Protein 3O4Z (pdb70)

Nearest PDB structures (foldseek):
  3o4z-assembly1_A  TM=1.002E+00  e=1.163E-65  Saccharomyces cerevisiae
  4c0q-assembly2_B  TM=1.831E-01  e=3.726E-02  Homo sapiens
  4fj3-assembly1_B  TM=3.040E-01  e=4.646E+00  Homo sapiens
  8anc-assembly1_A  TM=2.617E-01  e=7.111E+00  Homo sapiens
  8qvw-assembly1_B  TM=1.352E-01  e=2.541E+00  Homo sapiens

Foldseek 3Di:
DLLVVLQVHADLVRLLVSQVVQVVDDPPADDLSSLVSCLVRPLQCLVVHDPVSLVSVLVNCLQDVSNLLVLLVVLVVHVCVSSVSSLVSLCCSLVVRLASVVNCLVVQPPDPVSLVSVLCCLQVNSPCVSNVVPDPLLVSLVSVLSNVQNNLPDPDPQDAAVVLVSLLSSCVSPLLSNLCRNPQPFCLPDLSNVVVVLSRLVNYDLVSNLCCVLVRVVVLCLLQDDLVCLQLVLLSVLSDDCQSRDDVVSLLPRDDLSNSLSSLQSYDLVSLVVLLVVLLLDLLVDDDPVSNLSSLVSNVSSLPRPDDLVVLVVSLPPPSLVNSLVVLCVDPPVVSNVSSVASNVSRDVPGDDDDDPDYDDRPDDDHDNPPHDSVSSRDDVLQSDADLVVLLVLLVDVRDDDCLSSLVSLLVRCQPCCDPPCSLVSLLSNLVSLLADDCPVVDPCPLVSSLSNNLSSCQSPVLSVLVLLVCLPPPDHDLSSNLSSLVSLLVNLCVCVPPCPDVNNLVCLCVSAVSLLCCPVVPHEVRRQSSLQSNVSSLVSNVPNPCNVVSVVSNVVSVVVCVVVPYHHDPD/DLLVVQQVHADLVRLLVSQVVQVVDDPDADDLVSLVSCLVRPLQCLVVHDPVSLVSVLVSLLQDVSNLLVLLVVLVVHVCVSSVSSLVSLCCSLVVRLASVVNCLVVQPPDPVSLVSSLCCLQVNSSCVSNVVPDPLLVSLVSVLSNVQNNLPDPDPQDAAVLLVSLLSSCVSPLLSNLCRNPLPFCLQDPSNVVVVLSRLVNYDLVSVLCCVQVRVVVSCLLQDDLVCLQLVLLSVLSDDCQSRDDVVSLLPRDDLSNSLSSLQSYDLVSLVVLLVVLLLPLLVDDDPSSNLSSLVSNVSSLPRPDDLVVLVVSLVPPSLVNSLVVQCVDPPVVSNLSSQASNVSRDVPRDDDDDPDYDDRPDDDHDNNPHDSVSSNDDVLQPDADLVVLLVLLVDVRDDDCLSSLVSLLVRCQPCCDPPCSLVSLLSNLVSLLADDCPVVDPCRLVSSLSNNLSSCQSPVLSVLVLLVCLPPPDHDVSSNLSSLVSLLVNLCVCVPPCPDVNNLVCLCSSAVSLLCCPVVPHEVRRQSSLQSNVSSLVSNVPNPCNVVSVVSNVVSVVVCVVVVYHHDPD/DLLVVQQVHADLVRVLVSQVVQVVDDPDADDLVSLVSCLVRPLQCLVVDDPVSVVSVLVSCLQDVSNLLVLLVVLVVHVCVSSVSSLVSLCCSLVVRLASVVNCLVVQPPDPVSLVSSLCCLQVNSSCVSNVVPDPLLVSLVSVLSNVQNNLPDPDPQDAAVLLVSLLSSCVSPLLSNLCRNPQVFCLQDLSNVVVVLSRLVNYDLVSVLCCVQVRVVVLCLLQDDLVCLALVLLSVLSDDCQSRDDVVSLLPRDDLSNSLSSLQSYDLVSLVVLLVVLLLPLLVDDDPVSNLSSLVSNVSSLPRPDDLVVLVVSLVPPSLVNSLVVQCVDPPVVSNVSSVASNVSRDVPGDDDDDPDYDDRPDDDHDNSPHDSVSSNDDVLQSDADLVVLLVLLVDVRDDDCLSSLVSLLVRCQPCCDPPCSLVSLLSNLLSLLADDCPVVDPCPLVSSLSNNLSSCQSPVLSLLSLLVCLPPPDHDPSSNLSSLVSLLNNLCVCVPPCPDVNNLVCLCSSAVSLLCCPVVPHEVRRQSSLQSNVSSLVSNVPNPCNVVSVVSNVVSVVVCVVVPYHHDPD/DLLVVQLVHADLVRLLVSQVVQVVDDPDADDLVSLVSCLVRPLQCLVVDDPVSVVSVLVNLLQDVSNLLVLLVVLVVHVCVSSVSSLVSLCCSLVVRLANVVNCLVVQPPDPVSLVSSLCCLQVNSSCVSNVVPDPLLVSLVSVLSNVQNNLPDPDPQDAAVVLVSLLSSCVSPLLSNLCRNPQPFCLQDLSNVVVVLSRLVNYDLVSVLCCVQVRVVVSCLLQDDLVCLALVLLSVLSDDCQSRDDVVSLLPRDDLSNSLSSLQSYDLVSLVVLLVVLLLPLLVDDDPVSNLSSLVSNVSSLPRPDDLVVLVVSLVDPSLVNSLVVQCVDPPVVSNLSSVASNVSRDVPRDDDDDPDYDDRPDRDHDNSPHDSVSSHDDVLQSDADLVVLLVLLVDVRDDDCLSSLVSLLVRCQPCCDPPCSLVSLLSVLVSLLADDCPVVDPCRLVSSLSNNLSSCQSPVLSLLVLLVCLPPPDHDVSSNLSSLVSLLNNLCVCVPPCPDVNNLVCLCSSAVSLLCCPVVPHEVVRQSSLQSNVSSLVSNVPNPCNVVSVVSNVVSVVVCVVVVYHHDPD

Organism: Saccharomyces cerevisiae (strain ATCC 204508 / S288c) (NCBI:txid559292)

Structure (mmCIF, N/CA/C/O backbone):
data_3O4Z
#
_entry.id   3O4Z
#
_cell.length_a   91.400
_cell.length_b   123.300
_cell.length_c   162.300
_cell.angle_alpha   90.00
_cell.angle_beta   95.17
_cell.angle_gamma   90.00
#
_symmetry.space_group_name_H-M   'P 1 21 1'
#
loop_
_atom_site.group_PDB
_atom_site.id
_atom_site.type_symbol
_atom_site.label_atom_id
_atom_site.label_alt_id
_atom_site.label_comp_id
_atom_site.label_asym_id
_atom_site.label_entity_id
_atom_site.label_seq_id
_atom_site.pdbx_PDB_ins_code
_atom_site.Cartn_x
_atom_site.Cartn_y
_atom_site.Cartn_z
_atom_site.occupancy
_atom_site.B_iso_or_equiv
_atom_site.auth_seq_id
_atom_site.auth_comp_id
_atom_site.auth_asym_id
_atom_site.auth_atom_id
_atom_site.pdbx_PDB_model_num
ATOM 1 N N . MET A 1 1 ? 57.698 52.856 8.017 1.00 167.92 1 MET A N 1
ATOM 2 C CA . MET A 1 1 ? 59.035 52.612 7.410 1.00 170.56 1 MET A CA 1
ATOM 3 C C . MET A 1 1 ? 60.101 53.503 8.018 1.00 166.36 1 MET A C 1
ATOM 4 O O . MET A 1 1 ? 61.211 53.060 8.279 1.00 167.14 1 MET A O 1
ATOM 9 N N . VAL A 1 2 ? 59.766 54.767 8.232 1.00 162.64 2 VAL A N 1
ATOM 10 C CA . VAL A 1 2 ? 60.733 55.724 8.739 1.00 159.66 2 VAL A CA 1
ATOM 11 C C . VAL A 1 2 ? 61.424 55.173 9.980 1.00 158.03 2 VAL A C 1
ATOM 12 O O . VAL A 1 2 ? 62.622 55.374 10.177 1.00 158.39 2 VAL A O 1
ATOM 16 N N . LEU A 1 3 ? 60.657 54.466 10.805 1.00 156.91 3 LEU A N 1
ATOM 17 C CA . LEU A 1 3 ? 61.165 53.920 12.056 1.00 155.20 3 LEU A CA 1
ATOM 18 C C . LEU A 1 3 ? 62.309 52.939 11.822 1.00 159.65 3 LEU A C 1
ATOM 19 O O . LEU A 1 3 ? 63.116 52.687 12.717 1.00 159.20 3 LEU A O 1
ATOM 24 N N . GLU A 1 4 ? 62.379 52.385 10.618 1.00 164.58 4 GLU A N 1
ATOM 25 C CA . GLU A 1 4 ? 63.479 51.499 10.264 1.00 169.38 4 GLU A CA 1
ATOM 26 C C . GLU A 1 4 ? 64.728 52.307 9.899 1.00 170.08 4 GLU A C 1
ATOM 27 O O . GLU A 1 4 ? 65.850 51.901 10.200 1.00 172.28 4 GLU A O 1
ATOM 33 N N . THR A 1 5 ? 64.519 53.456 9.258 1.00 168.69 5 THR A N 1
ATOM 34 C CA . THR A 1 5 ? 65.612 54.268 8.715 1.00 170.42 5 THR A CA 1
ATOM 35 C C . THR A 1 5 ? 66.469 54.911 9.788 1.00 167.26 5 THR A C 1
ATOM 36 O O . THR A 1 5 ? 67.696 54.917 9.703 1.00 170.34 5 THR A O 1
ATOM 40 N N . LEU A 1 6 ? 65.810 55.466 10.794 1.00 161.69 6 LEU A N 1
ATOM 41 C CA . LEU A 1 6 ? 66.499 56.224 11.824 1.00 158.82 6 LEU A CA 1
ATOM 42 C C . LEU A 1 6 ? 67.471 55.366 12.623 1.00 160.50 6 LEU A C 1
ATOM 43 O O . LEU A 1 6 ? 68.442 55.874 13.185 1.00 160.83 6 LEU A O 1
ATOM 48 N N . LYS A 1 7 ? 67.214 54.063 12.649 1.00 162.12 7 LYS A N 1
ATOM 49 C CA . LYS A 1 7 ? 68.025 53.139 13.437 1.00 163.99 7 LYS A CA 1
ATOM 50 C C . LYS A 1 7 ? 69.469 53.104 12.962 1.00 169.24 7 LYS A C 1
ATOM 51 O O . LYS A 1 7 ? 70.364 52.700 13.701 1.00 171.16 7 LYS A O 1
ATOM 57 N N . GLN A 1 8 ? 69.693 53.544 11.731 1.00 172.03 8 GLN A N 1
ATOM 58 C CA . GLN A 1 8 ? 71.013 53.436 11.125 1.00 178.27 8 GLN A CA 1
ATOM 59 C C . GLN A 1 8 ? 71.799 54.747 11.130 1.00 178.12 8 GLN A C 1
ATOM 60 O O . GLN A 1 8 ? 73.025 54.734 11.172 1.00 182.97 8 GLN A O 1
ATOM 66 N N . GLY A 1 9 ? 71.099 55.874 11.088 1.00 173.26 9 GLY A N 1
ATOM 67 C CA . GLY A 1 9 ? 71.765 57.173 11.064 1.00 173.41 9 GLY A CA 1
ATOM 68 C C . GLY A 1 9 ? 70.843 58.293 10.623 1.00 169.55 9 GLY A C 1
ATOM 69 O O . GLY A 1 9 ? 69.653 58.071 10.389 1.00 166.49 9 GLY A O 1
ATOM 70 N N . LEU A 1 10 ? 71.386 59.501 10.501 1.00 170.30 10 LEU A N 1
ATOM 71 C CA . LEU A 1 10 ? 70.557 60.651 10.150 1.00 167.10 10 LEU A CA 1
ATOM 72 C C . LEU A 1 10 ? 71.234 62.011 10.307 1.00 167.67 10 LEU A C 1
ATOM 73 O O . LEU A 1 10 ? 71.657 62.386 11.402 1.00 166.38 10 LEU A O 1
ATOM 78 N N . ASP A 1 11 ? 71.304 62.755 9.210 1.00 169.85 11 ASP A N 1
ATOM 79 C CA . ASP A 1 11 ? 71.613 64.175 9.263 1.00 169.86 11 ASP A CA 1
ATOM 80 C C . ASP A 1 11 ? 70.533 64.872 10.109 1.00 163.41 11 ASP A C 1
ATOM 81 O O . ASP A 1 11 ? 69.352 64.542 10.007 1.00 159.83 11 ASP A O 1
ATOM 86 N N . SER A 1 12 ? 70.930 65.814 10.959 1.00 162.29 12 SER A N 1
ATOM 87 C CA . SER A 1 12 ? 69.973 66.458 11.861 1.00 156.46 12 SER A CA 1
ATOM 88 C C . SER A 1 12 ? 68.783 67.079 11.122 1.00 154.24 12 SER A C 1
ATOM 89 O O . SER A 1 12 ? 67.723 67.300 11.709 1.00 149.56 12 SER A O 1
ATOM 92 N N . SER A 1 13 ? 68.966 67.363 9.836 1.00 157.97 13 SER A N 1
ATOM 93 C CA . SER A 1 13 ? 67.891 67.902 9.003 1.00 157.05 13 SER A CA 1
ATOM 94 C C . SER A 1 13 ? 67.259 66.788 8.170 1.00 157.22 13 SER A C 1
ATOM 95 O O . SER A 1 13 ? 66.306 67.008 7.414 1.00 157.14 13 SER A O 1
ATOM 98 N N . GLN A 1 14 ? 67.815 65.591 8.311 1.00 158.10 14 GLN A N 1
ATOM 99 C CA . GLN A 1 14 ? 67.255 64.387 7.718 1.00 158.34 14 GLN A CA 1
ATOM 100 C C . GLN A 1 14 ? 66.346 63.742 8.752 1.00 153.24 14 GLN A C 1
ATOM 101 O O . GLN A 1 14 ? 65.338 63.122 8.409 1.00 152.66 14 GLN A O 1
ATOM 107 N N . ILE A 1 15 ? 66.711 63.907 10.023 1.00 149.91 15 ILE A N 1
ATOM 108 C CA . ILE A 1 15 ? 65.879 63.460 11.125 1.00 144.55 15 ILE A CA 1
ATOM 109 C C . ILE A 1 15 ? 64.597 64.266 11.092 1.00 141.07 15 ILE A C 1
ATOM 110 O O . ILE A 1 15 ? 63.510 63.739 11.336 1.00 138.83 15 ILE A O 1
ATOM 115 N N . HIS A 1 16 ? 64.734 65.553 10.784 1.00 141.19 16 HIS A N 1
ATOM 116 C CA . HIS A 1 16 ? 63.585 66.441 10.679 1.00 138.94 16 HIS A CA 1
ATOM 117 C C . HIS A 1 16 ? 62.682 66.016 9.536 1.00 140.37 16 HIS A C 1
ATOM 118 O O . HIS A 1 16 ? 61.459 66.071 9.642 1.00 138.52 16 HIS A O 1
ATOM 125 N N . GLU A 1 17 ? 63.301 65.602 8.437 1.00 144.36 17 GLU A N 1
ATOM 126 C CA . GLU A 1 17 ? 62.564 65.177 7.254 1.00 146.85 17 GLU A CA 1
ATOM 127 C C . GLU A 1 17 ? 61.779 63.902 7.547 1.00 145.53 17 GLU A C 1
ATOM 128 O O . GLU A 1 17 ? 60.612 63.780 7.169 1.00 146.02 17 GLU A O 1
ATOM 134 N N . ALA A 1 18 ? 62.419 62.960 8.235 1.00 144.32 18 ALA A N 1
ATOM 135 C CA . ALA A 1 18 ? 61.764 61.711 8.614 1.00 142.88 18 ALA A CA 1
ATOM 136 C C . ALA A 1 18 ? 60.548 61.975 9.488 1.00 138.54 18 ALA A C 1
ATOM 137 O O . ALA A 1 18 ? 59.495 61.366 9.300 1.00 139.01 18 ALA A O 1
ATOM 139 N N . LEU A 1 19 ? 60.701 62.886 10.445 1.00 134.79 19 LEU A N 1
ATOM 140 C CA . LEU A 1 19 ? 59.611 63.247 11.350 1.00 131.02 19 LEU A CA 1
ATOM 141 C C . LEU A 1 19 ? 58.423 63.842 10.597 1.00 132.53 19 LEU A C 1
ATOM 142 O O . LEU A 1 19 ? 57.276 63.450 10.812 1.00 131.96 19 LEU A O 1
ATOM 147 N N . ILE A 1 20 ? 58.704 64.800 9.721 1.00 135.03 20 ILE A N 1
ATOM 148 C CA . ILE A 1 20 ? 57.668 65.416 8.901 1.00 137.43 20 ILE A CA 1
ATOM 149 C C . ILE A 1 20 ? 56.913 64.351 8.112 1.00 140.64 20 ILE A C 1
ATOM 150 O O . ILE A 1 20 ? 55.692 64.410 7.965 1.00 141.64 20 ILE A O 1
ATOM 155 N N . GLN A 1 21 ? 57.654 63.372 7.611 1.00 142.91 21 GLN A N 1
ATOM 156 C CA . GLN A 1 21 ? 57.070 62.272 6.862 1.00 146.83 21 GLN A CA 1
ATOM 157 C C . GLN A 1 21 ? 56.222 61.372 7.757 1.00 145.29 21 GLN A C 1
ATOM 158 O O . GLN A 1 21 ? 55.218 60.813 7.321 1.00 147.83 21 GLN A O 1
ATOM 164 N N . LEU A 1 22 ? 56.628 61.239 9.015 1.00 141.94 22 LEU A N 1
ATOM 165 C CA . LEU A 1 22 ? 55.902 60.396 9.964 1.00 140.93 22 LEU A CA 1
ATOM 166 C C . LEU A 1 22 ? 54.517 60.948 10.242 1.00 140.94 22 LEU A C 1
ATOM 167 O O . LEU A 1 22 ? 53.552 60.194 10.366 1.00 142.42 22 LEU A O 1
ATOM 172 N N . ASP A 1 23 ? 54.429 62.270 10.329 1.00 140.11 23 ASP A N 1
ATOM 173 C CA . ASP A 1 23 ? 53.193 62.944 10.700 1.00 140.44 23 ASP A CA 1
ATOM 174 C C . ASP A 1 23 ? 52.131 62.974 9.584 1.00 145.83 23 ASP A C 1
ATOM 175 O O . ASP A 1 23 ? 50.931 63.002 9.857 1.00 147.36 23 ASP A O 1
ATOM 180 N N . SER A 1 24 ? 52.562 62.970 8.330 1.00 149.39 24 SER A N 1
ATOM 181 C CA . SER A 1 24 ? 51.607 62.935 7.235 1.00 155.06 24 SER A CA 1
ATOM 182 C C . SER A 1 24 ? 50.841 61.615 7.246 1.00 158.12 24 SER A C 1
ATOM 183 O O . SER A 1 24 ? 49.786 61.490 6.622 1.00 162.79 24 SER A O 1
ATOM 186 N N . TYR A 1 25 ? 51.387 60.626 7.947 1.00 156.24 25 TYR A N 1
ATOM 187 C CA . TYR A 1 25 ? 50.724 59.333 8.086 1.00 159.26 25 TYR A CA 1
ATOM 188 C C . TYR A 1 25 ? 49.580 59.431 9.086 1.00 158.43 25 TYR A C 1
ATOM 189 O O . TYR A 1 25 ? 49.491 60.399 9.845 1.00 154.84 25 TYR A O 1
ATOM 198 N N . PRO A 1 26 ? 48.692 58.425 9.087 1.00 162.29 26 PRO A N 1
ATOM 199 C CA . PRO A 1 26 ? 47.673 58.342 10.127 1.00 161.56 26 PRO A CA 1
ATOM 200 C C . PRO A 1 26 ? 48.361 58.277 11.483 1.00 155.16 26 PRO A C 1
ATOM 201 O O . PRO A 1 26 ? 49.379 57.597 11.626 1.00 153.19 26 PRO A O 1
ATOM 205 N N . ARG A 1 27 ? 47.817 58.986 12.465 1.00 152.28 27 ARG A N 1
ATOM 206 C CA . ARG A 1 27 ? 48.461 59.090 13.770 1.00 146.43 27 ARG A CA 1
ATOM 207 C C . ARG A 1 27 ? 48.881 57.760 14.388 1.00 145.45 27 ARG A C 1
ATOM 208 O O . ARG A 1 27 ? 50.069 57.535 14.635 1.00 142.50 27 ARG A O 1
ATOM 216 N N . GLU A 1 28 ? 47.911 56.884 14.641 1.00 148.41 28 GLU A N 1
ATOM 217 C CA . GLU A 1 28 ? 48.138 55.755 15.534 1.00 147.36 28 GLU A CA 1
ATOM 218 C C . GLU A 1 28 ? 48.745 56.320 16.823 1.00 141.08 28 GLU A C 1
ATOM 219 O O . GLU A 1 28 ? 48.376 57.409 17.287 1.00 139.40 28 GLU A O 1
ATOM 225 N N . PRO A 1 29 ? 49.608 55.545 17.465 1.00 138.11 29 PRO A N 1
ATOM 226 C CA . PRO A 1 29 ? 50.469 56.299 18.312 1.00 131.87 29 PRO A CA 1
ATOM 227 C C . PRO A 1 29 ? 51.630 55.393 18.592 1.00 130.13 29 PRO A C 1
ATOM 228 O O . PRO A 1 29 ? 51.588 54.229 18.217 1.00 133.59 29 PRO A O 1
ATOM 232 N N . VAL A 1 30 ? 52.649 55.908 19.261 1.00 125.38 30 VAL A N 1
ATOM 233 C CA . VAL A 1 30 ? 53.914 55.194 19.373 1.00 124.48 30 VAL A CA 1
ATOM 234 C C . VAL A 1 30 ? 53.866 53.936 20.252 1.00 124.91 30 VAL A C 1
ATOM 235 O O . VAL A 1 30 ? 53.550 54.005 21.430 1.00 122.77 30 VAL A O 1
ATOM 239 N N . ASP A 1 31 ? 54.162 52.783 19.660 1.00 128.30 31 ASP A N 1
ATOM 240 C CA . ASP A 1 31 ? 54.276 51.541 20.418 1.00 129.33 31 ASP A CA 1
ATOM 241 C C . ASP A 1 31 ? 55.551 51.624 21.245 1.00 125.89 31 ASP A C 1
ATOM 242 O O . ASP A 1 31 ? 56.355 52.536 21.055 1.00 123.18 31 ASP A O 1
ATOM 247 N N . LEU A 1 32 ? 55.738 50.675 22.157 1.00 126.38 32 LEU A N 1
ATOM 248 C CA . LEU A 1 32 ? 56.936 50.649 22.995 1.00 124.51 32 LEU A CA 1
ATOM 249 C C . LEU A 1 32 ? 58.215 50.552 22.172 1.00 126.03 32 LEU A C 1
ATOM 250 O O . LEU A 1 32 ? 59.225 51.171 22.500 1.00 123.64 32 LEU A O 1
ATOM 255 N N . ASP A 1 33 ? 58.166 49.760 21.107 1.00 130.46 33 ASP A N 1
ATOM 256 C CA . ASP A 1 33 ? 59.327 49.560 20.241 1.00 133.29 33 ASP A CA 1
ATOM 257 C C . ASP A 1 33 ? 59.737 50.822 19.493 1.00 131.12 33 ASP A C 1
ATOM 258 O O . ASP A 1 33 ? 60.917 51.166 19.431 1.00 130.96 33 ASP A O 1
ATOM 263 N N . ALA A 1 34 ? 58.752 51.506 18.924 1.00 129.88 34 ALA A N 1
ATOM 264 C CA . ALA A 1 34 ? 59.004 52.706 18.141 1.00 128.30 34 ALA A CA 1
ATOM 265 C C . ALA A 1 34 ? 59.550 53.834 19.010 1.00 123.83 34 ALA A C 1
ATOM 266 O O . ALA A 1 34 ? 60.444 54.578 18.603 1.00 123.36 34 ALA A O 1
ATOM 268 N N . SER A 1 35 ? 59.008 53.961 20.214 1.00 120.98 35 SER A N 1
ATOM 269 C CA . SER A 1 35 ? 59.478 54.993 21.128 1.00 117.62 35 SER A CA 1
ATOM 270 C C . SER A 1 35 ? 60.929 54.712 21.513 1.00 118.62 35 SER A C 1
ATOM 271 O O . SER A 1 35 ? 61.758 55.619 21.579 1.00 117.63 35 SER A O 1
ATOM 274 N N . MET A 1 36 ? 61.237 53.445 21.756 1.00 121.19 36 MET A N 1
ATOM 275 C CA . MET A 1 36 ? 62.602 53.063 22.087 1.00 123.14 36 MET A CA 1
ATOM 276 C C . MET A 1 36 ? 63.553 53.504 20.988 1.00 125.06 36 MET A C 1
ATOM 277 O O . MET A 1 36 ? 64.661 53.963 21.263 1.00 125.65 36 MET A O 1
ATOM 282 N N . VAL A 1 37 ? 63.104 53.375 19.743 1.00 126.41 37 VAL A N 1
ATOM 283 C CA . VAL A 1 37 ? 63.896 53.800 18.593 1.00 128.62 37 VAL A CA 1
ATOM 284 C C . VAL A 1 37 ? 64.010 55.330 18.574 1.00 125.10 37 VAL A C 1
ATOM 285 O O . VAL A 1 37 ? 65.079 55.876 18.305 1.00 126.75 37 VAL A O 1
ATOM 289 N N . LEU A 1 38 ? 62.911 56.011 18.888 1.00 120.71 38 LEU A N 1
ATOM 290 C CA . LEU A 1 38 ? 62.885 57.476 18.932 1.00 117.59 38 LEU A CA 1
ATOM 291 C C . LEU A 1 38 ? 63.814 58.062 19.985 1.00 116.32 38 LEU A C 1
ATOM 292 O O . LEU A 1 38 ? 64.589 58.977 19.711 1.00 117.00 38 LEU A O 1
ATOM 297 N N . ILE A 1 39 ? 63.715 57.544 21.202 1.00 114.89 39 ILE A N 1
ATOM 298 C CA . ILE A 1 39 ? 64.518 58.056 22.305 1.00 114.21 39 ILE A CA 1
ATOM 299 C C . ILE A 1 39 ? 66.004 57.949 22.008 1.00 118.01 39 ILE A C 1
ATOM 300 O O . ILE A 1 39 ? 66.757 58.908 22.180 1.00 118.26 39 ILE A O 1
ATOM 305 N N . LYS A 1 40 ? 66.414 56.770 21.556 1.00 121.60 40 LYS A N 1
ATOM 306 C CA . LYS A 1 40 ? 67.826 56.478 21.324 1.00 126.47 40 LYS A CA 1
ATOM 307 C C . LYS A 1 40 ? 68.433 57.270 20.166 1.00 128.79 40 LYS A C 1
ATOM 308 O O . LYS A 1 40 ? 69.592 57.679 20.230 1.00 131.69 40 LYS A O 1
ATOM 314 N N . PHE A 1 41 ? 67.654 57.492 19.113 1.00 128.01 41 PHE A N 1
ATOM 315 C CA . PHE A 1 41 ? 68.205 58.051 17.878 1.00 131.23 41 PHE A CA 1
ATOM 316 C C . PHE A 1 41 ? 67.835 59.508 17.590 1.00 129.02 41 PHE A C 1
ATOM 317 O O . PHE A 1 41 ? 68.611 60.223 16.957 1.00 131.88 41 PHE A O 1
ATOM 325 N N . VAL A 1 42 ? 66.663 59.948 18.046 1.00 124.63 42 VAL A N 1
ATOM 326 C CA . VAL A 1 42 ? 66.233 61.334 17.818 1.00 122.64 42 VAL A CA 1
ATOM 327 C C . VAL A 1 42 ? 66.525 62.276 18.994 1.00 120.90 42 VAL A C 1
ATOM 328 O O . VAL A 1 42 ? 67.480 63.057 18.963 1.00 123.34 42 VAL A O 1
ATOM 332 N N . ILE A 1 43 ? 65.700 62.200 20.032 1.00 117.08 43 ILE A N 1
ATOM 333 C CA . ILE A 1 43 ? 65.804 63.138 21.151 1.00 115.32 43 ILE A CA 1
ATOM 334 C C . ILE A 1 43 ? 67.183 63.823 21.282 1.00 118.84 43 ILE A C 1
ATOM 335 O O . ILE A 1 43 ? 67.257 65.032 21.521 1.00 118.93 43 ILE A O 1
ATOM 340 N N . PRO A 1 44 ? 68.275 63.051 21.139 1.00 122.14 44 PRO A N 1
ATOM 341 C CA . PRO A 1 44 ? 69.619 63.590 21.287 1.00 126.41 44 PRO A CA 1
ATOM 342 C C . PRO A 1 44 ? 69.855 64.909 20.558 1.00 128.66 44 PRO A C 1
ATOM 343 O O . PRO A 1 44 ? 70.715 65.688 20.966 1.00 131.59 44 PRO A O 1
ATOM 347 N N . VAL A 1 45 ? 69.111 65.153 19.486 1.00 128.21 45 VAL A N 1
ATOM 348 C CA . VAL A 1 45 ? 69.253 66.397 18.726 1.00 130.84 45 VAL A CA 1
ATOM 349 C C . VAL A 1 45 ? 68.099 67.372 18.995 1.00 127.76 45 VAL A C 1
ATOM 350 O O . VAL A 1 45 ? 68.177 68.558 18.653 1.00 129.47 45 VAL A O 1
ATOM 354 N N . TYR A 1 46 ? 67.040 66.867 19.625 1.00 123.86 46 TYR A N 1
ATOM 355 C CA . TYR A 1 46 ? 65.818 67.643 19.858 1.00 121.03 46 TYR A CA 1
ATOM 356 C C . TYR A 1 46 ? 65.985 69.157 19.775 1.00 122.54 46 TYR A C 1
ATOM 357 O O . TYR A 1 46 ? 65.265 69.817 19.028 1.00 122.58 46 TYR A O 1
ATOM 366 N N . PRO A 1 47 ? 66.926 69.714 20.550 1.00 124.36 47 PRO A N 1
ATOM 367 C CA . PRO A 1 47 ? 67.116 71.162 20.587 1.00 126.38 47 PRO A CA 1
ATOM 368 C C . PRO A 1 47 ? 67.530 71.716 19.230 1.00 129.91 47 PRO A C 1
ATOM 369 O O . PRO A 1 47 ? 67.197 72.852 18.900 1.00 131.00 47 PRO A O 1
ATOM 373 N N . SER A 1 48 ? 68.240 70.909 18.450 1.00 132.07 48 SER A N 1
ATOM 374 C CA . SER A 1 48 ? 68.716 71.339 17.139 1.00 136.13 48 SER A CA 1
ATOM 375 C C . SER A 1 48 ? 67.586 71.435 16.112 1.00 134.36 48 SER A C 1
ATOM 376 O O . SER A 1 48 ? 67.595 72.317 15.253 1.00 137.27 48 SER A O 1
ATOM 379 N N . LEU A 1 49 ? 66.615 70.528 16.202 1.00 130.10 49 LEU A N 1
ATOM 380 C CA . LEU A 1 49 ? 65.525 70.467 15.228 1.00 128.94 49 LEU A CA 1
ATOM 381 C C . LEU A 1 49 ? 64.693 71.745 15.168 1.00 128.90 49 LEU A C 1
ATOM 382 O O . LEU A 1 49 ? 64.485 72.404 16.184 1.00 127.53 49 LEU A O 1
ATOM 387 N N . PRO A 1 50 ? 64.206 72.095 13.968 1.00 130.89 50 PRO A N 1
ATOM 388 C CA . PRO A 1 50 ? 63.338 73.261 13.802 1.00 131.30 50 PRO A CA 1
ATOM 389 C C . PRO A 1 50 ? 62.058 73.118 14.613 1.00 127.36 50 PRO A C 1
ATOM 390 O O . PRO A 1 50 ? 61.628 72.000 14.915 1.00 124.45 50 PRO A O 1
ATOM 394 N N . GLU A 1 51 ? 61.458 74.249 14.963 1.00 127.80 51 GLU A N 1
ATOM 395 C CA . GLU A 1 51 ? 60.275 74.255 15.820 1.00 124.75 51 GLU A CA 1
ATOM 396 C C . GLU A 1 51 ? 59.142 73.389 15.278 1.00 123.00 51 GLU A C 1
ATOM 397 O O . GLU A 1 51 ? 58.338 72.864 16.044 1.00 120.31 51 GLU A O 1
ATOM 403 N N . ARG A 1 52 ? 59.079 73.235 13.961 1.00 125.03 52 ARG A N 1
ATOM 404 C CA . ARG A 1 52 ? 58.018 72.437 13.355 1.00 124.18 52 ARG A CA 1
ATOM 405 C C . ARG A 1 52 ? 58.220 70.960 13.698 1.00 121.20 52 ARG A C 1
ATOM 406 O O . ARG A 1 52 ? 57.260 70.187 13.811 1.00 119.76 52 ARG A O 1
ATOM 414 N N . SER A 1 53 ? 59.480 70.579 13.871 1.00 120.50 53 SER A N 1
ATOM 415 C CA . SER A 1 53 ? 59.819 69.189 14.095 1.00 118.89 53 SER A CA 1
ATOM 416 C C . SER A 1 53 ? 59.710 68.835 15.574 1.00 115.65 53 SER A C 1
ATOM 417 O O . SER A 1 53 ? 59.375 67.700 15.932 1.00 114.13 53 SER A O 1
ATOM 420 N N . LYS A 1 54 ? 59.998 69.808 16.434 1.00 114.85 54 LYS A N 1
ATOM 421 C CA . LYS A 1 54 ? 59.845 69.611 17.865 1.00 111.61 54 LYS A CA 1
ATOM 422 C C . LYS A 1 54 ? 58.378 69.417 18.210 1.00 109.64 54 LYS A C 1
ATOM 423 O O . LYS A 1 54 ? 58.042 68.616 19.078 1.00 107.81 54 LYS A O 1
ATOM 429 N N . VAL A 1 55 ? 57.512 70.160 17.525 1.00 110.63 55 VAL A N 1
ATOM 430 C CA . VAL A 1 55 ? 56.092 70.180 17.841 1.00 109.47 55 VAL A CA 1
ATOM 431 C C . VAL A 1 55 ? 55.446 68.826 17.566 1.00 108.68 55 VAL A C 1
ATOM 432 O O . VAL A 1 55 ? 54.628 68.345 18.348 1.00 107.23 55 VAL A O 1
ATOM 436 N N . ILE A 1 56 ? 55.826 68.203 16.459 1.00 110.25 56 ILE A N 1
ATOM 437 C CA . ILE A 1 56 ? 55.243 66.914 16.097 1.00 110.40 56 ILE A CA 1
ATOM 438 C C . ILE A 1 56 ? 55.906 65.811 16.909 1.00 107.76 56 ILE A C 1
ATOM 439 O O . ILE A 1 56 ? 55.348 64.726 17.089 1.00 107.78 56 ILE A O 1
ATOM 444 N N . LEU A 1 57 ? 57.094 66.110 17.418 1.00 105.97 57 LEU A N 1
ATOM 445 C CA . LEU A 1 57 ? 57.783 65.189 18.304 1.00 103.89 57 LEU A CA 1
ATOM 446 C C . LEU A 1 57 ? 57.074 65.179 19.665 1.00 100.89 57 LEU A C 1
ATOM 447 O O . LEU A 1 57 ? 56.781 64.118 20.215 1.00 100.06 57 LEU A O 1
ATOM 452 N N . ARG A 1 58 ? 56.792 66.365 20.202 1.00 99.30 58 ARG A N 1
ATOM 453 C CA . ARG A 1 58 ? 56.083 66.482 21.470 1.00 96.40 58 ARG A CA 1
ATOM 454 C C . ARG A 1 58 ? 54.690 65.885 21.385 1.00 97.18 58 ARG A C 1
ATOM 455 O O . ARG A 1 58 ? 54.231 65.247 22.328 1.00 95.74 58 ARG A O 1
ATOM 463 N N . ARG A 1 59 ? 54.010 66.100 20.262 1.00 100.15 59 ARG A N 1
ATOM 464 C CA . ARG A 1 59 ? 52.661 65.572 20.094 1.00 102.15 59 ARG A CA 1
ATOM 465 C C . ARG A 1 59 ? 52.674 64.056 20.165 1.00 102.27 59 ARG A C 1
ATOM 466 O O . ARG A 1 59 ? 51.730 63.441 20.674 1.00 102.56 59 ARG A O 1
ATOM 474 N N . LEU A 1 60 ? 53.753 63.458 19.663 1.00 102.47 60 LEU A N 1
ATOM 475 C CA . LEU A 1 60 ? 53.918 62.011 19.749 1.00 103.05 60 LEU A CA 1
ATOM 476 C C . LEU A 1 60 ? 53.957 61.559 21.209 1.00 101.36 60 LEU A C 1
ATOM 477 O O . LEU A 1 60 ? 53.335 60.563 21.583 1.00 102.49 60 LEU A O 1
ATOM 482 N N . ALA A 1 61 ? 54.675 62.306 22.041 1.00 99.42 61 ALA A N 1
ATOM 483 C CA . ALA A 1 61 ? 54.633 62.083 23.478 1.00 97.26 61 ALA A CA 1
ATOM 484 C C . ALA A 1 61 ? 53.228 62.367 24.001 1.00 97.55 61 ALA A C 1
ATOM 485 O O . ALA A 1 61 ? 52.710 61.599 24.802 1.00 97.82 61 ALA A O 1
ATOM 487 N N . SER A 1 62 ? 52.615 63.459 23.539 1.00 98.23 62 SER A N 1
ATOM 488 C CA . SER A 1 62 ? 51.242 63.819 23.926 1.00 99.38 62 SER A CA 1
ATOM 489 C C . SER A 1 62 ? 50.275 62.650 23.852 1.00 101.32 62 SER A C 1
ATOM 490 O O . SER A 1 62 ? 49.354 62.544 24.666 1.00 101.42 62 SER A O 1
ATOM 493 N N . LYS A 1 63 ? 50.470 61.788 22.855 1.00 103.15 63 LYS A N 1
ATOM 494 C CA . LYS A 1 63 ? 49.508 60.728 22.575 1.00 106.33 63 LYS A CA 1
ATOM 495 C C . LYS A 1 63 ? 49.963 59.322 22.956 1.00 106.86 63 LYS A C 1
ATOM 496 O O . LYS A 1 63 ? 49.193 58.366 22.840 1.00 109.92 63 LYS A O 1
ATOM 502 N N . SER A 1 64 ? 51.201 59.185 23.416 1.00 104.66 64 SER A N 1
ATOM 503 C CA . SER A 1 64 ? 51.717 57.852 23.698 1.00 105.49 64 SER A CA 1
ATOM 504 C C . SER A 1 64 ? 51.668 57.457 25.169 1.00 103.74 64 SER A C 1
ATOM 505 O O . SER A 1 64 ? 51.068 56.450 25.538 1.00 106.27 64 SER A O 1
ATOM 508 N N . PHE A 1 65 ? 52.305 58.255 26.007 1.00 99.86 65 PHE A N 1
ATOM 509 C CA . PHE A 1 65 ? 52.548 57.857 27.386 1.00 97.80 65 PHE A CA 1
ATOM 510 C C . PHE A 1 65 ? 53.581 56.749 27.439 1.00 97.71 65 PHE A C 1
ATOM 511 O O . PHE A 1 65 ? 54.667 56.930 27.990 1.00 96.62 65 PHE A O 1
ATOM 519 N N . THR A 1 66 ? 53.240 55.592 26.885 1.00 99.47 66 THR A N 1
ATOM 520 C CA . THR A 1 66 ? 54.213 54.515 26.803 1.00 99.77 66 THR A CA 1
ATOM 521 C C . THR A 1 66 ? 55.519 55.084 26.231 1.00 98.49 66 THR A C 1
ATOM 522 O O . THR A 1 66 ? 56.611 54.626 26.559 1.00 98.59 66 THR A O 1
ATOM 526 N N . PHE A 1 67 ? 55.395 56.126 25.417 1.00 97.65 67 PHE A N 1
ATOM 527 C CA . PHE A 1 67 ? 56.554 56.871 24.925 1.00 96.96 67 PHE A CA 1
ATOM 528 C C . PHE A 1 67 ? 57.176 57.688 26.063 1.00 94.20 67 PHE A C 1
ATOM 529 O O . PHE A 1 67 ? 58.329 57.478 26.429 1.00 94.23 67 PHE A O 1
ATOM 537 N N . LEU A 1 68 ? 56.396 58.607 26.627 1.00 92.50 68 LEU A N 1
ATOM 538 C CA . LEU A 1 68 ? 56.829 59.433 27.767 1.00 90.44 68 LEU A CA 1
ATOM 539 C C . LEU A 1 68 ? 57.491 58.597 28.854 1.00 91.21 68 LEU A C 1
ATOM 540 O O . LEU A 1 68 ? 58.647 58.827 29.231 1.00 91.53 68 LEU A O 1
ATOM 545 N N . CYS A 1 69 ? 56.727 57.650 29.382 1.00 92.02 69 CYS A N 1
ATOM 546 C CA . CYS A 1 69 ? 57.236 56.701 30.343 1.00 92.96 69 CYS A CA 1
ATOM 547 C C . CYS A 1 69 ? 58.672 56.270 30.014 1.00 94.46 69 CYS A C 1
ATOM 548 O O . CYS A 1 69 ? 59.546 56.243 30.891 1.00 94.46 69 CYS A O 1
ATOM 551 N N . GLN A 1 70 ? 58.910 55.932 28.750 1.00 96.19 70 GLN A N 1
ATOM 552 C CA . GLN A 1 70 ? 60.219 55.452 28.323 1.00 98.81 70 GLN A CA 1
ATOM 553 C C . GLN A 1 70 ? 61.287 56.544 28.374 1.00 98.59 70 GLN A C 1
ATOM 554 O O . GLN A 1 70 ? 62.427 56.299 28.789 1.00 100.40 70 GLN A O 1
ATOM 560 N N . ILE A 1 71 ? 60.922 57.741 27.926 1.00 96.99 71 ILE A N 1
ATOM 561 C CA . ILE A 1 71 ? 61.828 58.877 27.974 1.00 97.39 71 ILE A CA 1
ATOM 562 C C . ILE A 1 71 ? 62.245 59.126 29.421 1.00 97.64 71 ILE A C 1
ATOM 563 O O . ILE A 1 71 ? 63.376 59.531 29.699 1.00 99.36 71 ILE A O 1
ATOM 568 N N . VAL A 1 72 ? 61.325 58.863 30.344 1.00 96.52 72 VAL A N 1
ATOM 569 C CA . VAL A 1 72 ? 61.580 59.073 31.765 1.00 96.23 72 VAL A CA 1
ATOM 570 C C . VAL A 1 72 ? 62.497 58.010 32.343 1.00 98.78 72 VAL A C 1
ATOM 571 O O . VAL A 1 72 ? 63.534 58.339 32.918 1.00 100.53 72 VAL A O 1
ATOM 575 N N . THR A 1 73 ? 62.119 56.743 32.179 1.00 99.83 73 THR A N 1
ATOM 576 C CA . THR A 1 73 ? 62.912 55.637 32.723 1.00 103.21 73 THR A CA 1
ATOM 577 C C . THR A 1 73 ? 64.306 55.565 32.091 1.00 106.77 73 THR A C 1
ATOM 578 O O . THR A 1 73 ? 65.241 55.029 32.691 1.00 109.60 73 THR A O 1
ATOM 582 N N . PHE A 1 74 ? 64.443 56.130 30.894 1.00 107.19 74 PHE A N 1
ATOM 583 C CA . PHE A 1 74 ? 65.737 56.207 30.234 1.00 111.13 74 PHE A CA 1
ATOM 584 C C . PHE A 1 74 ? 66.572 57.337 30.825 1.00 112.41 74 PHE A C 1
ATOM 585 O O . PHE A 1 74 ? 67.801 57.286 30.813 1.00 116.46 74 PHE A O 1
ATOM 593 N N . SER A 1 75 ? 65.907 58.360 31.345 1.00 110.01 75 SER A N 1
ATOM 594 C CA . SER A 1 75 ? 66.616 59.501 31.911 1.00 111.77 75 SER A CA 1
ATOM 595 C C . SER A 1 75 ? 67.328 59.145 33.208 1.00 115.10 75 SER A C 1
ATOM 596 O O . SER A 1 75 ? 68.463 59.566 33.438 1.00 118.93 75 SER A O 1
ATOM 599 N N . ARG A 1 76 ? 66.663 58.363 34.052 1.00 114.45 76 ARG A N 1
ATOM 600 C CA . ARG A 1 76 ? 67.235 58.027 35.340 1.00 117.54 76 ARG A CA 1
ATOM 601 C C . ARG A 1 76 ? 68.264 56.920 35.206 1.00 122.65 76 ARG A C 1
ATOM 602 O O . ARG A 1 76 ? 69.175 56.829 36.029 1.00 126.81 76 ARG A O 1
ATOM 610 N N . THR A 1 77 ? 68.138 56.082 34.177 1.00 123.33 77 THR A N 1
ATOM 611 C CA . THR A 1 77 ? 69.197 55.108 33.905 1.00 128.91 77 THR A CA 1
ATOM 612 C C . THR A 1 77 ? 70.488 55.882 33.654 1.00 133.04 77 THR A C 1
ATOM 613 O O . THR A 1 77 ? 71.458 55.757 34.402 1.00 137.50 77 THR A O 1
ATOM 617 N N . ILE A 1 78 ? 70.479 56.699 32.607 1.00 132.19 78 ILE A N 1
ATOM 618 C CA . ILE A 1 78 ? 71.587 57.597 32.316 1.00 135.97 78 ILE A CA 1
ATOM 619 C C . ILE A 1 78 ? 71.952 58.429 33.539 1.00 136.96 78 ILE A C 1
ATOM 620 O O . ILE A 1 78 ? 73.131 58.618 33.844 1.00 142.48 78 ILE A O 1
ATOM 625 N N . GLY A 1 83 ? 79.314 62.814 32.258 1.00 173.93 83 GLY A N 1
ATOM 626 C CA . GLY A 1 83 ? 78.812 64.180 32.385 1.00 170.88 83 GLY A CA 1
ATOM 627 C C . GLY A 1 83 ? 77.297 64.267 32.334 1.00 163.21 83 GLY A C 1
ATOM 628 O O . GLY A 1 83 ? 76.622 63.302 31.981 1.00 160.61 83 GLY A O 1
ATOM 629 N N . LEU A 1 84 ? 76.759 65.433 32.678 1.00 160.17 84 LEU A N 1
ATOM 630 C CA . LEU A 1 84 ? 75.309 65.623 32.728 1.00 153.15 84 LEU A CA 1
ATOM 631 C C . LEU A 1 84 ? 74.698 66.124 31.416 1.00 151.67 84 LEU A C 1
ATOM 632 O O . LEU A 1 84 ? 73.487 66.320 31.329 1.00 146.43 84 LEU A O 1
ATOM 637 N N . GLN A 1 85 ? 75.527 66.325 30.398 1.00 156.76 85 GLN A N 1
ATOM 638 C CA . GLN A 1 85 ? 75.060 66.925 29.148 1.00 156.50 85 GLN A CA 1
ATOM 639 C C . GLN A 1 85 ? 73.864 66.216 28.509 1.00 151.96 85 GLN A C 1
ATOM 640 O O . GLN A 1 85 ? 72.876 66.858 28.135 1.00 148.79 85 GLN A O 1
ATOM 646 N N . GLU A 1 86 ? 73.959 64.896 28.371 1.00 152.19 86 GLU A N 1
ATOM 647 C CA . GLU A 1 86 ? 72.895 64.117 27.738 1.00 148.61 86 GLU A CA 1
ATOM 648 C C . GLU A 1 86 ? 71.570 64.189 28.502 1.00 141.40 86 GLU A C 1
ATOM 649 O O . GLU A 1 86 ? 70.503 64.308 27.896 1.00 138.76 86 GLU A O 1
ATOM 655 N N . ILE A 1 87 ? 71.632 64.111 29.826 1.00 138.40 87 ILE A N 1
ATOM 656 C CA . ILE A 1 87 ? 70.416 64.141 30.621 1.00 131.76 87 ILE A CA 1
ATOM 657 C C . ILE A 1 87 ? 69.757 65.511 30.554 1.00 128.62 87 ILE A C 1
ATOM 658 O O . ILE A 1 87 ? 68.537 65.612 30.614 1.00 124.57 87 ILE A O 1
ATOM 663 N N . ARG A 1 88 ? 70.563 66.561 30.418 1.00 131.10 88 ARG A N 1
ATOM 664 C CA . ARG A 1 88 ? 70.037 67.924 30.331 1.00 129.06 88 ARG A CA 1
ATOM 665 C C . ARG A 1 88 ? 69.281 68.140 29.030 1.00 127.66 88 ARG A C 1
ATOM 666 O O . ARG A 1 88 ? 68.370 68.966 28.943 1.00 125.26 88 ARG A O 1
ATOM 674 N N . ILE A 1 89 ? 69.663 67.389 28.012 1.00 129.28 89 ILE A N 1
ATOM 675 C CA . ILE A 1 89 ? 68.943 67.432 26.759 1.00 128.31 89 ILE A CA 1
ATOM 676 C C . ILE A 1 89 ? 67.587 66.761 26.972 1.00 121.98 89 ILE A C 1
ATOM 677 O O . ILE A 1 89 ? 66.546 67.339 26.678 1.00 119.55 89 ILE A O 1
ATOM 682 N N . TYR A 1 90 ? 67.604 65.552 27.519 1.00 119.55 90 TYR A N 1
ATOM 683 C CA . TYR A 1 90 ? 66.372 64.818 27.795 1.00 114.57 90 TYR A CA 1
ATOM 684 C C . TYR A 1 90 ? 65.441 65.576 28.741 1.00 109.82 90 TYR A C 1
ATOM 685 O O . TYR A 1 90 ? 64.218 65.558 28.576 1.00 107.49 90 TYR A O 1
ATOM 694 N N . GLN A 1 91 ? 66.020 66.228 29.743 1.00 108.71 91 GLN A N 1
ATOM 695 C CA . GLN A 1 91 ? 65.252 67.072 30.654 1.00 103.83 91 GLN A CA 1
ATOM 696 C C . GLN A 1 91 ? 64.498 68.123 29.857 1.00 103.19 91 GLN A C 1
ATOM 697 O O . GLN A 1 91 ? 63.309 68.348 30.091 1.00 100.08 91 GLN A O 1
ATOM 703 N N . GLU A 1 92 ? 65.205 68.771 28.927 1.00 106.63 92 GLU A N 1
ATOM 704 C CA . GLU A 1 92 ? 64.621 69.792 28.051 1.00 107.01 92 GLU A CA 1
ATOM 705 C C . GLU A 1 92 ? 63.312 69.314 27.464 1.00 104.11 92 GLU A C 1
ATOM 706 O O . GLU A 1 92 ? 62.252 69.900 27.693 1.00 101.76 92 GLU A O 1
ATOM 712 N N . ILE A 1 93 ? 63.406 68.237 26.698 1.00 104.84 93 ILE A N 1
ATOM 713 C CA . ILE A 1 93 ? 62.255 67.651 26.033 1.00 103.28 93 ILE A CA 1
ATOM 714 C C . ILE A 1 93 ? 61.133 67.343 27.028 1.00 97.97 93 ILE A C 1
ATOM 715 O O . ILE A 1 93 ? 59.968 67.658 26.787 1.00 96.66 93 ILE A O 1
ATOM 720 N N . LEU A 1 94 ? 61.488 66.733 28.149 1.00 95.36 94 LEU A N 1
ATOM 721 C CA . LEU A 1 94 ? 60.503 66.412 29.161 1.00 90.94 94 LEU A CA 1
ATOM 722 C C . LEU A 1 94 ? 59.763 67.662 29.623 1.00 88.85 94 LEU A C 1
ATOM 723 O O . LEU A 1 94 ? 58.535 67.688 29.640 1.00 87.30 94 LEU A O 1
ATOM 728 N N . GLU A 1 95 ? 60.488 68.711 29.987 1.00 89.32 95 GLU A N 1
ATOM 729 C CA . GLU A 1 95 ? 59.798 69.912 30.431 1.00 87.75 95 GLU A CA 1
ATOM 730 C C . GLU A 1 95 ? 58.928 70.541 29.326 1.00 89.05 95 GLU A C 1
ATOM 731 O O . GLU A 1 95 ? 57.786 70.944 29.583 1.00 87.32 95 GLU A O 1
ATOM 737 N N . ASP A 1 96 ? 59.463 70.633 28.107 1.00 92.13 96 ASP A N 1
ATOM 738 C CA . ASP A 1 96 ? 58.709 71.210 26.995 1.00 93.54 96 ASP A CA 1
ATOM 739 C C . ASP A 1 96 ? 57.447 70.408 26.735 1.00 91.59 96 ASP A C 1
ATOM 740 O O . ASP A 1 96 ? 56.426 70.953 26.319 1.00 92.13 96 ASP A O 1
ATOM 745 N N . ILE A 1 97 ? 57.517 69.104 26.963 1.00 90.06 97 ILE A N 1
ATOM 746 C CA . ILE A 1 97 ? 56.357 68.265 26.722 1.00 89.17 97 ILE A CA 1
ATOM 747 C C . ILE A 1 97 ? 55.190 68.747 27.570 1.00 86.15 97 ILE A C 1
ATOM 748 O O . ILE A 1 97 ? 54.198 69.232 27.021 1.00 87.02 97 ILE A O 1
ATOM 753 N N . ILE A 1 98 ? 55.318 68.646 28.894 1.00 83.25 98 ILE A N 1
ATOM 754 C CA . ILE A 1 98 ? 54.258 69.093 29.801 1.00 81.27 98 ILE A CA 1
ATOM 755 C C . ILE A 1 98 ? 54.043 70.590 29.761 1.00 82.56 98 ILE A C 1
ATOM 756 O O . ILE A 1 98 ? 52.987 71.074 30.152 1.00 81.57 98 ILE A O 1
ATOM 761 N N . SER A 1 99 ? 55.052 71.324 29.315 1.00 85.59 99 SER A N 1
ATOM 762 C CA . SER A 1 99 ? 54.932 72.761 29.206 1.00 87.89 99 SER A CA 1
ATOM 763 C C . SER A 1 99 ? 53.998 73.118 28.049 1.00 90.86 99 SER A C 1
ATOM 764 O O . SER A 1 99 ? 52.941 73.701 28.261 1.00 89.89 99 SER A O 1
ATOM 767 N N . PHE A 1 100 ? 54.391 72.737 26.835 1.00 95.07 100 PHE A N 1
ATOM 768 C CA . PHE A 1 100 ? 53.688 73.112 25.610 1.00 99.49 100 PHE A CA 1
ATOM 769 C C . PHE A 1 100 ? 52.491 72.221 25.260 1.00 99.40 100 PHE A C 1
ATOM 770 O O . PHE A 1 100 ? 51.557 72.664 24.585 1.00 102.25 100 PHE A O 1
ATOM 778 N N . GLU A 1 101 ? 52.516 70.969 25.701 1.00 96.81 101 GLU A N 1
ATOM 779 C CA . GLU A 1 101 ? 51.376 70.088 25.483 1.00 96.72 101 GLU A CA 1
ATOM 780 C C . GLU A 1 101 ? 50.622 69.804 26.794 1.00 92.03 101 GLU A C 1
ATOM 781 O O . GLU A 1 101 ? 50.874 68.795 27.466 1.00 89.79 101 GLU A O 1
ATOM 787 N N . PRO A 1 102 ? 49.685 70.699 27.159 1.00 90.66 102 PRO A N 1
ATOM 788 C CA . PRO A 1 102 ? 48.936 70.576 28.405 1.00 86.61 102 PRO A CA 1
ATOM 789 C C . PRO A 1 102 ? 47.899 69.466 28.336 1.00 86.72 102 PRO A C 1
ATOM 790 O O . PRO A 1 102 ? 47.219 69.185 29.325 1.00 83.78 102 PRO A O 1
ATOM 794 N N . GLY A 1 103 ? 47.793 68.834 27.170 1.00 90.50 103 GLY A N 1
ATOM 795 C CA . GLY A 1 103 ? 46.824 67.765 26.963 1.00 92.15 103 GLY A CA 1
ATOM 796 C C . GLY A 1 103 ? 47.224 66.420 27.551 1.00 90.75 103 GLY A C 1
ATOM 797 O O . GLY A 1 103 ? 46.369 65.635 27.956 1.00 91.14 103 GLY A O 1
ATOM 798 N N . CYS A 1 104 ? 48.522 66.144 27.598 1.00 89.67 104 CYS A N 1
ATOM 799 C CA . CYS A 1 104 ? 49.001 64.826 28.005 1.00 88.76 104 CYS A CA 1
ATOM 800 C C . CYS A 1 104 ? 48.088 64.102 28.980 1.00 87.15 104 CYS A C 1
ATOM 801 O O . CYS A 1 104 ? 47.589 63.022 28.671 1.00 88.54 104 CYS A O 1
ATOM 804 N N . LEU A 1 105 ? 47.888 64.684 30.165 1.00 84.48 105 LEU A N 1
ATOM 805 C CA . LEU A 1 105 ? 47.143 64.001 31.221 1.00 83.58 105 LEU A CA 1
ATOM 806 C C . LEU A 1 105 ? 45.773 63.551 30.731 1.00 86.60 105 LEU A C 1
ATOM 807 O O . LEU A 1 105 ? 45.397 62.379 30.832 1.00 88.30 105 LEU A O 1
ATOM 812 N N . THR A 1 106 ? 45.024 64.498 30.196 1.00 87.95 106 THR A N 1
ATOM 813 C CA . THR A 1 106 ? 43.703 64.193 29.688 1.00 91.33 106 THR A CA 1
ATOM 814 C C . THR A 1 106 ? 43.741 63.226 28.473 1.00 95.60 106 THR A C 1
ATOM 815 O O . THR A 1 106 ? 42.846 62.396 28.319 1.00 98.68 106 THR A O 1
ATOM 819 N N . PHE A 1 107 ? 44.773 63.307 27.628 1.00 96.32 107 PHE A N 1
ATOM 820 C CA . PHE A 1 107 ? 44.938 62.317 26.553 1.00 100.44 107 PHE A CA 1
ATOM 821 C C . PHE A 1 107 ? 45.139 60.902 27.112 1.00 100.27 107 PHE A C 1
ATOM 822 O O . PHE A 1 107 ? 44.463 59.960 26.692 1.00 103.95 107 PHE A O 1
ATOM 830 N N . TYR A 1 108 ? 46.077 60.758 28.052 1.00 96.32 108 TYR A N 1
ATOM 831 C CA . TYR A 1 108 ? 46.374 59.457 28.652 1.00 96.23 108 TYR A CA 1
ATOM 832 C C . TYR A 1 108 ? 45.170 58.907 29.392 1.00 96.54 108 TYR A C 1
ATOM 833 O O . TYR A 1 108 ? 44.969 57.693 29.448 1.00 99.20 108 TYR A O 1
ATOM 842 N N . LEU A 1 109 ? 44.372 59.803 29.962 1.00 94.21 109 LEU A N 1
ATOM 843 C CA . LEU A 1 109 ? 43.155 59.397 30.643 1.00 95.32 109 LEU A CA 1
ATOM 844 C C . LEU A 1 109 ? 42.324 58.485 29.728 1.00 101.76 109 LEU A C 1
ATOM 845 O O . LEU A 1 109 ? 41.933 57.386 30.121 1.00 104.21 109 LEU A O 1
ATOM 850 N N . LYS A 1 110 ? 42.072 58.934 28.504 1.00 105.31 110 LYS A N 1
ATOM 851 C CA . LYS A 1 110 ? 41.268 58.157 27.566 1.00 112.33 110 LYS A CA 1
ATOM 852 C C . LYS A 1 110 ? 41.997 56.919 27.060 1.00 115.99 110 LYS A C 1
ATOM 853 O O . LYS A 1 110 ? 41.440 55.826 27.052 1.00 120.05 110 LYS A O 1
ATOM 859 N N . ALA A 1 111 ? 43.250 57.093 26.656 1.00 115.30 111 ALA A N 1
ATOM 860 C CA . ALA A 1 111 ? 44.000 56.025 26.002 1.00 119.76 111 ALA A CA 1
ATOM 861 C C . ALA A 1 111 ? 44.475 54.893 26.927 1.00 120.21 111 ALA A C 1
ATOM 862 O O . ALA A 1 111 ? 44.233 53.718 26.645 1.00 125.10 111 ALA A O 1
ATOM 864 N N . SER A 1 112 ? 45.143 55.239 28.025 1.00 115.85 112 SER A N 1
ATOM 865 C CA . SER A 1 112 ? 45.833 54.227 28.826 1.00 116.85 112 SER A CA 1
ATOM 866 C C . SER A 1 112 ? 45.236 53.981 30.218 1.00 115.28 112 SER A C 1
ATOM 867 O O . SER A 1 112 ? 45.965 53.786 31.190 1.00 112.99 112 SER A O 1
ATOM 870 N N . THR A 1 113 ? 43.912 53.956 30.309 1.00 117.30 113 THR A N 1
ATOM 871 C CA . THR A 1 113 ? 43.245 53.681 31.579 1.00 116.55 113 THR A CA 1
ATOM 872 C C . THR A 1 113 ? 42.480 52.358 31.581 1.00 123.06 113 THR A C 1
ATOM 873 O O . THR A 1 113 ? 41.522 52.190 32.338 1.00 123.90 113 THR A O 1
ATOM 877 N N . THR A 1 114 ? 42.910 51.421 30.739 1.00 128.05 114 THR A N 1
ATOM 878 C CA . THR A 1 114 ? 42.206 50.158 30.554 1.00 135.00 114 THR A CA 1
ATOM 879 C C . THR A 1 114 ? 42.466 49.158 31.672 1.00 136.36 114 THR A C 1
ATOM 880 O O . THR A 1 114 ? 41.803 48.129 31.752 1.00 142.52 114 THR A O 1
ATOM 884 N N . SER A 1 115 ? 43.432 49.453 32.530 1.00 131.38 115 SER A N 1
ATOM 885 C CA . SER A 1 115 ? 43.791 48.534 33.595 1.00 133.08 115 SER A CA 1
ATOM 886 C C . SER A 1 115 ? 44.318 49.318 34.771 1.00 127.28 115 SER A C 1
ATOM 887 O O . SER A 1 115 ? 44.739 50.466 34.615 1.00 122.28 115 SER A O 1
ATOM 890 N N . LYS A 1 116 ? 44.306 48.705 35.950 1.00 128.49 116 LYS A N 1
ATOM 891 C CA . LYS A 1 116 ? 44.843 49.377 37.123 1.00 123.21 116 LYS A CA 1
ATOM 892 C C . LYS A 1 116 ? 46.350 49.553 36.984 1.00 120.56 116 LYS A C 1
ATOM 893 O O . LYS A 1 116 ? 46.914 50.517 37.504 1.00 115.45 116 LYS A O 1
ATOM 899 N N . ALA A 1 117 ? 46.991 48.621 36.278 1.00 124.24 117 ALA A N 1
ATOM 900 C CA . ALA A 1 117 ? 48.434 48.665 36.074 1.00 122.52 117 ALA A CA 1
ATOM 901 C C . ALA A 1 117 ? 48.853 49.927 35.327 1.00 117.27 117 ALA A C 1
ATOM 902 O O . ALA A 1 117 ? 49.797 50.607 35.731 1.00 113.78 117 ALA A O 1
ATOM 904 N N . ASP A 1 118 ? 48.132 50.239 34.253 1.00 117.37 118 ASP A N 1
ATOM 905 C CA . ASP A 1 118 ? 48.385 51.438 33.455 1.00 113.31 118 ASP A CA 1
ATOM 906 C C . ASP A 1 118 ? 48.075 52.717 34.222 1.00 107.05 118 ASP A C 1
ATOM 907 O O . ASP A 1 118 ? 48.826 53.684 34.161 1.00 103.22 118 ASP A O 1
ATOM 912 N N . ARG A 1 119 ? 46.954 52.722 34.933 1.00 106.55 119 ARG A N 1
ATOM 913 C CA . ARG A 1 119 ? 46.553 53.890 35.713 1.00 101.33 119 ARG A CA 1
ATOM 914 C C . ARG A 1 119 ? 47.605 54.224 36.755 1.00 98.12 119 ARG A C 1
ATOM 915 O O . ARG A 1 119 ? 47.984 55.386 36.930 1.00 94.31 119 ARG A O 1
ATOM 923 N N . ASP A 1 120 ? 48.055 53.193 37.464 1.00 100.06 120 ASP A N 1
ATOM 924 C CA . ASP A 1 120 ? 49.008 53.374 38.536 1.00 97.42 120 ASP A CA 1
ATOM 925 C C . ASP A 1 120 ? 50.358 53.823 37.996 1.00 95.21 120 ASP A C 1
ATOM 926 O O . ASP A 1 120 ? 51.010 54.689 38.582 1.00 91.80 120 ASP A O 1
ATOM 931 N N . SER A 1 121 ? 50.773 53.264 36.868 1.00 97.35 121 SER A N 1
ATOM 932 C CA . SER A 1 121 ? 52.013 53.730 36.264 1.00 96.28 121 SER A CA 1
ATOM 933 C C . SER A 1 121 ? 51.892 55.205 35.815 1.00 91.80 121 SER A C 1
ATOM 934 O O . SER A 1 121 ? 52.854 55.967 35.865 1.00 90.07 121 SER A O 1
ATOM 937 N N . ILE A 1 122 ? 50.707 55.622 35.398 1.00 90.48 122 ILE A N 1
ATOM 938 C CA . ILE A 1 122 ? 50.523 57.006 34.966 1.00 87.07 122 ILE A CA 1
ATOM 939 C C . ILE A 1 122 ? 50.492 57.949 36.152 1.00 83.69 122 ILE A C 1
ATOM 940 O O . ILE A 1 122 ? 50.941 59.091 36.054 1.00 80.96 122 ILE A O 1
ATOM 945 N N . LYS A 1 123 ? 49.958 57.459 37.268 1.00 84.44 123 LYS A N 1
ATOM 946 C CA . LYS A 1 123 ? 49.943 58.205 38.518 1.00 81.97 123 LYS A CA 1
ATOM 947 C C . LYS A 1 123 ? 51.372 58.380 39.016 1.00 82.00 123 LYS A C 1
ATOM 948 O O . LYS A 1 123 ? 51.787 59.479 39.377 1.00 79.64 123 LYS A O 1
ATOM 954 N N . ALA A 1 124 ? 52.122 57.281 39.034 1.00 85.34 124 ALA A N 1
ATOM 955 C CA . ALA A 1 124 ? 53.489 57.308 39.515 1.00 86.19 124 ALA A CA 1
ATOM 956 C C . ALA A 1 124 ? 54.364 58.251 38.694 1.00 85.46 124 ALA A C 1
ATOM 957 O O . ALA A 1 124 ? 55.323 58.828 39.212 1.00 85.06 124 ALA A O 1
ATOM 959 N N . LEU A 1 125 ? 54.044 58.400 37.413 1.00 85.96 125 LEU A N 1
ATOM 960 C CA . LEU A 1 125 ? 54.813 59.280 36.551 1.00 85.76 125 LEU A CA 1
ATOM 961 C C . LEU A 1 125 ? 54.524 60.720 36.894 1.00 82.98 125 LEU A C 1
ATOM 962 O O . LEU A 1 125 ? 55.441 61.494 37.174 1.00 83.05 125 LEU A O 1
ATOM 967 N N . PHE A 1 126 ? 53.244 61.081 36.868 1.00 81.36 126 PHE A N 1
ATOM 968 C CA . PHE A 1 126 ? 52.836 62.462 37.107 1.00 78.83 126 PHE A CA 1
ATOM 969 C C . PHE A 1 126 ? 52.848 62.891 38.568 1.00 76.29 126 PHE A C 1
ATOM 970 O O . PHE A 1 126 ? 53.449 63.902 38.901 1.00 76.08 126 PHE A O 1
ATOM 978 N N . PHE A 1 127 ? 52.195 62.124 39.434 1.00 75.01 127 PHE A N 1
ATOM 979 C CA . PHE A 1 127 ? 51.897 62.589 40.780 1.00 72.34 127 PHE A CA 1
ATOM 980 C C . PHE A 1 127 ? 52.773 62.056 41.912 1.00 73.22 127 PHE A C 1
ATOM 981 O O . PHE A 1 127 ? 53.139 62.820 42.811 1.00 72.98 127 PHE A O 1
ATOM 989 N N . GLY A 1 128 ? 53.088 60.760 41.910 1.00 74.96 128 GLY A N 1
ATOM 990 C CA . GLY A 1 128 ? 54.089 60.254 42.859 1.00 76.06 128 GLY A CA 1
ATOM 991 C C . GLY A 1 128 ? 55.302 61.005 42.391 1.00 75.44 128 GLY A C 1
ATOM 992 O O . GLY A 1 128 ? 56.203 61.350 43.157 1.00 75.62 128 GLY A O 1
ATOM 993 N N . SER A 1 129 ? 55.235 61.267 41.088 1.00 74.99 129 SER A N 1
ATOM 994 C CA . SER A 1 129 ? 56.163 62.055 40.273 1.00 74.80 129 SER A CA 1
ATOM 995 C C . SER A 1 129 ? 57.574 61.531 40.089 1.00 77.08 129 SER A C 1
ATOM 996 O O . SER A 1 129 ? 58.529 62.073 40.632 1.00 77.59 129 SER A O 1
ATOM 999 N N . LYS A 1 130 ? 57.686 60.491 39.279 1.00 79.07 130 LYS A N 1
ATOM 1000 C CA . LYS A 1 130 ? 58.968 60.092 38.739 1.00 82.35 130 LYS A CA 1
ATOM 1001 C C . LYS A 1 130 ? 59.402 61.116 37.695 1.00 81.43 130 LYS A C 1
ATOM 1002 O O . LYS A 1 130 ? 60.593 61.383 37.519 1.00 83.13 130 LYS A O 1
ATOM 1008 N N . LEU A 1 131 ? 58.425 61.707 37.019 1.00 78.90 131 LEU A N 1
ATOM 1009 C CA . LEU A 1 131 ? 58.716 62.782 36.085 1.00 78.72 131 LEU A CA 1
ATOM 1010 C C . LEU A 1 131 ? 59.437 63.918 36.802 1.00 78.79 131 LEU A C 1
ATOM 1011 O O . LEU A 1 131 ? 60.518 64.345 36.386 1.00 80.64 131 LEU A O 1
ATOM 1016 N N . PHE A 1 132 ? 58.840 64.396 37.892 1.00 77.10 132 PHE A N 1
ATOM 1017 C CA . PHE A 1 132 ? 59.390 65.548 38.593 1.00 77.25 132 PHE A CA 1
ATOM 1018 C C . PHE A 1 132 ? 60.789 65.268 39.123 1.00 80.91 132 PHE A C 1
ATOM 1019 O O . PHE A 1 132 ? 61.634 66.169 39.188 1.00 82.88 132 PHE A O 1
ATOM 1027 N N . ASN A 1 133 ? 61.031 64.019 39.506 1.00 82.30 133 ASN A N 1
ATOM 1028 C CA . ASN A 1 133 ? 62.324 63.639 40.041 1.00 85.49 133 ASN A CA 1
ATOM 1029 C C . ASN A 1 133 ? 63.432 63.777 39.027 1.00 88.62 133 ASN A C 1
ATOM 1030 O O . ASN A 1 133 ? 64.562 64.092 39.386 1.00 92.22 133 ASN A O 1
ATOM 1035 N N . VAL A 1 134 ? 63.123 63.547 37.758 1.00 88.31 134 VAL A N 1
ATOM 1036 C CA . VAL A 1 134 ? 64.150 63.701 36.735 1.00 91.42 134 VAL A CA 1
ATOM 1037 C C . VAL A 1 134 ? 64.249 65.163 36.317 1.00 90.94 134 VAL A C 1
ATOM 1038 O O . VAL A 1 134 ? 65.253 65.582 35.765 1.00 94.16 134 VAL A O 1
ATOM 1042 N N . LEU A 1 135 ? 63.212 65.938 36.615 1.00 87.86 135 LEU A N 1
ATOM 1043 C CA . LEU A 1 135 ? 63.212 67.370 36.325 1.00 88.35 135 LEU A CA 1
ATOM 1044 C C . LEU A 1 135 ? 63.636 68.193 37.535 1.00 89.26 135 LEU A C 1
ATOM 1045 O O . LEU A 1 135 ? 63.720 69.419 37.460 1.00 89.71 135 LEU A O 1
ATOM 1050 N N . ALA A 1 136 ? 63.892 67.514 38.649 1.00 90.08 136 ALA A N 1
ATOM 1051 C CA . ALA A 1 136 ? 64.168 68.187 39.918 1.00 91.03 136 ALA A CA 1
ATOM 1052 C C . ALA A 1 136 ? 65.381 69.121 39.861 1.00 95.37 136 ALA A C 1
ATOM 1053 O O . ALA A 1 136 ? 65.378 70.191 40.483 1.00 96.08 136 ALA A O 1
ATOM 1055 N N . ASN A 1 137 ? 66.415 68.724 39.127 1.00 98.58 137 ASN A N 1
ATOM 1056 C CA . ASN A 1 137 ? 67.571 69.586 38.978 1.00 103.36 137 ASN A CA 1
ATOM 1057 C C . ASN A 1 137 ? 67.369 70.740 38.010 1.00 103.41 137 ASN A C 1
ATOM 1058 O O . ASN A 1 137 ? 68.279 71.524 37.772 1.00 107.42 137 ASN A O 1
ATOM 1063 N N . ARG A 1 138 ? 66.169 70.853 37.460 1.00 99.61 138 ARG A N 1
ATOM 1064 C CA . ARG A 1 138 ? 65.912 71.826 36.409 1.00 100.31 138 ARG A CA 1
ATOM 1065 C C . ARG A 1 138 ? 64.821 72.797 36.819 1.00 97.47 138 ARG A C 1
ATOM 1066 O O . ARG A 1 138 ? 64.888 73.982 36.513 1.00 99.64 138 ARG A O 1
ATOM 1074 N N . ILE A 1 139 ? 63.816 72.279 37.513 1.00 93.15 139 ILE A N 1
ATOM 1075 C CA . ILE A 1 139 ? 62.661 73.063 37.912 1.00 90.49 139 ILE A CA 1
ATOM 1076 C C . ILE A 1 139 ? 62.278 72.634 39.320 1.00 88.14 139 ILE A C 1
ATOM 1077 O O . ILE A 1 139 ? 62.581 71.516 39.734 1.00 87.68 139 ILE A O 1
ATOM 1082 N N . ASP A 1 140 ? 61.615 73.513 40.060 1.00 87.12 140 ASP A N 1
ATOM 1083 C CA . ASP A 1 140 ? 61.259 73.199 41.431 1.00 85.68 140 ASP A CA 1
ATOM 1084 C C . ASP A 1 140 ? 59.802 72.789 41.536 1.00 80.65 140 ASP A C 1
ATOM 1085 O O . ASP A 1 140 ? 59.039 72.946 40.595 1.00 78.86 140 ASP A O 1
ATOM 1090 N N . MET A 1 141 ? 59.424 72.281 42.701 1.00 78.81 141 MET A N 1
ATOM 1091 C CA . MET A 1 141 ? 58.087 71.750 42.909 1.00 75.20 141 MET A CA 1
ATOM 1092 C C . MET A 1 141 ? 56.983 72.757 42.590 1.00 73.85 141 MET A C 1
ATOM 1093 O O . MET A 1 141 ? 55.944 72.397 42.021 1.00 71.82 141 MET A O 1
ATOM 1098 N N . ALA A 1 142 ? 57.191 74.016 42.959 1.00 75.07 142 ALA A N 1
ATOM 1099 C CA . ALA A 1 142 ? 56.178 75.023 42.695 1.00 73.72 142 ALA A CA 1
ATOM 1100 C C . ALA A 1 142 ? 55.943 75.148 41.200 1.00 73.77 142 ALA A C 1
ATOM 1101 O O . ALA A 1 142 ? 54.798 75.124 40.752 1.00 72.45 142 ALA A O 1
ATOM 1103 N N . LYS A 1 143 ? 57.020 75.273 40.425 1.00 75.90 143 LYS A N 1
ATOM 1104 C CA . LYS A 1 143 ? 56.888 75.344 38.962 1.00 76.31 143 LYS A CA 1
ATOM 1105 C C . LYS A 1 143 ? 56.233 74.088 38.397 1.00 73.33 143 LYS A C 1
ATOM 1106 O O . LYS A 1 143 ? 55.379 74.157 37.530 1.00 73.14 143 LYS A O 1
ATOM 1112 N N . TYR A 1 144 ? 56.630 72.935 38.905 1.00 72.03 144 TYR A N 1
ATOM 1113 C CA . TYR A 1 144 ? 56.059 71.684 38.443 1.00 70.29 144 TYR A CA 1
ATOM 1114 C C . TYR A 1 144 ? 54.549 71.665 38.682 1.00 67.91 144 TYR A C 1
ATOM 1115 O O . TYR A 1 144 ? 53.778 71.355 37.772 1.00 67.43 144 TYR A O 1
ATOM 1124 N N . LEU A 1 145 ? 54.133 71.993 39.903 1.00 66.73 145 LEU A N 1
ATOM 1125 C CA . LEU A 1 145 ? 52.702 72.089 40.215 1.00 65.06 145 LEU A CA 1
ATOM 1126 C C . LEU A 1 145 ? 52.008 73.080 39.275 1.00 65.96 145 LEU A C 1
ATOM 1127 O O . LEU A 1 145 ? 50.867 72.876 38.876 1.00 65.01 145 LEU A O 1
ATOM 1132 N N . GLY A 1 146 ? 52.705 74.155 38.920 1.00 68.08 146 GLY A N 1
ATOM 1133 C CA . GLY A 1 146 ? 52.179 75.101 37.957 1.00 69.84 146 GLY A CA 1
ATOM 1134 C C . GLY A 1 146 ? 51.768 74.377 36.687 1.00 70.38 146 GLY A C 1
ATOM 1135 O O . GLY A 1 146 ? 50.674 74.604 36.155 1.00 71.17 146 GLY A O 1
ATOM 1136 N N . TYR A 1 147 ? 52.646 73.504 36.198 1.00 70.42 147 TYR A N 1
ATOM 1137 C CA . TYR A 1 147 ? 52.353 72.727 35.004 1.00 71.41 147 TYR A CA 1
ATOM 1138 C C . TYR A 1 147 ? 51.211 71.747 35.269 1.00 70.12 147 TYR A C 1
ATOM 1139 O O . TYR A 1 147 ? 50.269 71.624 34.481 1.00 70.81 147 TYR A O 1
ATOM 1148 N N . LEU A 1 148 ? 51.317 71.035 36.384 1.00 68.99 148 LEU A N 1
ATOM 1149 C CA . LEU A 1 148 ? 50.286 70.091 36.807 1.00 67.78 148 LEU A CA 1
ATOM 1150 C C . LEU A 1 148 ? 48.918 70.766 36.823 1.00 67.59 148 LEU A C 1
ATOM 1151 O O . LEU A 1 148 ? 47.911 70.166 36.447 1.00 68.39 148 LEU A O 1
ATOM 1156 N N . ARG A 1 149 ? 48.878 72.022 37.248 1.00 66.97 149 ARG A N 1
ATOM 1157 C CA . ARG A 1 149 ? 47.609 72.726 37.292 1.00 67.07 149 ARG A CA 1
ATOM 1158 C C . ARG A 1 149 ? 47.028 72.862 35.890 1.00 69.27 149 ARG A C 1
ATOM 1159 O O . ARG A 1 149 ? 45.852 72.571 35.656 1.00 69.72 149 ARG A O 1
ATOM 1167 N N . LEU A 1 150 ? 47.872 73.303 34.963 1.00 70.98 150 LEU A N 1
ATOM 1168 C CA . LEU A 1 150 ? 47.484 73.435 33.563 1.00 73.46 150 LEU A CA 1
ATOM 1169 C C . LEU A 1 150 ? 47.103 72.083 32.966 1.00 74.11 150 LEU A C 1
ATOM 1170 O O . LEU A 1 150 ? 46.265 72.016 32.063 1.00 76.62 150 LEU A O 1
ATOM 1175 N N . GLN A 1 151 ? 47.708 71.009 33.472 1.00 72.40 151 GLN A N 1
ATOM 1176 C CA . GLN A 1 151 ? 47.349 69.679 33.014 1.00 73.32 151 GLN A CA 1
ATOM 1177 C C . GLN A 1 151 ? 45.907 69.378 33.411 1.00 73.59 151 GLN A C 1
ATOM 1178 O O . GLN A 1 151 ? 45.112 68.906 32.588 1.00 76.38 151 GLN A O 1
ATOM 1184 N N . TRP A 1 152 ? 45.561 69.678 34.663 1.00 71.11 152 TRP A N 1
ATOM 1185 C CA . TRP A 1 152 ? 44.185 69.512 35.129 1.00 71.07 152 TRP A CA 1
ATOM 1186 C C . TRP A 1 152 ? 43.199 70.436 34.426 1.00 73.89 152 TRP A C 1
ATOM 1187 O O . TRP A 1 152 ? 42.086 70.038 34.107 1.00 76.10 152 TRP A O 1
ATOM 1198 N N . LYS A 1 153 ? 43.602 71.680 34.209 1.00 74.70 153 LYS A N 1
ATOM 1199 C CA . LYS A 1 153 ? 42.720 72.642 33.601 1.00 77.94 153 LYS A CA 1
ATOM 1200 C C . LYS A 1 153 ? 42.295 72.155 32.216 1.00 82.21 153 LYS A C 1
ATOM 1201 O O . LYS A 1 153 ? 41.129 72.289 31.839 1.00 85.00 153 LYS A O 1
ATOM 1207 N N . PHE A 1 154 ? 43.233 71.583 31.462 1.00 83.18 154 PHE A N 1
ATOM 1208 C CA . PHE A 1 154 ? 42.928 71.083 30.121 1.00 87.31 154 PHE A CA 1
ATOM 1209 C C . PHE A 1 154 ? 41.879 69.978 30.181 1.00 89.41 154 PHE A C 1
ATOM 1210 O O . PHE A 1 154 ? 40.881 70.010 29.450 1.00 93.92 154 PHE A O 1
ATOM 1218 N N . LEU A 1 155 ? 42.109 68.995 31.045 1.00 87.37 155 LEU A N 1
ATOM 1219 C CA . LEU A 1 155 ? 41.147 67.917 31.225 1.00 89.18 155 LEU A CA 1
ATOM 1220 C C . LEU A 1 155 ? 39.828 68.490 31.736 1.00 90.05 155 LEU A C 1
ATOM 1221 O O . LEU A 1 155 ? 38.755 67.936 31.496 1.00 92.90 155 LEU A O 1
ATOM 1226 N N . LEU A 1 156 ? 39.917 69.617 32.431 1.00 88.12 156 LEU A N 1
ATOM 1227 C CA . LEU A 1 156 ? 38.752 70.195 33.072 1.00 89.32 156 LEU A CA 1
ATOM 1228 C C . LEU A 1 156 ? 37.904 70.910 32.036 1.00 94.23 156 LEU A C 1
ATOM 1229 O O . LEU A 1 156 ? 36.737 71.200 32.268 1.00 96.71 156 LEU A O 1
ATOM 1234 N N . GLU A 1 157 ? 38.500 71.184 30.884 1.00 96.33 157 GLU A N 1
ATOM 1235 C CA . GLU A 1 157 ? 37.811 71.895 29.837 1.00 101.32 157 GLU A CA 1
ATOM 1236 C C . GLU A 1 157 ? 37.543 70.983 28.668 1.00 105.99 157 GLU A C 1
ATOM 1237 O O . GLU A 1 157 ? 36.968 71.399 27.665 1.00 111.41 157 GLU A O 1
ATOM 1243 N N . SER A 1 158 ? 37.956 69.733 28.791 1.00 105.15 158 SER A N 1
ATOM 1244 C CA . SER A 1 158 ? 37.656 68.758 27.759 1.00 110.38 158 SER A CA 1
ATOM 1245 C C . SER A 1 158 ? 36.210 68.294 27.888 1.00 114.68 158 SER A C 1
ATOM 1246 O O . SER A 1 158 ? 35.493 68.718 28.792 1.00 113.97 158 SER A O 1
ATOM 1249 N N . ASN A 1 159 ? 35.788 67.417 26.989 1.00 120.21 159 ASN A N 1
ATOM 1250 C CA . ASN A 1 159 ? 34.437 66.891 27.037 1.00 125.52 159 ASN A CA 1
ATOM 1251 C C . ASN A 1 159 ? 34.355 65.559 27.756 1.00 124.71 159 ASN A C 1
ATOM 1252 O O . ASN A 1 159 ? 33.523 64.710 27.426 1.00 129.60 159 ASN A O 1
ATOM 1257 N N . GLU A 1 160 ? 35.229 65.387 28.738 1.00 119.23 160 GLU A N 1
ATOM 1258 C CA . GLU A 1 160 ? 35.202 64.218 29.587 1.00 118.78 160 GLU A CA 1
ATOM 1259 C C . GLU A 1 160 ? 34.230 64.463 30.737 1.00 118.38 160 GLU A C 1
ATOM 1260 O O . GLU A 1 160 ? 34.384 65.406 31.499 1.00 114.94 160 GLU A O 1
ATOM 1266 N N . THR A 1 161 ? 33.223 63.607 30.846 1.00 122.83 161 THR A N 1
ATOM 1267 C CA . THR A 1 161 ? 32.151 63.759 31.822 1.00 123.79 161 THR A CA 1
ATOM 1268 C C . THR A 1 161 ? 32.079 62.516 32.712 1.00 123.77 161 THR A C 1
ATOM 1269 O O . THR A 1 161 ? 32.577 61.455 32.335 1.00 125.29 161 THR A O 1
ATOM 1273 N N . ASP A 1 162 ? 31.464 62.637 33.888 1.00 122.46 162 ASP A N 1
ATOM 1274 C CA . ASP A 1 162 ? 31.282 61.470 34.756 1.00 123.02 162 ASP A CA 1
ATOM 1275 C C . ASP A 1 162 ? 32.619 60.829 35.105 1.00 118.32 162 ASP A C 1
ATOM 1276 O O . ASP A 1 162 ? 32.819 59.632 34.888 1.00 121.21 162 ASP A O 1
ATOM 1281 N N . PRO A 1 163 ? 33.537 61.628 35.653 1.00 111.39 163 PRO A N 1
ATOM 1282 C CA . PRO A 1 163 ? 34.892 61.172 35.891 1.00 106.94 163 PRO A CA 1
ATOM 1283 C C . PRO A 1 163 ? 34.894 59.843 36.624 1.00 107.60 163 PRO A C 1
ATOM 1284 O O . PRO A 1 163 ? 34.037 59.623 37.478 1.00 108.96 163 PRO A O 1
ATOM 1288 N N . PRO A 1 164 ? 35.845 58.961 36.263 1.00 106.96 164 PRO A N 1
ATOM 1289 C CA . PRO A 1 164 ? 36.134 57.626 36.763 1.00 108.19 164 PRO A CA 1
ATOM 1290 C C . PRO A 1 164 ? 35.971 57.466 38.258 1.00 106.21 164 PRO A C 1
ATOM 1291 O O . PRO A 1 164 ? 34.932 57.015 38.716 1.00 110.70 164 PRO A O 1
ATOM 1295 N N . GLY A 1 165 ? 36.990 57.818 39.018 1.00 100.26 165 GLY A N 1
ATOM 1296 C CA . GLY A 1 165 ? 36.961 57.552 40.436 1.00 98.91 165 GLY A CA 1
ATOM 1297 C C . GLY A 1 165 ? 38.387 57.370 40.874 1.00 95.67 165 GLY A C 1
ATOM 1298 O O . GLY A 1 165 ? 38.783 57.824 41.947 1.00 93.00 165 GLY A O 1
ATOM 1299 N N . PHE A 1 166 ? 39.170 56.706 40.030 1.00 96.26 166 PHE A N 1
ATOM 1300 C CA . PHE A 1 166 ? 40.603 56.681 40.227 1.00 92.89 166 PHE A CA 1
ATOM 1301 C C . PHE A 1 166 ? 41.110 58.082 39.955 1.00 88.47 166 PHE A C 1
ATOM 1302 O O . PHE A 1 166 ? 42.169 58.477 40.433 1.00 86.46 166 PHE A O 1
ATOM 1310 N N . LEU A 1 167 ? 40.331 58.855 39.211 1.00 88.06 167 LEU A N 1
ATOM 1311 C CA . LEU A 1 167 ? 40.659 60.259 39.003 1.00 83.98 167 LEU A CA 1
ATOM 1312 C C . LEU A 1 167 ? 40.734 60.951 40.367 1.00 80.85 167 LEU A C 1
ATOM 1313 O O . LEU A 1 167 ? 41.509 61.885 40.557 1.00 77.62 167 LEU A O 1
ATOM 1318 N N . GLY A 1 168 ? 39.931 60.474 41.316 1.00 82.19 168 GLY A N 1
ATOM 1319 C CA . GLY A 1 168 ? 39.989 60.970 42.681 1.00 80.18 168 GLY A CA 1
ATOM 1320 C C . GLY A 1 168 ? 41.361 60.725 43.280 1.00 78.57 168 GLY A C 1
ATOM 1321 O O . GLY A 1 168 ? 41.956 61.632 43.867 1.00 76.17 168 GLY A O 1
ATOM 1322 N N . GLU A 1 169 ? 41.863 59.497 43.138 1.00 80.37 169 GLU A N 1
ATOM 1323 C CA . GLU A 1 169 ? 43.214 59.167 43.588 1.00 79.38 169 GLU A CA 1
ATOM 1324 C C . GLU A 1 169 ? 44.207 60.149 43.007 1.00 75.53 169 GLU A C 1
ATOM 1325 O O . GLU A 1 169 ? 45.015 60.741 43.715 1.00 73.77 169 GLU A O 1
ATOM 1331 N N . TRP A 1 170 ? 44.155 60.300 41.696 1.00 74.79 170 TRP A N 1
ATOM 1332 C CA . TRP A 1 170 ? 45.102 61.145 41.015 1.00 72.28 170 TRP A CA 1
ATOM 1333 C C . TRP A 1 170 ? 45.133 62.528 41.629 1.00 69.19 170 TRP A C 1
ATOM 1334 O O . TRP A 1 170 ? 46.198 63.071 41.884 1.00 68.12 170 TRP A O 1
ATOM 1345 N N . LEU A 1 171 ? 43.965 63.098 41.882 1.00 68.72 171 LEU A N 1
ATOM 1346 C CA . LEU A 1 171 ? 43.917 64.414 42.507 1.00 66.34 171 LEU A CA 1
ATOM 1347 C C . LEU A 1 171 ? 44.540 64.394 43.918 1.00 65.12 171 LEU A C 1
ATOM 1348 O O . LEU A 1 171 ? 45.300 65.284 44.289 1.00 62.75 171 LEU A O 1
ATOM 1353 N N . VAL A 1 172 ? 44.223 63.368 44.697 1.00 67.07 172 VAL A N 1
ATOM 1354 C CA . VAL A 1 172 ? 44.811 63.251 46.024 1.00 67.39 172 VAL A CA 1
ATOM 1355 C C . VAL A 1 172 ? 46.328 63.236 45.909 1.00 67.46 172 VAL A C 1
ATOM 1356 O O . VAL A 1 172 ? 47.027 63.882 46.683 1.00 67.17 172 VAL A O 1
ATOM 1360 N N . SER A 1 173 ? 46.831 62.506 44.921 1.00 68.45 173 SER A N 1
ATOM 1361 C CA . SER A 1 173 ? 48.272 62.405 44.723 1.00 68.35 173 SER A CA 1
ATOM 1362 C C . SER A 1 173 ? 48.847 63.741 44.298 1.00 66.48 173 SER A C 1
ATOM 1363 O O . SER A 1 173 ? 49.963 64.090 44.660 1.00 67.40 173 SER A O 1
ATOM 1366 N N . SER A 1 174 ? 48.067 64.498 43.550 1.00 65.09 174 SER A N 1
ATOM 1367 C CA . SER A 1 174 ? 48.471 65.833 43.154 1.00 63.95 174 SER A CA 1
ATOM 1368 C C . SER A 1 174 ? 48.658 66.712 44.380 1.00 63.85 174 SER A C 1
ATOM 1369 O O . SER A 1 174 ? 49.647 67.419 44.489 1.00 64.64 174 SER A O 1
ATOM 1372 N N . PHE A 1 175 ? 47.702 66.678 45.302 1.00 63.66 175 PHE A N 1
ATOM 1373 C CA . PHE A 1 175 ? 47.777 67.521 46.482 1.00 62.69 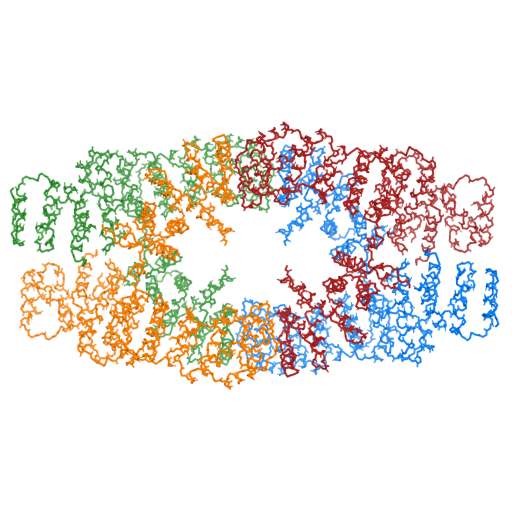175 PHE A CA 1
ATOM 1374 C C . PHE A 1 175 ? 48.952 67.082 47.347 1.00 62.95 175 PHE A C 1
ATOM 1375 O O . PHE A 1 175 ? 49.681 67.898 47.927 1.00 64.01 175 PHE A O 1
ATOM 1383 N N . LEU A 1 176 ? 49.144 65.777 47.418 1.00 62.22 176 LEU A N 1
ATOM 1384 C CA . LEU A 1 176 ? 50.152 65.236 48.296 1.00 62.05 176 LEU A CA 1
ATOM 1385 C C . LEU A 1 176 ? 51.547 65.695 47.913 1.00 61.81 176 LEU A C 1
ATOM 1386 O O . LEU A 1 176 ? 52.414 65.772 48.765 1.00 63.90 176 LEU A O 1
ATOM 1391 N N . LEU A 1 177 ? 51.757 66.037 46.648 1.00 60.19 177 LEU A N 1
ATOM 1392 C CA . LEU A 1 177 ? 53.047 66.576 46.212 1.00 60.79 177 LEU A CA 1
ATOM 1393 C C . LEU A 1 177 ? 53.537 67.703 47.114 1.00 62.24 177 LEU A C 1
ATOM 1394 O O . LEU A 1 177 ? 54.702 67.721 47.542 1.00 64.39 177 LEU A O 1
ATOM 1399 N N . ASN A 1 178 ? 52.658 68.670 47.355 1.00 61.46 178 ASN A N 1
ATOM 1400 C CA . ASN A 1 178 ? 52.873 69.711 48.346 1.00 62.88 178 ASN A CA 1
ATOM 1401 C C . ASN A 1 178 ? 51.515 70.298 48.623 1.00 62.20 178 ASN A C 1
ATOM 1402 O O . ASN A 1 178 ? 50.999 71.082 47.820 1.00 61.78 178 ASN A O 1
ATOM 1407 N N . PRO A 1 179 ? 50.908 69.899 49.744 1.00 62.62 179 PRO A N 1
ATOM 1408 C CA . PRO A 1 179 ? 49.565 70.320 50.102 1.00 62.02 179 PRO A CA 1
ATOM 1409 C C . PRO A 1 179 ? 49.356 71.833 49.973 1.00 61.86 179 PRO A C 1
ATOM 1410 O O . PRO A 1 179 ? 48.457 72.281 49.279 1.00 59.82 179 PRO A O 1
ATOM 1414 N N . VAL A 1 180 ? 50.200 72.605 50.641 1.00 64.63 180 VAL A N 1
ATOM 1415 C CA . VAL A 1 180 ? 50.083 74.058 50.648 1.00 65.87 180 VAL A CA 1
ATOM 1416 C C . VAL A 1 180 ? 50.190 74.654 49.248 1.00 65.89 180 VAL A C 1
ATOM 1417 O O . VAL A 1 180 ? 49.389 75.520 48.877 1.00 65.91 180 VAL A O 1
ATOM 1421 N N . LEU A 1 181 ? 51.183 74.210 48.480 1.00 65.94 181 LEU A N 1
ATOM 1422 C CA . LEU A 1 181 ? 51.355 74.750 47.144 1.00 65.78 181 LEU A CA 1
ATOM 1423 C C . LEU A 1 181 ? 50.245 74.226 46.256 1.00 63.84 181 LEU A C 1
ATOM 1424 O O . LEU A 1 181 ? 49.676 74.964 45.460 1.00 64.05 181 LEU A O 1
ATOM 1429 N N . ALA A 1 182 ? 49.929 72.947 46.411 1.00 62.94 182 ALA A N 1
ATOM 1430 C CA . ALA A 1 182 ? 48.912 72.315 45.586 1.00 62.28 182 ALA A CA 1
ATOM 1431 C C . ALA A 1 182 ? 47.580 73.012 45.819 1.00 63.16 182 ALA A C 1
ATOM 1432 O O . ALA A 1 182 ? 46.820 73.247 44.886 1.00 62.93 182 ALA A O 1
ATOM 1434 N N . ALA A 1 183 ? 47.306 73.348 47.077 1.00 64.77 183 ALA A N 1
ATOM 1435 C CA . ALA A 1 183 ? 46.056 74.005 47.421 1.00 65.78 183 ALA A CA 1
ATOM 1436 C C . ALA A 1 183 ? 45.969 75.369 46.759 1.00 67.90 183 ALA A C 1
ATOM 1437 O O . ALA A 1 183 ? 44.953 75.696 46.182 1.00 68.11 183 ALA A O 1
ATOM 1439 N N . ASP A 1 184 ? 47.033 76.160 46.824 1.00 70.78 184 ASP A N 1
ATOM 1440 C CA . ASP A 1 184 ? 47.038 77.462 46.164 1.00 74.23 184 ASP A CA 1
ATOM 1441 C C . ASP A 1 184 ? 46.668 77.313 44.716 1.00 74.18 184 ASP A C 1
ATOM 1442 O O . ASP A 1 184 ? 45.784 78.002 44.239 1.00 76.10 184 ASP A O 1
ATOM 1447 N N . MET A 1 185 ? 47.336 76.407 44.011 1.00 73.03 185 MET A N 1
ATOM 1448 C CA . MET A 1 185 ? 47.159 76.312 42.569 1.00 73.32 185 MET A CA 1
ATOM 1449 C C . MET A 1 185 ? 45.942 75.512 42.119 1.00 71.68 185 MET A C 1
ATOM 1450 O O . MET A 1 185 ? 45.196 75.961 41.258 1.00 72.96 185 MET A O 1
ATOM 1455 N N . LEU A 1 186 ? 45.737 74.330 42.690 1.00 69.32 186 LEU A N 1
ATOM 1456 C CA . LEU A 1 186 ? 44.614 73.488 42.274 1.00 67.97 186 LEU A CA 1
ATOM 1457 C C . LEU A 1 186 ? 43.269 73.975 42.834 1.00 68.73 186 LEU A C 1
ATOM 1458 O O . LEU A 1 186 ? 42.249 73.946 42.133 1.00 69.78 186 LEU A O 1
ATOM 1463 N N . LEU A 1 187 ? 43.272 74.429 44.088 1.00 68.17 187 LEU A N 1
ATOM 1464 C CA . LEU A 1 187 ? 42.054 74.946 44.709 1.00 69.05 187 LEU A CA 1
ATOM 1465 C C . LEU A 1 187 ? 41.865 76.416 44.407 1.00 71.07 187 LEU A C 1
ATOM 1466 O O . LEU A 1 187 ? 41.026 76.771 43.600 1.00 72.87 187 LEU A O 1
ATOM 1471 N N . GLY A 1 188 ? 42.653 77.264 45.057 1.00 71.63 188 GLY A N 1
ATOM 1472 C CA . GLY A 1 188 ? 42.552 78.706 44.890 1.00 73.97 188 GLY A CA 1
ATOM 1473 C C . GLY A 1 188 ? 42.535 79.173 43.449 1.00 75.73 188 GLY A C 1
ATOM 1474 O O . GLY A 1 188 ? 41.771 80.069 43.090 1.00 78.52 188 GLY A O 1
ATOM 1475 N N . GLU A 1 189 ? 43.364 78.560 42.610 1.00 74.99 189 GLU A N 1
ATOM 1476 C CA . GLU A 1 189 ? 43.556 79.023 41.226 1.00 76.81 189 GLU A CA 1
ATOM 1477 C C . GLU A 1 189 ? 43.021 78.062 40.172 1.00 75.53 189 GLU A C 1
ATOM 1478 O O . GLU A 1 189 ? 43.449 78.104 39.023 1.00 76.66 189 GLU A O 1
ATOM 1484 N N . LEU A 1 190 ? 42.103 77.185 40.563 1.00 73.35 190 LEU A N 1
ATOM 1485 C CA . LEU A 1 190 ? 41.430 76.338 39.592 1.00 72.96 190 LEU A CA 1
ATOM 1486 C C . LEU A 1 190 ? 40.018 75.946 40.035 1.00 72.96 190 LEU A C 1
ATOM 1487 O O . LEU A 1 190 ? 39.037 76.537 39.582 1.00 75.51 190 LEU A O 1
ATOM 1492 N N . PHE A 1 191 ? 39.919 74.955 40.918 1.00 70.17 191 PHE A N 1
ATOM 1493 C CA . PHE A 1 191 ? 38.623 74.420 41.310 1.00 70.44 191 PHE A CA 1
ATOM 1494 C C . PHE A 1 191 ? 37.740 75.411 42.036 1.00 72.14 191 PHE A C 1
ATOM 1495 O O . PHE A 1 191 ? 36.536 75.223 42.104 1.00 74.64 191 PHE A O 1
ATOM 1503 N N . LEU A 1 192 ? 38.331 76.462 42.588 1.00 71.72 192 LEU A N 1
ATOM 1504 C CA . LEU A 1 192 ? 37.556 77.474 43.294 1.00 73.50 192 LEU A CA 1
ATOM 1505 C C . LEU A 1 192 ? 37.447 78.767 42.487 1.00 76.12 192 LEU A C 1
ATOM 1506 O O . LEU A 1 192 ? 37.012 79.788 43.006 1.00 78.67 192 LEU A O 1
ATOM 1511 N N . LEU A 1 193 ? 37.834 78.716 41.219 1.00 76.25 193 LEU A N 1
ATOM 1512 C CA . LEU A 1 193 ? 37.750 79.886 40.363 1.00 80.34 193 LEU A CA 1
ATOM 1513 C C . LEU A 1 193 ? 36.320 80.239 39.967 1.00 84.08 193 LEU A C 1
ATOM 1514 O O . LEU A 1 193 ? 35.861 81.339 40.237 1.00 86.96 193 LEU A O 1
ATOM 1519 N N . LYS A 1 194 ? 35.624 79.303 39.326 1.00 84.54 194 LYS A N 1
ATOM 1520 C CA . LYS A 1 194 ? 34.303 79.556 38.744 1.00 88.41 194 LYS A CA 1
ATOM 1521 C C . LYS A 1 194 ? 33.379 78.389 39.055 1.00 88.12 194 LYS A C 1
ATOM 1522 O O . LYS A 1 194 ? 33.829 77.371 39.607 1.00 84.66 194 LYS A O 1
ATOM 1528 N N . GLU A 1 195 ? 32.106 78.514 38.673 1.00 92.17 195 GLU A N 1
ATOM 1529 C CA . GLU A 1 195 ? 31.148 77.422 38.859 1.00 92.98 195 GLU A CA 1
ATOM 1530 C C . GLU A 1 195 ? 31.519 76.203 38.004 1.00 91.31 195 GLU A C 1
ATOM 1531 O O . GLU A 1 195 ? 31.624 75.081 38.513 1.00 88.21 195 GLU A O 1
ATOM 1537 N N . SER A 1 196 ? 31.729 76.448 36.710 1.00 93.42 196 SER A N 1
ATOM 1538 C CA . SER A 1 196 ? 32.204 75.432 35.781 1.00 92.63 196 SER A CA 1
ATOM 1539 C C . SER A 1 196 ? 33.231 74.475 36.414 1.00 87.64 196 SER A C 1
ATOM 1540 O O . SER A 1 196 ? 33.035 73.263 36.424 1.00 86.81 196 SER A O 1
ATOM 1543 N N . TYR A 1 197 ? 34.324 75.025 36.939 1.00 84.85 197 TYR A N 1
ATOM 1544 C CA . TYR A 1 197 ? 35.404 74.213 37.495 1.00 80.73 197 TYR A CA 1
ATOM 1545 C C . TYR A 1 197 ? 35.022 73.565 38.824 1.00 79.50 197 TYR A C 1
ATOM 1546 O O . TYR A 1 197 ? 35.402 72.422 39.104 1.00 78.23 197 TYR A O 1
ATOM 1555 N N . PHE A 1 198 ? 34.303 74.301 39.665 1.00 80.26 198 PHE A N 1
ATOM 1556 C CA . PHE A 1 198 ? 33.914 73.755 40.953 1.00 79.08 198 PHE A CA 1
ATOM 1557 C C . PHE A 1 198 ? 32.935 72.609 40.765 1.00 81.52 198 PHE A C 1
ATOM 1558 O O . PHE A 1 198 ? 32.933 71.635 41.523 1.00 79.76 198 PHE A O 1
ATOM 1566 N N . PHE A 1 199 ? 32.095 72.738 39.745 1.00 86.17 199 PHE A N 1
ATOM 1567 C CA . PHE A 1 199 ? 31.156 71.681 39.411 1.00 89.86 199 PHE A CA 1
ATOM 1568 C C . PHE A 1 199 ? 31.924 70.412 39.053 1.00 88.52 199 PHE A C 1
ATOM 1569 O O . PHE A 1 199 ? 31.562 69.318 39.481 1.00 89.31 199 PHE A O 1
ATOM 1577 N N . SER A 1 200 ? 32.991 70.572 38.270 1.00 87.33 200 SER A N 1
ATOM 1578 C CA . SER A 1 200 ? 33.881 69.463 37.921 1.00 86.47 200 SER A CA 1
ATOM 1579 C C . SER A 1 200 ? 34.408 68.831 39.186 1.00 84.87 200 SER A C 1
ATOM 1580 O O . SER A 1 200 ? 34.424 67.609 39.328 1.00 85.90 200 SER A O 1
ATOM 1583 N N . PHE A 1 201 ? 34.856 69.684 40.100 1.00 83.32 201 PHE A N 1
ATOM 1584 C CA . PHE A 1 201 ? 35.431 69.241 41.356 1.00 81.36 201 PHE A CA 1
ATOM 1585 C C . PHE A 1 201 ? 34.443 68.350 42.121 1.00 83.23 201 PHE A C 1
ATOM 1586 O O . PHE A 1 201 ? 34.824 67.272 42.589 1.00 82.53 201 PHE A O 1
ATOM 1594 N N . GLN A 1 202 ? 33.185 68.785 42.233 1.00 85.92 202 GLN A N 1
ATOM 1595 C CA . GLN A 1 202 ? 32.185 67.995 42.945 1.00 89.11 202 GLN A CA 1
ATOM 1596 C C . GLN A 1 202 ? 32.075 66.619 42.325 1.00 91.34 202 GLN A C 1
ATOM 1597 O O . GLN A 1 202 ? 32.123 65.604 43.023 1.00 92.28 202 GLN A O 1
ATOM 1603 N N . LYS A 1 203 ? 31.897 66.594 41.008 1.00 93.08 203 LYS A N 1
ATOM 1604 C CA . LYS A 1 203 ? 31.747 65.344 40.281 1.00 95.80 203 LYS A CA 1
ATOM 1605 C C . LYS A 1 203 ? 32.909 64.413 40.580 1.00 92.59 203 LYS A C 1
ATOM 1606 O O . LYS A 1 203 ? 32.713 63.224 40.824 1.00 95.01 203 LYS A O 1
ATOM 1612 N N . ILE A 1 204 ? 34.118 64.970 40.574 1.00 87.63 204 ILE A N 1
ATOM 1613 C CA . ILE A 1 204 ? 35.336 64.195 40.778 1.00 84.29 204 ILE A CA 1
ATOM 1614 C C . ILE A 1 204 ? 35.402 63.558 42.142 1.00 84.10 204 ILE A C 1
ATOM 1615 O O . ILE A 1 204 ? 35.890 62.442 42.285 1.00 84.81 204 ILE A O 1
ATOM 1620 N N . ILE A 1 205 ? 34.920 64.262 43.156 1.00 84.07 205 ILE A N 1
ATOM 1621 C CA . ILE A 1 205 ? 34.970 63.695 44.498 1.00 84.92 205 ILE A CA 1
ATOM 1622 C C . ILE A 1 205 ? 33.708 62.913 44.835 1.00 89.80 205 ILE A C 1
ATOM 1623 O O . ILE A 1 205 ? 33.739 61.990 45.649 1.00 91.73 205 ILE A O 1
ATOM 1628 N N . SER A 1 206 ? 32.595 63.264 44.211 1.00 92.54 206 SER A N 1
ATOM 1629 C CA . SER A 1 206 ? 31.372 62.550 44.515 1.00 97.77 206 SER A CA 1
ATOM 1630 C C . SER A 1 206 ? 31.423 61.193 43.836 1.00 100.85 206 SER A C 1
ATOM 1631 O O . SER A 1 206 ? 30.833 60.226 44.311 1.00 105.05 206 SER A O 1
ATOM 1634 N N . ALA A 1 207 ? 32.143 61.122 42.724 1.00 99.52 207 ALA A N 1
ATOM 1635 C CA . ALA A 1 207 ? 32.282 59.866 42.003 1.00 102.93 207 ALA A CA 1
ATOM 1636 C C . ALA A 1 207 ? 33.583 59.208 42.417 1.00 100.36 207 ALA A C 1
ATOM 1637 O O . ALA A 1 207 ? 34.204 58.479 41.648 1.00 101.38 207 ALA A O 1
ATOM 1639 N N . SER A 1 208 ? 33.988 59.467 43.650 1.00 97.57 208 SER A N 1
ATOM 1640 C CA . SER A 1 208 ? 35.295 59.053 44.112 1.00 94.65 208 SER A CA 1
ATOM 1641 C C . SER A 1 208 ? 35.180 58.225 45.386 1.00 96.97 208 SER A C 1
ATOM 1642 O O . SER A 1 208 ? 34.237 58.391 46.149 1.00 99.42 208 SER A O 1
ATOM 1645 N N . SER A 1 209 ? 36.139 57.337 45.611 1.00 96.99 209 SER A N 1
ATOM 1646 C CA . SER A 1 209 ? 36.190 56.513 46.816 1.00 99.54 209 SER A CA 1
ATOM 1647 C C . SER A 1 209 ? 35.898 57.279 48.098 1.00 98.41 209 SER A C 1
ATOM 1648 O O . SER A 1 209 ? 36.256 58.447 48.233 1.00 94.49 209 SER A O 1
ATOM 1651 N N . LEU A 1 210 ? 35.299 56.608 49.069 1.00 100.24 210 LEU A N 1
ATOM 1652 C CA . LEU A 1 210 ? 34.972 57.302 50.312 1.00 97.38 210 LEU A CA 1
ATOM 1653 C C . LEU A 1 210 ? 36.232 57.751 51.047 1.00 94.89 210 LEU A C 1
ATOM 1654 O O . LEU A 1 210 ? 36.305 58.877 51.552 1.00 91.68 210 LEU A O 1
ATOM 1659 N N . ILE A 1 211 ? 37.215 56.855 51.118 1.00 96.60 211 ILE A N 1
ATOM 1660 C CA . ILE A 1 211 ? 38.471 57.145 51.805 1.00 94.74 211 ILE A CA 1
ATOM 1661 C C . ILE A 1 211 ? 39.130 58.357 51.181 1.00 92.29 211 ILE A C 1
ATOM 1662 O O . ILE A 1 211 ? 39.537 59.271 51.889 1.00 89.65 211 ILE A O 1
ATOM 1667 N N . ASP A 1 212 ? 39.227 58.354 49.853 1.00 93.23 212 ASP A N 1
ATOM 1668 C CA . ASP A 1 212 ? 39.742 59.491 49.114 1.00 91.83 212 ASP A CA 1
ATOM 1669 C C . ASP A 1 212 ? 38.864 60.724 49.274 1.00 89.38 212 ASP A C 1
ATOM 1670 O O . ASP A 1 212 ? 39.344 61.863 49.303 1.00 88.14 212 ASP A O 1
ATOM 1675 N N . GLN A 1 213 ? 37.565 60.504 49.374 1.00 89.08 213 GLN A N 1
ATOM 1676 C CA . GLN A 1 213 ? 36.646 61.609 49.570 1.00 86.13 213 GLN A CA 1
ATOM 1677 C C . GLN A 1 213 ? 37.064 62.382 50.803 1.00 82.90 213 GLN A C 1
ATOM 1678 O O . GLN A 1 213 ? 37.144 63.599 50.780 1.00 81.03 213 GLN A O 1
ATOM 1684 N N . LYS A 1 214 ? 37.342 61.662 51.882 1.00 82.71 214 LYS A N 1
ATOM 1685 C CA . LYS A 1 214 ? 37.753 62.290 53.123 1.00 80.39 214 LYS A CA 1
ATOM 1686 C C . LYS A 1 214 ? 39.048 63.088 52.979 1.00 79.20 214 LYS A C 1
ATOM 1687 O O . LYS A 1 214 ? 39.169 64.180 53.536 1.00 77.21 214 LYS A O 1
ATOM 1693 N N . ARG A 1 215 ? 40.010 62.547 52.235 1.00 80.74 215 ARG A N 1
ATOM 1694 C CA . ARG A 1 215 ? 41.296 63.207 52.071 1.00 80.42 215 ARG A CA 1
ATOM 1695 C C . ARG A 1 215 ? 41.103 64.509 51.328 1.00 78.92 215 ARG A C 1
ATOM 1696 O O . ARG A 1 215 ? 41.470 65.578 51.819 1.00 77.75 215 ARG A O 1
ATOM 1704 N N . LEU A 1 216 ? 40.498 64.419 50.153 1.00 79.40 216 LEU A N 1
ATOM 1705 C CA . LEU A 1 216 ? 40.205 65.602 49.357 1.00 77.97 216 LEU A CA 1
ATOM 1706 C C . LEU A 1 216 ? 39.493 66.678 50.174 1.00 75.68 216 LEU A C 1
ATOM 1707 O O . LEU A 1 216 ? 39.900 67.827 50.170 1.00 75.19 216 LEU A O 1
ATOM 1712 N N . ILE A 1 217 ? 38.437 66.314 50.883 1.00 74.87 217 ILE A N 1
ATOM 1713 C CA . ILE A 1 217 ? 37.648 67.326 51.562 1.00 73.46 217 ILE A CA 1
ATOM 1714 C C . ILE A 1 217 ? 38.185 67.736 52.938 1.00 72.03 217 ILE A C 1
ATOM 1715 O O . ILE A 1 217 ? 38.261 68.930 53.255 1.00 71.32 217 ILE A O 1
ATOM 1720 N N . ALA A 1 218 ? 38.568 66.753 53.747 1.00 71.61 218 ALA A N 1
ATOM 1721 C CA . ALA A 1 218 ? 38.988 67.023 55.113 1.00 69.53 218 ALA A CA 1
ATOM 1722 C C . ALA A 1 218 ? 40.452 67.434 55.206 1.00 69.52 218 ALA A C 1
ATOM 1723 O O . ALA A 1 218 ? 40.800 68.319 55.985 1.00 68.54 218 ALA A O 1
ATOM 1725 N N . LYS A 1 219 ? 41.312 66.801 54.415 1.00 70.52 219 LYS A N 1
ATOM 1726 C CA . LYS A 1 219 ? 42.744 67.048 54.536 1.00 70.62 219 LYS A CA 1
ATOM 1727 C C . LYS A 1 219 ? 43.292 68.054 53.506 1.00 70.48 219 LYS A C 1
ATOM 1728 O O . LYS A 1 219 ? 44.441 68.471 53.588 1.00 71.59 219 LYS A O 1
ATOM 1730 N N . PHE A 1 220 ? 42.477 68.463 52.545 1.00 69.57 220 PHE A N 1
ATOM 1731 C CA . PHE A 1 220 ? 42.949 69.419 51.534 1.00 69.63 220 PHE A CA 1
ATOM 1732 C C . PHE A 1 220 ? 42.027 70.619 51.334 1.00 68.86 220 PHE A C 1
ATOM 1733 O O . PHE A 1 220 ? 42.468 71.763 51.451 1.00 69.68 220 PHE A O 1
ATOM 1741 N N . LEU A 1 221 ? 40.752 70.373 51.033 1.00 67.53 221 LEU A N 1
ATOM 1742 C CA . LEU A 1 221 ? 39.815 71.459 50.913 1.00 65.87 221 LEU A CA 1
ATOM 1743 C C . LEU A 1 221 ? 39.735 72.246 52.225 1.00 65.49 221 LEU A C 1
ATOM 1744 O O . LEU A 1 221 ? 40.071 73.437 52.254 1.00 66.52 221 LEU A O 1
ATOM 1749 N N . LEU A 1 222 ? 39.304 71.592 53.302 1.00 64.27 222 LEU A N 1
ATOM 1750 C CA . LEU A 1 222 ? 39.049 72.286 54.560 1.00 63.55 222 LEU A CA 1
ATOM 1751 C C . LEU A 1 222 ? 40.157 73.232 55.015 1.00 63.92 222 LEU A C 1
ATOM 1752 O O . LEU A 1 222 ? 39.900 74.424 55.278 1.00 64.51 222 LEU A O 1
ATOM 1757 N N . PRO A 1 223 ? 41.391 72.708 55.135 1.00 63.44 223 PRO A N 1
ATOM 1758 C CA . PRO A 1 223 ? 42.496 73.518 55.582 1.00 62.92 223 PRO A CA 1
ATOM 1759 C C . PRO A 1 223 ? 42.666 74.731 54.681 1.00 63.69 223 PRO A C 1
ATOM 1760 O O . PRO A 1 223 ? 42.985 75.812 55.186 1.00 64.76 223 PRO A O 1
ATOM 1764 N N . TYR A 1 224 ? 42.451 74.573 53.371 1.00 63.31 224 TYR A N 1
ATOM 1765 C CA . TYR A 1 224 ? 42.531 75.722 52.478 1.00 63.38 224 TYR A CA 1
ATOM 1766 C C . TYR A 1 224 ? 41.421 76.723 52.795 1.00 62.79 224 TYR A C 1
ATOM 1767 O O . TYR A 1 224 ? 41.665 77.925 52.926 1.00 63.30 224 TYR A O 1
ATOM 1776 N N . ILE A 1 225 ? 40.199 76.222 52.920 1.00 62.06 225 ILE A N 1
ATOM 1777 C CA . ILE A 1 225 ? 39.078 77.075 53.278 1.00 61.98 225 ILE A CA 1
ATOM 1778 C C . ILE A 1 225 ? 39.405 77.863 54.545 1.00 61.89 225 ILE A C 1
ATOM 1779 O O . ILE A 1 225 ? 39.014 79.036 54.713 1.00 61.48 225 ILE A O 1
ATOM 1784 N N . GLN A 1 226 ? 40.132 77.213 55.443 1.00 61.53 226 GLN A N 1
ATOM 1785 C CA . GLN A 1 226 ? 40.431 77.844 56.695 1.00 61.94 226 GLN A CA 1
ATOM 1786 C C . GLN A 1 226 ? 41.434 78.986 56.512 1.00 62.81 226 GLN A C 1
ATOM 1787 O O . GLN A 1 226 ? 41.479 79.941 57.278 1.00 62.71 226 GLN A O 1
ATOM 1793 N N . VAL A 1 227 ? 42.238 78.883 55.472 1.00 64.17 227 VAL A N 1
ATOM 1794 C CA . VAL A 1 227 ? 43.247 79.887 55.191 1.00 65.89 227 VAL A CA 1
ATOM 1795 C C . VAL A 1 227 ? 42.590 81.143 54.654 1.00 67.34 227 VAL A C 1
ATOM 1796 O O . VAL A 1 227 ? 43.066 82.242 54.892 1.00 68.95 227 VAL A O 1
ATOM 1800 N N . ILE A 1 228 ? 41.488 80.976 53.933 1.00 67.49 228 ILE A N 1
ATOM 1801 C CA . ILE A 1 228 ? 40.852 82.107 53.264 1.00 69.05 228 ILE A CA 1
ATOM 1802 C C . ILE A 1 228 ? 39.616 82.608 53.998 1.00 68.98 228 ILE A C 1
ATOM 1803 O O . ILE A 1 228 ? 39.347 83.801 54.012 1.00 70.31 228 ILE A O 1
ATOM 1808 N N . VAL A 1 229 ? 38.875 81.698 54.615 1.00 67.94 229 VAL A N 1
ATOM 1809 C CA . VAL A 1 229 ? 37.643 82.073 55.311 1.00 68.20 229 VAL A CA 1
ATOM 1810 C C . VAL A 1 229 ? 37.722 83.404 56.042 1.00 70.29 229 VAL A C 1
ATOM 1811 O O . VAL A 1 229 ? 38.558 83.568 56.923 1.00 69.60 229 VAL A O 1
ATOM 1815 N N . THR A 1 230 ? 36.841 84.339 55.660 1.00 73.23 230 THR A N 1
ATOM 1816 C CA . THR A 1 230 ? 36.574 85.579 56.410 1.00 75.77 230 THR A CA 1
ATOM 1817 C C . THR A 1 230 ? 35.123 85.613 56.834 1.00 77.16 230 THR A C 1
ATOM 1818 O O . THR A 1 230 ? 34.330 84.783 56.407 1.00 76.97 230 THR A O 1
ATOM 1822 N N . LEU A 1 231 ? 34.751 86.596 57.639 1.00 80.01 231 LEU A N 1
ATOM 1823 C CA . LEU A 1 231 ? 33.331 86.777 57.947 1.00 82.25 231 LEU A CA 1
ATOM 1824 C C . LEU A 1 231 ? 32.484 87.040 56.703 1.00 84.51 231 LEU A C 1
ATOM 1825 O O . LEU A 1 231 ? 31.369 86.531 56.592 1.00 85.03 231 LEU A O 1
ATOM 1830 N N . GLU A 1 232 ? 33.003 87.817 55.760 1.00 86.12 232 GLU A N 1
ATOM 1831 C CA . GLU A 1 232 ? 32.294 87.994 54.498 1.00 87.77 232 GLU A CA 1
ATOM 1832 C C . GLU A 1 232 ? 32.330 86.753 53.629 1.00 85.96 232 GLU A C 1
ATOM 1833 O O . GLU A 1 232 ? 31.426 86.541 52.829 1.00 87.85 232 GLU A O 1
ATOM 1839 N N . ASN A 1 233 ? 33.381 85.953 53.759 1.00 82.97 233 ASN A N 1
ATOM 1840 C CA . ASN A 1 233 ? 33.458 84.691 53.057 1.00 80.60 233 ASN A CA 1
ATOM 1841 C C . ASN A 1 233 ? 32.441 83.708 53.551 1.00 78.91 233 ASN A C 1
ATOM 1842 O O . ASN A 1 233 ? 31.927 82.898 52.781 1.00 79.02 233 ASN A O 1
ATOM 1847 N N . LEU A 1 234 ? 32.192 83.763 54.856 1.00 77.31 234 LEU A N 1
ATOM 1848 C CA . LEU A 1 234 ? 31.588 82.656 55.570 1.00 75.32 234 LEU A CA 1
ATOM 1849 C C . LEU A 1 234 ? 30.411 82.109 54.784 1.00 76.66 234 LEU A C 1
ATOM 1850 O O . LEU A 1 234 ? 30.322 80.901 54.530 1.00 75.16 234 LEU A O 1
ATOM 1855 N N . ASN A 1 235 ? 29.513 83.011 54.387 1.00 79.65 235 ASN A N 1
ATOM 1856 C CA . ASN A 1 235 ? 28.294 82.614 53.709 1.00 81.68 235 ASN A CA 1
ATOM 1857 C C . ASN A 1 235 ? 28.555 81.802 52.451 1.00 81.82 235 ASN A C 1
ATOM 1858 O O . ASN A 1 235 ? 27.915 80.775 52.217 1.00 82.16 235 ASN A O 1
ATOM 1863 N N . ASP A 1 236 ? 29.479 82.281 51.628 1.00 81.92 236 ASP A N 1
ATOM 1864 C CA . ASP A 1 236 ? 29.840 81.575 50.416 1.00 81.92 236 ASP A CA 1
ATOM 1865 C C . ASP A 1 236 ? 30.572 80.271 50.699 1.00 79.42 236 ASP A C 1
ATOM 1866 O O . ASP A 1 236 ? 30.523 79.348 49.882 1.00 79.73 236 ASP A O 1
ATOM 1871 N N . VAL A 1 237 ? 31.248 80.174 51.843 1.00 77.04 237 VAL A N 1
ATOM 1872 C CA . VAL A 1 237 ? 31.958 78.937 52.126 1.00 74.77 237 VAL A CA 1
ATOM 1873 C C . VAL A 1 237 ? 30.989 77.871 52.608 1.00 75.52 237 VAL A C 1
ATOM 1874 O O . VAL A 1 237 ? 31.150 76.698 52.283 1.00 75.68 237 VAL A O 1
ATOM 1878 N N . ARG A 1 238 ? 29.961 78.261 53.350 1.00 76.75 238 ARG A N 1
ATOM 1879 C CA . ARG A 1 238 ? 28.985 77.256 53.758 1.00 77.70 238 ARG A CA 1
ATOM 1880 C C . ARG A 1 238 ? 28.216 76.801 52.541 1.00 79.39 238 ARG A C 1
ATOM 1881 O O . ARG A 1 238 ? 27.807 75.646 52.461 1.00 80.24 238 ARG A O 1
ATOM 1889 N N . LYS A 1 239 ? 28.029 77.702 51.582 1.00 80.44 239 LYS A N 1
ATOM 1890 C CA . LYS A 1 239 ? 27.388 77.317 50.337 1.00 82.12 239 LYS A CA 1
ATOM 1891 C C . LYS A 1 239 ? 28.219 76.211 49.697 1.00 81.56 239 LYS A C 1
ATOM 1892 O O . LYS A 1 239 ? 27.670 75.293 49.092 1.00 83.18 239 LYS A O 1
ATOM 1898 N N . ILE A 1 240 ? 29.542 76.290 49.850 1.00 79.71 240 ILE A N 1
ATOM 1899 C CA . ILE A 1 240 ? 30.442 75.294 49.263 1.00 78.79 240 ILE A CA 1
ATOM 1900 C C . ILE A 1 240 ? 30.476 73.993 50.034 1.00 77.97 240 ILE A C 1
ATOM 1901 O O . ILE A 1 240 ? 30.699 72.942 49.452 1.00 78.66 240 ILE A O 1
ATOM 1906 N N . LEU A 1 241 ? 30.284 74.054 51.342 1.00 76.89 241 LEU A N 1
ATOM 1907 C CA . LEU A 1 241 ? 30.393 72.844 52.129 1.00 76.49 241 LEU A CA 1
ATOM 1908 C C . LEU A 1 241 ? 29.085 72.078 52.094 1.00 78.87 241 LEU A C 1
ATOM 1909 O O . LEU A 1 241 ? 29.078 70.847 52.119 1.00 79.39 241 LEU A O 1
ATOM 1914 N N . ARG A 1 242 ? 27.977 72.807 52.008 1.00 80.90 242 ARG A N 1
ATOM 1915 C CA . ARG A 1 242 ? 26.673 72.166 51.955 1.00 83.47 242 ARG A CA 1
ATOM 1916 C C . ARG A 1 242 ? 26.613 71.327 50.696 1.00 84.82 242 ARG A C 1
ATOM 1917 O O . ARG A 1 242 ? 25.831 70.391 50.598 1.00 86.77 242 ARG A O 1
ATOM 1925 N N . ARG A 1 243 ? 27.472 71.652 49.741 1.00 84.39 243 ARG A N 1
ATOM 1926 C CA . ARG A 1 243 ? 27.480 70.957 48.458 1.00 86.45 243 ARG A CA 1
ATOM 1927 C C . ARG A 1 243 ? 28.093 69.552 48.559 1.00 86.28 243 ARG A C 1
ATOM 1928 O O . ARG A 1 243 ? 28.120 68.814 47.580 1.00 87.83 243 ARG A O 1
ATOM 1936 N N . PHE A 1 244 ? 28.578 69.184 49.745 1.00 84.74 244 PHE A N 1
ATOM 1937 C CA . PHE A 1 244 ? 29.180 67.858 49.962 1.00 84.57 244 PHE A CA 1
ATOM 1938 C C . PHE A 1 244 ? 28.482 67.103 51.065 1.00 86.11 244 PHE A C 1
ATOM 1939 O O . PHE A 1 244 ? 27.864 67.695 51.945 1.00 85.61 244 PHE A O 1
ATOM 1947 N N . ASP A 1 245 ? 28.623 65.786 51.037 1.00 88.68 245 ASP A N 1
ATOM 1948 C CA . ASP A 1 245 ? 28.089 64.958 52.095 1.00 90.58 245 ASP A CA 1
ATOM 1949 C C . ASP A 1 245 ? 29.019 64.991 53.301 1.00 88.16 245 ASP A C 1
ATOM 1950 O O . ASP A 1 245 ? 29.862 64.110 53.480 1.00 88.04 245 ASP A O 1
ATOM 1955 N N . LEU A 1 246 ? 28.857 66.014 54.134 1.00 86.74 246 LEU A N 1
ATOM 1956 C CA . LEU A 1 246 ? 29.736 66.211 55.286 1.00 84.52 246 LEU A CA 1
ATOM 1957 C C . LEU A 1 246 ? 29.520 65.151 56.348 1.00 85.42 246 LEU A C 1
ATOM 1958 O O . LEU A 1 246 ? 30.386 64.922 57.185 1.00 84.35 246 LEU A O 1
ATOM 1963 N N . ASP A 1 247 ? 28.359 64.508 56.312 1.00 87.85 247 ASP A N 1
ATOM 1964 C CA . ASP A 1 247 ? 27.993 63.577 57.360 1.00 88.56 247 ASP A CA 1
ATOM 1965 C C . ASP A 1 247 ? 28.865 62.342 57.312 1.00 88.73 247 ASP A C 1
ATOM 1966 O O . ASP A 1 247 ? 29.181 61.772 58.349 1.00 87.95 247 ASP A O 1
ATOM 1971 N N . LYS A 1 248 ? 29.267 61.946 56.109 1.00 90.07 248 LYS A N 1
ATOM 1972 C CA . LYS A 1 248 ? 30.150 60.794 55.932 1.00 91.61 248 LYS A CA 1
ATOM 1973 C C . LYS A 1 248 ? 31.636 61.153 56.095 1.00 89.73 248 LYS A C 1
ATOM 1974 O O . LYS A 1 248 ? 32.458 60.308 56.462 1.00 90.35 248 LYS A O 1
ATOM 1980 N N . ILE A 1 249 ? 31.972 62.413 55.832 1.00 87.45 249 ILE A N 1
ATOM 1981 C CA . ILE A 1 249 ? 33.356 62.825 55.658 1.00 85.66 249 ILE A CA 1
ATOM 1982 C C . ILE A 1 249 ? 34.041 63.411 56.896 1.00 83.65 249 ILE A C 1
ATOM 1983 O O . ILE A 1 249 ? 35.257 63.313 57.029 1.00 83.67 249 ILE A O 1
ATOM 1988 N N . ILE A 1 250 ? 33.273 64.005 57.803 1.00 82.53 250 ILE A N 1
ATOM 1989 C CA . ILE A 1 250 ? 33.850 64.797 58.892 1.00 80.77 250 ILE A CA 1
ATOM 1990 C C . ILE A 1 250 ? 33.812 64.119 60.257 1.00 81.13 250 ILE A C 1
ATOM 1991 O O . ILE A 1 250 ? 32.742 63.874 60.800 1.00 81.78 250 ILE A O 1
ATOM 1996 N N . SER A 1 251 ? 34.979 63.814 60.813 1.00 81.46 251 SER A N 1
ATOM 1997 C CA . SER A 1 251 ? 35.048 63.203 62.138 1.00 82.64 251 SER A CA 1
ATOM 1998 C C . SER A 1 251 ? 35.316 64.250 63.205 1.00 81.22 251 SER A C 1
ATOM 1999 O O . SER A 1 251 ? 35.757 65.353 62.898 1.00 80.01 251 SER A O 1
ATOM 2002 N N . LEU A 1 252 ? 35.070 63.903 64.464 1.00 81.62 252 LEU A N 1
ATOM 2003 C CA . LEU A 1 252 ? 35.378 64.834 65.543 1.00 80.83 252 LEU A CA 1
ATOM 2004 C C . LEU A 1 252 ? 36.779 65.428 65.392 1.00 81.04 252 LEU A C 1
ATOM 2005 O O . LEU A 1 252 ? 36.957 66.649 65.417 1.00 80.43 252 LEU A O 1
ATOM 2010 N N . SER A 1 253 ? 37.777 64.562 65.259 1.00 82.36 253 SER A N 1
ATOM 2011 C CA . SER A 1 253 ? 39.160 65.016 65.241 1.00 82.79 253 SER A CA 1
ATOM 2012 C C . SER A 1 253 ? 39.348 66.132 64.230 1.00 81.79 253 SER A C 1
ATOM 2013 O O . SER A 1 253 ? 40.113 67.068 64.470 1.00 80.78 253 SER A O 1
ATOM 2016 N N . VAL A 1 254 ? 38.648 66.021 63.099 1.00 82.03 254 VAL A N 1
ATOM 2017 C CA . VAL A 1 254 ? 38.678 67.056 62.064 1.00 81.50 254 VAL A CA 1
ATOM 2018 C C . VAL A 1 254 ? 38.024 68.320 62.581 1.00 80.58 254 VAL A C 1
ATOM 2019 O O . VAL A 1 254 ? 38.544 69.411 62.397 1.00 80.58 254 VAL A O 1
ATOM 2023 N N . LEU A 1 255 ? 36.875 68.154 63.228 1.00 80.48 255 LEU A N 1
ATOM 2024 C CA . LEU A 1 255 ? 36.135 69.255 63.836 1.00 79.64 255 LEU A CA 1
ATOM 2025 C C . LEU A 1 255 ? 36.934 69.917 64.964 1.00 79.54 255 LEU A C 1
ATOM 2026 O O . LEU A 1 255 ? 36.834 71.123 65.182 1.00 79.70 255 LEU A O 1
ATOM 2031 N N . PHE A 1 256 ? 37.728 69.123 65.678 1.00 79.90 256 PHE A N 1
ATOM 2032 C CA . PHE A 1 256 ? 38.596 69.653 66.715 1.00 80.17 256 PHE A CA 1
ATOM 2033 C C . PHE A 1 256 ? 39.700 70.527 66.142 1.00 80.90 256 PHE A C 1
ATOM 2034 O O . PHE A 1 256 ? 39.987 71.591 66.682 1.00 81.17 256 PHE A O 1
ATOM 2042 N N . GLU A 1 257 ? 40.309 70.073 65.048 1.00 81.42 257 GLU A N 1
ATOM 2043 C CA . GLU A 1 257 ? 41.410 70.791 64.409 1.00 82.09 257 GLU A CA 1
ATOM 2044 C C . GLU A 1 257 ? 41.048 72.212 63.961 1.00 80.15 257 GLU A C 1
ATOM 2045 O O . GLU A 1 257 ? 41.856 73.127 64.076 1.00 81.00 257 GLU A O 1
ATOM 2051 N N . ILE A 1 258 ? 39.841 72.405 63.445 1.00 77.56 258 ILE A N 1
ATOM 2052 C CA . ILE A 1 258 ? 39.484 73.678 62.838 1.00 75.75 258 ILE A CA 1
ATOM 2053 C C . ILE A 1 258 ? 39.615 74.828 63.802 1.00 75.60 258 ILE A C 1
ATOM 2054 O O . ILE A 1 258 ? 38.921 74.873 64.814 1.00 75.85 258 ILE A O 1
ATOM 2059 N N . GLN A 1 259 ? 40.489 75.770 63.481 1.00 75.77 259 GLN A N 1
ATOM 2060 C CA . GLN A 1 259 ? 40.746 76.878 64.377 1.00 76.51 259 GLN A CA 1
ATOM 2061 C C . GLN A 1 259 ? 39.688 77.970 64.343 1.00 75.83 259 GLN A C 1
ATOM 2062 O O . GLN A 1 259 ? 39.415 78.577 65.362 1.00 77.23 259 GLN A O 1
ATOM 2068 N N . SER A 1 260 ? 39.099 78.244 63.189 1.00 74.71 260 SER A N 1
ATOM 2069 C CA . SER A 1 260 ? 38.138 79.355 63.101 1.00 74.17 260 SER A CA 1
ATOM 2070 C C . SER A 1 260 ? 36.807 79.011 63.753 1.00 72.60 260 SER A C 1
ATOM 2071 O O . SER A 1 260 ? 36.150 78.054 63.344 1.00 71.77 260 SER A O 1
ATOM 2074 N N . LEU A 1 261 ? 36.391 79.772 64.760 1.00 72.02 261 LEU A N 1
ATOM 2075 C CA . LEU A 1 261 ? 35.165 79.381 65.445 1.00 71.07 261 LEU A CA 1
ATOM 2076 C C . LEU A 1 261 ? 33.994 79.465 64.464 1.00 71.88 261 LEU A C 1
ATOM 2077 O O . LEU A 1 261 ? 33.296 78.476 64.216 1.00 71.29 261 LEU A O 1
ATOM 2082 N N . PRO A 1 262 ? 33.786 80.649 63.880 1.00 73.17 262 PRO A N 1
ATOM 2083 C CA . PRO A 1 262 ? 32.715 80.779 62.927 1.00 73.53 262 PRO A CA 1
ATOM 2084 C C . PRO A 1 262 ? 32.717 79.643 61.892 1.00 72.60 262 PRO A C 1
ATOM 2085 O O . PRO A 1 262 ? 31.653 79.149 61.549 1.00 73.85 262 PRO A O 1
ATOM 2089 N N . LEU A 1 263 ? 33.873 79.219 61.395 1.00 71.23 263 LEU A N 1
ATOM 2090 C CA . LEU A 1 263 ? 33.882 78.096 60.457 1.00 70.05 263 LEU A CA 1
ATOM 2091 C C . LEU A 1 263 ? 33.431 76.831 61.179 1.00 68.79 263 LEU A C 1
ATOM 2092 O O . LEU A 1 263 ? 32.579 76.090 60.690 1.00 68.71 263 LEU A O 1
ATOM 2097 N N . LYS A 1 264 ? 34.006 76.579 62.348 1.00 68.08 264 LYS A N 1
ATOM 2098 C CA . LYS A 1 264 ? 33.621 75.402 63.130 1.00 67.04 264 LYS A CA 1
ATOM 2099 C C . LYS A 1 264 ? 32.100 75.355 63.297 1.00 66.49 264 LYS A C 1
ATOM 2100 O O . LYS A 1 264 ? 31.480 74.329 63.016 1.00 66.20 264 LYS A O 1
ATOM 2106 N N . GLU A 1 265 ? 31.506 76.471 63.728 1.00 66.33 265 GLU A N 1
ATOM 2107 C CA . GLU A 1 265 ? 30.040 76.578 63.834 1.00 66.96 265 GLU A CA 1
ATOM 2108 C C . GLU A 1 265 ? 29.296 76.231 62.537 1.00 67.64 265 GLU A C 1
ATOM 2109 O O . GLU A 1 265 ? 28.408 75.382 62.533 1.00 68.15 265 GLU A O 1
ATOM 2115 N N . VAL A 1 266 ? 29.656 76.890 61.440 1.00 67.70 266 VAL A N 1
ATOM 2116 C CA . VAL A 1 266 ? 29.090 76.572 60.132 1.00 67.89 266 VAL A CA 1
ATOM 2117 C C . VAL A 1 266 ? 29.054 75.063 59.850 1.00 68.04 266 VAL A C 1
ATOM 2118 O O . VAL A 1 266 ? 28.072 74.562 59.294 1.00 69.91 266 VAL A O 1
ATOM 2122 N N . ILE A 1 267 ? 30.103 74.334 60.228 1.00 66.44 267 ILE A N 1
ATOM 2123 C CA . ILE A 1 267 ? 30.112 72.899 59.963 1.00 66.74 267 ILE A CA 1
ATOM 2124 C C . ILE A 1 267 ? 29.229 72.130 60.950 1.00 67.42 267 ILE A C 1
ATOM 2125 O O . ILE A 1 267 ? 28.560 71.164 60.571 1.00 68.52 267 ILE A O 1
ATOM 2130 N N . VAL A 1 268 ? 29.233 72.546 62.213 1.00 66.73 268 VAL A N 1
ATOM 2131 C CA . VAL A 1 268 ? 28.354 71.930 63.191 1.00 67.39 268 VAL A CA 1
ATOM 2132 C C . VAL A 1 268 ? 26.904 72.011 62.692 1.00 69.98 268 VAL A C 1
ATOM 2133 O O . VAL A 1 268 ? 26.077 71.113 62.924 1.00 71.39 268 VAL A O 1
ATOM 2137 N N . ARG A 1 269 ? 26.591 73.083 61.986 1.00 70.53 269 ARG A N 1
ATOM 2138 C CA . ARG A 1 269 ? 25.215 73.309 61.635 1.00 72.61 269 ARG A CA 1
ATOM 2139 C C . ARG A 1 269 ? 24.842 72.689 60.318 1.00 73.74 269 ARG A C 1
ATOM 2140 O O . ARG A 1 269 ? 23.695 72.779 59.900 1.00 76.73 269 ARG A O 1
ATOM 2148 N N . LEU A 1 270 ? 25.800 72.051 59.661 1.00 72.37 270 LEU A N 1
ATOM 2149 C CA . LEU A 1 270 ? 25.496 71.314 58.436 1.00 73.75 270 LEU A CA 1
ATOM 2150 C C . LEU A 1 270 ? 25.332 69.830 58.726 1.00 74.53 270 LEU A C 1
ATOM 2151 O O . LEU A 1 270 ? 25.092 69.042 57.821 1.00 76.35 270 LEU A O 1
ATOM 2156 N N . MET A 1 271 ? 25.450 69.448 59.990 1.00 73.66 271 MET A N 1
ATOM 2157 C CA . MET A 1 271 ? 25.381 68.045 60.365 1.00 74.78 271 MET A CA 1
ATOM 2158 C C . MET A 1 271 ? 23.948 67.567 60.618 1.00 77.27 271 MET A C 1
ATOM 2159 O O . MET A 1 271 ? 23.189 68.213 61.327 1.00 78.32 271 MET A O 1
ATOM 2164 N N . SER A 1 272 ? 23.558 66.440 60.050 1.00 78.94 272 SER A N 1
ATOM 2165 C CA . SER A 1 272 ? 22.266 65.874 60.375 1.00 81.91 272 SER A CA 1
ATOM 2166 C C . SER A 1 272 ? 22.138 65.670 61.878 1.00 81.78 272 SER A C 1
ATOM 2167 O O . SER A 1 272 ? 23.133 65.663 62.588 1.00 79.10 272 SER A O 1
ATOM 2170 N N . ASN A 1 273 ? 20.910 65.498 62.368 1.00 85.31 273 ASN A N 1
ATOM 2171 C CA . ASN A 1 273 ? 20.696 65.243 63.797 1.00 85.27 273 ASN A CA 1
ATOM 2172 C C . ASN A 1 273 ? 21.281 63.909 64.175 1.00 84.49 273 ASN A C 1
ATOM 2173 O O . ASN A 1 273 ? 21.644 63.698 65.329 1.00 83.42 273 ASN A O 1
ATOM 2178 N N . HIS A 1 274 ? 21.360 62.999 63.211 1.00 85.33 274 HIS A N 1
ATOM 2179 C CA . HIS A 1 274 ? 22.012 61.737 63.484 1.00 84.97 274 HIS A CA 1
ATOM 2180 C C . HIS A 1 274 ? 23.510 61.921 63.745 1.00 81.03 274 HIS A C 1
ATOM 2181 O O . HIS A 1 274 ? 24.047 61.430 64.734 1.00 79.96 274 HIS A O 1
ATOM 2188 N N . SER A 1 275 ? 24.190 62.624 62.859 1.00 78.86 275 SER A N 1
ATOM 2189 C CA . SER A 1 275 ? 25.555 62.985 63.143 1.00 75.77 275 SER A CA 1
ATOM 2190 C C . SER A 1 275 ? 25.621 63.712 64.481 1.00 73.90 275 SER A C 1
ATOM 2191 O O . SER A 1 275 ? 26.449 63.397 65.322 1.00 72.32 275 SER A O 1
ATOM 2194 N N . SER A 1 276 ? 24.744 64.690 64.676 1.00 74.29 276 SER A N 1
ATOM 2195 C CA . SER A 1 276 ? 24.781 65.504 65.881 1.00 72.80 276 SER A CA 1
ATOM 2196 C C . SER A 1 276 ? 24.670 64.669 67.139 1.00 72.81 276 SER A C 1
ATOM 2197 O O . SER A 1 276 ? 25.326 64.937 68.140 1.00 71.64 276 SER A O 1
ATOM 2200 N N . THR A 1 277 ? 23.827 63.656 67.097 1.00 74.87 277 THR A N 1
ATOM 2201 C CA . THR A 1 277 ? 23.602 62.872 68.282 1.00 75.62 277 THR A CA 1
ATOM 2202 C C . THR A 1 277 ? 24.858 62.051 68.600 1.00 74.99 277 THR A C 1
ATOM 2203 O O . THR A 1 277 ? 25.269 61.965 69.769 1.00 73.82 277 THR A O 1
ATOM 2207 N N . LYS A 1 278 ? 25.478 61.491 67.558 1.00 75.79 278 LYS A N 1
ATOM 2208 C CA . LYS A 1 278 ? 26.746 60.759 67.699 1.00 75.64 278 LYS A CA 1
ATOM 2209 C C . LYS A 1 278 ? 27.876 61.617 68.266 1.00 72.70 278 LYS A C 1
ATOM 2210 O O . LYS A 1 278 ? 28.504 61.249 69.257 1.00 72.28 278 LYS A O 1
ATOM 2216 N N . PHE A 1 279 ? 28.146 62.753 67.635 1.00 70.94 279 PHE A N 1
ATOM 2217 C CA . PHE A 1 279 ? 29.153 63.668 68.152 1.00 68.68 279 PHE A CA 1
ATOM 2218 C C . PHE A 1 279 ? 28.857 64.099 69.591 1.00 67.57 279 PHE A C 1
ATOM 2219 O O . PHE A 1 279 ? 29.730 64.047 70.458 1.00 67.16 279 PHE A O 1
ATOM 2227 N N . VAL A 1 280 ? 27.637 64.542 69.861 1.00 67.19 280 VAL A N 1
ATOM 2228 C CA . VAL A 1 280 ? 27.320 64.947 71.223 1.00 66.09 280 VAL A CA 1
ATOM 2229 C C . VAL A 1 280 ? 27.677 63.836 72.212 1.00 66.13 280 VAL A C 1
ATOM 2230 O O . VAL A 1 280 ? 28.128 64.097 73.319 1.00 65.14 280 VAL A O 1
ATOM 2234 N N . SER A 1 281 ? 27.479 62.591 71.806 1.00 67.34 281 SER A N 1
ATOM 2235 C CA . SER A 1 281 ? 27.832 61.484 72.658 1.00 67.51 281 SER A CA 1
ATOM 2236 C C . SER A 1 281 ? 29.342 61.425 72.836 1.00 66.99 281 SER A C 1
ATOM 2237 O O . SER A 1 281 ? 29.856 61.457 73.958 1.00 66.40 281 SER A O 1
ATOM 2240 N N . ALA A 1 282 ? 30.055 61.333 71.720 1.00 67.64 282 ALA A N 1
ATOM 2241 C CA . ALA A 1 282 ? 31.511 61.364 71.747 1.00 66.98 282 ALA A CA 1
ATOM 2242 C C . ALA A 1 282 ? 31.961 62.486 72.676 1.00 65.94 282 ALA A C 1
ATOM 2243 O O . ALA A 1 282 ? 32.724 62.265 73.613 1.00 66.97 282 ALA A O 1
ATOM 2245 N N . LEU A 1 283 ? 31.470 63.691 72.421 1.00 64.45 283 LEU A N 1
ATOM 2246 C CA . LEU A 1 283 ? 31.893 64.836 73.184 1.00 63.25 283 LEU A CA 1
ATOM 2247 C C . LEU A 1 283 ? 31.606 64.660 74.663 1.00 63.40 283 LEU A C 1
ATOM 2248 O O . LEU A 1 283 ? 32.452 64.936 75.501 1.00 63.12 283 LEU A O 1
ATOM 2253 N N . VAL A 1 284 ? 30.414 64.190 74.991 1.00 64.74 284 VAL A N 1
ATOM 2254 C CA . VAL A 1 284 ? 30.054 64.015 76.397 1.00 65.25 284 VAL A CA 1
ATOM 2255 C C . VAL A 1 284 ? 31.017 63.053 77.072 1.00 66.82 284 VAL A C 1
ATOM 2256 O O . VAL A 1 284 ? 31.533 63.357 78.151 1.00 67.28 284 VAL A O 1
ATOM 2260 N N . SER A 1 285 ? 31.276 61.908 76.442 1.00 67.92 285 SER A N 1
ATOM 2261 C CA . SER A 1 285 ? 32.245 60.967 76.988 1.00 69.31 285 SER A CA 1
ATOM 2262 C C . SER A 1 285 ? 33.583 61.637 77.222 1.00 68.85 285 SER A C 1
ATOM 2263 O O . SER A 1 285 ? 34.230 61.415 78.249 1.00 70.54 285 SER A O 1
ATOM 2266 N N . LYS A 1 286 ? 33.996 62.460 76.265 1.00 67.60 286 LYS A N 1
ATOM 2267 C CA . LYS A 1 286 ? 35.286 63.134 76.338 1.00 66.95 286 LYS A CA 1
ATOM 2268 C C . LYS A 1 286 ? 35.269 64.143 77.468 1.00 66.00 286 LYS A C 1
ATOM 2269 O O . LYS A 1 286 ? 36.251 64.333 78.179 1.00 66.05 286 LYS A O 1
ATOM 2275 N N . PHE A 1 287 ? 34.123 64.787 77.630 1.00 65.54 287 PHE A N 1
ATOM 2276 C CA . PHE A 1 287 ? 33.940 65.769 78.685 1.00 64.82 287 PHE A CA 1
ATOM 2277 C C . PHE A 1 287 ? 34.059 65.087 80.025 1.00 66.16 287 PHE A C 1
ATOM 2278 O O . PHE A 1 287 ? 34.570 65.668 80.969 1.00 66.30 287 PHE A O 1
ATOM 2286 N N . ALA A 1 288 ? 33.584 63.849 80.102 1.00 67.45 288 ALA A N 1
ATOM 2287 C CA . ALA A 1 288 ? 33.587 63.128 81.355 1.00 69.21 288 ALA A CA 1
ATOM 2288 C C . ALA A 1 288 ? 34.996 62.652 81.680 1.00 71.31 288 ALA A C 1
ATOM 2289 O O . ALA A 1 288 ? 35.392 62.568 82.849 1.00 72.01 288 ALA A O 1
ATOM 2291 N N . ASP A 1 289 ? 35.763 62.343 80.643 1.00 72.73 289 ASP A N 1
ATOM 2292 C CA . ASP A 1 289 ? 37.097 61.807 80.863 1.00 75.20 289 ASP A CA 1
ATOM 2293 C C . ASP A 1 289 ? 38.117 62.910 80.694 1.00 74.96 289 ASP A C 1
ATOM 2294 O O . ASP A 1 289 ? 38.969 62.854 79.814 1.00 75.78 289 ASP A O 1
ATOM 2299 N N . PHE A 1 290 ? 38.045 63.908 81.561 1.00 74.35 290 PHE A N 1
ATOM 2300 C CA . PHE A 1 290 ? 38.722 65.164 81.292 1.00 74.29 290 PHE A CA 1
ATOM 2301 C C . PHE A 1 290 ? 40.098 65.282 81.924 1.00 76.85 290 PHE A C 1
ATOM 2302 O O . PHE A 1 290 ? 40.242 65.334 83.136 1.00 77.12 290 PHE A O 1
ATOM 2310 N N . THR A 1 291 ? 41.109 65.304 81.056 1.00 79.14 291 THR A N 1
ATOM 2311 C CA . THR A 1 291 ? 42.513 65.249 81.456 1.00 82.33 291 THR A CA 1
ATOM 2312 C C . THR A 1 291 ? 43.268 66.438 80.933 1.00 82.52 291 THR A C 1
ATOM 2313 O O . THR A 1 291 ? 44.051 67.053 81.637 1.00 84.40 291 THR A O 1
ATOM 2317 N N . ASP A 1 292 ? 43.051 66.726 79.664 1.00 81.57 292 ASP A N 1
ATOM 2318 C CA . ASP A 1 292 ? 43.763 67.785 78.983 1.00 82.15 292 ASP A CA 1
ATOM 2319 C C . ASP A 1 292 ? 42.939 69.061 78.967 1.00 80.07 292 ASP A C 1
ATOM 2320 O O . ASP A 1 292 ? 41.863 69.095 78.388 1.00 78.48 292 ASP A O 1
ATOM 2325 N N . GLU A 1 293 ? 43.454 70.110 79.592 1.00 80.86 293 GLU A N 1
ATOM 2326 C CA . GLU A 1 293 ? 42.768 71.395 79.660 1.00 79.95 293 GLU A CA 1
ATOM 2327 C C . GLU A 1 293 ? 42.497 71.985 78.274 1.00 79.26 293 GLU A C 1
ATOM 2328 O O . GLU A 1 293 ? 41.385 72.436 77.964 1.00 77.51 293 GLU A O 1
ATOM 2334 N N . GLU A 1 294 ? 43.517 71.993 77.431 1.00 80.60 294 GLU A N 1
ATOM 2335 C CA . GLU A 1 294 ? 43.341 72.561 76.109 1.00 79.89 294 GLU A CA 1
ATOM 2336 C C . GLU A 1 294 ? 42.312 71.776 75.311 1.00 76.83 294 GLU A C 1
ATOM 2337 O O . GLU A 1 294 ? 41.508 72.364 74.600 1.00 75.83 294 GLU A O 1
ATOM 2343 N N . VAL A 1 295 ? 42.334 70.449 75.437 1.00 75.66 295 VAL A N 1
ATOM 2344 C CA . VAL A 1 295 ? 41.387 69.591 74.715 1.00 73.00 295 VAL A CA 1
ATOM 2345 C C . VAL A 1 295 ? 39.991 69.669 75.313 1.00 70.87 295 VAL A C 1
ATOM 2346 O O . VAL A 1 295 ? 39.004 69.547 74.604 1.00 69.66 295 VAL A O 1
ATOM 2350 N N . ASP A 1 296 ? 39.902 69.884 76.618 1.00 70.29 296 ASP A N 1
ATOM 2351 C CA . ASP A 1 296 ? 38.598 69.976 77.234 1.00 68.49 296 ASP A CA 1
ATOM 2352 C C . ASP A 1 296 ? 37.907 71.242 76.787 1.00 68.21 296 ASP A C 1
ATOM 2353 O O . ASP A 1 296 ? 36.687 71.283 76.634 1.00 67.52 296 ASP A O 1
ATOM 2358 N N . THR A 1 297 ? 38.700 72.289 76.594 1.00 68.96 297 THR A N 1
ATOM 2359 C CA . THR A 1 297 ? 38.161 73.567 76.168 1.00 68.09 297 THR A CA 1
ATOM 2360 C C . THR A 1 297 ? 37.538 73.422 74.794 1.00 67.91 297 THR A C 1
ATOM 2361 O O . THR A 1 297 ? 36.387 73.827 74.581 1.00 67.59 297 THR A O 1
ATOM 2365 N N . LYS A 1 298 ? 38.285 72.833 73.863 1.00 68.61 298 LYS A N 1
ATOM 2366 C CA . LYS A 1 298 ? 37.764 72.622 72.519 1.00 68.87 298 LYS A CA 1
ATOM 2367 C C . LYS A 1 298 ? 36.499 71.770 72.558 1.00 68.72 298 LYS A C 1
ATOM 2368 O O . LYS A 1 298 ? 35.547 72.026 71.799 1.00 68.82 298 LYS A O 1
ATOM 2374 N N . THR A 1 299 ? 36.481 70.798 73.479 1.00 68.59 299 THR A N 1
ATOM 2375 C CA . THR A 1 299 ? 35.351 69.885 73.653 1.00 68.41 299 THR A CA 1
ATOM 2376 C C . THR A 1 299 ? 34.101 70.595 74.174 1.00 69.25 299 THR A C 1
ATOM 2377 O O . THR A 1 299 ? 33.005 70.416 73.648 1.00 69.38 299 THR A O 1
ATOM 2381 N N . CYS A 1 300 ? 34.272 71.402 75.209 1.00 70.31 300 CYS A N 1
ATOM 2382 C CA . CYS A 1 300 ? 33.164 72.122 75.773 1.00 71.69 300 CYS A CA 1
ATOM 2383 C C . CYS A 1 300 ? 32.527 73.058 74.780 1.00 72.17 300 CYS A C 1
ATOM 2384 O O . CYS A 1 300 ? 31.308 73.268 74.819 1.00 72.86 300 CYS A O 1
ATOM 2387 N N . GLU A 1 301 ? 33.320 73.675 73.913 1.00 71.86 301 GLU A N 1
ATOM 2388 C CA . GLU A 1 301 ? 32.671 74.613 73.023 1.00 72.19 301 GLU A CA 1
ATOM 2389 C C . GLU A 1 301 ? 31.933 73.873 71.921 1.00 70.72 301 GLU A C 1
ATOM 2390 O O . GLU A 1 301 ? 30.843 74.280 71.526 1.00 71.36 301 GLU A O 1
ATOM 2396 N N . LEU A 1 302 ? 32.493 72.756 71.466 1.00 68.92 302 LEU A N 1
ATOM 2397 C CA . LEU A 1 302 ? 31.761 71.898 70.547 1.00 67.76 302 LEU A CA 1
ATOM 2398 C C . LEU A 1 302 ? 30.437 71.435 71.157 1.00 67.20 302 LEU A C 1
ATOM 2399 O O . LEU A 1 302 ? 29.417 71.405 70.482 1.00 68.24 302 LEU A O 1
ATOM 2404 N N . LEU A 1 303 ? 30.437 71.080 72.434 1.00 65.66 303 LEU A N 1
ATOM 2405 C CA . LEU A 1 303 ? 29.177 70.791 73.094 1.00 64.96 303 LEU A CA 1
ATOM 2406 C C . LEU A 1 303 ? 28.256 71.982 72.933 1.00 65.58 303 LEU A C 1
ATOM 2407 O O . LEU A 1 303 ? 27.235 71.910 72.265 1.00 66.24 303 LEU A O 1
ATOM 2412 N N . VAL A 1 304 ? 28.628 73.093 73.550 1.00 65.71 304 VAL A N 1
ATOM 2413 C CA . VAL A 1 304 ? 27.833 74.302 73.448 1.00 66.23 304 VAL A CA 1
ATOM 2414 C C . VAL A 1 304 ? 27.298 74.488 72.032 1.00 66.62 304 VAL A C 1
ATOM 2415 O O . VAL A 1 304 ? 26.095 74.726 71.860 1.00 68.63 304 VAL A O 1
ATOM 2419 N N . LEU A 1 305 ? 28.168 74.381 71.023 1.00 64.75 305 LEU A N 1
ATOM 2420 C CA . LEU A 1 305 ? 27.723 74.545 69.634 1.00 64.72 305 LEU A CA 1
ATOM 2421 C C . LEU A 1 305 ? 26.547 73.616 69.286 1.00 65.59 305 LEU A C 1
ATOM 2422 O O . LEU A 1 305 ? 25.459 74.092 68.922 1.00 66.80 305 LEU A O 1
ATOM 2427 N N . PHE A 1 306 ? 26.753 72.301 69.401 1.00 64.47 306 PHE A N 1
ATOM 2428 C CA . PHE A 1 306 ? 25.681 71.334 69.154 1.00 65.22 306 PHE A CA 1
ATOM 2429 C C . PHE A 1 306 ? 24.458 71.524 70.053 1.00 66.59 306 PHE A C 1
ATOM 2430 O O . PHE A 1 306 ? 23.332 71.535 69.578 1.00 68.45 306 PHE A O 1
ATOM 2438 N N . ALA A 1 307 ? 24.677 71.639 71.360 1.00 65.84 307 ALA A N 1
ATOM 2439 C CA . ALA A 1 307 ? 23.568 71.772 72.299 1.00 66.11 307 ALA A CA 1
ATOM 2440 C C . ALA A 1 307 ? 22.724 72.961 71.903 1.00 66.47 307 ALA A C 1
ATOM 2441 O O . ALA A 1 307 ? 21.497 72.915 71.985 1.00 68.79 307 ALA A O 1
ATOM 2443 N N . VAL A 1 308 ? 23.383 74.018 71.447 1.00 64.45 308 VAL A N 1
ATOM 2444 C CA . VAL A 1 308 ? 22.674 75.243 71.098 1.00 65.83 308 VAL A CA 1
ATOM 2445 C C . VAL A 1 308 ? 22.013 75.191 69.714 1.00 67.36 308 VAL A C 1
ATOM 2446 O O . VAL A 1 308 ? 20.854 75.543 69.573 1.00 69.44 308 VAL A O 1
ATOM 2450 N N . HIS A 1 309 ? 22.749 74.728 68.705 1.00 66.30 309 HIS A N 1
ATOM 2451 C CA . HIS A 1 309 ? 22.276 74.792 67.332 1.00 67.58 309 HIS A CA 1
ATOM 2452 C C . HIS A 1 309 ? 21.549 73.555 66.832 1.00 68.84 309 HIS A C 1
ATOM 2453 O O . HIS A 1 309 ? 20.683 73.659 65.985 1.00 71.98 309 HIS A O 1
ATOM 2460 N N . ASN A 1 310 ? 21.883 72.384 67.343 1.00 67.66 310 ASN A N 1
ATOM 2461 C CA . ASN A 1 310 ? 21.344 71.169 66.763 1.00 69.26 310 ASN A CA 1
ATOM 2462 C C . ASN A 1 310 ? 20.406 70.347 67.629 1.00 71.70 310 ASN A C 1
ATOM 2463 O O . ASN A 1 310 ? 19.751 69.457 67.110 1.00 74.28 310 ASN A O 1
ATOM 2468 N N . LEU A 1 311 ? 20.324 70.620 68.931 1.00 71.84 311 LEU A N 1
ATOM 2469 C CA . LEU A 1 311 ? 19.480 69.806 69.818 1.00 73.86 311 LEU A CA 1
ATOM 2470 C C . LEU A 1 311 ? 18.200 70.530 70.280 1.00 77.20 311 LEU A C 1
ATOM 2471 O O . LEU A 1 311 ? 18.210 71.752 70.420 1.00 76.89 311 LEU A O 1
ATOM 2476 N N . ASN A 1 312 ? 17.113 69.776 70.513 1.00 80.81 312 ASN A N 1
ATOM 2477 C CA . ASN A 1 312 ? 15.883 70.318 71.112 1.00 84.60 312 ASN A CA 1
ATOM 2478 C C . ASN A 1 312 ? 16.055 70.591 72.582 1.00 83.70 312 ASN A C 1
ATOM 2479 O O . ASN A 1 312 ? 17.053 70.246 73.185 1.00 80.55 312 ASN A O 1
ATOM 2484 N N . HIS A 1 313 ? 15.038 71.173 73.187 1.00 86.96 313 HIS A N 1
ATOM 2485 C CA . HIS A 1 313 ? 15.073 71.331 74.618 1.00 86.30 313 HIS A CA 1
ATOM 2486 C C . HIS A 1 313 ? 15.217 69.983 75.311 1.00 84.86 313 HIS A C 1
ATOM 2487 O O . HIS A 1 313 ? 15.907 69.887 76.314 1.00 83.03 313 HIS A O 1
ATOM 2494 N N . SER A 1 314 ? 14.561 68.944 74.799 1.00 86.06 314 SER A N 1
ATOM 2495 C CA . SER A 1 314 ? 14.521 67.691 75.533 1.00 85.48 314 SER A CA 1
ATOM 2496 C C . SER A 1 314 ? 15.821 66.914 75.389 1.00 82.60 314 SER A C 1
ATOM 2497 O O . SER A 1 314 ? 16.326 66.370 76.374 1.00 81.49 314 SER A O 1
ATOM 2500 N N . GLN A 1 315 ? 16.373 66.852 74.179 1.00 81.33 315 GLN A N 1
ATOM 2501 C CA . GLN A 1 315 ? 17.636 66.144 73.995 1.00 78.50 315 GLN A CA 1
ATOM 2502 C C . GLN A 1 315 ? 18.706 66.778 74.888 1.00 76.12 315 GLN A C 1
ATOM 2503 O O . GLN A 1 315 ? 19.569 66.092 75.451 1.00 75.20 315 GLN A O 1
ATOM 2509 N N . ARG A 1 316 ? 18.648 68.099 74.998 1.00 75.47 316 ARG A N 1
ATOM 2510 C CA . ARG A 1 316 ? 19.560 68.841 75.844 1.00 72.91 316 ARG A CA 1
ATOM 2511 C C . ARG A 1 316 ? 19.366 68.388 77.282 1.00 74.48 316 ARG A C 1
ATOM 2512 O O . ARG A 1 316 ? 20.321 68.214 78.032 1.00 72.64 316 ARG A O 1
ATOM 2520 N N . GLU A 1 317 ? 18.116 68.190 77.675 1.00 78.61 317 GLU A N 1
ATOM 2521 C CA . GLU A 1 317 ? 17.851 67.817 79.052 1.00 80.56 317 GLU A CA 1
ATOM 2522 C C . GLU A 1 317 ? 18.323 66.396 79.317 1.00 80.57 317 GLU A C 1
ATOM 2523 O O . GLU A 1 317 ? 18.690 66.057 80.447 1.00 79.64 317 GLU A O 1
ATOM 2529 N N . GLU A 1 318 ? 18.316 65.570 78.270 1.00 81.73 318 GLU A N 1
ATOM 2530 C CA . GLU A 1 318 ? 18.776 64.194 78.391 1.00 82.00 318 GLU A CA 1
ATOM 2531 C C . GLU A 1 318 ? 20.233 64.158 78.793 1.00 79.02 318 GLU A C 1
ATOM 2532 O O . GLU A 1 318 ? 20.610 63.453 79.732 1.00 79.54 318 GLU A O 1
ATOM 2538 N N . ILE A 1 319 ? 21.052 64.921 78.082 1.00 76.45 319 ILE A N 1
ATOM 2539 C CA . ILE A 1 319 ? 22.462 65.009 78.405 1.00 73.28 319 ILE A CA 1
ATOM 2540 C C . ILE A 1 319 ? 22.612 65.443 79.850 1.00 72.45 319 ILE A C 1
ATOM 2541 O O . ILE A 1 319 ? 23.406 64.886 80.579 1.00 71.14 319 ILE A O 1
ATOM 2546 N N . ALA A 1 320 ? 21.827 66.432 80.262 1.00 73.60 320 ALA A N 1
ATOM 2547 C CA . ALA A 1 320 ? 21.908 66.944 81.622 1.00 74.03 320 ALA A CA 1
ATOM 2548 C C . ALA A 1 320 ? 21.714 65.836 82.656 1.00 75.71 320 ALA A C 1
ATOM 2549 O O . ALA A 1 320 ? 22.135 65.959 83.802 1.00 75.64 320 ALA A O 1
ATOM 2551 N N . HIS A 1 321 ? 21.082 64.748 82.246 1.00 77.92 321 HIS A N 1
ATOM 2552 C CA . HIS A 1 321 ? 20.839 63.635 83.145 1.00 79.36 321 HIS A CA 1
ATOM 2553 C C . HIS A 1 321 ? 21.733 62.445 82.856 1.00 79.01 321 HIS A C 1
ATOM 2554 O O . HIS A 1 321 ? 21.631 61.410 83.511 1.00 80.37 321 HIS A O 1
ATOM 2561 N N . ASP A 1 322 ? 22.603 62.586 81.867 1.00 77.48 322 ASP A N 1
ATOM 2562 C CA . ASP A 1 322 ? 23.542 61.535 81.557 1.00 77.40 322 ASP A CA 1
ATOM 2563 C C . ASP A 1 322 ? 24.476 61.367 82.743 1.00 77.35 322 ASP A C 1
ATOM 2564 O O . ASP A 1 322 ? 25.021 62.340 83.268 1.00 76.07 322 ASP A O 1
ATOM 2569 N N . GLU A 1 323 ? 24.651 60.131 83.184 1.00 79.36 323 GLU A N 1
ATOM 2570 C CA . GLU A 1 323 ? 25.599 59.856 84.252 1.00 79.12 323 GLU A CA 1
ATOM 2571 C C . GLU A 1 323 ? 26.970 60.341 83.841 1.00 75.94 323 GLU A C 1
ATOM 2572 O O . GLU A 1 323 ? 27.704 60.897 84.654 1.00 74.92 323 GLU A O 1
ATOM 2578 N N . ARG A 1 324 ? 27.302 60.121 82.572 1.00 74.41 324 ARG A N 1
ATOM 2579 C CA . ARG A 1 324 ? 28.545 60.601 82.000 1.00 72.00 324 ARG A CA 1
ATOM 2580 C C . ARG A 1 324 ? 28.684 62.095 82.213 1.00 70.09 324 ARG A C 1
ATOM 2581 O O . ARG A 1 324 ? 29.680 62.559 82.772 1.00 69.44 324 ARG A O 1
ATOM 2589 N N . PHE A 1 325 ? 27.690 62.856 81.770 1.00 69.16 325 PHE A N 1
ATOM 2590 C CA . PHE A 1 325 ? 27.754 64.292 81.954 1.00 67.61 325 PHE A CA 1
ATOM 2591 C C . PHE A 1 325 ? 27.843 64.667 83.424 1.00 68.35 325 PHE A C 1
ATOM 2592 O O . PHE A 1 325 ? 28.689 65.479 83.815 1.00 67.76 325 PHE A O 1
ATOM 2600 N N . LEU A 1 326 ? 26.982 64.066 84.238 1.00 69.91 326 LEU A N 1
ATOM 2601 C CA . LEU A 1 326 ? 26.960 64.372 85.673 1.00 71.00 326 LEU A CA 1
ATOM 2602 C C . LEU A 1 326 ? 28.320 64.123 86.334 1.00 71.13 326 LEU A C 1
ATOM 2603 O O . LEU A 1 326 ? 28.800 64.922 87.148 1.00 70.54 326 LEU A O 1
ATOM 2608 N N . ASN A 1 327 ? 28.938 63.004 85.978 1.00 72.08 327 ASN A N 1
ATOM 2609 C CA . ASN A 1 327 ? 30.233 62.680 86.523 1.00 72.95 327 ASN A CA 1
ATOM 2610 C C . ASN A 1 327 ? 31.309 63.626 85.987 1.00 71.61 327 ASN A C 1
ATOM 2611 O O . ASN A 1 327 ? 32.143 64.129 86.734 1.00 72.15 327 ASN A O 1
ATOM 2616 N N . GLY A 1 328 ? 31.286 63.878 84.687 1.00 70.20 328 GLY A N 1
ATOM 2617 C CA . GLY A 1 328 ? 32.157 64.900 84.109 1.00 68.41 328 GLY A CA 1
ATOM 2618 C C . GLY A 1 328 ? 32.039 66.262 84.793 1.00 67.46 328 GLY A C 1
ATOM 2619 O O . GLY A 1 328 ? 33.016 67.001 84.879 1.00 67.09 328 GLY A O 1
ATOM 2620 N N . VAL A 1 329 ? 30.852 66.619 85.279 1.00 66.85 329 VAL A N 1
ATOM 2621 C CA . VAL A 1 329 ? 30.721 67.885 85.988 1.00 66.11 329 VAL A CA 1
ATOM 2622 C C . VAL A 1 329 ? 31.509 67.814 87.282 1.00 67.09 329 VAL A C 1
ATOM 2623 O O . VAL A 1 329 ? 32.187 68.762 87.661 1.00 67.85 329 VAL A O 1
ATOM 2627 N N . THR A 1 330 ? 31.413 66.685 87.966 1.00 67.63 330 THR A N 1
ATOM 2628 C CA . THR A 1 330 ? 32.062 66.554 89.255 1.00 68.86 330 THR A CA 1
ATOM 2629 C C . THR A 1 330 ? 33.563 66.669 89.093 1.00 69.74 330 THR A C 1
ATOM 2630 O O . THR A 1 330 ? 34.239 67.297 89.911 1.00 71.01 330 THR A O 1
ATOM 2634 N N . LYS A 1 331 ? 34.086 66.072 88.030 1.00 69.23 331 LYS A N 1
ATOM 2635 C CA . LYS A 1 331 ? 35.511 66.119 87.797 1.00 69.33 331 LYS A CA 1
ATOM 2636 C C . LYS A 1 331 ? 35.950 67.532 87.424 1.00 68.56 331 LYS A C 1
ATOM 2637 O O . LYS A 1 331 ? 37.065 67.938 87.732 1.00 70.60 331 LYS A O 1
ATOM 2643 N N . HIS A 1 332 ? 35.092 68.291 86.757 1.00 65.95 332 HIS A N 1
ATOM 2644 C CA . HIS A 1 332 ? 35.456 69.661 86.426 1.00 64.36 332 HIS A CA 1
ATOM 2645 C C . HIS A 1 332 ? 35.507 70.498 87.691 1.00 65.80 332 HIS A C 1
ATOM 2646 O O . HIS A 1 332 ? 36.333 71.405 87.803 1.00 67.55 332 HIS A O 1
ATOM 2653 N N . LEU A 1 333 ? 34.636 70.189 88.649 1.00 65.38 333 LEU A N 1
ATOM 2654 C CA . LEU A 1 333 ? 34.636 70.915 89.902 1.00 66.03 333 LEU A CA 1
ATOM 2655 C C . LEU A 1 333 ? 35.913 70.563 90.673 1.00 67.83 333 LEU A C 1
ATOM 2656 O O . LEU A 1 333 ? 36.472 71.386 91.396 1.00 68.98 333 LEU A O 1
ATOM 2661 N N . GLY A 1 334 ? 36.392 69.340 90.480 1.00 68.17 334 GLY A N 1
ATOM 2662 C CA . GLY A 1 334 ? 37.598 68.872 91.145 1.00 69.46 334 GLY A CA 1
ATOM 2663 C C . GLY A 1 334 ? 38.835 69.489 90.539 1.00 70.58 334 GLY A C 1
ATOM 2664 O O . GLY A 1 334 ? 39.953 69.282 91.015 1.00 72.67 334 GLY A O 1
ATOM 2665 N N . SER A 1 335 ? 38.643 70.257 89.481 1.00 69.72 335 SER A N 1
ATOM 2666 C CA . SER A 1 335 ? 39.766 70.945 88.878 1.00 71.27 335 SER A CA 1
ATOM 2667 C C . SER A 1 335 ? 40.241 72.089 89.757 1.00 74.17 335 SER A C 1
ATOM 2668 O O . SER A 1 335 ? 39.481 72.640 90.557 1.00 74.58 335 SER A O 1
ATOM 2671 N N . ASN A 1 336 ? 41.506 72.445 89.600 1.00 76.73 336 ASN A N 1
ATOM 2672 C CA . ASN A 1 336 ? 42.035 73.615 90.257 1.00 79.66 336 ASN A CA 1
ATOM 2673 C C . ASN A 1 336 ? 42.129 74.747 89.268 1.00 80.56 336 ASN A C 1
ATOM 2674 O O . ASN A 1 336 ? 42.458 75.872 89.634 1.00 82.75 336 ASN A O 1
ATOM 2679 N N . GLU A 1 337 ? 41.867 74.429 88.005 1.00 79.61 337 GLU A N 1
ATOM 2680 C CA . GLU A 1 337 ? 41.714 75.434 86.978 1.00 80.39 337 GLU A CA 1
ATOM 2681 C C . GLU A 1 337 ? 40.329 76.033 87.150 1.00 79.29 337 GLU A C 1
ATOM 2682 O O . GLU A 1 337 ? 39.329 75.407 86.820 1.00 77.33 337 GLU A O 1
ATOM 2688 N N . ARG A 1 338 ? 40.264 77.242 87.685 1.00 81.23 338 ARG A N 1
ATOM 2689 C CA . ARG A 1 338 ? 38.986 77.884 87.885 1.00 81.08 338 ARG A CA 1
ATOM 2690 C C . ARG A 1 338 ? 38.184 77.848 86.588 1.00 78.39 338 ARG A C 1
ATOM 2691 O O . ARG A 1 338 ? 36.985 77.591 86.582 1.00 76.71 338 ARG A O 1
ATOM 2699 N N . GLU A 1 339 ? 38.860 78.105 85.482 1.00 78.19 339 GLU A N 1
ATOM 2700 C CA . GLU A 1 339 ? 38.209 78.113 84.197 1.00 76.70 339 GLU A CA 1
ATOM 2701 C C . GLU A 1 339 ? 37.401 76.831 83.984 1.00 73.66 339 GLU A C 1
ATOM 2702 O O . GLU A 1 339 ? 36.225 76.880 83.652 1.00 72.67 339 GLU A O 1
ATOM 2708 N N . ALA A 1 340 ? 38.049 75.686 84.174 1.00 72.51 340 ALA A N 1
ATOM 2709 C CA . ALA A 1 340 ? 37.428 74.369 84.002 1.00 69.75 340 ALA A CA 1
ATOM 2710 C C . ALA A 1 340 ? 36.166 74.199 84.831 1.00 68.53 340 ALA A C 1
ATOM 2711 O O . ALA A 1 340 ? 35.167 73.651 84.364 1.00 66.86 340 ALA A O 1
ATOM 2713 N N . ARG A 1 341 ? 36.222 74.645 86.078 1.00 69.32 341 ARG A N 1
ATOM 2714 C CA . ARG A 1 341 ? 35.042 74.638 86.912 1.00 68.59 341 ARG A CA 1
ATOM 2715 C C . ARG A 1 341 ? 33.918 75.395 86.206 1.00 68.57 341 ARG A C 1
ATOM 2716 O O . ARG A 1 341 ? 32.834 74.852 85.953 1.00 67.67 341 ARG A O 1
ATOM 2724 N N . GLU A 1 342 ? 34.184 76.651 85.870 1.00 69.70 342 GLU A N 1
ATOM 2725 C CA . GLU A 1 342 ? 33.191 77.490 85.207 1.00 70.03 342 GLU A CA 1
ATOM 2726 C C . GLU A 1 342 ? 32.616 76.869 83.937 1.00 68.85 342 GLU A C 1
ATOM 2727 O O . GLU A 1 342 ? 31.402 76.843 83.750 1.00 68.40 342 GLU A O 1
ATOM 2733 N N . ARG A 1 343 ? 33.492 76.395 83.055 1.00 68.40 343 ARG A N 1
ATOM 2734 C CA . ARG A 1 343 ? 33.054 75.693 81.866 1.00 67.11 343 ARG A CA 1
ATOM 2735 C C . ARG A 1 343 ? 31.943 74.691 82.189 1.00 66.57 343 ARG A C 1
ATOM 2736 O O . ARG A 1 343 ? 30.904 74.677 81.541 1.00 66.62 343 ARG A O 1
ATOM 2744 N N . ALA A 1 344 ? 32.158 73.837 83.180 1.00 66.44 344 ALA A N 1
ATOM 2745 C CA . ALA A 1 344 ? 31.154 72.825 83.488 1.00 65.85 344 ALA A CA 1
ATOM 2746 C C . ALA A 1 344 ? 29.874 73.493 83.949 1.00 65.97 344 ALA A C 1
ATOM 2747 O O . ALA A 1 344 ? 28.841 73.358 83.310 1.00 65.93 344 ALA A O 1
ATOM 2749 N N . MET A 1 345 ? 29.950 74.234 85.044 1.00 66.56 345 MET A N 1
ATOM 2750 C CA . MET A 1 345 ? 28.781 74.949 85.540 1.00 67.90 345 MET A CA 1
ATOM 2751 C C . MET A 1 345 ? 27.997 75.687 84.442 1.00 67.94 345 MET A C 1
ATOM 2752 O O . MET A 1 345 ? 26.773 75.759 84.483 1.00 68.44 345 MET A O 1
ATOM 2757 N N . PHE A 1 346 ? 28.704 76.236 83.465 1.00 67.83 346 PHE A N 1
ATOM 2758 C CA . PHE A 1 346 ? 28.041 76.937 82.364 1.00 68.34 346 PHE A CA 1
ATOM 2759 C C . PHE A 1 346 ? 27.243 75.976 81.493 1.00 67.81 346 PHE A C 1
ATOM 2760 O O . PHE A 1 346 ? 26.047 76.139 81.300 1.00 69.20 346 PHE A O 1
ATOM 2768 N N . ILE A 1 347 ? 27.922 74.983 80.944 1.00 66.35 347 ILE A N 1
ATOM 2769 C CA . ILE A 1 347 ? 27.255 73.962 80.168 1.00 65.84 347 ILE A CA 1
ATOM 2770 C C . ILE A 1 347 ? 26.101 73.306 80.912 1.00 66.58 347 ILE A C 1
ATOM 2771 O O . ILE A 1 347 ? 25.182 72.829 80.278 1.00 67.80 347 ILE A O 1
ATOM 2776 N N . ALA A 1 348 ? 26.154 73.253 82.242 1.00 66.35 348 ALA A N 1
ATOM 2777 C CA . ALA A 1 348 ? 25.126 72.552 82.998 1.00 66.88 348 ALA A CA 1
ATOM 2778 C C . ALA A 1 348 ? 23.876 73.426 83.081 1.00 69.12 348 ALA A C 1
ATOM 2779 O O . ALA A 1 348 ? 22.732 72.948 82.970 1.00 69.87 348 ALA A O 1
ATOM 2781 N N . LYS A 1 349 ? 24.107 74.719 83.273 1.00 70.19 349 LYS A N 1
ATOM 2782 C CA . LYS A 1 349 ? 23.039 75.699 83.250 1.00 72.43 349 LYS A CA 1
ATOM 2783 C C . LYS A 1 349 ? 22.447 75.727 81.850 1.00 73.43 349 LYS A C 1
ATOM 2784 O O . LYS A 1 349 ? 21.248 75.860 81.676 1.00 75.25 349 LYS A O 1
ATOM 2790 N N . LEU A 1 350 ? 23.303 75.594 80.846 1.00 72.89 350 LEU A N 1
ATOM 2791 C CA . LEU A 1 350 ? 22.860 75.653 79.459 1.00 73.80 350 LEU A CA 1
ATOM 2792 C C . LEU A 1 350 ? 21.974 74.483 79.066 1.00 75.36 350 LEU A C 1
ATOM 2793 O O . LEU A 1 350 ? 21.128 74.630 78.207 1.00 77.36 350 LEU A O 1
ATOM 2798 N N . LEU A 1 351 ? 22.167 73.325 79.681 1.00 75.47 351 LEU A N 1
ATOM 2799 C CA . LEU A 1 351 ? 21.492 72.135 79.215 1.00 77.31 351 LEU A CA 1
ATOM 2800 C C . LEU A 1 351 ? 20.123 71.943 79.840 1.00 81.98 351 LEU A C 1
ATOM 2801 O O . LEU A 1 351 ? 19.226 71.381 79.209 1.00 84.46 351 LEU A O 1
ATOM 2806 N N . SER A 1 352 ? 19.956 72.396 81.076 1.00 84.20 352 SER A N 1
ATOM 2807 C CA . SER A 1 352 ? 18.750 72.080 81.828 1.00 88.01 352 SER A CA 1
ATOM 2808 C C . SER A 1 352 ? 18.482 73.200 82.809 1.00 91.68 352 SER A C 1
ATOM 2809 O O . SER A 1 352 ? 19.349 74.041 83.033 1.00 91.60 352 SER A O 1
ATOM 2812 N N . GLY A 1 353 ? 17.283 73.217 83.390 1.00 96.07 353 GLY A N 1
ATOM 2813 C CA . GLY A 1 353 ? 16.960 74.147 84.481 1.00 98.85 353 GLY A CA 1
ATOM 2814 C C . GLY A 1 353 ? 17.271 73.602 85.876 1.00 99.37 353 GLY A C 1
ATOM 2815 O O . GLY A 1 353 ? 17.308 74.365 86.848 1.00 100.67 353 GLY A O 1
ATOM 2816 N N . GLY A 1 354 ? 17.489 72.287 85.977 1.00 98.77 354 GLY A N 1
ATOM 2817 C CA . GLY A 1 354 ? 17.759 71.629 87.259 1.00 98.88 354 GLY A CA 1
ATOM 2818 C C . GLY A 1 354 ? 19.161 71.060 87.289 1.00 96.90 354 GLY A C 1
ATOM 2819 O O . GLY A 1 354 ? 19.391 69.914 86.884 1.00 96.56 354 GLY A O 1
ATOM 2820 N N . HIS A 1 355 ? 20.099 71.856 87.799 1.00 95.87 355 HIS A N 1
ATOM 2821 C CA . HIS A 1 355 ? 21.522 71.619 87.564 1.00 93.69 355 HIS A CA 1
ATOM 2822 C C . HIS A 1 355 ? 22.395 71.750 88.813 1.00 92.18 355 HIS A C 1
ATOM 2823 O O . HIS A 1 355 ? 23.370 71.001 88.987 1.00 91.98 355 HIS A O 1
ATOM 2830 N N . LEU A 1 356 ? 22.056 72.721 89.659 1.00 91.04 356 LEU A N 1
ATOM 2831 C CA . LEU A 1 356 ? 22.900 73.148 90.780 1.00 88.15 356 LEU A CA 1
ATOM 2832 C C . LEU A 1 356 ? 23.069 74.641 90.589 1.00 86.97 356 LEU A C 1
ATOM 2833 O O . LEU A 1 356 ? 23.846 75.063 89.742 1.00 85.49 356 LEU A O 1
ATOM 2838 N N . LYS A 1 357 ? 22.314 75.430 91.345 1.00 87.32 357 LYS A N 1
ATOM 2839 C CA . LYS A 1 357 ? 22.310 76.871 91.158 1.00 87.60 357 LYS A CA 1
ATOM 2840 C C . LYS A 1 357 ? 23.746 77.374 91.243 1.00 85.56 357 LYS A C 1
ATOM 2841 O O . LYS A 1 357 ? 24.542 76.852 92.022 1.00 85.00 357 LYS A O 1
ATOM 2847 N N . TYR A 1 358 ? 24.092 78.378 90.447 1.00 84.01 358 TYR A N 1
ATOM 2848 C CA . TYR A 1 358 ? 25.470 78.789 90.404 1.00 81.35 358 TYR A CA 1
ATOM 2849 C C . TYR A 1 358 ? 25.661 80.072 89.645 1.00 82.22 358 TYR A C 1
ATOM 2850 O O . TYR A 1 358 ? 25.773 80.056 88.423 1.00 81.72 358 TYR A O 1
ATOM 2859 N N . GLU A 1 359 ? 25.733 81.179 90.368 1.00 83.95 359 GLU A N 1
ATOM 2860 C CA . GLU A 1 359 ? 25.829 82.468 89.728 1.00 85.87 359 GLU A CA 1
ATOM 2861 C C . GLU A 1 359 ? 27.222 82.807 89.247 1.00 84.28 359 GLU A C 1
ATOM 2862 O O . GLU A 1 359 ? 28.152 82.898 90.032 1.00 84.40 359 GLU A O 1
ATOM 2868 N N . SER A 1 360 ? 27.351 83.009 87.946 1.00 83.15 360 SER A N 1
ATOM 2869 C CA . SER A 1 360 ? 28.537 83.630 87.404 1.00 83.80 360 SER A CA 1
ATOM 2870 C C . SER A 1 360 ? 28.261 84.168 86.006 1.00 84.11 360 SER A C 1
ATOM 2871 O O . SER A 1 360 ? 27.395 83.665 85.312 1.00 82.82 360 SER A O 1
ATOM 2874 N N . ASP A 1 361 ? 28.979 85.207 85.603 1.00 86.34 361 ASP A N 1
ATOM 2875 C CA . ASP A 1 361 ? 28.760 85.792 84.295 1.00 87.35 361 ASP A CA 1
ATOM 2876 C C . ASP A 1 361 ? 29.518 85.027 83.250 1.00 84.64 361 ASP A C 1
ATOM 2877 O O . ASP A 1 361 ? 29.432 85.334 82.076 1.00 84.87 361 ASP A O 1
ATOM 2882 N N . PHE A 1 362 ? 30.261 84.021 83.680 1.00 82.80 362 PHE A N 1
ATOM 2883 C CA . PHE A 1 362 ? 31.075 83.257 82.757 1.00 81.06 362 PHE A CA 1
ATOM 2884 C C . PHE A 1 362 ? 30.201 82.712 81.644 1.00 80.48 362 PHE A C 1
ATOM 2885 O O . PHE A 1 362 ? 29.100 82.239 81.894 1.00 80.21 362 PHE A O 1
ATOM 2893 N N . LYS A 1 363 ? 30.681 82.778 80.413 1.00 81.14 363 LYS A N 1
ATOM 2894 C CA . LYS A 1 363 ? 30.034 82.019 79.354 1.00 81.40 363 LYS A CA 1
ATOM 2895 C C . LYS A 1 363 ? 31.034 81.430 78.352 1.00 80.23 363 LYS A C 1
ATOM 2896 O O . LYS A 1 363 ? 32.232 81.694 78.415 1.00 81.05 363 LYS A O 1
ATOM 2902 N N . ILE A 1 364 ? 30.539 80.595 77.456 1.00 78.80 364 ILE A N 1
ATOM 2903 C CA . ILE A 1 364 ? 31.328 80.165 76.341 1.00 78.10 364 ILE A CA 1
ATOM 2904 C C . ILE A 1 364 ? 30.757 80.867 75.124 1.00 80.71 364 ILE A C 1
ATOM 2905 O O . ILE A 1 364 ? 29.561 80.814 74.884 1.00 81.69 364 ILE A O 1
ATOM 2910 N N . ASN A 1 365 ? 31.596 81.545 74.360 1.00 82.72 365 ASN A N 1
ATOM 2911 C CA . ASN A 1 365 ? 31.072 82.408 73.325 1.00 85.61 365 ASN A CA 1
ATOM 2912 C C . ASN A 1 365 ? 30.931 81.718 71.997 1.00 85.78 365 ASN A C 1
ATOM 2913 O O . ASN A 1 365 ? 31.807 81.810 71.146 1.00 86.86 365 ASN A O 1
ATOM 2918 N N . ILE A 1 366 ? 29.823 81.026 71.806 1.00 85.58 366 ILE A N 1
ATOM 2919 C CA . ILE A 1 366 ? 29.485 80.547 70.487 1.00 84.93 366 ILE A CA 1
ATOM 2920 C C . ILE A 1 366 ? 29.316 81.767 69.552 1.00 86.09 366 ILE A C 1
ATOM 2921 O O . ILE A 1 366 ? 28.698 82.754 69.929 1.00 87.47 366 ILE A O 1
ATOM 2926 N N . PRO A 1 367 ? 29.855 81.681 68.341 1.00 85.79 367 PRO A N 1
ATOM 2927 C CA . PRO A 1 367 ? 29.645 82.736 67.344 1.00 87.62 367 PRO A CA 1
ATOM 2928 C C . PRO A 1 367 ? 28.189 83.200 67.294 1.00 90.00 367 PRO A C 1
ATOM 2929 O O . PRO A 1 367 ? 27.792 84.086 68.050 1.00 92.99 367 PRO A O 1
ATOM 2933 N N . ASN A 1 368 ? 27.408 82.595 66.405 1.00 89.39 368 ASN A N 1
ATOM 2934 C CA . ASN A 1 368 ? 26.040 83.034 66.155 1.00 92.02 368 ASN A CA 1
ATOM 2935 C C . ASN A 1 368 ? 25.927 83.880 64.891 1.00 94.31 368 ASN A C 1
ATOM 2936 O O . ASN A 1 368 ? 25.844 85.107 64.960 1.00 97.50 368 ASN A O 1
ATOM 2941 N N . VAL A 1 369 ? 25.923 83.220 63.737 1.00 93.43 369 VAL A N 1
ATOM 2942 C CA . VAL A 1 369 ? 25.974 83.911 62.475 1.00 94.66 369 VAL A CA 1
ATOM 2943 C C . VAL A 1 369 ? 24.678 83.661 61.730 1.00 97.29 369 VAL A C 1
ATOM 2944 O O . VAL A 1 369 ? 24.177 82.542 61.751 1.00 97.02 369 VAL A O 1
ATOM 2948 N N . LYS A 1 370 ? 24.117 84.692 61.095 1.00 100.14 370 LYS A N 1
ATOM 2949 C CA . LYS A 1 370 ? 22.780 84.574 60.530 1.00 102.89 370 LYS A CA 1
ATOM 2950 C C . LYS A 1 370 ? 22.699 84.385 59.015 1.00 103.17 370 LYS A C 1
ATOM 2951 O O . LYS A 1 370 ? 23.588 84.789 58.282 1.00 102.22 370 LYS A O 1
ATOM 2957 N N . SER A 1 375 ? 21.997 85.052 49.757 1.00 142.92 375 SER A N 1
ATOM 2958 C CA . SER A 1 375 ? 22.196 83.619 49.941 1.00 140.38 375 SER A CA 1
ATOM 2959 C C . SER A 1 375 ? 21.099 82.787 49.279 1.00 142.77 375 SER A C 1
ATOM 2960 O O . SER A 1 375 ? 19.925 82.810 49.672 1.00 145.16 375 SER A O 1
ATOM 2963 N N . ASP A 1 376 ? 21.524 82.038 48.270 1.00 142.23 376 ASP A N 1
ATOM 2964 C CA . ASP A 1 376 ? 20.636 81.333 47.379 1.00 144.63 376 ASP A CA 1
ATOM 2965 C C . ASP A 1 376 ? 21.307 80.053 46.918 1.00 142.05 376 ASP A C 1
ATOM 2966 O O . ASP A 1 376 ? 22.221 80.074 46.094 1.00 140.75 376 ASP A O 1
ATOM 2971 N N . ASP A 1 377 ? 20.879 78.946 47.513 1.00 141.16 377 ASP A N 1
ATOM 2972 C CA . ASP A 1 377 ? 21.116 77.631 46.947 1.00 140.01 377 ASP A CA 1
ATOM 2973 C C . ASP A 1 377 ? 21.976 77.701 45.693 1.00 138.15 377 ASP A C 1
ATOM 2974 O O . ASP A 1 377 ? 21.456 77.835 44.583 1.00 141.17 377 ASP A O 1
ATOM 2979 N N . LYS A 1 378 ? 23.285 77.601 45.845 1.00 132.93 378 LYS A N 1
ATOM 2980 C CA . LYS A 1 378 ? 24.091 77.260 44.682 1.00 130.68 378 LYS A CA 1
ATOM 2981 C C . LYS A 1 378 ? 24.493 78.441 43.801 1.00 128.83 378 LYS A C 1
ATOM 2982 O O . LYS A 1 378 ? 25.144 78.247 42.774 1.00 129.40 378 LYS A O 1
ATOM 2988 N N . ILE A 1 379 ? 24.098 79.654 44.165 1.00 126.10 379 ILE A N 1
ATOM 2989 C CA . ILE A 1 379 ? 24.732 80.810 43.546 1.00 122.80 379 ILE A CA 1
ATOM 2990 C C . ILE A 1 379 ? 25.871 81.230 44.477 1.00 116.72 379 ILE A C 1
ATOM 2991 O O . ILE A 1 379 ? 25.643 81.819 45.535 1.00 116.45 379 ILE A O 1
ATOM 2996 N N . ILE A 1 380 ? 27.093 80.861 44.096 1.00 111.00 380 ILE A N 1
ATOM 2997 C CA . ILE A 1 380 ? 28.273 81.073 44.924 1.00 104.41 380 ILE A CA 1
ATOM 2998 C C . ILE A 1 380 ? 29.157 82.165 44.373 1.00 102.51 380 ILE A C 1
ATOM 2999 O O . ILE A 1 380 ? 29.425 82.215 43.176 1.00 103.43 380 ILE A O 1
ATOM 3004 N N . ASP A 1 381 ? 29.641 83.024 45.257 1.00 99.22 381 ASP A N 1
ATOM 3005 C CA . ASP A 1 381 ? 30.450 84.155 44.835 1.00 97.42 381 ASP A CA 1
ATOM 3006 C C . ASP A 1 381 ? 31.920 83.808 44.978 1.00 94.20 381 ASP A C 1
ATOM 3007 O O . ASP A 1 381 ? 32.568 84.182 45.953 1.00 93.27 381 ASP A O 1
ATOM 3012 N N . PHE A 1 382 ? 32.449 83.077 44.009 1.00 92.32 382 PHE A N 1
ATOM 3013 C CA . PHE A 1 382 ? 33.825 82.647 44.094 1.00 88.94 382 PHE A CA 1
ATOM 3014 C C . PHE A 1 382 ? 34.767 83.832 44.287 1.00 89.34 382 PHE A C 1
ATOM 3015 O O . PHE A 1 382 ? 35.757 83.720 45.013 1.00 88.82 382 PHE A O 1
ATOM 3023 N N . GLN A 1 383 ? 34.449 84.968 43.674 1.00 90.69 383 GLN A N 1
ATOM 3024 C CA . GLN A 1 383 ? 35.254 86.174 43.852 1.00 91.15 383 GLN A CA 1
ATOM 3025 C C . GLN A 1 383 ? 35.557 86.470 45.310 1.00 88.92 383 GLN A C 1
ATOM 3026 O O . GLN A 1 383 ? 36.605 87.006 45.630 1.00 88.69 383 GLN A O 1
ATOM 3032 N N . SER A 1 384 ? 34.640 86.133 46.200 1.00 87.51 384 SER A N 1
ATOM 3033 C CA . SER A 1 384 ? 34.825 86.472 47.599 1.00 86.69 384 SER A CA 1
ATOM 3034 C C . SER A 1 384 ? 35.826 85.530 48.260 1.00 84.31 384 SER A C 1
ATOM 3035 O O . SER A 1 384 ? 36.487 85.887 49.234 1.00 84.24 384 SER A O 1
ATOM 3038 N N . LEU A 1 385 ? 35.930 84.317 47.735 1.00 82.62 385 LEU A N 1
ATOM 3039 C CA . LEU A 1 385 ? 36.919 83.383 48.222 1.00 80.38 385 LEU A CA 1
ATOM 3040 C C . LEU A 1 385 ? 38.296 83.827 47.765 1.00 81.57 385 LEU A C 1
ATOM 3041 O O . LEU A 1 385 ? 39.307 83.445 48.359 1.00 80.87 385 LEU A O 1
ATOM 3046 N N . LYS A 1 386 ? 38.341 84.613 46.687 1.00 83.53 386 LYS A N 1
ATOM 3047 C CA . LYS A 1 386 ? 39.625 84.982 46.105 1.00 84.05 386 LYS A CA 1
ATOM 3048 C C . LYS A 1 386 ? 40.519 85.521 47.180 1.00 84.11 386 LYS A C 1
ATOM 3049 O O . LYS A 1 386 ? 40.091 86.153 48.139 1.00 84.42 386 LYS A O 1
ATOM 3055 N N . ARG A 1 387 ? 41.782 85.244 47.019 1.00 120.79 428 ARG A N 1
ATOM 3056 C CA . ARG A 1 387 ? 42.721 85.641 48.014 1.00 116.98 428 ARG A CA 1
ATOM 3057 C C . ARG A 1 387 ? 43.437 86.902 47.614 1.00 114.90 428 ARG A C 1
ATOM 3058 O O . ARG A 1 387 ? 43.971 87.019 46.515 1.00 114.14 428 ARG A O 1
ATOM 3066 N N . GLU A 1 388 ? 43.424 87.854 48.527 1.00 114.62 429 GLU A N 1
ATOM 3067 C CA . GLU A 1 388 ? 44.187 89.069 48.377 1.00 113.69 429 GLU A CA 1
ATOM 3068 C C . GLU A 1 388 ? 45.586 88.747 47.827 1.00 109.97 429 GLU A C 1
ATOM 3069 O O . GLU A 1 388 ? 46.342 88.038 48.476 1.00 107.58 429 GLU A O 1
ATOM 3075 N N . ILE A 1 389 ? 45.936 89.257 46.645 1.00 110.10 430 ILE A N 1
ATOM 3076 C CA . ILE A 1 389 ? 47.190 88.853 45.962 1.00 107.63 430 ILE A CA 1
ATOM 3077 C C . ILE A 1 389 ? 48.426 88.729 46.857 1.00 103.92 430 ILE A C 1
ATOM 3078 O O . ILE A 1 389 ? 49.115 87.705 46.848 1.00 102.80 430 ILE A O 1
ATOM 3083 N N . VAL A 1 390 ? 48.716 89.784 47.613 1.00 102.38 431 VAL A N 1
ATOM 3084 C CA . VAL A 1 390 ? 49.866 89.804 48.518 1.00 98.25 431 VAL A CA 1
ATOM 3085 C C . VAL A 1 390 ? 49.836 88.685 49.560 1.00 96.42 431 VAL A C 1
ATOM 3086 O O . VAL A 1 390 ? 50.883 88.199 49.988 1.00 94.62 431 VAL A O 1
ATOM 3090 N N . LYS A 1 391 ? 48.638 88.278 49.966 1.00 97.36 432 LYS A N 1
ATOM 3091 C CA . LYS A 1 391 ? 48.493 87.296 51.018 1.00 95.83 432 LYS A CA 1
ATOM 3092 C C . LYS A 1 391 ? 48.931 85.917 50.574 1.00 95.01 432 LYS A C 1
ATOM 3093 O O . LYS A 1 391 ? 49.097 85.026 51.399 1.00 94.70 432 LYS A O 1
ATOM 3099 N N . ARG A 1 392 ? 49.126 85.726 49.277 1.00 95.03 433 ARG A N 1
ATOM 3100 C CA . ARG A 1 392 ? 49.541 84.402 48.821 1.00 94.97 433 ARG A CA 1
ATOM 3101 C C . ARG A 1 392 ? 50.991 84.314 48.372 1.00 92.37 433 ARG A C 1
ATOM 3102 O O . ARG A 1 392 ? 51.415 83.280 47.867 1.00 93.14 433 ARG A O 1
ATOM 3110 N N . ILE A 1 393 ? 51.747 85.391 48.564 1.00 89.54 434 ILE A N 1
ATOM 3111 C CA . ILE A 1 393 ? 53.198 85.316 48.466 1.00 86.83 434 ILE A CA 1
ATOM 3112 C C . ILE A 1 393 ? 53.683 84.303 49.488 1.00 85.31 434 ILE A C 1
ATOM 3113 O O . ILE A 1 393 ? 53.388 84.423 50.673 1.00 83.99 434 ILE A O 1
ATOM 3118 N N . VAL A 1 394 ? 54.427 83.304 49.037 1.00 85.88 435 VAL A N 1
ATOM 3119 C CA . VAL A 1 394 ? 54.912 82.285 49.950 1.00 86.00 435 VAL A CA 1
ATOM 3120 C C . VAL A 1 394 ? 56.422 82.321 50.153 1.00 84.85 435 VAL A C 1
ATOM 3121 O O . VAL A 1 394 ? 56.918 81.952 51.218 1.00 84.16 435 VAL A O 1
ATOM 3125 N N . PHE A 1 395 ? 57.145 82.743 49.120 1.00 85.22 436 PHE A N 1
ATOM 3126 C CA . PHE A 1 395 ? 58.604 82.732 49.130 1.00 85.05 436 PHE A CA 1
ATOM 3127 C C . PHE A 1 395 ? 59.204 84.121 49.308 1.00 83.27 436 PHE A C 1
ATOM 3128 O O . PHE A 1 395 ? 58.750 85.074 48.668 1.00 83.27 436 PHE A O 1
ATOM 3136 N N . LEU A 1 396 ? 60.237 84.235 50.147 1.00 81.93 437 LEU A N 1
ATOM 3137 C CA . LEU A 1 396 ? 60.899 85.519 50.342 1.00 80.35 437 LEU A CA 1
ATOM 3138 C C . LEU A 1 396 ? 61.343 86.045 48.989 1.00 82.67 437 LEU A C 1
ATOM 3139 O O . LEU A 1 396 ? 61.284 87.238 48.714 1.00 81.77 437 LEU A O 1
ATOM 3144 N N . LYS A 1 397 ? 61.801 85.131 48.145 1.00 86.47 438 LYS A N 1
ATOM 3145 C CA . LYS A 1 397 ? 62.159 85.459 46.774 1.00 89.92 438 LYS A CA 1
ATOM 3146 C C . LYS A 1 397 ? 61.161 86.455 46.189 1.00 91.20 438 LYS A C 1
ATOM 3147 O O . LYS A 1 397 ? 61.558 87.469 45.613 1.00 92.49 438 LYS A O 1
ATOM 3153 N N . ASP A 1 398 ? 59.868 86.177 46.364 1.00 91.93 439 ASP A N 1
ATOM 3154 C CA . ASP A 1 398 ? 58.796 87.009 45.790 1.00 93.46 439 ASP A CA 1
ATOM 3155 C C . ASP A 1 398 ? 58.481 88.277 46.582 1.00 91.72 439 ASP A C 1
ATOM 3156 O O . ASP A 1 398 ? 58.099 89.281 46.010 1.00 93.04 439 ASP A O 1
ATOM 3161 N N . LEU A 1 399 ? 58.621 88.236 47.896 1.00 89.73 440 LEU A N 1
ATOM 3162 C CA . LEU A 1 399 ? 58.507 89.457 48.668 1.00 88.81 440 LEU A CA 1
ATOM 3163 C C . LEU A 1 399 ? 59.443 90.488 48.086 1.00 90.74 440 LEU A C 1
ATOM 3164 O O . LEU A 1 399 ? 59.060 91.621 47.829 1.00 92.19 440 LEU A O 1
ATOM 3169 N N . MET A 1 400 ? 60.691 90.097 47.892 1.00 91.93 441 MET A N 1
ATOM 3170 C CA . MET A 1 400 ? 61.700 91.056 47.493 1.00 93.97 441 MET A CA 1
ATOM 3171 C C . MET A 1 400 ? 61.357 91.643 46.142 1.00 97.21 441 MET A C 1
ATOM 3172 O O . MET A 1 400 ? 61.645 92.807 45.871 1.00 98.29 441 MET A O 1
ATOM 3177 N N . LYS A 1 401 ? 60.735 90.837 45.293 1.00 99.20 442 LYS A N 1
ATOM 3178 C CA . LYS A 1 401 ? 60.397 91.325 43.974 1.00 103.48 442 LYS A CA 1
ATOM 3179 C C . LYS A 1 401 ? 59.345 92.425 44.101 1.00 104.27 442 LYS A C 1
ATOM 3180 O O . LYS A 1 401 ? 59.328 93.371 43.317 1.00 107.39 442 LYS A O 1
ATOM 3186 N N . GLU A 1 402 ? 58.488 92.313 45.111 1.00 102.35 443 GLU A N 1
ATOM 3187 C CA . GLU A 1 402 ? 57.470 93.330 45.357 1.00 103.59 443 GLU A CA 1
ATOM 3188 C C . GLU A 1 402 ? 58.100 94.625 45.828 1.00 104.07 443 GLU A C 1
ATOM 3189 O O . GLU A 1 402 ? 57.789 95.695 45.315 1.00 106.88 443 GLU A O 1
ATOM 3195 N N . TYR A 1 403 ? 58.991 94.530 46.806 1.00 102.13 444 TYR A N 1
ATOM 3196 C CA . TYR A 1 403 ? 59.663 95.714 47.317 1.00 102.83 444 TYR A CA 1
ATOM 3197 C C . TYR A 1 403 ? 60.393 96.464 46.214 1.00 107.82 444 TYR A C 1
ATOM 3198 O O . TYR A 1 403 ? 60.653 97.654 46.342 1.00 109.73 444 TYR A O 1
ATOM 3207 N N . GLU A 1 404 ? 60.715 95.777 45.125 1.00 110.93 445 GLU A N 1
ATOM 3208 C CA . GLU A 1 404 ? 61.426 96.421 44.030 1.00 116.32 445 GLU A CA 1
ATOM 3209 C C . GLU A 1 404 ? 60.477 97.071 43.046 1.00 120.63 445 GLU A C 1
ATOM 3210 O O . GLU A 1 404 ? 60.887 97.516 41.982 1.00 124.88 445 GLU A O 1
ATOM 3216 N N . LYS A 1 405 ? 59.203 97.128 43.415 1.00 120.49 446 LYS A N 1
ATOM 3217 C CA . LYS A 1 405 ? 58.204 97.830 42.616 1.00 125.02 446 LYS A CA 1
ATOM 3218 C C . LYS A 1 405 ? 57.709 99.049 43.384 1.00 126.10 446 LYS A C 1
ATOM 3219 O O . LYS A 1 405 ? 58.358 100.096 43.401 1.00 128.73 446 LYS A O 1
ATOM 3225 N N . SER A 1 409 ? 56.811 101.743 38.932 1.00 156.46 450 SER A N 1
ATOM 3226 C CA . SER A 1 409 ? 55.366 101.930 38.997 1.00 157.62 450 SER A CA 1
ATOM 3227 C C . SER A 1 409 ? 54.717 100.968 39.999 1.00 152.03 450 SER A C 1
ATOM 3228 O O . SER A 1 409 ? 53.918 100.105 39.620 1.00 151.36 450 SER A O 1
ATOM 3230 N N . ARG A 1 410 ? 55.076 101.124 41.275 1.00 148.29 451 ARG A N 1
ATOM 3231 C CA . ARG A 1 410 ? 54.447 100.384 42.373 1.00 143.34 451 ARG A CA 1
ATOM 3232 C C . ARG A 1 410 ? 52.942 100.644 42.419 1.00 145.45 451 ARG A C 1
ATOM 3233 O O . ARG A 1 410 ? 52.496 101.785 42.289 1.00 150.01 451 ARG A O 1
ATOM 3235 N N . LYS A 1 411 ? 52.162 99.585 42.615 1.00 142.62 452 LYS A N 1
ATOM 3236 C CA . LYS A 1 411 ? 50.692 99.683 42.628 1.00 144.41 452 LYS A CA 1
ATOM 3237 C C . LYS A 1 411 ? 50.123 100.283 43.933 1.00 142.96 452 LYS A C 1
ATOM 3238 O O . LYS A 1 411 ? 50.320 101.471 44.205 1.00 145.47 452 LYS A O 1
ATOM 3244 N N . ALA A 1 412 ? 49.434 99.466 44.737 1.00 138.77 453 ALA A N 1
ATOM 3245 C CA . ALA A 1 412 ? 48.730 99.969 45.928 1.00 137.34 453 ALA A CA 1
ATOM 3246 C C . ALA A 1 412 ? 49.434 99.712 47.287 1.00 130.86 453 ALA A C 1
ATOM 3247 O O . ALA A 1 412 ? 50.644 99.476 47.329 1.00 127.31 453 ALA A O 1
ATOM 3249 N N . PRO A 1 413 ? 48.658 99.730 48.391 1.00 129.10 454 PRO A N 1
ATOM 3250 C CA . PRO A 1 413 ? 49.089 99.915 49.783 1.00 124.95 454 PRO A CA 1
ATOM 3251 C C . PRO A 1 413 ? 50.316 99.091 50.199 1.00 118.32 454 PRO A C 1
ATOM 3252 O O . PRO A 1 413 ? 50.565 98.021 49.644 1.00 116.34 454 PRO A O 1
ATOM 3256 N N . LEU A 1 414 ? 51.061 99.594 51.184 1.00 114.68 455 LEU A N 1
ATOM 3257 C CA . LEU A 1 414 ? 52.274 98.935 51.656 1.00 107.89 455 LEU A CA 1
ATOM 3258 C C . LEU A 1 414 ? 52.078 98.172 52.959 1.00 104.21 455 LEU A C 1
ATOM 3259 O O . LEU A 1 414 ? 52.850 97.266 53.268 1.00 101.01 455 LEU A O 1
ATOM 3264 N N . ILE A 1 415 ? 51.073 98.536 53.744 1.00 104.85 456 ILE A N 1
ATOM 3265 C CA . ILE A 1 415 ? 50.920 97.875 55.032 1.00 101.69 456 ILE A CA 1
ATOM 3266 C C . ILE A 1 415 ? 50.665 96.381 54.860 1.00 99.48 456 ILE A C 1
ATOM 3267 O O . ILE A 1 415 ? 51.243 95.568 55.582 1.00 96.73 456 ILE A O 1
ATOM 3272 N N . PRO A 1 416 ? 49.831 96.006 53.873 1.00 101.00 457 PRO A N 1
ATOM 3273 C CA . PRO A 1 416 ? 49.660 94.589 53.545 1.00 99.05 457 PRO A CA 1
ATOM 3274 C C . PRO A 1 416 ? 51.005 93.889 53.334 1.00 94.77 457 PRO A C 1
ATOM 3275 O O . PRO A 1 416 ? 51.221 92.815 53.888 1.00 93.20 457 PRO A O 1
ATOM 3279 N N . LEU A 1 417 ? 51.893 94.499 52.550 1.00 93.40 458 LEU A N 1
ATOM 3280 C CA . LEU A 1 417 ? 53.211 93.928 52.279 1.00 90.20 458 LEU A CA 1
ATOM 3281 C C . LEU A 1 417 ? 54.045 93.795 53.562 1.00 87.60 458 LEU A C 1
ATOM 3282 O O . LEU A 1 417 ? 54.715 92.779 53.788 1.00 85.59 458 LEU A O 1
ATOM 3287 N N . LEU A 1 418 ? 54.023 94.823 54.400 1.00 87.52 459 LEU A N 1
ATOM 3288 C CA . LEU A 1 418 ? 54.794 94.764 55.621 1.00 84.99 459 LEU A CA 1
ATOM 3289 C C . LEU A 1 418 ? 54.226 93.684 56.522 1.00 84.18 459 LEU A C 1
ATOM 3290 O O . LEU A 1 418 ? 54.979 92.899 57.108 1.00 82.56 459 LEU A O 1
ATOM 3295 N N . LYS A 1 419 ? 52.897 93.648 56.627 1.00 85.77 460 LYS A N 1
ATOM 3296 C CA . LYS A 1 419 ? 52.209 92.605 57.382 1.00 85.43 460 LYS A CA 1
ATOM 3297 C C . LYS A 1 419 ? 52.633 91.233 56.881 1.00 83.59 460 LYS A C 1
ATOM 3298 O O . LYS A 1 419 ? 52.971 90.356 57.663 1.00 82.38 460 LYS A O 1
ATOM 3304 N N . GLN A 1 420 ? 52.629 91.058 55.567 1.00 83.72 461 GLN A N 1
ATOM 3305 C CA . GLN A 1 420 ? 53.024 89.787 54.980 1.00 83.22 461 GLN A CA 1
ATOM 3306 C C . GLN A 1 420 ? 54.498 89.464 55.251 1.00 81.17 461 GLN A C 1
ATOM 3307 O O . GLN A 1 420 ? 54.864 88.299 55.415 1.00 80.96 461 GLN A O 1
ATOM 3313 N N . THR A 1 421 ? 55.347 90.488 55.293 1.00 79.91 462 THR A N 1
ATOM 3314 C CA . THR A 1 421 ? 56.760 90.262 55.537 1.00 77.84 462 THR A CA 1
ATOM 3315 C C . THR A 1 421 ? 56.956 89.741 56.946 1.00 76.92 462 THR A C 1
ATOM 3316 O O . THR A 1 421 ? 57.786 88.861 57.188 1.00 76.50 462 THR A O 1
ATOM 3320 N N . VAL A 1 422 ? 56.194 90.274 57.887 1.00 77.14 463 VAL A N 1
ATOM 3321 C CA . VAL A 1 422 ? 56.312 89.772 59.238 1.00 76.93 463 VAL A CA 1
ATOM 3322 C C . VAL A 1 422 ? 55.888 88.314 59.245 1.00 78.83 463 VAL A C 1
ATOM 3323 O O . VAL A 1 422 ? 56.612 87.442 59.720 1.00 78.83 463 VAL A O 1
ATOM 3327 N N . LYS A 1 423 ? 54.727 88.042 58.668 1.00 81.33 464 LYS A N 1
ATOM 3328 C CA . LYS A 1 423 ? 54.176 86.698 58.694 1.00 83.50 464 LYS A CA 1
ATOM 3329 C C . LYS A 1 423 ? 55.199 85.693 58.208 1.00 83.34 464 LYS A C 1
ATOM 3330 O O . LYS A 1 423 ? 55.549 84.758 58.920 1.00 83.95 464 LYS A O 1
ATOM 3336 N N . LEU A 1 424 ? 55.677 85.898 56.989 1.00 83.36 465 LEU A N 1
ATOM 3337 C CA . LEU A 1 424 ? 56.622 84.982 56.364 1.00 84.13 465 LEU A CA 1
ATOM 3338 C C . LEU A 1 424 ? 57.941 84.882 57.099 1.00 83.22 465 LEU A C 1
ATOM 3339 O O . LEU A 1 424 ? 58.400 83.791 57.414 1.00 84.60 465 LEU A O 1
ATOM 3344 N N . ILE A 1 425 ? 58.586 86.007 57.353 1.00 81.91 466 ILE A N 1
ATOM 3345 C CA . ILE A 1 425 ? 59.886 85.917 57.996 1.00 81.36 466 ILE A CA 1
ATOM 3346 C C . ILE A 1 425 ? 59.823 85.226 59.348 1.00 82.37 466 ILE A C 1
ATOM 3347 O O . ILE A 1 425 ? 60.713 84.465 59.675 1.00 82.93 466 ILE A O 1
ATOM 3352 N N . ARG A 1 426 ? 58.763 85.452 60.115 1.00 83.41 467 ARG A N 1
ATOM 3353 C CA . ARG A 1 426 ? 58.699 84.867 61.439 1.00 85.05 467 ARG A CA 1
ATOM 3354 C C . ARG A 1 426 ? 58.341 83.406 61.381 1.00 89.54 467 ARG A C 1
ATOM 3355 O O . ARG A 1 426 ? 58.815 82.620 62.182 1.00 91.04 467 ARG A O 1
ATOM 3363 N N . GLN A 1 427 ? 57.493 83.041 60.435 1.00 93.04 468 GLN A N 1
ATOM 3364 C CA . GLN A 1 427 ? 57.070 81.658 60.300 1.00 98.21 468 GLN A CA 1
ATOM 3365 C C . GLN A 1 427 ? 58.091 80.920 59.451 1.00 99.78 468 GLN A C 1
ATOM 3366 O O . GLN A 1 427 ? 58.011 80.950 58.220 1.00 100.11 468 GLN A O 1
ATOM 3372 N N . LYS A 1 428 ? 59.044 80.250 60.092 1.00 101.50 469 LYS A N 1
ATOM 3373 C CA . LYS A 1 428 ? 60.095 79.595 59.340 1.00 103.15 469 LYS A CA 1
ATOM 3374 C C . LYS A 1 428 ? 61.200 80.628 59.173 1.00 100.56 469 LYS A C 1
ATOM 3375 O O . LYS A 1 428 ? 62.050 80.841 60.064 1.00 99.14 469 LYS A O 1
ATOM 3381 N N . ALA A 1 429 ? 61.123 81.287 58.016 1.00 99.89 470 ALA A N 1
ATOM 3382 C CA . ALA A 1 429 ? 62.108 82.247 57.514 1.00 98.30 470 ALA A CA 1
ATOM 3383 C C . ALA A 1 429 ? 62.282 82.043 56.003 1.00 99.82 470 ALA A C 1
ATOM 3384 O O . ALA A 1 429 ? 61.588 81.224 55.379 1.00 101.92 470 ALA A O 1
ATOM 3386 N N . PHE A 1 431 ? 64.015 78.543 56.174 1.00 123.74 472 PHE A N 1
ATOM 3387 C CA . PHE A 1 431 ? 65.158 79.075 56.918 1.00 122.79 472 PHE A CA 1
ATOM 3388 C C . PHE A 1 431 ? 66.486 78.399 56.522 1.00 125.72 472 PHE A C 1
ATOM 3389 O O . PHE A 1 431 ? 66.503 77.409 55.778 1.00 129.64 472 PHE A O 1
ATOM 3397 N N . GLN A 1 432 ? 67.587 78.956 57.032 1.00 124.05 473 GLN A N 1
ATOM 3398 C CA . GLN A 1 432 ? 68.969 78.554 56.692 1.00 126.27 473 GLN A CA 1
ATOM 3399 C C . GLN A 1 432 ? 69.253 78.170 55.221 1.00 128.58 473 GLN A C 1
ATOM 3400 O O . GLN A 1 432 ? 70.356 77.719 54.904 1.00 132.49 473 GLN A O 1
ATOM 3406 N N . LEU A 1 433 ? 68.284 78.344 54.325 1.00 126.20 474 LEU A N 1
ATOM 3407 C CA . LEU A 1 433 ? 68.497 78.018 52.902 1.00 127.30 474 LEU A CA 1
ATOM 3408 C C . LEU A 1 433 ? 69.367 79.082 52.203 1.00 124.76 474 LEU A C 1
ATOM 3409 O O . LEU A 1 433 ? 70.556 79.221 52.497 1.00 125.47 474 LEU A O 1
ATOM 3414 N N . GLU A 1 434 ? 68.770 79.810 51.265 1.00 121.55 475 GLU A N 1
ATOM 3415 C CA . GLU A 1 434 ? 69.392 80.997 50.700 1.00 118.91 475 GLU A CA 1
ATOM 3416 C C . GLU A 1 434 ? 68.633 82.177 51.280 1.00 112.27 475 GLU A C 1
ATOM 3417 O O . GLU A 1 434 ? 68.438 83.198 50.625 1.00 111.36 475 GLU A O 1
ATOM 3423 N N . VAL A 1 435 ? 68.192 82.018 52.519 1.00 107.49 476 VAL A N 1
ATOM 3424 C CA . VAL A 1 435 ? 67.315 82.987 53.158 1.00 101.14 476 VAL A CA 1
ATOM 3425 C C . VAL A 1 435 ? 68.011 84.292 53.532 1.00 97.69 476 VAL A C 1
ATOM 3426 O O . VAL A 1 435 ? 67.427 85.363 53.438 1.00 95.27 476 VAL A O 1
ATOM 3430 N N . GLY A 1 436 ? 69.261 84.196 53.962 1.00 97.59 477 GLY A N 1
ATOM 3431 C CA . GLY A 1 436 ? 70.016 85.368 54.378 1.00 94.60 477 GLY A CA 1
ATOM 3432 C C . GLY A 1 436 ? 70.049 86.443 53.315 1.00 93.72 477 GLY A C 1
ATOM 3433 O O . GLY A 1 436 ? 69.953 87.631 53.622 1.00 92.16 477 GLY A O 1
ATOM 3434 N N . TYR A 1 437 ? 70.178 86.025 52.060 1.00 95.13 478 TYR A N 1
ATOM 3435 C CA . TYR A 1 437 ? 70.312 86.955 50.947 1.00 95.18 478 TYR A CA 1
ATOM 3436 C C . TYR A 1 437 ? 69.077 87.798 50.743 1.00 92.80 478 TYR A C 1
ATOM 3437 O O . TYR A 1 437 ? 69.160 89.018 50.671 1.00 92.55 478 TYR A O 1
ATOM 3446 N N . TYR A 1 438 ? 67.929 87.143 50.646 1.00 91.96 479 TYR A N 1
ATOM 3447 C CA . TYR A 1 438 ? 66.658 87.838 50.437 1.00 90.25 479 TYR A CA 1
ATOM 3448 C C . TYR A 1 438 ? 66.273 88.699 51.631 1.00 87.26 479 TYR A C 1
ATOM 3449 O O . TYR A 1 438 ? 65.841 89.833 51.466 1.00 86.56 479 TYR A O 1
ATOM 3458 N N . ALA A 1 439 ? 66.429 88.159 52.835 1.00 86.19 480 ALA A N 1
ATOM 3459 C CA . ALA A 1 439 ? 66.072 88.902 54.035 1.00 84.16 480 ALA A CA 1
ATOM 3460 C C . ALA A 1 439 ? 66.813 90.225 54.015 1.00 84.66 480 ALA A C 1
ATOM 3461 O O . ALA A 1 439 ? 66.259 91.283 54.332 1.00 83.72 480 ALA A O 1
ATOM 3463 N N . GLN A 1 440 ? 68.079 90.154 53.631 1.00 86.74 481 GLN A N 1
ATOM 3464 C CA . GLN A 1 440 ? 68.926 91.325 53.623 1.00 87.57 481 GLN A CA 1
ATOM 3465 C C . GLN A 1 440 ? 68.414 92.420 52.689 1.00 88.54 481 GLN A C 1
ATOM 3466 O O . GLN A 1 440 ? 68.325 93.586 53.073 1.00 88.08 481 GLN A O 1
ATOM 3472 N N . GLY A 1 441 ? 68.096 92.045 51.456 1.00 90.28 482 GLY A N 1
ATOM 3473 C CA . GLY A 1 441 ? 67.485 92.975 50.522 1.00 91.61 482 GLY A CA 1
ATOM 3474 C C . GLY A 1 441 ? 66.199 93.514 51.108 1.00 89.34 482 GLY A C 1
ATOM 3475 O O . GLY A 1 441 ? 66.021 94.722 51.239 1.00 90.18 482 GLY A O 1
ATOM 3476 N N . ILE A 1 442 ? 65.300 92.617 51.487 1.00 87.17 483 ILE A N 1
ATOM 3477 C CA . ILE A 1 442 ? 64.034 93.043 52.059 1.00 85.02 483 ILE A CA 1
ATOM 3478 C C . ILE A 1 442 ? 64.235 94.075 53.160 1.00 83.90 483 ILE A C 1
ATOM 3479 O O . ILE A 1 442 ? 63.546 95.093 53.174 1.00 84.43 483 ILE A O 1
ATOM 3484 N N . LEU A 1 443 ? 65.173 93.823 54.078 1.00 82.66 484 LEU A N 1
ATOM 3485 C CA . LEU A 1 443 ? 65.395 94.754 55.191 1.00 81.51 484 LEU A CA 1
ATOM 3486 C C . LEU A 1 443 ? 65.835 96.099 54.651 1.00 83.92 484 LEU A C 1
ATOM 3487 O O . LEU A 1 443 ? 65.269 97.142 54.987 1.00 84.40 484 LEU A O 1
ATOM 3492 N N . SER A 1 444 ? 66.866 96.061 53.819 1.00 85.99 485 SER A N 1
ATOM 3493 C CA . SER A 1 444 ? 67.343 97.249 53.149 1.00 88.82 485 SER A CA 1
ATOM 3494 C C . SER A 1 444 ? 66.175 98.030 52.556 1.00 90.35 485 SER A C 1
ATOM 3495 O O . SER A 1 444 ? 66.007 99.218 52.826 1.00 91.86 485 SER A O 1
ATOM 3498 N N . SER A 1 445 ? 65.362 97.359 51.752 1.00 90.46 486 SER A N 1
ATOM 3499 C CA . SER A 1 445 ? 64.208 97.995 51.141 1.00 92.31 486 SER A CA 1
ATOM 3500 C C . SER A 1 445 ? 63.299 98.626 52.174 1.00 91.29 486 SER A C 1
ATOM 3501 O O . SER A 1 445 ? 62.895 99.780 52.040 1.00 94.13 486 SER A O 1
ATOM 3504 N N . ILE A 1 446 ? 62.964 97.859 53.201 1.00 88.22 487 ILE A N 1
ATOM 3505 C CA . ILE A 1 446 ? 62.006 98.316 54.198 1.00 87.35 487 ILE A CA 1
ATOM 3506 C C . ILE A 1 446 ? 62.481 99.569 54.931 1.00 88.55 487 ILE A C 1
ATOM 3507 O O . ILE A 1 446 ? 61.688 100.476 55.211 1.00 90.51 487 ILE A O 1
ATOM 3512 N N . VAL A 1 447 ? 63.778 99.639 55.212 1.00 87.98 488 VAL A N 1
ATOM 3513 C CA . VAL A 1 447 ? 64.327 100.822 55.865 1.00 89.19 488 VAL A CA 1
ATOM 3514 C C . VAL A 1 447 ? 64.068 102.083 55.057 1.00 93.21 488 VAL A C 1
ATOM 3515 O O . VAL A 1 447 ? 63.741 103.117 55.620 1.00 94.75 488 VAL A O 1
ATOM 3519 N N . CYS A 1 448 ? 64.203 101.983 53.740 1.00 95.57 489 CYS A N 1
ATOM 3520 C CA . CYS A 1 448 ? 64.100 103.139 52.855 1.00 100.82 489 CYS A CA 1
ATOM 3521 C C . CYS A 1 448 ? 62.694 103.541 52.485 1.00 102.54 489 CYS A C 1
ATOM 3522 O O . CYS A 1 448 ? 62.480 104.605 51.909 1.00 106.80 489 CYS A O 1
ATOM 3525 N N . LEU A 1 449 ? 61.735 102.683 52.796 1.00 99.80 490 LEU A N 1
ATOM 3526 C CA . LEU A 1 449 ? 60.352 102.978 52.473 1.00 101.75 490 LEU A CA 1
ATOM 3527 C C . LEU A 1 449 ? 59.916 104.342 52.995 1.00 105.32 490 LEU A C 1
ATOM 3528 O O . LEU A 1 449 ? 60.237 104.721 54.123 1.00 104.20 490 LEU A O 1
ATOM 3533 N N . ASN A 1 450 ? 59.173 105.071 52.174 1.00 110.06 491 ASN A N 1
ATOM 3534 C CA . ASN A 1 450 ? 58.439 106.228 52.653 1.00 114.16 491 ASN A CA 1
ATOM 3535 C C . ASN A 1 450 ? 56.958 105.917 52.603 1.00 115.73 491 ASN A C 1
ATOM 3536 O O . ASN A 1 450 ? 56.511 105.113 51.780 1.00 115.23 491 ASN A O 1
ATOM 3541 N N . ASN A 1 451 ? 56.187 106.537 53.485 1.00 118.25 492 ASN A N 1
ATOM 3542 C CA . ASN A 1 451 ? 54.754 106.332 53.447 1.00 120.92 492 ASN A CA 1
ATOM 3543 C C . ASN A 1 451 ? 54.135 107.070 52.249 1.00 127.89 492 ASN A C 1
ATOM 3544 O O . ASN A 1 451 ? 53.748 108.239 52.355 1.00 133.16 492 ASN A O 1
ATOM 3549 N N . GLU A 1 452 ? 54.050 106.376 51.112 1.00 128.54 493 GLU A N 1
ATOM 3550 C CA . GLU A 1 452 ? 53.677 106.991 49.833 1.00 135.20 493 GLU A CA 1
ATOM 3551 C C . GLU A 1 452 ? 52.201 107.310 49.696 1.00 139.75 493 GLU A C 1
ATOM 3552 O O . GLU A 1 452 ? 51.825 108.186 48.924 1.00 145.85 493 GLU A O 1
ATOM 3558 N N . PHE A 1 453 ? 51.374 106.576 50.425 1.00 137.50 494 PHE A N 1
ATOM 3559 C CA . PHE A 1 453 ? 49.939 106.747 50.364 1.00 141.86 494 PHE A CA 1
ATOM 3560 C C . PHE A 1 453 ? 49.493 106.980 51.792 1.00 141.68 494 PHE A C 1
ATOM 3561 O O . PHE A 1 453 ? 48.371 106.659 52.178 1.00 142.86 494 PHE A O 1
ATOM 3569 N N . ASP A 1 454 ? 50.402 107.577 52.560 1.00 140.90 495 ASP A N 1
ATOM 3570 C CA . ASP A 1 454 ? 50.287 107.632 54.010 1.00 139.64 495 ASP A CA 1
ATOM 3571 C C . ASP A 1 454 ? 49.058 106.877 54.483 1.00 139.34 495 ASP A C 1
ATOM 3572 O O . ASP A 1 454 ? 47.941 107.387 54.450 1.00 144.36 495 ASP A O 1
ATOM 3577 N N . GLU A 1 455 ? 49.290 105.633 54.886 1.00 133.60 496 GLU A N 1
ATOM 3578 C CA . GLU A 1 455 ? 48.276 104.815 55.512 1.00 132.84 496 GLU A CA 1
ATOM 3579 C C . GLU A 1 455 ? 48.478 104.916 57.013 1.00 131.02 496 GLU A C 1
ATOM 3580 O O . GLU A 1 455 ? 49.603 105.081 57.479 1.00 127.79 496 GLU A O 1
ATOM 3586 N N . PRO A 1 456 ? 47.388 104.843 57.778 1.00 133.56 497 PRO A N 1
ATOM 3587 C CA . PRO A 1 456 ? 47.536 104.902 59.221 1.00 132.38 497 PRO A CA 1
ATOM 3588 C C . PRO A 1 456 ? 48.401 103.730 59.640 1.00 125.74 497 PRO A C 1
ATOM 3589 O O . PRO A 1 456 ? 48.453 102.734 58.920 1.00 123.51 497 PRO A O 1
ATOM 3593 N N . LEU A 1 457 ? 49.086 103.850 60.774 1.00 122.97 498 LEU A N 1
ATOM 3594 C CA . LEU A 1 457 ? 49.799 102.723 61.379 1.00 116.75 498 LEU A CA 1
ATOM 3595 C C . LEU A 1 457 ? 50.993 102.224 60.580 1.00 111.84 498 LEU A C 1
ATOM 3596 O O . LEU A 1 457 ? 51.617 101.237 60.963 1.00 108.02 498 LEU A O 1
ATOM 3601 N N . PHE A 1 458 ? 51.306 102.879 59.468 1.00 112.56 499 PHE A N 1
ATOM 3602 C CA . PHE A 1 458 ? 52.583 102.644 58.807 1.00 108.96 499 PHE A CA 1
ATOM 3603 C C . PHE A 1 458 ? 53.614 102.822 59.920 1.00 106.78 499 PHE A C 1
ATOM 3604 O O . PHE A 1 458 ? 53.243 103.127 61.052 1.00 109.15 499 PHE A O 1
ATOM 3612 N N . GLU A 1 459 ? 54.898 102.659 59.652 1.00 102.92 500 GLU A N 1
ATOM 3613 C CA . GLU A 1 459 ? 55.859 102.932 60.721 1.00 100.28 500 GLU A CA 1
ATOM 3614 C C . GLU A 1 459 ? 55.803 101.881 61.806 1.00 97.56 500 GLU A C 1
ATOM 3615 O O . GLU A 1 459 ? 56.833 101.307 62.165 1.00 95.04 500 GLU A O 1
ATOM 3621 N N . GLN A 1 460 ? 54.621 101.642 62.363 1.00 98.74 501 GLN A N 1
ATOM 3622 C CA . GLN A 1 460 ? 54.490 100.517 63.270 1.00 96.73 501 GLN A CA 1
ATOM 3623 C C . GLN A 1 460 ? 54.799 99.240 62.522 1.00 93.07 501 GLN A C 1
ATOM 3624 O O . GLN A 1 460 ? 55.609 98.414 62.956 1.00 90.53 501 GLN A O 1
ATOM 3630 N N . TRP A 1 461 ? 54.158 99.089 61.378 1.00 93.07 502 TRP A N 1
ATOM 3631 C CA . TRP A 1 461 ? 54.403 97.920 60.585 1.00 89.83 502 TRP A CA 1
ATOM 3632 C C . TRP A 1 461 ? 55.811 97.930 60.042 1.00 86.88 502 TRP A C 1
ATOM 3633 O O . TRP A 1 461 ? 56.457 96.888 60.005 1.00 84.64 502 TRP A O 1
ATOM 3644 N N . ARG A 1 462 ? 56.313 99.099 59.656 1.00 87.49 503 ARG A N 1
ATOM 3645 C CA . ARG A 1 462 ? 57.711 99.157 59.270 1.00 85.60 503 ARG A CA 1
ATOM 3646 C C . ARG A 1 462 ? 58.600 98.647 60.413 1.00 83.11 503 ARG A C 1
ATOM 3647 O O . ARG A 1 462 ? 59.526 97.849 60.207 1.00 80.60 503 ARG A O 1
ATOM 3655 N N . ILE A 1 463 ? 58.321 99.111 61.622 1.00 84.00 504 ILE A N 1
ATOM 3656 C CA . ILE A 1 463 ? 59.135 98.699 62.743 1.00 82.27 504 ILE A CA 1
ATOM 3657 C C . ILE A 1 463 ? 58.962 97.204 62.971 1.00 81.17 504 ILE A C 1
ATOM 3658 O O . ILE A 1 463 ? 59.940 96.508 63.252 1.00 79.96 504 ILE A O 1
ATOM 3663 N N . ASN A 1 464 ? 57.734 96.705 62.817 1.00 82.34 505 ASN A N 1
ATOM 3664 C CA . ASN A 1 464 ? 57.473 95.272 62.960 1.00 81.87 505 ASN A CA 1
ATOM 3665 C C . ASN A 1 464 ? 58.257 94.440 61.973 1.00 79.86 505 ASN A C 1
ATOM 3666 O O . ASN A 1 464 ? 58.864 93.432 62.345 1.00 79.03 505 ASN A O 1
ATOM 3671 N N . ALA A 1 465 ? 58.211 94.845 60.710 1.00 79.44 506 ALA A N 1
ATOM 3672 C CA . ALA A 1 465 ? 58.918 94.131 59.676 1.00 77.82 506 ALA A CA 1
ATOM 3673 C C . ALA A 1 465 ? 60.405 94.110 60.026 1.00 75.89 506 ALA A C 1
ATOM 3674 O O . ALA A 1 465 ? 61.045 93.053 59.999 1.00 75.00 506 ALA A O 1
ATOM 3676 N N . LEU A 1 466 ? 60.957 95.272 60.362 1.00 75.31 507 LEU A N 1
ATOM 3677 C CA . LEU A 1 466 ? 62.373 95.351 60.683 1.00 73.58 507 LEU A CA 1
ATOM 3678 C C . LEU A 1 466 ? 62.716 94.500 61.896 1.00 72.26 507 LEU A C 1
ATOM 3679 O O . LEU A 1 466 ? 63.680 93.723 61.870 1.00 71.59 507 LEU A O 1
ATOM 3684 N N . THR A 1 467 ? 61.931 94.644 62.957 1.00 72.51 508 THR A N 1
ATOM 3685 C CA . THR A 1 467 ? 62.215 93.931 64.186 1.00 72.55 508 THR A CA 1
ATOM 3686 C C . THR A 1 467 ? 62.226 92.434 63.921 1.00 73.47 508 THR A C 1
ATOM 3687 O O . THR A 1 467 ? 63.106 91.701 64.403 1.00 73.83 508 THR A O 1
ATOM 3691 N N . SER A 1 468 ? 61.253 91.974 63.143 1.00 74.17 509 SER A N 1
ATOM 3692 C CA . SER A 1 468 ? 61.111 90.553 62.942 1.00 74.18 509 SER A CA 1
ATOM 3693 C C . SER A 1 468 ? 62.246 90.015 62.089 1.00 73.75 509 SER A C 1
ATOM 3694 O O . SER A 1 468 ? 62.732 88.918 62.333 1.00 74.76 509 SER A O 1
ATOM 3697 N N . ILE A 1 469 ? 62.698 90.775 61.104 1.00 73.07 510 ILE A N 1
ATOM 3698 C CA . ILE A 1 469 ? 63.883 90.332 60.384 1.00 73.30 510 ILE A CA 1
ATOM 3699 C C . ILE A 1 469 ? 65.074 90.260 61.326 1.00 72.74 510 ILE A C 1
ATOM 3700 O O . ILE A 1 469 ? 65.874 89.317 61.261 1.00 73.64 510 ILE A O 1
ATOM 3705 N N . LEU A 1 470 ? 65.193 91.254 62.202 1.00 71.51 511 LEU A N 1
ATOM 3706 C CA . LEU A 1 470 ? 66.323 91.293 63.140 1.00 70.79 511 LEU A CA 1
ATOM 3707 C C . LEU A 1 470 ? 66.271 90.162 64.177 1.00 70.81 511 LEU A C 1
ATOM 3708 O O . LEU A 1 470 ? 67.313 89.656 64.615 1.00 71.79 511 LEU A O 1
ATOM 3713 N N . VAL A 1 471 ? 65.064 89.751 64.552 1.00 69.89 512 VAL A N 1
ATOM 3714 C CA . VAL A 1 471 ? 64.908 88.712 65.554 1.00 69.99 512 VAL A CA 1
ATOM 3715 C C . VAL A 1 471 ? 65.174 87.335 64.956 1.00 72.10 512 VAL A C 1
ATOM 3716 O O . VAL A 1 471 ? 65.852 86.496 65.550 1.00 73.58 512 VAL A O 1
ATOM 3720 N N . VAL A 1 472 ? 64.648 87.109 63.764 1.00 72.95 513 VAL A N 1
ATOM 3721 C CA . VAL A 1 472 ? 64.804 85.825 63.110 1.00 75.07 513 VAL A CA 1
ATOM 3722 C C . VAL A 1 472 ? 66.217 85.647 62.588 1.00 76.88 513 VAL A C 1
ATOM 3723 O O . VAL A 1 472 ? 66.738 84.541 62.551 1.00 79.39 513 VAL A O 1
ATOM 3727 N N . LEU A 1 473 ? 66.845 86.742 62.186 1.00 77.09 514 LEU A N 1
ATOM 3728 C CA . LEU A 1 473 ? 68.186 86.674 61.594 1.00 79.50 514 LEU A CA 1
ATOM 3729 C C . LEU A 1 473 ? 69.130 87.693 62.221 1.00 79.19 514 LEU A C 1
ATOM 3730 O O . LEU A 1 473 ? 69.609 88.588 61.536 1.00 79.03 514 LEU A O 1
ATOM 3735 N N . PRO A 1 474 ? 69.404 87.554 63.525 1.00 79.55 515 PRO A N 1
ATOM 3736 C CA . PRO A 1 474 ? 70.090 88.598 64.279 1.00 78.94 515 PRO A CA 1
ATOM 3737 C C . PRO A 1 474 ? 71.280 89.194 63.563 1.00 80.27 515 PRO A C 1
ATOM 3738 O O . PRO A 1 474 ? 71.551 90.380 63.681 1.00 78.68 515 PRO A O 1
ATOM 3742 N N . GLU A 1 475 ? 72.025 88.398 62.841 1.00 83.78 516 GLU A N 1
ATOM 3743 C CA . GLU A 1 475 ? 73.240 88.987 62.346 1.00 86.18 516 GLU A CA 1
ATOM 3744 C C . GLU A 1 475 ? 72.995 89.809 61.102 1.00 86.57 516 GLU A C 1
ATOM 3745 O O . GLU A 1 475 ? 73.913 90.401 60.547 1.00 88.66 516 GLU A O 1
ATOM 3751 N N . LYS A 1 476 ? 71.742 89.866 60.683 1.00 85.46 517 LYS A N 1
ATOM 3752 C CA . LYS A 1 476 ? 71.363 90.818 59.669 1.00 85.71 517 LYS A CA 1
ATOM 3753 C C . LYS A 1 476 ? 71.425 92.231 60.270 1.00 85.19 517 LYS A C 1
ATOM 3754 O O . LYS A 1 476 ? 71.105 93.207 59.602 1.00 85.93 517 LYS A O 1
ATOM 3760 N N . VAL A 1 477 ? 71.855 92.335 61.528 1.00 84.71 518 VAL A N 1
ATOM 3761 C CA . VAL A 1 477 ? 71.991 93.637 62.188 1.00 84.44 518 VAL A CA 1
ATOM 3762 C C . VAL A 1 477 ? 73.195 94.363 61.655 1.00 86.61 518 VAL A C 1
ATOM 3763 O O . VAL A 1 477 ? 73.287 95.590 61.732 1.00 86.73 518 VAL A O 1
ATOM 3767 N N . ASN A 1 478 ? 74.137 93.597 61.129 1.00 88.90 519 ASN A N 1
ATOM 3768 C CA . ASN A 1 478 ? 75.368 94.190 60.639 1.00 91.97 519 ASN A CA 1
ATOM 3769 C C . ASN A 1 478 ? 75.080 95.179 59.522 1.00 93.05 519 ASN A C 1
ATOM 3770 O O . ASN A 1 478 ? 75.530 96.330 59.552 1.00 94.19 519 ASN A O 1
ATOM 3775 N N . GLY A 1 479 ? 74.304 94.723 58.546 1.00 92.69 520 GLY A N 1
ATOM 3776 C CA . GLY A 1 479 ? 73.942 95.557 57.421 1.00 93.62 520 GLY A CA 1
ATOM 3777 C C . GLY A 1 479 ? 72.944 96.623 57.816 1.00 91.57 520 GLY A C 1
ATOM 3778 O O . GLY A 1 479 ? 72.923 97.705 57.238 1.00 93.49 520 GLY A O 1
ATOM 3779 N N . ALA A 1 480 ? 72.106 96.326 58.803 1.00 88.30 521 ALA A N 1
ATOM 3780 C CA . ALA A 1 480 ? 71.082 97.283 59.209 1.00 86.94 521 ALA A CA 1
ATOM 3781 C C . ALA A 1 480 ? 71.740 98.487 59.856 1.00 87.80 521 ALA A C 1
ATOM 3782 O O . ALA A 1 480 ? 71.475 99.632 59.489 1.00 88.76 521 ALA A O 1
ATOM 3784 N N . ILE A 1 481 ? 72.622 98.215 60.811 1.00 87.72 522 ILE A N 1
ATOM 3785 C CA . ILE A 1 481 ? 73.379 99.280 61.467 1.00 88.98 522 ILE A CA 1
ATOM 3786 C C . ILE A 1 481 ? 74.277 100.045 60.493 1.00 93.18 522 ILE A C 1
ATOM 3787 O O . ILE A 1 481 ? 74.611 101.199 60.738 1.00 95.16 522 ILE A O 1
ATOM 3792 N N . ASN A 1 482 ? 74.665 99.420 59.387 1.00 95.39 523 ASN A N 1
ATOM 3793 C CA . ASN A 1 482 ? 75.456 100.126 58.382 1.00 100.22 523 ASN A CA 1
ATOM 3794 C C . ASN A 1 482 ? 74.612 101.040 57.544 1.00 101.79 523 ASN A C 1
ATOM 3795 O O . ASN A 1 482 ? 75.092 102.036 57.027 1.00 105.39 523 ASN A O 1
ATOM 3800 N N . ILE A 1 483 ? 73.347 100.677 57.397 1.00 99.77 524 ILE A N 1
ATOM 3801 C CA . ILE A 1 483 ? 72.416 101.497 56.653 1.00 101.42 524 ILE A CA 1
ATOM 3802 C C . ILE A 1 483 ? 72.064 102.718 57.498 1.00 101.84 524 ILE A C 1
ATOM 3803 O O . ILE A 1 483 ? 71.854 103.801 56.970 1.00 104.60 524 ILE A O 1
ATOM 3808 N N . LEU A 1 484 ? 72.037 102.539 58.818 1.00 99.46 525 LEU A N 1
ATOM 3809 C CA . LEU A 1 484 ? 71.721 103.641 59.708 1.00 100.19 525 LEU A CA 1
ATOM 3810 C C . LEU A 1 484 ? 72.791 104.710 59.585 1.00 104.17 525 LEU A C 1
ATOM 3811 O O . LEU A 1 484 ? 72.483 105.904 59.554 1.00 107.17 525 LEU A O 1
ATOM 3816 N N . PHE A 1 485 ? 74.047 104.287 59.482 1.00 104.98 526 PHE A N 1
ATOM 3817 C CA . PHE A 1 485 ? 75.112 105.212 59.096 1.00 109.57 526 PHE A CA 1
ATOM 3818 C C . PHE A 1 485 ? 75.143 105.406 57.572 1.00 113.68 526 PHE A C 1
ATOM 3819 O O . PHE 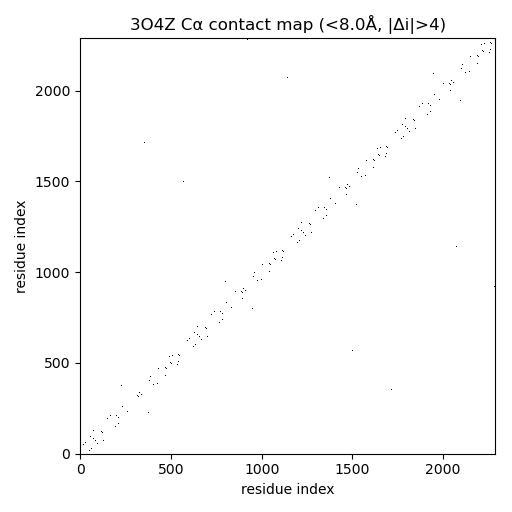A 1 485 ? 74.175 105.877 56.982 1.00 115.16 526 PHE A O 1
ATOM 3827 N N . ASN A 1 486 ? 76.247 105.031 56.941 1.00 116.11 527 ASN A N 1
ATOM 3828 C CA . ASN A 1 486 ? 76.409 105.130 55.482 1.00 120.63 527 ASN A CA 1
ATOM 3829 C C . ASN A 1 486 ? 75.272 105.698 54.609 1.00 121.86 527 ASN A C 1
ATOM 3830 O O . ASN A 1 486 ? 75.372 106.818 54.118 1.00 126.70 527 ASN A O 1
ATOM 3835 N N . SER A 1 487 ? 74.219 104.923 54.372 1.00 118.16 528 SER A N 1
ATOM 3836 C CA . SER A 1 487 ? 73.178 105.391 53.455 1.00 120.05 528 SER A CA 1
ATOM 3837 C C . SER A 1 487 ? 72.375 106.563 54.021 1.00 120.82 528 SER A C 1
ATOM 3838 O O . SER A 1 487 ? 72.276 106.734 55.233 1.00 118.11 528 SER A O 1
ATOM 3841 N N . GLU A 1 488 ? 71.803 107.363 53.126 1.00 125.16 529 GLU A N 1
ATOM 3842 C CA . GLU A 1 488 ? 71.161 108.621 53.504 1.00 127.64 529 GLU A CA 1
ATOM 3843 C C . GLU A 1 488 ? 69.655 108.504 53.637 1.00 125.05 529 GLU A C 1
ATOM 3844 O O . GLU A 1 488 ? 68.927 108.552 52.647 1.00 127.17 529 GLU A O 1
ATOM 3850 N N . LEU A 1 489 ? 69.190 108.365 54.872 1.00 120.82 530 LEU A N 1
ATOM 3851 C CA . LEU A 1 489 ? 67.766 108.249 55.123 1.00 118.81 530 LEU A CA 1
ATOM 3852 C C . LEU A 1 489 ? 67.231 109.443 55.886 1.00 120.80 530 LEU A C 1
ATOM 3853 O O . LEU A 1 489 ? 67.989 110.233 56.424 1.00 122.70 530 LEU A O 1
ATOM 3858 N N . SER A 1 490 ? 65.908 109.567 55.928 1.00 120.85 531 SER A N 1
ATOM 3859 C CA . SER A 1 490 ? 65.263 110.640 56.674 1.00 123.43 531 SER A CA 1
ATOM 3860 C C . SER A 1 490 ? 65.314 110.376 58.176 1.00 119.22 531 SER A C 1
ATOM 3861 O O . SER A 1 490 ? 65.299 109.226 58.614 1.00 114.61 531 SER A O 1
ATOM 3864 N N . LEU A 1 491 ? 65.376 111.449 58.958 1.00 121.29 532 LEU A N 1
ATOM 3865 C CA . LEU A 1 491 ? 65.210 111.354 60.403 1.00 117.42 532 LEU A CA 1
ATOM 3866 C C . LEU A 1 491 ? 64.275 110.208 60.777 1.00 112.11 532 LEU A C 1
ATOM 3867 O O . LEU A 1 491 ? 64.657 109.297 61.512 1.00 107.45 532 LEU A O 1
ATOM 3872 N N . GLN A 1 492 ? 63.049 110.261 60.268 1.00 113.44 533 GLN A N 1
ATOM 3873 C CA . GLN A 1 492 ? 62.044 109.253 60.583 1.00 109.34 533 GLN A CA 1
ATOM 3874 C C . GLN A 1 492 ? 62.542 107.853 60.239 1.00 103.10 533 GLN A C 1
ATOM 3875 O O . GLN A 1 492 ? 62.614 106.980 61.104 1.00 99.04 533 GLN A O 1
ATOM 3881 N N . GLN A 1 493 ? 62.884 107.646 58.972 1.00 102.73 534 GLN A N 1
ATOM 3882 C CA . GLN A 1 493 ? 63.604 106.461 58.563 1.00 98.05 534 GLN A CA 1
ATOM 3883 C C . GLN A 1 493 ? 64.597 105.994 59.644 1.00 94.80 534 GLN A C 1
ATOM 3884 O O . GLN A 1 493 ? 64.548 104.844 60.093 1.00 90.53 534 GLN A O 1
ATOM 3890 N N . ARG A 1 494 ? 65.494 106.891 60.055 1.00 97.09 535 ARG A N 1
ATOM 3891 C CA . ARG A 1 494 ? 66.472 106.585 61.097 1.00 94.77 535 ARG A CA 1
ATOM 3892 C C . ARG A 1 494 ? 65.812 106.271 62.428 1.00 92.89 535 ARG A C 1
ATOM 3893 O O . ARG A 1 494 ? 66.166 105.290 63.087 1.00 90.20 535 ARG A O 1
ATOM 3901 N N . MET A 1 495 ? 64.869 107.116 62.833 1.00 95.38 536 MET A N 1
ATOM 3902 C CA . MET A 1 495 ? 64.213 106.960 64.127 1.00 94.31 536 MET A CA 1
ATOM 3903 C C . MET A 1 495 ? 63.607 105.566 64.281 1.00 91.29 536 MET A C 1
ATOM 3904 O O . MET A 1 495 ? 63.858 104.880 65.283 1.00 88.71 536 MET A O 1
ATOM 3909 N N . SER A 1 496 ? 62.830 105.123 63.289 1.00 91.60 537 SER A N 1
ATOM 3910 C CA . SER A 1 496 ? 62.181 103.813 63.407 1.00 88.30 537 SER A CA 1
ATOM 3911 C C . SER A 1 496 ? 63.145 102.647 63.260 1.00 84.33 537 SER A C 1
ATOM 3912 O O . SER A 1 496 ? 62.928 101.604 63.860 1.00 82.30 537 SER A O 1
ATOM 3915 N N . LEU A 1 497 ? 64.210 102.824 62.486 1.00 84.17 538 LEU A N 1
ATOM 3916 C CA . LEU A 1 497 ? 65.250 101.798 62.404 1.00 81.39 538 LEU A CA 1
ATOM 3917 C C . LEU A 1 497 ? 65.852 101.640 63.792 1.00 80.03 538 LEU A C 1
ATOM 3918 O O . LEU A 1 497 ? 65.986 100.520 64.313 1.00 77.76 538 LEU A O 1
ATOM 3923 N N . LEU A 1 498 ? 66.203 102.779 64.387 1.00 81.22 539 LEU A N 1
ATOM 3924 C CA . LEU A 1 498 ? 66.758 102.792 65.726 1.00 79.72 539 LEU A CA 1
ATOM 3925 C C . LEU A 1 498 ? 65.780 102.075 66.658 1.00 78.12 539 LEU A C 1
ATOM 3926 O O . LEU A 1 498 ? 66.190 101.277 67.509 1.00 76.53 539 LEU A O 1
ATOM 3931 N N . SER A 1 499 ? 64.486 102.339 66.471 1.00 78.59 540 SER A N 1
ATOM 3932 C CA . SER A 1 499 ? 63.438 101.663 67.241 1.00 76.84 540 SER A CA 1
ATOM 3933 C C . SER A 1 499 ? 63.434 100.145 67.070 1.00 73.95 540 SER A C 1
ATOM 3934 O O . SER A 1 499 ? 63.263 99.409 68.046 1.00 72.99 540 SER A O 1
ATOM 3937 N N . ALA A 1 500 ? 63.609 99.682 65.833 1.00 72.91 541 ALA A N 1
ATOM 3938 C CA . ALA A 1 500 ? 63.610 98.249 65.553 1.00 71.02 541 ALA A CA 1
ATOM 3939 C C . ALA A 1 500 ? 64.783 97.571 66.265 1.00 69.50 541 ALA A C 1
ATOM 3940 O O . ALA A 1 500 ? 64.632 96.494 66.866 1.00 68.19 541 ALA A O 1
ATOM 3942 N N . LEU A 1 501 ? 65.949 98.214 66.194 1.00 69.56 542 LEU A N 1
ATOM 3943 C CA . LEU A 1 501 ? 67.139 97.716 66.860 1.00 68.18 542 LEU A CA 1
ATOM 3944 C C . LEU A 1 501 ? 66.839 97.457 68.330 1.00 67.84 542 LEU A C 1
ATOM 3945 O O . LEU A 1 501 ? 67.081 96.369 68.843 1.00 67.69 542 LEU A O 1
ATOM 3950 N N . GLY A 1 502 ? 66.295 98.450 69.015 1.00 68.25 543 GLY A N 1
ATOM 3951 C CA . GLY A 1 502 ? 66.004 98.275 70.426 1.00 67.93 543 GLY A CA 1
ATOM 3952 C C . GLY A 1 502 ? 64.966 97.198 70.675 1.00 67.75 543 GLY A C 1
ATOM 3953 O O . GLY A 1 502 ? 65.092 96.385 71.585 1.00 67.31 543 GLY A O 1
ATOM 3954 N N . LEU A 1 503 ? 63.917 97.202 69.865 1.00 68.54 544 LEU A N 1
ATOM 3955 C CA . LEU A 1 503 ? 62.820 96.258 70.039 1.00 68.58 544 LEU A CA 1
ATOM 3956 C C . LEU A 1 503 ? 63.315 94.847 69.861 1.00 68.32 544 LEU A C 1
ATOM 3957 O O . LEU A 1 503 ? 63.005 93.974 70.659 1.00 69.25 544 LEU A O 1
ATOM 3962 N N . SER A 1 504 ? 64.079 94.620 68.800 1.00 67.93 545 SER A N 1
ATOM 3963 C CA . SER A 1 504 ? 64.591 93.289 68.540 1.00 68.27 545 SER A CA 1
ATOM 3964 C C . SER A 1 504 ? 65.567 92.851 69.639 1.00 68.06 545 SER A C 1
ATOM 3965 O O . SER A 1 504 ? 65.549 91.693 70.059 1.00 68.80 545 SER A O 1
ATOM 3968 N N . ALA A 1 505 ? 66.414 93.766 70.107 1.00 67.00 546 ALA A N 1
ATOM 3969 C CA . ALA A 1 505 ? 67.319 93.432 71.194 1.00 66.85 546 ALA A CA 1
ATOM 3970 C C . ALA A 1 505 ? 66.533 92.892 72.375 1.00 67.89 546 ALA A C 1
ATOM 3971 O O . ALA A 1 505 ? 66.924 91.913 73.012 1.00 69.15 546 ALA A O 1
ATOM 3973 N N . ARG A 1 506 ? 65.418 93.533 72.683 1.00 68.13 547 ARG A N 1
ATOM 3974 C CA . ARG A 1 506 ? 64.671 93.121 73.852 1.00 69.64 547 ARG A CA 1
ATOM 3975 C C . ARG A 1 506 ? 64.038 91.761 73.636 1.00 70.46 547 ARG A C 1
ATOM 3976 O O . ARG A 1 506 ? 64.014 90.938 74.559 1.00 72.15 547 ARG A O 1
ATOM 3984 N N . GLU A 1 507 ? 63.550 91.513 72.420 1.00 69.60 548 GLU A N 1
ATOM 3985 C CA . GLU A 1 507 ? 62.921 90.238 72.114 1.00 70.89 548 GLU A CA 1
ATOM 3986 C C . GLU A 1 507 ? 63.945 89.116 72.206 1.00 71.67 548 GLU A C 1
ATOM 3987 O O . GLU A 1 507 ? 63.710 88.083 72.848 1.00 74.00 548 GLU A O 1
ATOM 3993 N N . LEU A 1 508 ? 65.081 89.328 71.553 1.00 69.79 549 LEU A N 1
ATOM 3994 C CA . LEU A 1 508 ? 66.154 88.383 71.617 1.00 70.07 549 LEU A CA 1
ATOM 3995 C C . LEU A 1 508 ? 66.564 88.124 73.055 1.00 72.36 549 LEU A C 1
ATOM 3996 O O . LEU A 1 508 ? 66.808 86.984 73.407 1.00 74.70 549 LEU A O 1
ATOM 4001 N N . ARG A 1 509 ? 66.631 89.147 73.905 1.00 72.93 550 ARG A N 1
ATOM 4002 C CA . ARG A 1 509 ? 66.993 88.881 75.320 1.00 76.29 550 ARG A CA 1
ATOM 4003 C C . ARG A 1 509 ? 65.869 88.106 76.031 1.00 80.18 550 ARG A C 1
ATOM 4004 O O . ARG A 1 509 ? 66.048 87.507 77.094 1.00 81.33 550 ARG A O 1
ATOM 4012 N N . GLY A 1 510 ? 64.701 88.133 75.408 1.00 82.84 551 GLY A N 1
ATOM 4013 C CA . GLY A 1 510 ? 63.535 87.429 75.907 1.00 88.38 551 GLY A CA 1
ATOM 4014 C C . GLY A 1 510 ? 63.382 87.481 77.413 1.00 92.71 551 GLY A C 1
ATOM 4015 O O . GLY A 1 510 ? 63.417 86.453 78.085 1.00 95.78 551 GLY A O 1
ATOM 4016 N N . LEU A 1 511 ? 63.186 88.681 77.940 1.00 93.82 552 LEU A N 1
ATOM 4017 C CA . LEU A 1 511 ? 62.955 88.854 79.360 1.00 98.06 552 LEU A CA 1
ATOM 4018 C C . LEU A 1 511 ? 61.577 89.483 79.484 1.00 101.42 552 LEU A C 1
ATOM 4019 O O . LEU A 1 511 ? 60.960 89.502 80.554 1.00 104.71 552 LEU A O 1
ATOM 4024 N N . ASP A 1 512 ? 61.101 89.959 78.338 1.00 101.68 553 ASP A N 1
ATOM 4025 C CA . ASP A 1 512 ? 59.898 90.766 78.221 1.00 104.67 553 ASP A CA 1
ATOM 4026 C C . ASP A 1 512 ? 59.369 90.618 76.793 1.00 103.87 553 ASP A C 1
ATOM 4027 O O . ASP A 1 512 ? 60.141 90.694 75.825 1.00 101.15 553 ASP A O 1
ATOM 4032 N N . THR A 1 570 ? 61.510 82.493 77.155 1.00 122.28 611 THR A N 1
ATOM 4033 C CA . THR A 1 570 ? 62.808 82.820 77.753 1.00 120.39 611 THR A CA 1
ATOM 4034 C C . THR A 1 570 ? 63.966 82.389 76.830 1.00 117.99 611 THR A C 1
ATOM 4035 O O . THR A 1 570 ? 63.744 81.880 75.722 1.00 118.62 611 THR A O 1
ATOM 4039 N N . GLN A 1 571 ? 65.200 82.589 77.273 1.00 115.27 612 GLN A N 1
ATOM 4040 C CA . GLN A 1 571 ? 66.334 82.220 76.453 1.00 112.63 612 GLN A CA 1
ATOM 4041 C C . GLN A 1 571 ? 67.024 83.448 75.954 1.00 106.11 612 GLN A C 1
ATOM 4042 O O . GLN A 1 571 ? 66.587 84.066 74.995 1.00 103.62 612 GLN A O 1
ATOM 4048 N N . ASN A 1 572 ? 68.105 83.806 76.620 1.00 103.47 613 ASN A N 1
ATOM 4049 C CA . ASN A 1 572 ? 68.869 84.943 76.210 1.00 97.55 613 ASN A CA 1
ATOM 4050 C C . ASN A 1 572 ? 69.433 84.672 74.829 1.00 94.99 613 ASN A C 1
ATOM 4051 O O . ASN A 1 572 ? 70.611 84.399 74.659 1.00 95.90 613 ASN A O 1
ATOM 4056 N N . ARG A 1 573 ? 68.563 84.719 73.838 1.00 91.98 614 ARG A N 1
ATOM 4057 C CA . ARG A 1 573 ? 68.964 84.538 72.458 1.00 89.38 614 ARG A CA 1
ATOM 4058 C C . ARG A 1 573 ? 69.793 85.731 72.000 1.00 85.62 614 ARG A C 1
ATOM 4059 O O . ARG A 1 573 ? 70.216 85.792 70.845 1.00 85.00 614 ARG A O 1
ATOM 4067 N N . PHE A 1 574 ? 70.019 86.683 72.903 1.00 83.03 615 PHE A N 1
ATOM 4068 C CA . PHE A 1 574 ? 70.674 87.936 72.531 1.00 79.48 615 PHE A CA 1
ATOM 4069 C C . PHE A 1 574 ? 72.150 87.971 72.871 1.00 79.90 615 PHE A C 1
ATOM 4070 O O . PHE A 1 574 ? 72.926 88.629 72.186 1.00 78.68 615 PHE A O 1
ATOM 4078 N N . ARG A 1 575 ? 72.536 87.275 73.937 1.00 82.05 616 ARG A N 1
ATOM 4079 C CA . ARG A 1 575 ? 73.926 87.290 74.381 1.00 82.86 616 ARG A CA 1
ATOM 4080 C C . ARG A 1 575 ? 74.866 87.010 73.228 1.00 83.18 616 ARG A C 1
ATOM 4081 O O . ARG A 1 575 ? 75.888 87.667 73.078 1.00 82.90 616 ARG A O 1
ATOM 4089 N N . LYS A 1 576 ? 74.499 86.036 72.411 1.00 84.28 617 LYS A N 1
ATOM 4090 C CA . LYS A 1 576 ? 75.317 85.628 71.287 1.00 85.76 617 LYS A CA 1
ATOM 4091 C C . LYS A 1 576 ? 75.544 86.745 70.279 1.00 82.99 617 LYS A C 1
ATOM 4092 O O . LYS A 1 576 ? 76.443 86.658 69.461 1.00 84.19 617 LYS A O 1
ATOM 4098 N N . TYR A 1 577 ? 74.723 87.785 70.316 1.00 80.17 618 TYR A N 1
ATOM 4099 C CA . TYR A 1 577 ? 74.843 88.856 69.323 1.00 79.06 618 TYR A CA 1
ATOM 4100 C C . TYR A 1 577 ? 75.042 90.233 69.954 1.00 78.19 618 TYR A C 1
ATOM 4101 O O . TYR A 1 577 ? 75.181 91.235 69.243 1.00 78.15 618 TYR A O 1
ATOM 4110 N N . ALA A 1 578 ? 75.048 90.287 71.284 1.00 77.99 619 ALA A N 1
ATOM 4111 C CA . ALA A 1 578 ? 75.118 91.558 72.001 1.00 76.08 619 ALA A CA 1
ATOM 4112 C C . ALA A 1 578 ? 76.084 92.549 71.347 1.00 75.84 619 ALA A C 1
ATOM 4113 O O . ALA A 1 578 ? 75.702 93.663 71.003 1.00 74.42 619 ALA A O 1
ATOM 4115 N N . GLY A 1 579 ? 77.330 92.133 71.162 1.00 77.63 620 GLY A N 1
ATOM 4116 C CA . GLY A 1 579 ? 78.348 93.036 70.652 1.00 78.43 620 GLY A CA 1
ATOM 4117 C C . GLY A 1 579 ? 78.107 93.513 69.232 1.00 77.67 620 GLY A C 1
ATOM 4118 O O . GLY A 1 579 ? 78.635 94.550 68.819 1.00 78.06 620 GLY A O 1
ATOM 4119 N N . LEU A 1 580 ? 77.325 92.753 68.476 1.00 76.70 621 LEU A N 1
ATOM 4120 C CA . LEU A 1 580 ? 77.004 93.152 67.120 1.00 76.69 621 LEU A CA 1
ATOM 4121 C C . LEU A 1 580 ? 76.053 94.331 67.154 1.00 75.37 621 LEU A C 1
ATOM 4122 O O . LEU A 1 580 ? 76.093 95.203 66.286 1.00 76.35 621 LEU A O 1
ATOM 4127 N N . PHE A 1 581 ? 75.187 94.362 68.152 1.00 74.01 622 PHE A N 1
ATOM 4128 C CA . PHE A 1 581 ? 74.306 95.512 68.307 1.00 73.71 622 PHE A CA 1
ATOM 4129 C C . PHE A 1 581 ? 75.051 96.649 68.989 1.00 75.10 622 PHE A C 1
ATOM 4130 O O . PHE A 1 581 ? 74.911 97.812 68.622 1.00 75.91 622 PHE A O 1
ATOM 4138 N N . PHE A 1 582 ? 75.846 96.311 69.997 1.00 75.90 623 PHE A N 1
ATOM 4139 C CA . PHE A 1 582 ? 76.289 97.332 70.927 1.00 75.95 623 PHE A CA 1
ATOM 4140 C C . PHE A 1 582 ? 77.458 98.183 70.468 1.00 78.08 623 PHE A C 1
ATOM 4141 O O . PHE A 1 582 ? 77.493 99.364 70.761 1.00 78.41 623 PHE A O 1
ATOM 4149 N N . TYR A 1 583 ? 78.417 97.599 69.763 1.00 80.01 624 TYR A N 1
ATOM 4150 C CA . TYR A 1 583 ? 79.662 98.318 69.503 1.00 82.76 624 TYR A CA 1
ATOM 4151 C C . TYR A 1 583 ? 79.543 99.319 68.370 1.00 84.57 624 TYR A C 1
ATOM 4152 O O . TYR A 1 583 ? 80.005 100.455 68.485 1.00 86.56 624 TYR A O 1
ATOM 4161 N N . PRO A 1 584 ? 78.910 98.910 67.267 1.00 84.34 625 PRO A N 1
ATOM 4162 C CA . PRO A 1 584 ? 78.783 99.847 66.162 1.00 86.10 625 PRO A CA 1
ATOM 4163 C C . PRO A 1 584 ? 78.018 101.087 66.615 1.00 85.47 625 PRO A C 1
ATOM 4164 O O . PRO A 1 584 ? 78.326 102.198 66.182 1.00 87.68 625 PRO A O 1
ATOM 4168 N N . LEU A 1 585 ? 77.038 100.895 67.498 1.00 82.64 626 LEU A N 1
ATOM 4169 C CA . LEU A 1 585 ? 76.244 102.011 67.992 1.00 82.01 626 LEU A CA 1
ATOM 4170 C C . LEU A 1 585 ? 77.028 102.863 68.975 1.00 83.54 626 LEU A C 1
ATOM 4171 O O . LEU A 1 585 ? 76.932 104.086 68.952 1.00 85.25 626 LEU A O 1
ATOM 4176 N N . ALA A 1 586 ? 77.811 102.210 69.830 1.00 83.48 627 ALA A N 1
ATOM 4177 C CA . ALA A 1 586 ? 78.600 102.911 70.849 1.00 84.98 627 ALA A CA 1
ATOM 4178 C C . ALA A 1 586 ? 79.654 103.770 70.203 1.00 88.81 627 ALA A C 1
ATOM 4179 O O . ALA A 1 586 ? 79.870 104.908 70.604 1.00 90.77 627 ALA A O 1
ATOM 4181 N N . HIS A 1 587 ? 80.313 103.225 69.194 1.00 90.85 628 HIS A N 1
ATOM 4182 C CA . HIS A 1 587 ? 81.316 103.994 68.490 1.00 96.01 628 HIS A CA 1
ATOM 4183 C C . HIS A 1 587 ? 80.625 105.084 67.691 1.00 97.69 628 HIS A C 1
ATOM 4184 O O . HIS A 1 587 ? 81.000 106.246 67.760 1.00 100.65 628 HIS A O 1
ATOM 4191 N N . GLY A 1 588 ? 79.578 104.707 66.972 1.00 96.44 629 GLY A N 1
ATOM 4192 C CA . GLY A 1 588 ? 78.741 105.689 66.299 1.00 97.92 629 GLY A CA 1
ATOM 4193 C C . GLY A 1 588 ? 78.589 106.926 67.163 1.00 99.20 629 GLY A C 1
ATOM 4194 O O . GLY A 1 588 ? 78.821 108.041 66.707 1.00 102.79 629 GLY A O 1
ATOM 4195 N N . TRP A 1 589 ? 78.202 106.725 68.419 1.00 96.84 630 TRP A N 1
ATOM 4196 C CA . TRP A 1 589 ? 78.046 107.830 69.354 1.00 98.62 630 TRP A CA 1
ATOM 4197 C C . TRP A 1 589 ? 79.368 108.547 69.593 1.00 102.74 630 TRP A C 1
ATOM 4198 O O . TRP A 1 589 ? 79.508 109.715 69.259 1.00 106.76 630 TRP A O 1
ATOM 4209 N N . LEU A 1 590 ? 80.333 107.842 70.171 1.00 102.53 631 LEU A N 1
ATOM 4210 C CA . LEU A 1 590 ? 81.570 108.468 70.601 1.00 106.40 631 LEU A CA 1
ATOM 4211 C C . LEU A 1 590 ? 82.282 109.195 69.472 1.00 112.22 631 LEU A C 1
ATOM 4212 O O . LEU A 1 590 ? 82.685 110.347 69.624 1.00 116.26 631 LEU A O 1
ATOM 4217 N N . ASN A 1 591 ? 82.447 108.537 68.335 1.00 113.74 632 ASN A N 1
ATOM 4218 C CA . ASN A 1 591 ? 83.281 109.131 67.296 1.00 120.16 632 ASN A CA 1
ATOM 4219 C C . ASN A 1 591 ? 82.541 110.089 66.352 1.00 123.73 632 ASN A C 1
ATOM 4220 O O . ASN A 1 591 ? 83.165 110.886 65.658 1.00 129.40 632 ASN A O 1
ATOM 4225 N N . GLY A 1 592 ? 81.217 110.031 66.340 1.00 121.49 633 GLY A N 1
ATOM 4226 C CA . GLY A 1 592 ? 80.443 110.941 65.508 1.00 125.44 633 GLY A CA 1
ATOM 4227 C C . GLY A 1 592 ? 79.484 111.783 66.321 1.00 126.15 633 GLY A C 1
ATOM 4228 O O . GLY A 1 592 ? 79.567 112.999 66.337 1.00 130.61 633 GLY A O 1
ATOM 4229 N N . ILE A 1 593 ? 78.582 111.109 67.021 1.00 122.83 634 ILE A N 1
ATOM 4230 C CA . ILE A 1 593 ? 77.468 111.739 67.746 1.00 123.39 634 ILE A CA 1
ATOM 4231 C C . ILE A 1 593 ? 76.367 112.176 66.782 1.00 125.54 634 ILE A C 1
ATOM 4232 O O . ILE A 1 593 ? 75.226 111.746 66.923 1.00 122.96 634 ILE A O 1
ATOM 4237 N N . GLN A 1 600 ? 68.285 116.733 69.348 1.00 122.27 641 GLN A N 1
ATOM 4238 C CA . GLN A 1 600 ? 67.887 116.304 70.678 1.00 119.98 641 GLN A CA 1
ATOM 4239 C C . GLN A 1 600 ? 66.994 115.110 70.517 1.00 115.40 641 GLN A C 1
ATOM 4240 O O . GLN A 1 600 ? 67.251 114.041 71.059 1.00 110.63 641 GLN A O 1
ATOM 4246 N N . LEU A 1 601 ? 65.914 115.308 69.775 1.00 117.64 642 LEU A N 1
ATOM 4247 C CA . LEU A 1 601 ? 64.931 114.268 69.609 1.00 114.14 642 LEU A CA 1
ATOM 4248 C C . LEU A 1 601 ? 65.680 113.002 69.210 1.00 108.01 642 LEU A C 1
ATOM 4249 O O . LEU A 1 601 ? 65.498 111.934 69.811 1.00 103.52 642 LEU A O 1
ATOM 4254 N N . PHE A 1 602 ? 66.552 113.147 68.215 1.00 108.15 643 PHE A N 1
ATOM 4255 C CA . PHE A 1 602 ? 67.305 112.023 67.666 1.00 103.11 643 PHE A CA 1
ATOM 4256 C C . PHE A 1 602 ? 68.384 111.507 68.609 1.00 99.60 643 PHE A C 1
ATOM 4257 O O . PHE A 1 602 ? 68.333 110.368 69.043 1.00 95.34 643 PHE A O 1
ATOM 4265 N N . LYS A 1 603 ? 69.367 112.333 68.930 1.00 102.11 644 LYS A N 1
ATOM 4266 C CA . LYS A 1 603 ? 70.394 111.886 69.858 1.00 99.55 644 LYS A CA 1
ATOM 4267 C C . LYS A 1 603 ? 69.791 111.209 71.095 1.00 96.42 644 LYS A C 1
ATOM 4268 O O . LYS A 1 603 ? 70.312 110.196 71.573 1.00 93.12 644 LYS A O 1
ATOM 4274 N N . SER A 1 604 ? 68.703 111.769 71.612 1.00 98.05 645 SER A N 1
ATOM 4275 C CA . SER A 1 604 ? 68.081 111.245 72.825 1.00 95.77 645 SER A CA 1
ATOM 4276 C C . SER A 1 604 ? 67.535 109.839 72.595 1.00 91.46 645 SER A C 1
ATOM 4277 O O . SER A 1 604 ? 67.594 108.983 73.478 1.00 88.39 645 SER A O 1
ATOM 4280 N N . HIS A 1 605 ? 67.003 109.613 71.399 1.00 91.51 646 HIS A N 1
ATOM 4281 C CA . HIS A 1 605 ? 66.478 108.317 71.008 1.00 87.63 646 HIS A CA 1
ATOM 4282 C C . HIS A 1 605 ? 67.640 107.358 70.865 1.00 83.62 646 HIS A C 1
ATOM 4283 O O . HIS A 1 605 ? 67.705 106.329 71.533 1.00 81.21 646 HIS A O 1
ATOM 4290 N N . TYR A 1 606 ? 68.563 107.710 69.985 1.00 83.77 647 TYR A N 1
ATOM 4291 C CA . TYR A 1 606 ? 69.800 106.977 69.847 1.00 81.35 647 TYR A CA 1
ATOM 4292 C C . TYR A 1 606 ? 70.312 106.563 71.229 1.00 79.33 647 TYR A C 1
ATOM 4293 O O . TYR A 1 606 ? 70.512 105.372 71.503 1.00 76.13 647 TYR A O 1
ATOM 4302 N N . LEU A 1 607 ? 70.508 107.539 72.111 1.00 81.06 648 LEU A N 1
ATOM 4303 C CA . LEU A 1 607 ? 71.059 107.209 73.419 1.00 79.94 648 LEU A CA 1
ATOM 4304 C C . LEU A 1 607 ? 70.186 106.176 74.116 1.00 77.52 648 LEU A C 1
ATOM 4305 O O . LEU A 1 607 ? 70.684 105.185 74.642 1.00 75.27 648 LEU A O 1
ATOM 4310 N N . THR A 1 608 ? 68.881 106.411 74.118 1.00 78.57 649 THR A N 1
ATOM 4311 C CA . THR A 1 608 ? 67.968 105.512 74.804 1.00 77.25 649 THR A CA 1
ATOM 4312 C C . THR A 1 608 ? 67.993 104.117 74.222 1.00 74.75 649 THR A C 1
ATOM 4313 O O . THR A 1 608 ? 67.935 103.132 74.961 1.00 73.25 649 THR A O 1
ATOM 4317 N N . THR A 1 609 ? 68.082 104.011 72.901 1.00 74.57 650 THR A N 1
ATOM 4318 C CA . THR A 1 609 ? 68.049 102.680 72.336 1.00 72.68 650 THR A CA 1
ATOM 4319 C C . THR A 1 609 ? 69.394 102.004 72.609 1.00 71.39 650 THR A C 1
ATOM 4320 O O . THR A 1 609 ? 69.464 100.795 72.834 1.00 70.03 650 THR A O 1
ATOM 4324 N N . LEU A 1 610 ? 70.458 102.796 72.629 1.00 72.49 651 LEU A N 1
ATOM 4325 C CA . LEU A 1 610 ? 71.761 102.274 73.022 1.00 71.40 651 LEU A CA 1
ATOM 4326 C C . LEU A 1 610 ? 71.701 101.782 74.459 1.00 70.67 651 LEU A C 1
ATOM 4327 O O . LEU A 1 610 ? 72.294 100.766 74.783 1.00 70.27 651 LEU A O 1
ATOM 4332 N N . ARG A 1 611 ? 70.976 102.490 75.323 1.00 71.42 652 ARG A N 1
ATOM 4333 C CA . ARG A 1 611 ? 70.849 102.071 76.720 1.00 71.40 652 ARG A CA 1
ATOM 4334 C C . ARG A 1 611 ? 70.145 100.720 76.783 1.00 70.81 652 ARG A C 1
ATOM 4335 O O . ARG A 1 611 ? 70.602 99.802 77.463 1.00 70.51 652 ARG A O 1
ATOM 4343 N N . ILE A 1 612 ? 69.043 100.599 76.048 1.00 70.99 653 ILE A N 1
ATOM 4344 C CA . ILE A 1 612 ? 68.313 99.344 75.955 1.00 70.29 653 ILE A CA 1
ATOM 4345 C C . ILE A 1 612 ? 69.241 98.222 75.529 1.00 69.71 653 ILE A C 1
ATOM 4346 O O . ILE A 1 612 ? 69.360 97.207 76.207 1.00 70.00 653 ILE A O 1
ATOM 4351 N N . ILE A 1 613 ? 69.923 98.405 74.410 1.00 69.99 654 ILE A N 1
ATOM 4352 C CA . ILE A 1 613 ? 70.862 97.385 73.944 1.00 70.35 654 ILE A CA 1
ATOM 4353 C C . ILE A 1 613 ? 71.913 97.033 74.995 1.00 71.62 654 ILE A C 1
ATOM 4354 O O . ILE A 1 613 ? 72.255 95.865 75.184 1.00 71.98 654 ILE A O 1
ATOM 4359 N N . TYR A 1 614 ? 72.403 98.044 75.702 1.00 72.89 655 TYR A N 1
ATOM 4360 C CA . TYR A 1 614 ? 73.393 97.824 76.751 1.00 73.90 655 TYR A CA 1
ATOM 4361 C C . TYR A 1 614 ? 72.833 96.937 77.865 1.00 74.43 655 TYR A C 1
ATOM 4362 O O . TYR A 1 614 ? 73.482 95.985 78.288 1.00 75.15 655 TYR A O 1
ATOM 4371 N N . SER A 1 615 ? 71.618 97.217 78.319 1.00 74.85 656 SER A N 1
ATOM 4372 C CA . SER A 1 615 ? 71.028 96.386 79.363 1.00 76.35 656 SER A CA 1
ATOM 4373 C C . SER A 1 615 ? 70.753 94.995 78.825 1.00 76.49 656 SER A C 1
ATOM 4374 O O . SER A 1 615 ? 70.920 93.998 79.524 1.00 77.76 656 SER A O 1
ATOM 4377 N N . CYS A 1 616 ? 70.316 94.933 77.578 1.00 75.68 657 CYS A N 1
ATOM 4378 C CA . CYS A 1 616 ? 69.945 93.659 77.006 1.00 76.70 657 CYS A CA 1
ATOM 4379 C C . CYS A 1 616 ? 71.148 92.771 76.933 1.00 77.52 657 CYS A C 1
ATOM 4380 O O . CYS A 1 616 ? 71.030 91.551 76.932 1.00 78.94 657 CYS A O 1
ATOM 4383 N N . ALA A 1 617 ? 72.316 93.391 76.872 1.00 77.32 658 ALA A N 1
ATOM 4384 C CA . ALA A 1 617 ? 73.530 92.631 76.821 1.00 78.76 658 ALA A CA 1
ATOM 4385 C C . ALA A 1 617 ? 74.034 92.326 78.222 1.00 81.04 658 ALA A C 1
ATOM 4386 O O . ALA A 1 617 ? 75.230 92.231 78.414 1.00 82.27 658 ALA A O 1
ATOM 4388 N N . ASN A 1 618 ? 73.161 92.164 79.212 1.00 82.64 659 ASN A N 1
ATOM 4389 C CA . ASN A 1 618 ? 73.690 92.193 80.573 1.00 85.02 659 ASN A CA 1
ATOM 4390 C C . ASN A 1 618 ? 74.498 91.020 81.075 1.00 88.29 659 ASN A C 1
ATOM 4391 O O . ASN A 1 618 ? 75.222 91.139 82.082 1.00 90.95 659 ASN A O 1
ATOM 4396 N N . PRO A 1 619 ? 74.311 89.853 80.477 1.00 88.37 660 PRO A N 1
ATOM 4397 C CA . PRO A 1 619 ? 75.416 88.966 80.822 1.00 90.08 660 PRO A CA 1
ATOM 4398 C C . PRO A 1 619 ? 76.623 89.028 79.852 1.00 89.24 660 PRO A C 1
ATOM 4399 O O . PRO A 1 619 ? 77.758 89.229 80.303 1.00 90.98 660 PRO A O 1
ATOM 4403 N N . VAL A 1 620 ? 76.407 88.911 78.549 1.00 86.95 661 VAL A N 1
ATOM 4404 C CA . VAL A 1 620 ? 77.544 88.775 77.614 1.00 87.87 661 VAL A CA 1
ATOM 4405 C C . VAL A 1 620 ? 78.837 88.125 78.162 1.00 91.40 661 VAL A C 1
ATOM 4406 O O . VAL A 1 620 ? 78.961 86.883 78.159 1.00 95.50 661 VAL A O 1
ATOM 4410 N N . HIS A 1 621 ? 79.812 88.946 78.575 1.00 89.75 662 HIS A N 1
ATOM 4411 C CA . HIS A 1 621 ? 81.127 88.417 78.967 1.00 92.64 662 HIS A CA 1
ATOM 4412 C C . HIS A 1 621 ? 82.237 89.424 78.739 1.00 92.30 662 HIS A C 1
ATOM 4413 O O . HIS A 1 621 ? 83.269 89.397 79.417 1.00 94.91 662 HIS A O 1
ATOM 4420 N N . ASP A 1 622 ? 82.044 90.274 77.740 1.00 89.42 663 ASP A N 1
ATOM 4421 C CA . ASP A 1 622 ? 82.853 91.469 77.589 1.00 88.56 663 ASP A CA 1
ATOM 4422 C C . ASP A 1 622 ? 81.970 92.638 77.971 1.00 84.86 663 ASP A C 1
ATOM 4423 O O . ASP A 1 622 ? 82.123 93.742 77.469 1.00 83.45 663 ASP A O 1
ATOM 4428 N N . PHE A 1 623 ? 81.026 92.369 78.866 1.00 83.91 664 PHE A N 1
ATOM 4429 C CA . PHE A 1 623 ? 80.138 93.393 79.394 1.00 81.08 664 PHE A CA 1
ATOM 4430 C C . PHE A 1 623 ? 80.940 94.487 80.104 1.00 82.07 664 PHE A C 1
ATOM 4431 O O . PHE A 1 623 ? 80.572 95.655 80.078 1.00 80.05 664 PHE A O 1
ATOM 4439 N N . GLU A 1 624 ? 82.046 94.095 80.731 1.00 85.89 665 GLU A N 1
ATOM 4440 C CA . GLU A 1 624 ? 82.946 95.037 81.370 1.00 88.02 665 GLU A CA 1
ATOM 4441 C C . GLU A 1 624 ? 83.384 96.081 80.352 1.00 86.78 665 GLU A C 1
ATOM 4442 O O . GLU A 1 624 ? 83.244 97.276 80.586 1.00 85.64 665 GLU A O 1
ATOM 4448 N N . SER A 1 625 ? 83.902 95.619 79.216 1.00 87.48 666 SER A N 1
ATOM 4449 C CA . SER A 1 625 ? 84.323 96.508 78.144 1.00 87.58 666 SER A CA 1
ATOM 4450 C C . SER A 1 625 ? 83.168 97.392 77.741 1.00 85.36 666 SER A C 1
ATOM 4451 O O . SER A 1 625 ? 83.319 98.605 77.601 1.00 86.36 666 SER A O 1
ATOM 4454 N N . MET A 1 626 ? 82.002 96.787 77.553 1.00 83.09 667 MET A N 1
ATOM 4455 C CA . MET A 1 626 ? 80.816 97.547 77.198 1.00 80.19 667 MET A CA 1
ATOM 4456 C C . MET A 1 626 ? 80.553 98.641 78.229 1.00 79.50 667 MET A C 1
ATOM 4457 O O . MET A 1 626 ? 80.247 99.774 77.883 1.00 78.95 667 MET A O 1
ATOM 4462 N N . THR A 1 627 ? 80.685 98.299 79.503 1.00 79.89 668 THR A N 1
ATOM 4463 C CA . THR A 1 627 ? 80.429 99.262 80.551 1.00 79.81 668 THR A CA 1
ATOM 4464 C C . THR A 1 627 ? 81.404 100.431 80.472 1.00 81.46 668 THR A C 1
ATOM 4465 O O . THR A 1 627 ? 81.007 101.583 80.655 1.00 81.43 668 THR A O 1
ATOM 4469 N N . GLU A 1 628 ? 82.678 100.140 80.213 1.00 83.25 669 GLU A N 1
ATOM 4470 C CA . GLU A 1 628 ? 83.673 101.206 80.071 1.00 85.16 669 GLU A CA 1
ATOM 4471 C C . GLU A 1 628 ? 83.208 102.153 78.972 1.00 84.84 669 GLU A C 1
ATOM 4472 O O . GLU A 1 628 ? 82.953 103.326 79.228 1.00 85.48 669 GLU A O 1
ATOM 4474 N N . LEU A 1 629 ? 83.063 101.642 77.753 1.00 84.27 670 LEU A N 1
ATOM 4475 C CA . LEU A 1 629 ? 82.583 102.475 76.668 1.00 84.22 670 LEU A CA 1
ATOM 4476 C C . LEU A 1 629 ? 81.368 103.254 77.116 1.00 83.17 670 LEU A C 1
ATOM 4477 O O . LEU A 1 629 ? 81.177 104.410 76.749 1.00 84.66 670 LEU A O 1
ATOM 4482 N N . MET A 1 630 ? 80.541 102.617 77.924 1.00 81.45 671 MET A N 1
ATOM 4483 C CA . MET A 1 630 ? 79.231 103.159 78.180 1.00 80.68 671 MET A CA 1
ATOM 4484 C C . MET A 1 630 ? 79.261 104.427 79.022 1.00 82.33 671 MET A C 1
ATOM 4485 O O . MET A 1 630 ? 78.533 105.377 78.728 1.00 83.36 671 MET A O 1
ATOM 4490 N N . ASN A 1 631 ? 80.083 104.479 80.064 1.00 83.41 672 ASN A N 1
ATOM 4491 C CA . ASN A 1 631 ? 80.090 105.723 80.842 1.00 85.25 672 ASN A CA 1
ATOM 4492 C C . ASN A 1 631 ? 80.862 106.851 80.208 1.00 87.36 672 ASN A C 1
ATOM 4493 O O . ASN A 1 631 ? 80.757 107.992 80.653 1.00 89.43 672 ASN A O 1
ATOM 4498 N N . HIS A 1 632 ? 81.622 106.555 79.163 1.00 87.59 673 HIS A N 1
ATOM 4499 C CA . HIS A 1 632 ? 82.107 107.643 78.339 1.00 90.78 673 HIS A CA 1
ATOM 4500 C C . HIS A 1 632 ? 80.908 108.201 77.618 1.00 90.59 673 HIS A C 1
ATOM 4501 O O . HIS A 1 632 ? 80.640 109.398 77.661 1.00 93.19 673 HIS A O 1
ATOM 4508 N N . ILE A 1 633 ? 80.155 107.318 76.984 1.00 87.94 674 ILE A N 1
ATOM 4509 C CA . ILE A 1 633 ? 78.934 107.735 76.326 1.00 87.41 674 ILE A CA 1
ATOM 4510 C C . ILE A 1 633 ? 77.981 108.454 77.270 1.00 87.65 674 ILE A C 1
ATOM 4511 O O . ILE A 1 633 ? 77.466 109.510 76.927 1.00 90.18 674 ILE A O 1
ATOM 4516 N N . ILE A 1 634 ? 77.747 107.907 78.457 1.00 85.89 675 ILE A N 1
ATOM 4517 C CA . ILE A 1 634 ? 76.818 108.564 79.369 1.00 87.18 675 ILE A CA 1
ATOM 4518 C C . ILE A 1 634 ? 77.312 109.950 79.763 1.00 91.25 675 ILE A C 1
ATOM 4519 O O . ILE A 1 634 ? 76.617 110.953 79.598 1.00 93.31 675 ILE A O 1
ATOM 4524 N N . SER A 1 635 ? 78.527 109.987 80.286 1.00 92.88 676 SER A N 1
ATOM 4525 C CA . SER A 1 635 ? 79.183 111.228 80.624 1.00 97.24 676 SER A CA 1
ATOM 4526 C C . SER A 1 635 ? 79.166 112.192 79.432 1.00 100.13 676 SER A C 1
ATOM 4527 O O . SER A 1 635 ? 78.911 113.389 79.592 1.00 103.79 676 SER A O 1
ATOM 4530 N N . SER A 1 636 ? 79.427 111.671 78.239 1.00 99.20 677 SER A N 1
ATOM 4531 C CA . SER A 1 636 ? 79.368 112.498 77.037 1.00 102.47 677 SER A CA 1
ATOM 4532 C C . SER A 1 636 ? 77.976 113.084 76.871 1.00 103.34 677 SER A C 1
ATOM 4533 O O . SER A 1 636 ? 77.823 114.248 76.522 1.00 107.30 677 SER A O 1
ATOM 4536 N N . ALA A 1 637 ? 76.960 112.269 77.127 1.00 100.30 678 ALA A N 1
ATOM 4537 C CA . ALA A 1 637 ? 75.584 112.701 76.943 1.00 101.54 678 ALA A CA 1
ATOM 4538 C C . ALA A 1 637 ? 75.282 113.842 77.889 1.00 105.86 678 ALA A C 1
ATOM 4539 O O . ALA A 1 637 ? 74.681 114.830 77.501 1.00 109.40 678 ALA A O 1
ATOM 4541 N N . ILE A 1 638 ? 75.706 113.700 79.140 1.00 106.21 679 ILE A N 1
ATOM 4542 C CA . ILE A 1 638 ? 75.447 114.711 80.159 1.00 110.45 679 ILE A CA 1
ATOM 4543 C C . ILE A 1 638 ? 75.893 116.099 79.706 1.00 116.59 679 ILE A C 1
ATOM 4544 O O . ILE A 1 638 ? 75.064 116.981 79.517 1.00 119.99 679 ILE A O 1
ATOM 4549 N N . GLU A 1 639 ? 77.194 116.292 79.530 1.00 118.95 680 GLU A N 1
ATOM 4550 C CA . GLU A 1 639 ? 77.687 117.537 78.956 1.00 126.01 680 GLU A CA 1
ATOM 4551 C C . GLU A 1 639 ? 76.785 117.943 77.814 1.00 127.84 680 GLU A C 1
ATOM 4552 O O . GLU A 1 639 ? 75.926 118.796 77.968 1.00 131.74 680 GLU A O 1
ATOM 4558 N N . GLU A 1 640 ? 77.001 117.332 76.657 1.00 125.79 681 GLU A N 1
ATOM 4559 C CA . GLU A 1 640 ? 76.113 117.500 75.509 1.00 126.80 681 GLU A CA 1
ATOM 4560 C C . GLU A 1 640 ? 74.689 117.947 75.868 1.00 127.33 681 GLU A C 1
ATOM 4561 O O . GLU A 1 640 ? 74.066 118.683 75.113 1.00 130.89 681 GLU A O 1
ATOM 4567 N N . GLY A 1 641 ? 74.172 117.490 77.006 1.00 124.17 682 GLY A N 1
ATOM 4568 C CA . GLY A 1 641 ? 72.838 117.890 77.459 1.00 125.51 682 GLY A CA 1
ATOM 4569 C C . GLY A 1 641 ? 71.691 117.060 76.911 1.00 122.21 682 GLY A C 1
ATOM 4570 O O . GLY A 1 641 ? 70.531 117.462 76.981 1.00 124.42 682 GLY A O 1
ATOM 4571 N N . ILE A 1 642 ? 72.020 115.893 76.363 1.00 117.23 683 ILE A N 1
ATOM 4572 C CA . ILE A 1 642 ? 71.026 114.955 75.868 1.00 113.27 683 ILE A CA 1
ATOM 4573 C C . ILE A 1 642 ? 70.430 114.162 77.016 1.00 110.42 683 ILE A C 1
ATOM 4574 O O . ILE A 1 642 ? 71.027 114.050 78.086 1.00 109.42 683 ILE A O 1
ATOM 4579 N N . SER A 1 643 ? 69.248 113.609 76.786 1.00 109.61 684 SER A N 1
ATOM 4580 C CA . SER A 1 643 ? 68.494 112.958 77.848 1.00 108.51 684 SER A CA 1
ATOM 4581 C C . SER A 1 643 ? 68.128 111.518 77.508 1.00 104.70 684 SER A C 1
ATOM 4582 O O . SER A 1 643 ? 67.951 111.173 76.337 1.00 103.87 684 SER A O 1
ATOM 4585 N N . LEU A 1 644 ? 68.037 110.684 78.543 1.00 103.24 685 LEU A N 1
ATOM 4586 C CA . LEU A 1 644 ? 67.577 109.303 78.414 1.00 100.24 685 LEU A CA 1
ATOM 4587 C C . LEU A 1 644 ? 66.069 109.286 78.421 1.00 103.04 685 LEU A C 1
ATOM 4588 O O . LEU A 1 644 ? 65.449 110.077 79.130 1.00 106.67 685 LEU A O 1
ATOM 4593 N N . ASN A 1 645 ? 65.474 108.372 77.666 1.00 102.08 686 ASN A N 1
ATOM 4594 C CA . ASN A 1 645 ? 64.038 108.412 77.502 1.00 105.97 686 ASN A CA 1
ATOM 4595 C C . ASN A 1 645 ? 63.277 107.325 78.219 1.00 106.77 686 ASN A C 1
ATOM 4596 O O . ASN A 1 645 ? 62.207 106.921 77.770 1.00 108.17 686 ASN A O 1
ATOM 4601 N N . LYS A 1 646 ? 63.803 106.853 79.340 1.00 107.03 687 LYS A N 1
ATOM 4602 C CA . LYS A 1 646 ? 63.032 105.933 80.165 1.00 108.21 687 LYS A CA 1
ATOM 4603 C C . LYS A 1 646 ? 62.333 104.906 79.294 1.00 107.13 687 LYS A C 1
ATOM 4604 O O . LYS A 1 646 ? 61.253 104.446 79.636 1.00 108.98 687 LYS A O 1
ATOM 4610 N N . GLY A 1 647 ? 62.939 104.570 78.158 1.00 105.06 688 GLY A N 1
ATOM 4611 C CA . GLY A 1 647 ? 62.389 103.549 77.270 1.00 104.67 688 GLY A CA 1
ATOM 4612 C C . GLY A 1 647 ? 62.535 102.157 77.869 1.00 104.21 688 GLY A C 1
ATOM 4613 O O . GLY A 1 647 ? 62.819 102.001 79.070 1.00 105.80 688 GLY A O 1
ATOM 4614 N N . MET B 1 1 ? 31.389 67.420 162.820 1.00 181.47 1 MET B N 1
ATOM 4615 C CA . MET B 1 1 ? 31.305 68.714 163.554 1.00 184.38 1 MET B CA 1
ATOM 4616 C C . MET B 1 1 ? 32.421 69.662 163.156 1.00 179.78 1 MET B C 1
ATOM 4617 O O . MET B 1 1 ? 32.200 70.855 162.988 1.00 180.66 1 MET B O 1
ATOM 4622 N N . VAL B 1 2 ? 33.628 69.129 163.020 1.00 175.56 2 VAL B N 1
ATOM 4623 C CA . VAL B 1 2 ? 34.784 69.955 162.717 1.00 172.06 2 VAL B CA 1
ATOM 4624 C C . VAL B 1 2 ? 34.491 70.853 161.523 1.00 169.94 2 VAL B C 1
ATOM 4625 O O . VAL B 1 2 ? 34.899 72.014 161.488 1.00 170.17 2 VAL B O 1
ATOM 4629 N N . LEU B 1 3 ? 33.766 70.306 160.553 1.00 168.52 3 LEU B N 1
ATOM 4630 C CA . LEU B 1 3 ? 33.455 71.024 159.327 1.00 166.54 3 LEU B CA 1
ATOM 4631 C C . LEU B 1 3 ? 32.655 72.291 159.599 1.00 170.84 3 LEU B C 1
ATOM 4632 O O . LEU B 1 3 ? 32.635 73.211 158.781 1.00 170.17 3 LEU B O 1
ATOM 4637 N N . GLU B 1 4 ? 31.995 72.340 160.749 1.00 175.84 4 GLU B N 1
ATOM 4638 C CA . GLU B 1 4 ? 31.273 73.537 161.143 1.00 180.56 4 GLU B CA 1
ATOM 4639 C C . GLU B 1 4 ? 32.233 74.578 161.719 1.00 180.85 4 GLU B C 1
ATOM 4640 O O . GLU B 1 4 ? 32.059 75.777 161.505 1.00 182.76 4 GLU B O 1
ATOM 4646 N N . THR B 1 5 ? 33.252 74.107 162.437 1.00 179.45 5 THR B N 1
ATOM 4647 C CA . THR B 1 5 ? 34.167 74.981 163.177 1.00 181.13 5 THR B CA 1
ATOM 4648 C C . THR B 1 5 ? 35.059 75.814 162.278 1.00 177.38 5 THR B C 1
ATOM 4649 O O . THR B 1 5 ? 35.258 77.007 162.509 1.00 180.43 5 THR B O 1
ATOM 4653 N N . LEU B 1 6 ? 35.604 75.171 161.255 1.00 171.31 6 LEU B N 1
ATOM 4654 C CA . LEU B 1 6 ? 36.573 75.814 160.380 1.00 167.98 6 LEU B CA 1
ATOM 4655 C C . LEU B 1 6 ? 35.983 76.994 159.617 1.00 169.22 6 LEU B C 1
ATOM 4656 O O . LEU B 1 6 ? 36.704 77.906 159.215 1.00 169.27 6 LEU B O 1
ATOM 4661 N N . LYS B 1 7 ? 34.668 76.976 159.435 1.00 170.77 7 LYS B N 1
ATOM 4662 C CA . LYS B 1 7 ? 33.986 78.015 158.670 1.00 172.29 7 LYS B CA 1
ATOM 4663 C C . LYS B 1 7 ? 34.136 79.390 159.311 1.00 177.56 7 LYS B C 1
ATOM 4664 O O . LYS B 1 7 ? 33.970 80.411 158.644 1.00 179.14 7 LYS B O 1
ATOM 4670 N N . GLN B 1 8 ? 34.462 79.411 160.601 1.00 180.62 8 GLN B N 1
ATOM 4671 C CA . GLN B 1 8 ? 34.513 80.663 161.351 1.00 186.54 8 GLN B CA 1
ATOM 4672 C C . GLN B 1 8 ? 35.928 81.203 161.562 1.00 186.38 8 GLN B C 1
ATOM 4673 O O . GLN B 1 8 ? 36.121 82.413 161.662 1.00 190.78 8 GLN B O 1
ATOM 4679 N N . GLY B 1 9 ? 36.912 80.313 161.626 1.00 181.93 9 GLY B N 1
ATOM 4680 C CA . GLY B 1 9 ? 38.297 80.728 161.836 1.00 182.25 9 GLY B CA 1
ATOM 4681 C C . GLY B 1 9 ? 39.193 79.583 162.268 1.00 178.87 9 GLY B C 1
ATOM 4682 O O . GLY B 1 9 ? 38.752 78.436 162.344 1.00 175.91 9 GLY B O 1
ATOM 4683 N N . LEU B 1 10 ? 40.455 79.887 162.560 1.00 179.94 10 LEU B N 1
ATOM 4684 C CA . LEU B 1 10 ? 41.401 78.836 162.920 1.00 177.14 10 LEU B CA 1
ATOM 4685 C C . LEU B 1 10 ? 42.859 79.276 162.969 1.00 178.29 10 LEU B C 1
ATOM 4686 O O . LEU B 1 10 ? 43.415 79.736 161.972 1.00 176.86 10 LEU B O 1
ATOM 4691 N N . ASP B 1 11 ? 43.478 79.107 164.132 1.00 181.31 11 ASP B N 1
ATOM 4692 C CA . ASP B 1 11 ? 44.927 79.165 164.246 1.00 182.17 11 ASP B CA 1
ATOM 4693 C C . ASP B 1 11 ? 45.527 78.069 163.344 1.00 175.65 11 ASP B C 1
ATOM 4694 O O . ASP B 1 11 ? 44.997 76.960 163.274 1.00 171.85 11 ASP B O 1
ATOM 4699 N N . SER B 1 12 ? 46.610 78.374 162.637 1.00 174.80 12 SER B N 1
ATOM 4700 C CA . SER B 1 12 ? 47.181 77.409 161.692 1.00 168.97 12 SER B CA 1
ATOM 4701 C C . SER B 1 12 ? 47.512 76.059 162.338 1.00 166.98 12 SER B C 1
ATOM 4702 O O . SER B 1 12 ? 47.622 75.043 161.650 1.00 162.10 12 SER B O 1
ATOM 4705 N N . SER B 1 13 ? 47.677 76.056 163.659 1.00 171.21 13 SER B N 1
ATOM 4706 C CA . SER B 1 13 ? 47.935 74.825 164.409 1.00 170.42 13 SER B CA 1
ATOM 4707 C C . SER B 1 13 ? 46.648 74.320 165.054 1.00 170.24 13 SER B C 1
ATOM 4708 O O . SER B 1 13 ? 46.623 73.271 165.706 1.00 170.12 13 SER B O 1
ATOM 4711 N N . GLN B 1 14 ? 45.582 75.093 164.872 1.00 170.98 14 GLN B N 1
ATOM 4712 C CA . GLN B 1 14 ? 44.240 74.703 165.283 1.00 171.01 14 GLN B CA 1
ATOM 4713 C C . GLN B 1 14 ? 43.567 74.031 164.094 1.00 165.01 14 GLN B C 1
ATOM 4714 O O . GLN B 1 14 ? 42.748 73.126 164.255 1.00 163.79 14 GLN B O 1
ATOM 4720 N N . ILE B 1 15 ? 43.929 74.487 162.898 1.00 161.73 15 ILE B N 1
ATOM 4721 C CA . ILE B 1 15 ? 43.487 73.854 161.666 1.00 156.23 15 ILE B CA 1
ATOM 4722 C C . ILE B 1 15 ? 44.068 72.451 161.605 1.00 152.85 15 ILE B C 1
ATOM 4723 O O . ILE B 1 15 ? 43.407 71.503 161.175 1.00 149.87 15 ILE B O 1
ATOM 4728 N N . HIS B 1 16 ? 45.318 72.328 162.037 1.00 153.79 16 HIS B N 1
ATOM 4729 C CA . HIS B 1 16 ? 45.977 71.035 162.101 1.00 151.89 16 HIS B CA 1
ATOM 4730 C C . HIS B 1 16 ? 45.285 70.117 163.101 1.00 153.45 16 HIS B C 1
ATOM 4731 O O . HIS B 1 16 ? 45.145 68.917 162.862 1.00 151.53 16 HIS B O 1
ATOM 4738 N N . GLU B 1 17 ? 44.870 70.687 164.230 1.00 157.45 17 GLU B N 1
ATOM 4739 C CA . GLU B 1 17 ? 44.192 69.924 165.268 1.00 159.58 17 GLU B CA 1
ATOM 4740 C C . GLU B 1 17 ? 42.841 69.410 164.763 1.00 157.63 17 GLU B C 1
ATOM 4741 O O . GLU B 1 17 ? 42.490 68.248 164.973 1.00 157.65 17 GLU B O 1
ATOM 4747 N N . ALA B 1 18 ? 42.095 70.275 164.082 1.00 156.43 18 ALA B N 1
ATOM 4748 C CA . ALA B 1 18 ? 40.805 69.892 163.517 1.00 154.90 18 ALA B CA 1
ATOM 4749 C C . ALA B 1 18 ? 40.959 68.736 162.536 1.00 150.42 18 ALA B C 1
ATOM 4750 O O . ALA B 1 18 ? 40.169 67.792 162.546 1.00 150.58 18 ALA B O 1
ATOM 4752 N N . LEU B 1 19 ? 41.981 68.818 161.690 1.00 147.04 19 LEU B N 1
ATOM 4753 C CA . LEU B 1 19 ? 42.255 67.776 160.704 1.00 143.34 19 LEU B CA 1
ATOM 4754 C C . LEU B 1 19 ? 42.560 66.431 161.361 1.00 144.51 19 LEU B C 1
ATOM 4755 O O . LEU B 1 19 ? 42.005 65.400 160.983 1.00 143.45 19 LEU B O 1
ATOM 4760 N N . ILE B 1 20 ? 43.450 66.449 162.345 1.00 147.24 20 ILE B N 1
ATOM 4761 C CA . ILE B 1 20 ? 43.791 65.246 163.089 1.00 149.53 20 ILE B CA 1
ATOM 4762 C C . ILE B 1 20 ? 42.535 64.618 163.685 1.00 152.55 20 ILE B C 1
ATOM 4763 O O . ILE B 1 20 ? 42.378 63.395 163.699 1.00 153.03 20 ILE B O 1
ATOM 4768 N N . GLN B 1 21 ? 41.642 65.470 164.176 1.00 155.24 21 GLN B N 1
ATOM 4769 C CA . GLN B 1 21 ? 40.382 65.023 164.753 1.00 159.10 21 GLN B CA 1
ATOM 4770 C C . GLN B 1 21 ? 39.458 64.444 163.681 1.00 157.24 21 GLN B C 1
ATOM 4771 O O . GLN B 1 21 ? 38.691 63.517 163.938 1.00 159.92 21 GLN B O 1
ATOM 4777 N N . LEU B 1 22 ? 39.539 64.991 162.474 1.00 153.42 22 LEU B N 1
ATOM 4778 C CA . LEU B 1 22 ? 38.700 64.521 161.375 1.00 151.95 22 LEU B CA 1
ATOM 4779 C C . LEU B 1 22 ? 39.040 63.091 160.995 1.00 151.26 22 LEU B C 1
ATOM 4780 O O . LEU B 1 22 ? 38.154 62.289 160.699 1.00 152.98 22 LEU B O 1
ATOM 4785 N N . ASP B 1 23 ? 40.331 62.779 161.020 1.00 149.50 23 ASP B N 1
ATOM 4786 C CA . ASP B 1 23 ? 40.824 61.484 160.569 1.00 148.61 23 ASP B CA 1
ATOM 4787 C C . ASP B 1 23 ? 40.547 60.330 161.549 1.00 153.39 23 ASP B C 1
ATOM 4788 O O . ASP B 1 23 ? 40.393 59.178 161.138 1.00 154.03 23 ASP B O 1
ATOM 4793 N N . SER B 1 24 ? 40.480 60.632 162.838 1.00 157.24 24 SER B N 1
ATOM 4794 C CA . SER B 1 24 ? 40.166 59.597 163.809 1.00 162.82 24 SER B CA 1
ATOM 4795 C C . SER B 1 24 ? 38.745 59.084 163.589 1.00 165.83 24 SER B C 1
ATOM 4796 O O . SER B 1 24 ? 38.377 58.011 164.078 1.00 170.15 24 SER B O 1
ATOM 4799 N N . TYR B 1 25 ? 37.947 59.861 162.860 1.00 164.11 25 TYR B N 1
ATOM 4800 C CA . TYR B 1 25 ? 36.584 59.458 162.525 1.00 167.08 25 TYR B CA 1
ATOM 4801 C C . TYR B 1 25 ? 36.603 58.418 161.413 1.00 165.66 25 TYR B C 1
ATOM 4802 O O . TYR B 1 25 ? 37.624 58.236 160.740 1.00 161.46 25 TYR B O 1
ATOM 4811 N N . PRO B 1 26 ? 35.471 57.725 161.219 1.00 169.72 26 PRO B N 1
ATOM 4812 C CA . PRO B 1 26 ? 35.336 56.841 160.070 1.00 168.94 26 PRO B CA 1
ATOM 4813 C C . PRO B 1 26 ? 35.534 57.654 158.805 1.00 162.99 26 PRO B C 1
ATOM 4814 O O . PRO B 1 26 ? 35.046 58.780 158.716 1.00 161.55 26 PRO B O 1
ATOM 4818 N N . ARG B 1 27 ? 36.249 57.094 157.839 1.00 160.05 27 ARG B N 1
ATOM 4819 C CA . ARG B 1 27 ? 36.604 57.840 156.632 1.00 154.82 27 ARG B CA 1
ATOM 4820 C C . ARG B 1 27 ? 35.438 58.550 155.943 1.00 154.64 27 ARG B C 1
ATOM 4821 O O . ARG B 1 27 ? 35.442 59.776 155.816 1.00 152.13 27 ARG B O 1
ATOM 4829 N N . GLU B 1 28 ? 34.446 57.780 155.498 1.00 157.76 28 GLU B N 1
ATOM 4830 C CA . GLU B 1 28 ? 33.480 58.287 154.535 1.00 157.22 28 GLU B CA 1
ATOM 4831 C C . GLU B 1 28 ? 34.280 58.878 153.364 1.00 150.63 28 GLU B C 1
ATOM 4832 O O . GLU B 1 28 ? 35.354 58.390 153.010 1.00 148.02 28 GLU B O 1
ATOM 4838 N N . PRO B 1 29 ? 33.713 59.840 152.667 1.00 148.44 29 PRO B N 1
ATOM 4839 C CA . PRO B 1 29 ? 34.702 60.614 151.988 1.00 142.24 29 PRO B CA 1
ATOM 4840 C C . PRO B 1 29 ? 34.048 61.942 151.755 1.00 141.00 29 PRO B C 1
ATOM 4841 O O . PRO B 1 29 ? 32.861 62.079 152.019 1.00 145.17 29 PRO B O 1
ATOM 4845 N N . VAL B 1 30 ? 34.796 62.911 151.256 1.00 135.92 30 VAL B N 1
ATOM 4846 C CA . VAL B 1 30 ? 34.318 64.285 151.241 1.00 135.18 30 VAL B CA 1
ATOM 4847 C C . VAL B 1 30 ? 33.167 64.547 150.259 1.00 136.58 30 VAL B C 1
ATOM 4848 O O . VAL B 1 30 ? 33.308 64.349 149.060 1.00 134.83 30 VAL B O 1
ATOM 4852 N N . ASP B 1 31 ? 32.022 64.979 150.781 1.00 140.28 31 ASP B N 1
ATOM 4853 C CA . ASP B 1 31 ? 30.904 65.389 149.935 1.00 142.36 31 ASP B CA 1
ATOM 4854 C C . ASP B 1 31 ? 31.283 66.706 149.271 1.00 139.34 31 ASP B C 1
ATOM 4855 O O . ASP B 1 31 ? 32.296 67.308 149.628 1.00 136.39 31 ASP B O 1
ATOM 4860 N N . LEU B 1 32 ? 30.477 67.150 148.310 1.00 140.52 32 LEU B N 1
ATOM 4861 C CA . LEU B 1 32 ? 30.743 68.408 147.614 1.00 138.55 32 LEU B CA 1
ATOM 4862 C C . LEU B 1 32 ? 30.776 69.595 148.570 1.00 139.48 32 LEU B C 1
ATOM 4863 O O . LEU B 1 32 ? 31.588 70.506 148.419 1.00 137.05 32 LEU B O 1
ATOM 4868 N N . ASP B 1 33 ? 29.881 69.579 149.551 1.00 143.64 33 ASP B N 1
ATOM 4869 C CA . ASP B 1 33 ? 29.786 70.671 150.517 1.00 145.63 33 ASP B CA 1
ATOM 4870 C C . ASP B 1 33 ? 31.013 70.774 151.416 1.00 142.85 33 ASP B C 1
ATOM 4871 O O . ASP B 1 33 ? 31.542 71.863 151.644 1.00 142.27 33 ASP B O 1
ATOM 4876 N N . ALA B 1 34 ? 31.454 69.631 151.927 1.00 141.68 34 ALA B N 1
ATOM 4877 C CA . ALA B 1 34 ? 32.587 69.590 152.839 1.00 139.79 34 ALA B CA 1
ATOM 4878 C C . ALA B 1 34 ? 33.876 70.014 152.145 1.00 135.29 34 ALA B C 1
ATOM 4879 O O . ALA B 1 34 ? 34.703 70.723 152.723 1.00 134.78 34 ALA B O 1
ATOM 4881 N N . SER B 1 35 ? 34.048 69.577 150.904 1.00 132.72 35 SER B N 1
ATOM 4882 C CA . SER B 1 35 ? 35.234 69.948 150.141 1.00 129.17 35 SER B CA 1
ATOM 4883 C C . SER B 1 35 ? 35.247 71.454 149.907 1.00 129.93 35 SER B C 1
ATOM 4884 O O . SER B 1 35 ? 36.287 72.104 150.013 1.00 128.57 35 SER B O 1
ATOM 4887 N N . MET B 1 36 ? 34.081 72.008 149.596 1.00 132.76 36 MET B N 1
ATOM 4888 C CA . MET B 1 36 ? 33.966 73.445 149.392 1.00 134.62 36 MET B CA 1
ATOM 4889 C C . MET B 1 36 ? 34.438 74.195 150.628 1.00 136.21 36 MET B C 1
ATOM 4890 O O . MET B 1 36 ? 35.105 75.228 150.523 1.00 136.36 36 MET B O 1
ATOM 4895 N N . VAL B 1 37 ? 34.095 73.658 151.798 1.00 137.76 37 VAL B N 1
ATOM 4896 C CA . VAL B 1 37 ? 34.522 74.239 153.066 1.00 139.63 37 VAL B CA 1
ATOM 4897 C C . VAL B 1 37 ? 36.040 74.078 153.228 1.00 136.40 37 VAL B C 1
ATOM 4898 O O . VAL B 1 37 ? 36.728 75.002 153.658 1.00 137.64 37 VAL B O 1
ATOM 4902 N N . LEU B 1 38 ? 36.556 72.909 152.855 1.00 132.75 38 LEU B N 1
ATOM 4903 C CA . LEU B 1 38 ? 37.990 72.626 152.934 1.00 130.11 38 LEU B CA 1
ATOM 4904 C C . LEU B 1 38 ? 38.831 73.541 152.051 1.00 129.40 38 LEU B C 1
ATOM 4905 O O . LEU B 1 38 ? 39.821 74.119 152.497 1.00 130.29 38 LEU B O 1
ATOM 4910 N N . ILE B 1 39 ? 38.449 73.646 150.786 1.00 128.47 39 ILE B N 1
ATOM 4911 C CA . ILE B 1 39 ? 39.202 74.452 149.837 1.00 128.11 39 ILE B CA 1
ATOM 4912 C C . ILE B 1 39 ? 39.299 75.899 150.292 1.00 131.96 39 ILE B C 1
ATOM 4913 O O . ILE B 1 39 ? 40.376 76.493 150.291 1.00 132.76 39 ILE B O 1
ATOM 4918 N N . LYS B 1 40 ? 38.163 76.461 150.685 1.00 135.16 40 LYS B N 1
ATOM 4919 C CA . LYS B 1 40 ? 38.094 77.872 151.054 1.00 139.61 40 LYS B CA 1
ATOM 4920 C C . LYS B 1 40 ? 38.852 78.210 152.338 1.00 141.77 40 LYS B C 1
ATOM 4921 O O . LYS B 1 40 ? 39.451 79.278 152.444 1.00 144.85 40 LYS B O 1
ATOM 4927 N N . PHE B 1 41 ? 38.830 77.304 153.310 1.00 140.81 41 PHE B N 1
ATOM 4928 C CA . PHE B 1 41 ? 39.336 77.628 154.644 1.00 143.57 41 PHE B CA 1
ATOM 4929 C C . PHE B 1 41 ? 40.671 76.979 155.018 1.00 141.30 41 PHE B C 1
ATOM 4930 O O . PHE B 1 41 ? 41.437 77.547 155.794 1.00 144.04 41 PHE B O 1
ATOM 4938 N N . VAL B 1 42 ? 40.950 75.797 154.474 1.00 136.92 42 VAL B N 1
ATOM 4939 C CA . VAL B 1 42 ? 42.213 75.106 154.766 1.00 135.20 42 VAL B CA 1
ATOM 4940 C C . VAL B 1 42 ? 43.310 75.345 153.720 1.00 133.80 42 VAL B C 1
ATOM 4941 O O . VAL B 1 42 ? 44.232 76.132 153.938 1.00 136.64 42 VAL B O 1
ATOM 4945 N N . ILE B 1 43 ? 43.209 74.662 152.587 1.00 129.99 43 ILE B N 1
ATOM 4946 C CA . ILE B 1 43 ? 44.267 74.706 151.579 1.00 128.74 43 ILE B CA 1
ATOM 4947 C C . ILE B 1 43 ? 45.180 75.937 151.660 1.00 132.15 43 ILE B C 1
ATOM 4948 O O . ILE B 1 43 ? 46.397 75.812 151.533 1.00 132.63 43 ILE B O 1
ATOM 4953 N N . PRO B 1 44 ? 44.595 77.130 151.852 1.00 135.23 44 PRO B N 1
ATOM 4954 C CA . PRO B 1 44 ? 45.366 78.372 151.927 1.00 139.61 44 PRO B CA 1
ATOM 4955 C C . PRO B 1 44 ? 46.621 78.298 152.799 1.00 141.73 44 PRO B C 1
ATOM 4956 O O . PRO B 1 44 ? 47.571 79.042 152.563 1.00 144.96 44 PRO B O 1
ATOM 4960 N N . VAL B 1 45 ? 46.621 77.422 153.799 1.00 140.59 45 VAL B N 1
ATOM 4961 C CA . VAL B 1 45 ? 47.778 77.262 154.676 1.00 143.08 45 VAL B CA 1
ATOM 4962 C C . VAL B 1 45 ? 48.568 75.989 154.358 1.00 140.13 45 VAL B C 1
ATOM 4963 O O . VAL B 1 45 ? 49.706 75.827 154.808 1.00 142.48 45 VAL B O 1
ATOM 4967 N N . TYR B 1 46 ? 47.967 75.102 153.568 1.00 135.74 46 TYR B N 1
ATOM 4968 C CA . TYR B 1 46 ? 48.550 73.787 153.261 1.00 132.94 46 TYR B CA 1
ATOM 4969 C C . TYR B 1 46 ? 50.059 73.668 153.487 1.00 135.17 46 TYR B C 1
ATOM 4970 O O . TYR B 1 46 ? 50.511 72.766 154.193 1.00 135.27 46 TYR B O 1
ATOM 4979 N N . PRO B 1 47 ? 50.842 74.570 152.878 1.00 137.60 47 PRO B N 1
ATOM 4980 C CA . PRO B 1 47 ? 52.294 74.507 152.997 1.00 140.58 47 PRO B CA 1
ATOM 4981 C C . PRO B 1 47 ? 52.760 74.683 154.444 1.00 144.44 47 PRO B C 1
ATOM 4982 O O . PRO B 1 47 ? 53.782 74.120 154.837 1.00 146.30 47 PRO B O 1
ATOM 4986 N N . SER B 1 48 ? 52.008 75.451 155.228 1.00 146.02 48 SER B N 1
ATOM 4987 C CA . SER B 1 48 ? 52.363 75.703 156.621 1.00 149.97 48 SER B CA 1
ATOM 4988 C C . SER B 1 48 ? 52.159 74.476 157.515 1.00 147.67 48 SER B C 1
ATOM 4989 O O . SER B 1 48 ? 52.936 74.242 158.443 1.00 150.95 48 SER B O 1
ATOM 4992 N N . LEU B 1 49 ? 51.119 73.694 157.232 1.00 142.51 49 LEU B N 1
ATOM 4993 C CA . LEU B 1 49 ? 50.773 72.534 158.054 1.00 140.79 49 LEU B CA 1
ATOM 4994 C C . LEU B 1 49 ? 51.881 71.489 158.129 1.00 140.81 49 LEU B C 1
ATOM 4995 O O . LEU B 1 49 ? 52.596 71.268 157.157 1.00 139.70 49 LEU B O 1
ATOM 5000 N N . PRO B 1 50 ? 52.019 70.835 159.294 1.00 142.60 50 PRO B N 1
ATOM 5001 C CA . PRO B 1 50 ? 52.997 69.763 159.460 1.00 143.06 50 PRO B CA 1
ATOM 5002 C C . PRO B 1 50 ? 52.732 68.616 158.489 1.00 138.47 50 PRO B C 1
ATOM 5003 O O . PRO B 1 50 ? 51.600 68.426 158.040 1.00 134.98 50 PRO B O 1
ATOM 5007 N N . GLU B 1 51 ? 53.777 67.864 158.168 1.00 139.03 51 GLU B N 1
ATOM 5008 C CA . GLU B 1 51 ? 53.675 66.784 157.195 1.00 135.53 51 GLU B CA 1
ATOM 5009 C C . GLU B 1 51 ? 52.585 65.774 157.525 1.00 133.08 51 GLU B C 1
ATOM 5010 O O . GLU B 1 51 ? 52.020 65.160 156.628 1.00 130.23 51 GLU B O 1
ATOM 5016 N N . ARG B 1 52 ? 52.291 65.594 158.806 1.00 135.03 52 ARG B N 1
ATOM 5017 C CA . ARG B 1 52 ? 51.262 64.642 159.206 1.00 133.63 52 ARG B CA 1
ATOM 5018 C C . ARG B 1 52 ? 49.883 65.134 158.761 1.00 130.77 52 ARG B C 1
ATOM 5019 O O . ARG B 1 52 ? 48.983 64.341 158.473 1.00 128.98 52 ARG B O 1
ATOM 5027 N N . SER B 1 53 ? 49.732 66.453 158.700 1.00 130.77 53 SER B N 1
ATOM 5028 C CA . SER B 1 53 ? 48.449 67.060 158.393 1.00 128.76 53 SER B CA 1
ATOM 5029 C C . SER B 1 53 ? 48.245 67.166 156.886 1.00 125.19 53 SER B C 1
ATOM 5030 O O . SER B 1 53 ? 47.119 67.080 156.392 1.00 123.44 53 SER B O 1
ATOM 5033 N N . LYS B 1 54 ? 49.338 67.356 156.157 1.00 124.54 54 LYS B N 1
ATOM 5034 C CA . LYS B 1 54 ? 49.271 67.389 154.709 1.00 121.50 54 LYS B CA 1
ATOM 5035 C C . LYS B 1 54 ? 48.871 66.019 154.177 1.00 119.34 54 LYS B C 1
ATOM 5036 O O . LYS B 1 54 ? 48.116 65.910 153.214 1.00 117.06 54 LYS B O 1
ATOM 5042 N N . VAL B 1 55 ? 49.387 64.976 154.815 1.00 120.62 55 VAL B N 1
ATOM 5043 C CA . VAL B 1 55 ? 49.201 63.612 154.337 1.00 119.56 55 VAL B CA 1
ATOM 5044 C C . VAL B 1 55 ? 47.741 63.183 154.416 1.00 118.56 55 VAL B C 1
ATOM 5045 O O . VAL B 1 55 ? 47.218 62.551 153.502 1.00 116.60 55 VAL B O 1
ATOM 5049 N N . ILE B 1 56 ? 47.080 63.536 155.510 1.00 120.56 56 ILE B N 1
ATOM 5050 C CA . ILE B 1 56 ? 45.673 63.175 155.684 1.00 120.83 56 ILE B CA 1
ATOM 5051 C C . ILE B 1 56 ? 44.787 64.112 154.861 1.00 118.88 56 ILE B C 1
ATOM 5052 O O . ILE B 1 56 ? 43.641 63.779 154.533 1.00 118.96 56 ILE B O 1
ATOM 5057 N N . LEU B 1 57 ? 45.339 65.271 154.512 1.00 117.57 57 LEU B N 1
ATOM 5058 C CA . LEU B 1 57 ? 44.651 66.204 153.637 1.00 115.77 57 LEU B CA 1
ATOM 5059 C C . LEU B 1 57 ? 44.665 65.642 152.215 1.00 113.39 57 LEU B C 1
ATOM 5060 O O . LEU B 1 57 ? 43.638 65.597 151.536 1.00 112.65 57 LEU B O 1
ATOM 5065 N N . ARG B 1 58 ? 45.836 65.198 151.770 1.00 112.58 58 ARG B N 1
ATOM 5066 C CA . ARG B 1 58 ? 45.967 64.614 150.433 1.00 110.59 58 ARG B CA 1
ATOM 5067 C C . ARG B 1 58 ? 45.135 63.349 150.292 1.00 110.73 58 ARG B C 1
ATOM 5068 O O . ARG B 1 58 ? 44.531 63.112 149.249 1.00 109.60 58 ARG B O 1
ATOM 5076 N N . ARG B 1 59 ? 45.114 62.531 151.339 1.00 112.64 59 ARG B N 1
ATOM 5077 C CA . ARG B 1 59 ? 44.354 61.292 151.296 1.00 113.92 59 ARG B CA 1
ATOM 5078 C C . ARG B 1 59 ? 42.878 61.589 151.097 1.00 113.63 59 ARG B C 1
ATOM 5079 O O . ARG B 1 59 ? 42.169 60.831 150.435 1.00 113.99 59 ARG B O 1
ATOM 5087 N N . LEU B 1 60 ? 42.420 62.700 151.666 1.00 113.39 60 LEU B N 1
ATOM 5088 C CA . LEU B 1 60 ? 41.041 63.117 151.482 1.00 113.74 60 LEU B CA 1
ATOM 5089 C C . LEU B 1 60 ? 40.768 63.370 150.001 1.00 112.07 60 LEU B C 1
ATOM 5090 O O . LEU B 1 60 ? 39.734 62.964 149.469 1.00 113.24 60 LEU B O 1
ATOM 5095 N N . ALA B 1 61 ? 41.709 64.025 149.331 1.00 109.96 61 ALA B N 1
ATOM 5096 C CA . ALA B 1 61 ? 41.628 64.175 147.889 1.00 108.33 61 ALA B CA 1
ATOM 5097 C C . ALA B 1 61 ? 41.718 62.804 147.228 1.00 108.59 61 ALA B C 1
ATOM 5098 O O . ALA B 1 61 ? 40.960 62.505 146.314 1.00 108.94 61 ALA B O 1
ATOM 5100 N N . SER B 1 62 ? 42.637 61.968 147.707 1.00 109.18 62 SER B N 1
ATOM 5101 C CA . SER B 1 62 ? 42.810 60.606 147.186 1.00 110.49 62 SER B CA 1
ATOM 5102 C C . SER B 1 62 ? 41.493 59.861 147.043 1.00 112.55 62 SER B C 1
ATOM 5103 O O . SER B 1 62 ? 41.320 59.064 146.122 1.00 113.29 62 SER B O 1
ATOM 5106 N N . LYS B 1 63 ? 40.574 60.104 147.974 1.00 114.00 63 LYS B N 1
ATOM 5107 C CA . LYS B 1 63 ? 39.352 59.314 148.047 1.00 116.87 63 LYS B CA 1
ATOM 5108 C C . LYS B 1 63 ? 38.091 60.046 147.596 1.00 117.94 63 LYS B C 1
ATOM 5109 O O . LYS B 1 63 ? 37.014 59.450 147.532 1.00 121.40 63 LYS B O 1
ATOM 5115 N N . SER B 1 64 ? 38.214 61.325 147.270 1.00 115.66 64 SER B N 1
ATOM 5116 C CA . SER B 1 64 ? 37.022 62.094 146.943 1.00 117.03 64 SER B CA 1
ATOM 5117 C C . SER B 1 64 ? 36.778 62.256 145.448 1.00 116.24 64 SER B C 1
ATOM 5118 O O . SER B 1 64 ? 35.721 61.888 144.935 1.00 118.93 64 SER B O 1
ATOM 5121 N N . PHE B 1 65 ? 37.760 62.812 144.754 1.00 112.92 65 PHE B N 1
ATOM 5122 C CA . PHE B 1 65 ? 37.564 63.272 143.385 1.00 111.91 65 PHE B CA 1
ATOM 5123 C C . PHE B 1 65 ? 36.653 64.486 143.361 1.00 112.53 65 PHE B C 1
ATOM 5124 O O . PHE B 1 65 ? 37.067 65.572 142.963 1.00 111.61 65 PHE B O 1
ATOM 5132 N N . THR B 1 66 ? 35.408 64.305 143.777 1.00 114.90 66 THR B N 1
ATOM 5133 C CA . THR B 1 66 ? 34.506 65.440 143.868 1.00 115.94 66 THR B CA 1
ATOM 5134 C C . THR B 1 66 ? 35.227 66.560 144.632 1.00 113.89 66 THR B C 1
ATOM 5135 O O . THR B 1 66 ? 35.001 67.744 144.389 1.00 114.07 66 THR B O 1
ATOM 5139 N N . PHE B 1 67 ? 36.137 66.167 145.517 1.00 112.35 67 PHE B N 1
ATOM 5140 C CA . PHE B 1 67 ? 36.997 67.116 146.212 1.00 111.31 67 PHE B CA 1
ATOM 5141 C C . PHE B 1 67 ? 38.015 67.699 145.232 1.00 109.72 67 PHE B C 1
ATOM 5142 O O . PHE B 1 67 ? 38.035 68.903 144.984 1.00 110.18 67 PHE B O 1
ATOM 5150 N N . LEU B 1 68 ? 38.851 66.833 144.668 1.00 108.71 68 LEU B N 1
ATOM 5151 C CA . LEU B 1 68 ? 39.855 67.230 143.669 1.00 107.71 68 LEU B CA 1
ATOM 5152 C C . LEU B 1 68 ? 39.265 68.137 142.594 1.00 108.97 68 LEU B C 1
ATOM 5153 O O . LEU B 1 68 ? 39.719 69.265 142.381 1.00 109.34 68 LEU B O 1
ATOM 5158 N N . CYS B 1 69 ? 38.270 67.612 141.893 1.00 110.30 69 CYS B N 1
ATOM 5159 C CA . CYS B 1 69 ? 37.526 68.379 140.917 1.00 111.91 69 CYS B CA 1
ATOM 5160 C C . CYS B 1 69 ? 37.302 69.826 141.368 1.00 112.58 69 CYS B C 1
ATOM 5161 O O . CYS B 1 69 ? 37.514 70.771 140.601 1.00 113.04 69 CYS B O 1
ATOM 5164 N N . GLN B 1 70 ? 36.867 69.993 142.613 1.00 112.98 70 GLN B N 1
ATOM 5165 C CA . GLN B 1 70 ? 36.575 71.318 143.144 1.00 114.41 70 GLN B CA 1
ATOM 5166 C C . GLN B 1 70 ? 37.833 72.170 143.301 1.00 113.17 70 GLN B C 1
ATOM 5167 O O . GLN B 1 70 ? 37.831 73.363 142.997 1.00 114.33 70 GLN B O 1
ATOM 5173 N N . ILE B 1 71 ? 38.898 71.553 143.802 1.00 111.33 71 ILE B N 1
ATOM 5174 C CA . ILE B 1 71 ? 40.166 72.245 143.974 1.00 111.56 71 ILE B CA 1
ATOM 5175 C C . ILE B 1 71 ? 40.630 72.753 142.615 1.00 112.40 71 ILE B C 1
ATOM 5176 O O . ILE B 1 71 ? 41.247 73.810 142.504 1.00 114.17 71 ILE B O 1
ATOM 5181 N N . VAL B 1 72 ? 40.312 71.995 141.574 1.00 111.93 72 VAL B N 1
ATOM 5182 C CA . VAL B 1 72 ? 40.725 72.348 140.222 1.00 112.83 72 VAL B CA 1
ATOM 5183 C C . VAL B 1 72 ? 39.898 73.497 139.664 1.00 115.90 72 VAL B C 1
ATOM 5184 O O . VAL B 1 72 ? 40.447 74.516 139.248 1.00 117.89 72 VAL B O 1
ATOM 5188 N N . THR B 1 73 ? 38.576 73.337 139.665 1.00 117.09 73 THR B N 1
ATOM 5189 C CA . THR B 1 73 ? 37.690 74.362 139.118 1.00 120.41 73 THR B CA 1
ATOM 5190 C C . THR B 1 73 ? 37.784 75.670 139.907 1.00 122.95 73 THR B C 1
ATOM 5191 O O . THR B 1 73 ? 37.468 76.739 139.393 1.00 125.84 73 THR B O 1
ATOM 5195 N N . PHE B 1 74 ? 38.235 75.582 141.154 1.00 122.72 74 PHE B N 1
ATOM 5196 C CA . PHE B 1 74 ? 38.443 76.773 141.970 1.00 125.83 74 PHE B CA 1
ATOM 5197 C C . PHE B 1 74 ? 39.746 77.458 141.573 1.00 127.21 74 PHE B C 1
ATOM 5198 O O . PHE B 1 74 ? 39.893 78.674 141.723 1.00 130.79 74 PHE B O 1
ATOM 5206 N N . SER B 1 75 ? 40.694 76.676 141.065 1.00 125.15 75 SER B N 1
ATOM 5207 C CA . SER B 1 75 ? 41.997 77.215 140.706 1.00 126.76 75 SER B CA 1
ATOM 5208 C C . SER B 1 75 ? 41.910 78.101 139.484 1.00 130.24 75 SER B C 1
ATOM 5209 O O . SER B 1 75 ? 42.533 79.161 139.435 1.00 133.86 75 SER B O 1
ATOM 5212 N N . ARG B 1 76 ? 41.132 77.668 138.498 1.00 130.05 76 ARG B N 1
ATOM 5213 C CA . ARG B 1 76 ? 41.022 78.423 137.258 1.00 133.59 76 ARG B CA 1
ATOM 5214 C C . ARG B 1 76 ? 40.089 79.625 137.411 1.00 137.72 76 ARG B C 1
ATOM 5215 O O . ARG B 1 76 ? 40.243 80.618 136.700 1.00 141.83 76 ARG B O 1
ATOM 5223 N N . THR B 1 77 ? 39.136 79.550 138.340 1.00 137.27 77 THR B N 1
ATOM 5224 C CA . THR B 1 77 ? 38.331 80.726 138.644 1.00 141.43 77 THR B CA 1
ATOM 5225 C C . THR B 1 77 ? 39.284 81.820 139.110 1.00 144.77 77 THR B C 1
ATOM 5226 O O . THR B 1 77 ? 39.416 82.861 138.469 1.00 149.03 77 THR B O 1
ATOM 5230 N N . ILE B 1 78 ? 39.965 81.561 140.219 1.00 143.41 78 ILE B N 1
ATOM 5231 C CA . ILE B 1 78 ? 40.995 82.462 140.717 1.00 146.94 78 ILE B CA 1
ATOM 5232 C C . ILE B 1 78 ? 42.005 82.797 139.627 1.00 148.76 78 ILE B C 1
ATOM 5233 O O . ILE B 1 78 ? 42.412 83.949 139.480 1.00 153.85 78 ILE B O 1
ATOM 5238 N N . GLY B 1 83 ? 47.578 89.078 141.959 1.00 182.11 83 GLY B N 1
ATOM 5239 C CA . GLY B 1 83 ? 48.846 88.355 141.891 1.00 179.23 83 GLY B CA 1
ATOM 5240 C C . GLY B 1 83 ? 48.668 86.851 141.783 1.00 172.09 83 GLY B C 1
ATOM 5241 O O . GLY B 1 83 ? 47.569 86.334 141.980 1.00 169.83 83 GLY B O 1
ATOM 5242 N N . LEU B 1 84 ? 49.754 86.145 141.477 1.00 169.08 84 LEU B N 1
ATOM 5243 C CA . LEU B 1 84 ? 49.699 84.696 141.288 1.00 162.43 84 LEU B CA 1
ATOM 5244 C C . LEU B 1 84 ? 49.955 83.885 142.563 1.00 161.23 84 LEU B C 1
ATOM 5245 O O . LEU B 1 84 ? 49.928 82.656 142.536 1.00 156.46 84 LEU B O 1
ATOM 5250 N N . GLN B 1 85 ? 50.193 84.567 143.678 1.00 166.00 85 GLN B N 1
ATOM 5251 C CA . GLN B 1 85 ? 50.568 83.889 144.919 1.00 165.87 85 GLN B CA 1
ATOM 5252 C C . GLN B 1 85 ? 49.602 82.791 145.360 1.00 161.73 85 GLN B C 1
ATOM 5253 O O . GLN B 1 85 ? 50.024 81.674 145.673 1.00 158.82 85 GLN B O 1
ATOM 5259 N N . GLU B 1 86 ? 48.311 83.109 145.397 1.00 161.96 86 GLU B N 1
ATOM 5260 C CA . GLU B 1 86 ? 47.303 82.149 145.848 1.00 158.84 86 GLU B CA 1
ATOM 5261 C C . GLU B 1 86 ? 47.224 80.909 144.959 1.00 152.00 86 GLU B C 1
ATOM 5262 O O . GLU B 1 86 ? 47.092 79.789 145.454 1.00 149.52 86 GLU B O 1
ATOM 5268 N N . ILE B 1 87 ? 47.297 81.105 143.647 1.00 149.24 87 ILE B N 1
ATOM 5269 C CA . ILE B 1 87 ? 47.203 79.980 142.723 1.00 143.21 87 ILE B CA 1
ATOM 5270 C C . ILE B 1 87 ? 48.427 79.074 142.826 1.00 140.18 87 ILE B C 1
ATOM 5271 O O . ILE B 1 87 ? 48.324 77.861 142.637 1.00 136.35 87 ILE B O 1
ATOM 5276 N N . ARG B 1 88 ? 49.579 79.662 143.139 1.00 142.22 88 ARG B N 1
ATOM 5277 C CA . ARG B 1 88 ? 50.814 78.893 143.287 1.00 140.03 88 ARG B CA 1
ATOM 5278 C C . ARG B 1 88 ? 50.765 77.999 144.515 1.00 138.98 88 ARG B C 1
ATOM 5279 O O . ARG B 1 88 ? 51.413 76.953 144.571 1.00 136.63 88 ARG B O 1
ATOM 5287 N N . ILE B 1 89 ? 49.990 78.414 145.503 1.00 140.90 89 ILE B N 1
ATOM 5288 C CA . ILE B 1 89 ? 49.779 77.588 146.675 1.00 140.43 89 ILE B CA 1
ATOM 5289 C C . ILE B 1 89 ? 48.917 76.397 146.263 1.00 134.87 89 ILE B C 1
ATOM 5290 O O . ILE B 1 89 ? 49.280 75.245 146.493 1.00 132.40 89 ILE B O 1
ATOM 5295 N N . TYR B 1 90 ? 47.791 76.683 145.616 1.00 133.05 90 TYR B N 1
ATOM 5296 C CA . TYR B 1 90 ? 46.884 75.637 145.142 1.00 128.73 90 TYR B CA 1
ATOM 5297 C C . TYR B 1 90 ? 47.565 74.673 144.170 1.00 124.01 90 TYR B C 1
ATOM 5298 O O . TYR B 1 90 ? 47.325 73.463 144.198 1.00 121.51 90 TYR B O 1
ATOM 5307 N N . GLN B 1 91 ? 48.405 75.220 143.300 1.00 123.09 91 GLN B N 1
ATOM 5308 C CA . GLN B 1 91 ? 49.192 74.397 142.389 1.00 119.03 91 GLN B CA 1
ATOM 5309 C C . GLN B 1 91 ? 50.006 73.389 143.187 1.00 118.16 91 GLN B C 1
ATOM 5310 O O . GLN B 1 91 ? 50.042 72.205 142.849 1.00 114.67 91 GLN B O 1
ATOM 5316 N N . GLU B 1 92 ? 50.664 73.881 144.240 1.00 121.52 92 GLU B N 1
ATOM 5317 C CA . GLU B 1 92 ? 51.482 73.053 145.129 1.00 121.81 92 GLU B CA 1
ATOM 5318 C C . GLU B 1 92 ? 50.735 71.797 145.529 1.00 119.02 92 GLU B C 1
ATOM 5319 O O . GLU B 1 92 ? 51.161 70.676 145.251 1.00 116.50 92 GLU B O 1
ATOM 5325 N N . ILE B 1 93 ? 49.610 72.011 146.195 1.00 119.77 93 ILE B N 1
ATOM 5326 C CA . ILE B 1 93 ? 48.777 70.931 146.691 1.00 118.25 93 ILE B CA 1
ATOM 5327 C C . ILE B 1 93 ? 48.389 69.977 145.563 1.00 112.95 93 ILE B C 1
ATOM 5328 O O . ILE B 1 93 ? 48.474 68.758 145.698 1.00 111.08 93 ILE B O 1
ATOM 5333 N N . LEU B 1 94 ? 47.970 70.542 144.441 1.00 110.86 94 LEU B N 1
ATOM 5334 C CA . LEU B 1 94 ? 47.591 69.728 143.298 1.00 106.91 94 LEU B CA 1
ATOM 5335 C C . LEU B 1 94 ? 48.731 68.808 142.857 1.00 104.80 94 LEU B C 1
ATOM 5336 O O . LEU B 1 94 ? 48.547 67.604 142.722 1.00 103.11 94 LEU B O 1
ATOM 5341 N N . GLU B 1 95 ? 49.917 69.359 142.647 1.00 105.46 95 GLU B N 1
ATOM 5342 C CA . GLU B 1 95 ? 51.027 68.510 142.249 1.00 104.04 95 GLU B CA 1
ATOM 5343 C C . GLU B 1 95 ? 51.381 67.453 143.306 1.00 105.41 95 GLU B C 1
ATOM 5344 O O . GLU B 1 95 ? 51.600 66.288 142.964 1.00 103.62 95 GLU B O 1
ATOM 5350 N N . ASP B 1 96 ? 51.444 67.854 144.580 1.00 108.85 96 ASP B N 1
ATOM 5351 C CA . ASP B 1 96 ? 51.753 66.912 145.662 1.00 110.37 96 ASP B CA 1
ATOM 5352 C C . ASP B 1 96 ? 50.728 65.793 145.717 1.00 108.22 96 ASP B C 1
ATOM 5353 O O . ASP B 1 96 ? 51.048 64.655 146.061 1.00 108.63 96 ASP B O 1
ATOM 5358 N N . ILE B 1 97 ? 49.487 66.118 145.384 1.00 106.35 97 ILE B N 1
ATOM 5359 C CA . ILE B 1 97 ? 48.442 65.111 145.419 1.00 105.14 97 ILE B CA 1
ATOM 5360 C C . ILE B 1 97 ? 48.807 63.952 144.499 1.00 101.98 97 ILE B C 1
ATOM 5361 O O . ILE B 1 97 ? 49.053 62.841 144.974 1.00 102.72 97 ILE B O 1
ATOM 5366 N N . ILE B 1 98 ? 48.873 64.215 143.194 1.00 98.92 98 ILE B N 1
ATOM 5367 C CA . ILE B 1 98 ? 49.218 63.176 142.218 1.00 96.58 98 ILE B CA 1
ATOM 5368 C C . ILE B 1 98 ? 50.656 62.708 142.355 1.00 97.69 98 ILE B C 1
ATOM 5369 O O . ILE B 1 98 ? 51.012 61.634 141.882 1.00 96.78 98 ILE B O 1
ATOM 5374 N N . SER B 1 99 ? 51.493 63.527 142.971 1.00 100.31 99 SER B N 1
ATOM 5375 C CA . SER B 1 99 ? 52.865 63.135 143.194 1.00 102.17 99 SER B CA 1
ATOM 5376 C C . SER B 1 99 ? 52.930 62.052 144.272 1.00 105.11 99 SER B C 1
ATOM 5377 O O . SER B 1 99 ? 53.340 60.928 144.002 1.00 104.73 99 SER B O 1
ATOM 5380 N N . PHE B 1 100 ? 52.495 62.394 145.482 1.00 108.65 100 PHE B N 1
ATOM 5381 C CA . PHE B 1 100 ? 52.633 61.520 146.646 1.00 112.62 100 PHE B CA 1
ATOM 5382 C C . PHE B 1 100 ? 51.528 60.476 146.783 1.00 112.76 100 PHE B C 1
ATOM 5383 O O . PHE B 1 100 ? 51.740 59.425 147.393 1.00 115.57 100 PHE B O 1
ATOM 5391 N N . GLU B 1 101 ? 50.349 60.763 146.238 1.00 110.55 101 GLU B N 1
ATOM 5392 C CA . GLU B 1 101 ? 49.257 59.788 146.262 1.00 110.37 101 GLU B CA 1
ATOM 5393 C C . GLU B 1 101 ? 48.984 59.222 144.859 1.00 105.82 101 GLU B C 1
ATOM 5394 O O . GLU B 1 101 ? 48.112 59.706 144.138 1.00 103.38 101 GLU B O 1
ATOM 5400 N N . PRO B 1 102 ? 49.743 58.182 144.473 1.00 104.76 102 PRO B N 1
ATOM 5401 C CA . PRO B 1 102 ? 49.619 57.585 143.153 1.00 101.16 102 PRO B CA 1
ATOM 5402 C C . PRO B 1 102 ? 48.349 56.761 143.020 1.00 101.44 102 PRO B C 1
ATOM 5403 O O . PRO B 1 102 ? 48.066 56.226 141.943 1.00 99.36 102 PRO B O 1
ATOM 5407 N N . GLY B 1 103 ? 47.589 56.666 144.106 1.00 104.30 103 GLY B N 1
ATOM 5408 C CA . GLY B 1 103 ? 46.365 55.883 144.110 1.00 105.49 103 GLY B CA 1
ATOM 5409 C C . GLY B 1 103 ? 45.179 56.570 143.457 1.00 104.10 103 GLY B C 1
ATOM 5410 O O . GLY B 1 103 ? 44.306 55.910 142.899 1.00 104.45 103 GLY B O 1
ATOM 5411 N N . CYS B 1 104 ? 45.136 57.896 143.525 1.00 103.16 104 CYS B N 1
ATOM 5412 C CA . CYS B 1 104 ? 43.960 58.643 143.073 1.00 102.81 104 CYS B CA 1
ATOM 5413 C C . CYS B 1 104 ? 43.182 57.964 141.952 1.00 102.21 104 CYS B C 1
ATOM 5414 O O . CYS B 1 104 ? 42.006 57.634 142.120 1.00 104.39 104 CY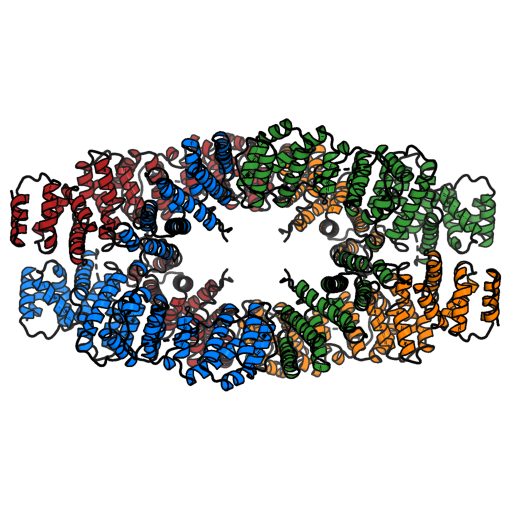S B O 1
ATOM 5417 N N . LEU B 1 105 ? 43.831 57.781 140.801 1.00 99.76 105 LEU B N 1
ATOM 5418 C CA . LEU B 1 105 ? 43.140 57.267 139.619 1.00 99.24 105 LEU B CA 1
ATOM 5419 C C . LEU B 1 105 ? 42.421 55.962 139.925 1.00 102.75 105 LEU B C 1
ATOM 5420 O O . LEU B 1 105 ? 41.222 55.819 139.691 1.00 104.77 105 LEU B O 1
ATOM 5425 N N . THR B 1 106 ? 43.166 55.004 140.457 1.00 104.14 106 THR B N 1
ATOM 5426 C CA . THR B 1 106 ? 42.595 53.716 140.788 1.00 107.30 106 THR B CA 1
ATOM 5427 C C . THR B 1 106 ? 41.538 53.820 141.914 1.00 111.49 106 THR B C 1
ATOM 5428 O O . THR B 1 106 ? 40.569 53.061 141.921 1.00 115.09 106 THR B O 1
ATOM 5432 N N . PHE B 1 107 ? 41.695 54.763 142.846 1.00 111.71 107 PHE B N 1
ATOM 5433 C CA . PHE B 1 107 ? 40.653 54.981 143.862 1.00 115.50 107 PHE B CA 1
ATOM 5434 C C . PHE B 1 107 ? 39.361 55.476 143.210 1.00 115.45 107 PHE B C 1
ATOM 5435 O O . PHE B 1 107 ? 38.284 54.934 143.457 1.00 118.83 107 PHE B O 1
ATOM 5443 N N . TYR B 1 108 ? 39.478 56.510 142.377 1.00 111.93 108 TYR B N 1
ATOM 5444 C CA . TYR B 1 108 ? 38.314 57.091 141.705 1.00 112.46 108 TYR B CA 1
ATOM 5445 C C . TYR B 1 108 ? 37.639 56.078 140.791 1.00 113.64 108 TYR B C 1
ATOM 5446 O O . TYR B 1 108 ? 36.420 56.100 140.609 1.00 116.73 108 TYR B O 1
ATOM 5455 N N . LEU B 1 109 ? 38.437 55.190 140.211 1.00 111.70 109 LEU B N 1
ATOM 5456 C CA . LEU B 1 109 ? 37.900 54.134 139.373 1.00 113.20 109 LEU B CA 1
ATOM 5457 C C . LEU B 1 109 ? 36.776 53.393 140.114 1.00 119.19 109 LEU B C 1
ATOM 5458 O O . LEU B 1 109 ? 35.678 53.238 139.588 1.00 121.79 109 LEU B O 1
ATOM 5463 N N . LYS B 1 110 ? 37.047 52.961 141.342 1.00 122.09 110 LYS B N 1
ATOM 5464 C CA . LYS B 1 110 ? 36.056 52.227 142.117 1.00 128.85 110 LYS B CA 1
ATOM 5465 C C . LYS B 1 110 ? 34.916 53.120 142.590 1.00 132.28 110 LYS B C 1
ATOM 5466 O O . LYS B 1 110 ? 33.747 52.764 142.453 1.00 136.70 110 LYS B O 1
ATOM 5472 N N . ALA B 1 111 ? 35.258 54.285 143.131 1.00 130.87 111 ALA B N 1
ATOM 5473 C CA . ALA B 1 111 ? 34.271 55.147 143.780 1.00 134.88 111 ALA B CA 1
ATOM 5474 C C . ALA B 1 111 ? 33.335 55.900 142.826 1.00 135.15 111 ALA B C 1
ATOM 5475 O O . ALA B 1 111 ? 32.114 55.848 142.982 1.00 139.93 111 ALA B O 1
ATOM 5477 N N . SER B 1 112 ? 33.897 56.594 141.840 1.00 130.62 112 SER B N 1
ATOM 5478 C CA . SER B 1 112 ? 33.101 57.520 141.033 1.00 131.42 112 SER B CA 1
ATOM 5479 C C . SER B 1 112 ? 32.908 57.105 139.571 1.00 130.14 112 SER B C 1
ATOM 5480 O O . SER B 1 112 ? 32.956 57.939 138.671 1.00 127.79 112 SER B O 1
ATOM 5483 N N . THR B 1 113 ? 32.659 55.823 139.338 1.00 132.48 113 THR B N 1
ATOM 5484 C CA . THR B 1 113 ? 32.410 55.330 137.988 1.00 132.19 113 THR B CA 1
ATOM 5485 C C . THR B 1 113 ? 30.984 54.827 137.790 1.00 138.75 113 THR B C 1
ATOM 5486 O O . THR B 1 113 ? 30.731 53.995 136.920 1.00 140.07 113 THR B O 1
ATOM 5490 N N . THR B 1 114 ? 30.056 55.336 138.594 1.00 143.46 114 THR B N 1
ATOM 5491 C CA . THR B 1 114 ? 28.680 54.851 138.590 1.00 150.63 114 THR B CA 1
ATOM 5492 C C . THR B 1 114 ? 27.851 55.387 137.429 1.00 152.47 114 THR B C 1
ATOM 5493 O O . THR B 1 114 ? 26.734 54.934 137.200 1.00 158.57 114 THR B O 1
ATOM 5497 N N . SER B 1 115 ? 28.394 56.354 136.701 1.00 147.84 115 SER B N 1
ATOM 5498 C CA . SER B 1 115 ? 27.661 56.971 135.609 1.00 149.84 115 SER B CA 1
ATOM 5499 C C . SER B 1 115 ? 28.640 57.457 134.565 1.00 144.28 115 SER B C 1
ATOM 5500 O O . SER B 1 115 ? 29.819 57.654 134.865 1.00 139.27 115 SER B O 1
ATOM 5503 N N . LYS B 1 116 ? 28.162 57.655 133.340 1.00 145.82 116 LYS B N 1
ATOM 5504 C CA . LYS B 1 116 ? 29.030 58.171 132.293 1.00 140.88 116 LYS B CA 1
ATOM 5505 C C . LYS B 1 116 ? 29.444 59.603 132.600 1.00 138.25 116 LYS B C 1
ATOM 5506 O O . LYS B 1 116 ? 30.532 60.034 132.219 1.00 133.23 116 LYS B O 1
ATOM 5512 N N . ALA B 1 117 ? 28.572 60.332 133.298 1.00 142.11 117 ALA B N 1
ATOM 5513 C CA . ALA B 1 117 ? 28.839 61.720 133.663 1.00 140.47 117 ALA B CA 1
ATOM 5514 C C . ALA B 1 117 ? 30.077 61.834 134.552 1.00 135.32 117 ALA B C 1
ATOM 5515 O O . ALA B 1 117 ? 30.950 62.668 134.306 1.00 131.60 117 ALA B O 1
ATOM 5517 N N . ASP B 1 118 ? 30.151 60.977 135.568 1.00 135.62 118 ASP B N 1
ATOM 5518 C CA . ASP B 1 118 ? 31.286 60.945 136.486 1.00 131.34 118 ASP B CA 1
ATOM 5519 C C . ASP B 1 118 ? 32.554 60.477 135.793 1.00 125.31 118 ASP B C 1
ATOM 5520 O O . ASP B 1 118 ? 33.627 61.028 136.012 1.00 121.53 118 ASP B O 1
ATOM 5525 N N . ARG B 1 119 ? 32.433 59.444 134.969 1.00 124.93 119 ARG B N 1
ATOM 5526 C CA . ARG B 1 119 ? 33.588 58.914 134.257 1.00 120.23 119 ARG B CA 1
ATOM 5527 C C . ARG B 1 119 ? 34.209 59.981 133.369 1.00 116.86 119 ARG B C 1
ATOM 5528 O O . ARG B 1 119 ? 35.425 60.173 133.348 1.00 112.72 119 ARG B O 1
ATOM 5536 N N . ASP B 1 120 ? 33.356 60.662 132.620 1.00 119.16 120 ASP B N 1
ATOM 5537 C CA . ASP B 1 120 ? 33.808 61.655 131.675 1.00 116.81 120 ASP B CA 1
ATOM 5538 C C . ASP B 1 120 ? 34.423 62.849 132.389 1.00 114.40 120 ASP B C 1
ATOM 5539 O O . ASP B 1 120 ? 35.428 63.390 131.932 1.00 111.36 120 ASP B O 1
ATOM 5544 N N . SER B 1 121 ? 33.837 63.254 133.512 1.00 115.97 121 SER B N 1
ATOM 5545 C CA . SER B 1 121 ? 34.433 64.338 134.286 1.00 113.87 121 SER B CA 1
ATOM 5546 C C . SER B 1 121 ? 35.802 63.923 134.840 1.00 108.92 121 SER B C 1
ATOM 5547 O O . SER B 1 121 ? 36.703 64.749 134.950 1.00 106.68 121 SER B O 1
ATOM 5550 N N . ILE B 1 122 ? 35.969 62.644 135.164 1.00 107.63 122 ILE B N 1
ATOM 5551 C CA . ILE B 1 122 ? 37.250 62.160 135.681 1.00 103.94 122 ILE B CA 1
ATOM 5552 C C . ILE B 1 122 ? 38.291 62.075 134.575 1.00 100.16 122 ILE B C 1
ATOM 5553 O O . ILE B 1 122 ? 39.476 62.311 134.799 1.00 97.51 122 ILE B O 1
ATOM 5558 N N . LYS B 1 123 ? 37.831 61.748 133.374 1.00 100.56 123 LYS B N 1
ATOM 5559 C CA . LYS B 1 123 ? 38.685 61.716 132.201 1.00 97.46 123 LYS B CA 1
ATOM 5560 C C . LYS B 1 123 ? 39.158 63.123 131.885 1.00 96.77 123 LYS B C 1
ATOM 5561 O O . LYS B 1 123 ? 40.348 63.360 131.678 1.00 94.34 123 LYS B O 1
ATOM 5567 N N . ALA B 1 124 ? 38.214 64.055 131.843 1.00 99.63 124 ALA B N 1
ATOM 5568 C CA . ALA B 1 124 ? 38.522 65.438 131.514 1.00 100.07 124 ALA B CA 1
ATOM 5569 C C . ALA B 1 124 ? 39.495 66.051 132.510 1.00 99.25 124 ALA B C 1
ATOM 5570 O O . ALA B 1 124 ? 40.269 66.937 132.152 1.00 98.65 124 ALA B O 1
ATOM 5572 N N . LEU B 1 125 ? 39.454 65.590 133.759 1.00 99.84 125 LEU B N 1
ATOM 5573 C CA . LEU B 1 125 ? 40.365 66.102 134.770 1.00 99.43 125 LEU B CA 1
ATOM 5574 C C . LEU B 1 125 ? 41.773 65.592 134.504 1.00 96.92 125 LEU B C 1
ATOM 5575 O O . LEU B 1 125 ? 42.722 66.378 134.379 1.00 96.26 125 LEU B O 1
ATOM 5580 N N . PHE B 1 126 ? 41.903 64.271 134.408 1.00 95.98 126 PHE B N 1
ATOM 5581 C CA . PHE B 1 126 ? 43.212 63.638 134.262 1.00 93.56 126 PHE B CA 1
ATOM 5582 C C . PHE B 1 126 ? 43.789 63.711 132.861 1.00 91.97 126 PHE B C 1
ATOM 5583 O O . PHE B 1 126 ? 44.925 64.152 132.679 1.00 90.93 126 PHE B O 1
ATOM 5591 N N . PHE B 1 127 ? 43.006 63.289 131.873 1.00 92.40 127 PHE B N 1
ATOM 5592 C CA . PHE B 1 127 ? 43.550 63.034 130.535 1.00 90.83 127 PHE B CA 1
ATOM 5593 C C . PHE B 1 127 ? 43.291 64.091 129.462 1.00 91.69 127 PHE B C 1
ATOM 5594 O O . PHE B 1 127 ? 44.198 64.412 128.691 1.00 90.97 127 PHE B O 1
ATOM 5602 N N . GLY B 1 128 ? 42.071 64.613 129.374 1.00 93.87 128 GLY B N 1
ATOM 5603 C CA . GLY B 1 128 ? 41.855 65.787 128.519 1.00 95.59 128 GLY B CA 1
ATOM 5604 C C . GLY B 1 128 ? 42.748 66.806 129.184 1.00 95.05 128 GLY B C 1
ATOM 5605 O O . GLY B 1 128 ? 43.311 67.707 128.560 1.00 95.33 128 GLY B O 1
ATOM 5606 N N . SER B 1 129 ? 42.865 66.577 130.489 1.00 94.44 129 SER B N 1
ATOM 5607 C CA . SER B 1 129 ? 43.709 67.277 131.457 1.00 93.52 129 SER B CA 1
ATOM 5608 C C . SER B 1 129 ? 43.421 68.732 131.729 1.00 95.25 129 SER B C 1
ATOM 5609 O O . SER B 1 129 ? 44.164 69.617 131.316 1.00 94.84 129 SER B O 1
ATOM 5612 N N . LYS B 1 130 ? 42.342 68.958 132.471 1.00 97.12 130 LYS B N 1
ATOM 5613 C CA . LYS B 1 130 ? 42.110 70.242 133.103 1.00 99.13 130 LYS B CA 1
ATOM 5614 C C . LYS B 1 130 ? 43.084 70.382 134.265 1.00 97.45 130 LYS B C 1
ATOM 5615 O O . LYS B 1 130 ? 43.527 71.487 134.584 1.00 98.77 130 LYS B O 1
ATOM 5621 N N . LEU B 1 131 ? 43.433 69.252 134.876 1.00 94.58 131 LEU B N 1
ATOM 5622 C CA . LEU B 1 131 ? 44.432 69.253 135.930 1.00 93.85 131 LEU B CA 1
ATOM 5623 C C . LEU B 1 131 ? 45.735 69.823 135.400 1.00 93.15 131 LEU B C 1
ATOM 5624 O O . LEU B 1 131 ? 46.290 70.778 135.953 1.00 94.75 131 LEU B O 1
ATOM 5629 N N . PHE B 1 132 ? 46.217 69.244 134.309 1.00 91.31 132 PHE B N 1
ATOM 5630 C CA . PHE B 1 132 ? 47.504 69.654 133.759 1.00 91.12 132 PHE B CA 1
ATOM 5631 C C . PHE B 1 132 ? 47.520 71.127 133.369 1.00 93.46 132 PHE B C 1
ATOM 5632 O O . PHE B 1 132 ? 48.549 71.796 133.470 1.00 94.56 132 PHE B O 1
ATOM 5640 N N . ASN B 1 133 ? 46.375 71.624 132.919 1.00 94.68 133 ASN B N 1
ATOM 5641 C CA . ASN B 1 133 ? 46.275 73.007 132.489 1.00 97.55 133 ASN B CA 1
ATOM 5642 C C . ASN B 1 133 ? 46.500 73.978 133.619 1.00 100.39 133 ASN B C 1
ATOM 5643 O O . ASN B 1 133 ? 47.027 75.067 133.404 1.00 103.06 133 ASN B O 1
ATOM 5648 N N . VAL B 1 134 ? 46.103 73.598 134.827 1.00 100.54 134 VAL B N 1
ATOM 5649 C CA . VAL B 1 134 ? 46.317 74.481 135.957 1.00 103.49 134 VAL B CA 1
ATOM 5650 C C . VAL B 1 134 ? 47.722 74.277 136.503 1.00 103.48 134 VAL B C 1
ATOM 5651 O O . VAL B 1 134 ? 48.252 75.138 137.198 1.00 106.73 134 VAL B O 1
ATOM 5655 N N . LEU B 1 135 ? 48.337 73.149 136.157 1.00 100.68 135 LEU B N 1
ATOM 5656 C CA . LEU B 1 135 ? 49.712 72.867 136.571 1.00 100.85 135 LEU B CA 1
ATOM 5657 C C . LEU B 1 135 ? 50.710 73.244 135.491 1.00 101.36 135 LEU B C 1
ATOM 5658 O O . LEU B 1 135 ? 51.915 73.096 135.681 1.00 102.15 135 LEU B O 1
ATOM 5663 N N . ALA B 1 136 ? 50.204 73.719 134.359 1.00 101.78 136 ALA B N 1
ATOM 5664 C CA . ALA B 1 136 ? 51.044 73.979 133.187 1.00 102.71 136 ALA B CA 1
ATOM 5665 C C . ALA B 1 136 ? 52.156 74.992 133.451 1.00 106.43 136 ALA B C 1
ATOM 5666 O O . ALA B 1 136 ? 53.261 74.865 132.921 1.00 107.09 136 ALA B O 1
ATOM 5668 N N . ASN B 1 137 ? 51.870 76.002 134.261 1.00 109.28 137 ASN B N 1
ATOM 5669 C CA . ASN B 1 137 ? 52.895 76.970 134.607 1.00 113.14 137 ASN B CA 1
ATOM 5670 C C . ASN B 1 137 ? 53.888 76.476 135.646 1.00 112.89 137 ASN B C 1
ATOM 5671 O O . ASN B 1 137 ? 54.776 77.211 136.061 1.00 116.88 137 ASN B O 1
ATOM 5676 N N . ARG B 1 138 ? 53.746 75.227 136.060 1.00 108.88 138 ARG B N 1
ATOM 5677 C CA . ARG B 1 138 ? 54.546 74.708 137.152 1.00 109.28 138 ARG B CA 1
ATOM 5678 C C . ARG B 1 138 ? 55.356 73.508 136.710 1.00 106.43 138 ARG B C 1
ATOM 5679 O O . ARG B 1 138 ? 56.503 73.339 137.112 1.00 108.32 138 ARG B O 1
ATOM 5687 N N . ILE B 1 139 ? 54.744 72.680 135.878 1.00 102.41 139 ILE B N 1
ATOM 5688 C CA . ILE B 1 139 ? 55.357 71.448 135.420 1.00 100.43 139 ILE B CA 1
ATOM 5689 C C . ILE B 1 139 ? 55.021 71.278 133.944 1.00 99.01 139 ILE B C 1
ATOM 5690 O O . ILE B 1 139 ? 54.016 71.808 133.466 1.00 98.86 139 ILE B O 1
ATOM 5695 N N . ASP B 1 140 ? 55.850 70.545 133.213 1.00 98.55 140 ASP B N 1
ATOM 5696 C CA . ASP B 1 140 ? 55.610 70.367 131.789 1.00 97.64 140 ASP B CA 1
ATOM 5697 C C . ASP B 1 140 ? 54.983 69.014 131.493 1.00 93.72 140 ASP B C 1
ATOM 5698 O O . ASP B 1 140 ? 54.922 68.138 132.350 1.00 92.36 140 ASP B O 1
ATOM 5703 N N . MET B 1 141 ? 54.539 68.844 130.256 1.00 92.54 141 MET B N 1
ATOM 5704 C CA . MET B 1 141 ? 53.802 67.653 129.866 1.00 89.54 141 MET B CA 1
ATOM 5705 C C . MET B 1 141 ? 54.561 66.368 130.151 1.00 88.27 141 MET B C 1
ATOM 5706 O O . MET B 1 141 ? 53.971 65.374 130.576 1.00 86.47 141 MET B O 1
ATOM 5711 N N . ALA B 1 142 ? 55.867 66.377 129.912 1.00 89.69 142 ALA B N 1
ATOM 5712 C CA . ALA B 1 142 ? 56.662 65.179 130.149 1.00 88.79 142 ALA B CA 1
ATOM 5713 C C . ALA B 1 142 ? 56.598 64.778 131.620 1.00 88.58 142 ALA B C 1
ATOM 5714 O O . ALA B 1 142 ? 56.329 63.609 131.937 1.00 86.92 142 ALA B O 1
ATOM 5716 N N . LYS B 1 143 ? 56.825 65.744 132.515 1.00 90.44 143 LYS B N 1
ATOM 5717 C CA . LYS B 1 143 ? 56.726 65.475 133.959 1.00 90.92 143 LYS B CA 1
ATOM 5718 C C . LYS B 1 143 ? 55.326 64.992 134.349 1.00 88.42 143 LYS B C 1
ATOM 5719 O O . LYS B 1 143 ? 55.176 64.045 135.128 1.00 87.49 143 LYS B O 1
ATOM 5725 N N . TYR B 1 144 ? 54.307 65.639 133.786 1.00 87.39 144 TYR B N 1
ATOM 5726 C CA . TYR B 1 144 ? 52.934 65.265 134.071 1.00 85.67 144 TYR B CA 1
ATOM 5727 C C . TYR B 1 144 ? 52.684 63.819 133.668 1.00 83.58 144 TYR B C 1
ATOM 5728 O O . TYR B 1 144 ? 52.133 63.039 134.443 1.00 83.39 144 TYR B O 1
ATOM 5737 N N . LEU B 1 145 ? 53.091 63.463 132.454 1.00 82.67 145 LEU B N 1
ATOM 5738 C CA . LEU B 1 145 ? 52.962 62.083 131.996 1.00 81.25 145 LEU B CA 1
ATOM 5739 C C . LEU B 1 145 ? 53.710 61.136 132.936 1.00 82.26 145 LEU B C 1
ATOM 5740 O O . LEU B 1 145 ? 53.265 60.006 133.189 1.00 81.60 145 LEU B O 1
ATOM 5745 N N . GLY B 1 146 ? 54.842 61.606 133.460 1.00 83.86 146 GLY B N 1
ATOM 5746 C CA . GLY B 1 146 ? 55.593 60.836 134.438 1.00 84.98 146 GLY B CA 1
ATOM 5747 C C . GLY B 1 146 ? 54.683 60.419 135.572 1.00 85.07 146 GLY B C 1
ATOM 5748 O O . GLY B 1 146 ? 54.676 59.252 135.983 1.00 85.55 146 GLY B O 1
ATOM 5749 N N . TYR B 1 147 ? 53.910 61.382 136.074 1.00 84.92 147 TYR B N 1
ATOM 5750 C CA . TYR B 1 147 ? 52.981 61.139 137.167 1.00 85.08 147 TYR B CA 1
ATOM 5751 C C . TYR B 1 147 ? 51.866 60.212 136.690 1.00 84.48 147 TYR B C 1
ATOM 5752 O O . TYR B 1 147 ? 51.512 59.227 137.359 1.00 85.84 147 TYR B O 1
ATOM 5761 N N . LEU B 1 148 ? 51.312 60.540 135.530 1.00 83.24 148 LEU B N 1
ATOM 5762 C CA . LEU B 1 148 ? 50.236 59.753 134.942 1.00 83.09 148 LEU B CA 1
ATOM 5763 C C . LEU B 1 148 ? 50.652 58.299 134.830 1.00 83.41 148 LEU B C 1
ATOM 5764 O O . LEU B 1 148 ? 49.850 57.395 135.034 1.00 84.39 148 LEU B O 1
ATOM 5769 N N . ARG B 1 149 ? 51.919 58.067 134.512 1.00 83.42 149 ARG B N 1
ATOM 5770 C CA . ARG B 1 149 ? 52.399 56.697 134.388 1.00 83.76 149 ARG B CA 1
ATOM 5771 C C . ARG B 1 149 ? 52.290 55.971 135.717 1.00 84.92 149 ARG B C 1
ATOM 5772 O O . ARG B 1 149 ? 51.807 54.841 135.779 1.00 84.97 149 ARG B O 1
ATOM 5780 N N . LEU B 1 150 ? 52.740 56.646 136.773 1.00 86.10 150 LEU B N 1
ATOM 5781 C CA . LEU B 1 150 ? 52.687 56.115 138.128 1.00 87.88 150 LEU B CA 1
ATOM 5782 C C . LEU B 1 150 ? 51.240 55.920 138.548 1.00 88.59 150 LEU B C 1
ATOM 5783 O O . LEU B 1 150 ? 50.928 55.013 139.331 1.00 91.16 150 LEU B O 1
ATOM 5788 N N . GLN B 1 151 ? 50.351 56.757 138.017 1.00 86.98 151 GLN B N 1
ATOM 5789 C CA . GLN B 1 151 ? 48.935 56.603 138.322 1.00 88.27 151 GLN B CA 1
ATOM 5790 C C . GLN B 1 151 ? 48.424 55.280 137.761 1.00 88.50 151 GLN B C 1
ATOM 5791 O O . GLN B 1 151 ? 47.753 54.508 138.451 1.00 91.11 151 GLN B O 1
ATOM 5797 N N . TRP B 1 152 ? 48.774 55.005 136.516 1.00 86.76 152 TRP B N 1
ATOM 5798 C CA . TRP B 1 152 ? 48.442 53.723 135.896 1.00 87.83 152 TRP B CA 1
ATOM 5799 C C . TRP B 1 152 ? 49.116 52.517 136.557 1.00 90.76 152 TRP B C 1
ATOM 5800 O O . TRP B 1 152 ? 48.509 51.456 136.708 1.00 92.93 152 TRP B O 1
ATOM 5811 N N . LYS B 1 153 ? 50.382 52.670 136.922 1.00 91.30 153 LYS B N 1
ATOM 5812 C CA . LYS B 1 153 ? 51.112 51.582 137.526 1.00 93.88 153 LYS B CA 1
ATOM 5813 C C . LYS B 1 153 ? 50.421 51.141 138.805 1.00 98.09 153 LYS B C 1
ATOM 5814 O O . LYS B 1 153 ? 50.326 49.945 139.076 1.00 101.37 153 LYS B O 1
ATOM 5820 N N . PHE B 1 154 ? 49.935 52.098 139.594 1.00 98.96 154 PHE B N 1
ATOM 5821 C CA . PHE B 1 154 ? 49.266 51.763 140.852 1.00 102.97 154 PHE B CA 1
ATOM 5822 C C . PHE B 1 154 ? 48.017 50.934 140.590 1.00 104.77 154 PHE B C 1
ATOM 5823 O O . PHE B 1 154 ? 47.816 49.881 141.203 1.00 108.50 154 PHE B O 1
ATOM 5831 N N . LEU B 1 155 ? 47.174 51.418 139.683 1.00 103.09 155 LEU B N 1
ATOM 5832 C CA . LEU B 1 155 ? 45.973 50.685 139.309 1.00 105.19 155 LEU B CA 1
ATOM 5833 C C . LEU B 1 155 ? 46.356 49.339 138.707 1.00 106.27 155 LEU B C 1
ATOM 5834 O O . LEU B 1 155 ? 45.603 48.370 138.787 1.00 109.35 155 LEU B O 1
ATOM 5839 N N . LEU B 1 156 ? 47.541 49.284 138.112 1.00 104.30 156 LEU B N 1
ATOM 5840 C CA . LEU B 1 156 ? 47.982 48.090 137.405 1.00 104.98 156 LEU B CA 1
ATOM 5841 C C . LEU B 1 156 ? 48.436 47.033 138.408 1.00 109.09 156 LEU B C 1
ATOM 5842 O O . LEU B 1 156 ? 48.531 45.854 138.091 1.00 110.84 156 LEU B O 1
ATOM 5847 N N . GLU B 1 157 ? 48.704 47.469 139.628 1.00 111.19 157 GLU B N 1
ATOM 5848 C CA . GLU B 1 157 ? 49.165 46.563 140.657 1.00 116.46 157 GLU B CA 1
ATOM 5849 C C . GLU B 1 157 ? 48.103 46.350 141.718 1.00 120.67 157 GLU B C 1
ATOM 5850 O O . GLU B 1 157 ? 48.313 45.619 142.680 1.00 124.80 157 GLU B O 1
ATOM 5856 N N . SER B 1 158 ? 46.962 46.998 141.541 1.00 120.22 158 SER B N 1
ATOM 5857 C CA . SER B 1 158 ? 45.852 46.797 142.444 1.00 125.13 158 SER B CA 1
ATOM 5858 C C . SER B 1 158 ? 45.170 45.476 142.116 1.00 129.22 158 SER B C 1
ATOM 5859 O O . SER B 1 158 ? 45.572 44.777 141.185 1.00 128.27 158 SER B O 1
ATOM 5862 N N . ASN B 1 159 ? 44.138 45.139 142.881 1.00 134.43 159 ASN B N 1
ATOM 5863 C CA . ASN B 1 159 ? 43.396 43.910 142.647 1.00 139.33 159 ASN B CA 1
ATOM 5864 C C . ASN B 1 159 ? 42.149 44.137 141.812 1.00 139.07 159 ASN B C 1
ATOM 5865 O O . ASN B 1 159 ? 41.144 43.444 141.967 1.00 143.94 159 ASN B O 1
ATOM 5870 N N . GLU B 1 160 ? 42.230 45.120 140.926 1.00 134.28 160 GLU B N 1
ATOM 5871 C CA . GLU B 1 160 ? 41.174 45.383 139.968 1.00 134.26 160 GLU B CA 1
ATOM 5872 C C . GLU B 1 160 ? 41.365 44.495 138.742 1.00 134.00 160 GLU B C 1
ATOM 5873 O O . GLU B 1 160 ? 42.391 44.554 138.080 1.00 130.32 160 GLU B O 1
ATOM 5879 N N . THR B 1 161 ? 40.366 43.668 138.456 1.00 138.62 161 THR B N 1
ATOM 5880 C CA . THR B 1 161 ? 40.433 42.677 137.388 1.00 139.54 161 THR B CA 1
ATOM 5881 C C . THR B 1 161 ? 39.291 42.907 136.399 1.00 139.51 161 THR B C 1
ATOM 5882 O O . THR B 1 161 ? 38.299 43.553 136.734 1.00 140.97 161 THR B O 1
ATOM 5886 N N . ASP B 1 162 ? 39.420 42.391 135.183 1.00 138.31 162 ASP B N 1
ATOM 5887 C CA . ASP B 1 162 ? 38.334 42.502 134.208 1.00 139.39 162 ASP B CA 1
ATOM 5888 C C . ASP B 1 162 ? 37.969 43.956 133.955 1.00 134.95 162 ASP B C 1
ATOM 5889 O O . ASP B 1 162 ? 36.813 44.349 134.086 1.00 137.40 162 ASP B O 1
ATOM 5894 N N . PRO B 1 163 ? 38.964 44.760 133.576 1.00 128.74 163 PRO B N 1
ATOM 5895 C CA . PRO B 1 163 ? 38.768 46.192 133.434 1.00 124.62 163 PRO B CA 1
ATOM 5896 C C . PRO B 1 163 ? 37.538 46.501 132.594 1.00 125.76 163 PRO B C 1
ATOM 5897 O O . PRO B 1 163 ? 37.255 45.779 131.641 1.00 127.58 163 PRO B O 1
ATOM 5901 N N . PRO B 1 164 ? 36.803 47.557 132.979 1.00 125.05 164 PRO B N 1
ATOM 5902 C CA . PRO B 1 164 ? 35.596 48.122 132.411 1.00 126.62 164 PRO B CA 1
ATOM 5903 C C . PRO B 1 164 ? 35.558 48.110 130.900 1.00 125.39 164 PRO B C 1
ATOM 5904 O O . PRO B 1 164 ? 34.980 47.205 130.303 1.00 129.87 164 PRO B O 1
ATOM 5908 N N . GLY B 1 165 ? 36.153 49.118 130.282 1.00 119.87 165 GLY B N 1
ATOM 5909 C CA . GLY B 1 165 ? 36.031 49.276 128.849 1.00 118.63 165 GLY B CA 1
ATOM 5910 C C . GLY B 1 165 ? 36.137 50.744 128.555 1.00 114.97 165 GLY B C 1
ATOM 5911 O O . GLY B 1 165 ? 36.757 51.141 127.577 1.00 112.58 165 GLY B O 1
ATOM 5912 N N . PHE B 1 166 ? 35.530 51.556 129.411 1.00 115.19 166 PHE B N 1
ATOM 5913 C CA . PHE B 1 166 ? 35.778 52.985 129.373 1.00 111.89 166 PHE B CA 1
ATOM 5914 C C . PHE B 1 166 ? 37.219 53.200 129.807 1.00 107.04 166 PHE B C 1
ATOM 5915 O O . PHE B 1 166 ? 37.830 54.223 129.491 1.00 104.37 166 PHE B O 1
ATOM 5923 N N . LEU B 1 167 ? 37.773 52.215 130.512 1.00 106.51 167 LEU B N 1
ATOM 5924 C CA . LEU B 1 167 ? 39.181 52.262 130.886 1.00 102.48 167 LEU B CA 1
ATOM 5925 C C . LEU B 1 167 ? 40.021 52.345 129.611 1.00 99.71 167 LEU B C 1
ATOM 5926 O O . LEU B 1 167 ? 41.092 52.947 129.588 1.00 96.32 167 LEU B O 1
ATOM 5931 N N . GLY B 1 168 ? 39.513 51.745 128.542 1.00 101.67 168 GLY B N 1
ATOM 5932 C CA . GLY B 1 168 ? 40.146 51.844 127.237 1.00 99.50 168 GLY B CA 1
ATOM 5933 C C . GLY B 1 168 ? 40.194 53.285 126.768 1.00 97.58 168 GLY B C 1
ATOM 5934 O O . GLY B 1 168 ? 41.231 53.757 126.324 1.00 95.18 168 GLY B O 1
ATOM 5935 N N . GLU B 1 169 ? 39.068 53.987 126.856 1.00 99.55 169 GLU B N 1
ATOM 5936 C CA . GLU B 1 169 ? 39.018 55.407 126.517 1.00 98.53 169 GLU B CA 1
ATOM 5937 C C . GLU B 1 169 ? 40.068 56.163 127.294 1.00 94.84 169 GLU B C 1
ATOM 5938 O O . GLU B 1 169 ? 40.832 56.946 126.737 1.00 93.16 169 GLU B O 1
ATOM 5944 N N . TRP B 1 170 ? 40.080 55.948 128.601 1.00 94.12 170 TRP B N 1
ATOM 5945 C CA . TRP B 1 170 ? 41.004 56.663 129.456 1.00 91.30 170 TRP B CA 1
ATOM 5946 C C . TRP B 1 170 ? 42.434 56.508 128.956 1.00 88.09 170 TRP B C 1
ATOM 5947 O O . TRP B 1 170 ? 43.173 57.483 128.862 1.00 86.23 170 TRP B O 1
ATOM 5958 N N . LEU B 1 171 ? 42.815 55.285 128.621 1.00 87.98 171 LEU B N 1
ATOM 5959 C CA . LEU B 1 171 ? 44.154 55.054 128.121 1.00 86.12 171 LEU B CA 1
ATOM 5960 C C . LEU B 1 171 ? 44.382 55.797 126.800 1.00 85.78 171 LEU B C 1
ATOM 5961 O O . LEU B 1 171 ? 45.429 56.430 126.607 1.00 84.32 171 LEU B O 1
ATOM 5966 N N . VAL B 1 172 ? 43.412 55.730 125.894 1.00 87.53 172 VAL B N 1
ATOM 5967 C CA . VAL B 1 172 ? 43.544 56.446 124.633 1.00 87.70 172 VAL B CA 1
ATOM 5968 C C . VAL B 1 172 ? 43.764 57.928 124.901 1.00 87.17 172 VAL B C 1
ATOM 5969 O O . VAL B 1 172 ? 44.606 58.559 124.271 1.00 86.41 172 VAL B O 1
ATOM 5973 N N . SER B 1 173 ? 43.016 58.479 125.851 1.00 88.11 173 SER B N 1
ATOM 5974 C CA . SER B 1 173 ? 43.153 59.887 126.191 1.00 87.96 173 SER B CA 1
ATOM 5975 C C . SER B 1 173 ? 44.519 60.171 126.800 1.00 85.65 173 SER B C 1
ATOM 5976 O O . SER B 1 173 ? 45.082 61.250 126.603 1.00 85.48 173 SER B O 1
ATOM 5979 N N . SER B 1 174 ? 45.052 59.193 127.527 1.00 84.30 174 SER B N 1
ATOM 5980 C CA . SER B 1 174 ? 46.383 59.304 128.093 1.00 82.55 174 SER B CA 1
ATOM 5981 C C . SER B 1 174 ? 47.407 59.450 126.982 1.00 81.98 174 SER B C 1
ATOM 5982 O O . SER B 1 174 ? 48.270 60.324 127.043 1.00 82.11 174 SER B O 1
ATOM 5985 N N . PHE B 1 175 ? 47.312 58.595 125.969 1.00 82.20 175 PHE B N 1
ATOM 5986 C CA . PHE B 1 175 ? 48.263 58.630 124.854 1.00 81.81 175 PHE B CA 1
ATOM 5987 C C . PHE B 1 175 ? 48.132 59.936 124.091 1.00 82.39 175 PHE B C 1
ATOM 5988 O O . PHE B 1 175 ? 49.127 60.544 123.678 1.00 82.31 175 PHE B O 1
ATOM 5996 N N . LEU B 1 176 ? 46.891 60.373 123.923 1.00 83.10 176 LEU B N 1
ATOM 5997 C CA . LEU B 1 176 ? 46.622 61.545 123.118 1.00 83.95 176 LEU B CA 1
ATOM 5998 C C . LEU B 1 176 ? 47.272 62.800 123.685 1.00 83.95 176 LEU B C 1
ATOM 5999 O O . LEU B 1 176 ? 47.566 63.734 122.939 1.00 85.19 176 LEU B O 1
ATOM 6004 N N . LEU B 1 177 ? 47.516 62.818 124.997 1.00 82.90 177 LEU B N 1
ATOM 6005 C CA . LEU B 1 177 ? 48.208 63.946 125.626 1.00 82.95 177 LEU B CA 1
ATOM 6006 C C . LEU B 1 177 ? 49.477 64.308 124.872 1.00 84.08 177 LEU B C 1
ATOM 6007 O O . LEU B 1 177 ? 49.715 65.475 124.559 1.00 86.28 177 LEU B O 1
ATOM 6012 N N . ASN B 1 178 ? 50.311 63.302 124.627 1.00 83.52 178 ASN B N 1
ATOM 6013 C CA . ASN B 1 178 ? 51.476 63.409 123.749 1.00 84.56 178 ASN B CA 1
ATOM 6014 C C . ASN B 1 178 ? 51.866 61.994 123.363 1.00 83.90 178 ASN B C 1
ATOM 6015 O O . ASN B 1 178 ? 52.453 61.256 124.162 1.00 83.33 178 ASN B O 1
ATOM 6020 N N . PRO B 1 179 ? 51.493 61.585 122.152 1.00 84.45 179 PRO B N 1
ATOM 6021 C CA . PRO B 1 179 ? 51.692 60.218 121.707 1.00 83.78 179 PRO B CA 1
ATOM 6022 C C . PRO B 1 179 ? 53.110 59.736 121.940 1.00 83.18 179 PRO B C 1
ATOM 6023 O O . PRO B 1 179 ? 53.317 58.700 122.566 1.00 81.98 179 PRO B O 1
ATOM 6027 N N . VAL B 1 180 ? 54.076 60.497 121.447 1.00 84.79 180 VAL B N 1
ATOM 6028 C CA . VAL B 1 180 ? 55.487 60.119 121.552 1.00 85.56 180 VAL B CA 1
ATOM 6029 C C . VAL B 1 180 ? 55.956 59.985 122.997 1.00 84.58 180 VAL B C 1
ATOM 6030 O O . VAL B 1 180 ? 56.628 59.013 123.351 1.00 84.36 180 VAL B O 1
ATOM 6034 N N . LEU B 1 181 ? 55.614 60.963 123.825 1.00 84.31 181 LEU B N 1
ATOM 6035 C CA . LEU B 1 181 ? 56.031 60.906 125.211 1.00 84.52 181 LEU B CA 1
ATOM 6036 C C . LEU B 1 181 ? 55.231 59.835 125.921 1.00 83.40 181 LEU B C 1
ATOM 6037 O O . LEU B 1 181 ? 55.770 59.075 126.710 1.00 84.02 181 LEU B O 1
ATOM 6042 N N . ALA B 1 182 ? 53.942 59.766 125.621 1.00 83.06 182 ALA B N 1
ATOM 6043 C CA . ALA B 1 182 ? 53.071 58.808 126.264 1.00 82.77 182 ALA B CA 1
ATOM 6044 C C . ALA B 1 182 ? 53.548 57.405 125.946 1.00 83.68 182 ALA B C 1
ATOM 6045 O O . ALA B 1 182 ? 53.571 56.531 126.817 1.00 84.08 182 ALA B O 1
ATOM 6047 N N . ALA B 1 183 ? 53.939 57.193 124.698 1.00 85.07 183 ALA B N 1
ATOM 6048 C CA . ALA B 1 183 ? 54.422 55.888 124.281 1.00 86.83 183 ALA B CA 1
ATOM 6049 C C . ALA B 1 183 ? 55.682 55.487 125.045 1.00 88.67 183 ALA B C 1
ATOM 6050 O O . ALA B 1 183 ? 55.766 54.366 125.541 1.00 89.45 183 ALA B O 1
ATOM 6052 N N . ASP B 1 184 ? 56.656 56.391 125.154 1.00 90.30 184 ASP B N 1
ATOM 6053 C CA . ASP B 1 184 ? 57.856 56.107 125.947 1.00 92.43 184 ASP B CA 1
ATOM 6054 C C . ASP B 1 184 ? 57.495 55.631 127.339 1.00 91.60 184 ASP B C 1
ATOM 6055 O O . ASP B 1 184 ? 57.968 54.587 127.782 1.00 93.18 184 ASP B O 1
ATOM 6060 N N . MET B 1 185 ? 56.650 56.388 128.029 1.00 89.47 185 MET B N 1
ATOM 6061 C CA . MET B 1 185 ? 56.382 56.100 129.418 1.00 89.04 185 MET B CA 1
ATOM 6062 C C . MET B 1 185 ? 55.345 55.019 129.651 1.00 87.99 185 MET B C 1
ATOM 6063 O O . MET B 1 185 ? 55.565 54.133 130.477 1.00 89.40 185 MET B O 1
ATOM 6068 N N . LEU B 1 186 ? 54.225 55.068 128.936 1.00 85.84 186 LEU B N 1
ATOM 6069 C CA . LEU B 1 186 ? 53.160 54.088 129.179 1.00 84.94 186 LEU B CA 1
ATOM 6070 C C . LEU B 1 186 ? 53.457 52.737 128.536 1.00 85.39 186 LEU B C 1
ATOM 6071 O O . LEU B 1 186 ? 53.184 51.684 129.125 1.00 85.90 186 LEU B O 1
ATOM 6076 N N . LEU B 1 187 ? 54.032 52.776 127.339 1.00 85.26 187 LEU B N 1
ATOM 6077 C CA . LEU B 1 187 ? 54.391 51.552 126.638 1.00 86.86 187 LEU B CA 1
ATOM 6078 C C . LEU B 1 187 ? 55.773 51.069 127.038 1.00 88.98 187 LEU B C 1
ATOM 6079 O O . LEU B 1 187 ? 55.901 50.094 127.772 1.00 90.95 187 LEU B O 1
ATOM 6084 N N . GLY B 1 188 ? 56.803 51.754 126.555 1.00 89.38 188 GLY B N 1
ATOM 6085 C CA . GLY B 1 188 ? 58.180 51.353 126.816 1.00 91.77 188 GLY B CA 1
ATOM 6086 C C . GLY B 1 188 ? 58.495 51.138 128.284 1.00 93.34 188 GLY B C 1
ATOM 6087 O O . GLY B 1 188 ? 59.220 50.204 128.631 1.00 95.52 188 GLY B O 1
ATOM 6088 N N . GLU B 1 189 ? 57.945 51.997 129.147 1.00 92.64 189 GLU B N 1
ATOM 6089 C CA . GLU B 1 189 ? 58.273 51.984 130.578 1.00 94.55 189 GLU B CA 1
ATOM 6090 C C . GLU B 1 189 ? 57.139 51.518 131.501 1.00 93.99 189 GLU B C 1
ATOM 6091 O O . GLU B 1 189 ? 57.144 51.814 132.707 1.00 95.08 189 GLU B O 1
ATOM 6097 N N . LEU B 1 190 ? 56.170 50.792 130.944 1.00 92.39 190 LEU B N 1
ATOM 6098 C CA . LEU B 1 190 ? 55.118 50.200 131.761 1.00 91.68 190 LEU B CA 1
ATOM 6099 C C . LEU B 1 190 ? 54.542 48.941 131.126 1.00 91.49 190 LEU B C 1
ATOM 6100 O O . LEU B 1 190 ? 54.908 47.835 131.514 1.00 94.11 190 LEU B O 1
ATOM 6105 N N . PHE B 1 191 ? 53.659 49.104 130.147 1.00 88.89 191 PHE B N 1
ATOM 6106 C CA . PHE B 1 191 ? 52.950 47.965 129.564 1.00 89.68 191 PHE B CA 1
ATOM 6107 C C . PHE B 1 191 ? 53.842 46.970 128.843 1.00 91.01 191 PHE B C 1
ATOM 6108 O O . PHE B 1 191 ? 53.457 45.822 128.630 1.00 93.24 191 PHE B O 1
ATOM 6116 N N . LEU B 1 192 ? 55.031 47.405 128.458 1.00 89.99 192 LEU B N 1
ATOM 6117 C CA . LEU B 1 192 ? 55.958 46.528 127.764 1.00 91.15 192 LEU B CA 1
ATOM 6118 C C . LEU B 1 192 ? 57.126 46.127 128.660 1.00 92.69 192 LEU B C 1
ATOM 6119 O O . LEU B 1 192 ? 58.119 45.595 128.177 1.00 94.77 192 LEU B O 1
ATOM 6124 N N . LEU B 1 193 ? 57.006 46.383 129.959 1.00 91.93 193 LEU B N 1
ATOM 6125 C CA . LEU B 1 193 ? 58.060 46.028 130.898 1.00 94.45 193 LEU B CA 1
ATOM 6126 C C . LEU B 1 193 ? 58.119 44.525 131.167 1.00 98.11 193 LEU B C 1
ATOM 6127 O O . LEU B 1 193 ? 59.142 43.888 130.942 1.00 100.61 193 LEU B O 1
ATOM 6132 N N . LYS B 1 194 ? 57.018 43.963 131.650 1.00 98.87 194 LYS B N 1
ATOM 6133 C CA . LYS B 1 194 ? 56.976 42.572 132.101 1.00 102.84 194 LYS B CA 1
ATOM 6134 C C . LYS B 1 194 ? 55.705 41.895 131.591 1.00 103.32 194 LYS B C 1
ATOM 6135 O O . LYS B 1 194 ? 54.843 42.545 131.002 1.00 100.21 194 LYS B O 1
ATOM 6141 N N . GLU B 1 195 ? 55.571 40.599 131.849 1.00 107.82 195 GLU B N 1
ATOM 6142 C CA . GLU B 1 195 ? 54.357 39.879 131.472 1.00 109.58 195 GLU B CA 1
ATOM 6143 C C . GLU B 1 195 ? 53.142 40.374 132.267 1.00 108.86 195 GLU B C 1
ATOM 6144 O O . GLU B 1 195 ? 52.109 40.721 131.692 1.00 106.99 195 GLU B O 1
ATOM 6150 N N . SER B 1 196 ? 53.288 40.412 133.589 1.00 110.77 196 SER B N 1
ATOM 6151 C CA . SER B 1 196 ? 52.279 40.982 134.469 1.00 110.27 196 SER B CA 1
ATOM 6152 C C . SER B 1 196 ? 51.587 42.223 133.865 1.00 106.24 196 SER B C 1
ATOM 6153 O O . SER B 1 196 ? 50.359 42.254 133.736 1.00 106.29 196 SER B O 1
ATOM 6156 N N . TYR B 1 197 ? 52.371 43.238 133.496 1.00 102.98 197 TYR B N 1
ATOM 6157 C CA . TYR B 1 197 ? 51.810 44.492 133.001 1.00 99.24 197 TYR B CA 1
ATOM 6158 C C . TYR B 1 197 ? 51.228 44.366 131.600 1.00 97.94 197 TYR B C 1
ATOM 6159 O O . TYR B 1 197 ? 50.202 44.970 131.283 1.00 96.31 197 TYR B O 1
ATOM 6168 N N . PHE B 1 198 ? 51.904 43.609 130.746 1.00 99.13 198 PHE B N 1
ATOM 6169 C CA . PHE B 1 198 ? 51.438 43.449 129.371 1.00 98.44 198 PHE B CA 1
ATOM 6170 C C . PHE B 1 198 ? 50.143 42.657 129.356 1.00 101.01 198 PHE B C 1
ATOM 6171 O O . PHE B 1 198 ? 49.275 42.874 128.522 1.00 100.03 198 PHE B O 1
ATOM 6179 N N . PHE B 1 199 ? 50.022 41.726 130.293 1.00 104.98 199 PHE B N 1
ATOM 6180 C CA . PHE B 1 199 ? 48.797 40.963 130.436 1.00 108.55 199 PHE B CA 1
ATOM 6181 C C . PHE B 1 199 ? 47.643 41.909 130.767 1.00 107.20 199 PHE B C 1
ATOM 6182 O O . PHE B 1 199 ? 46.550 41.781 130.213 1.00 108.12 199 PHE B O 1
ATOM 6190 N N . SER B 1 200 ? 47.902 42.858 131.670 1.00 105.29 200 SER B N 1
ATOM 6191 C CA . SER B 1 200 ? 46.936 43.901 132.016 1.00 103.76 200 SER B CA 1
ATOM 6192 C C . SER B 1 200 ? 46.538 44.649 130.772 1.00 101.37 200 SER B C 1
ATOM 6193 O O . SER B 1 200 ? 45.357 44.900 130.536 1.00 102.33 200 SER B O 1
ATOM 6196 N N . PHE B 1 201 ? 47.542 45.013 129.982 1.00 98.84 201 PHE B N 1
ATOM 6197 C CA . PHE B 1 201 ? 47.331 45.766 128.757 1.00 96.76 201 PHE B CA 1
ATOM 6198 C C . PHE B 1 201 ? 46.375 45.035 127.807 1.00 99.81 201 PHE B C 1
ATOM 6199 O O . PHE B 1 201 ? 45.426 45.632 127.308 1.00 99.63 201 PHE B O 1
ATOM 6207 N N . GLN B 1 202 ? 46.607 43.744 127.573 1.00 103.42 202 GLN B N 1
ATOM 6208 C CA . GLN B 1 202 ? 45.714 42.961 126.714 1.00 107.55 202 GLN B CA 1
ATOM 6209 C C . GLN B 1 202 ? 44.280 43.031 127.208 1.00 110.23 202 GLN B C 1
ATOM 6210 O O . GLN B 1 202 ? 43.374 43.332 126.435 1.00 111.40 202 GLN B O 1
ATOM 6216 N N . LYS B 1 203 ? 44.079 42.720 128.490 1.00 111.92 203 LYS B N 1
ATOM 6217 C CA . LYS B 1 203 ? 42.753 42.749 129.094 1.00 114.71 203 LYS B CA 1
ATOM 6218 C C . LYS B 1 203 ? 42.080 44.095 128.847 1.00 112.30 203 LYS B C 1
ATOM 6219 O O . LYS B 1 203 ? 40.908 44.153 128.480 1.00 114.44 203 LYS B O 1
ATOM 6225 N N . ILE B 1 204 ? 42.838 45.175 129.035 1.00 108.11 204 ILE B N 1
ATOM 6226 C CA . ILE B 1 204 ? 42.305 46.526 128.908 1.00 106.20 204 ILE B CA 1
ATOM 6227 C C . ILE B 1 204 ? 41.830 46.836 127.505 1.00 107.10 204 ILE B C 1
ATOM 6228 O O . ILE B 1 204 ? 40.832 47.532 127.322 1.00 108.37 204 ILE B O 1
ATOM 6233 N N . ILE B 1 205 ? 42.545 46.337 126.505 1.00 107.07 205 ILE B N 1
ATOM 6234 C CA . ILE B 1 205 ? 42.130 46.608 125.138 1.00 108.19 205 ILE B CA 1
ATOM 6235 C C . ILE B 1 205 ? 41.187 45.545 124.596 1.00 112.86 205 ILE B C 1
ATOM 6236 O O . ILE B 1 205 ? 40.374 45.828 123.726 1.00 114.87 205 ILE B O 1
ATOM 6241 N N . SER B 1 206 ? 41.286 44.324 125.106 1.00 115.18 206 SER B N 1
ATOM 6242 C CA . SER B 1 206 ? 40.398 43.274 124.627 1.00 120.24 206 SER B CA 1
ATOM 6243 C C . SER B 1 206 ? 39.006 43.500 125.199 1.00 123.29 206 SER B C 1
ATOM 6244 O O . SER B 1 206 ? 38.005 43.128 124.584 1.00 127.89 206 SER B O 1
ATOM 6247 N N . ALA B 1 207 ? 38.945 44.120 126.375 1.00 121.07 207 ALA B N 1
ATOM 6248 C CA . ALA B 1 207 ? 37.663 44.424 126.997 1.00 123.75 207 ALA B CA 1
ATOM 6249 C C . ALA B 1 207 ? 37.286 45.857 126.668 1.00 120.75 207 ALA B C 1
ATOM 6250 O O . ALA B 1 207 ? 36.598 46.530 127.426 1.00 121.42 207 ALA B O 1
ATOM 6252 N N . SER B 1 208 ? 37.740 46.316 125.515 1.00 117.97 208 SER B N 1
ATOM 6253 C CA . SER B 1 208 ? 37.606 47.711 125.164 1.00 115.03 208 SER B CA 1
ATOM 6254 C C . SER B 1 208 ? 36.896 47.861 123.825 1.00 117.89 208 SER B C 1
ATOM 6255 O O . SER B 1 208 ? 36.972 46.976 122.980 1.00 120.35 208 SER B O 1
ATOM 6258 N N . SER B 1 209 ? 36.205 48.982 123.642 1.00 118.09 209 SER B N 1
ATOM 6259 C CA . SER B 1 209 ? 35.533 49.297 122.386 1.00 121.14 209 SER B CA 1
ATOM 6260 C C . SER B 1 209 ? 36.383 48.965 121.170 1.00 120.54 209 SER B C 1
ATOM 6261 O O . SER B 1 209 ? 37.600 49.147 121.164 1.00 116.48 209 SER B O 1
ATOM 6264 N N . LEU B 1 210 ? 35.742 48.477 120.132 1.00 119.43 210 LEU B N 1
ATOM 6265 C CA . LEU B 1 210 ? 36.503 48.141 118.944 1.00 115.47 210 LEU B CA 1
ATOM 6266 C C . LEU B 1 210 ? 37.232 49.364 118.381 1.00 112.92 210 LEU B C 1
ATOM 6267 O O . LEU B 1 210 ? 38.401 49.280 117.988 1.00 109.09 210 LEU B O 1
ATOM 6272 N N . ILE B 1 211 ? 36.528 50.494 118.334 1.00 115.23 211 ILE B N 1
ATOM 6273 C CA . ILE B 1 211 ? 37.092 51.731 117.802 1.00 113.40 211 ILE B CA 1
ATOM 6274 C C . ILE B 1 211 ? 38.330 52.118 118.595 1.00 111.54 211 ILE B C 1
ATOM 6275 O O . ILE B 1 211 ? 39.370 52.413 118.017 1.00 108.53 211 ILE B O 1
ATOM 6280 N N . ASP B 1 212 ? 38.211 52.108 119.921 1.00 113.52 212 ASP B N 1
ATOM 6281 C CA . ASP B 1 212 ? 39.347 52.359 120.799 1.00 112.08 212 ASP B CA 1
ATOM 6282 C C . ASP B 1 212 ? 40.432 51.300 120.652 1.00 108.63 212 ASP B C 1
ATOM 6283 O O . ASP B 1 212 ? 41.621 51.583 120.760 1.00 106.54 212 ASP B O 1
ATOM 6288 N N . GLN B 1 213 ? 40.014 50.069 120.410 1.00 108.60 213 GLN B N 1
ATOM 6289 C CA . GLN B 1 213 ? 40.958 48.984 120.218 1.00 105.50 213 GLN B CA 1
ATOM 6290 C C . GLN B 1 213 ? 41.908 49.363 119.095 1.00 101.70 213 GLN B C 1
ATOM 6291 O O . GLN B 1 213 ? 43.118 49.205 119.206 1.00 99.52 213 GLN B O 1
ATOM 6297 N N . LYS B 1 214 ? 41.351 49.876 118.009 1.00 101.46 214 LYS B N 1
ATOM 6298 C CA . LYS B 1 214 ? 42.157 50.260 116.854 1.00 98.21 214 LYS B CA 1
ATOM 6299 C C . LYS B 1 214 ? 43.133 51.378 117.185 1.00 97.44 214 LYS B C 1
ATOM 6300 O O . LYS B 1 214 ? 44.273 51.360 116.729 1.00 94.89 214 LYS B O 1
ATOM 6306 N N . ARG B 1 215 ? 42.687 52.350 117.979 1.00 99.96 215 ARG B N 1
ATOM 6307 C CA . ARG B 1 215 ? 43.539 53.481 118.333 1.00 99.85 215 ARG B CA 1
ATOM 6308 C C . ARG B 1 215 ? 44.720 52.993 119.163 1.00 97.78 215 ARG B C 1
ATOM 6309 O O . ARG B 1 215 ? 45.881 53.195 118.805 1.00 95.66 215 ARG B O 1
ATOM 6317 N N . LEU B 1 216 ? 44.413 52.321 120.263 1.00 98.19 216 LEU B N 1
ATOM 6318 C CA . LEU B 1 216 ? 45.439 51.769 121.118 1.00 96.25 216 LEU B CA 1
ATOM 6319 C C . LEU B 1 216 ? 46.457 50.964 120.312 1.00 92.74 216 LEU B C 1
ATOM 6320 O O . LEU B 1 216 ? 47.656 51.177 120.442 1.00 92.21 216 LEU B O 1
ATOM 6325 N N . ILE B 1 217 ? 45.996 50.048 119.470 1.00 90.86 217 ILE B N 1
ATOM 6326 C CA . ILE B 1 217 ? 46.928 49.138 118.810 1.00 88.04 217 ILE B CA 1
ATOM 6327 C C . ILE B 1 217 ? 47.569 49.704 117.540 1.00 86.09 217 ILE B C 1
ATOM 6328 O O . ILE B 1 217 ? 48.775 49.588 117.330 1.00 84.21 217 ILE B O 1
ATOM 6333 N N . ALA B 1 218 ? 46.756 50.324 116.697 1.00 86.47 218 ALA B N 1
ATOM 6334 C CA . ALA B 1 218 ? 47.218 50.805 115.407 1.00 84.24 218 ALA B CA 1
ATOM 6335 C C . ALA B 1 218 ? 47.847 52.185 115.484 1.00 84.85 218 ALA B C 1
ATOM 6336 O O . ALA B 1 218 ? 48.836 52.444 114.809 1.00 83.95 218 ALA B O 1
ATOM 6338 N N . LYS B 1 219 ? 47.280 53.080 116.289 1.00 86.78 219 LYS B N 1
ATOM 6339 C CA . LYS B 1 219 ? 47.786 54.447 116.332 1.00 87.84 219 LYS B CA 1
ATOM 6340 C C . LYS B 1 219 ? 48.757 54.729 117.498 1.00 89.24 219 LYS B C 1
ATOM 6341 O O . LYS B 1 219 ? 49.350 55.808 117.564 1.00 90.67 219 LYS B O 1
ATOM 6343 N N . PHE B 1 220 ? 48.934 53.771 118.409 1.00 89.20 220 PHE B N 1
ATOM 6344 C CA . PHE B 1 220 ? 49.852 53.975 119.541 1.00 90.44 220 PHE B CA 1
ATOM 6345 C C . PHE B 1 220 ? 50.864 52.857 119.729 1.00 89.04 220 PHE B C 1
ATOM 6346 O O . PHE B 1 220 ? 52.066 53.106 119.715 1.00 89.27 220 PHE B O 1
ATOM 6354 N N . LEU B 1 221 ? 50.387 51.628 119.900 1.00 88.20 221 LEU B N 1
ATOM 6355 C CA . LEU B 1 221 ? 51.293 50.492 120.010 1.00 86.79 221 LEU B CA 1
ATOM 6356 C C . LEU B 1 221 ? 52.193 50.379 118.782 1.00 85.31 221 LEU B C 1
ATOM 6357 O O . LEU B 1 221 ? 53.409 50.479 118.886 1.00 85.44 221 LEU B O 1
ATOM 6362 N N . LEU B 1 222 ? 51.587 50.175 117.619 1.00 84.39 222 LEU B N 1
ATOM 6363 C CA . LEU B 1 222 ? 52.334 49.917 116.391 1.00 82.38 222 LEU B CA 1
ATOM 6364 C C . LEU B 1 222 ? 53.471 50.877 116.140 1.00 82.33 222 LEU B C 1
ATOM 6365 O O . LEU B 1 222 ? 54.610 50.453 115.950 1.00 82.58 222 LEU B O 1
ATOM 6370 N N . PRO B 1 223 ? 53.168 52.178 116.109 1.00 82.63 223 PRO B N 1
ATOM 6371 C CA . PRO B 1 223 ? 54.197 53.165 115.837 1.00 82.98 223 PRO B CA 1
ATOM 6372 C C . PRO B 1 223 ? 55.339 53.051 116.844 1.00 84.01 223 PRO B C 1
ATOM 6373 O O . PRO B 1 223 ? 56.498 53.235 116.472 1.00 84.40 223 PRO B O 1
ATOM 6377 N N . TYR B 1 224 ? 55.023 52.755 118.104 1.00 84.62 224 TYR B N 1
ATOM 6378 C CA . TYR B 1 224 ? 56.081 52.570 119.093 1.00 85.75 224 TYR B CA 1
ATOM 6379 C C . TYR B 1 224 ? 56.910 51.333 118.753 1.00 84.69 224 TYR B C 1
ATOM 6380 O O . TYR B 1 224 ? 58.143 51.386 118.734 1.00 85.10 224 TYR B O 1
ATOM 6389 N N . ILE B 1 225 ? 56.227 50.221 118.483 1.00 83.59 225 ILE B N 1
ATOM 6390 C CA . ILE B 1 225 ? 56.903 48.994 118.074 1.00 82.80 225 ILE B CA 1
ATOM 6391 C C . ILE B 1 225 ? 57.847 49.286 116.918 1.00 82.79 225 ILE B C 1
ATOM 6392 O O . ILE B 1 225 ? 58.937 48.730 116.816 1.00 83.44 225 ILE B O 1
ATOM 6397 N N . GLN B 1 226 ? 57.429 50.184 116.044 1.00 82.58 226 GLN B N 1
ATOM 6398 C CA . GLN B 1 226 ? 58.223 50.474 114.878 1.00 82.48 226 GLN B CA 1
ATOM 6399 C C . GLN B 1 226 ? 59.476 51.259 115.249 1.00 83.74 226 GLN B C 1
ATOM 6400 O O . GLN B 1 226 ? 60.479 51.214 114.550 1.00 84.02 226 GLN B O 1
ATOM 6406 N N . VAL B 1 227 ? 59.410 51.974 116.363 1.00 84.89 227 VAL B N 1
ATOM 6407 C CA . VAL B 1 227 ? 60.530 52.767 116.822 1.00 86.86 227 VAL B CA 1
ATOM 6408 C C . VAL B 1 227 ? 61.603 51.855 117.394 1.00 88.04 227 VAL B C 1
ATOM 6409 O O . VAL B 1 227 ? 62.789 52.134 117.276 1.00 90.23 227 VAL B O 1
ATOM 6413 N N . ILE B 1 228 ? 61.186 50.749 117.996 1.00 87.00 228 ILE B N 1
ATOM 6414 C CA . ILE B 1 228 ? 62.127 49.879 118.683 1.00 88.17 228 ILE B CA 1
ATOM 6415 C C . ILE B 1 228 ? 62.492 48.647 117.867 1.00 87.89 228 ILE B C 1
ATOM 6416 O O . ILE B 1 228 ? 63.621 48.178 117.926 1.00 90.25 228 ILE B O 1
ATOM 6421 N N . VAL B 1 229 ? 61.543 48.128 117.102 1.00 85.65 229 VAL B N 1
ATOM 6422 C CA . VAL B 1 229 ? 61.775 46.905 116.329 1.00 85.41 229 VAL B CA 1
ATOM 6423 C C . VAL B 1 229 ? 63.169 46.806 115.707 1.00 87.56 229 VAL B C 1
ATOM 6424 O O . VAL B 1 229 ? 63.564 47.663 114.933 1.00 87.02 229 VAL B O 1
ATOM 6428 N N . THR B 1 230 ? 63.895 45.745 116.062 1.00 90.41 230 THR B N 1
ATOM 6429 C CA . THR B 1 230 ? 65.138 45.350 115.405 1.00 93.15 230 THR B CA 1
ATOM 6430 C C . THR B 1 230 ? 64.968 43.949 114.857 1.00 93.66 230 THR B C 1
ATOM 6431 O O . THR B 1 230 ? 63.961 43.299 115.125 1.00 93.00 230 THR B O 1
ATOM 6435 N N . LEU B 1 231 ? 65.961 43.460 114.122 1.00 95.62 231 LEU B N 1
ATOM 6436 C CA . LEU B 1 231 ? 65.920 42.074 113.675 1.00 96.37 231 LEU B CA 1
ATOM 6437 C C . LEU B 1 231 ? 65.908 41.102 114.847 1.00 99.01 231 LEU B C 1
ATOM 6438 O O . LEU B 1 231 ? 65.214 40.088 114.797 1.00 98.99 231 LEU B O 1
ATOM 6443 N N . GLU B 1 232 ? 66.653 41.403 115.908 1.00 101.58 232 GLU B N 1
ATOM 6444 C CA . GLU B 1 232 ? 66.607 40.558 117.094 1.00 104.14 232 GLU B CA 1
ATOM 6445 C C . GLU B 1 232 ? 65.313 40.732 117.864 1.00 102.05 232 GLU B C 1
ATOM 6446 O O . GLU B 1 232 ? 64.871 39.822 118.546 1.00 103.21 232 GLU B O 1
ATOM 6452 N N . ASN B 1 233 ? 64.719 41.914 117.774 1.00 99.89 233 ASN B N 1
ATOM 6453 C CA . ASN B 1 233 ? 63.411 42.156 118.361 1.00 98.04 233 ASN B CA 1
ATOM 6454 C C . ASN B 1 233 ? 62.329 41.365 117.696 1.00 96.25 233 ASN B C 1
ATOM 6455 O O . ASN B 1 233 ? 61.380 40.927 118.334 1.00 95.88 233 ASN B O 1
ATOM 6460 N N . LEU B 1 234 ? 62.471 41.229 116.387 1.00 95.47 234 LEU B N 1
ATOM 6461 C CA . LEU B 1 234 ? 61.363 40.874 115.530 1.00 93.64 234 LEU B CA 1
ATOM 6462 C C . LEU B 1 234 ? 60.560 39.750 116.145 1.00 94.90 234 LEU B C 1
ATOM 6463 O O . LEU B 1 234 ? 59.337 39.848 116.289 1.00 93.42 234 LEU B O 1
ATOM 6468 N N . ASN B 1 235 ? 61.256 38.682 116.514 1.00 98.21 235 ASN B N 1
ATOM 6469 C CA . ASN B 1 235 ? 60.590 37.499 117.034 1.00 100.52 235 ASN B CA 1
ATOM 6470 C C . ASN B 1 235 ? 59.713 37.790 118.245 1.00 100.42 235 ASN B C 1
ATOM 6471 O O . ASN B 1 235 ? 58.578 37.334 118.326 1.00 100.01 235 ASN B O 1
ATOM 6476 N N . ASP B 1 236 ? 60.254 38.534 119.199 1.00 101.35 236 ASP B N 1
ATOM 6477 C CA . ASP B 1 236 ? 59.499 38.900 120.383 1.00 101.57 236 ASP B CA 1
ATOM 6478 C C . ASP B 1 236 ? 58.375 39.876 120.070 1.00 98.70 236 ASP B C 1
ATOM 6479 O O . ASP B 1 236 ? 57.382 39.911 120.789 1.00 98.74 236 ASP B O 1
ATOM 6484 N N . VAL B 1 237 ? 58.514 40.671 119.009 1.00 96.55 237 VAL B N 1
ATOM 6485 C CA . VAL B 1 237 ? 57.437 41.598 118.678 1.00 94.27 237 VAL B CA 1
ATOM 6486 C C . VAL B 1 237 ? 56.272 40.867 118.009 1.00 93.85 237 VAL B C 1
ATOM 6487 O O . VAL B 1 237 ? 55.110 41.198 118.245 1.00 93.22 237 VAL B O 1
ATOM 6491 N N . ARG B 1 238 ? 56.563 39.859 117.197 1.00 94.63 238 ARG B N 1
ATOM 6492 C CA . ARG B 1 238 ? 55.460 39.106 116.617 1.00 94.91 238 ARG B CA 1
ATOM 6493 C C . ARG B 1 238 ? 54.770 38.333 117.704 1.00 96.43 238 ARG B C 1
ATOM 6494 O O . ARG B 1 238 ? 53.568 38.134 117.644 1.00 96.59 238 ARG B O 1
ATOM 6502 N N . LYS B 1 239 ? 55.526 37.909 118.711 1.00 98.17 239 LYS B N 1
ATOM 6503 C CA . LYS B 1 239 ? 54.915 37.241 119.853 1.00 99.92 239 LYS B CA 1
ATOM 6504 C C . LYS B 1 239 ? 53.908 38.197 120.477 1.00 98.87 239 LYS B C 1
ATOM 6505 O O . LYS B 1 239 ? 52.857 37.771 120.945 1.00 100.11 239 LYS B O 1
ATOM 6511 N N . ILE B 1 240 ? 54.223 39.492 120.461 1.00 97.07 240 ILE B N 1
ATOM 6512 C CA . ILE B 1 240 ? 53.334 40.492 121.052 1.00 96.72 240 ILE B CA 1
ATOM 6513 C C . ILE B 1 240 ? 52.132 40.811 120.181 1.00 96.20 240 ILE B C 1
ATOM 6514 O O . ILE B 1 240 ? 51.072 41.155 120.692 1.00 96.92 240 ILE B O 1
ATOM 6519 N N . LEU B 1 241 ? 52.293 40.727 118.869 1.00 95.33 241 LEU B N 1
ATOM 6520 C CA . LEU B 1 241 ? 51.201 41.108 117.993 1.00 94.95 241 LEU B CA 1
ATOM 6521 C C . LEU B 1 241 ? 50.223 39.956 117.827 1.00 97.45 241 LEU B C 1
ATOM 6522 O O . LEU B 1 241 ? 49.014 40.166 117.701 1.00 97.93 241 LEU B O 1
ATOM 6527 N N . ARG B 1 242 ? 50.746 38.737 117.847 1.00 99.71 242 ARG B N 1
ATOM 6528 C CA . ARG B 1 242 ? 49.897 37.561 117.733 1.00 102.71 242 ARG B CA 1
ATOM 6529 C C . ARG B 1 242 ? 48.949 37.540 118.917 1.00 104.84 242 ARG B C 1
ATOM 6530 O O . ARG B 1 242 ? 47.899 36.912 118.865 1.00 107.20 242 ARG B O 1
ATOM 6538 N N . ARG B 1 243 ? 49.317 38.245 119.985 1.00 104.53 243 ARG B N 1
ATOM 6539 C CA . ARG B 1 243 ? 48.508 38.267 121.202 1.00 106.29 243 ARG B CA 1
ATOM 6540 C C . ARG B 1 243 ? 47.244 39.131 121.046 1.00 105.68 243 ARG B C 1
ATOM 6541 O O . ARG B 1 243 ? 46.426 39.205 121.956 1.00 107.44 243 ARG B O 1
ATOM 6549 N N . PHE B 1 244 ? 47.085 39.777 119.890 1.00 103.48 244 PHE B N 1
ATOM 6550 C CA . PHE B 1 244 ? 45.901 40.601 119.624 1.00 103.16 244 PHE B CA 1
ATOM 6551 C C . PHE B 1 244 ? 45.151 40.133 118.397 1.00 103.52 244 PHE B C 1
ATOM 6552 O O . PHE B 1 244 ? 45.719 39.492 117.514 1.00 102.60 244 PHE B O 1
ATOM 6560 N N . ASP B 1 245 ? 43.876 40.492 118.328 1.00 105.13 245 ASP B N 1
ATOM 6561 C CA . ASP B 1 245 ? 43.081 40.203 117.154 1.00 105.81 245 ASP B CA 1
ATOM 6562 C C . ASP B 1 245 ? 43.390 41.213 116.053 1.00 102.49 245 ASP B C 1
ATOM 6563 O O . ASP B 1 245 ? 42.696 42.216 115.897 1.00 102.64 245 ASP B O 1
ATOM 6568 N N . LEU B 1 246 ? 44.441 40.943 115.290 1.00 100.10 246 LEU B N 1
ATOM 6569 C CA . LEU B 1 246 ? 44.893 41.869 114.264 1.00 97.37 246 LEU B CA 1
ATOM 6570 C C . LEU B 1 246 ? 43.929 41.928 113.096 1.00 98.23 246 LEU B C 1
ATOM 6571 O O . LEU B 1 246 ? 43.915 42.896 112.331 1.00 96.78 246 LEU B O 1
ATOM 6576 N N . ASP B 1 247 ? 43.121 40.886 112.958 1.00 101.20 247 ASP B N 1
ATOM 6577 C CA . ASP B 1 247 ? 42.234 40.784 111.815 1.00 102.43 247 ASP B CA 1
ATOM 6578 C C . ASP B 1 247 ? 41.152 41.855 111.843 1.00 104.01 247 ASP B C 1
ATOM 6579 O O . ASP B 1 247 ? 40.742 42.349 110.791 1.00 103.50 247 ASP B O 1
ATOM 6584 N N . LYS B 1 248 ? 40.709 42.222 113.047 1.00 106.22 248 LYS B N 1
ATOM 6585 C CA . LYS B 1 248 ? 39.711 43.276 113.218 1.00 108.11 248 LYS B CA 1
ATOM 6586 C C . LYS B 1 248 ? 40.330 44.678 113.237 1.00 106.27 248 LYS B C 1
ATOM 6587 O O . LYS B 1 248 ? 39.672 45.660 112.882 1.00 107.38 248 LYS B O 1
ATOM 6593 N N . ILE B 1 249 ? 41.596 44.766 113.634 1.00 104.02 249 ILE B N 1
ATOM 6594 C CA . ILE B 1 249 ? 42.218 46.044 113.972 1.00 102.91 249 ILE B CA 1
ATOM 6595 C C . ILE B 1 249 ? 43.043 46.725 112.853 1.00 100.81 249 ILE B C 1
ATOM 6596 O O . ILE B 1 249 ? 43.190 47.957 112.827 1.00 100.74 249 ILE B O 1
ATOM 6601 N N . ILE B 1 250 ? 43.570 45.936 111.927 1.00 99.40 250 ILE B N 1
ATOM 6602 C CA . ILE B 1 250 ? 44.541 46.454 110.971 1.00 97.37 250 ILE B CA 1
ATOM 6603 C C . ILE B 1 250 ? 43.992 46.655 109.558 1.00 97.08 250 ILE B C 1
ATOM 6604 O O . ILE B 1 250 ? 43.644 45.695 108.890 1.00 97.19 250 ILE B O 1
ATOM 6609 N N . SER B 1 251 ? 43.929 47.903 109.102 1.00 97.14 251 SER B N 1
ATOM 6610 C CA . SER B 1 251 ? 43.487 48.188 107.740 1.00 97.22 251 SER B CA 1
ATOM 6611 C C . SER B 1 251 ? 44.666 48.349 106.796 1.00 95.17 251 SER B C 1
ATOM 6612 O O . SER B 1 251 ? 45.787 48.557 107.234 1.00 94.57 251 SER B O 1
ATOM 6615 N N . LEU B 1 252 ? 44.419 48.269 105.498 1.00 94.86 252 LEU B N 1
ATOM 6616 C CA . LEU B 1 252 ? 45.490 48.507 104.542 1.00 93.29 252 LEU B CA 1
ATOM 6617 C C . LEU B 1 252 ? 46.286 49.768 104.881 1.00 93.06 252 LEU B C 1
ATOM 6618 O O . LEU B 1 252 ? 47.512 49.734 105.000 1.00 91.78 252 LEU B O 1
ATOM 6623 N N . SER B 1 253 ? 45.585 50.887 105.015 1.00 94.82 253 SER B N 1
ATOM 6624 C CA . SER B 1 253 ? 46.253 52.166 105.220 1.00 95.46 253 SER B CA 1
ATOM 6625 C C . SER B 1 253 ? 47.282 52.058 106.335 1.00 94.82 253 SER B C 1
ATOM 6626 O O . SER B 1 253 ? 48.358 52.652 106.249 1.00 94.65 253 SER B O 1
ATOM 6629 N N . VAL B 1 254 ? 46.943 51.305 107.380 1.00 94.76 254 VAL B N 1
ATOM 6630 C CA . VAL B 1 254 ? 47.864 51.066 108.485 1.00 94.19 254 VAL B CA 1
ATOM 6631 C C . VAL B 1 254 ? 49.061 50.261 108.001 1.00 92.27 254 VAL B C 1
ATOM 6632 O O . VAL B 1 254 ? 50.205 50.573 108.315 1.00 91.83 254 VAL B O 1
ATOM 6636 N N . LEU B 1 255 ? 48.774 49.224 107.227 1.00 91.59 255 LEU B N 1
ATOM 6637 C CA . LEU B 1 255 ? 49.788 48.352 106.665 1.00 90.57 255 LEU B CA 1
ATOM 6638 C C . LEU B 1 255 ? 50.688 49.120 105.689 1.00 90.54 255 LEU B C 1
ATOM 6639 O O . LEU B 1 255 ? 51.882 48.833 105.557 1.00 90.13 255 LEU B O 1
ATOM 6644 N N . PHE B 1 256 ? 50.105 50.099 105.002 1.00 91.41 256 PHE B N 1
ATOM 6645 C CA . PHE B 1 256 ? 50.862 50.948 104.092 1.00 91.60 256 PHE B CA 1
ATOM 6646 C C . PHE B 1 256 ? 51.849 51.818 104.853 1.00 93.03 256 PHE B C 1
ATOM 6647 O O . PHE B 1 256 ? 52.998 51.968 104.443 1.00 92.98 256 PHE B O 1
ATOM 6655 N N . GLU B 1 257 ? 51.393 52.382 105.967 1.00 94.80 257 GLU B N 1
ATOM 6656 C CA . GLU B 1 257 ? 52.204 53.303 106.752 1.00 96.80 257 GLU B CA 1
ATOM 6657 C C . GLU B 1 257 ? 53.493 52.677 107.281 1.00 95.72 257 GLU B C 1
ATOM 6658 O O . GLU B 1 257 ? 54.535 53.329 107.319 1.00 97.15 257 GLU B O 1
ATOM 6664 N N . ILE B 1 258 ? 53.428 51.421 107.702 1.00 93.58 258 ILE B N 1
ATOM 6665 C CA . ILE B 1 258 ? 54.576 50.788 108.355 1.00 92.31 258 ILE B CA 1
ATOM 6666 C C . ILE B 1 258 ? 55.827 50.804 107.484 1.00 91.79 258 ILE B C 1
ATOM 6667 O O . ILE B 1 258 ? 55.853 50.219 106.401 1.00 91.15 258 ILE B O 1
ATOM 6672 N N . GLN B 1 259 ? 56.868 51.468 107.967 1.00 92.20 259 GLN B N 1
ATOM 6673 C CA . GLN B 1 259 ? 58.085 51.608 107.202 1.00 92.08 259 GLN B CA 1
ATOM 6674 C C . GLN B 1 259 ? 58.994 50.384 107.236 1.00 90.72 259 GLN B C 1
ATOM 6675 O O . GLN B 1 259 ? 59.668 50.107 106.263 1.00 90.95 259 GLN B O 1
ATOM 6681 N N . SER B 1 260 ? 59.045 49.660 108.344 1.00 89.76 260 SER B N 1
ATOM 6682 C CA . SER B 1 260 ? 59.951 48.513 108.432 1.00 89.54 260 SER B CA 1
ATOM 6683 C C . SER B 1 260 ? 59.446 47.326 107.616 1.00 87.60 260 SER B C 1
ATOM 6684 O O . SER B 1 260 ? 58.351 46.822 107.860 1.00 86.76 260 SER B O 1
ATOM 6687 N N . LEU B 1 261 ? 60.224 46.866 106.645 1.00 87.00 261 LEU B N 1
ATOM 6688 C CA . LEU B 1 261 ? 59.715 45.790 105.815 1.00 85.31 261 LEU B CA 1
ATOM 6689 C C . LEU B 1 261 ? 59.514 44.552 106.680 1.00 85.61 261 LEU B C 1
ATOM 6690 O O . LEU B 1 261 ? 58.417 44.013 106.756 1.00 84.83 261 LEU B O 1
ATOM 6695 N N . PRO B 1 262 ? 60.573 44.110 107.359 1.00 87.27 262 PRO B N 1
ATOM 6696 C CA . PRO B 1 262 ? 60.437 42.935 108.189 1.00 88.47 262 PRO B CA 1
ATOM 6697 C C . PRO B 1 262 ? 59.222 43.032 109.118 1.00 87.49 262 PRO B C 1
ATOM 6698 O O . PRO B 1 262 ? 58.523 42.032 109.307 1.00 88.08 262 PRO B O 1
ATOM 6702 N N . LEU B 1 263 ? 58.954 44.204 109.692 1.00 86.23 263 LEU B N 1
ATOM 6703 C CA . LEU B 1 263 ? 57.757 44.336 110.523 1.00 85.27 263 LEU B CA 1
ATOM 6704 C C . LEU B 1 263 ? 56.516 44.170 109.655 1.00 83.52 263 LEU B C 1
ATOM 6705 O O . LEU B 1 263 ? 55.613 43.406 109.981 1.00 84.25 263 LEU B O 1
ATOM 6710 N N . LYS B 1 264 ? 56.466 44.887 108.542 1.00 81.93 264 LYS B N 1
ATOM 6711 C CA . LYS B 1 264 ? 55.333 44.768 107.630 1.00 80.26 264 LYS B CA 1
ATOM 6712 C C . LYS B 1 264 ? 55.050 43.293 107.305 1.00 80.29 264 LYS B C 1
ATOM 6713 O O . LYS B 1 264 ? 53.913 42.838 107.431 1.00 80.64 264 LYS B O 1
ATOM 6719 N N . GLU B 1 265 ? 56.084 42.551 106.902 1.00 80.30 265 GLU B N 1
ATOM 6720 C CA . GLU B 1 265 ? 55.958 41.104 106.665 1.00 80.81 265 GLU B CA 1
ATOM 6721 C C . GLU B 1 265 ? 55.364 40.343 107.863 1.00 81.34 265 GLU B C 1
ATOM 6722 O O . GLU B 1 265 ? 54.393 39.607 107.716 1.00 81.75 265 GLU B O 1
ATOM 6728 N N . VAL B 1 266 ? 55.950 40.517 109.042 1.00 81.30 266 VAL B N 1
ATOM 6729 C CA . VAL B 1 266 ? 55.438 39.873 110.242 1.00 82.06 266 VAL B CA 1
ATOM 6730 C C . VAL B 1 266 ? 53.936 40.058 110.395 1.00 81.73 266 VAL B C 1
ATOM 6731 O O . VAL B 1 266 ? 53.229 39.128 110.806 1.00 83.71 266 VAL B O 1
ATOM 6735 N N . ILE B 1 267 ? 53.434 41.245 110.069 1.00 79.89 267 ILE B N 1
ATOM 6736 C CA . ILE B 1 267 ? 51.992 41.484 110.206 1.00 80.26 267 ILE B CA 1
ATOM 6737 C C . ILE B 1 267 ? 51.190 40.818 109.089 1.00 80.32 267 ILE B C 1
ATOM 6738 O O . ILE B 1 267 ? 50.119 40.258 109.339 1.00 81.36 267 ILE B O 1
ATOM 6743 N N . VAL B 1 268 ? 51.710 40.879 107.866 1.00 79.18 268 VAL B N 1
ATOM 6744 C CA . VAL B 1 268 ? 51.072 40.193 106.753 1.00 79.49 268 VAL B CA 1
ATOM 6745 C C . VAL B 1 268 ? 50.874 38.724 107.102 1.00 82.27 268 VAL B C 1
ATOM 6746 O O . VAL B 1 268 ? 49.892 38.099 106.713 1.00 83.89 268 VAL B O 1
ATOM 6750 N N . ARG B 1 269 ? 51.805 38.167 107.849 1.00 83.59 269 ARG B N 1
ATOM 6751 C CA . ARG B 1 269 ? 51.749 36.742 108.087 1.00 87.16 269 ARG B CA 1
ATOM 6752 C C . ARG B 1 269 ? 50.949 36.360 109.328 1.00 89.15 269 ARG B C 1
ATOM 6753 O O . ARG B 1 269 ? 50.811 35.179 109.639 1.00 91.71 269 ARG B O 1
ATOM 6761 N N . LEU B 1 270 ? 50.410 37.358 110.022 1.00 87.85 270 LEU B N 1
ATOM 6762 C CA . LEU B 1 270 ? 49.526 37.079 111.138 1.00 89.83 270 LEU B CA 1
ATOM 6763 C C . LEU B 1 270 ? 48.073 37.191 110.716 1.00 90.54 270 LEU B C 1
ATOM 6764 O O . LEU B 1 270 ? 47.178 37.025 111.539 1.00 92.36 270 LEU B O 1
ATOM 6769 N N . MET B 1 271 ? 47.837 37.471 109.437 1.00 89.58 271 MET B N 1
ATOM 6770 C CA . MET B 1 271 ? 46.483 37.697 108.940 1.00 90.64 271 MET B CA 1
ATOM 6771 C C . MET B 1 271 ? 45.794 36.398 108.505 1.00 94.23 271 MET B C 1
ATOM 6772 O O . MET B 1 271 ? 46.372 35.608 107.777 1.00 94.70 271 MET B O 1
ATOM 6777 N N . SER B 1 272 ? 44.563 36.159 108.953 1.00 97.54 272 SER B N 1
ATOM 6778 C CA . SER B 1 272 ? 43.792 35.017 108.452 1.00 101.76 272 SER B CA 1
ATOM 6779 C C . SER B 1 272 ? 43.720 35.083 106.935 1.00 101.21 272 SER B C 1
ATOM 6780 O O . SER B 1 272 ? 43.948 36.136 106.347 1.00 97.73 272 SER B O 1
ATOM 6783 N N . ASN B 1 273 ? 43.389 33.964 106.297 1.00 105.27 273 ASN B N 1
ATOM 6784 C CA . ASN B 1 273 ? 43.218 33.948 104.840 1.00 105.51 273 ASN B CA 1
ATOM 6785 C C . ASN B 1 273 ? 42.025 34.779 104.428 1.00 104.98 273 ASN B C 1
ATOM 6786 O O . ASN B 1 273 ? 41.981 35.285 103.311 1.00 103.29 273 ASN B O 1
ATOM 6791 N N . HIS B 1 274 ? 41.047 34.910 105.320 1.00 106.60 274 HIS B N 1
ATOM 6792 C CA . HIS B 1 274 ? 39.943 35.792 105.032 1.00 106.44 274 HIS B CA 1
ATOM 6793 C C . HIS B 1 274 ? 40.401 37.245 104.958 1.00 101.68 274 HIS B C 1
ATOM 6794 O O . HIS B 1 274 ? 40.096 37.950 103.997 1.00 100.52 274 HIS B O 1
ATOM 6801 N N . SER B 1 275 ? 41.130 37.701 105.966 1.00 99.10 275 SER B N 1
ATOM 6802 C CA . SER B 1 275 ? 41.733 39.015 105.867 1.00 95.04 275 SER B CA 1
ATOM 6803 C C . SER B 1 275 ? 42.577 39.090 104.605 1.00 91.54 275 SER B C 1
ATOM 6804 O O . SER B 1 275 ? 42.475 40.050 103.845 1.00 89.68 275 SER B O 1
ATOM 6807 N N . SER B 1 276 ? 43.405 38.073 104.382 1.00 90.76 276 SER B N 1
ATOM 6808 C CA . SER B 1 276 ? 44.336 38.087 103.251 1.00 87.87 276 SER B CA 1
ATOM 6809 C C . SER B 1 276 ? 43.632 38.259 101.922 1.00 87.45 276 SER B C 1
ATOM 6810 O O . SER B 1 276 ? 44.099 38.986 101.043 1.00 84.80 276 SER B O 1
ATOM 6813 N N . THR B 1 277 ? 42.506 37.581 101.771 1.00 90.13 277 THR B N 1
ATOM 6814 C CA . THR B 1 277 ? 41.787 37.638 100.519 1.00 90.41 277 THR B CA 1
ATOM 6815 C C . THR B 1 277 ? 41.191 39.042 100.307 1.00 88.95 277 THR B C 1
ATOM 6816 O O . THR B 1 277 ? 41.251 39.581 99.205 1.00 87.20 277 THR B O 1
ATOM 6820 N N . LYS B 1 278 ? 40.659 39.644 101.371 1.00 89.72 278 LYS B N 1
ATOM 6821 C CA . LYS B 1 278 ? 40.164 41.019 101.314 1.00 88.98 278 LYS B CA 1
ATOM 6822 C C . LYS B 1 278 ? 41.255 42.017 100.933 1.00 85.55 278 LYS B C 1
ATOM 6823 O O . LYS B 1 278 ? 41.087 42.782 99.983 1.00 84.69 278 LYS B O 1
ATOM 6829 N N . PHE B 1 279 ? 42.360 42.022 101.675 1.00 83.88 279 PHE B N 1
ATOM 6830 C CA . PHE B 1 279 ? 43.463 42.914 101.363 1.00 81.23 279 PHE B CA 1
ATOM 6831 C C . PHE B 1 279 ? 43.965 42.704 99.934 1.00 79.83 279 PHE B C 1
ATOM 6832 O O . PHE B 1 279 ? 44.131 43.657 99.167 1.00 78.42 279 PHE B O 1
ATOM 6840 N N . VAL B 1 280 ? 44.228 41.459 99.563 1.00 80.20 280 VAL B N 1
ATOM 6841 C CA . VAL B 1 280 ? 44.708 41.219 98.212 1.00 78.81 280 VAL B CA 1
ATOM 6842 C C . VAL B 1 280 ? 43.768 41.855 97.196 1.00 78.86 280 VAL B C 1
ATOM 6843 O O . VAL B 1 280 ? 44.200 42.347 96.172 1.00 78.18 280 VAL B O 1
ATOM 6847 N N . SER B 1 281 ? 42.477 41.847 97.480 1.00 80.35 281 SER B N 1
ATOM 6848 C CA . SER B 1 281 ? 41.535 42.456 96.576 1.00 80.60 281 SER B CA 1
ATOM 6849 C C . SER B 1 281 ? 41.735 43.957 96.573 1.00 78.72 281 SER B C 1
ATOM 6850 O O . SER B 1 281 ? 41.940 44.559 95.521 1.00 78.32 281 SER B O 1
ATOM 6853 N N . ALA B 1 282 ? 41.671 44.565 97.753 1.00 78.09 282 ALA B N 1
ATOM 6854 C CA . ALA B 1 282 ? 41.937 45.996 97.886 1.00 76.01 282 ALA B CA 1
ATOM 6855 C C . ALA B 1 282 ? 43.187 46.345 97.100 1.00 73.49 282 ALA B C 1
ATOM 6856 O O . ALA B 1 282 ? 43.173 47.224 96.243 1.00 72.98 282 ALA B O 1
ATOM 6858 N N . LEU B 1 283 ? 44.270 45.633 97.390 1.00 72.13 283 LEU B N 1
ATOM 6859 C CA . LEU B 1 283 ? 45.542 45.919 96.769 1.00 69.89 283 LEU B CA 1
ATOM 6860 C C . LEU B 1 283 ? 45.466 45.809 95.257 1.00 70.03 283 LEU B C 1
ATOM 6861 O O . LEU B 1 283 ? 45.949 46.681 94.539 1.00 68.93 283 LEU B O 1
ATOM 6866 N N . VAL B 1 284 ? 44.850 44.745 94.763 1.00 71.96 284 VAL B N 1
ATOM 6867 C CA . VAL B 1 284 ? 44.727 44.572 93.317 1.00 72.52 284 VAL B CA 1
ATOM 6868 C C . VAL B 1 284 ? 44.003 45.755 92.685 1.00 73.02 284 VAL B C 1
ATOM 6869 O O . VAL B 1 284 ? 44.474 46.310 91.708 1.00 71.85 284 VAL B O 1
ATOM 6873 N N . SER B 1 285 ? 42.866 46.144 93.248 1.00 75.18 285 SER B N 1
ATOM 6874 C CA . SER B 1 285 ? 42.145 47.301 92.739 1.00 76.81 285 SER B CA 1
ATOM 6875 C C . SER B 1 285 ? 43.042 48.520 92.703 1.00 75.95 285 SER B C 1
ATOM 6876 O O . SER B 1 285 ? 43.004 49.308 91.750 1.00 76.48 285 SER B O 1
ATOM 6879 N N . LYS B 1 286 ? 43.834 48.684 93.757 1.00 75.20 286 LYS B N 1
ATOM 6880 C CA . LYS B 1 286 ? 44.702 49.850 93.890 1.00 74.11 286 LYS B CA 1
ATOM 6881 C C . LYS B 1 286 ? 45.804 49.758 92.860 1.00 72.30 286 LYS B C 1
ATOM 6882 O O . LYS B 1 286 ? 46.233 50.759 92.279 1.00 71.97 286 LYS B O 1
ATOM 6888 N N . PHE B 1 287 ? 46.257 48.533 92.633 1.00 71.44 287 PHE B N 1
ATOM 6889 C CA . PHE B 1 287 ? 47.283 48.287 91.632 1.00 70.69 287 PHE B CA 1
ATOM 6890 C C . PHE B 1 287 ? 46.767 48.679 90.251 1.00 71.55 287 PHE B C 1
ATOM 6891 O O . PHE B 1 287 ? 47.500 49.208 89.432 1.00 71.03 287 PHE B O 1
ATOM 6899 N N . ALA B 1 288 ? 45.493 48.419 90.006 1.00 73.40 288 ALA B N 1
ATOM 6900 C CA . ALA B 1 288 ? 44.918 48.668 88.708 1.00 74.63 288 ALA B CA 1
ATOM 6901 C C . ALA B 1 288 ? 44.695 50.155 88.541 1.00 76.56 288 ALA B C 1
ATOM 6902 O O . ALA B 1 288 ? 44.774 50.675 87.433 1.00 76.80 288 ALA B O 1
ATOM 6904 N N . ASP B 1 289 ? 44.420 50.853 89.637 1.00 78.83 289 ASP B N 1
ATOM 6905 C CA . ASP B 1 289 ? 44.132 52.274 89.532 1.00 81.84 289 ASP B CA 1
ATOM 6906 C C . ASP B 1 289 ? 45.360 53.083 89.899 1.00 81.84 289 ASP B C 1
ATOM 6907 O O . ASP B 1 289 ? 45.355 53.851 90.859 1.00 83.35 289 ASP B O 1
ATOM 6912 N N . PHE B 1 290 ? 46.411 52.928 89.112 1.00 80.98 290 PHE B N 1
ATOM 6913 C CA . PHE B 1 290 ? 47.732 53.342 89.548 1.00 80.75 290 PHE B CA 1
ATOM 6914 C C . PHE B 1 290 ? 48.136 54.721 89.076 1.00 81.89 290 PHE B C 1
ATOM 6915 O O . PHE B 1 290 ? 48.351 54.952 87.899 1.00 81.98 290 PHE B O 1
ATOM 6923 N N . THR B 1 291 ? 48.221 55.637 90.038 1.00 83.53 291 THR B N 1
ATOM 6924 C CA . THR B 1 291 ? 48.446 57.061 89.791 1.00 85.55 291 THR B CA 1
ATOM 6925 C C . THR B 1 291 ? 49.694 57.550 90.486 1.00 86.01 291 THR B C 1
ATOM 6926 O O . THR B 1 291 ? 50.497 58.278 89.916 1.00 87.34 291 THR B O 1
ATOM 6930 N N . ASP B 1 292 ? 49.822 57.170 91.749 1.00 85.60 292 ASP B N 1
ATOM 6931 C CA . ASP B 1 292 ? 50.914 57.612 92.584 1.00 86.29 292 ASP B CA 1
ATOM 6932 C C . ASP B 1 292 ? 52.030 56.575 92.598 1.00 83.80 292 ASP B C 1
ATOM 6933 O O . ASP B 1 292 ? 51.829 55.456 93.054 1.00 82.50 292 ASP B O 1
ATOM 6938 N N . GLU B 1 293 ? 53.204 56.956 92.109 1.00 83.50 293 GLU B N 1
ATOM 6939 C CA . GLU B 1 293 ? 54.356 56.067 92.071 1.00 81.98 293 GLU B CA 1
ATOM 6940 C C . GLU B 1 293 ? 54.771 55.570 93.454 1.00 81.65 293 GLU B C 1
ATOM 6941 O O . GLU B 1 293 ? 55.022 54.371 93.653 1.00 80.39 293 GLU B O 1
ATOM 6947 N N . GLU B 1 294 ? 54.854 56.485 94.412 1.00 82.90 294 GLU B N 1
ATOM 6948 C CA . GLU B 1 294 ? 55.254 56.090 95.744 1.00 82.85 294 GLU B CA 1
ATOM 6949 C C . GLU B 1 294 ? 54.243 55.138 96.361 1.00 79.51 294 GLU B C 1
ATOM 6950 O O . GLU B 1 294 ? 54.621 54.174 97.016 1.00 78.38 294 GLU B O 1
ATOM 6956 N N . VAL B 1 295 ? 52.962 55.401 96.137 1.00 78.20 295 VAL B N 1
ATOM 6957 C CA . VAL B 1 295 ? 51.905 54.548 96.681 1.00 76.64 295 VAL B CA 1
ATOM 6958 C C . VAL B 1 295 ? 51.808 53.212 95.938 1.00 74.68 295 VAL B C 1
ATOM 6959 O O . VAL B 1 295 ? 51.459 52.192 96.521 1.00 73.72 295 VAL B O 1
ATOM 6963 N N . ASP B 1 296 ? 52.117 53.213 94.651 1.00 74.12 296 ASP B N 1
ATOM 6964 C CA . ASP B 1 296 ? 52.055 51.983 93.906 1.00 73.23 296 ASP B CA 1
ATOM 6965 C C . ASP B 1 296 ? 53.154 51.046 94.364 1.00 74.04 296 ASP B C 1
ATOM 6966 O O . ASP B 1 296 ? 52.995 49.819 94.402 1.00 73.57 296 ASP B O 1
ATOM 6971 N N . THR B 1 297 ? 54.295 51.629 94.696 1.00 75.69 297 THR B N 1
ATOM 6972 C CA . THR B 1 297 ? 55.410 50.843 95.175 1.00 76.05 297 THR B CA 1
ATOM 6973 C C . THR B 1 297 ? 55.025 50.119 96.461 1.00 76.64 297 THR B C 1
ATOM 6974 O O . THR B 1 297 ? 55.209 48.894 96.575 1.00 77.33 297 THR B O 1
ATOM 6978 N N . LYS B 1 298 ? 54.484 50.866 97.423 1.00 76.79 298 LYS B N 1
ATOM 6979 C CA . LYS B 1 298 ? 54.072 50.260 98.677 1.00 77.15 298 LYS B CA 1
ATOM 6980 C C . LYS B 1 298 ? 53.042 49.163 98.423 1.00 76.68 298 LYS B C 1
ATOM 6981 O O . LYS B 1 298 ? 53.054 48.119 99.092 1.00 77.02 298 LYS B O 1
ATOM 6987 N N . THR B 1 299 ? 52.194 49.388 97.421 1.00 76.25 299 THR B N 1
ATOM 6988 C CA . THR B 1 299 ? 51.110 48.468 97.076 1.00 76.08 299 THR B CA 1
ATOM 6989 C C . THR B 1 299 ? 51.639 47.179 96.474 1.00 76.66 299 THR B C 1
ATOM 6990 O O . THR B 1 299 ? 51.204 46.084 96.838 1.00 77.52 299 THR B O 1
ATOM 6994 N N . CYS B 1 300 ? 52.576 47.314 95.547 1.00 76.95 300 CYS B N 1
ATOM 6995 C CA . CYS B 1 300 ? 53.147 46.151 94.900 1.00 77.71 300 CYS B CA 1
ATOM 6996 C C . CYS B 1 300 ? 53.853 45.274 95.878 1.00 78.75 300 CYS B C 1
ATOM 6997 O O . CYS B 1 300 ? 53.814 44.058 95.730 1.00 80.12 300 CYS B O 1
ATOM 7000 N N . GLU B 1 301 ? 54.531 45.852 96.864 1.00 78.91 301 GLU B N 1
ATOM 7001 C CA . GLU B 1 301 ? 55.250 44.961 97.760 1.00 80.54 301 GLU B CA 1
ATOM 7002 C C . GLU B 1 301 ? 54.293 44.246 98.719 1.00 80.20 301 GLU B C 1
ATOM 7003 O O . GLU B 1 301 ? 54.477 43.060 99.011 1.00 81.35 301 GLU B O 1
ATOM 7009 N N . LEU B 1 302 ? 53.248 44.945 99.160 1.00 78.71 302 LEU B N 1
ATOM 7010 C CA . LEU B 1 302 ? 52.191 44.294 99.921 1.00 78.57 302 LEU B CA 1
ATOM 7011 C C . LEU B 1 302 ? 51.580 43.140 99.133 1.00 79.28 302 LEU B C 1
ATOM 7012 O O . LEU B 1 302 ? 51.330 42.063 99.689 1.00 80.88 302 LEU B O 1
ATOM 7017 N N . LEU B 1 303 ? 51.347 43.341 97.840 1.00 78.40 303 LEU B N 1
ATOM 7018 C CA . LEU B 1 303 ? 50.926 42.221 97.007 1.00 79.20 303 LEU B CA 1
ATOM 7019 C C . LEU B 1 303 ? 51.930 41.091 97.147 1.00 80.23 303 LEU B C 1
ATOM 7020 O O . LEU B 1 303 ? 51.617 40.026 97.677 1.00 82.28 303 LEU B O 1
ATOM 7025 N N . VAL B 1 304 ? 53.147 41.334 96.681 1.00 79.13 304 VAL B N 1
ATOM 7026 C CA . VAL B 1 304 ? 54.193 40.334 96.783 1.00 79.88 304 VAL B CA 1
ATOM 7027 C C . VAL B 1 304 ? 54.172 39.631 98.139 1.00 80.44 304 VAL B C 1
ATOM 7028 O O . VAL B 1 304 ? 54.215 38.398 98.196 1.00 82.78 304 VAL B O 1
ATOM 7032 N N . LEU B 1 305 ? 54.102 40.401 99.226 1.00 77.96 305 LEU B N 1
ATOM 7033 C CA . LEU B 1 305 ? 54.062 39.796 100.557 1.00 77.98 305 LEU B CA 1
ATOM 7034 C C . LEU B 1 305 ? 52.921 38.781 100.686 1.00 78.70 305 LEU B C 1
ATOM 7035 O O . LEU B 1 305 ? 53.166 37.602 100.952 1.00 80.70 305 LEU B O 1
ATOM 7040 N N . PHE B 1 306 ? 51.682 39.225 100.480 1.00 77.03 306 PHE B N 1
ATOM 7041 C CA . PHE B 1 306 ? 50.527 38.310 100.532 1.00 78.10 306 PHE B CA 1
ATOM 7042 C C . PHE B 1 306 ? 50.610 37.154 99.531 1.00 79.36 306 PHE B C 1
ATOM 7043 O O . PHE B 1 306 ? 50.422 35.993 99.876 1.00 81.60 306 PHE B O 1
ATOM 7051 N N . ALA B 1 307 ? 50.862 37.484 98.276 1.00 78.19 307 ALA B N 1
ATOM 7052 C CA . ALA B 1 307 ? 50.898 36.474 97.238 1.00 79.91 307 ALA B CA 1
ATOM 7053 C C . ALA B 1 307 ? 51.885 35.389 97.625 1.00 82.32 307 ALA B C 1
ATOM 7054 O O . ALA B 1 307 ? 51.656 34.213 97.378 1.00 85.24 307 ALA B O 1
ATOM 7056 N N . VAL B 1 308 ? 52.983 35.789 98.251 1.00 81.60 308 VAL B N 1
ATOM 7057 C CA . VAL B 1 308 ? 54.042 34.845 98.591 1.00 84.04 308 VAL B CA 1
ATOM 7058 C C . VAL B 1 308 ? 53.758 34.076 99.890 1.00 86.49 308 VAL B C 1
ATOM 7059 O O . VAL B 1 308 ? 53.886 32.846 99.932 1.00 90.04 308 VAL B O 1
ATOM 7063 N N . HIS B 1 309 ? 53.344 34.790 100.936 1.00 84.45 309 HIS B N 1
ATOM 7064 C CA . HIS B 1 309 ? 53.194 34.182 102.244 1.00 85.83 309 HIS B CA 1
ATOM 7065 C C . HIS B 1 309 ? 51.813 33.626 102.553 1.00 87.46 309 HIS B C 1
ATOM 7066 O O . HIS B 1 309 ? 51.699 32.657 103.298 1.00 91.08 309 HIS B O 1
ATOM 7073 N N . ASN B 1 310 ? 50.764 34.213 101.989 1.00 85.57 310 ASN B N 1
ATOM 7074 C CA . ASN B 1 310 ? 49.416 33.854 102.412 1.00 86.95 310 ASN B CA 1
ATOM 7075 C C . ASN B 1 310 ? 48.529 33.161 101.391 1.00 89.44 310 ASN B C 1
ATOM 7076 O O . ASN B 1 310 ? 47.502 32.619 101.757 1.00 92.33 310 ASN B O 1
ATOM 7081 N N . LEU B 1 311 ? 48.909 33.153 100.122 1.00 89.60 311 LEU B N 1
ATOM 7082 C CA . LEU B 1 311 ? 48.053 32.550 99.088 1.00 92.35 311 LEU B CA 1
ATOM 7083 C C . LEU B 1 311 ? 48.592 31.217 98.532 1.00 97.18 311 LEU B C 1
ATOM 7084 O O . LEU B 1 311 ? 49.802 31.013 98.478 1.00 97.06 311 LEU B O 1
ATOM 7089 N N . ASN B 1 312 ? 47.692 30.318 98.117 1.00 102.43 312 ASN B N 1
ATOM 7090 C CA . ASN B 1 312 ? 48.088 29.071 97.444 1.00 108.25 312 ASN B CA 1
ATOM 7091 C C . ASN B 1 312 ? 48.515 29.317 96.033 1.00 107.90 312 ASN B C 1
ATOM 7092 O O . ASN B 1 312 ? 48.398 30.418 95.521 1.00 104.59 312 ASN B O 1
ATOM 7097 N N . HIS B 1 313 ? 48.968 28.267 95.370 1.00 112.58 313 HIS B N 1
ATOM 7098 C CA . HIS B 1 313 ? 49.274 28.405 93.966 1.00 113.03 313 HIS B CA 1
ATOM 7099 C C . HIS B 1 313 ? 48.044 28.875 93.183 1.00 111.80 313 HIS B C 1
ATOM 7100 O O . HIS B 1 313 ? 48.158 29.685 92.264 1.00 109.01 313 HIS B O 1
ATOM 7107 N N . SER B 1 314 ? 46.868 28.365 93.535 1.00 114.34 314 SER B N 1
ATOM 7108 C CA . SER B 1 314 ? 45.696 28.615 92.707 1.00 113.98 314 SER B CA 1
ATOM 7109 C C . SER B 1 314 ? 45.127 30.003 92.944 1.00 108.95 314 SER B C 1
ATOM 7110 O O . SER B 1 314 ? 44.766 30.687 91.988 1.00 107.15 314 SER B O 1
ATOM 7113 N N . GLN B 1 315 ? 45.051 30.434 94.202 1.00 106.80 315 GLN B N 1
ATOM 7114 C CA . GLN B 1 315 ? 44.556 31.785 94.471 1.00 102.62 315 GLN B CA 1
ATOM 7115 C C . GLN B 1 315 ? 45.425 32.811 93.757 1.00 97.96 315 GLN B C 1
ATOM 7116 O O . GLN B 1 315 ? 44.935 33.817 93.246 1.00 95.61 315 GLN B O 1
ATOM 7122 N N . ARG B 1 316 ? 46.726 32.544 93.748 1.00 97.10 316 ARG B N 1
ATOM 7123 C CA . ARG B 1 316 ? 47.684 33.383 93.068 1.00 93.63 316 ARG B CA 1
ATOM 7124 C C . ARG B 1 316 ? 47.347 33.414 91.585 1.00 94.39 316 ARG B C 1
ATOM 7125 O O . ARG B 1 316 ? 47.396 34.461 90.946 1.00 91.21 316 ARG B O 1
ATOM 7133 N N . GLU B 1 317 ? 46.990 32.261 91.033 1.00 99.10 317 GLU B N 1
ATOM 7134 C CA . GLU B 1 317 ? 46.701 32.199 89.608 1.00 100.71 317 GLU B CA 1
ATOM 7135 C C . GLU B 1 317 ? 45.395 32.917 89.281 1.00 100.14 317 GLU B C 1
ATOM 7136 O O . GLU B 1 317 ? 45.226 33.437 88.180 1.00 98.95 317 GLU B O 1
ATOM 7142 N N . GLU B 1 318 ? 44.476 32.944 90.243 1.00 101.22 318 GLU B N 1
ATOM 7143 C CA . GLU B 1 318 ? 43.222 33.658 90.068 1.00 100.81 318 GLU B CA 1
ATOM 7144 C C . GLU B 1 318 ? 43.482 35.133 89.832 1.00 96.62 318 GLU B C 1
ATOM 7145 O O . GLU B 1 318 ? 42.952 35.717 88.879 1.00 96.42 318 GLU B O 1
ATOM 7151 N N . ILE B 1 319 ? 44.306 35.733 90.693 1.00 93.62 319 ILE B N 1
ATOM 7152 C CA . ILE B 1 319 ? 44.646 37.135 90.553 1.00 89.57 319 ILE B CA 1
ATOM 7153 C C . ILE B 1 319 ? 45.225 37.354 89.172 1.00 88.62 319 ILE B C 1
ATOM 7154 O O . ILE B 1 319 ? 44.882 38.313 88.499 1.00 86.83 319 ILE B O 1
ATOM 7159 N N . ALA B 1 320 ? 46.097 36.446 88.748 1.00 90.55 320 ALA B N 1
ATOM 7160 C CA . ALA B 1 320 ? 46.759 36.574 87.451 1.00 90.65 320 ALA B CA 1
ATOM 7161 C C . ALA B 1 320 ? 45.739 36.689 86.321 1.00 92.37 320 ALA B C 1
ATOM 7162 O O . ALA B 1 320 ? 46.047 37.196 85.241 1.00 91.20 320 ALA B O 1
ATOM 7164 N N . HIS B 1 321 ? 44.520 36.225 86.580 1.00 95.40 321 HIS B N 1
ATOM 7165 C CA . HIS B 1 321 ? 43.474 36.257 85.575 1.00 97.39 321 HIS B CA 1
ATOM 7166 C C . HIS B 1 321 ? 42.421 37.304 85.871 1.00 96.54 321 HIS B C 1
ATOM 7167 O O . HIS B 1 321 ? 41.456 37.450 85.122 1.00 98.18 321 HIS B O 1
ATOM 7174 N N . ASP B 1 322 ? 42.601 38.027 86.966 1.00 94.37 322 ASP B N 1
ATOM 7175 C CA . ASP B 1 322 ? 41.701 39.105 87.294 1.00 93.69 322 ASP B CA 1
ATOM 7176 C C . ASP B 1 322 ? 41.801 40.156 86.204 1.00 91.90 322 ASP B C 1
ATOM 7177 O O . ASP B 1 322 ? 42.896 40.559 85.823 1.00 89.38 322 ASP B O 1
ATOM 7182 N N . GLU B 1 323 ? 40.659 40.588 85.691 1.00 93.56 323 GLU B N 1
ATOM 7183 C CA . GLU B 1 323 ? 40.647 41.674 84.724 1.00 92.34 323 GLU B CA 1
ATOM 7184 C C . GLU B 1 323 ? 41.302 42.911 85.321 1.00 88.26 323 GLU B C 1
ATOM 7185 O O . GLU B 1 323 ? 42.027 43.635 84.638 1.00 86.47 323 GLU B O 1
ATOM 7191 N N . ARG B 1 324 ? 41.025 43.148 86.598 1.00 86.80 324 ARG B N 1
ATOM 7192 C CA . ARG B 1 324 ? 41.654 44.230 87.335 1.00 83.37 324 ARG B CA 1
ATOM 7193 C C . ARG B 1 324 ? 43.169 44.127 87.244 1.00 80.53 324 ARG B C 1
ATOM 7194 O O . ARG B 1 324 ? 43.841 45.070 86.833 1.00 78.68 324 ARG B O 1
ATOM 7202 N N . PHE B 1 325 ? 43.710 42.981 87.631 1.00 80.31 325 PHE B N 1
ATOM 7203 C CA . PHE B 1 325 ? 45.143 42.818 87.578 1.00 78.71 325 PHE B CA 1
ATOM 7204 C C . PHE B 1 325 ? 45.661 42.992 86.155 1.00 78.92 325 PHE B C 1
ATOM 7205 O O . PHE B 1 325 ? 46.627 43.722 85.920 1.00 77.54 325 PHE B O 1
ATOM 7213 N N . LEU B 1 326 ? 45.015 42.326 85.202 1.00 81.08 326 LEU B N 1
ATOM 7214 C CA . LEU B 1 326 ? 45.452 42.376 83.802 1.00 81.18 326 LEU B CA 1
ATOM 7215 C C . LEU B 1 326 ? 45.481 43.813 83.291 1.00 80.03 326 LEU B C 1
ATOM 7216 O O . LEU B 1 326 ? 46.408 44.223 82.594 1.00 79.23 326 LEU B O 1
ATOM 7221 N N . ASN B 1 327 ? 44.458 44.581 83.639 1.00 80.44 327 ASN B N 1
ATOM 7222 C CA . ASN B 1 327 ? 44.399 45.960 83.216 1.00 79.49 327 ASN B CA 1
ATOM 7223 C C . ASN B 1 327 ? 45.451 46.796 83.943 1.00 76.90 327 ASN B C 1
ATOM 7224 O O . ASN B 1 327 ? 46.148 47.607 83.346 1.00 76.66 327 ASN B O 1
ATOM 7229 N N . GLY B 1 328 ? 45.574 46.592 85.240 1.00 75.54 328 GLY B N 1
ATOM 7230 C CA . GLY B 1 328 ? 46.656 47.227 85.977 1.00 73.39 328 GLY B CA 1
ATOM 7231 C C . GLY B 1 328 ? 48.043 46.935 85.411 1.00 72.06 328 GLY B C 1
ATOM 7232 O O . GLY B 1 328 ? 48.939 47.764 85.517 1.00 71.40 328 GLY B O 1
ATOM 7233 N N . VAL B 1 329 ? 48.247 45.759 84.819 1.00 71.97 329 VAL B N 1
ATOM 7234 C CA . VAL B 1 329 ? 49.535 45.482 84.186 1.00 70.92 329 VAL B CA 1
ATOM 7235 C C . VAL B 1 329 ? 49.718 46.403 82.990 1.00 70.77 329 VAL B C 1
ATOM 7236 O O . VAL B 1 329 ? 50.792 46.970 82.780 1.00 71.06 329 VAL B O 1
ATOM 7240 N N . THR B 1 330 ? 48.662 46.554 82.204 1.00 70.63 330 THR B N 1
ATOM 7241 C CA . THR B 1 330 ? 48.741 47.353 81.007 1.00 70.49 330 THR B CA 1
ATOM 7242 C C . THR B 1 330 ? 49.076 48.789 81.343 1.00 69.90 330 THR B C 1
ATOM 7243 O O . THR B 1 330 ? 49.873 49.427 80.656 1.00 70.60 330 THR B O 1
ATOM 7247 N N . LYS B 1 331 ? 48.474 49.296 82.405 1.00 68.98 331 LYS B N 1
ATOM 7248 C CA . LYS B 1 331 ? 48.749 50.651 82.813 1.00 69.16 331 LYS B CA 1
ATOM 7249 C C . LYS B 1 331 ? 50.173 50.818 83.335 1.00 68.03 331 LYS B C 1
ATOM 7250 O O . LYS B 1 331 ? 50.781 51.876 83.167 1.00 69.21 331 LYS B O 1
ATOM 7256 N N . HIS B 1 332 ? 50.722 49.791 83.966 1.00 66.21 332 HIS B N 1
ATOM 7257 C CA . HIS B 1 332 ? 52.099 49.877 84.414 1.00 64.75 332 HIS B CA 1
ATOM 7258 C C . HIS B 1 332 ? 53.041 49.906 83.223 1.00 64.46 332 HIS B C 1
ATOM 7259 O O . HIS B 1 332 ? 54.064 50.586 83.245 1.00 65.09 332 HIS B O 1
ATOM 7266 N N . LEU B 1 333 ? 52.695 49.179 82.171 1.00 63.71 333 LEU B N 1
ATOM 7267 C CA . LEU B 1 333 ? 53.525 49.180 80.989 1.00 63.97 333 LEU B CA 1
ATOM 7268 C C . LEU B 1 333 ? 53.458 50.555 80.338 1.00 64.86 333 LEU B C 1
ATOM 7269 O O . LEU B 1 333 ? 54.420 51.003 79.714 1.00 65.83 333 LEU B O 1
ATOM 7274 N N . GLY B 1 334 ? 52.322 51.231 80.514 1.00 64.85 334 GLY B N 1
ATOM 7275 C CA . GLY B 1 334 ? 52.099 52.555 79.949 1.00 65.92 334 GLY B CA 1
ATOM 7276 C C . GLY B 1 334 ? 52.855 53.607 80.711 1.00 67.49 334 GLY B C 1
ATOM 7277 O O . GLY B 1 334 ? 52.889 54.778 80.335 1.00 68.37 334 GLY B O 1
ATOM 7278 N N . SER B 1 335 ? 53.485 53.182 81.793 1.00 68.56 335 SER B N 1
ATOM 7279 C CA . SER B 1 335 ? 54.301 54.101 82.565 1.00 71.03 335 SER B CA 1
ATOM 7280 C C . SER B 1 335 ? 55.577 54.458 81.836 1.00 73.57 335 SER B C 1
ATOM 7281 O O . SER B 1 335 ? 56.071 53.698 80.999 1.00 73.89 335 SER B O 1
ATOM 7284 N N . ASN B 1 336 ? 56.111 55.624 82.156 1.00 76.35 336 ASN B N 1
ATOM 7285 C CA . ASN B 1 336 ? 57.415 55.996 81.658 1.00 79.43 336 ASN B CA 1
ATOM 7286 C C . ASN B 1 336 ? 58.450 55.777 82.732 1.00 80.98 336 ASN B C 1
ATOM 7287 O O . ASN B 1 336 ? 59.639 55.906 82.484 1.00 83.31 336 ASN B O 1
ATOM 7292 N N . GLU B 1 337 ? 57.979 55.469 83.936 1.00 80.43 337 GLU B N 1
ATOM 7293 C CA . GLU B 1 337 ? 58.840 55.044 85.011 1.00 81.79 337 GLU B CA 1
ATOM 7294 C C . GLU B 1 337 ? 59.217 53.593 84.739 1.00 80.89 337 GLU B C 1
ATOM 7295 O O . GLU B 1 337 ? 58.405 52.681 84.916 1.00 78.76 337 GLU B O 1
ATOM 7301 N N . ARG B 1 338 ? 60.445 53.375 84.293 1.00 82.80 338 ARG B N 1
ATOM 7302 C CA . ARG B 1 338 ? 60.890 52.035 83.992 1.00 82.63 338 ARG B CA 1
ATOM 7303 C C . ARG B 1 338 ? 60.623 51.129 85.182 1.00 80.77 338 ARG B C 1
ATOM 7304 O O . ARG B 1 338 ? 60.205 49.982 85.036 1.00 79.91 338 ARG B O 1
ATOM 7312 N N . GLU B 1 339 ? 60.873 51.649 86.375 1.00 80.22 339 GLU B N 1
ATOM 7313 C CA . GLU B 1 339 ? 60.642 50.879 87.585 1.00 78.08 339 GLU B CA 1
ATOM 7314 C C . GLU B 1 339 ? 59.224 50.281 87.600 1.00 74.44 339 GLU B C 1
ATOM 7315 O O . GLU B 1 339 ? 59.051 49.081 87.799 1.00 72.86 339 GLU B O 1
ATOM 7321 N N . ALA B 1 340 ? 58.223 51.138 87.380 1.00 72.80 340 ALA B N 1
ATOM 7322 C CA . ALA B 1 340 ? 56.814 50.754 87.398 1.00 70.25 340 ALA B CA 1
ATOM 7323 C C . ALA B 1 340 ? 56.492 49.637 86.408 1.00 69.53 340 ALA B C 1
ATOM 7324 O O . ALA B 1 340 ? 55.727 48.715 86.710 1.00 68.43 340 ALA B O 1
ATOM 7326 N N . ARG B 1 341 ? 57.057 49.732 85.215 1.00 70.10 341 ARG B N 1
ATOM 7327 C CA . ARG B 1 341 ? 56.939 48.645 84.269 1.00 70.21 341 ARG B CA 1
ATOM 7328 C C . ARG B 1 341 ? 57.431 47.345 84.894 1.00 70.62 341 ARG B C 1
ATOM 7329 O O . ARG B 1 341 ? 56.696 46.371 84.969 1.00 69.50 341 ARG B O 1
ATOM 7337 N N . GLU B 1 342 ? 58.679 47.350 85.351 1.00 72.74 342 GLU B N 1
ATOM 7338 C CA . GLU B 1 342 ? 59.288 46.179 85.965 1.00 74.53 342 GLU B CA 1
ATOM 7339 C C . GLU B 1 342 ? 58.459 45.605 87.105 1.00 73.44 342 GLU B C 1
ATOM 7340 O O . GLU B 1 342 ? 58.228 44.400 87.146 1.00 74.11 342 GLU B O 1
ATOM 7346 N N . ARG B 1 343 ? 58.036 46.464 88.033 1.00 71.99 343 ARG B N 1
ATOM 7347 C CA . ARG B 1 343 ? 57.186 46.042 89.119 1.00 70.99 343 ARG B CA 1
ATOM 7348 C C . ARG B 1 343 ? 56.063 45.146 88.612 1.00 71.25 343 ARG B C 1
ATOM 7349 O O . ARG B 1 343 ? 55.836 44.053 89.140 1.00 72.63 343 ARG B O 1
ATOM 7357 N N . ALA B 1 344 ? 55.351 45.591 87.586 1.00 70.69 344 ALA B N 1
ATOM 7358 C CA . ALA B 1 344 ? 54.232 44.798 87.078 1.00 70.61 344 ALA B CA 1
ATOM 7359 C C . ALA B 1 344 ? 54.733 43.464 86.545 1.00 72.30 344 ALA B C 1
ATOM 7360 O O . ALA B 1 344 ? 54.390 42.406 87.056 1.00 73.48 344 ALA B O 1
ATOM 7362 N N . MET B 1 345 ? 55.565 43.513 85.522 1.00 73.05 345 MET B N 1
ATOM 7363 C CA . MET B 1 345 ? 56.092 42.294 84.946 1.00 75.29 345 MET B CA 1
ATOM 7364 C C . MET B 1 345 ? 56.585 41.313 86.009 1.00 77.15 345 MET B C 1
ATOM 7365 O O . MET B 1 345 ? 56.491 40.097 85.832 1.00 79.36 345 MET B O 1
ATOM 7370 N N . PHE B 1 346 ? 57.122 41.828 87.110 1.00 76.86 346 PHE B N 1
ATOM 7371 C CA . PHE B 1 346 ? 57.628 40.950 88.162 1.00 78.44 346 PHE B CA 1
ATOM 7372 C C . PHE B 1 346 ? 56.475 40.249 88.849 1.00 78.36 346 PHE B C 1
ATOM 7373 O O . PHE B 1 346 ? 56.422 39.020 88.913 1.00 80.45 346 PHE B O 1
ATOM 7381 N N . ILE B 1 347 ? 55.555 41.041 89.376 1.00 76.45 347 ILE B N 1
ATOM 7382 C CA . ILE B 1 347 ? 54.374 40.486 90.012 1.00 77.10 347 ILE B CA 1
ATOM 7383 C C . ILE B 1 347 ? 53.590 39.538 89.117 1.00 78.90 347 ILE B C 1
ATOM 7384 O O . ILE B 1 347 ? 52.900 38.655 89.615 1.00 80.50 347 ILE B O 1
ATOM 7389 N N . ALA B 1 348 ? 53.678 39.724 87.805 1.00 79.32 348 ALA B N 1
ATOM 7390 C CA . ALA B 1 348 ? 52.908 38.900 86.878 1.00 81.22 348 ALA B CA 1
ATOM 7391 C C . ALA B 1 348 ? 53.581 37.550 86.709 1.00 84.53 348 ALA B C 1
ATOM 7392 O O . ALA B 1 348 ? 52.919 36.508 86.640 1.00 87.24 348 ALA B O 1
ATOM 7394 N N . LYS B 1 349 ? 54.906 37.576 86.646 1.00 85.07 349 LYS B N 1
ATOM 7395 C CA . LYS B 1 349 ? 55.682 36.353 86.624 1.00 88.33 349 LYS B CA 1
ATOM 7396 C C . LYS B 1 349 ? 55.484 35.625 87.952 1.00 89.48 349 LYS B C 1
ATOM 7397 O O . LYS B 1 349 ? 55.389 34.405 87.989 1.00 92.42 349 LYS B O 1
ATOM 7403 N N . LEU B 1 350 ? 55.400 36.388 89.037 1.00 87.35 350 LEU B N 1
ATOM 7404 C CA . LEU B 1 350 ? 55.252 35.807 90.361 1.00 88.66 350 LEU B CA 1
ATOM 7405 C C . LEU B 1 350 ? 53.924 35.100 90.562 1.00 90.87 350 LEU B C 1
ATOM 7406 O O . LEU B 1 350 ? 53.840 34.162 91.341 1.00 93.53 350 LEU B O 1
ATOM 7411 N N . LEU B 1 351 ? 52.884 35.544 89.874 1.00 90.67 351 LEU B N 1
ATOM 7412 C CA . LEU B 1 351 ? 51.561 35.041 90.172 1.00 93.16 351 LEU B CA 1
ATOM 7413 C C . LEU B 1 351 ? 51.205 33.803 89.388 1.00 98.72 351 LEU B C 1
ATOM 7414 O O . LEU B 1 351 ? 50.454 32.957 89.866 1.00 102.06 351 LEU B O 1
ATOM 7419 N N . SER B 1 352 ? 51.736 33.686 88.183 1.00 101.18 352 SER B N 1
ATOM 7420 C CA . SER B 1 352 ? 51.303 32.628 87.288 1.00 106.66 352 SER B CA 1
ATOM 7421 C C . SER B 1 352 ? 52.452 32.259 86.374 1.00 110.11 352 SER B C 1
ATOM 7422 O O . SER B 1 352 ? 53.440 32.992 86.314 1.00 109.12 352 SER B O 1
ATOM 7425 N N . GLY B 1 353 ? 52.328 31.135 85.665 1.00 115.27 353 GLY B N 1
ATOM 7426 C CA . GLY B 1 353 ? 53.287 30.759 84.611 1.00 118.76 353 GLY B CA 1
ATOM 7427 C C . GLY B 1 353 ? 52.939 31.283 83.214 1.00 118.84 353 GLY B C 1
ATOM 7428 O O . GLY B 1 353 ? 53.798 31.320 82.329 1.00 119.12 353 GLY B O 1
ATOM 7429 N N . GLY B 1 354 ? 51.681 31.687 83.018 1.00 118.96 354 GLY B N 1
ATOM 7430 C CA . GLY B 1 354 ? 51.203 32.235 81.737 1.00 119.53 354 GLY B CA 1
ATOM 7431 C C . GLY B 1 354 ? 50.872 33.721 81.840 1.00 116.49 354 GLY B C 1
ATOM 7432 O O . GLY B 1 354 ? 49.745 34.101 82.192 1.00 115.28 354 GLY B O 1
ATOM 7433 N N . HIS B 1 355 ? 51.856 34.560 81.505 1.00 115.64 355 HIS B N 1
ATOM 7434 C CA . HIS B 1 355 ? 51.847 35.983 81.883 1.00 112.70 355 HIS B CA 1
ATOM 7435 C C . HIS B 1 355 ? 52.227 36.937 80.752 1.00 110.93 355 HIS B C 1
ATOM 7436 O O . HIS B 1 355 ? 51.649 38.033 80.625 1.00 108.94 355 HIS B O 1
ATOM 7443 N N . LEU B 1 356 ? 53.209 36.514 79.955 1.00 111.77 356 LEU B N 1
ATOM 7444 C CA . LEU B 1 356 ? 53.866 37.361 78.954 1.00 109.67 356 LEU B CA 1
ATOM 7445 C C . LEU B 1 356 ? 55.341 37.252 79.286 1.00 109.95 356 LEU B C 1
ATOM 7446 O O . LEU B 1 356 ? 55.805 37.888 80.241 1.00 108.80 356 LEU B O 1
ATOM 7451 N N . LYS B 1 357 ? 56.063 36.414 78.540 1.00 111.37 357 LYS B N 1
ATOM 7452 C CA . LYS B 1 357 ? 57.472 36.157 78.832 1.00 111.58 357 LYS B CA 1
ATOM 7453 C C . LYS B 1 357 ? 58.218 37.486 78.943 1.00 108.19 357 LYS B C 1
ATOM 7454 O O . LYS B 1 357 ? 57.913 38.452 78.212 1.00 106.93 357 LYS B O 1
ATOM 7460 N N . TYR B 1 358 ? 59.175 37.563 79.860 1.00 106.05 358 TYR B N 1
ATOM 7461 C CA . TYR B 1 358 ? 59.794 38.849 80.084 1.00 102.19 358 TYR B CA 1
ATOM 7462 C C . TYR B 1 358 ? 61.013 38.747 80.949 1.00 102.86 358 TYR B C 1
ATOM 7463 O O . TYR B 1 358 ? 60.899 38.734 82.169 1.00 101.44 358 TYR B O 1
ATOM 7472 N N . GLU B 1 359 ? 62.182 38.711 80.315 1.00 104.82 359 GLU B N 1
ATOM 7473 C CA . GLU B 1 359 ? 63.424 38.528 81.045 1.00 106.62 359 GLU B CA 1
ATOM 7474 C C . GLU B 1 359 ? 63.958 39.780 81.699 1.00 104.27 359 GLU B C 1
ATOM 7475 O O . GLU B 1 359 ? 64.289 40.751 81.031 1.00 103.50 359 GLU B O 1
ATOM 7481 N N . SER B 1 360 ? 64.051 39.744 83.019 1.00 103.35 360 SER B N 1
ATOM 7482 C CA . SER B 1 360 ? 64.791 40.764 83.729 1.00 102.81 360 SER B CA 1
ATOM 7483 C C . SER B 1 360 ? 65.146 40.257 85.112 1.00 103.78 360 SER B C 1
ATOM 7484 O O . SER B 1 360 ? 64.455 39.402 85.653 1.00 103.71 360 SER B O 1
ATOM 7487 N N . ASP B 1 361 ? 66.240 40.754 85.672 1.00 105.37 361 ASP B N 1
ATOM 7488 C CA . ASP B 1 361 ? 66.649 40.319 86.995 1.00 106.60 361 ASP B CA 1
ATOM 7489 C C . ASP B 1 361 ? 65.935 41.095 88.069 1.00 102.87 361 ASP B C 1
ATOM 7490 O O . ASP B 1 361 ? 66.115 40.830 89.250 1.00 103.65 361 ASP B O 1
ATOM 7495 N N . PHE B 1 362 ? 65.114 42.055 87.657 1.00 99.31 362 PHE B N 1
ATOM 7496 C CA . PHE B 1 362 ? 64.392 42.882 88.603 1.00 95.87 362 PHE B CA 1
ATOM 7497 C C . PHE B 1 362 ? 63.599 42.006 89.556 1.00 95.33 362 PHE B C 1
ATOM 7498 O O . PHE B 1 362 ? 62.958 41.044 89.139 1.00 95.62 362 PHE B O 1
ATOM 7506 N N . LYS B 1 363 ? 63.636 42.326 90.840 1.00 95.20 363 LYS B N 1
ATOM 7507 C CA . LYS B 1 363 ? 62.677 41.715 91.747 1.00 94.96 363 LYS B CA 1
ATOM 7508 C C . LYS B 1 363 ? 62.160 42.701 92.798 1.00 93.38 363 LYS B C 1
ATOM 7509 O O . LYS B 1 363 ? 62.606 43.846 92.869 1.00 93.41 363 LYS B O 1
ATOM 7515 N N . ILE B 1 364 ? 61.177 42.267 93.574 1.00 92.47 364 ILE B N 1
ATOM 7516 C CA . ILE B 1 364 ? 60.778 43.004 94.744 1.00 91.60 364 ILE B CA 1
ATOM 7517 C C . ILE B 1 364 ? 61.264 42.208 95.946 1.00 94.56 364 ILE B C 1
ATOM 7518 O O . ILE B 1 364 ? 60.990 41.016 96.055 1.00 95.91 364 ILE B O 1
ATOM 7523 N N . ASN B 1 365 ? 62.003 42.848 96.841 1.00 96.24 365 ASN B N 1
ATOM 7524 C CA . ASN B 1 365 ? 62.664 42.092 97.879 1.00 99.67 365 ASN B CA 1
ATOM 7525 C C . ASN B 1 365 ? 61.839 41.934 99.124 1.00 99.37 365 ASN B C 1
ATOM 7526 O O . ASN B 1 365 ? 62.002 42.681 100.072 1.00 99.84 365 ASN B O 1
ATOM 7531 N N . ILE B 1 366 ? 60.948 40.960 99.126 1.00 99.46 366 ILE B N 1
ATOM 7532 C CA . ILE B 1 366 ? 60.306 40.579 100.358 1.00 99.59 366 ILE B CA 1
ATOM 7533 C C . ILE B 1 366 ? 61.390 40.114 101.364 1.00 101.63 366 ILE B C 1
ATOM 7534 O O . ILE B 1 366 ? 62.295 39.374 100.998 1.00 104.25 366 ILE B O 1
ATOM 7539 N N . PRO B 1 367 ? 61.274 40.555 102.612 1.00 100.82 367 PRO B N 1
ATOM 7540 C CA . PRO B 1 367 ? 62.135 40.053 103.687 1.00 103.28 367 PRO B CA 1
ATOM 7541 C C . PRO B 1 367 ? 62.385 38.553 103.563 1.00 106.50 367 PRO B C 1
ATOM 7542 O O . PRO B 1 367 ? 63.222 38.131 102.766 1.00 109.91 367 PRO B O 1
ATOM 7546 N N . ASN B 1 368 ? 61.654 37.772 104.355 1.00 106.09 368 ASN B N 1
ATOM 7547 C CA . ASN B 1 368 ? 61.866 36.332 104.449 1.00 109.28 368 ASN B CA 1
ATOM 7548 C C . ASN B 1 368 ? 62.509 35.918 105.772 1.00 111.86 368 ASN B C 1
ATOM 7549 O O . ASN B 1 368 ? 63.692 35.582 105.812 1.00 115.26 368 ASN B O 1
ATOM 7554 N N . VAL B 1 369 ? 61.730 35.943 106.851 1.00 110.62 369 VAL B N 1
ATOM 7555 C CA . VAL B 1 369 ? 62.287 35.758 108.169 1.00 112.07 369 VAL B CA 1
ATOM 7556 C C . VAL B 1 369 ? 61.760 34.453 108.746 1.00 114.69 369 VAL B C 1
ATOM 7557 O O . VAL B 1 369 ? 60.590 34.146 108.584 1.00 113.75 369 VAL B O 1
ATOM 7561 N N . LYS B 1 370 ? 62.608 33.715 109.445 1.00 118.44 370 LYS B N 1
ATOM 7562 C CA . LYS B 1 370 ? 62.160 32.695 110.376 1.00 121.16 370 LYS B CA 1
ATOM 7563 C C . LYS B 1 370 ? 61.948 33.245 111.775 1.00 119.73 370 LYS B C 1
ATOM 7564 O O . LYS B 1 370 ? 61.540 32.520 112.677 1.00 121.42 370 LYS B O 1
ATOM 7570 N N . SER B 1 375 ? 61.843 30.466 120.694 1.00 160.97 375 SER B N 1
ATOM 7571 C CA . SER B 1 375 ? 60.510 30.923 120.311 1.00 157.40 375 SER B CA 1
ATOM 7572 C C . SER B 1 375 ? 59.419 29.931 120.714 1.00 159.56 375 SER B C 1
ATOM 7573 O O . SER B 1 375 ? 59.333 28.801 120.206 1.00 162.83 375 SER B O 1
ATOM 7576 N N . ASP B 1 376 ? 58.579 30.394 121.630 1.00 157.75 376 ASP B N 1
ATOM 7577 C CA . ASP B 1 376 ? 57.603 29.564 122.291 1.00 159.60 376 ASP B CA 1
ATOM 7578 C C . ASP B 1 376 ? 56.380 30.399 122.616 1.00 155.94 376 ASP B C 1
ATOM 7579 O O . ASP B 1 376 ? 56.396 31.220 123.534 1.00 154.44 376 ASP B O 1
ATOM 7584 N N . ASP B 1 377 ? 55.341 30.218 121.809 1.00 154.41 377 ASP B N 1
ATOM 7585 C CA . ASP B 1 377 ? 54.002 30.630 122.183 1.00 152.35 377 ASP B CA 1
ATOM 7586 C C . ASP B 1 377 ? 53.987 31.365 123.516 1.00 150.28 377 ASP B C 1
ATOM 7587 O O . ASP B 1 377 ? 53.857 30.735 124.571 1.00 153.71 377 ASP B O 1
ATOM 7592 N N . LYS B 1 378 ? 54.105 32.685 123.493 1.00 144.37 378 LYS B N 1
ATOM 7593 C CA . LYS B 1 378 ? 53.703 33.441 124.673 1.00 141.87 378 LYS B CA 1
ATOM 7594 C C . LYS B 1 378 ? 54.761 33.566 125.769 1.00 141.01 378 LYS B C 1
ATOM 7595 O O . LYS B 1 378 ? 54.497 34.154 126.816 1.00 140.93 378 LYS B O 1
ATOM 7601 N N . ILE B 1 379 ? 55.944 32.999 125.561 1.00 140.11 379 ILE B N 1
ATOM 7602 C CA . ILE B 1 379 ? 57.062 33.367 126.420 1.00 138.20 379 ILE B CA 1
ATOM 7603 C C . ILE B 1 379 ? 57.804 34.485 125.689 1.00 132.85 379 ILE B C 1
ATOM 7604 O O . ILE B 1 379 ? 58.516 34.244 124.707 1.00 132.78 379 ILE B O 1
ATOM 7609 N N . ILE B 1 380 ? 57.579 35.716 126.146 1.00 127.75 380 ILE B N 1
ATOM 7610 C CA . ILE B 1 380 ? 58.108 36.906 125.489 1.00 121.82 380 ILE B CA 1
ATOM 7611 C C . ILE B 1 380 ? 59.209 37.544 126.296 1.00 120.71 380 ILE B C 1
ATOM 7612 O O . ILE B 1 380 ? 59.094 37.693 127.508 1.00 122.12 380 ILE B O 1
ATOM 7617 N N . ASP B 1 381 ? 60.268 37.947 125.613 1.00 117.98 381 ASP B N 1
ATOM 7618 C CA . ASP B 1 381 ? 61.418 38.512 126.286 1.00 117.55 381 ASP B CA 1
ATOM 7619 C C . ASP B 1 381 ? 61.335 40.020 126.263 1.00 114.28 381 ASP B C 1
ATOM 7620 O O . ASP B 1 381 ? 61.981 40.666 125.448 1.00 113.43 381 ASP B O 1
ATOM 7625 N N . PHE B 1 382 ? 60.529 40.586 127.149 1.00 112.73 382 PHE B N 1
ATOM 7626 C CA . PHE B 1 382 ? 60.345 42.020 127.150 1.00 110.30 382 PHE B CA 1
ATOM 7627 C C . PHE B 1 382 ? 61.677 42.762 127.257 1.00 111.67 382 PHE B C 1
ATOM 7628 O O . PHE B 1 382 ? 61.841 43.819 126.646 1.00 110.45 382 PHE B O 1
ATOM 7636 N N . GLN B 1 383 ? 62.631 42.203 128.003 1.00 114.42 383 GLN B N 1
ATOM 7637 C CA . GLN B 1 383 ? 63.963 42.800 128.110 1.00 116.27 383 GLN B CA 1
ATOM 7638 C C . GLN B 1 383 ? 64.558 43.163 126.761 1.00 114.83 383 GLN B C 1
ATOM 7639 O O . GLN B 1 383 ? 65.295 44.132 126.645 1.00 116.03 383 GLN B O 1
ATOM 7645 N N . SER B 1 384 ? 64.247 42.389 125.732 1.00 112.77 384 SER B N 1
ATOM 7646 C CA . SER B 1 384 ? 64.838 42.635 124.421 1.00 111.08 384 SER B CA 1
ATOM 7647 C C . SER B 1 384 ? 64.189 43.831 123.736 1.00 107.73 384 SER B C 1
ATOM 7648 O O . SER B 1 384 ? 64.812 44.493 122.913 1.00 108.06 384 SER B O 1
ATOM 7651 N N . LEU B 1 385 ? 62.933 44.101 124.066 1.00 104.86 385 LEU B N 1
ATOM 7652 C CA . LEU B 1 385 ? 62.264 45.285 123.556 1.00 101.43 385 LEU B CA 1
ATOM 7653 C C . LEU B 1 385 ? 62.817 46.531 124.228 1.00 102.51 385 LEU B C 1
ATOM 7654 O O . LEU B 1 385 ? 62.691 47.633 123.691 1.00 100.94 385 LEU B O 1
ATOM 7659 N N . LYS B 1 386 ? 63.410 46.362 125.416 1.00 105.08 386 LYS B N 1
ATOM 7660 C CA . LYS B 1 386 ? 63.877 47.517 126.190 1.00 106.55 386 LYS B CA 1
ATOM 7661 C C . LYS B 1 386 ? 64.718 48.408 125.309 1.00 107.09 386 LYS B C 1
ATOM 7662 O O . LYS B 1 386 ? 65.433 47.932 124.439 1.00 107.13 386 LYS B O 1
ATOM 7668 N N . ARG B 1 387 ? 64.600 49.712 125.515 1.00 127.08 428 ARG B N 1
ATOM 7669 C CA . ARG B 1 387 ? 65.260 50.685 124.666 1.00 123.38 428 ARG B CA 1
ATOM 7670 C C . ARG B 1 387 ? 66.592 51.134 125.227 1.00 121.42 428 ARG B C 1
ATOM 7671 O O . ARG B 1 387 ? 66.694 51.544 126.384 1.00 121.46 428 ARG B O 1
ATOM 7679 N N . GLU B 1 388 ? 67.609 51.044 124.387 1.00 120.06 429 GLU B N 1
ATOM 7680 C CA . GLU B 1 388 ? 68.923 51.551 124.712 1.00 118.66 429 GLU B CA 1
ATOM 7681 C C . GLU B 1 388 ? 68.807 52.932 125.372 1.00 115.58 429 GLU B C 1
ATOM 7682 O O . GLU B 1 388 ? 68.302 53.856 124.749 1.00 113.28 429 GLU B O 1
ATOM 7688 N N . ILE B 1 389 ? 69.261 53.080 126.620 1.00 116.13 430 ILE B N 1
ATOM 7689 C CA . ILE B 1 389 ? 69.013 54.320 127.398 1.00 114.25 430 ILE B CA 1
ATOM 7690 C C . ILE B 1 389 ? 69.190 55.632 126.619 1.00 110.12 430 ILE B C 1
ATOM 7691 O O . ILE B 1 389 ? 68.303 56.497 126.607 1.00 109.03 430 ILE B O 1
ATOM 7696 N N . VAL B 1 390 ? 70.345 55.780 125.984 1.00 108.00 431 VAL B N 1
ATOM 7697 C CA . VAL B 1 390 ? 70.654 56.978 125.206 1.00 104.46 431 VAL B CA 1
ATOM 7698 C C . VAL B 1 390 ? 69.663 57.253 124.071 1.00 102.53 431 VAL B C 1
ATOM 7699 O O . VAL B 1 390 ? 69.421 58.410 123.703 1.00 100.22 431 VAL B O 1
ATOM 7703 N N . LYS B 1 391 ? 69.098 56.188 123.514 1.00 103.45 432 LYS B N 1
ATOM 7704 C CA . LYS B 1 391 ? 68.200 56.321 122.389 1.00 101.97 432 LYS B CA 1
ATOM 7705 C C . LYS B 1 391 ? 66.877 56.960 122.775 1.00 102.18 432 LYS B C 1
ATOM 7706 O O . LYS B 1 391 ? 66.111 57.364 121.907 1.00 101.92 432 LYS B O 1
ATOM 7712 N N . ARG B 1 392 ? 66.592 57.061 124.066 1.00 102.95 433 ARG B N 1
ATOM 7713 C CA . ARG B 1 392 ? 65.331 57.676 124.443 1.00 103.61 433 ARG B CA 1
ATOM 7714 C C . ARG B 1 392 ? 65.465 59.076 125.023 1.00 102.11 433 ARG B C 1
ATOM 7715 O O . ARG B 1 392 ? 64.479 59.650 125.485 1.00 104.06 433 ARG B O 1
ATOM 7723 N N . ILE B 1 393 ? 66.675 59.628 124.993 1.00 99.07 434 ILE B N 1
ATOM 7724 C CA . ILE B 1 393 ? 66.842 61.054 125.236 1.00 96.95 434 ILE B CA 1
ATOM 7725 C C . ILE B 1 393 ? 66.019 61.806 124.186 1.00 95.83 434 ILE B C 1
ATOM 7726 O O . ILE B 1 393 ? 66.187 61.595 122.986 1.00 93.90 434 ILE B O 1
ATOM 7731 N N . VAL B 1 394 ? 65.126 62.683 124.628 1.00 97.22 435 VAL B N 1
ATOM 7732 C CA . VAL B 1 394 ? 64.303 63.432 123.690 1.00 96.46 435 VAL B CA 1
ATOM 7733 C C . VAL B 1 394 ? 64.629 64.921 123.652 1.00 95.55 435 VAL B C 1
ATOM 7734 O O . VAL B 1 394 ? 64.456 65.560 122.629 1.00 94.40 435 VAL B O 1
ATOM 7738 N N . PHE B 1 395 ? 65.078 65.467 124.777 1.00 96.72 436 PHE B N 1
ATOM 7739 C CA . PHE B 1 395 ? 65.316 66.902 124.915 1.00 96.70 436 PHE B CA 1
ATOM 7740 C C . PHE B 1 395 ? 66.797 67.237 124.903 1.00 94.18 436 PHE B C 1
ATOM 7741 O O . PHE B 1 395 ? 67.589 66.559 125.553 1.00 94.49 436 PHE B O 1
ATOM 7749 N N . LEU B 1 396 ? 67.171 68.301 124.199 1.00 92.38 437 LEU B N 1
ATOM 7750 C CA . LEU B 1 396 ? 68.564 68.736 124.189 1.00 90.16 437 LEU B CA 1
ATOM 7751 C C . LEU B 1 396 ? 69.027 68.965 125.617 1.00 92.86 437 LEU B C 1
ATOM 7752 O O . LEU B 1 396 ? 70.170 68.665 125.972 1.00 92.22 437 LEU B O 1
ATOM 7757 N N . LYS B 1 397 ? 68.127 69.508 126.430 1.00 96.44 438 LYS B N 1
ATOM 7758 C CA . LYS B 1 397 ? 68.380 69.670 127.851 1.00 100.03 438 LYS B CA 1
ATOM 7759 C C . LYS B 1 397 ? 69.127 68.451 128.418 1.00 100.25 438 LYS B C 1
ATOM 7760 O O . LYS B 1 397 ? 70.127 68.596 129.121 1.00 100.99 438 LYS B O 1
ATOM 7766 N N . ASP B 1 398 ? 68.646 67.254 128.089 1.00 100.13 439 ASP B N 1
ATOM 7767 C CA . ASP B 1 398 ? 69.212 66.014 128.619 1.00 101.33 439 ASP B CA 1
ATOM 7768 C C . ASP B 1 398 ? 70.475 65.533 127.906 1.00 99.34 439 ASP B C 1
ATOM 7769 O O . ASP B 1 398 ? 71.326 64.904 128.519 1.00 100.34 439 ASP B O 1
ATOM 7774 N N . LEU B 1 399 ? 70.592 65.803 126.613 1.00 97.44 440 LEU B N 1
ATOM 7775 C CA . LEU B 1 399 ? 71.837 65.526 125.924 1.00 96.56 440 LEU B CA 1
ATOM 7776 C C . LEU B 1 399 ? 72.968 66.201 126.668 1.00 99.06 440 LEU B C 1
ATOM 7777 O O . LEU B 1 399 ? 73.992 65.592 126.973 1.00 100.23 440 LEU B O 1
ATOM 7782 N N . MET B 1 400 ? 72.787 67.482 126.953 1.00 100.84 441 MET B N 1
ATOM 7783 C CA . MET B 1 400 ? 73.862 68.254 127.536 1.00 102.97 441 MET B CA 1
ATOM 7784 C C . MET B 1 400 ? 74.242 67.692 128.891 1.00 106.86 441 MET B C 1
ATOM 7785 O O . MET B 1 400 ? 75.407 67.741 129.281 1.00 108.19 441 MET B O 1
ATOM 7790 N N . LYS B 1 401 ? 73.263 67.156 129.608 1.00 109.43 442 LYS B N 1
ATOM 7791 C CA . LYS B 1 401 ? 73.551 66.626 130.924 1.00 113.97 442 LYS B CA 1
ATOM 7792 C C . LYS B 1 401 ? 74.446 65.404 130.776 1.00 114.19 442 LYS B C 1
ATOM 7793 O O . LYS B 1 401 ? 75.287 65.137 131.635 1.00 117.48 442 LYS B O 1
ATOM 7799 N N . GLU B 1 402 ? 74.285 64.678 129.673 1.00 111.54 443 GLU B N 1
ATOM 7800 C CA . GLU B 1 402 ? 75.128 63.512 129.408 1.00 112.16 443 GLU B CA 1
ATOM 7801 C C . GLU B 1 402 ? 76.556 63.923 129.106 1.00 111.79 443 GLU B C 1
ATOM 7802 O O . GLU B 1 402 ? 77.499 63.368 129.664 1.00 114.40 443 GLU B O 1
ATOM 7808 N N . TYR B 1 403 ? 76.714 64.900 128.223 1.00 109.17 444 TYR B N 1
ATOM 7809 C CA . TYR B 1 403 ? 78.039 65.390 127.883 1.00 109.10 444 TYR B CA 1
ATOM 7810 C C . TYR B 1 403 ? 78.805 65.872 129.110 1.00 114.30 444 TYR B C 1
ATOM 7811 O O . TYR B 1 403 ? 80.033 65.907 129.109 1.00 115.69 444 TYR B O 1
ATOM 7820 N N . GLU B 1 404 ? 78.083 66.230 130.163 1.00 118.10 445 GLU B N 1
ATOM 7821 C CA . GLU B 1 404 ? 78.730 66.698 131.379 1.00 123.71 445 GLU B CA 1
ATOM 7822 C C . GLU B 1 404 ? 79.095 65.560 132.319 1.00 127.95 445 GLU B C 1
ATOM 7823 O O . GLU B 1 404 ? 79.490 65.783 133.461 1.00 132.47 445 GLU B O 1
ATOM 7829 N N . LYS B 1 405 ? 78.970 64.335 131.824 1.00 127.21 446 LYS B N 1
ATOM 7830 C CA . LYS B 1 405 ? 79.403 63.162 132.563 1.00 131.56 446 LYS B CA 1
ATOM 7831 C C . LYS B 1 405 ? 80.581 62.514 131.846 1.00 131.53 446 LYS B C 1
ATOM 7832 O O . LYS B 1 405 ? 81.721 62.958 131.970 1.00 133.71 446 LYS B O 1
ATOM 7838 N N . SER B 1 409 ? 82.638 60.760 136.385 1.00 161.78 450 SER B N 1
ATOM 7839 C CA . SER B 1 409 ? 82.568 59.316 136.187 1.00 162.61 450 SER B CA 1
ATOM 7840 C C . SER B 1 409 ? 81.611 58.940 135.046 1.00 156.93 450 SER B C 1
ATOM 7841 O O . SER B 1 409 ? 80.592 58.282 135.268 1.00 156.68 450 SER B O 1
ATOM 7843 N N . ARG B 1 410 ? 81.949 59.374 133.830 1.00 152.67 451 ARG B N 1
ATOM 7844 C CA . ARG B 1 410 ? 81.216 58.996 132.617 1.00 147.61 451 ARG B CA 1
ATOM 7845 C C . ARG B 1 410 ? 81.216 57.481 132.440 1.00 149.59 451 ARG B C 1
ATOM 7846 O O . ARG B 1 410 ? 82.243 56.826 132.628 1.00 153.59 451 ARG B O 1
ATOM 7848 N N . LYS B 1 411 ? 80.063 56.930 132.070 1.00 147.28 452 LYS B N 1
ATOM 7849 C CA . LYS B 1 411 ? 79.900 55.476 131.921 1.00 149.07 452 LYS B CA 1
ATOM 7850 C C . LYS B 1 411 ? 80.511 54.925 130.617 1.00 146.71 452 LYS B C 1
ATOM 7851 O O . LYS B 1 411 ? 81.732 54.941 130.454 1.00 148.70 452 LYS B O 1
ATOM 7857 N N . ALA B 1 412 ? 79.672 54.452 129.693 1.00 142.62 453 ALA B N 1
ATOM 7858 C CA . ALA B 1 412 ? 80.161 53.775 128.479 1.00 140.52 453 ALA B CA 1
ATOM 7859 C C . ALA B 1 412 ? 80.163 54.627 127.186 1.00 133.96 453 ALA B C 1
ATOM 7860 O O . ALA B 1 412 ? 80.157 55.860 127.249 1.00 131.31 453 ALA B O 1
ATOM 7862 N N . PRO B 1 413 ? 80.142 53.958 126.014 1.00 131.49 454 PRO B N 1
ATOM 7863 C CA . PRO B 1 413 ? 80.530 54.470 124.685 1.00 126.76 454 PRO B CA 1
ATOM 7864 C C . PRO B 1 413 ? 79.984 55.853 124.334 1.00 120.54 454 PRO B C 1
ATOM 7865 O O . PRO B 1 413 ? 78.932 56.246 124.833 1.00 119.21 454 PRO B O 1
ATOM 7869 N N . LEU B 1 414 ? 80.704 56.571 123.472 1.00 116.74 455 LEU B N 1
ATOM 7870 C CA . LEU B 1 414 ? 80.329 57.928 123.077 1.00 111.03 455 LEU B CA 1
ATOM 7871 C C . LEU B 1 414 ? 79.671 58.000 121.701 1.00 107.09 455 LEU B C 1
ATOM 7872 O O . LEU B 1 414 ? 78.947 58.958 121.399 1.00 104.12 455 LEU B O 1
ATOM 7877 N N . ILE B 1 415 ? 79.928 57.014 120.850 1.00 107.05 456 ILE B N 1
ATOM 7878 C CA . ILE B 1 415 ? 79.379 57.098 119.501 1.00 103.25 456 ILE B CA 1
ATOM 7879 C C . ILE B 1 415 ? 77.849 57.114 119.526 1.00 101.04 456 ILE B C 1
ATOM 7880 O O . ILE B 1 415 ? 77.227 57.891 118.796 1.00 98.17 456 ILE B O 1
ATOM 7885 N N . PRO B 1 416 ? 77.239 56.280 120.395 1.00 102.30 457 PRO B N 1
ATOM 7886 C CA . PRO B 1 416 ? 75.793 56.345 120.588 1.00 100.53 457 PRO B CA 1
ATOM 7887 C C . PRO B 1 416 ? 75.328 57.778 120.876 1.00 96.42 457 PRO B C 1
ATOM 7888 O O . PRO B 1 416 ? 74.378 58.251 120.258 1.00 94.54 457 PRO B O 1
ATOM 7892 N N . LEU B 1 417 ? 76.005 58.462 121.795 1.00 95.06 458 LEU B N 1
ATOM 7893 C CA . LEU B 1 417 ? 75.641 59.824 122.158 1.00 92.09 458 LEU B CA 1
ATOM 7894 C C . LEU B 1 417 ? 75.784 60.756 120.960 1.00 88.97 458 LEU B C 1
ATOM 7895 O O . LEU B 1 417 ? 74.925 61.605 120.717 1.00 87.66 458 LEU B O 1
ATOM 7900 N N . LEU B 1 418 ? 76.868 60.618 120.210 1.00 88.18 459 LEU B N 1
ATOM 7901 C CA . LEU B 1 418 ? 77.068 61.496 119.066 1.00 85.44 459 LEU B CA 1
ATOM 7902 C C . LEU B 1 418 ? 75.999 61.230 118.029 1.00 84.67 459 LEU B C 1
ATOM 7903 O O . LEU B 1 418 ? 75.416 62.160 117.470 1.00 82.59 459 LEU B O 1
ATOM 7908 N N . LYS B 1 419 ? 75.739 59.947 117.788 1.00 86.97 460 LYS B N 1
ATOM 7909 C CA . LYS B 1 419 ? 74.668 59.534 116.885 1.00 87.01 460 LYS B CA 1
ATOM 7910 C C . LYS B 1 419 ? 73.353 60.165 117.318 1.00 86.26 460 LYS B C 1
ATOM 7911 O O . LYS B 1 419 ? 72.640 60.750 116.513 1.00 84.59 460 LYS B O 1
ATOM 7917 N N . GLN B 1 420 ? 73.043 60.060 118.606 1.00 87.80 461 GLN B N 1
ATOM 7918 C CA . GLN B 1 420 ? 71.812 60.635 119.132 1.00 88.09 461 GLN B CA 1
ATOM 7919 C C . GLN B 1 420 ? 71.785 62.163 118.980 1.00 86.40 461 GLN B C 1
ATOM 7920 O O . GLN B 1 420 ? 70.731 62.755 118.747 1.00 86.36 461 GLN B O 1
ATOM 7926 N N . THR B 1 421 ? 72.944 62.803 119.112 1.00 85.30 462 THR B N 1
ATOM 7927 C CA . THR B 1 421 ? 73.004 64.247 118.995 1.00 83.75 462 THR B CA 1
ATOM 7928 C C . THR B 1 421 ? 72.656 64.669 117.579 1.00 82.56 462 THR B C 1
ATOM 7929 O O . THR B 1 421 ? 71.970 65.673 117.367 1.00 82.78 462 THR B O 1
ATOM 7933 N N . VAL B 1 422 ? 73.127 63.908 116.602 1.00 81.71 463 VAL B N 1
ATOM 7934 C CA . VAL B 1 422 ? 72.798 64.234 115.235 1.00 80.29 463 VAL B CA 1
ATOM 7935 C C . VAL B 1 422 ? 71.300 64.082 115.065 1.00 82.30 463 VAL B C 1
ATOM 7936 O O . VAL B 1 422 ? 70.625 64.992 114.592 1.00 81.91 463 VAL B O 1
ATOM 7940 N N . LYS B 1 423 ? 70.772 62.940 115.498 1.00 85.12 464 LYS B N 1
ATOM 7941 C CA . LYS B 1 423 ? 69.356 62.644 115.314 1.00 87.40 464 LYS B CA 1
ATOM 7942 C C . LYS B 1 423 ? 68.487 63.777 115.826 1.00 88.10 464 LYS B C 1
ATOM 7943 O O . LYS B 1 423 ? 67.683 64.331 115.076 1.00 88.57 464 LYS B O 1
ATOM 7949 N N . LEU B 1 424 ? 68.657 64.111 117.105 1.00 88.71 465 LEU B N 1
ATOM 7950 C CA . LEU B 1 424 ? 67.873 65.157 117.747 1.00 90.30 465 LEU B CA 1
ATOM 7951 C C . LEU B 1 424 ? 68.083 66.535 117.135 1.00 89.80 465 LEU B C 1
ATOM 7952 O O . LEU B 1 424 ? 67.127 67.213 116.769 1.00 91.53 465 LEU B O 1
ATOM 7957 N N . ILE B 1 425 ? 69.324 66.976 117.033 1.00 88.22 466 ILE B N 1
ATOM 7958 C CA . ILE B 1 425 ? 69.528 68.317 116.528 1.00 88.22 466 ILE B CA 1
ATOM 7959 C C . ILE B 1 425 ? 68.953 68.505 115.134 1.00 89.39 466 ILE B C 1
ATOM 7960 O O . ILE B 1 425 ? 68.379 69.550 114.839 1.00 90.31 466 ILE B O 1
ATOM 7965 N N . ARG B 1 426 ? 69.075 67.494 114.283 1.00 90.21 467 ARG B N 1
ATOM 7966 C CA . ARG B 1 426 ? 68.619 67.658 112.912 1.00 91.84 467 ARG B CA 1
ATOM 7967 C C . ARG B 1 426 ? 67.108 67.579 112.826 1.00 96.28 467 ARG B C 1
ATOM 7968 O O . ARG B 1 426 ? 66.490 68.261 112.027 1.00 97.69 467 ARG B O 1
ATOM 7976 N N . GLN B 1 427 ? 66.513 66.737 113.651 1.00 99.55 468 GLN B N 1
ATOM 7977 C CA . GLN B 1 427 ? 65.080 66.558 113.617 1.00 104.65 468 GLN B CA 1
ATOM 7978 C C . GLN B 1 427 ? 64.462 67.618 114.499 1.00 107.08 468 GLN B C 1
ATOM 7979 O O . GLN B 1 427 ? 64.375 67.433 115.711 1.00 108.22 468 GLN B O 1
ATOM 7985 N N . LYS B 1 428 ? 64.026 68.727 113.911 1.00 108.99 469 LYS B N 1
ATOM 7986 C CA . LYS B 1 428 ? 63.496 69.812 114.715 1.00 111.71 469 LYS B CA 1
ATOM 7987 C C . LYS B 1 428 ? 64.685 70.697 115.084 1.00 109.94 469 LYS B C 1
ATOM 7988 O O . LYS B 1 428 ? 65.136 71.564 114.308 1.00 108.64 469 LYS B O 1
ATOM 7994 N N . ALA B 1 429 ? 65.197 70.411 116.279 1.00 110.22 470 ALA B N 1
ATOM 7995 C CA . ALA B 1 429 ? 66.273 71.144 116.950 1.00 109.01 470 ALA B CA 1
ATOM 7996 C C . ALA B 1 429 ? 65.954 71.223 118.451 1.00 111.59 470 ALA B C 1
ATOM 7997 O O . ALA B 1 429 ? 64.963 70.635 118.939 1.00 114.19 470 ALA B O 1
ATOM 7999 N N . PHE B 1 431 ? 62.836 73.578 118.167 1.00 132.50 472 PHE B N 1
ATOM 8000 C CA . PHE B 1 431 ? 63.634 74.662 117.592 1.00 131.11 472 PHE B CA 1
ATOM 8001 C C . PHE B 1 431 ? 63.169 76.051 118.069 1.00 134.24 472 PHE B C 1
ATOM 8002 O O . PHE B 1 431 ? 62.139 76.187 118.736 1.00 138.38 472 PHE B O 1
ATOM 8010 N N . GLN B 1 432 ? 63.955 77.069 117.719 1.00 132.46 473 GLN B N 1
ATOM 8011 C CA . GLN B 1 432 ? 63.773 78.460 118.170 1.00 135.17 473 GLN B CA 1
ATOM 8012 C C . GLN B 1 432 ? 63.297 78.684 119.624 1.00 138.19 473 GLN B C 1
ATOM 8013 O O . GLN B 1 432 ? 63.025 79.820 120.016 1.00 142.59 473 GLN B O 1
ATOM 8019 N N . LEU B 1 433 ? 63.197 77.626 120.426 1.00 135.96 474 LEU B N 1
ATOM 8020 C CA . LEU B 1 433 ? 62.783 77.774 121.837 1.00 137.78 474 LEU B CA 1
ATOM 8021 C C . LEU B 1 433 ? 63.907 78.374 122.711 1.00 135.75 474 LEU B C 1
ATOM 8022 O O . LEU B 1 433 ? 64.274 79.540 122.558 1.00 136.62 474 LEU B O 1
ATOM 8027 N N . GLU B 1 434 ? 64.428 77.574 123.637 1.00 132.86 475 GLU B N 1
ATOM 8028 C CA . GLU B 1 434 ? 65.658 77.905 124.349 1.00 130.35 475 GLU B CA 1
ATOM 8029 C C . GLU B 1 434 ? 66.750 77.002 123.782 1.00 123.07 475 GLU B C 1
ATOM 8030 O O . GLU B 1 434 ? 67.656 76.563 124.488 1.00 122.01 475 GLU B O 1
ATOM 8036 N N . VAL B 1 435 ? 66.644 76.723 122.494 1.00 117.96 476 VAL B N 1
ATOM 8037 C CA . VAL B 1 435 ? 67.486 75.736 121.853 1.00 111.60 476 VAL B CA 1
ATOM 8038 C C . VAL B 1 435 ? 68.918 76.211 121.646 1.00 108.01 476 VAL B C 1
ATOM 8039 O O . VAL B 1 435 ? 69.859 75.432 121.749 1.00 105.69 476 VAL B O 1
ATOM 8043 N N . GLY B 1 436 ? 69.082 77.491 121.346 1.00 107.69 477 GLY B N 1
ATOM 8044 C CA . GLY B 1 436 ? 70.410 78.046 121.110 1.00 104.10 477 GLY B CA 1
ATOM 8045 C C . GLY B 1 436 ? 71.374 77.786 122.247 1.00 103.24 477 GLY B C 1
ATOM 8046 O O . GLY B 1 436 ? 72.545 77.495 122.019 1.00 100.67 477 GLY B O 1
ATOM 8047 N N . TYR B 1 437 ? 70.873 77.890 123.475 1.00 105.79 478 TYR B N 1
ATOM 8048 C CA . TYR B 1 437 ? 71.691 77.742 124.673 1.00 106.05 478 TYR B CA 1
ATOM 8049 C C . TYR B 1 437 ? 72.269 76.350 124.815 1.00 102.88 478 TYR B C 1
ATOM 8050 O O . TYR B 1 437 ? 73.464 76.186 125.002 1.00 102.18 478 TYR B O 1
ATOM 8059 N N . TYR B 1 438 ? 71.413 75.345 124.735 1.00 101.67 479 TYR B N 1
ATOM 8060 C CA . TYR B 1 438 ? 71.851 73.961 124.863 1.00 99.31 479 TYR B CA 1
ATOM 8061 C C . TYR B 1 438 ? 72.745 73.524 123.704 1.00 95.20 479 TYR B C 1
ATOM 8062 O O . TYR B 1 438 ? 73.770 72.890 123.908 1.00 94.11 479 TYR B O 1
ATOM 8071 N N . ALA B 1 439 ? 72.354 73.858 122.484 1.00 93.84 480 ALA B N 1
ATOM 8072 C CA . ALA B 1 439 ? 73.153 73.486 121.317 1.00 91.07 480 ALA B CA 1
ATOM 8073 C C . ALA B 1 439 ? 74.576 73.978 121.512 1.00 91.36 480 ALA B C 1
ATOM 8074 O O . ALA B 1 439 ? 75.546 73.285 121.207 1.00 89.80 480 ALA B O 1
ATOM 8076 N N . GLN B 1 440 ? 74.690 75.191 122.030 1.00 93.87 481 GLN B N 1
ATOM 8077 C CA . GLN B 1 440 ? 75.984 75.803 122.218 1.00 94.32 481 GLN B CA 1
ATOM 8078 C C . GLN B 1 440 ? 76.868 75.011 123.177 1.00 95.26 481 GLN B C 1
ATOM 8079 O O . GLN B 1 440 ? 78.021 74.727 122.864 1.00 94.34 481 GLN B O 1
ATOM 8085 N N . GLY B 1 441 ? 76.334 74.670 124.347 1.00 97.63 482 GLY B N 1
ATOM 8086 C CA . GLY B 1 441 ? 77.052 73.824 125.291 1.00 98.75 482 GLY B CA 1
ATOM 8087 C C . GLY B 1 441 ? 77.409 72.509 124.624 1.00 95.87 482 GLY B C 1
ATOM 8088 O O . GLY B 1 441 ? 78.569 72.110 124.582 1.00 95.76 482 GLY B O 1
ATOM 8089 N N . ILE B 1 442 ? 76.409 71.833 124.080 1.00 93.93 483 ILE B N 1
ATOM 8090 C CA . ILE B 1 442 ? 76.660 70.569 123.414 1.00 91.49 483 ILE B CA 1
ATOM 8091 C C . ILE B 1 442 ? 77.807 70.675 122.416 1.00 89.27 483 ILE B C 1
ATOM 8092 O O . ILE B 1 442 ? 78.679 69.821 122.390 1.00 89.52 483 ILE B O 1
ATOM 8097 N N . LEU B 1 443 ? 77.813 71.712 121.588 1.00 87.83 484 LEU B N 1
ATOM 8098 C CA . LEU B 1 443 ? 78.873 71.842 120.584 1.00 86.11 484 LEU B CA 1
ATOM 8099 C C . LEU B 1 443 ? 80.220 71.989 121.278 1.00 87.97 484 LEU B C 1
ATOM 8100 O O . LEU B 1 443 ? 81.173 71.267 120.985 1.00 88.06 484 LEU B O 1
ATOM 8105 N N . SER B 1 444 ? 80.292 72.950 122.187 1.00 89.77 485 SER B N 1
ATOM 8106 C CA . SER B 1 444 ? 81.474 73.137 122.995 1.00 91.85 485 SER B CA 1
ATOM 8107 C C . SER B 1 444 ? 81.965 71.788 123.519 1.00 92.67 485 SER B C 1
ATOM 8108 O O . SER B 1 444 ? 83.112 71.417 123.311 1.00 92.98 485 SER B O 1
ATOM 8111 N N . SER B 1 445 ? 81.089 71.049 124.190 1.00 93.34 486 SER B N 1
ATOM 8112 C CA . SER B 1 445 ? 81.445 69.747 124.723 1.00 95.01 486 SER B CA 1
ATOM 8113 C C . SER B 1 445 ? 82.009 68.821 123.659 1.00 93.08 486 SER B C 1
ATOM 8114 O O . SER B 1 445 ? 83.040 68.184 123.844 1.00 95.17 486 SER B O 1
ATOM 8117 N N . ILE B 1 446 ? 81.310 68.732 122.545 1.00 90.07 487 ILE B N 1
ATOM 8118 C CA . ILE B 1 446 ? 81.678 67.790 121.511 1.00 89.08 487 ILE B CA 1
ATOM 8119 C C . ILE B 1 446 ? 83.060 68.087 120.936 1.00 89.55 487 ILE B C 1
ATOM 8120 O O . ILE B 1 446 ? 83.833 67.173 120.652 1.00 90.58 487 ILE B O 1
ATOM 8125 N N . VAL B 1 447 ? 83.382 69.365 120.786 1.00 89.33 488 VAL B N 1
ATOM 8126 C CA . VAL B 1 447 ? 84.699 69.741 120.282 1.00 90.03 488 VAL B CA 1
ATOM 8127 C C . VAL B 1 447 ? 85.812 69.181 121.156 1.00 94.27 488 VAL B C 1
ATOM 8128 O O . VAL B 1 447 ? 86.815 68.698 120.646 1.00 95.19 488 VAL B O 1
ATOM 8132 N N . CYS B 1 448 ? 85.620 69.238 122.470 1.00 97.44 489 CYS B N 1
ATOM 8133 C CA . CYS B 1 448 ? 86.646 68.846 123.429 1.00 102.24 489 CYS B CA 1
ATOM 8134 C C . CYS B 1 448 ? 86.749 67.358 123.687 1.00 104.35 489 CYS B C 1
ATOM 8135 O O . CYS B 1 448 ? 87.690 66.901 124.331 1.00 108.51 489 CYS B O 1
ATOM 8138 N N . LEU B 1 449 ? 85.776 66.597 123.204 1.00 102.18 490 LEU B N 1
ATOM 8139 C CA . LEU B 1 449 ? 85.785 65.157 123.417 1.00 104.05 490 LEU B CA 1
ATOM 8140 C C . LEU B 1 449 ? 87.078 64.521 122.959 1.00 106.24 490 LEU B C 1
ATOM 8141 O O . LEU B 1 449 ? 87.605 64.860 121.908 1.00 104.52 490 LEU B O 1
ATOM 8146 N N . ASN B 1 450 ? 87.583 63.589 123.750 1.00 110.78 491 ASN B N 1
ATOM 8147 C CA . ASN B 1 450 ? 88.643 62.714 123.292 1.00 113.90 491 ASN B CA 1
ATOM 8148 C C . ASN B 1 450 ? 88.080 61.319 123.168 1.00 115.19 491 ASN B C 1
ATOM 8149 O O . ASN B 1 450 ? 87.148 60.957 123.886 1.00 115.88 491 ASN B O 1
ATOM 8154 N N . ASN B 1 451 ? 88.628 60.527 122.261 1.00 116.23 492 ASN B N 1
ATOM 8155 C CA . ASN B 1 451 ? 88.177 59.155 122.150 1.00 118.19 492 ASN B CA 1
ATOM 8156 C C . ASN B 1 451 ? 88.680 58.311 123.332 1.00 124.50 492 ASN B C 1
ATOM 8157 O O . ASN B 1 451 ? 89.759 57.727 123.274 1.00 128.55 492 ASN B O 1
ATOM 8162 N N . GLU B 1 452 ? 87.881 58.261 124.398 1.00 125.88 493 GLU B N 1
ATOM 8163 C CA . GLU B 1 452 ? 88.284 57.669 125.676 1.00 132.55 493 GLU B CA 1
ATOM 8164 C C . GLU B 1 452 ? 88.325 56.155 125.687 1.00 136.65 493 GLU B C 1
ATOM 8165 O O . GLU B 1 452 ? 89.046 55.560 126.487 1.00 142.46 493 GLU B O 1
ATOM 8171 N N . PHE B 1 453 ? 87.527 55.543 124.822 1.00 134.29 494 PHE B N 1
ATOM 8172 C CA . PHE B 1 453 ? 87.435 54.099 124.746 1.00 138.35 494 PHE B CA 1
ATOM 8173 C C . PHE B 1 453 ? 87.724 53.742 123.303 1.00 137.32 494 PHE B C 1
ATOM 8174 O O . PHE B 1 453 ? 87.260 52.730 122.783 1.00 138.25 494 PHE B O 1
ATOM 8182 N N . ASP B 1 454 ? 88.536 54.592 122.681 1.00 136.11 495 ASP B N 1
ATOM 8183 C CA . ASP B 1 454 ? 88.717 54.587 121.238 1.00 134.34 495 ASP B CA 1
ATOM 8184 C C . ASP B 1 454 ? 87.810 53.567 120.584 1.00 133.86 495 ASP B C 1
ATOM 8185 O O . ASP B 1 454 ? 88.117 52.377 120.539 1.00 138.60 495 ASP B O 1
ATOM 8190 N N . GLU B 1 455 ? 86.669 54.053 120.116 1.00 128.52 496 GLU B N 1
ATOM 8191 C CA . GLU B 1 455 ? 85.755 53.262 119.326 1.00 127.73 496 GLU B CA 1
ATOM 8192 C C . GLU B 1 455 ? 86.038 53.573 117.865 1.00 125.44 496 GLU B C 1
ATOM 8193 O O . GLU B 1 455 ? 86.444 54.687 117.527 1.00 122.47 496 GLU B O 1
ATOM 8199 N N . PRO B 1 456 ? 85.853 52.580 116.990 1.00 127.30 497 PRO B N 1
ATOM 8200 C CA . PRO B 1 456 ? 86.075 52.845 115.575 1.00 125.47 497 PRO B CA 1
ATOM 8201 C C . PRO B 1 456 ? 85.122 53.951 115.148 1.00 119.30 497 PRO B C 1
ATOM 8202 O O . PRO B 1 456 ? 84.080 54.133 115.787 1.00 117.92 497 PRO B O 1
ATOM 8206 N N . LEU B 1 457 ? 85.474 54.691 114.100 1.00 115.85 498 LEU B N 1
ATOM 8207 C CA . LEU B 1 457 ? 84.558 55.651 113.484 1.00 110.10 498 LEU B CA 1
ATOM 8208 C C . LEU B 1 457 ? 84.204 56.853 114.353 1.00 106.07 498 LEU B C 1
ATOM 8209 O O . LEU B 1 457 ? 83.399 57.690 113.948 1.00 102.57 498 LEU B O 1
ATOM 8214 N N . PHE B 1 458 ? 84.781 56.938 115.548 1.00 107.12 499 PHE B N 1
ATOM 8215 C CA . PHE B 1 458 ? 84.711 58.174 116.317 1.00 103.96 499 PHE B CA 1
ATOM 8216 C C . PHE B 1 458 ? 85.172 59.237 115.333 1.00 101.36 499 PHE B C 1
ATOM 8217 O O . PHE B 1 458 ? 85.510 58.914 114.197 1.00 102.26 499 PHE B O 1
ATOM 8225 N N . GLU B 1 459 ? 85.209 60.499 115.717 1.00 98.85 500 GLU B N 1
ATOM 8226 C CA . GLU B 1 459 ? 85.751 61.488 114.775 1.00 96.66 500 GLU B CA 1
ATOM 8227 C C . GLU B 1 459 ? 84.810 61.734 113.608 1.00 93.92 500 GLU B C 1
ATOM 8228 O O . GLU B 1 459 ? 84.451 62.878 113.319 1.00 91.20 500 GLU B O 1
ATOM 8234 N N . GLN B 1 460 ? 84.427 60.674 112.906 1.00 95.13 501 GLN B N 1
ATOM 8235 C CA . GLN B 1 460 ? 83.390 60.837 111.901 1.00 92.93 501 GLN B CA 1
ATOM 8236 C C . GLN B 1 460 ? 82.124 61.305 112.578 1.00 90.09 501 GLN B C 1
ATOM 8237 O O . GLN B 1 460 ? 81.508 62.293 112.172 1.00 87.19 501 GLN B O 1
ATOM 8243 N N . TRP B 1 461 ? 81.753 60.599 113.636 1.00 90.80 502 TRP B N 1
ATOM 8244 C CA . TRP B 1 461 ? 80.575 60.984 114.359 1.00 88.46 502 TRP B CA 1
ATOM 8245 C C . TRP B 1 461 ? 80.778 62.314 115.047 1.00 86.35 502 TRP B C 1
ATOM 8246 O O . TRP B 1 461 ? 79.873 63.138 115.072 1.00 84.30 502 TRP B O 1
ATOM 8257 N N . ARG B 1 462 ? 81.971 62.555 115.572 1.00 87.37 503 ARG B N 1
ATOM 8258 C CA . ARG B 1 462 ? 82.229 63.872 116.110 1.00 86.35 503 ARG B CA 1
ATOM 8259 C C . ARG B 1 462 ? 81.996 64.922 115.028 1.00 84.13 503 ARG B C 1
ATOM 8260 O O . ARG B 1 462 ? 81.354 65.953 115.272 1.00 82.71 503 ARG B O 1
ATOM 8268 N N . ILE B 1 463 ? 82.528 64.673 113.837 1.00 84.24 504 ILE B N 1
ATOM 8269 C CA . ILE B 1 463 ? 82.382 65.645 112.776 1.00 82.27 504 ILE B CA 1
ATOM 8270 C C . ILE B 1 463 ? 80.897 65.775 112.410 1.00 81.90 504 ILE B C 1
ATOM 8271 O O . ILE B 1 463 ? 80.402 66.887 112.190 1.00 80.52 504 ILE B O 1
ATOM 8276 N N . ASN B 1 464 ? 80.181 64.649 112.382 1.00 83.46 505 ASN B N 1
ATOM 8277 C CA . ASN B 1 464 ? 78.741 64.672 112.106 1.00 83.39 505 ASN B CA 1
ATOM 8278 C C . ASN B 1 464 ? 77.974 65.509 113.103 1.00 82.59 505 ASN B C 1
ATOM 8279 O O . ASN B 1 464 ? 77.145 66.328 112.719 1.00 82.31 505 ASN B O 1
ATOM 8284 N N . ALA B 1 465 ? 78.234 65.279 114.383 1.00 82.88 506 ALA B N 1
ATOM 8285 C CA . ALA B 1 465 ? 77.565 66.022 115.421 1.00 82.07 506 ALA B CA 1
ATOM 8286 C C . ALA B 1 465 ? 77.844 67.497 115.207 1.00 80.26 506 ALA B C 1
ATOM 8287 O O . ALA B 1 465 ? 76.929 68.316 115.204 1.00 79.97 506 ALA B O 1
ATOM 8289 N N . LEU B 1 466 ? 79.110 67.844 115.017 1.00 79.46 507 LEU B N 1
ATOM 8290 C CA . LEU B 1 466 ? 79.463 69.254 114.870 1.00 78.29 507 LEU B CA 1
ATOM 8291 C C . LEU B 1 466 ? 78.800 69.860 113.637 1.00 76.59 507 LEU B C 1
ATOM 8292 O O . LEU B 1 466 ? 78.212 70.947 113.691 1.00 76.22 507 LEU B O 1
ATOM 8297 N N . THR B 1 467 ? 78.905 69.155 112.521 1.00 75.78 508 THR B N 1
ATOM 8298 C CA . THR B 1 467 ? 78.389 69.679 111.272 1.00 74.68 508 THR B CA 1
ATOM 8299 C C . THR B 1 467 ? 76.900 69.931 111.410 1.00 74.98 508 THR B C 1
ATOM 8300 O O . THR B 1 467 ? 76.388 70.951 110.945 1.00 75.16 508 THR B O 1
ATOM 8304 N N . SER B 1 468 ? 76.205 69.005 112.056 1.00 75.32 509 SER B N 1
ATOM 8305 C CA . SER B 1 468 ? 74.762 69.108 112.124 1.00 75.72 509 SER B CA 1
ATOM 8306 C C . SER B 1 468 ? 74.336 70.241 113.045 1.00 75.45 509 SER B C 1
ATOM 8307 O O . SER B 1 468 ? 73.350 70.922 112.774 1.00 76.32 509 SER B O 1
ATOM 8310 N N . ILE B 1 469 ? 75.078 70.470 114.121 1.00 74.64 510 ILE B N 1
ATOM 8311 C CA . ILE B 1 469 ? 74.779 71.641 114.929 1.00 74.66 510 ILE B CA 1
ATOM 8312 C C . ILE B 1 469 ? 75.007 72.906 114.114 1.00 74.08 510 ILE B C 1
ATOM 8313 O O . ILE B 1 469 ? 74.229 73.853 114.193 1.00 75.04 510 ILE B O 1
ATOM 8318 N N . LEU B 1 470 ? 76.080 72.915 113.329 1.00 72.95 511 LEU B N 1
ATOM 8319 C CA . LEU B 1 470 ? 76.419 74.092 112.522 1.00 72.64 511 LEU B CA 1
ATOM 8320 C C . LEU B 1 470 ? 75.422 74.340 111.392 1.00 72.85 511 LEU B C 1
ATOM 8321 O O . LEU B 1 470 ? 75.170 75.487 111.020 1.00 74.23 511 LEU B O 1
ATOM 8326 N N . VAL B 1 471 ? 74.847 73.270 110.858 1.00 72.12 512 VAL B N 1
ATOM 8327 C CA . VAL B 1 471 ? 73.885 73.393 109.770 1.00 72.39 512 VAL B CA 1
ATOM 8328 C C . VAL B 1 471 ? 72.512 73.844 110.283 1.00 74.70 512 VAL B C 1
ATOM 8329 O O . VAL B 1 471 ? 71.864 74.714 109.691 1.00 76.03 512 VAL B O 1
ATOM 8333 N N . VAL B 1 472 ? 72.080 73.258 111.393 1.00 75.46 513 VAL B N 1
ATOM 8334 C CA . VAL B 1 472 ? 70.793 73.595 111.959 1.00 78.03 513 VAL B CA 1
ATOM 8335 C C . VAL B 1 472 ? 70.814 74.980 112.604 1.00 80.07 513 VAL B C 1
ATOM 8336 O O . VAL B 1 472 ? 69.805 75.700 112.590 1.00 82.94 513 VAL B O 1
ATOM 8340 N N . LEU B 1 473 ? 71.960 75.358 113.161 1.00 79.10 514 LEU B N 1
ATOM 8341 C CA . LEU B 1 473 ? 72.067 76.625 113.868 1.00 81.61 514 LEU B CA 1
ATOM 8342 C C . LEU B 1 473 ? 73.293 77.406 113.428 1.00 81.35 514 LEU B C 1
ATOM 8343 O O . LEU B 1 473 ? 74.183 77.656 114.229 1.00 81.67 514 LEU B O 1
ATOM 8348 N N . PRO B 1 474 ? 73.341 77.807 112.155 1.00 81.64 515 PRO B N 1
ATOM 8349 C CA . PRO B 1 474 ? 74.543 78.384 111.575 1.00 80.91 515 PRO B CA 1
ATOM 8350 C C . PRO B 1 474 ? 75.254 79.398 112.447 1.00 82.84 515 PRO B C 1
ATOM 8351 O O . PRO B 1 474 ? 76.470 79.441 112.465 1.00 81.71 515 PRO B O 1
ATOM 8355 N N . GLU B 1 475 ? 74.543 80.253 113.144 1.00 86.95 516 GLU B N 1
ATOM 8356 C CA . GLU B 1 475 ? 75.293 81.288 113.826 1.00 90.08 516 GLU B CA 1
ATOM 8357 C C . GLU B 1 475 ? 75.952 80.794 115.104 1.00 90.51 516 GLU B C 1
ATOM 8358 O O . GLU B 1 475 ? 76.647 81.536 115.802 1.00 92.64 516 GLU B O 1
ATOM 8364 N N . LYS B 1 476 ? 75.756 79.516 115.388 1.00 89.09 517 LYS B N 1
ATOM 8365 C CA . LYS B 1 476 ? 76.519 78.886 116.431 1.00 89.09 517 LYS B CA 1
ATOM 8366 C C . LYS B 1 476 ? 77.960 78.742 115.952 1.00 88.19 517 LYS B C 1
ATOM 8367 O O . LYS B 1 476 ? 78.792 78.198 116.662 1.00 89.56 517 LYS B O 1
ATOM 8373 N N . VAL B 1 477 ? 78.261 79.251 114.759 1.00 87.22 518 VAL B N 1
ATOM 8374 C CA . VAL B 1 477 ? 79.629 79.212 114.227 1.00 86.30 518 VAL B CA 1
ATOM 8375 C C . VAL B 1 477 ? 80.506 80.221 114.928 1.00 88.85 518 VAL B C 1
ATOM 8376 O O . VAL B 1 477 ? 81.733 80.105 114.940 1.00 88.92 518 VAL B O 1
ATOM 8380 N N . ASN B 1 478 ? 79.873 81.232 115.498 1.00 91.67 519 ASN B N 1
ATOM 8381 C CA . ASN B 1 478 ? 80.622 82.285 116.137 1.00 94.92 519 ASN B CA 1
ATOM 8382 C C . ASN B 1 478 ? 81.433 81.719 117.284 1.00 96.27 519 ASN B C 1
ATOM 8383 O O . ASN B 1 478 ? 82.640 81.947 117.382 1.00 96.97 519 ASN B O 1
ATOM 8388 N N . GLY B 1 479 ? 80.760 80.956 118.135 1.00 96.92 520 GLY B N 1
ATOM 8389 C CA . GLY B 1 479 ? 81.401 80.365 119.289 1.00 98.62 520 GLY B CA 1
ATOM 8390 C C . GLY B 1 479 ? 82.304 79.225 118.884 1.00 96.24 520 GLY B C 1
ATOM 8391 O O . GLY B 1 479 ? 83.312 78.969 119.538 1.00 98.45 520 GLY B O 1
ATOM 8392 N N . ALA B 1 480 ? 81.950 78.533 117.808 1.00 92.55 521 ALA B N 1
ATOM 8393 C CA . ALA B 1 480 ? 82.746 77.397 117.370 1.00 90.77 521 ALA B CA 1
ATOM 8394 C C . ALA B 1 480 ? 84.097 77.885 116.878 1.00 91.54 521 ALA B C 1
ATOM 8395 O O . ALA B 1 480 ? 85.141 77.386 117.303 1.00 93.40 521 ALA B O 1
ATOM 8397 N N . ILE B 1 481 ? 84.081 78.874 115.994 1.00 90.88 522 ILE B N 1
ATOM 8398 C CA . ILE B 1 481 ? 85.327 79.463 115.516 1.00 91.88 522 ILE B CA 1
ATOM 8399 C C . ILE B 1 481 ? 86.148 80.129 116.638 1.00 96.26 522 ILE B C 1
ATOM 8400 O O . ILE B 1 481 ? 87.361 80.285 116.512 1.00 97.57 522 ILE B O 1
ATOM 8405 N N . ASN B 1 482 ? 85.499 80.527 117.729 1.00 98.77 523 ASN B N 1
ATOM 8406 C CA . ASN B 1 482 ? 86.234 81.084 118.853 1.00 103.36 523 ASN B CA 1
ATOM 8407 C C . ASN B 1 482 ? 86.899 80.010 119.666 1.00 104.57 523 ASN B C 1
ATOM 8408 O O . ASN B 1 482 ? 87.914 80.251 120.308 1.00 108.46 523 ASN B O 1
ATOM 8413 N N . ILE B 1 483 ? 86.308 78.827 119.650 1.00 101.91 524 ILE B N 1
ATOM 8414 C CA . ILE B 1 483 ? 86.869 77.708 120.363 1.00 103.19 524 ILE B CA 1
ATOM 8415 C C . ILE B 1 483 ? 88.085 77.219 119.588 1.00 102.97 524 ILE B C 1
ATOM 8416 O O . ILE B 1 483 ? 89.077 76.777 120.179 1.00 106.22 524 ILE B O 1
ATOM 8421 N N . LEU B 1 484 ? 88.028 77.340 118.264 1.00 99.57 525 LEU B N 1
ATOM 8422 C CA . LEU B 1 484 ? 89.141 76.901 117.435 1.00 98.93 525 LEU B CA 1
ATOM 8423 C C . LEU B 1 484 ? 90.371 77.734 117.760 1.00 102.94 525 LEU B C 1
ATOM 8424 O O . LEU B 1 484 ? 91.477 77.204 117.855 1.00 105.36 525 LEU B O 1
ATOM 8429 N N . PHE B 1 485 ? 90.175 79.034 117.963 1.00 104.44 526 PHE B N 1
ATOM 8430 C CA . PHE B 1 485 ? 91.236 79.867 118.515 1.00 108.88 526 PHE B CA 1
ATOM 8431 C C . PHE B 1 485 ? 91.274 79.729 120.042 1.00 113.78 526 PHE B C 1
ATOM 8432 O O . PHE B 1 485 ? 91.496 78.638 120.569 1.00 114.89 526 PHE B O 1
ATOM 8440 N N . ASN B 1 486 ? 91.044 80.829 120.746 1.00 117.31 527 ASN B N 1
ATOM 8441 C CA . ASN B 1 486 ? 91.029 80.847 122.217 1.00 122.50 527 ASN B CA 1
ATOM 8442 C C . ASN B 1 486 ? 91.301 79.560 123.012 1.00 123.99 527 ASN B C 1
ATOM 8443 O O . ASN B 1 486 ? 92.379 79.412 123.599 1.00 128.46 527 ASN B O 1
ATOM 8448 N N . SER B 1 487 ? 90.336 78.645 123.071 1.00 120.83 528 SER B N 1
ATOM 8449 C CA . SER B 1 487 ? 90.523 77.462 123.918 1.00 122.82 528 SER B CA 1
ATOM 8450 C C . SER B 1 487 ? 91.588 76.514 123.367 1.00 122.75 528 SER B C 1
ATOM 8451 O O . SER B 1 487 ? 91.862 76.501 122.165 1.00 119.67 528 SER B O 1
ATOM 8454 N N . GLU B 1 488 ? 92.186 75.726 124.259 1.00 126.45 529 GLU B N 1
ATOM 8455 C CA . GLU B 1 488 ? 93.345 74.905 123.916 1.00 127.73 529 GLU B CA 1
ATOM 8456 C C . GLU B 1 488 ? 92.982 73.462 123.623 1.00 124.57 529 GLU B C 1
ATOM 8457 O O . GLU B 1 488 ? 92.806 72.657 124.539 1.00 126.96 529 GLU B O 1
ATOM 8463 N N . LEU B 1 489 ? 92.886 73.136 122.339 1.00 119.39 530 LEU B N 1
ATOM 8464 C CA . LEU B 1 489 ? 92.531 71.787 121.936 1.00 116.51 530 LEU B CA 1
ATOM 8465 C C . LEU B 1 489 ? 93.675 71.110 121.219 1.00 117.52 530 LEU B C 1
ATOM 8466 O O . LEU B 1 489 ? 94.635 71.757 120.820 1.00 118.98 530 LEU B O 1
ATOM 8471 N N . SER B 1 490 ? 93.540 69.813 120.989 1.00 116.73 531 SER B N 1
ATOM 8472 C CA . SER B 1 490 ? 94.582 69.020 120.367 1.00 118.56 531 SER B CA 1
ATOM 8473 C C . SER B 1 490 ? 94.366 68.809 118.889 1.00 114.21 531 SER B C 1
ATOM 8474 O O . SER B 1 490 ? 93.342 68.315 118.470 1.00 111.18 531 SER B O 1
ATOM 8477 N N . LEU B 1 491 ? 95.353 69.132 118.083 1.00 114.57 532 LEU B N 1
ATOM 8478 C CA . LEU B 1 491 ? 95.139 69.079 116.644 1.00 110.21 532 LEU B CA 1
ATOM 8479 C C . LEU B 1 491 ? 93.887 68.248 116.341 1.00 106.40 532 LEU B C 1
ATOM 8480 O O . LEU B 1 491 ? 92.875 68.793 115.903 1.00 102.25 532 LEU B O 1
ATOM 8485 N N . GLN B 1 492 ? 93.935 66.957 116.590 1.00 108.40 533 GLN B N 1
ATOM 8486 C CA . GLN B 1 492 ? 92.787 66.144 116.264 1.00 105.68 533 GLN B CA 1
ATOM 8487 C C . GLN B 1 492 ? 91.520 66.950 116.401 1.00 100.97 533 GLN B C 1
ATOM 8488 O O . GLN B 1 492 ? 90.662 66.911 115.546 1.00 97.59 533 GLN B O 1
ATOM 8494 N N . GLN B 1 493 ? 91.408 67.687 117.490 1.00 101.27 534 GLN B N 1
ATOM 8495 C CA . GLN B 1 493 ? 90.183 68.409 117.809 1.00 97.70 534 GLN B CA 1
ATOM 8496 C C . GLN B 1 493 ? 90.159 69.498 116.742 1.00 94.79 534 GLN B C 1
ATOM 8497 O O . GLN B 1 493 ? 89.238 69.563 115.927 1.00 91.42 534 GLN B O 1
ATOM 8503 N N . ARG B 1 494 ? 91.181 70.347 116.750 1.00 96.54 535 ARG B N 1
ATOM 8504 C CA . ARG B 1 494 ? 91.321 71.386 115.736 1.00 94.39 535 ARG B CA 1
ATOM 8505 C C . ARG B 1 494 ? 90.948 70.862 114.354 1.00 90.84 535 ARG B C 1
ATOM 8506 O O . ARG B 1 494 ? 90.051 71.393 113.699 1.00 88.14 535 ARG B O 1
ATOM 8514 N N . MET B 1 495 ? 91.642 69.817 113.915 1.00 91.66 536 MET B N 1
ATOM 8515 C CA . MET B 1 495 ? 91.496 69.319 112.559 1.00 89.26 536 MET B CA 1
ATOM 8516 C C . MET B 1 495 ? 90.041 68.992 112.234 1.00 85.78 536 MET B C 1
ATOM 8517 O O . MET B 1 495 ? 89.526 69.428 111.208 1.00 83.04 536 MET B O 1
ATOM 8522 N N . SER B 1 496 ? 89.366 68.239 113.105 1.00 86.04 537 SER B N 1
ATOM 8523 C CA . SER B 1 496 ? 87.983 67.842 112.808 1.00 83.19 537 SER B CA 1
ATOM 8524 C C . SER B 1 496 ? 86.980 68.987 112.965 1.00 80.14 537 SER B C 1
ATOM 8525 O O . SER B 1 496 ? 85.955 69.017 112.267 1.00 77.75 537 SER B O 1
ATOM 8528 N N . LEU B 1 497 ? 87.277 69.934 113.856 1.00 80.39 538 LEU B N 1
ATOM 8529 C CA . LEU B 1 497 ? 86.454 71.139 113.964 1.00 78.09 538 LEU B CA 1
ATOM 8530 C C . LEU B 1 497 ? 86.537 71.874 112.640 1.00 76.63 538 LEU B C 1
ATOM 8531 O O . LEU B 1 497 ? 85.518 72.263 112.057 1.00 74.64 538 LEU B O 1
ATOM 8536 N N . LEU B 1 498 ? 87.766 72.046 112.166 1.00 77.98 539 LEU B N 1
ATOM 8537 C CA . LEU B 1 498 ? 88.011 72.702 110.893 1.00 77.18 539 LEU B CA 1
ATOM 8538 C C . LEU B 1 498 ? 87.223 71.957 109.819 1.00 76.29 539 LEU B C 1
ATOM 8539 O O . LEU B 1 498 ? 86.577 72.577 108.965 1.00 75.58 539 LEU B O 1
ATOM 8544 N N . SER B 1 499 ? 87.244 70.627 109.888 1.00 76.97 540 SER B N 1
ATOM 8545 C CA . SER B 1 499 ? 86.466 69.794 108.970 1.00 76.01 540 SER B CA 1
ATOM 8546 C C . SER B 1 499 ? 84.957 70.054 109.031 1.00 74.86 540 SER B C 1
ATOM 8547 O O . SER B 1 499 ? 84.284 70.119 107.993 1.00 74.01 540 SER B O 1
ATOM 8550 N N . ALA B 1 500 ? 84.421 70.180 110.242 1.00 75.19 541 ALA B N 1
ATOM 8551 C CA . ALA B 1 500 ? 82.994 70.431 110.389 1.00 74.43 541 ALA B CA 1
ATOM 8552 C C . ALA B 1 500 ? 82.629 71.769 109.742 1.00 73.31 541 ALA B C 1
ATOM 8553 O O . ALA B 1 500 ? 81.618 71.868 109.033 1.00 72.76 541 ALA B O 1
ATOM 8555 N N . LEU B 1 501 ? 83.460 72.784 109.982 1.00 73.18 542 LEU B N 1
ATOM 8556 C CA . LEU B 1 501 ? 83.232 74.103 109.418 1.00 72.45 542 LEU B CA 1
ATOM 8557 C C . LEU B 1 501 ? 83.068 73.997 107.915 1.00 71.96 542 LEU B C 1
ATOM 8558 O O . LEU B 1 501 ? 82.094 74.503 107.341 1.00 72.16 542 LEU B O 1
ATOM 8563 N N . GLY B 1 502 ? 84.012 73.328 107.265 1.00 71.72 543 GLY B N 1
ATOM 8564 C CA . GLY B 1 502 ? 83.931 73.178 105.813 1.00 71.10 543 GLY B CA 1
ATOM 8565 C C . GLY B 1 502 ? 82.715 72.380 105.361 1.00 70.76 543 GLY B C 1
ATOM 8566 O O . GLY B 1 502 ? 82.032 72.743 104.406 1.00 70.64 543 GLY B O 1
ATOM 8567 N N . LEU B 1 503 ? 82.444 71.281 106.057 1.00 70.65 544 LEU B N 1
ATOM 8568 C CA . LEU B 1 503 ? 81.337 70.420 105.703 1.00 70.32 544 LEU B CA 1
ATOM 8569 C C . LEU B 1 503 ? 80.023 71.154 105.832 1.00 70.46 544 LEU B C 1
ATOM 8570 O O . LEU B 1 503 ? 79.179 71.077 104.940 1.00 71.67 544 LEU B O 1
ATOM 8575 N N . SER B 1 504 ? 79.837 71.857 106.946 1.00 69.59 545 SER B N 1
ATOM 8576 C CA . SER B 1 504 ? 78.597 72.580 107.151 1.00 69.72 545 SER B CA 1
ATOM 8577 C C . SER B 1 504 ? 78.447 73.704 106.126 1.00 70.06 545 SER B C 1
ATOM 8578 O O . SER B 1 504 ? 77.357 73.938 105.611 1.00 71.29 545 SER B O 1
ATOM 8581 N N . ALA B 1 505 ? 79.536 74.403 105.822 1.00 69.26 546 ALA B N 1
ATOM 8582 C CA . ALA B 1 505 ? 79.474 75.448 104.809 1.00 68.84 546 ALA B CA 1
ATOM 8583 C C . ALA B 1 505 ? 78.908 74.885 103.521 1.00 69.03 546 ALA B C 1
ATOM 8584 O O . ALA B 1 505 ? 78.082 75.516 102.864 1.00 69.94 546 ALA B O 1
ATOM 8586 N N . ARG B 1 506 ? 79.353 73.689 103.153 1.00 68.64 547 ARG B N 1
ATOM 8587 C CA . ARG B 1 506 ? 78.943 73.133 101.881 1.00 69.87 547 ARG B CA 1
ATOM 8588 C C . ARG B 1 506 ? 77.488 72.742 101.914 1.00 71.54 547 ARG B C 1
ATOM 8589 O O . ARG B 1 506 ? 76.769 72.954 100.932 1.00 73.82 547 ARG B O 1
ATOM 8597 N N . GLU B 1 507 ? 77.041 72.194 103.045 1.00 71.09 548 GLU B N 1
ATOM 8598 C CA . GLU B 1 507 ? 75.643 71.799 103.186 1.00 72.00 548 GLU B CA 1
ATOM 8599 C C . GLU B 1 507 ? 74.736 73.015 103.110 1.00 72.63 548 GLU B C 1
ATOM 8600 O O . GLU B 1 507 ? 73.762 73.028 102.355 1.00 74.55 548 GLU B O 1
ATOM 8606 N N . LEU B 1 508 ? 75.072 74.032 103.895 1.00 71.36 549 LEU B N 1
ATOM 8607 C CA . LEU B 1 508 ? 74.353 75.282 103.863 1.00 72.55 549 LEU B CA 1
ATOM 8608 C C . LEU B 1 508 ? 74.305 75.858 102.459 1.00 74.11 549 LEU B C 1
ATOM 8609 O O . LEU B 1 508 ? 73.273 76.356 102.052 1.00 76.50 549 LEU B O 1
ATOM 8614 N N . ARG B 1 509 ? 75.391 75.788 101.698 1.00 74.15 550 ARG B N 1
ATOM 8615 C CA . ARG B 1 509 ? 75.334 76.324 100.326 1.00 77.14 550 ARG B CA 1
ATOM 8616 C C . ARG B 1 509 ? 74.466 75.425 99.452 1.00 80.89 550 ARG B C 1
ATOM 8617 O O . ARG B 1 509 ? 74.013 75.801 98.376 1.00 82.04 550 ARG B O 1
ATOM 8625 N N . GLY B 1 510 ? 74.240 74.220 99.952 1.00 83.89 551 GLY B N 1
ATOM 8626 C CA . GLY B 1 510 ? 73.381 73.249 99.289 1.00 89.75 551 GLY B CA 1
ATOM 8627 C C . GLY B 1 510 ? 73.538 73.227 97.785 1.00 93.98 551 GLY B C 1
ATOM 8628 O O . GLY B 1 510 ? 72.592 73.514 97.046 1.00 97.11 551 GLY B O 1
ATOM 8629 N N . LEU B 1 511 ? 74.733 72.866 97.331 1.00 94.91 552 LEU B N 1
ATOM 8630 C CA . LEU B 1 511 ? 74.994 72.723 95.912 1.00 99.09 552 LEU B CA 1
ATOM 8631 C C . LEU B 1 511 ? 75.376 71.262 95.697 1.00 102.39 552 LEU B C 1
ATOM 8632 O O . LEU B 1 511 ? 75.396 70.744 94.578 1.00 105.44 552 LEU B O 1
ATOM 8637 N N . ASP B 1 512 ? 75.640 70.605 96.819 1.00 102.96 553 ASP B N 1
ATOM 8638 C CA . ASP B 1 512 ? 76.203 69.270 96.870 1.00 105.56 553 ASP B CA 1
ATOM 8639 C C . ASP B 1 512 ? 75.837 68.657 98.231 1.00 105.03 553 ASP B C 1
ATOM 8640 O O . ASP B 1 512 ? 75.974 69.305 99.287 1.00 102.58 553 ASP B O 1
ATOM 8645 N N . THR B 1 570 ? 68.259 72.292 97.450 1.00 118.56 611 THR B N 1
ATOM 8646 C CA . THR B 1 570 ? 68.873 73.551 97.018 1.00 117.28 611 THR B CA 1
ATOM 8647 C C . THR B 1 570 ? 68.564 74.687 98.013 1.00 115.73 611 THR B C 1
ATOM 8648 O O . THR B 1 570 ? 67.907 74.471 99.040 1.00 116.33 611 THR B O 1
ATOM 8652 N N . GLN B 1 571 ? 69.032 75.893 97.719 1.00 113.73 612 GLN B N 1
ATOM 8653 C CA . GLN B 1 571 ? 68.798 77.000 98.621 1.00 112.16 612 GLN B CA 1
ATOM 8654 C C . GLN B 1 571 ? 70.081 77.411 99.282 1.00 105.96 612 GLN B C 1
ATOM 8655 O O . GLN B 1 571 ? 70.524 76.788 100.248 1.00 103.28 612 GLN B O 1
ATOM 8661 N N . ASN B 1 572 ? 70.682 78.464 98.753 1.00 103.36 613 ASN B N 1
ATOM 8662 C CA . ASN B 1 572 ? 71.889 78.969 99.326 1.00 97.23 613 ASN B CA 1
ATOM 8663 C C . ASN B 1 572 ? 71.567 79.451 100.727 1.00 95.26 613 ASN B C 1
ATOM 8664 O O . ASN B 1 572 ? 71.450 80.642 100.985 1.00 96.46 613 ASN B O 1
ATOM 8669 N N . ARG B 1 573 ? 71.380 78.501 101.625 1.00 92.29 614 ARG B N 1
ATOM 8670 C CA . ARG B 1 573 ? 71.150 78.806 103.014 1.00 90.94 614 ARG B CA 1
ATOM 8671 C C . ARG B 1 573 ? 72.426 79.363 103.642 1.00 87.85 614 ARG B C 1
ATOM 8672 O O . ARG B 1 573 ? 72.451 79.680 104.834 1.00 88.03 614 ARG B O 1
ATOM 8680 N N . PHE B 1 574 ? 73.488 79.478 102.845 1.00 85.11 615 PHE B N 1
ATOM 8681 C CA . PHE B 1 574 ? 74.794 79.861 103.378 1.00 81.65 615 PHE B CA 1
ATOM 8682 C C . PHE B 1 574 ? 75.106 81.332 103.203 1.00 83.13 615 PHE B C 1
ATOM 8683 O O . PHE B 1 574 ? 75.803 81.926 104.037 1.00 83.00 615 PHE B O 1
ATOM 8691 N N . ARG B 1 575 ? 74.608 81.925 102.120 1.00 84.98 616 ARG B N 1
ATOM 8692 C CA . ARG B 1 575 ? 74.914 83.322 101.835 1.00 86.65 616 ARG B CA 1
ATOM 8693 C C . ARG B 1 575 ? 74.692 84.201 103.055 1.00 88.15 616 ARG B C 1
ATOM 8694 O O . ARG B 1 575 ? 75.500 85.070 103.364 1.00 88.30 616 ARG B O 1
ATOM 8702 N N . LYS B 1 576 ? 73.587 83.960 103.747 1.00 89.93 617 LYS B N 1
ATOM 8703 C CA . LYS B 1 576 ? 73.228 84.735 104.916 1.00 91.99 617 LYS B CA 1
ATOM 8704 C C . LYS B 1 576 ? 74.277 84.655 106.020 1.00 89.59 617 LYS B C 1
ATOM 8705 O O . LYS B 1 576 ? 74.282 85.486 106.921 1.00 92.03 617 LYS B O 1
ATOM 8711 N N . TYR B 1 577 ? 75.156 83.660 105.974 1.00 85.49 618 TYR B N 1
ATOM 8712 C CA . TYR B 1 577 ? 76.123 83.501 107.054 1.00 83.94 618 TYR B CA 1
ATOM 8713 C C . TYR B 1 577 ? 77.562 83.498 106.567 1.00 82.04 618 TYR B C 1
ATOM 8714 O O . TYR B 1 577 ? 78.491 83.385 107.371 1.00 81.26 618 TYR B O 1
ATOM 8723 N N . ALA B 1 578 ? 77.743 83.615 105.255 1.00 81.74 619 ALA B N 1
ATOM 8724 C CA . ALA B 1 578 ? 79.073 83.526 104.648 1.00 80.28 619 ALA B CA 1
ATOM 8725 C C . ALA B 1 578 ? 80.161 84.227 105.461 1.00 80.81 619 ALA B C 1
ATOM 8726 O O . ALA B 1 578 ? 81.159 83.614 105.843 1.00 79.88 619 ALA B O 1
ATOM 8728 N N . GLY B 1 579 ? 79.965 85.510 105.727 1.00 82.90 620 GLY B N 1
ATOM 8729 C CA . GLY B 1 579 ? 80.969 86.286 106.423 1.00 83.83 620 GLY B CA 1
ATOM 8730 C C . GLY B 1 579 ? 81.247 85.830 107.843 1.00 83.76 620 GLY B C 1
ATOM 8731 O O . GLY B 1 579 ? 82.320 86.107 108.389 1.00 84.80 620 GLY B O 1
ATOM 8732 N N . LEU B 1 580 ? 80.290 85.144 108.461 1.00 83.04 621 LEU B N 1
ATOM 8733 C CA . LEU B 1 580 ? 80.504 84.640 109.811 1.00 82.88 621 LEU B CA 1
ATOM 8734 C C . LEU B 1 580 ? 81.505 83.505 109.771 1.00 80.71 621 LEU B C 1
ATOM 8735 O O . LEU B 1 580 ? 82.281 83.323 110.703 1.00 81.33 621 LEU B O 1
ATOM 8740 N N . PHE B 1 581 ? 81.484 82.734 108.691 1.00 78.95 622 PHE B N 1
ATOM 8741 C CA . PHE B 1 581 ? 82.459 81.666 108.528 1.00 77.75 622 PHE B CA 1
ATOM 8742 C C . PHE B 1 581 ? 83.765 82.234 108.004 1.00 78.57 622 PHE B C 1
ATOM 8743 O O . PHE B 1 581 ? 84.857 81.844 108.430 1.00 79.08 622 PHE B O 1
ATOM 8751 N N . PHE B 1 582 ? 83.658 83.162 107.069 1.00 79.18 623 PHE B N 1
ATOM 8752 C CA . PHE B 1 582 ? 84.822 83.499 106.281 1.00 79.18 623 PHE B CA 1
ATOM 8753 C C . PHE B 1 582 ? 85.819 84.449 106.915 1.00 81.78 623 PHE B C 1
ATOM 8754 O O . PHE B 1 582 ? 87.017 84.293 106.705 1.00 82.37 623 PHE B O 1
ATOM 8762 N N . TYR B 1 583 ? 85.349 85.441 107.662 1.00 83.99 624 TYR B N 1
ATOM 8763 C CA . TYR B 1 583 ? 86.253 86.496 108.112 1.00 86.66 624 TYR B CA 1
ATOM 8764 C C . TYR B 1 583 ? 87.108 86.103 109.305 1.00 88.31 624 TYR B C 1
ATOM 8765 O O . TYR B 1 583 ? 88.315 86.350 109.315 1.00 89.80 624 TYR B O 1
ATOM 8774 N N . PRO B 1 584 ? 86.493 85.465 110.308 1.00 88.42 625 PRO B N 1
ATOM 8775 C CA . PRO B 1 584 ? 87.281 85.065 111.462 1.00 90.11 625 PRO B CA 1
ATOM 8776 C C . PRO B 1 584 ? 88.408 84.130 111.027 1.00 88.94 625 PRO B C 1
ATOM 8777 O O . PRO B 1 584 ? 89.515 84.188 111.574 1.00 91.11 625 PRO B O 1
ATOM 8781 N N . LEU B 1 585 ? 88.128 83.285 110.039 1.00 85.86 626 LEU B N 1
ATOM 8782 C CA . LEU B 1 585 ? 89.125 82.344 109.557 1.00 84.98 626 LEU B CA 1
ATOM 8783 C C . LEU B 1 585 ? 90.199 83.042 108.729 1.00 85.98 626 LEU B C 1
ATOM 8784 O O . LEU B 1 585 ? 91.384 82.720 108.838 1.00 87.34 626 LEU B O 1
ATOM 8789 N N . ALA B 1 586 ? 89.776 84.004 107.914 1.00 85.64 627 ALA B N 1
ATOM 8790 C CA . ALA B 1 586 ? 90.688 84.720 107.033 1.00 86.76 627 ALA B CA 1
ATOM 8791 C C . ALA B 1 586 ? 91.664 85.539 107.847 1.00 90.30 627 ALA B C 1
ATOM 8792 O O . ALA B 1 586 ? 92.860 85.579 107.553 1.00 91.52 627 ALA B O 1
ATOM 8794 N N . HIS B 1 587 ? 91.152 86.194 108.876 1.00 92.51 628 HIS B N 1
ATOM 8795 C CA . HIS B 1 587 ? 92.009 86.981 109.729 1.00 96.90 628 HIS B CA 1
ATOM 8796 C C . HIS B 1 587 ? 92.876 86.033 110.533 1.00 98.50 628 HIS B C 1
ATOM 8797 O O . HIS B 1 587 ? 94.096 86.202 110.604 1.00 101.19 628 HIS B O 1
ATOM 8804 N N . GLY B 1 588 ? 92.249 85.005 111.097 1.00 97.41 629 GLY B N 1
ATOM 8805 C CA . GLY B 1 588 ? 92.992 83.941 111.762 1.00 98.84 629 GLY B CA 1
ATOM 8806 C C . GLY B 1 588 ? 94.270 83.649 110.996 1.00 99.91 629 GLY B C 1
ATOM 8807 O O . GLY B 1 588 ? 95.366 83.638 111.569 1.00 103.84 629 GLY B O 1
ATOM 8808 N N . TRP B 1 589 ? 94.131 83.427 109.691 1.00 96.89 630 TRP B N 1
ATOM 8809 C CA . TRP B 1 589 ? 95.281 83.154 108.838 1.00 97.43 630 TRP B CA 1
ATOM 8810 C C . TRP B 1 589 ? 96.237 84.334 108.787 1.00 101.19 630 TRP B C 1
ATOM 8811 O O . TRP B 1 589 ? 97.377 84.228 109.217 1.00 104.66 630 TRP B O 1
ATOM 8822 N N . LEU B 1 590 ? 95.770 85.453 108.253 1.00 101.57 631 LEU B N 1
ATOM 8823 C CA . LEU B 1 590 ? 96.646 86.594 108.008 1.00 105.55 631 LEU B CA 1
ATOM 8824 C C . LEU B 1 590 ? 97.369 87.057 109.263 1.00 111.39 631 LEU B C 1
ATOM 8825 O O . LEU B 1 590 ? 98.579 87.252 109.251 1.00 114.51 631 LEU B O 1
ATOM 8830 N N . ASN B 1 591 ? 96.643 87.237 110.356 1.00 113.84 632 ASN B N 1
ATOM 8831 C CA . ASN B 1 591 ? 97.275 87.856 111.511 1.00 120.59 632 ASN B CA 1
ATOM 8832 C C . ASN B 1 591 ? 97.998 86.881 112.444 1.00 124.22 632 ASN B C 1
ATOM 8833 O O . ASN B 1 591 ? 98.835 87.291 113.257 1.00 129.69 632 ASN B O 1
ATOM 8838 N N . GLY B 1 592 ? 97.699 85.592 112.315 1.00 122.16 633 GLY B N 1
ATOM 8839 C CA . GLY B 1 592 ? 98.366 84.587 113.134 1.00 126.00 633 GLY B CA 1
ATOM 8840 C C . GLY B 1 592 ? 99.107 83.565 112.297 1.00 126.15 633 GLY B C 1
ATOM 8841 O O . GLY B 1 592 ? 100.323 83.431 112.383 1.00 130.47 633 GLY B O 1
ATOM 8842 N N . ILE B 1 593 ? 98.358 82.862 111.459 1.00 122.42 634 ILE B N 1
ATOM 8843 C CA . ILE B 1 593 ? 98.853 81.721 110.679 1.00 122.06 634 ILE B CA 1
ATOM 8844 C C . ILE B 1 593 ? 98.995 80.487 111.560 1.00 123.90 634 ILE B C 1
ATOM 8845 O O . ILE B 1 593 ? 98.385 79.461 111.272 1.00 121.49 634 ILE B O 1
ATOM 8850 N N . GLN B 1 600 ? 102.292 71.931 108.558 1.00 110.27 641 GLN B N 1
ATOM 8851 C CA . GLN B 1 600 ? 101.927 71.751 107.163 1.00 107.81 641 GLN B CA 1
ATOM 8852 C C . GLN B 1 600 ? 100.585 71.082 107.132 1.00 103.40 641 GLN B C 1
ATOM 8853 O O . GLN B 1 600 ? 99.640 71.589 106.539 1.00 99.25 641 GLN B O 1
ATOM 8859 N N . LEU B 1 601 ? 100.512 69.925 107.773 1.00 104.87 642 LEU B N 1
ATOM 8860 C CA . LEU B 1 601 ? 99.304 69.145 107.753 1.00 101.57 642 LEU B CA 1
ATOM 8861 C C . LEU B 1 601 ? 98.156 70.074 108.139 1.00 96.52 642 LEU B C 1
ATOM 8862 O O . LEU B 1 601 ? 97.123 70.135 107.459 1.00 92.92 642 LEU B O 1
ATOM 8867 N N . PHE B 1 602 ? 98.358 70.817 109.224 1.00 96.64 643 PHE B N 1
ATOM 8868 C CA . PHE B 1 602 ? 97.339 71.708 109.752 1.00 92.30 643 PHE B CA 1
ATOM 8869 C C . PHE B 1 602 ? 97.125 72.939 108.890 1.00 89.43 643 PHE B C 1
ATOM 8870 O O . PHE B 1 602 ? 96.038 73.151 108.383 1.00 86.15 643 PHE B O 1
ATOM 8878 N N . LYS B 1 603 ? 98.148 73.759 108.716 1.00 91.65 644 LYS B N 1
ATOM 8879 C CA . LYS B 1 603 ? 97.977 74.935 107.871 1.00 89.62 644 LYS B CA 1
ATOM 8880 C C . LYS B 1 603 ? 97.319 74.593 106.528 1.00 86.39 644 LYS B C 1
ATOM 8881 O O . LYS B 1 603 ? 96.471 75.337 106.022 1.00 83.29 644 LYS B O 1
ATOM 8887 N N . SER B 1 604 ? 97.716 73.466 105.947 1.00 87.60 645 SER B N 1
ATOM 8888 C CA . SER B 1 604 ? 97.200 73.060 104.643 1.00 85.22 645 SER B CA 1
ATOM 8889 C C . SER B 1 604 ? 95.703 72.774 104.713 1.00 81.25 645 SER B C 1
ATOM 8890 O O . SER B 1 604 ? 94.955 73.082 103.785 1.00 78.73 645 SER B O 1
ATOM 8893 N N . HIS B 1 605 ? 95.278 72.182 105.823 1.00 81.18 646 HIS B N 1
ATOM 8894 C CA . HIS B 1 605 ? 93.876 71.878 106.061 1.00 77.69 646 HIS B CA 1
ATOM 8895 C C . HIS B 1 605 ? 93.129 73.170 106.247 1.00 74.67 646 HIS B C 1
ATOM 8896 O O . HIS B 1 605 ? 92.183 73.464 105.522 1.00 72.74 646 HIS B O 1
ATOM 8903 N N . TYR B 1 606 ? 93.564 73.942 107.231 1.00 75.12 647 TYR B N 1
ATOM 8904 C CA . TYR B 1 606 ? 93.035 75.271 107.450 1.00 73.40 647 TYR B CA 1
ATOM 8905 C C . TYR B 1 606 ? 92.856 75.973 106.105 1.00 72.60 647 TYR B C 1
ATOM 8906 O O . TYR B 1 606 ? 91.744 76.401 105.763 1.00 71.03 647 TYR B O 1
ATOM 8915 N N . LEU B 1 607 ? 93.928 76.074 105.323 1.00 74.17 648 LEU B N 1
ATOM 8916 C CA . LEU B 1 607 ? 93.819 76.779 104.044 1.00 73.21 648 LEU B CA 1
ATOM 8917 C C . LEU B 1 607 ? 92.723 76.167 103.172 1.00 71.15 648 LEU B C 1
ATOM 8918 O O . LEU B 1 607 ? 91.877 76.875 102.630 1.00 69.18 648 LEU B O 1
ATOM 8923 N N . THR B 1 608 ? 92.735 74.848 103.044 1.00 71.90 649 THR B N 1
ATOM 8924 C CA . THR B 1 608 ? 91.754 74.184 102.218 1.00 71.17 649 THR B CA 1
ATOM 8925 C C . THR B 1 608 ? 90.339 74.414 102.700 1.00 69.73 649 THR B C 1
ATOM 8926 O O . THR B 1 608 ? 89.430 74.589 101.892 1.00 68.48 649 THR B O 1
ATOM 8930 N N . THR B 1 609 ? 90.129 74.411 104.011 1.00 70.30 650 THR B N 1
ATOM 8931 C CA . THR B 1 609 ? 88.768 74.579 104.468 1.00 69.36 650 THR B CA 1
ATOM 8932 C C . THR B 1 609 ? 88.381 76.043 104.274 1.00 68.61 650 THR B C 1
ATOM 8933 O O . THR B 1 609 ? 87.238 76.364 103.967 1.00 67.60 650 THR B O 1
ATOM 8937 N N . LEU B 1 610 ? 89.350 76.929 104.415 1.00 69.81 651 LEU B N 1
ATOM 8938 C CA . LEU B 1 610 ? 89.092 78.325 104.131 1.00 70.59 651 LEU B CA 1
ATOM 8939 C C . LEU B 1 610 ? 88.710 78.486 102.661 1.00 71.06 651 LEU B C 1
ATOM 8940 O O . LEU B 1 610 ? 87.833 79.288 102.318 1.00 70.81 651 LEU B O 1
ATOM 8945 N N . ARG B 1 611 ? 89.366 77.725 101.789 1.00 72.15 652 ARG B N 1
ATOM 8946 C CA . ARG B 1 611 ? 89.076 77.809 100.357 1.00 72.37 652 ARG B CA 1
ATOM 8947 C C . ARG B 1 611 ? 87.630 77.362 100.117 1.00 71.54 652 ARG B C 1
ATOM 8948 O O . ARG B 1 611 ? 86.873 78.031 99.413 1.00 71.64 652 ARG B O 1
ATOM 8956 N N . ILE B 1 612 ? 87.252 76.232 100.712 1.00 71.01 653 ILE B N 1
ATOM 8957 C CA . ILE B 1 612 ? 85.875 75.739 100.634 1.00 69.74 653 ILE B CA 1
ATOM 8958 C C . ILE B 1 612 ? 84.885 76.822 101.071 1.00 69.12 653 ILE B C 1
ATOM 8959 O O . ILE B 1 612 ? 83.992 77.187 100.324 1.00 69.24 653 ILE B O 1
ATOM 8964 N N . ILE B 1 613 ? 85.062 77.357 102.272 1.00 68.84 654 ILE B N 1
ATOM 8965 C CA . ILE B 1 613 ? 84.199 78.428 102.748 1.00 68.54 654 ILE B CA 1
ATOM 8966 C C . ILE B 1 613 ? 84.161 79.606 101.779 1.00 69.02 654 ILE B C 1
ATOM 8967 O O . ILE B 1 613 ? 83.105 80.177 101.530 1.00 69.87 654 ILE B O 1
ATOM 8972 N N . TYR B 1 614 ? 85.307 79.960 101.218 1.00 69.20 655 TYR B N 1
ATOM 8973 C CA . TYR B 1 614 ? 85.363 81.065 100.255 1.00 70.09 655 TYR B CA 1
ATOM 8974 C C . TYR B 1 614 ? 84.505 80.797 99.014 1.00 71.00 655 TYR B C 1
ATOM 8975 O O . TYR B 1 614 ? 83.748 81.662 98.581 1.00 71.47 655 TYR B O 1
ATOM 8984 N N . SER B 1 615 ? 84.602 79.593 98.457 1.00 71.76 656 SER B N 1
ATOM 8985 C CA . SER B 1 615 ? 83.789 79.253 97.294 1.00 73.74 656 SER B CA 1
ATOM 8986 C C . SER B 1 615 ? 82.324 79.190 97.694 1.00 75.14 656 SER B C 1
ATOM 8987 O O . SER B 1 615 ? 81.451 79.611 96.946 1.00 76.98 656 SER B O 1
ATOM 8990 N N . CYS B 1 616 ? 82.057 78.657 98.881 1.00 74.73 657 CYS B N 1
ATOM 8991 C CA . CYS B 1 616 ? 80.690 78.487 99.320 1.00 75.29 657 CYS B CA 1
ATOM 8992 C C . CYS B 1 616 ? 80.035 79.825 99.455 1.00 76.78 657 CYS B C 1
ATOM 8993 O O . CYS B 1 616 ? 78.827 79.944 99.339 1.00 78.81 657 CYS B O 1
ATOM 8996 N N . ALA B 1 617 ? 80.838 80.842 99.693 1.00 77.00 658 ALA B N 1
ATOM 8997 C CA . ALA B 1 617 ? 80.296 82.170 99.807 1.00 79.71 658 ALA B CA 1
ATOM 8998 C C . ALA B 1 617 ? 80.202 82.851 98.441 1.00 82.43 658 ALA B C 1
ATOM 8999 O O . ALA B 1 617 ? 80.307 84.071 98.373 1.00 83.80 658 ALA B O 1
ATOM 9001 N N . ASN B 1 618 ? 80.005 82.105 97.353 1.00 83.65 659 ASN B N 1
ATOM 9002 C CA . ASN B 1 618 ? 80.268 82.733 96.057 1.00 85.76 659 ASN B CA 1
ATOM 9003 C C . ASN B 1 618 ? 79.311 83.785 95.549 1.00 89.16 659 ASN B C 1
ATOM 9004 O O . ASN B 1 618 ? 79.664 84.544 94.633 1.00 91.52 659 ASN B O 1
ATOM 9009 N N . PRO B 1 619 ? 78.071 83.767 96.023 1.00 89.57 660 PRO B N 1
ATOM 9010 C CA . PRO B 1 619 ? 77.424 85.038 95.732 1.00 91.85 660 PRO B CA 1
ATOM 9011 C C . PRO B 1 619 ? 77.591 86.128 96.825 1.00 91.45 660 PRO B C 1
ATOM 9012 O O . PRO B 1 619 ? 78.013 87.244 96.513 1.00 92.99 660 PRO B O 1
ATOM 9016 N N . VAL B 1 620 ? 77.315 85.825 98.084 1.00 89.54 661 VAL B N 1
ATOM 9017 C CA . VAL B 1 620 ? 77.307 86.881 99.112 1.00 90.89 661 VAL B CA 1
ATOM 9018 C C . VAL B 1 620 ? 76.952 88.293 98.638 1.00 95.14 661 VAL B C 1
ATOM 9019 O O . VAL B 1 620 ? 75.765 88.634 98.542 1.00 99.78 661 VAL B O 1
ATOM 9023 N N . HIS B 1 621 ? 77.960 89.139 98.403 1.00 94.32 662 HIS B N 1
ATOM 9024 C CA . HIS B 1 621 ? 77.705 90.567 98.107 1.00 98.03 662 HIS B CA 1
ATOM 9025 C C . HIS B 1 621 ? 78.863 91.451 98.525 1.00 98.41 662 HIS B C 1
ATOM 9026 O O . HIS B 1 621 ? 79.084 92.516 97.946 1.00 101.45 662 HIS B O 1
ATOM 9033 N N . ASP B 1 622 ? 79.565 91.025 99.569 1.00 96.10 663 ASP B N 1
ATOM 9034 C CA . ASP B 1 622 ? 80.871 91.579 99.895 1.00 95.73 663 ASP B CA 1
ATOM 9035 C C . ASP B 1 622 ? 81.900 90.539 99.503 1.00 91.34 663 ASP B C 1
ATOM 9036 O O . ASP B 1 622 ? 82.964 90.443 100.101 1.00 89.73 663 ASP B O 1
ATOM 9041 N N . PHE B 1 623 ? 81.557 89.749 98.492 1.00 90.05 664 PHE B N 1
ATOM 9042 C CA . PHE B 1 623 ? 82.452 88.729 97.963 1.00 86.93 664 PHE B CA 1
ATOM 9043 C C . PHE B 1 623 ? 83.734 89.374 97.423 1.00 88.39 664 PHE B C 1
ATOM 9044 O O . PHE B 1 623 ? 84.819 88.800 97.506 1.00 87.11 664 PHE B O 1
ATOM 9052 N N . GLU B 1 624 ? 83.603 90.578 96.875 1.00 92.03 665 GLU B N 1
ATOM 9053 C CA . GLU B 1 624 ? 84.754 91.336 96.414 1.00 93.43 665 GLU B CA 1
ATOM 9054 C C . GLU B 1 624 ? 85.759 91.488 97.554 1.00 92.26 665 GLU B C 1
ATOM 9055 O O . GLU B 1 624 ? 86.929 91.137 97.408 1.00 90.79 665 GLU B O 1
ATOM 9061 N N . SER B 1 625 ? 85.293 92.004 98.690 1.00 92.99 666 SER B N 1
ATOM 9062 C CA . SER B 1 625 ? 86.137 92.143 99.864 1.00 92.61 666 SER B CA 1
ATOM 9063 C C . SER B 1 625 ? 86.761 90.796 100.211 1.00 89.06 666 SER B C 1
ATOM 9064 O O . SER B 1 625 ? 87.962 90.696 100.468 1.00 88.73 666 SER B O 1
ATOM 9067 N N . MET B 1 626 ? 85.938 89.755 100.221 1.00 86.55 667 MET B N 1
ATOM 9068 C CA . MET B 1 626 ? 86.429 88.427 100.535 1.00 83.52 667 MET B CA 1
ATOM 9069 C C . MET B 1 626 ? 87.549 88.046 99.579 1.00 82.81 667 MET B C 1
ATOM 9070 O O . MET B 1 626 ? 88.569 87.490 99.990 1.00 82.48 667 MET B O 1
ATOM 9075 N N . THR B 1 627 ? 87.366 88.359 98.302 1.00 83.05 668 THR B N 1
ATOM 9076 C CA . THR B 1 627 ? 88.372 88.023 97.307 1.00 81.79 668 THR B CA 1
ATOM 9077 C C . THR B 1 627 ? 89.677 88.751 97.573 1.00 82.82 668 THR B C 1
ATOM 9078 O O . THR B 1 627 ? 90.748 88.160 97.451 1.00 81.57 668 THR B O 1
ATOM 9082 N N . GLU B 1 628 ? 89.591 90.033 97.937 1.00 85.39 669 GLU B N 1
ATOM 9083 C CA . GLU B 1 628 ? 90.797 90.800 98.265 1.00 87.40 669 GLU B CA 1
ATOM 9084 C C . GLU B 1 628 ? 91.545 90.078 99.385 1.00 86.51 669 GLU B C 1
ATOM 9085 O O . GLU B 1 628 ? 92.677 89.644 99.199 1.00 86.50 669 GLU B O 1
ATOM 9087 N N . LEU B 1 629 ? 90.900 89.914 100.538 1.00 85.94 670 LEU B N 1
ATOM 9088 C CA . LEU B 1 629 ? 91.530 89.201 101.634 1.00 85.33 670 LEU B CA 1
ATOM 9089 C C . LEU B 1 629 ? 92.122 87.907 101.124 1.00 83.75 670 LEU B C 1
ATOM 9090 O O . LEU B 1 629 ? 93.186 87.472 101.553 1.00 84.59 670 LEU B O 1
ATOM 9095 N N . MET B 1 630 ? 91.421 87.287 100.195 1.00 82.28 671 MET B N 1
ATOM 9096 C CA . MET B 1 630 ? 91.745 85.926 99.841 1.00 81.03 671 MET B CA 1
ATOM 9097 C C . MET B 1 630 ? 93.087 85.804 99.115 1.00 82.25 671 MET B C 1
ATOM 9098 O O . MET B 1 630 ? 93.878 84.912 99.429 1.00 82.45 671 MET B O 1
ATOM 9103 N N . ASN B 1 631 ? 93.374 86.679 98.158 1.00 83.43 672 ASN B N 1
ATOM 9104 C CA . ASN B 1 631 ? 94.666 86.525 97.485 1.00 84.87 672 ASN B CA 1
ATOM 9105 C C . ASN B 1 631 ? 95.856 87.024 98.275 1.00 86.94 672 ASN B C 1
ATOM 9106 O O . ASN B 1 631 ? 96.992 86.739 97.913 1.00 88.24 672 ASN B O 1
ATOM 9111 N N . HIS B 1 632 ? 95.609 87.750 99.357 1.00 87.60 673 HIS B N 1
ATOM 9112 C CA . HIS B 1 632 ? 96.671 87.934 100.321 1.00 90.04 673 HIS B CA 1
ATOM 9113 C C . HIS B 1 632 ? 96.934 86.590 100.960 1.00 89.07 673 HIS B C 1
ATOM 9114 O O . HIS B 1 632 ? 98.058 86.117 100.991 1.00 90.59 673 HIS B O 1
ATOM 9121 N N . ILE B 1 633 ? 95.874 85.957 101.438 1.00 86.95 674 ILE B N 1
ATOM 9122 C CA . ILE B 1 633 ? 96.003 84.635 102.006 1.00 85.89 674 ILE B CA 1
ATOM 9123 C C . ILE B 1 633 ? 96.647 83.661 101.029 1.00 85.62 674 ILE B C 1
ATOM 9124 O O . ILE B 1 633 ? 97.561 82.927 101.400 1.00 87.21 674 ILE B O 1
ATOM 9129 N N . ILE B 1 634 ? 96.196 83.650 99.782 1.00 84.31 675 ILE B N 1
ATOM 9130 C CA . ILE B 1 634 ? 96.743 82.676 98.838 1.00 85.22 675 ILE B CA 1
ATOM 9131 C C . ILE B 1 634 ? 98.216 82.933 98.588 1.00 88.79 675 ILE B C 1
ATOM 9132 O O . ILE B 1 634 ? 99.058 82.052 98.753 1.00 90.80 675 ILE B O 1
ATOM 9137 N N . SER B 1 635 ? 98.518 84.156 98.183 1.00 90.30 676 SER B N 1
ATOM 9138 C CA . SER B 1 635 ? 99.890 84.600 98.034 1.00 93.94 676 SER B CA 1
ATOM 9139 C C . SER B 1 635 ? 100.721 84.312 99.294 1.00 96.38 676 SER B C 1
ATOM 9140 O O . SER B 1 635 ? 101.855 83.855 99.198 1.00 99.26 676 SER B O 1
ATOM 9143 N N . SER B 1 636 ? 100.159 84.576 100.472 1.00 95.97 677 SER B N 1
ATOM 9144 C CA . SER B 1 636 ? 100.843 84.258 101.725 1.00 98.41 677 SER B CA 1
ATOM 9145 C C . SER B 1 636 ? 101.147 82.769 101.797 1.00 98.63 677 SER B C 1
ATOM 9146 O O . SER B 1 636 ? 102.227 82.371 102.226 1.00 101.47 677 SER B O 1
ATOM 9149 N N . ALA B 1 637 ? 100.185 81.948 101.374 1.00 95.72 678 ALA B N 1
ATOM 9150 C CA . ALA B 1 637 ? 100.339 80.496 101.436 1.00 95.94 678 ALA B CA 1
ATOM 9151 C C . ALA B 1 637 ? 101.488 80.061 100.558 1.00 98.67 678 ALA B C 1
ATOM 9152 O O . ALA B 1 637 ? 102.304 79.252 100.969 1.00 101.59 678 ALA B O 1
ATOM 9154 N N . ILE B 1 638 ? 101.541 80.609 99.349 1.00 98.34 679 ILE B N 1
ATOM 9155 C CA . ILE B 1 638 ? 102.588 80.268 98.394 1.00 101.73 679 ILE B CA 1
ATOM 9156 C C . ILE B 1 638 ? 103.986 80.404 98.992 1.00 107.29 679 ILE B C 1
ATOM 9157 O O . ILE B 1 638 ? 104.680 79.402 99.164 1.00 109.84 679 ILE B O 1
ATOM 9162 N N . GLU B 1 639 ? 104.396 81.631 99.310 1.00 109.90 680 GLU B N 1
ATOM 9163 C CA . GLU B 1 639 ? 105.646 81.837 100.036 1.00 116.08 680 GLU B CA 1
ATOM 9164 C C . GLU B 1 639 ? 105.774 80.778 101.114 1.00 117.65 680 GLU B C 1
ATOM 9165 O O . GLU B 1 639 ? 106.474 79.793 100.948 1.00 120.78 680 GLU B O 1
ATOM 9171 N N . GLU B 1 640 ? 105.096 81.000 102.231 1.00 116.26 681 GLU B N 1
ATOM 9172 C CA . GLU B 1 640 ? 104.994 80.004 103.289 1.00 117.55 681 GLU B CA 1
ATOM 9173 C C . GLU B 1 640 ? 105.217 78.558 102.819 1.00 118.10 681 GLU B C 1
ATOM 9174 O O . GLU B 1 640 ? 105.758 77.739 103.560 1.00 121.47 681 GLU B O 1
ATOM 9180 N N . GLY B 1 641 ? 104.786 78.237 101.601 1.00 115.23 682 GLY B N 1
ATOM 9181 C CA . GLY B 1 641 ? 104.983 76.894 101.046 1.00 116.00 682 GLY B CA 1
ATOM 9182 C C . GLY B 1 641 ? 103.917 75.883 101.417 1.00 112.79 682 GLY B C 1
ATOM 9183 O O . GLY B 1 641 ? 104.107 74.680 101.266 1.00 114.23 682 GLY B O 1
ATOM 9184 N N . ILE B 1 642 ? 102.787 76.378 101.906 1.00 108.78 683 ILE B N 1
ATOM 9185 C CA . ILE B 1 642 ? 101.647 75.533 102.219 1.00 106.02 683 ILE B CA 1
ATOM 9186 C C . ILE B 1 642 ? 100.863 75.184 100.957 1.00 103.58 683 ILE B C 1
ATOM 9187 O O . ILE B 1 642 ? 100.958 75.880 99.942 1.00 103.06 683 ILE B O 1
ATOM 9192 N N . SER B 1 643 ? 100.084 74.109 101.025 1.00 102.25 684 SER B N 1
ATOM 9193 C CA . SER B 1 643 ? 99.426 73.583 99.841 1.00 100.86 684 SER B CA 1
ATOM 9194 C C . SER B 1 643 ? 97.929 73.458 100.028 1.00 97.79 684 SER B C 1
ATOM 9195 O O . SER B 1 643 ? 97.456 73.241 101.148 1.00 97.45 684 SER B O 1
ATOM 9198 N N . LEU B 1 644 ? 97.191 73.607 98.926 1.00 96.32 685 LEU B N 1
ATOM 9199 C CA . LEU B 1 644 ? 95.744 73.399 98.904 1.00 93.66 685 LEU B CA 1
ATOM 9200 C C . LEU B 1 644 ? 95.461 71.934 98.734 1.00 95.81 685 LEU B C 1
ATOM 9201 O O . LEU B 1 644 ? 96.193 71.245 98.041 1.00 98.63 685 LEU B O 1
ATOM 9206 N N . ASN B 1 645 ? 94.386 71.453 99.337 1.00 95.26 686 ASN B N 1
ATOM 9207 C CA . ASN B 1 645 ? 94.172 70.024 99.370 1.00 98.58 686 ASN B CA 1
ATOM 9208 C C . ASN B 1 645 ? 93.044 69.545 98.503 1.00 99.75 686 ASN B C 1
ATOM 9209 O O . ASN B 1 645 ? 92.415 68.532 98.812 1.00 101.30 686 ASN B O 1
ATOM 9214 N N . LYS B 1 646 ? 92.779 70.245 97.412 1.00 100.32 687 LYS B N 1
ATOM 9215 C CA . LYS B 1 646 ? 91.812 69.724 96.447 1.00 102.08 687 LYS B CA 1
ATOM 9216 C C . LYS B 1 646 ? 90.595 69.149 97.153 1.00 101.52 687 LYS B C 1
ATOM 9217 O O . LYS B 1 646 ? 89.992 68.208 96.662 1.00 103.04 687 LYS B O 1
ATOM 9223 N N . GLY B 1 647 ? 90.252 69.702 98.316 1.00 100.26 688 GLY B N 1
ATOM 9224 C CA . GLY B 1 647 ? 89.072 69.263 99.057 1.00 99.83 688 GLY B CA 1
ATOM 9225 C C . GLY B 1 647 ? 87.801 69.725 98.362 1.00 99.67 688 GLY B C 1
ATOM 9226 O O . GLY B 1 647 ? 87.826 70.154 97.193 1.00 101.00 688 GLY B O 1
ATOM 9227 N N . MET C 1 1 ? 82.524 76.589 167.201 1.00 246.92 1 MET C N 1
ATOM 9228 C CA . MET C 1 1 ? 82.461 75.239 167.824 1.00 251.76 1 MET C CA 1
ATOM 9229 C C . MET C 1 1 ? 81.377 74.374 167.205 1.00 249.29 1 MET C C 1
ATOM 9230 O O . MET C 1 1 ? 81.582 73.188 166.972 1.00 250.96 1 MET C O 1
ATOM 9235 N N . VAL C 1 2 ? 80.218 74.969 166.952 1.00 245.73 2 VAL C N 1
ATOM 9236 C CA . VAL C 1 2 ? 79.087 74.222 166.424 1.00 243.73 2 VAL C CA 1
ATOM 9237 C C . VAL C 1 2 ? 79.503 73.408 165.208 1.00 240.77 2 VAL C C 1
ATOM 9238 O O . VAL C 1 2 ? 79.058 72.278 165.022 1.00 241.99 2 VAL C O 1
ATOM 9242 N N . LEU C 1 3 ? 80.373 73.993 164.392 1.00 237.38 3 LEU C N 1
ATOM 9243 C CA . LEU C 1 3 ? 80.831 73.358 163.162 1.00 234.54 3 LEU C CA 1
ATOM 9244 C C . LEU C 1 3 ? 81.543 72.037 163.431 1.00 239.42 3 LEU C C 1
ATOM 9245 O O . LEU C 1 3 ? 81.648 71.184 162.547 1.00 238.15 3 LEU C O 1
ATOM 9250 N N . GLU C 1 4 ? 82.033 71.871 164.654 1.00 245.33 4 GLU C N 1
ATOM 9251 C CA . GLU C 1 4 ? 82.660 70.619 165.049 1.00 250.90 4 GLU C CA 1
ATOM 9252 C C . GLU C 1 4 ? 81.599 69.577 165.405 1.00 253.62 4 GLU C C 1
ATOM 9253 O O . GLU C 1 4 ? 81.761 68.390 165.118 1.00 255.98 4 GLU C O 1
ATOM 9259 N N . THR C 1 5 ? 80.510 70.035 166.022 1.00 253.60 5 THR C N 1
ATOM 9260 C CA . THR C 1 5 ? 79.474 69.146 166.557 1.00 257.23 5 THR C CA 1
ATOM 9261 C C . THR C 1 5 ? 78.683 68.428 165.477 1.00 253.78 5 THR C C 1
ATOM 9262 O O . THR C 1 5 ? 78.419 67.230 165.576 1.00 257.63 5 THR C O 1
ATOM 9266 N N . LEU C 1 6 ? 78.295 69.172 164.451 1.00 246.82 6 LEU C N 1
ATOM 9267 C CA . LEU C 1 6 ? 77.432 68.639 163.407 1.00 243.24 6 LEU C CA 1
ATOM 9268 C C . LEU C 1 6 ? 78.085 67.496 162.634 1.00 243.90 6 LEU C C 1
ATOM 9269 O O . LEU C 1 6 ? 77.397 66.649 162.064 1.00 243.84 6 LEU C O 1
ATOM 9274 N N . LYS C 1 7 ? 79.413 67.472 162.631 1.00 244.86 7 LYS C N 1
ATOM 9275 C CA . LYS C 1 7 ? 80.159 66.472 161.877 1.00 245.49 7 LYS C CA 1
ATOM 9276 C C . LYS C 1 7 ? 79.879 65.061 162.375 1.00 251.72 7 LYS C C 1
ATOM 9277 O O . LYS C 1 7 ? 80.096 64.087 161.654 1.00 252.68 7 LYS C O 1
ATOM 9283 N N . GLN C 1 8 ? 79.382 64.954 163.602 1.00 256.20 8 GLN C N 1
ATOM 9284 C CA . GLN C 1 8 ? 79.189 63.649 164.225 1.00 263.17 8 GLN C CA 1
ATOM 9285 C C . GLN C 1 8 ? 77.741 63.156 164.200 1.00 263.68 8 GLN C C 1
ATOM 9286 O O . GLN C 1 8 ? 77.494 61.952 164.174 1.00 268.19 8 GLN C O 1
ATOM 9292 N N . GLY C 1 9 ? 76.787 64.081 164.206 1.00 259.43 9 GLY C N 1
ATOM 9293 C CA . GLY C 1 9 ? 75.374 63.711 164.205 1.00 260.00 9 GLY C CA 1
ATOM 9294 C C . GLY C 1 9 ? 74.465 64.859 164.602 1.00 257.04 9 GLY C C 1
ATOM 9295 O O . GLY C 1 9 ? 74.929 65.980 164.820 1.00 254.15 9 GLY C O 1
ATOM 9296 N N . LEU C 1 10 ? 73.167 64.587 164.702 1.00 258.15 10 LEU C N 1
ATOM 9297 C CA . LEU C 1 10 ? 72.216 65.647 165.016 1.00 255.65 10 LEU C CA 1
ATOM 9298 C C . LEU C 1 10 ? 70.749 65.268 164.837 1.00 256.23 10 LEU C C 1
ATOM 9299 O O . LEU C 1 10 ? 70.319 64.903 163.742 1.00 252.91 10 LEU C O 1
ATOM 9304 N N . ASP C 1 11 ? 69.984 65.382 165.917 1.00 260.66 11 ASP C N 1
ATOM 9305 C CA . ASP C 1 11 ? 68.531 65.378 165.837 1.00 260.78 11 ASP C CA 1
ATOM 9306 C C . ASP C 1 11 ? 68.095 66.566 164.967 1.00 252.98 11 ASP C C 1
ATOM 9307 O O . ASP C 1 11 ? 68.662 67.651 165.071 1.00 249.68 11 ASP C O 1
ATOM 9312 N N . SER C 1 12 ? 67.109 66.365 164.098 1.00 250.29 12 SER C N 1
ATOM 9313 C CA . SER C 1 12 ? 66.704 67.421 163.163 1.00 242.89 12 SER C CA 1
ATOM 9314 C C . SER C 1 12 ? 66.333 68.728 163.869 1.00 242.06 12 SER C C 1
ATOM 9315 O O . SER C 1 12 ? 66.349 69.799 163.257 1.00 236.27 12 SER C O 1
ATOM 9318 N N . SER C 1 13 ? 65.995 68.633 165.152 1.00 248.23 13 SER C N 1
ATOM 9319 C CA . SER C 1 13 ? 65.677 69.812 165.959 1.00 248.72 13 SER C CA 1
ATOM 9320 C C . SER C 1 13 ? 66.882 70.209 166.810 1.00 250.63 13 SER C C 1
ATOM 9321 O O . SER C 1 13 ? 66.855 71.203 167.546 1.00 251.46 13 SER C O 1
ATOM 9324 N N . GLN C 1 14 ? 67.935 69.406 166.705 1.00 251.75 14 GLN C N 1
ATOM 9325 C CA . GLN C 1 14 ? 69.219 69.704 167.321 1.00 253.08 14 GLN C CA 1
ATOM 9326 C C . GLN C 1 14 ? 70.065 70.441 166.292 1.00 245.99 14 GLN C C 1
ATOM 9327 O O . GLN C 1 14 ? 70.879 71.300 166.633 1.00 245.11 14 GLN C O 1
ATOM 9333 N N . ILE C 1 15 ? 69.857 70.093 165.025 1.00 241.27 15 ILE C N 1
ATOM 9334 C CA . ILE C 1 15 ? 70.484 70.798 163.918 1.00 234.40 15 ILE C CA 1
ATOM 9335 C C . ILE C 1 15 ? 69.965 72.227 163.903 1.00 230.79 15 ILE C C 1
ATOM 9336 O O . ILE C 1 15 ? 70.711 73.174 163.644 1.00 227.41 15 ILE C O 1
ATOM 9341 N N . HIS C 1 16 ? 68.672 72.372 164.177 1.00 231.91 16 HIS C N 1
ATOM 9342 C CA . HIS C 1 16 ? 68.050 73.684 164.257 1.00 229.49 16 HIS C CA 1
ATOM 9343 C C . HIS C 1 16 ? 68.633 74.490 165.410 1.00 232.50 16 HIS C C 1
ATOM 9344 O O . HIS C 1 16 ? 68.846 75.698 165.293 1.00 229.66 16 HIS C O 1
ATOM 9351 N N . GLU C 1 17 ? 68.875 73.814 166.530 1.00 238.62 17 GLU C N 1
ATOM 9352 C CA . GLU C 1 17 ? 69.428 74.464 167.710 1.00 242.33 17 GLU C CA 1
ATOM 93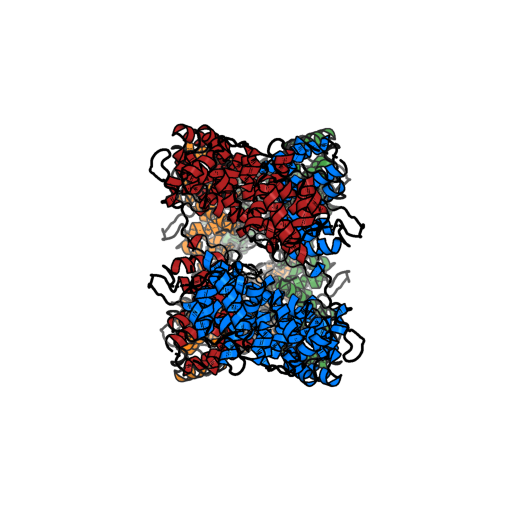53 C C . GLU C 1 17 ? 70.848 74.954 167.435 1.00 239.72 17 GLU C C 1
ATOM 9354 O O . GLU C 1 17 ? 71.206 76.075 167.793 1.00 239.39 17 GLU C O 1
ATOM 9360 N N . ALA C 1 18 ? 71.648 74.115 166.785 1.00 238.23 18 ALA C N 1
ATOM 9361 C CA . ALA C 1 18 ? 73.016 74.484 166.432 1.00 235.88 18 ALA C CA 1
ATOM 9362 C C . ALA C 1 18 ? 73.035 75.719 165.537 1.00 229.61 18 ALA C C 1
ATOM 9363 O O . ALA C 1 18 ? 73.850 76.624 165.725 1.00 229.05 18 ALA C O 1
ATOM 9365 N N . LEU C 1 19 ? 72.131 75.749 164.563 1.00 225.29 19 LEU C N 1
ATOM 9366 C CA . LEU C 1 19 ? 72.032 76.870 163.635 1.00 219.57 19 LEU C CA 1
ATOM 9367 C C . LEU C 1 19 ? 71.687 78.171 164.357 1.00 220.55 19 LEU C C 1
ATOM 9368 O O . LEU C 1 19 ? 72.321 79.205 164.140 1.00 218.33 19 LEU C O 1
ATOM 9373 N N . ILE C 1 20 ? 70.671 78.115 165.210 1.00 224.23 20 ILE C N 1
ATOM 9374 C CA . ILE C 1 20 ? 70.272 79.272 165.995 1.00 226.29 20 ILE C CA 1
ATOM 9375 C C . ILE C 1 20 ? 71.459 79.799 166.797 1.00 229.24 20 ILE C C 1
ATOM 9376 O O . ILE C 1 20 ? 71.654 81.008 166.922 1.00 228.65 20 ILE C O 1
ATOM 9381 N N . GLN C 1 21 ? 72.250 78.876 167.334 1.00 232.83 21 GLN C N 1
ATOM 9382 C CA . GLN C 1 21 ? 73.435 79.227 168.111 1.00 236.19 21 GLN C CA 1
ATOM 9383 C C . GLN C 1 21 ? 74.520 79.843 167.230 1.00 231.89 21 GLN C C 1
ATOM 9384 O O . GLN C 1 21 ? 75.281 80.705 167.674 1.00 233.34 21 GLN C O 1
ATOM 9390 N N . LEU C 1 22 ? 74.586 79.399 165.978 1.00 226.97 22 LEU C N 1
ATOM 9391 C CA . LEU C 1 22 ? 75.582 79.911 165.044 1.00 222.97 22 LEU C CA 1
ATOM 9392 C C . LEU C 1 22 ? 75.341 81.380 164.733 1.00 220.39 22 LEU C C 1
ATOM 9393 O O . LEU C 1 22 ? 76.285 82.160 164.608 1.00 219.86 22 LEU C O 1
ATOM 9398 N N . ASP C 1 23 ? 74.069 81.746 164.620 1.00 219.29 23 ASP C N 1
ATOM 9399 C CA . ASP C 1 23 ? 73.681 83.091 164.213 1.00 216.94 23 ASP C CA 1
ATOM 9400 C C . ASP C 1 23 ? 73.854 84.154 165.304 1.00 221.30 23 ASP C C 1
ATOM 9401 O O . ASP C 1 23 ? 74.088 85.326 165.004 1.00 219.93 23 ASP C O 1
ATOM 9406 N N . SER C 1 24 ? 73.739 83.752 166.565 1.00 226.93 24 SER C N 1
ATOM 9407 C CA . SER C 1 24 ? 73.956 84.687 167.663 1.00 231.73 24 SER C CA 1
ATOM 9408 C C . SER C 1 24 ? 75.410 85.154 167.674 1.00 232.34 24 SER C C 1
ATOM 9409 O O . SER C 1 24 ? 75.743 86.169 168.290 1.00 235.32 24 SER C O 1
ATOM 9412 N N . TYR C 1 25 ? 76.274 84.401 167.000 1.00 229.95 25 TYR C N 1
ATOM 9413 C CA . TYR C 1 25 ? 77.680 84.774 166.876 1.00 230.19 25 TYR C CA 1
ATOM 9414 C C . TYR C 1 25 ? 77.849 85.893 165.855 1.00 225.79 25 TYR C C 1
ATOM 9415 O O . TYR C 1 25 ? 76.939 86.168 165.065 1.00 221.70 25 TYR C O 1
ATOM 9424 N N . PRO C 1 26 ? 79.019 86.549 165.871 1.00 226.86 26 PRO C N 1
ATOM 9425 C CA . PRO C 1 26 ? 79.335 87.514 164.828 1.00 222.99 26 PRO C CA 1
ATOM 9426 C C . PRO C 1 26 ? 79.281 86.808 163.482 1.00 217.17 26 PRO C C 1
ATOM 9427 O O . PRO C 1 26 ? 79.734 85.670 163.367 1.00 217.07 26 PRO C O 1
ATOM 9431 N N . ARG C 1 27 ? 78.724 87.473 162.476 1.00 212.69 27 ARG C N 1
ATOM 9432 C CA . ARG C 1 27 ? 78.514 86.843 161.174 1.00 207.15 27 ARG C CA 1
ATOM 9433 C C . ARG C 1 27 ? 79.737 86.134 160.590 1.00 205.94 27 ARG C C 1
ATOM 9434 O O . ARG C 1 27 ? 79.706 84.923 160.373 1.00 204.99 27 ARG C O 1
ATOM 9442 N N . GLU C 1 28 ? 80.806 86.886 160.327 1.00 206.23 28 GLU C N 1
ATOM 9443 C CA . GLU C 1 28 ? 81.874 86.391 159.452 1.00 204.29 28 GLU C CA 1
ATOM 9444 C C . GLU C 1 28 ? 81.198 85.934 158.124 1.00 198.51 28 GLU C C 1
ATOM 9445 O O . GLU C 1 28 ? 80.217 86.533 157.705 1.00 196.11 28 GLU C O 1
ATOM 9451 N N . PRO C 1 29 ? 81.757 84.970 157.377 1.00 196.39 29 PRO C N 1
ATOM 9452 C CA . PRO C 1 29 ? 80.834 84.271 156.506 1.00 191.82 29 PRO C CA 1
ATOM 9453 C C . PRO C 1 29 ? 81.467 82.928 156.252 1.00 191.80 29 PRO C C 1
ATOM 9454 O O . PRO C 1 29 ? 82.605 82.721 156.661 1.00 195.01 29 PRO C O 1
ATOM 9458 N N . VAL C 1 30 ? 80.762 82.031 155.575 1.00 188.38 30 VAL C N 1
ATOM 9459 C CA . VAL C 1 30 ? 81.191 80.636 155.501 1.00 189.01 30 VAL C CA 1
ATOM 9460 C C . VAL C 1 30 ? 82.454 80.394 154.661 1.00 188.63 30 VAL C C 1
ATOM 9461 O O . VAL C 1 30 ? 82.483 80.684 153.472 1.00 185.02 30 VAL C O 1
ATOM 9465 N N . ASP C 1 31 ? 83.502 79.880 155.299 1.00 192.75 31 ASP C N 1
ATOM 9466 C CA . ASP C 1 31 ? 84.710 79.484 154.581 1.00 193.27 31 ASP C CA 1
ATOM 9467 C C . ASP C 1 31 ? 84.378 78.238 153.774 1.00 191.64 31 ASP C C 1
ATOM 9468 O O . ASP C 1 31 ? 83.304 77.659 153.948 1.00 190.83 31 ASP C O 1
ATOM 9473 N N . LEU C 1 32 ? 85.289 77.828 152.895 1.00 191.54 32 LEU C N 1
ATOM 9474 C CA . LEU C 1 32 ? 85.082 76.634 152.075 1.00 190.52 32 LEU C CA 1
ATOM 9475 C C . LEU C 1 32 ? 84.882 75.384 152.925 1.00 194.26 32 LEU C C 1
ATOM 9476 O O . LEU C 1 32 ? 84.069 74.521 152.598 1.00 193.31 32 LEU C O 1
ATOM 9481 N N . ASP C 1 33 ? 85.635 75.290 154.015 1.00 198.89 33 ASP C N 1
ATOM 9482 C CA . ASP C 1 33 ? 85.560 74.132 154.899 1.00 203.28 33 ASP C CA 1
ATOM 9483 C C . ASP C 1 33 ? 84.218 74.019 155.613 1.00 203.02 33 ASP C C 1
ATOM 9484 O O . ASP C 1 33 ? 83.623 72.941 155.679 1.00 204.30 33 ASP C O 1
ATOM 9489 N N . ALA C 1 34 ? 83.750 75.139 156.150 1.00 201.78 34 ALA C N 1
ATOM 9490 C CA . ALA C 1 34 ? 82.504 75.161 156.902 1.00 201.90 34 ALA C CA 1
ATOM 9491 C C . ALA C 1 34 ? 81.307 74.847 156.008 1.00 197.66 34 ALA C C 1
ATOM 9492 O O . ALA C 1 34 ? 80.384 74.136 156.411 1.00 198.99 34 ALA C O 1
ATOM 9494 N N . SER C 1 35 ? 81.320 75.381 154.794 1.00 192.86 35 SER C N 1
ATOM 9495 C CA . SER C 1 35 ? 80.240 75.117 153.858 1.00 188.95 35 SER C CA 1
ATOM 9496 C C . SER C 1 35 ? 80.213 73.634 153.508 1.00 190.48 35 S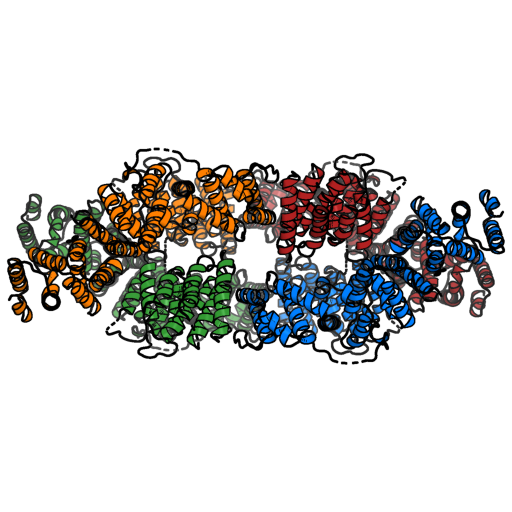ER C C 1
ATOM 9497 O O . SER C 1 35 ? 79.147 73.025 153.421 1.00 190.11 35 SER C O 1
ATOM 9500 N N . MET C 1 36 ? 81.392 73.052 153.315 1.00 192.51 36 MET C N 1
ATOM 9501 C CA . MET C 1 36 ? 81.484 71.630 153.014 1.00 194.63 36 MET C CA 1
ATOM 9502 C C . MET C 1 36 ? 80.826 70.818 154.114 1.00 198.46 36 MET C C 1
ATOM 9503 O O . MET C 1 36 ? 80.148 69.828 153.843 1.00 199.13 36 MET C O 1
ATOM 9508 N N . VAL C 1 37 ? 81.020 71.256 155.354 1.00 201.30 37 VAL C N 1
ATOM 9509 C CA . VAL C 1 37 ? 80.406 70.601 156.505 1.00 205.69 37 VAL C CA 1
ATOM 9510 C C . VAL C 1 37 ? 78.887 70.816 156.478 1.00 203.27 37 VAL C C 1
ATOM 9511 O O . VAL C 1 37 ? 78.117 69.892 156.751 1.00 205.92 37 VAL C O 1
ATOM 9515 N N . LEU C 1 38 ? 78.463 72.029 156.123 1.00 198.55 38 LEU C N 1
ATOM 9516 C CA . LEU C 1 38 ? 77.038 72.368 156.033 1.00 195.83 38 LEU C CA 1
ATOM 9517 C C . LEU C 1 38 ? 76.295 71.553 154.980 1.00 193.69 38 LEU C C 1
ATOM 9518 O O . LEU C 1 38 ? 75.238 70.981 155.250 1.00 195.17 38 LEU C O 1
ATOM 9523 N N . ILE C 1 39 ? 76.839 71.526 153.770 1.00 190.45 39 ILE C N 1
ATOM 9524 C CA . ILE C 1 39 ? 76.194 70.825 152.673 1.00 188.34 39 ILE C CA 1
ATOM 9525 C C . ILE C 1 39 ? 75.985 69.354 153.000 1.00 193.08 39 ILE C C 1
ATOM 9526 O O . ILE C 1 39 ? 74.895 68.813 152.806 1.00 193.23 39 ILE C O 1
ATOM 9531 N N . LYS C 1 40 ? 77.038 68.714 153.497 1.00 197.28 40 LYS C N 1
ATOM 9532 C CA . LYS C 1 40 ? 77.014 67.275 153.761 1.00 202.29 40 LYS C CA 1
ATOM 9533 C C . LYS C 1 40 ? 76.080 66.877 154.904 1.00 206.14 40 LYS C C 1
ATOM 9534 O O . LYS C 1 40 ? 75.437 65.829 154.849 1.00 208.89 40 LYS C O 1
ATOM 9540 N N . PHE C 1 41 ? 76.000 67.709 155.936 1.00 206.69 41 PHE C N 1
ATOM 9541 C CA . PHE C 1 41 ? 75.306 67.317 157.161 1.00 211.47 41 PHE C CA 1
ATOM 9542 C C . PHE C 1 41 ? 73.953 67.997 157.396 1.00 209.46 41 PHE C C 1
ATOM 9543 O O . PHE C 1 41 ? 73.068 67.410 158.018 1.00 213.13 41 PHE C O 1
ATOM 9551 N N . VAL C 1 42 ? 73.788 69.223 156.904 1.00 204.12 42 VAL C N 1
ATOM 9552 C CA . VAL C 1 42 ? 72.523 69.944 157.088 1.00 202.33 42 VAL C CA 1
ATOM 9553 C C . VAL C 1 42 ? 71.571 69.830 155.893 1.00 198.48 42 VAL C C 1
ATOM 9554 O O . VAL C 1 42 ? 70.608 69.065 155.923 1.00 200.66 42 VAL C O 1
ATOM 9558 N N . ILE C 1 43 ? 71.842 70.596 154.844 1.00 193.07 43 ILE C N 1
ATOM 9559 C CA . ILE C 1 43 ? 70.935 70.666 153.699 1.00 189.25 43 ILE C CA 1
ATOM 9560 C C . ILE C 1 43 ? 69.980 69.469 153.565 1.00 192.03 43 ILE C C 1
ATOM 9561 O O . ILE C 1 43 ? 68.794 69.649 153.294 1.00 190.81 43 ILE C O 1
ATOM 9566 N N . PRO C 1 44 ? 70.497 68.243 153.736 1.00 196.14 44 PRO C N 1
ATOM 9567 C CA . PRO C 1 44 ? 69.683 67.036 153.605 1.00 199.54 44 PRO C CA 1
ATOM 9568 C C . PRO C 1 44 ? 68.323 67.108 154.300 1.00 201.81 44 PRO C C 1
ATOM 9569 O O . PRO C 1 44 ? 67.388 66.430 153.879 1.00 202.92 44 PRO C O 1
ATOM 9573 N N . VAL C 1 45 ? 68.218 67.906 155.358 1.00 202.97 45 VAL C N 1
ATOM 9574 C CA . VAL C 1 45 ? 66.956 68.049 156.083 1.00 205.60 45 VAL C CA 1
ATOM 9575 C C . VAL C 1 45 ? 66.259 69.377 155.761 1.00 201.05 45 VAL C C 1
ATOM 9576 O O . VAL C 1 45 ? 65.076 69.559 156.063 1.00 202.43 45 VAL C O 1
ATOM 9580 N N . TYR C 1 46 ? 66.995 70.291 155.133 1.00 196.05 46 TYR C N 1
ATOM 9581 C CA . TYR C 1 46 ? 66.505 71.647 154.857 1.00 191.85 46 TYR C CA 1
ATOM 9582 C C . TYR C 1 46 ? 64.986 71.812 154.892 1.00 192.29 46 TYR C C 1
ATOM 9583 O O . TYR C 1 46 ? 64.475 72.678 155.604 1.00 193.21 46 TYR C O 1
ATOM 9592 N N . PRO C 1 47 ? 64.260 70.992 154.115 1.00 191.94 47 PRO C N 1
ATOM 9593 C CA . PRO C 1 47 ? 62.804 71.110 154.041 1.00 192.35 47 PRO C CA 1
ATOM 9594 C C . PRO C 1 47 ? 62.140 70.854 155.395 1.00 197.97 47 PRO C C 1
ATOM 9595 O O . PRO C 1 47 ? 61.093 71.429 155.691 1.00 198.75 47 PRO C O 1
ATOM 9599 N N . SER C 1 48 ? 62.756 70.005 156.211 1.00 202.09 48 SER C N 1
ATOM 9600 C CA . SER C 1 48 ? 62.201 69.667 157.518 1.00 207.96 48 SER C CA 1
ATOM 9601 C C . SER C 1 48 ? 62.319 70.817 158.520 1.00 208.14 48 SER C C 1
ATOM 9602 O O . SER C 1 48 ? 61.430 71.018 159.347 1.00 211.92 48 SER C O 1
ATOM 9605 N N . LEU C 1 49 ? 63.412 71.571 158.438 1.00 204.32 49 LEU C N 1
ATOM 9606 C CA . LEU C 1 49 ? 63.684 72.648 159.392 1.00 204.73 49 LEU C CA 1
ATOM 9607 C C . LEU C 1 49 ? 62.611 73.733 159.402 1.00 203.17 49 LEU C C 1
ATOM 9608 O O . LEU C 1 49 ? 62.038 74.056 158.363 1.00 199.01 49 LEU C O 1
ATOM 9613 N N . PRO C 1 50 ? 62.342 74.304 160.587 1.00 206.78 50 PRO C N 1
ATOM 9614 C CA . PRO C 1 50 ? 61.388 75.404 160.699 1.00 206.02 50 PRO C CA 1
ATOM 9615 C C . PRO C 1 50 ? 61.819 76.604 159.852 1.00 199.79 50 PRO C C 1
ATOM 9616 O O . PRO C 1 50 ? 63.005 76.774 159.564 1.00 196.96 50 PRO C O 1
ATOM 9620 N N . GLU C 1 51 ? 60.852 77.424 159.453 1.00 197.89 51 GLU C N 1
ATOM 9621 C CA . GLU C 1 51 ? 61.123 78.568 158.592 1.00 192.38 51 GLU C CA 1
ATOM 9622 C C . GLU C 1 51 ? 62.193 79.503 159.142 1.00 191.91 51 GLU C C 1
ATOM 9623 O O . GLU C 1 51 ? 62.894 80.161 158.379 1.00 187.64 51 GLU C O 1
ATOM 9629 N N . ARG C 1 52 ? 62.319 79.569 160.462 1.00 196.76 52 ARG C N 1
ATOM 9630 C CA . ARG C 1 52 ? 63.312 80.445 161.076 1.00 197.06 52 ARG C CA 1
ATOM 9631 C C . ARG C 1 52 ? 64.719 79.929 160.781 1.00 195.06 52 ARG C C 1
ATOM 9632 O O . ARG C 1 52 ? 65.674 80.703 160.677 1.00 193.18 52 ARG C O 1
ATOM 9640 N N . SER C 1 53 ? 64.832 78.613 160.640 1.00 195.77 53 SER C N 1
ATOM 9641 C CA . SER C 1 53 ? 66.126 77.974 160.462 1.00 194.77 53 SER C CA 1
ATOM 9642 C C . SER C 1 53 ? 66.533 77.963 158.997 1.00 188.61 53 SER C C 1
ATOM 9643 O O . SER C 1 53 ? 67.721 78.028 158.674 1.00 186.81 53 SER C O 1
ATOM 9646 N N . LYS C 1 54 ? 65.544 77.877 158.112 1.00 185.62 54 LYS C N 1
ATOM 9647 C CA . LYS C 1 54 ? 65.802 77.956 156.681 1.00 179.81 54 LYS C CA 1
ATOM 9648 C C . LYS C 1 54 ? 66.317 79.344 156.312 1.00 176.24 54 LYS C C 1
ATOM 9649 O O . LYS C 1 54 ? 67.198 79.489 155.469 1.00 172.84 54 LYS C O 1
ATOM 9655 N N . VAL C 1 55 ? 65.754 80.362 156.954 1.00 177.43 55 VAL C N 1
ATOM 9656 C CA . VAL C 1 55 ? 66.046 81.747 156.615 1.00 174.62 55 VAL C CA 1
ATOM 9657 C C . VAL C 1 55 ? 67.493 82.105 156.922 1.00 174.64 55 VAL C C 1
ATOM 9658 O O . VAL C 1 55 ? 68.147 82.785 156.137 1.00 171.21 55 VAL C O 1
ATOM 9662 N N . ILE C 1 56 ? 67.992 81.642 158.063 1.00 178.90 56 ILE C N 1
ATOM 9663 C CA . ILE C 1 56 ? 69.371 81.926 158.452 1.00 179.76 56 ILE C CA 1
ATOM 9664 C C . ILE C 1 56 ? 70.332 81.013 157.688 1.00 177.60 56 ILE C C 1
ATOM 9665 O O . ILE C 1 56 ? 71.521 81.315 157.548 1.00 177.13 56 ILE C O 1
ATOM 9670 N N . LEU C 1 57 ? 69.796 79.908 157.175 1.00 176.53 57 LEU C N 1
ATOM 9671 C CA . LEU C 1 57 ? 70.569 79.009 156.335 1.00 174.24 57 LEU C CA 1
ATOM 9672 C C . LEU C 1 57 ? 70.767 79.670 154.976 1.00 169.02 57 LEU C C 1
ATOM 9673 O O . LEU C 1 57 ? 71.882 79.720 154.457 1.00 167.51 57 LEU C O 1
ATOM 9678 N N . ARG C 1 58 ? 69.683 80.194 154.409 1.00 166.61 58 ARG C N 1
ATOM 9679 C CA . ARG C 1 58 ? 69.751 80.876 153.117 1.00 161.97 58 ARG C CA 1
ATOM 9680 C C . ARG C 1 58 ? 70.638 82.110 153.187 1.00 161.56 58 ARG C C 1
ATOM 9681 O O . ARG C 1 58 ? 71.391 82.391 152.259 1.00 158.93 58 ARG C O 1
ATOM 9689 N N . ARG C 1 59 ? 70.537 82.856 154.282 1.00 164.65 59 ARG C N 1
ATOM 9690 C CA . ARG C 1 59 ? 71.340 84.060 154.440 1.00 164.97 59 ARG C CA 1
ATOM 9691 C C . ARG C 1 59 ? 72.820 83.718 154.418 1.00 165.35 59 ARG C C 1
ATOM 9692 O O . ARG C 1 59 ? 73.634 84.499 153.925 1.00 164.03 59 ARG C O 1
ATOM 9700 N N . LEU C 1 60 ? 73.163 82.546 154.949 1.00 167.44 60 LEU C N 1
ATOM 9701 C CA . LEU C 1 60 ? 74.542 82.080 154.923 1.00 168.19 60 LEU C CA 1
ATOM 9702 C C . LEU C 1 60 ? 75.009 81.910 153.482 1.00 164.29 60 LEU C C 1
ATOM 9703 O O . LEU C 1 60 ? 76.123 82.293 153.132 1.00 163.86 60 LEU C O 1
ATOM 9708 N N . ALA C 1 61 ? 74.144 81.350 152.643 1.00 161.82 61 ALA C N 1
ATOM 9709 C CA . ALA C 1 61 ? 74.407 81.309 151.211 1.00 158.26 61 ALA C CA 1
ATOM 9710 C C . ALA C 1 61 ? 74.451 82.731 150.645 1.00 156.17 61 ALA C C 1
ATOM 9711 O O . ALA C 1 61 ? 75.330 83.061 149.852 1.00 154.66 61 ALA C O 1
ATOM 9713 N N . SER C 1 62 ? 73.506 83.571 151.067 1.00 156.55 62 SER C N 1
ATOM 9714 C CA . SER C 1 62 ? 73.453 84.971 150.639 1.00 155.36 62 SER C CA 1
ATOM 9715 C C . SER C 1 62 ? 74.803 85.667 150.727 1.00 156.66 62 SER C C 1
ATOM 9716 O O . SER C 1 62 ? 75.127 86.517 149.895 1.00 154.83 62 SER C O 1
ATOM 9719 N N . LYS C 1 63 ? 75.578 85.322 151.753 1.00 160.17 63 LYS C N 1
ATOM 9720 C CA . LYS C 1 63 ? 76.812 86.046 152.051 1.00 162.15 63 LYS C CA 1
ATOM 9721 C C . LYS C 1 63 ? 78.094 85.295 151.719 1.00 162.65 63 LYS C C 1
ATOM 9722 O O . LYS C 1 63 ? 79.185 85.847 151.847 1.00 164.48 63 LYS C O 1
ATOM 9728 N N . SER C 1 64 ? 77.976 84.048 151.286 1.00 161.56 64 SER C N 1
ATOM 9729 C CA . SER C 1 64 ? 79.171 83.248 151.057 1.00 162.82 64 SER C CA 1
ATOM 9730 C C . SER C 1 64 ? 79.607 83.180 149.598 1.00 159.69 64 SER C C 1
ATOM 9731 O O . SER C 1 64 ? 80.733 83.537 149.256 1.00 160.58 64 SER C O 1
ATOM 9734 N N . PHE C 1 65 ? 78.707 82.721 148.741 1.00 156.34 65 PHE C N 1
ATOM 9735 C CA . PHE C 1 65 ? 79.068 82.349 147.381 1.00 153.77 65 PHE C CA 1
ATOM 9736 C C . PHE C 1 65 ? 79.934 81.101 147.385 1.00 155.66 65 PHE C C 1
ATOM 9737 O O . PHE C 1 65 ? 79.537 80.066 146.855 1.00 154.82 65 PHE C O 1
ATOM 9745 N N . THR C 1 66 ? 81.123 81.198 147.971 1.00 158.55 66 THR C N 1
ATOM 9746 C CA . THR C 1 66 ? 81.974 80.026 148.088 1.00 160.90 66 THR C CA 1
ATOM 9747 C C . THR C 1 66 ? 81.122 78.886 148.662 1.00 161.75 66 THR C C 1
ATOM 9748 O O . THR C 1 66 ? 81.349 77.714 148.362 1.00 162.82 66 THR C O 1
ATOM 9752 N N . PHE C 1 67 ? 80.110 79.251 149.448 1.00 161.48 67 PHE C N 1
ATOM 9753 C CA . PHE C 1 67 ? 79.124 78.293 149.951 1.00 162.16 67 PHE C CA 1
ATOM 9754 C C . PHE C 1 67 ? 78.228 77.828 148.800 1.00 159.06 67 PHE C C 1
ATOM 9755 O O . PHE C 1 67 ? 78.204 76.646 148.459 1.00 159.79 67 PHE C O 1
ATOM 9763 N N . LEU C 1 68 ? 77.507 78.769 148.198 1.00 156.02 68 LEU C N 1
ATOM 9764 C CA . LEU C 1 68 ? 76.640 78.487 147.051 1.00 153.23 68 LEU C CA 1
ATOM 9765 C C . LEU C 1 68 ? 77.344 77.637 145.998 1.00 153.54 68 LEU C C 1
ATOM 9766 O O . LEU C 1 68 ? 76.878 76.554 145.630 1.00 153.99 68 LEU C O 1
ATOM 9771 N N . CYS C 1 69 ? 78.447 78.164 145.484 1.00 153.77 69 CYS C N 1
ATOM 9772 C CA . CYS C 1 69 ? 79.290 77.441 144.553 1.00 154.51 69 CYS C CA 1
ATOM 9773 C C . CYS C 1 69 ? 79.398 75.958 144.916 1.00 157.57 69 CYS C C 1
ATOM 9774 O O . CYS C 1 69 ? 79.257 75.082 144.058 1.00 157.25 69 CYS C O 1
ATOM 9777 N N . GLN C 1 70 ? 79.656 75.684 146.190 1.00 160.93 70 GLN C N 1
ATOM 9778 C CA . GLN C 1 70 ? 79.828 74.312 146.655 1.00 164.69 70 GLN C CA 1
ATOM 9779 C C . GLN C 1 70 ? 78.532 73.507 146.577 1.00 164.52 70 GLN C C 1
ATOM 9780 O O . GLN C 1 70 ? 78.536 72.343 146.174 1.00 166.09 70 GLN C O 1
ATOM 9786 N N . ILE C 1 71 ? 77.429 74.126 146.987 1.00 163.15 71 ILE C N 1
ATOM 9787 C CA . ILE C 1 71 ? 76.121 73.483 146.926 1.00 163.09 71 ILE C CA 1
ATOM 9788 C C . ILE C 1 71 ? 75.823 73.094 145.485 1.00 160.70 71 ILE C C 1
ATOM 9789 O O . ILE C 1 71 ? 75.191 72.072 145.221 1.00 161.81 71 ILE C O 1
ATOM 9794 N N . VAL C 1 72 ? 76.300 73.913 144.554 1.00 157.88 72 VAL C N 1
ATOM 9795 C CA . VAL C 1 72 ? 76.077 73.675 143.136 1.00 155.68 72 VAL C CA 1
ATOM 9796 C C . VAL C 1 72 ? 76.934 72.533 142.600 1.00 158.20 72 VAL C C 1
ATOM 9797 O O . VAL C 1 72 ? 76.410 71.572 142.038 1.00 158.63 72 VAL C O 1
ATOM 9801 N N . THR C 1 73 ? 78.248 72.639 142.784 1.00 160.27 73 THR C N 1
ATOM 9802 C CA . THR C 1 73 ? 79.169 71.618 142.288 1.00 163.19 73 THR C CA 1
ATOM 9803 C C . THR C 1 73 ? 78.925 70.260 142.951 1.00 167.55 73 THR C C 1
ATOM 9804 O O . THR C 1 73 ? 79.274 69.219 142.391 1.00 169.78 73 THR C O 1
ATOM 9808 N N . PHE C 1 74 ? 78.314 70.277 144.134 1.00 169.17 74 PHE C N 1
ATOM 9809 C CA . PHE C 1 74 ? 77.949 69.040 144.823 1.00 173.69 74 PHE C CA 1
ATOM 9810 C C . PHE C 1 74 ? 76.688 68.441 144.210 1.00 172.96 74 PHE C C 1
ATOM 9811 O O . PHE C 1 74 ? 76.481 67.226 144.246 1.00 176.45 74 PHE C O 1
ATOM 9819 N N . SER C 1 75 ? 75.845 69.297 143.644 1.00 168.87 75 SER C N 1
ATOM 9820 C CA . SER C 1 75 ? 74.588 68.841 143.066 1.00 168.25 75 SER C CA 1
ATOM 9821 C C . SER C 1 75 ? 74.811 68.042 141.795 1.00 168.69 75 SER C C 1
ATOM 9822 O O . SER C 1 75 ? 74.162 67.019 141.576 1.00 170.83 75 SER C O 1
ATOM 9825 N N . ARG C 1 76 ? 75.731 68.509 140.957 1.00 167.11 76 ARG C N 1
ATOM 9826 C CA . ARG C 1 76 ? 75.984 67.840 139.691 1.00 167.69 76 ARG C CA 1
ATOM 9827 C C . ARG C 1 76 ? 76.851 66.596 139.870 1.00 172.84 76 ARG C C 1
ATOM 9828 O O . ARG C 1 76 ? 76.769 65.667 139.071 1.00 174.64 76 ARG C O 1
ATOM 9836 N N . THR C 1 77 ? 77.674 66.566 140.916 1.00 175.66 77 THR C N 1
ATOM 9837 C CA . THR C 1 77 ? 78.385 65.333 141.245 1.00 181.26 77 THR C CA 1
ATOM 9838 C C . THR C 1 77 ? 77.343 64.246 141.494 1.00 184.19 77 THR C C 1
ATOM 9839 O O . THR C 1 77 ? 77.270 63.256 140.765 1.00 186.42 77 THR C O 1
ATOM 9843 N N . ILE C 1 78 ? 76.527 64.453 142.523 1.00 184.39 78 ILE C N 1
ATOM 9844 C CA . ILE C 1 78 ? 75.407 63.568 142.810 1.00 187.09 78 ILE C CA 1
ATOM 9845 C C . ILE C 1 78 ? 74.545 63.357 141.573 1.00 184.89 78 ILE C C 1
ATOM 9846 O O . ILE C 1 78 ? 74.125 62.237 141.287 1.00 188.33 78 ILE C O 1
ATOM 9851 N N . GLY C 1 83 ? 68.806 57.051 142.574 1.00 222.57 83 GLY C N 1
ATOM 9852 C CA . GLY C 1 83 ? 67.583 57.825 142.391 1.00 218.64 83 GLY C CA 1
ATOM 9853 C C . GLY C 1 83 ? 67.824 59.325 142.412 1.00 210.64 83 GLY C C 1
ATOM 9854 O O . GLY C 1 83 ? 68.903 59.784 142.784 1.00 208.86 83 GLY C O 1
ATOM 9855 N N . LEU C 1 84 ? 66.812 60.092 142.017 1.00 206.34 84 LEU C N 1
ATOM 9856 C CA . LEU C 1 84 ? 66.937 61.545 141.937 1.00 198.83 84 LEU C CA 1
ATOM 9857 C C . LEU C 1 84 ? 66.534 62.282 143.220 1.00 199.39 84 LEU C C 1
ATOM 9858 O O . LEU C 1 84 ? 66.604 63.509 143.279 1.00 193.88 84 LEU C O 1
ATOM 9863 N N . GLN C 1 85 ? 66.123 61.540 144.244 1.00 206.40 85 GLN C N 1
ATOM 9864 C CA . GLN C 1 85 ? 65.599 62.153 145.467 1.00 208.02 85 GLN C CA 1
ATOM 9865 C C . GLN C 1 85 ? 66.529 63.182 146.111 1.00 204.67 85 GLN C C 1
ATOM 9866 O O . GLN C 1 85 ? 66.101 64.290 146.449 1.00 201.47 85 GLN C O 1
ATOM 9872 N N . GLU C 1 86 ? 67.793 62.812 146.295 1.00 205.97 86 GLU C N 1
ATOM 9873 C CA . GLU C 1 86 ? 68.760 63.698 146.940 1.00 203.90 86 GLU C CA 1
ATOM 9874 C C . GLU C 1 86 ? 69.003 64.988 146.157 1.00 195.25 86 GLU C C 1
ATOM 9875 O O . GLU C 1 86 ? 69.106 66.068 146.742 1.00 193.22 86 GLU C O 1
ATOM 9881 N N . ILE C 1 87 ? 69.105 64.879 144.837 1.00 190.58 87 ILE C N 1
ATOM 9882 C CA . ILE C 1 87 ? 69.359 66.057 144.014 1.00 182.72 87 ILE C CA 1
ATOM 9883 C C . ILE C 1 87 ? 68.160 67.007 144.010 1.00 179.18 87 ILE C C 1
ATOM 9884 O O . ILE C 1 87 ? 68.323 68.223 143.918 1.00 174.42 87 ILE C O 1
ATOM 9889 N N . ARG C 1 88 ? 66.957 66.448 144.122 1.00 181.96 88 ARG C N 1
ATOM 9890 C CA . ARG C 1 88 ? 65.737 67.255 144.157 1.00 179.41 88 ARG C CA 1
ATOM 9891 C C . ARG C 1 88 ? 65.643 68.065 145.440 1.00 180.03 88 ARG C C 1
ATOM 9892 O O . ARG C 1 88 ? 65.027 69.129 145.478 1.00 176.83 88 ARG C O 1
ATOM 9900 N N . ILE C 1 89 ? 66.256 67.552 146.495 1.00 184.38 89 ILE C N 1
ATOM 9901 C CA . ILE C 1 89 ? 66.333 68.289 147.739 1.00 185.65 89 ILE C CA 1
ATOM 9902 C C . ILE C 1 89 ? 67.283 69.471 147.523 1.00 179.36 89 ILE C C 1
ATOM 9903 O O . ILE C 1 89 ? 66.928 70.622 147.777 1.00 176.93 89 ILE C O 1
ATOM 9908 N N . TYR C 1 90 ? 68.476 69.183 147.013 1.00 176.83 90 TYR C N 1
ATOM 9909 C CA . TYR C 1 90 ? 69.469 70.219 146.752 1.00 171.45 90 TYR C CA 1
ATOM 9910 C C . TYR C 1 90 ? 68.954 71.268 145.771 1.00 163.96 90 TYR C C 1
ATOM 9911 O O . TYR C 1 90 ? 69.222 72.463 145.927 1.00 161.21 90 TYR C O 1
ATOM 9920 N N . GLN C 1 91 ? 68.225 70.814 144.756 1.00 160.98 91 GLN C N 1
ATOM 9921 C CA . GLN C 1 91 ? 67.595 71.721 143.801 1.00 154.33 91 GLN C CA 1
ATOM 9922 C C . GLN C 1 91 ? 66.710 72.706 144.546 1.00 153.84 91 GLN C C 1
ATOM 9923 O O . GLN C 1 91 ? 66.752 73.908 144.285 1.00 149.53 91 GLN C O 1
ATOM 9929 N N . GLU C 1 92 ? 65.900 72.178 145.464 1.00 158.58 92 GLU C N 1
ATOM 9930 C CA . GLU C 1 92 ? 65.000 72.983 146.291 1.00 159.54 92 GLU C CA 1
ATOM 9931 C C . GLU C 1 92 ? 65.721 74.179 146.879 1.00 157.34 92 GLU C C 1
ATOM 9932 O O . GLU C 1 92 ? 65.367 75.334 146.627 1.00 153.69 92 GLU C O 1
ATOM 9938 N N . ILE C 1 93 ? 66.734 73.876 147.679 1.00 159.89 93 ILE C N 1
ATOM 9939 C CA . ILE C 1 93 ? 67.530 74.885 148.353 1.00 159.29 93 ILE C CA 1
ATOM 9940 C C . ILE C 1 93 ? 68.102 75.893 147.361 1.00 152.22 93 ILE C C 1
ATOM 9941 O O . ILE C 1 93 ? 68.037 77.101 147.581 1.00 150.60 93 ILE C O 1
ATOM 9946 N N . LEU C 1 94 ? 68.657 75.390 146.264 1.00 148.36 94 LEU C N 1
ATOM 9947 C CA . LEU C 1 94 ? 69.209 76.260 145.236 1.00 141.95 94 LEU C CA 1
ATOM 9948 C C . LEU C 1 94 ? 68.165 77.249 144.713 1.00 137.69 94 LEU C C 1
ATOM 9949 O O . LEU C 1 94 ? 68.409 78.453 144.673 1.00 135.37 94 LEU C O 1
ATOM 9954 N N . GLU C 1 95 ? 66.997 76.758 144.321 1.00 137.07 95 GLU C N 1
ATOM 9955 C CA . GLU C 1 95 ? 65.977 77.674 143.829 1.00 133.58 95 GLU C CA 1
ATOM 9956 C C . GLU C 1 95 ? 65.521 78.677 144.895 1.00 136.19 95 GLU C C 1
ATOM 9957 O O . GLU C 1 95 ? 65.397 79.870 144.606 1.00 133.25 95 GLU C O 1
ATOM 9963 N N . ASP C 1 96 ? 65.268 78.200 146.115 1.00 142.03 96 ASP C N 1
ATOM 9964 C CA . ASP C 1 96 ? 64.839 79.082 147.200 1.00 145.40 96 ASP C CA 1
ATOM 9965 C C . ASP C 1 96 ? 65.882 80.151 147.473 1.00 144.12 96 ASP C C 1
ATOM 9966 O O . ASP C 1 96 ? 65.551 81.272 147.855 1.00 144.52 96 ASP C O 1
ATOM 9971 N N . ILE C 1 97 ? 67.148 79.801 147.289 1.00 143.27 97 ILE C N 1
ATOM 9972 C CA . ILE C 1 97 ? 68.211 80.760 147.539 1.00 142.81 97 ILE C CA 1
ATOM 9973 C C . ILE C 1 97 ? 68.014 81.987 146.655 1.00 137.95 97 ILE C C 1
ATOM 9974 O O . ILE C 1 97 ? 67.746 83.076 147.168 1.00 139.17 97 ILE C O 1
ATOM 9979 N N . ILE C 1 98 ? 68.109 81.809 145.336 1.00 133.08 98 ILE C N 1
ATOM 9980 C CA . ILE C 1 98 ? 67.941 82.922 144.397 1.00 128.59 98 ILE C CA 1
ATOM 9981 C C . ILE C 1 98 ? 66.524 83.448 144.378 1.00 128.77 98 ILE C C 1
ATOM 9982 O O . ILE C 1 98 ? 66.279 84.574 143.959 1.00 126.27 98 ILE C O 1
ATOM 9987 N N . SER C 1 99 ? 65.585 82.620 144.807 1.00 132.43 99 SER C N 1
ATOM 9988 C CA . SER C 1 99 ? 64.202 83.048 144.877 1.00 134.21 99 SER C CA 1
ATOM 9989 C C . SER C 1 99 ? 64.021 84.066 146.008 1.00 138.13 99 SER C C 1
ATOM 9990 O O . SER C 1 99 ? 63.679 85.222 145.758 1.00 136.61 99 SER C O 1
ATOM 9993 N N . PHE C 1 100 ? 64.275 83.631 147.242 1.00 143.69 100 PHE C N 1
ATOM 9994 C CA . PHE C 1 100 ? 64.012 84.435 148.438 1.00 148.87 100 PHE C CA 1
ATOM 9995 C C . PHE C 1 100 ? 65.121 85.423 148.795 1.00 148.75 100 PHE C C 1
ATOM 9996 O O . PHE C 1 100 ? 64.864 86.443 149.430 1.00 151.48 100 PHE C O 1
ATOM 10004 N N . GLU C 1 101 ? 66.353 85.121 148.402 1.00 146.23 101 GLU C N 1
ATOM 10005 C CA . GLU C 1 101 ? 67.455 86.050 148.632 1.00 146.44 101 GLU C CA 1
ATOM 10006 C C . GLU C 1 101 ? 67.933 86.692 147.321 1.00 140.21 101 GLU C C 1
ATOM 10007 O O . GLU C 1 101 ? 68.878 86.214 146.681 1.00 137.69 101 GLU C O 1
ATOM 10013 N N . PRO C 1 102 ? 67.271 87.789 146.916 1.00 138.10 102 PRO C N 1
ATOM 10014 C CA . PRO C 1 102 ? 67.588 88.464 145.661 1.00 132.57 102 PRO C CA 1
ATOM 10015 C C . PRO C 1 102 ? 68.889 89.244 145.753 1.00 133.08 102 PRO C C 1
ATOM 10016 O O . PRO C 1 102 ? 69.326 89.838 144.773 1.00 129.63 102 PRO C O 1
ATOM 10020 N N . GLY C 1 103 ? 69.505 89.235 146.927 1.00 138.22 103 GLY C N 1
ATOM 10021 C CA . GLY C 1 103 ? 70.746 89.969 147.139 1.00 140.03 103 GLY C CA 1
ATOM 10022 C C . GLY C 1 103 ? 71.988 89.280 146.595 1.00 138.47 103 GLY C C 1
ATOM 10023 O O . GLY C 1 103 ? 72.940 89.941 146.176 1.00 137.93 103 GLY C O 1
ATOM 10024 N N . CYS C 1 104 ? 71.982 87.951 146.592 1.00 138.21 104 CYS C N 1
ATOM 10025 C CA . CYS C 1 104 ? 73.177 87.181 146.247 1.00 138.02 104 CYS C CA 1
ATOM 10026 C C . CYS C 1 104 ? 74.114 87.899 145.289 1.00 135.40 104 CYS C C 1
ATOM 10027 O O . CYS C 1 104 ? 75.264 88.170 145.627 1.00 138.69 104 CYS C O 1
ATOM 10030 N N . LEU C 1 105 ? 73.631 88.188 144.087 1.00 130.15 105 LEU C N 1
ATOM 10031 C CA . LEU C 1 105 ? 74.493 88.741 143.051 1.00 127.83 105 LEU C CA 1
ATOM 10032 C C . LEU C 1 105 ? 75.204 89.990 143.539 1.00 131.24 105 LEU C C 1
ATOM 10033 O O . LEU C 1 105 ? 76.431 90.100 143.468 1.00 133.29 105 LEU C O 1
ATOM 10038 N N . THR C 1 106 ? 74.421 90.933 144.041 1.00 132.36 106 THR C N 1
ATOM 10039 C CA . THR C 1 106 ? 74.984 92.176 144.531 1.00 136.19 106 THR C CA 1
ATOM 10040 C C . THR C 1 106 ? 75.887 91.971 145.773 1.00 142.54 106 THR C C 1
ATOM 10041 O O . THR C 1 106 ? 76.879 92.681 145.945 1.00 145.89 106 THR C O 1
ATOM 10045 N N . PHE C 1 107 ? 75.571 90.988 146.618 1.00 144.63 107 PHE C N 1
ATOM 10046 C CA . PHE C 1 107 ? 76.459 90.650 147.737 1.00 150.87 107 PHE C CA 1
ATOM 10047 C C . PHE C 1 107 ? 77.809 90.144 147.226 1.00 151.29 107 PHE C C 1
ATOM 10048 O O . PHE C 1 107 ? 78.859 90.621 147.650 1.00 156.05 107 PHE C O 1
ATOM 10056 N N . TYR C 1 108 ? 77.776 89.172 146.318 1.00 146.99 108 TYR C N 1
ATOM 10057 C CA . TYR C 1 108 ? 79.001 88.592 145.774 1.00 147.69 108 TYR C CA 1
ATOM 10058 C C . TYR C 1 108 ? 79.819 89.639 145.038 1.00 147.78 108 TYR C C 1
ATOM 10059 O O . TYR C 1 108 ? 81.048 89.572 145.012 1.00 151.45 108 TYR C O 1
ATOM 10068 N N . LEU C 1 109 ? 79.133 90.602 144.431 1.00 144.30 109 LEU C N 1
ATOM 10069 C CA . LEU C 1 109 ? 79.813 91.679 143.729 1.00 144.61 109 LEU C CA 1
ATOM 10070 C C . LEU C 1 109 ? 80.852 92.316 144.656 1.00 152.13 109 LEU C C 1
ATOM 10071 O O . LEU C 1 109 ? 82.020 92.459 144.290 1.00 154.92 109 LEU C O 1
ATOM 10076 N N . LYS C 1 110 ? 80.430 92.679 145.864 1.00 156.09 110 LYS C N 1
ATOM 10077 C CA . LYS C 1 110 ? 81.329 93.323 146.817 1.00 163.84 110 LYS C CA 1
ATOM 10078 C C . LYS C 1 110 ? 82.368 92.357 147.377 1.00 168.91 110 LYS C C 1
ATOM 10079 O O . LYS C 1 110 ? 83.555 92.669 147.415 1.00 173.76 110 LYS C O 1
ATOM 10085 N N . ALA C 1 111 ? 81.921 91.176 147.789 1.00 168.38 111 ALA C N 1
ATOM 10086 C CA . ALA C 1 111 ? 82.783 90.235 148.497 1.00 174.23 111 ALA C CA 1
ATOM 10087 C C . ALA C 1 111 ? 83.814 89.509 147.625 1.00 174.23 111 ALA C C 1
ATOM 10088 O O . ALA C 1 111 ? 85.001 89.499 147.941 1.00 180.32 111 ALA C O 1
ATOM 10090 N N . SER C 1 112 ? 83.371 88.905 146.530 1.00 168.41 112 SER C N 1
ATOM 10091 C CA . SER C 1 112 ? 84.239 87.998 145.777 1.00 169.13 112 SER C CA 1
ATOM 10092 C C . SER C 1 112 ? 84.653 88.500 144.388 1.00 166.20 112 SER C C 1
ATOM 10093 O O . SER C 1 112 ? 84.702 87.724 143.430 1.00 162.81 112 SER C O 1
ATOM 10096 N N . THR C 1 113 ? 84.975 89.786 144.286 1.00 168.23 113 THR C N 1
ATOM 10097 C CA . THR C 1 113 ? 85.413 90.360 143.015 1.00 166.47 113 THR C CA 1
ATOM 10098 C C . THR C 1 113 ? 86.867 90.819 143.038 1.00 173.44 113 THR C C 1
ATOM 10099 O O . THR C 1 113 ? 87.262 91.696 142.266 1.00 173.43 113 THR C O 1
ATOM 10103 N N . THR C 1 114 ? 87.659 90.216 143.918 1.00 179.90 114 THR C N 1
ATOM 10104 C CA . THR C 1 114 ? 89.036 90.641 144.135 1.00 188.15 114 THR C CA 1
ATOM 10105 C C . THR C 1 114 ? 89.996 90.147 143.059 1.00 189.31 114 THR C C 1
ATOM 10106 O O . THR C 1 114 ? 91.151 90.570 143.012 1.00 196.04 114 THR C O 1
ATOM 10110 N N . SER C 1 115 ? 89.525 89.251 142.202 1.00 183.42 115 SER C N 1
ATOM 10111 C CA . SER C 1 115 ? 90.379 88.676 141.176 1.00 184.61 115 SER C CA 1
ATOM 10112 C C . SER C 1 115 ? 89.538 88.298 139.978 1.00 176.70 115 SER C C 1
ATOM 10113 O O . SER C 1 115 ? 88.324 88.135 140.097 1.00 170.92 115 SER C O 1
ATOM 10116 N N . LYS C 1 116 ? 90.175 88.154 138.821 1.00 177.08 116 LYS C N 1
ATOM 10117 C CA . LYS C 1 116 ? 89.441 87.740 137.634 1.00 170.23 116 LYS C CA 1
ATOM 10118 C C . LYS C 1 116 ? 88.943 86.310 137.785 1.00 167.73 116 LYS C C 1
ATOM 10119 O O . LYS C 1 116 ? 87.909 85.947 137.225 1.00 161.56 116 LYS C O 1
ATOM 10125 N N . ALA C 1 117 ? 89.684 85.505 138.545 1.00 173.06 117 ALA C N 1
ATOM 10126 C CA . ALA C 1 117 ? 89.330 84.107 138.770 1.00 171.78 117 ALA C CA 1
ATOM 10127 C C . ALA C 1 117 ? 87.985 83.981 139.481 1.00 166.74 117 ALA C C 1
ATOM 10128 O O . ALA C 1 117 ? 87.133 83.194 139.076 1.00 162.02 117 ALA C O 1
ATOM 10130 N N . ASP C 1 118 ? 87.800 84.776 140.531 1.00 168.37 118 ASP C N 1
ATOM 10131 C CA . ASP C 1 118 ? 86.553 84.794 141.291 1.00 164.88 118 ASP C CA 1
ATOM 10132 C C . ASP C 1 118 ? 85.399 85.353 140.471 1.00 157.48 118 ASP C C 1
ATOM 10133 O O . ASP C 1 118 ? 84.288 84.822 140.513 1.00 153.37 118 ASP C O 1
ATOM 10138 N N . ARG C 1 119 ? 85.659 86.437 139.742 1.00 156.31 119 ARG C N 1
ATOM 10139 C CA . ARG C 1 119 ? 84.630 87.062 138.911 1.00 149.73 119 ARG C CA 1
ATOM 10140 C C . ARG C 1 119 ? 84.106 86.079 137.879 1.00 144.83 119 ARG C C 1
ATOM 10141 O O . ARG C 1 119 ? 82.900 85.936 137.685 1.00 139.50 119 ARG C O 1
ATOM 10149 N N . ASP C 1 120 ? 85.037 85.414 137.208 1.00 147.11 120 ASP C N 1
ATOM 10150 C CA . ASP C 1 120 ? 84.693 84.495 136.147 1.00 143.84 120 ASP C CA 1
ATOM 10151 C C . ASP C 1 120 ? 83.944 83.286 136.690 1.00 142.34 120 ASP C C 1
ATOM 10152 O O . ASP C 1 120 ? 82.985 82.821 136.075 1.00 138.03 120 ASP C O 1
ATOM 10157 N N . SER C 1 121 ? 84.362 82.785 137.847 1.00 146.27 121 SER C N 1
ATOM 10158 C CA . SER C 1 121 ? 83.633 81.680 138.461 1.00 145.39 121 SER C CA 1
ATOM 10159 C C . SER C 1 121 ? 82.214 82.114 138.858 1.00 140.83 121 SER C C 1
ATOM 10160 O O . SER C 1 121 ? 81.280 81.317 138.798 1.00 138.62 121 SER C O 1
ATOM 10163 N N . ILE C 1 122 ? 82.041 83.377 139.244 1.00 139.82 122 ILE C N 1
ATOM 10164 C CA . ILE C 1 122 ? 80.711 83.871 139.616 1.00 135.71 122 ILE C CA 1
ATOM 10165 C C . ILE C 1 122 ? 79.832 84.077 138.390 1.00 129.79 122 ILE C C 1
ATOM 10166 O O . ILE C 1 122 ? 78.618 83.885 138.446 1.00 126.72 122 ILE C O 1
ATOM 10171 N N . LYS C 1 123 ? 80.463 84.463 137.284 1.00 128.67 123 LYS C N 1
ATOM 10172 C CA . LYS C 1 123 ? 79.779 84.610 136.014 1.00 123.61 123 LYS C CA 1
ATOM 10173 C C . LYS C 1 123 ? 79.312 83.244 135.536 1.00 122.34 123 LYS C C 1
ATOM 10174 O O . LYS C 1 123 ? 78.157 83.069 135.152 1.00 119.02 123 LYS C O 1
ATOM 10180 N N . ALA C 1 124 ? 80.223 82.276 135.558 1.00 125.61 124 ALA C N 1
ATOM 10181 C CA . ALA C 1 124 ? 79.919 80.926 135.096 1.00 125.03 124 ALA C CA 1
ATOM 10182 C C . ALA C 1 124 ? 78.802 80.285 135.905 1.00 123.93 124 ALA C C 1
ATOM 10183 O O . ALA C 1 124 ? 78.067 79.449 135.392 1.00 122.38 124 ALA C O 1
ATOM 10185 N N . LEU C 1 125 ? 78.681 80.671 137.172 1.00 125.34 125 LEU C N 1
ATOM 10186 C CA . LEU C 1 125 ? 77.628 80.135 138.022 1.00 125.21 125 LEU C CA 1
ATOM 10187 C C . LEU C 1 125 ? 76.287 80.714 137.615 1.00 120.91 125 LEU C C 1
ATOM 10188 O O . LEU C 1 125 ? 75.339 79.977 137.325 1.00 119.64 125 LEU C O 1
ATOM 10193 N N . PHE C 1 126 ? 76.214 82.040 137.595 1.00 119.18 126 PHE C N 1
ATOM 10194 C CA . PHE C 1 126 ? 74.961 82.734 137.308 1.00 115.70 126 PHE C CA 1
ATOM 10195 C C . PHE C 1 126 ? 74.578 82.775 135.833 1.00 111.77 126 PHE C C 1
ATOM 10196 O O . PHE C 1 126 ? 73.466 82.408 135.476 1.00 109.86 126 PHE C O 1
ATOM 10204 N N . PHE C 1 127 ? 75.498 83.218 134.982 1.00 111.20 127 PHE C N 1
ATOM 10205 C CA . PHE C 1 127 ? 75.147 83.590 133.615 1.00 107.92 127 PHE C CA 1
ATOM 10206 C C . PHE C 1 127 ? 75.522 82.604 132.517 1.00 108.23 127 PHE C C 1
ATOM 10207 O O . PHE C 1 127 ? 74.726 82.384 131.607 1.00 106.46 127 PHE C O 1
ATOM 10215 N N . GLY C 1 128 ? 76.724 82.036 132.558 1.00 111.29 128 GLY C N 1
ATOM 10216 C CA . GLY C 1 128 ? 77.016 80.914 131.655 1.00 112.34 128 GLY C CA 1
ATOM 10217 C C . GLY C 1 128 ? 76.015 79.884 132.129 1.00 112.13 128 GLY C C 1
ATOM 10218 O O . GLY C 1 128 ? 75.528 79.036 131.370 1.00 111.55 128 GLY C O 1
ATOM 10219 N N . SER C 1 129 ? 75.723 80.038 133.422 1.00 112.77 129 SER C N 1
ATOM 10220 C CA . SER C 1 129 ? 74.734 79.308 134.225 1.00 112.97 129 SER C CA 1
ATOM 10221 C C . SER C 1 129 ? 74.933 77.826 134.450 1.00 115.80 129 SER C C 1
ATOM 10222 O O . SER C 1 129 ? 74.216 76.994 133.891 1.00 115.65 129 SER C O 1
ATOM 10225 N N . LYS C 1 130 ? 75.895 77.509 135.306 1.00 118.70 130 LYS C N 1
ATOM 10226 C CA . LYS C 1 130 ? 76.003 76.177 135.850 1.00 121.89 130 LYS C CA 1
ATOM 10227 C C . LYS C 1 130 ? 74.880 76.006 136.856 1.00 121.85 130 LYS C C 1
ATOM 10228 O O . LYS C 1 130 ? 74.365 74.908 137.041 1.00 124.10 130 LYS C O 1
ATOM 10234 N N . LEU C 1 131 ? 74.484 77.105 137.490 1.00 119.81 131 LEU C N 1
ATOM 10235 C CA . LEU C 1 131 ? 73.356 77.070 138.408 1.00 120.10 131 LEU C CA 1
ATOM 10236 C C . LEU C 1 131 ? 72.115 76.591 137.668 1.00 118.13 131 LEU C C 1
ATOM 10237 O O . LEU C 1 131 ? 71.458 75.629 138.078 1.00 120.55 131 LEU C O 1
ATOM 10242 N N . PHE C 1 132 ? 71.805 77.257 136.562 1.00 114.21 132 PHE C N 1
ATOM 10243 C CA . PHE C 1 132 ? 70.589 76.944 135.826 1.00 112.59 132 PHE C CA 1
ATOM 10244 C C . PHE C 1 132 ? 70.587 75.509 135.336 1.00 115.10 132 PHE C C 1
ATOM 10245 O O . PHE C 1 132 ? 69.536 74.883 135.255 1.00 116.52 132 PHE C O 1
ATOM 10253 N N . ASN C 1 133 ? 71.766 74.993 135.001 1.00 116.41 133 ASN C N 1
ATOM 10254 C CA . ASN C 1 133 ? 71.877 73.631 134.496 1.00 118.99 133 ASN C CA 1
ATOM 10255 C C . ASN C 1 133 ? 71.473 72.589 135.520 1.00 123.32 133 ASN C C 1
ATOM 10256 O O . ASN C 1 133 ? 70.933 71.541 135.171 1.00 125.62 133 ASN C O 1
ATOM 10261 N N . VAL C 1 134 ? 71.723 72.873 136.789 1.00 125.10 134 VAL C N 1
ATOM 10262 C CA . VAL C 1 134 ? 71.319 71.940 137.821 1.00 130.03 134 VAL C CA 1
ATOM 10263 C C . VAL C 1 134 ? 69.855 72.167 138.188 1.00 129.97 134 VAL C C 1
ATOM 10264 O O . VAL C 1 134 ? 69.202 71.284 138.743 1.00 133.99 134 VAL C O 1
ATOM 10268 N N . LEU C 1 135 ? 69.335 73.343 137.849 1.00 126.04 135 LEU C N 1
ATOM 10269 C CA . LEU C 1 135 ? 67.925 73.654 138.080 1.00 126.14 135 LEU C CA 1
ATOM 10270 C C . LEU C 1 135 ? 67.069 73.383 136.846 1.00 124.70 135 LEU C C 1
ATOM 10271 O O . LEU C 1 135 ? 65.854 73.575 136.870 1.00 124.78 135 LEU C O 1
ATOM 10276 N N . ALA C 1 136 ? 67.708 72.939 135.770 1.00 124.01 136 ALA C N 1
ATOM 10277 C CA . ALA C 1 136 ? 67.037 72.798 134.482 1.00 122.94 136 ALA C CA 1
ATOM 10278 C C . ALA C 1 136 ? 65.862 71.827 134.523 1.00 127.05 136 ALA C C 1
ATOM 10279 O O . ALA C 1 136 ? 64.846 72.040 133.865 1.00 126.51 136 ALA C O 1
ATOM 10281 N N . ASN C 1 137 ? 66.000 70.754 135.289 1.00 131.92 137 ASN C N 1
ATOM 10282 C CA . ASN C 1 137 ? 64.906 69.802 135.424 1.00 136.70 137 ASN C CA 1
ATOM 10283 C C . ASN C 1 137 ? 63.795 70.263 136.354 1.00 138.17 137 ASN C C 1
ATOM 10284 O O . ASN C 1 137 ? 62.834 69.533 136.593 1.00 142.45 137 ASN C O 1
ATOM 10289 N N . ARG C 1 138 ? 63.921 71.480 136.870 1.00 135.16 138 ARG C N 1
ATOM 10290 C CA . ARG C 1 138 ? 62.997 71.965 137.886 1.00 137.19 138 ARG C CA 1
ATOM 10291 C C . ARG C 1 138 ? 62.293 73.222 137.425 1.00 133.36 138 ARG C C 1
ATOM 10292 O O . ARG C 1 138 ? 61.107 73.414 137.679 1.00 135.16 138 ARG C O 1
ATOM 10300 N N . ILE C 1 139 ? 63.042 74.077 136.741 1.00 128.67 139 ILE C N 1
ATOM 10301 C CA . ILE C 1 139 ? 62.539 75.365 136.289 1.00 125.34 139 ILE C CA 1
ATOM 10302 C C . ILE C 1 139 ? 63.086 75.612 134.889 1.00 121.39 139 ILE C C 1
ATOM 10303 O O . ILE C 1 139 ? 64.128 75.069 134.516 1.00 120.70 139 ILE C O 1
ATOM 10308 N N . ASP C 1 140 ? 62.385 76.423 134.109 1.00 119.26 140 ASP C N 1
ATOM 10309 C CA . ASP C 1 140 ? 62.811 76.684 132.743 1.00 116.19 140 ASP C CA 1
ATOM 10310 C C . ASP C 1 140 ? 63.525 78.027 132.630 1.00 111.35 140 ASP C C 1
ATOM 10311 O O . ASP C 1 140 ? 63.501 78.837 133.549 1.00 110.44 140 ASP C O 1
ATOM 10316 N N . MET C 1 141 ? 64.141 78.256 131.479 1.00 108.58 141 MET C N 1
ATOM 10317 C CA . MET C 1 141 ? 64.961 79.434 131.278 1.00 105.03 141 MET C CA 1
ATOM 10318 C C . MET C 1 141 ? 64.202 80.725 131.542 1.00 103.96 141 MET C C 1
ATOM 10319 O O . MET C 1 141 ? 64.755 81.672 132.103 1.00 102.91 141 MET C O 1
ATOM 10324 N N . ALA C 1 142 ? 62.941 80.781 131.129 1.00 104.85 142 ALA C N 1
ATOM 10325 C CA . ALA C 1 142 ? 62.166 81.998 131.333 1.00 104.26 142 ALA C CA 1
ATOM 10326 C C . ALA C 1 142 ? 62.045 82.304 132.828 1.00 105.81 142 ALA C C 1
ATOM 10327 O O . ALA C 1 142 ? 62.297 83.436 133.259 1.00 104.43 142 ALA C O 1
ATOM 10329 N N . LYS C 1 143 ? 61.671 81.295 133.617 1.00 108.80 143 LYS C N 1
ATOM 10330 C CA . LYS C 1 143 ? 61.565 81.475 135.066 1.00 110.69 143 LYS C CA 1
ATOM 10331 C C . LYS C 1 143 ? 62.915 81.868 135.656 1.00 108.74 143 LYS C C 1
ATOM 10332 O O . LYS C 1 143 ? 62.992 82.749 136.513 1.00 109.22 143 LYS C O 1
ATOM 10338 N N . TYR C 1 144 ? 63.977 81.219 135.186 1.00 106.94 144 TYR C N 1
ATOM 10339 C CA . TYR C 1 144 ? 65.309 81.512 135.686 1.00 105.85 144 TYR C CA 1
ATOM 10340 C C . TYR C 1 144 ? 65.659 82.968 135.428 1.00 102.98 144 TYR C C 1
ATOM 10341 O O . TYR C 1 144 ? 66.126 83.673 136.325 1.00 103.84 144 TYR C O 1
ATOM 10350 N N . LEU C 1 145 ? 65.429 83.419 134.201 1.00 100.10 145 LEU C N 1
ATOM 10351 C CA . LEU C 1 145 ? 65.663 84.818 133.862 1.00 97.94 145 LEU C CA 1
ATOM 10352 C C . LEU C 1 145 ? 64.831 85.733 134.751 1.00 99.22 145 LEU C C 1
ATOM 10353 O O . LEU C 1 145 ? 65.273 86.822 135.126 1.00 98.81 145 LEU C O 1
ATOM 10358 N N . GLY C 1 146 ? 63.626 85.282 135.093 1.00 101.30 146 GLY C N 1
ATOM 10359 C CA . GLY C 1 146 ? 62.772 86.028 136.009 1.00 103.21 146 GLY C CA 1
ATOM 10360 C C . GLY C 1 146 ? 63.517 86.321 137.297 1.00 104.87 146 GLY C C 1
ATOM 10361 O O . GLY C 1 146 ? 63.503 87.452 137.797 1.00 105.56 146 GLY C O 1
ATOM 10362 N N . TYR C 1 147 ? 64.172 85.294 137.835 1.00 105.85 147 TYR C N 1
ATOM 10363 C CA . TYR C 1 147 ? 64.963 85.438 139.050 1.00 107.78 147 TYR C CA 1
ATOM 10364 C C . TYR C 1 147 ? 66.167 86.337 138.790 1.00 105.69 147 TYR C C 1
ATOM 10365 O O . TYR C 1 147 ? 66.453 87.251 139.562 1.00 107.12 147 TYR C O 1
ATOM 10374 N N . LEU C 1 148 ? 66.873 86.055 137.700 1.00 102.82 148 LEU C N 1
ATOM 10375 C CA . LEU C 1 148 ? 68.031 86.841 137.300 1.00 101.45 148 LEU C CA 1
ATOM 10376 C C . LEU C 1 148 ? 67.680 88.317 137.239 1.00 100.98 148 LEU C C 1
ATOM 10377 O O . LEU C 1 148 ? 68.478 89.167 137.621 1.00 101.97 148 LEU C O 1
ATOM 10382 N N . ARG C 1 149 ? 66.481 88.625 136.762 1.00 100.08 149 ARG C N 1
ATOM 10383 C CA . ARG C 1 149 ? 66.062 90.014 136.673 1.00 100.11 149 ARG C CA 1
ATOM 10384 C C . ARG C 1 149 ? 66.000 90.646 138.054 1.00 103.54 149 ARG C C 1
ATOM 10385 O O . ARG C 1 149 ? 66.515 91.747 138.271 1.00 104.30 149 ARG C O 1
ATOM 10393 N N . LEU C 1 150 ? 65.371 89.932 138.985 1.00 106.22 150 LEU C N 1
ATOM 10394 C CA . LEU C 1 150 ? 65.279 90.369 140.378 1.00 110.04 150 LEU C CA 1
ATOM 10395 C C . LEU C 1 150 ? 66.664 90.479 141.013 1.00 111.64 150 LEU C C 1
ATOM 10396 O O . LEU C 1 150 ? 66.886 91.314 141.888 1.00 114.64 150 LEU C O 1
ATOM 10401 N N . GLN C 1 151 ? 67.596 89.642 140.567 1.00 110.23 151 GLN C N 1
ATOM 10402 C CA . GLN C 1 151 ? 68.960 89.721 141.066 1.00 112.07 151 GLN C CA 1
ATOM 10403 C C . GLN C 1 151 ? 69.577 91.056 140.657 1.00 111.59 151 GLN C C 1
ATOM 10404 O O . GLN C 1 151 ? 70.187 91.741 141.474 1.00 115.11 151 GLN C O 1
ATOM 10410 N N . TRP C 1 152 ? 69.39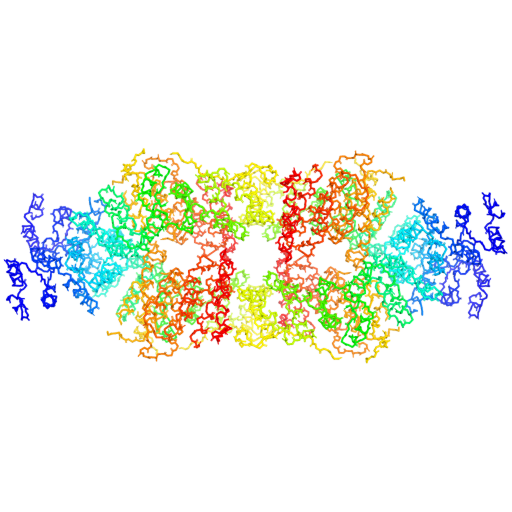3 91.435 139.397 1.00 107.98 152 TRP C N 1
ATOM 10411 C CA . TRP C 1 152 ? 69.867 92.727 138.907 1.00 107.80 152 TRP C CA 1
ATOM 10412 C C . TRP C 1 152 ? 69.150 93.902 139.547 1.00 110.84 152 TRP C C 1
ATOM 10413 O O . TRP C 1 152 ? 69.767 94.920 139.862 1.00 113.09 152 TRP C O 1
ATOM 10424 N N . LYS C 1 153 ? 67.841 93.774 139.715 1.00 111.66 153 LYS C N 1
ATOM 10425 C CA . LYS C 1 153 ? 67.064 94.849 140.295 1.00 115.19 153 LYS C CA 1
ATOM 10426 C C . LYS C 1 153 ? 67.581 95.195 141.692 1.00 121.08 153 LYS C C 1
ATOM 10427 O O . LYS C 1 153 ? 67.670 96.370 142.051 1.00 124.09 153 LYS C O 1
ATOM 10433 N N . PHE C 1 154 ? 67.922 94.175 142.478 1.00 123.66 154 PHE C N 1
ATOM 10434 C CA . PHE C 1 154 ? 68.433 94.400 143.834 1.00 129.75 154 PHE C CA 1
ATOM 10435 C C . PHE C 1 154 ? 69.739 95.191 143.798 1.00 131.71 154 PHE C C 1
ATOM 10436 O O . PHE C 1 154 ? 69.890 96.193 144.508 1.00 135.85 154 PHE C O 1
ATOM 10444 N N . LEU C 1 155 ? 70.680 94.732 142.976 1.00 129.38 155 LEU C N 1
ATOM 10445 C CA . LEU C 1 155 ? 71.940 95.435 142.807 1.00 131.61 155 LEU C CA 1
ATOM 10446 C C . LEU C 1 155 ? 71.685 96.831 142.256 1.00 131.83 155 LEU C C 1
ATOM 10447 O O . LEU C 1 155 ? 72.451 97.765 142.509 1.00 135.31 155 LEU C O 1
ATOM 10452 N N . LEU C 1 156 ? 70.596 96.969 141.508 1.00 128.88 156 LEU C N 1
ATOM 10453 C CA . LEU C 1 156 ? 70.292 98.222 140.838 1.00 129.02 156 LEU C CA 1
ATOM 10454 C C . LEU C 1 156 ? 69.731 99.228 141.831 1.00 134.19 156 LEU C C 1
ATOM 10455 O O . LEU C 1 156 ? 69.699 100.426 141.566 1.00 135.84 156 LEU C O 1
ATOM 10460 N N . GLU C 1 157 ? 69.298 98.731 142.983 1.00 137.52 157 GLU C N 1
ATOM 10461 C CA . GLU C 1 157 ? 68.726 99.589 144.003 1.00 143.16 157 GLU C CA 1
ATOM 10462 C C . GLU C 1 157 ? 69.638 99.688 145.205 1.00 148.98 157 GLU C C 1
ATOM 10463 O O . GLU C 1 157 ? 69.320 100.360 146.182 1.00 154.38 157 GLU C O 1
ATOM 10469 N N . SER C 1 158 ? 70.774 99.007 145.137 1.00 148.65 158 SER C N 1
ATOM 10470 C CA . SER C 1 158 ? 71.754 99.106 146.198 1.00 154.90 158 SER C CA 1
ATOM 10471 C C . SER C 1 158 ? 72.514 100.420 146.055 1.00 158.65 158 SER C C 1
ATOM 10472 O O . SER C 1 158 ? 72.269 101.190 145.123 1.00 156.39 158 SER C O 1
ATOM 10475 N N . ASN C 1 159 ? 73.439 100.670 146.976 1.00 164.94 159 ASN C N 1
ATOM 10476 C CA . ASN C 1 159 ? 74.246 101.878 146.923 1.00 169.42 159 ASN C CA 1
ATOM 10477 C C . ASN C 1 159 ? 75.590 101.655 146.255 1.00 168.90 159 ASN C C 1
ATOM 10478 O O . ASN C 1 159 ? 76.585 102.292 146.599 1.00 174.38 159 ASN C O 1
ATOM 10483 N N . GLU C 1 160 ? 75.604 100.739 145.296 1.00 163.06 160 GLU C N 1
ATOM 10484 C CA . GLU C 1 160 ? 76.775 100.495 144.477 1.00 162.42 160 GLU C CA 1
ATOM 10485 C C . GLU C 1 160 ? 76.780 101.465 143.301 1.00 160.47 160 GLU C C 1
ATOM 10486 O O . GLU C 1 160 ? 75.854 101.488 142.498 1.00 155.58 160 GLU C O 1
ATOM 10492 N N . THR C 1 161 ? 77.833 102.266 143.214 1.00 165.13 161 THR C N 1
ATOM 10493 C CA . THR C 1 161 ? 77.944 103.323 142.217 1.00 165.04 161 THR C CA 1
ATOM 10494 C C . THR C 1 161 ? 79.199 103.110 141.373 1.00 165.07 161 THR C C 1
ATOM 10495 O O . THR C 1 161 ? 80.118 102.410 141.801 1.00 167.57 161 THR C O 1
ATOM 10499 N N . ASP C 1 162 ? 79.247 103.701 140.180 1.00 162.74 162 ASP C N 1
ATOM 10500 C CA . ASP C 1 162 ? 80.451 103.622 139.350 1.00 163.55 162 ASP C CA 1
ATOM 10501 C C . ASP C 1 162 ? 80.804 102.175 139.047 1.00 159.47 162 ASP C C 1
ATOM 10502 O O . ASP C 1 162 ? 81.923 101.731 139.302 1.00 163.05 162 ASP C O 1
ATOM 10507 N N . PRO C 1 163 ? 79.843 101.435 138.494 1.00 152.44 163 PRO C N 1
ATOM 10508 C CA . PRO C 1 163 ? 80.011 100.006 138.289 1.00 148.66 163 PRO C CA 1
ATOM 10509 C C . PRO C 1 163 ? 81.336 99.705 137.605 1.00 150.16 163 PRO C C 1
ATOM 10510 O O . PRO C 1 163 ? 81.770 100.476 136.746 1.00 151.25 163 PRO C O 1
ATOM 10514 N N . PRO C 1 164 ? 81.981 98.596 138.015 1.00 150.68 164 PRO C N 1
ATOM 10515 C CA . PRO C 1 164 ? 83.239 98.016 137.565 1.00 152.78 164 PRO C CA 1
ATOM 10516 C C . PRO C 1 164 ? 83.485 98.123 136.071 1.00 150.21 164 PRO C C 1
ATOM 10517 O O . PRO C 1 164 ? 84.152 99.046 135.618 1.00 154.04 164 PRO C O 1
ATOM 10521 N N . GLY C 1 165 ? 82.958 97.176 135.312 1.00 144.35 165 GLY C N 1
ATOM 10522 C CA . GLY C 1 165 ? 83.256 97.110 133.895 1.00 142.39 165 GLY C CA 1
ATOM 10523 C C . GLY C 1 165 ? 83.141 95.667 133.488 1.00 138.70 165 GLY C C 1
ATOM 10524 O O . GLY C 1 165 ? 82.640 95.355 132.412 1.00 134.70 165 GLY C O 1
ATOM 10525 N N . PHE C 1 166 ? 83.604 94.780 134.363 1.00 140.51 166 PHE C N 1
ATOM 10526 C CA . PHE C 1 166 ? 83.318 93.365 134.197 1.00 136.98 166 PHE C CA 1
ATOM 10527 C C . PHE C 1 166 ? 81.822 93.173 134.415 1.00 131.15 166 PHE C C 1
ATOM 10528 O O . PHE C 1 166 ? 81.235 92.202 133.946 1.00 127.53 166 PHE C O 1
ATOM 10536 N N . LEU C 1 167 ? 81.207 94.125 135.113 1.00 130.77 167 LEU C N 1
ATOM 10537 C CA . LEU C 1 167 ? 79.764 94.114 135.292 1.00 125.82 167 LEU C CA 1
ATOM 10538 C C . LEU C 1 167 ? 79.116 94.157 133.911 1.00 121.05 167 LEU C C 1
ATOM 10539 O O . LEU C 1 167 ? 78.038 93.605 133.701 1.00 117.25 167 LEU C O 1
ATOM 10544 N N . GLY C 1 168 ? 79.792 94.804 132.966 1.00 121.67 168 GLY C N 1
ATOM 10545 C CA . GLY C 1 168 ? 79.337 94.823 131.585 1.00 117.72 168 GLY C CA 1
ATOM 10546 C C . GLY C 1 168 ? 79.302 93.422 131.014 1.00 115.09 168 GLY C C 1
ATOM 10547 O O . GLY C 1 168 ? 78.315 93.023 130.406 1.00 111.60 168 GLY C O 1
ATOM 10548 N N . GLU C 1 169 ? 80.385 92.673 131.207 1.00 117.56 169 GLU C N 1
ATOM 10549 C CA . GLU C 1 169 ? 80.434 91.271 130.784 1.00 115.79 169 GLU C CA 1
ATOM 10550 C C . GLU C 1 169 ? 79.249 90.512 131.346 1.00 111.62 169 GLU C C 1
ATOM 10551 O O . GLU C 1 169 ? 78.546 89.807 130.630 1.00 108.57 169 GLU C O 1
ATOM 10557 N N . TRP C 1 170 ? 79.055 90.641 132.651 1.00 111.90 170 TRP C N 1
ATOM 10558 C CA . TRP C 1 170 ? 78.012 89.902 133.328 1.00 109.08 170 TRP C CA 1
ATOM 10559 C C . TRP C 1 170 ? 76.671 90.144 132.663 1.00 104.58 170 TRP C C 1
ATOM 10560 O O . TRP C 1 170 ? 75.915 89.204 132.418 1.00 102.50 170 TRP C O 1
ATOM 10571 N N . LEU C 1 171 ? 76.383 91.400 132.353 1.00 103.39 171 LEU C N 1
ATOM 10572 C CA . LEU C 1 171 ? 75.129 91.715 131.695 1.00 99.71 171 LEU C CA 1
ATOM 10573 C C . LEU C 1 171 ? 75.059 91.074 130.306 1.00 97.11 171 LEU C C 1
ATOM 10574 O O . LEU C 1 171 ? 74.035 90.508 129.928 1.00 94.51 171 LEU C O 1
ATOM 10579 N N . VAL C 1 172 ? 76.145 91.155 129.549 1.00 98.18 172 VAL C N 1
ATOM 10580 C CA . VAL C 1 172 ? 76.168 90.528 128.236 1.00 96.91 172 VAL C CA 1
ATOM 10581 C C . VAL C 1 172 ? 75.871 89.046 128.373 1.00 96.31 172 VAL C C 1
ATOM 10582 O O . VAL C 1 172 ? 75.112 88.483 127.598 1.00 94.62 172 VAL C O 1
ATOM 10586 N N . SER C 1 173 ? 76.461 88.416 129.380 1.00 98.52 173 SER C N 1
ATOM 10587 C CA . SER C 1 173 ? 76.242 86.992 129.603 1.00 98.51 173 SER C CA 1
ATOM 10588 C C . SER C 1 173 ? 74.804 86.719 130.000 1.00 96.22 173 SER C C 1
ATOM 10589 O O . SER C 1 173 ? 74.252 85.676 129.654 1.00 95.43 173 SER C O 1
ATOM 10592 N N . SER C 1 174 ? 74.204 87.667 130.715 1.00 95.71 174 SER C N 1
ATOM 10593 C CA . SER C 1 174 ? 72.797 87.576 131.075 1.00 94.58 174 SER C CA 1
ATOM 10594 C C . SER C 1 174 ? 71.922 87.543 129.826 1.00 92.26 174 SER C C 1
ATOM 10595 O O . SER C 1 174 ? 71.028 86.703 129.706 1.00 91.54 174 SER C O 1
ATOM 10598 N N . PHE C 1 175 ? 72.184 88.456 128.895 1.00 91.55 175 PHE C N 1
ATOM 10599 C CA . PHE C 1 175 ? 71.403 88.527 127.669 1.00 89.92 175 PHE C CA 1
ATOM 10600 C C . PHE C 1 175 ? 71.605 87.273 126.840 1.00 89.80 175 PHE C C 1
ATOM 10601 O O . PHE C 1 175 ? 70.667 86.731 126.248 1.00 89.71 175 PHE C O 1
ATOM 10609 N N . LEU C 1 176 ? 72.838 86.801 126.814 1.00 90.34 176 LEU C N 1
ATOM 10610 C CA . LEU C 1 176 ? 73.169 85.668 125.981 1.00 90.62 176 LEU C CA 1
ATOM 10611 C C . LEU C 1 176 ? 72.421 84.404 126.367 1.00 90.14 176 LEU C C 1
ATOM 10612 O O . LEU C 1 176 ? 72.225 83.530 125.533 1.00 90.57 176 LEU C O 1
ATOM 10617 N N . LEU C 1 177 ? 71.989 84.311 127.622 1.00 89.66 177 LEU C N 1
ATOM 10618 C CA . LEU C 1 177 ? 71.189 83.169 128.067 1.00 90.02 177 LEU C CA 1
ATOM 10619 C C . LEU C 1 177 ? 70.014 82.906 127.131 1.00 89.60 177 LEU C C 1
ATOM 10620 O O . LEU C 1 177 ? 69.775 81.775 126.719 1.00 91.01 177 LEU C O 1
ATOM 10625 N N . ASN C 1 178 ? 69.257 83.960 126.844 1.00 88.37 178 ASN C N 1
ATOM 10626 C CA . ASN C 1 178 ? 68.227 83.962 125.813 1.00 88.09 178 ASN C CA 1
ATOM 10627 C C . ASN C 1 178 ? 67.945 85.416 125.487 1.00 87.12 178 ASN C C 1
ATOM 10628 O O . ASN C 1 178 ? 67.262 86.115 126.241 1.00 87.00 178 ASN C O 1
ATOM 10633 N N . PRO C 1 179 ? 68.506 85.894 124.380 1.00 87.22 179 PRO C N 1
ATOM 10634 C CA . PRO C 1 179 ? 68.393 87.291 123.994 1.00 86.74 179 PRO C CA 1
ATOM 10635 C C . PRO C 1 179 ? 66.962 87.806 124.060 1.00 86.68 179 PRO C C 1
ATOM 10636 O O . PRO C 1 179 ? 66.700 88.808 124.720 1.00 86.01 179 PRO C O 1
ATOM 10640 N N . VAL C 1 180 ? 66.050 87.118 123.387 1.00 88.41 180 VAL C N 1
ATOM 10641 C CA . VAL C 1 180 ? 64.659 87.541 123.323 1.00 90.03 180 VAL C CA 1
ATOM 10642 C C . VAL C 1 180 ? 64.006 87.606 124.701 1.00 91.08 180 VAL C C 1
ATOM 10643 O O . VAL C 1 180 ? 63.319 88.591 125.029 1.00 91.61 180 VAL C O 1
ATOM 10647 N N . LEU C 1 181 ? 64.206 86.560 125.502 1.00 91.84 181 LEU C N 1
ATOM 10648 C CA . LEU C 1 181 ? 63.599 86.542 126.822 1.00 93.01 181 LEU C CA 1
ATOM 10649 C C . LEU C 1 181 ? 64.320 87.540 127.716 1.00 92.56 181 LEU C C 1
ATOM 10650 O O . LEU C 1 181 ? 63.692 88.276 128.474 1.00 93.71 181 LEU C O 1
ATOM 10655 N N . ALA C 1 182 ? 65.642 87.574 127.606 1.00 91.80 182 ALA C N 1
ATOM 10656 C CA . ALA C 1 182 ? 66.442 88.454 128.426 1.00 91.74 182 ALA C CA 1
ATOM 10657 C C . ALA C 1 182 ? 66.048 89.889 128.137 1.00 92.21 182 ALA C C 1
ATOM 10658 O O . ALA C 1 182 ? 65.925 90.704 129.049 1.00 92.78 182 ALA C O 1
ATOM 10660 N N . ALA C 1 183 ? 65.835 90.192 126.860 1.00 92.85 183 ALA C N 1
ATOM 10661 C CA . ALA C 1 183 ? 65.462 91.544 126.464 1.00 94.09 183 ALA C CA 1
ATOM 10662 C C . ALA C 1 183 ? 64.128 91.938 127.082 1.00 96.42 183 ALA C C 1
ATOM 10663 O O . ALA C 1 183 ? 64.014 93.024 127.643 1.00 97.62 183 ALA C O 1
ATOM 10665 N N . ASP C 1 184 ? 63.125 91.064 127.004 1.00 98.18 184 ASP C N 1
ATOM 10666 C CA . ASP C 1 184 ? 61.837 91.351 127.641 1.00 100.92 184 ASP C CA 1
ATOM 10667 C C . ASP C 1 184 ? 62.016 91.733 129.093 1.00 101.40 184 ASP C C 1
ATOM 10668 O O . ASP C 1 184 ? 61.519 92.763 129.536 1.00 102.57 184 ASP C O 1
ATOM 10673 N N . MET C 1 185 ? 62.740 90.905 129.834 1.00 101.08 185 MET C N 1
ATOM 10674 C CA . MET C 1 185 ? 62.826 91.086 131.271 1.00 102.61 185 MET C CA 1
ATOM 10675 C C . MET C 1 185 ? 63.860 92.102 131.724 1.00 101.49 185 MET C C 1
ATOM 10676 O O . MET C 1 185 ? 63.561 92.945 132.570 1.00 103.77 185 MET C O 1
ATOM 10681 N N . LEU C 1 186 ? 65.066 92.045 131.175 1.00 98.36 186 LEU C N 1
ATOM 10682 C CA . LEU C 1 186 ? 66.105 92.977 131.611 1.00 97.63 186 LEU C CA 1
ATOM 10683 C C . LEU C 1 186 ? 65.935 94.386 131.022 1.00 97.61 186 LEU C C 1
ATOM 10684 O O . LEU C 1 186 ? 66.158 95.387 131.703 1.00 99.24 186 LEU C O 1
ATOM 10689 N N . LEU C 1 187 ? 65.530 94.457 129.759 1.00 96.19 187 LEU C N 1
ATOM 10690 C CA . LEU C 1 187 ? 65.312 95.735 129.100 1.00 96.51 187 LEU C CA 1
ATOM 10691 C C . LEU C 1 187 ? 63.908 96.234 129.356 1.00 98.07 187 LEU C C 1
ATOM 10692 O O . LEU C 1 187 ? 63.711 97.149 130.150 1.00 100.37 187 LEU C O 1
ATOM 10697 N N . GLY C 1 188 ? 62.933 95.631 128.683 1.00 97.59 188 GLY C N 1
ATOM 10698 C CA . GLY C 1 188 ? 61.542 96.055 128.789 1.00 99.47 188 GLY C CA 1
ATOM 10699 C C . GLY C 1 188 ? 61.030 96.185 130.211 1.00 101.68 188 GLY C C 1
ATOM 10700 O O . GLY C 1 188 ? 60.292 97.121 130.521 1.00 104.26 188 GLY C O 1
ATOM 10701 N N . GLU C 1 189 ? 61.424 95.253 131.078 1.00 101.24 189 GLU C N 1
ATOM 10702 C CA . GLU C 1 189 ? 60.905 95.194 132.449 1.00 103.75 189 GLU C CA 1
ATOM 10703 C C . GLU C 1 189 ? 61.926 95.548 133.535 1.00 104.08 189 GLU C C 1
ATOM 10704 O O . GLU C 1 189 ? 61.759 95.174 134.694 1.00 106.13 189 GLU C O 1
ATOM 10710 N N . LEU C 1 190 ? 62.983 96.259 133.164 1.00 102.63 190 LEU C N 1
ATOM 10711 C CA . LEU C 1 190 ? 63.928 96.747 134.154 1.00 103.85 190 LEU C CA 1
ATOM 10712 C C . LEU C 1 190 ? 64.625 98.028 133.706 1.00 103.93 190 LEU C C 1
ATOM 10713 O O . LEU C 1 190 ? 64.246 99.120 134.141 1.00 106.97 190 LEU C O 1
ATOM 10718 N N . PHE C 1 191 ? 65.629 97.899 132.839 1.00 101.15 191 PHE C N 1
ATOM 10719 C CA . PHE C 1 191 ? 66.445 99.048 132.439 1.00 101.57 191 PHE C CA 1
ATOM 10720 C C . PHE C 1 191 ? 65.686 100.123 131.673 1.00 101.68 191 PHE C C 1
ATOM 10721 O O . PHE C 1 191 ? 66.132 101.273 131.600 1.00 103.75 191 PHE C O 1
ATOM 10729 N N . LEU C 1 192 ? 64.542 99.752 131.107 1.00 99.57 192 LEU C N 1
ATOM 10730 C CA . LEU C 1 192 ? 63.744 100.701 130.350 1.00 99.72 192 LEU C CA 1
ATOM 10731 C C . LEU C 1 192 ? 62.474 101.087 131.099 1.00 102.04 192 LEU C C 1
ATOM 10732 O O . LEU C 1 192 ? 61.580 101.703 130.534 1.00 103.28 192 LEU C O 1
ATOM 10737 N N . LEU C 1 193 ? 62.405 100.737 132.379 1.00 103.23 193 LEU C N 1
ATOM 10738 C CA . LEU C 1 193 ? 61.258 101.096 133.209 1.00 106.46 193 LEU C CA 1
ATOM 10739 C C . LEU C 1 193 ? 61.221 102.575 133.563 1.00 110.38 193 LEU C C 1
ATOM 10740 O O . LEU C 1 193 ? 60.262 103.260 133.240 1.00 112.75 193 LEU C O 1
ATOM 10745 N N . LYS C 1 194 ? 62.266 103.062 134.224 1.00 111.91 194 LYS C N 1
ATOM 10746 C CA . LYS C 1 194 ? 62.283 104.423 134.767 1.00 117.08 194 LYS C CA 1
ATOM 10747 C C . LYS C 1 194 ? 63.624 105.076 134.479 1.00 117.59 194 LYS C C 1
ATOM 10748 O O . LYS C 1 194 ? 64.525 104.429 133.939 1.00 114.44 194 LYS C O 1
ATOM 10754 N N . GLU C 1 195 ? 63.772 106.341 134.869 1.00 122.29 195 GLU C N 1
ATOM 10755 C CA . GLU C 1 195 ? 65.044 107.046 134.695 1.00 124.03 195 GLU C CA 1
ATOM 10756 C C . GLU C 1 195 ? 66.124 106.447 135.596 1.00 123.86 195 GLU C C 1
ATOM 10757 O O . GLU C 1 195 ? 67.214 106.099 135.140 1.00 121.59 195 GLU C O 1
ATOM 10763 N N . SER C 1 196 ? 65.790 106.315 136.873 1.00 126.75 196 SER C N 1
ATOM 10764 C CA . SER C 1 196 ? 66.655 105.660 137.842 1.00 127.59 196 SER C CA 1
ATOM 10765 C C . SER C 1 196 ? 67.379 104.441 137.255 1.00 122.69 196 SER C C 1
ATOM 10766 O O . SER C 1 196 ? 68.609 104.366 137.274 1.00 122.82 196 SER C O 1
ATOM 10769 N N . TYR C 1 197 ? 66.617 103.483 136.739 1.00 118.92 197 TYR C N 1
ATOM 10770 C CA . TYR C 1 197 ? 67.204 102.242 136.220 1.00 115.02 197 TYR C CA 1
ATOM 10771 C C . TYR C 1 197 ? 67.973 102.433 134.913 1.00 112.72 197 TYR C C 1
ATOM 10772 O O . TYR C 1 197 ? 69.013 101.808 134.694 1.00 111.24 197 TYR C O 1
ATOM 10781 N N . PHE C 1 198 ? 67.438 103.266 134.028 1.00 112.68 198 PHE C N 1
ATOM 10782 C CA . PHE C 1 198 ? 68.093 103.515 132.758 1.00 111.07 198 PHE C CA 1
ATOM 10783 C C . PHE C 1 198 ? 69.412 104.249 132.975 1.00 114.20 198 PHE C C 1
ATOM 10784 O O . PHE C 1 198 ? 70.384 104.043 132.245 1.00 113.46 198 PHE C O 1
ATOM 10792 N N . PHE C 1 199 ? 69.438 105.114 133.981 1.00 118.26 199 PHE C N 1
ATOM 10793 C CA . PHE C 1 199 ? 70.658 105.816 134.330 1.00 121.83 199 PHE C CA 1
ATOM 10794 C C . PHE C 1 199 ? 71.719 104.805 134.741 1.00 120.96 199 PHE C C 1
ATOM 10795 O O . PHE C 1 199 ? 72.872 104.914 134.337 1.00 121.83 199 PHE C O 1
ATOM 10803 N N . SER C 1 200 ? 71.314 103.819 135.542 1.00 119.83 200 SER C N 1
ATOM 10804 C CA . SER C 1 200 ? 72.194 102.717 135.940 1.00 119.55 200 SER C CA 1
ATOM 10805 C C . SER C 1 200 ? 72.743 102.028 134.703 1.00 116.41 200 SER C C 1
ATOM 10806 O O . SER C 1 200 ? 73.931 101.737 134.602 1.00 117.28 200 SER C O 1
ATOM 10809 N N . PHE C 1 201 ? 71.845 101.757 133.768 1.00 113.46 201 PHE C N 1
ATOM 10810 C CA . PHE C 1 201 ? 72.191 101.072 132.535 1.00 110.88 201 PHE C CA 1
ATOM 10811 C C . PHE C 1 201 ? 73.292 101.819 131.778 1.00 113.20 201 PHE C C 1
ATOM 10812 O O . PHE C 1 201 ? 74.272 101.208 131.356 1.00 112.65 201 PHE C O 1
ATOM 10820 N N . GLN C 1 202 ? 73.139 103.134 131.620 1.00 116.40 202 GLN C N 1
ATOM 10821 C CA . GLN C 1 202 ? 74.157 103.938 130.939 1.00 119.91 202 GLN C CA 1
ATOM 10822 C C . GLN C 1 202 ? 75.508 103.773 131.612 1.00 123.36 202 GLN C C 1
ATOM 10823 O O . GLN C 1 202 ? 76.511 103.486 130.960 1.00 124.16 202 GLN C O 1
ATOM 10829 N N . LYS C 1 203 ? 75.528 103.985 132.923 1.00 126.12 203 LYS C N 1
ATOM 10830 C CA . LYS C 1 203 ? 76.757 103.871 133.693 1.00 130.37 203 LYS C CA 1
ATOM 10831 C C . LYS C 1 203 ? 77.415 102.519 133.440 1.00 128.19 203 LYS C C 1
ATOM 10832 O O . LYS C 1 203 ? 78.622 102.436 133.231 1.00 131.07 203 LYS C O 1
ATOM 10838 N N . ILE C 1 204 ? 76.608 101.463 133.450 1.00 123.77 204 ILE C N 1
ATOM 10839 C CA . ILE C 1 204 ? 77.118 100.105 133.305 1.00 121.98 204 ILE C CA 1
ATOM 10840 C C . ILE C 1 204 ? 77.774 99.864 131.962 1.00 121.42 204 ILE C C 1
ATOM 10841 O O . ILE C 1 204 ? 78.758 99.134 131.873 1.00 122.55 204 ILE C O 1
ATOM 10846 N N . ILE C 1 205 ? 77.225 100.459 130.911 1.00 120.22 205 ILE C N 1
ATOM 10847 C CA . ILE C 1 205 ? 77.807 100.254 129.591 1.00 120.23 205 ILE C CA 1
ATOM 10848 C C . ILE C 1 205 ? 78.840 101.316 129.258 1.00 125.12 205 ILE C C 1
ATOM 10849 O O . ILE C 1 205 ? 79.755 101.063 128.479 1.00 126.87 205 ILE C O 1
ATOM 10854 N N . SER C 1 206 ? 78.710 102.501 129.842 1.00 127.95 206 SER C N 1
ATOM 10855 C CA . SER C 1 206 ? 79.686 103.543 129.558 1.00 133.47 206 SER C CA 1
ATOM 10856 C C . SER C 1 206 ? 80.984 103.230 130.291 1.00 137.72 206 SER C C 1
ATOM 10857 O O . SER C 1 206 ? 82.069 103.599 129.841 1.00 142.33 206 SER C O 1
ATOM 10860 N N . ALA C 1 207 ? 80.867 102.537 131.420 1.00 136.64 207 ALA C N 1
ATOM 10861 C CA . ALA C 1 207 ? 82.040 102.134 132.187 1.00 140.67 207 ALA C CA 1
ATOM 10862 C C . ALA C 1 207 ? 82.411 100.707 131.816 1.00 137.64 207 ALA C C 1
ATOM 10863 O O . ALA C 1 207 ? 82.961 99.957 132.619 1.00 139.15 207 ALA C O 1
ATOM 10865 N N . SER C 1 208 ? 82.111 100.342 130.579 1.00 133.80 208 SER C N 1
ATOM 10866 C CA . SER C 1 208 ? 82.255 98.969 130.145 1.00 130.82 208 SER C CA 1
ATOM 10867 C C . SER C 1 208 ? 83.127 98.888 128.895 1.00 132.92 208 SER C C 1
ATOM 10868 O O . SER C 1 208 ? 83.186 99.830 128.117 1.00 134.53 208 SER C O 1
ATOM 10871 N N . SER C 1 209 ? 83.807 97.763 128.710 1.00 133.43 209 SER C N 1
ATOM 10872 C CA . SER C 1 209 ? 84.625 97.515 127.512 1.00 135.87 209 SER C CA 1
ATOM 10873 C C . SER C 1 209 ? 83.948 97.965 126.185 1.00 133.64 209 SER C C 1
ATOM 10874 O O . SER C 1 209 ? 82.741 97.811 126.058 1.00 128.74 209 SER C O 1
ATOM 10877 N N . LEU C 1 210 ? 84.688 98.513 125.197 1.00 120.51 210 LEU C N 1
ATOM 10878 C CA . LEU C 1 210 ? 84.093 98.973 123.903 1.00 116.59 210 LEU C CA 1
ATOM 10879 C C . LEU C 1 210 ? 83.432 97.837 123.139 1.00 114.58 210 LEU C C 1
ATOM 10880 O O . LEU C 1 210 ? 82.334 97.990 122.600 1.00 111.84 210 LEU C O 1
ATOM 10885 N N . ILE C 1 211 ? 84.119 96.700 123.076 1.00 116.56 211 ILE C N 1
ATOM 10886 C CA . ILE C 1 211 ? 83.599 95.516 122.394 1.00 115.07 211 ILE C CA 1
ATOM 10887 C C . ILE C 1 211 ? 82.265 95.108 122.996 1.00 114.05 211 ILE C C 1
ATOM 10888 O O . ILE C 1 211 ? 81.305 94.877 122.270 1.00 111.28 211 ILE C O 1
ATOM 10893 N N . ASP C 1 212 ? 82.217 95.031 124.325 1.00 116.47 212 ASP C N 1
ATOM 10894 C CA . ASP C 1 212 ? 80.983 94.759 125.047 1.00 116.20 212 ASP C CA 1
ATOM 10895 C C . ASP C 1 212 ? 79.946 95.853 124.850 1.00 113.49 212 ASP C C 1
ATOM 10896 O O . ASP C 1 212 ? 78.742 95.593 124.793 1.00 112.10 212 ASP C O 1
ATOM 10901 N N . GLN C 1 213 ? 80.414 97.087 124.750 1.00 113.28 213 GLN C N 1
ATOM 10902 C CA . GLN C 1 213 ? 79.520 98.205 124.515 1.00 111.09 213 GLN C CA 1
ATOM 10903 C C . GLN C 1 213 ? 78.709 97.933 123.259 1.00 107.84 213 GLN C C 1
ATOM 10904 O O . GLN C 1 213 ? 77.492 98.109 123.246 1.00 106.54 213 GLN C O 1
ATOM 10910 N N . LYS C 1 214 ? 79.388 97.487 122.206 1.00 106.87 214 LYS C N 1
ATOM 10911 C CA . LYS C 1 214 ? 78.722 97.191 120.943 1.00 103.89 214 LYS C CA 1
ATOM 10912 C C . LYS C 1 214 ? 77.685 96.082 121.069 1.00 103.43 214 LYS C C 1
ATOM 10913 O O . LYS C 1 214 ? 76.614 96.155 120.473 1.00 100.92 214 LYS C O 1
ATOM 10919 N N . ARG C 1 215 ? 78.007 95.054 121.846 1.00 106.11 215 ARG C N 1
ATOM 10920 C CA . ARG C 1 215 ? 77.105 93.927 122.016 1.00 106.90 215 ARG C CA 1
ATOM 10921 C C . ARG C 1 215 ? 75.848 94.384 122.728 1.00 105.97 215 ARG C C 1
ATOM 10922 O O . ARG C 1 215 ? 74.737 94.218 122.221 1.00 104.71 215 ARG C O 1
ATOM 10930 N N . LEU C 1 216 ? 76.030 94.980 123.898 1.00 106.79 216 LEU C N 1
ATOM 10931 C CA . LEU C 1 216 ? 74.906 95.501 124.659 1.00 106.34 216 LEU C CA 1
ATOM 10932 C C . LEU C 1 216 ? 74.003 96.392 123.812 1.00 103.28 216 LEU C C 1
ATOM 10933 O O . LEU C 1 216 ? 72.790 96.204 123.784 1.00 103.19 216 LEU C O 1
ATOM 10938 N N . ILE C 1 217 ? 74.584 97.357 123.107 1.00 101.04 217 ILE C N 1
ATOM 10939 C CA . ILE C 1 217 ? 73.762 98.325 122.384 1.00 98.00 217 ILE C CA 1
ATOM 10940 C C . ILE C 1 217 ? 73.284 97.855 121.008 1.00 95.81 217 ILE C C 1
ATOM 10941 O O . ILE C 1 217 ? 72.111 98.014 120.668 1.00 95.32 217 ILE C O 1
ATOM 10946 N N . ALA C 1 218 ? 74.187 97.265 120.232 1.00 94.67 218 ALA C N 1
ATOM 10947 C CA . ALA C 1 218 ? 73.881 96.878 118.863 1.00 91.83 218 ALA C CA 1
ATOM 10948 C C . ALA C 1 218 ? 73.211 95.517 118.761 1.00 91.92 218 ALA C C 1
ATOM 10949 O O . ALA C 1 218 ? 72.302 95.330 117.961 1.00 91.03 218 ALA C O 1
ATOM 10951 N N . LYS C 1 219 ? 73.655 94.560 119.561 1.00 93.30 219 LYS C N 1
ATOM 10952 C CA . LYS C 1 219 ? 73.119 93.207 119.449 1.00 94.04 219 LYS C CA 1
ATOM 10953 C C . LYS C 1 219 ? 72.014 92.874 120.474 1.00 95.54 219 LYS C C 1
ATOM 10954 O O . LYS C 1 219 ? 71.404 91.810 120.398 1.00 96.96 219 LYS C O 1
ATOM 10956 N N . PHE C 1 220 ? 71.746 93.774 121.423 1.00 95.27 220 PHE C N 1
ATOM 10957 C CA . PHE C 1 220 ? 70.685 93.524 122.410 1.00 96.32 220 PHE C CA 1
ATOM 10958 C C . PHE C 1 220 ? 69.680 94.656 122.552 1.00 94.66 220 PHE C C 1
ATOM 10959 O O . PHE C 1 220 ? 68.482 94.441 122.390 1.00 94.74 220 PHE C O 1
ATOM 10967 N N . LEU C 1 221 ? 70.160 95.858 122.844 1.00 93.40 221 LEU C N 1
ATOM 10968 C CA . LEU C 1 221 ? 69.269 97.007 122.931 1.00 92.48 221 LEU C CA 1
ATOM 10969 C C . LEU C 1 221 ? 68.538 97.246 121.620 1.00 90.51 221 LEU C C 1
ATOM 10970 O O . LEU C 1 221 ? 67.317 97.188 121.566 1.00 91.33 221 LEU C O 1
ATOM 10975 N N . LEU C 1 222 ? 69.289 97.520 120.563 1.00 88.44 222 LEU C N 1
ATOM 10976 C CA . LEU C 1 222 ? 68.693 97.854 119.270 1.00 86.86 222 LEU C CA 1
ATOM 10977 C C . LEU C 1 222 ? 67.560 96.936 118.810 1.00 87.29 222 LEU C C 1
ATOM 10978 O O . LEU C 1 222 ? 66.455 97.394 118.517 1.00 87.60 222 LEU C O 1
ATOM 10983 N N . PRO C 1 223 ? 67.840 95.636 118.713 1.00 87.54 223 PRO C N 1
ATOM 10984 C CA . PRO C 1 223 ? 66.838 94.707 118.261 1.00 88.25 223 PRO C CA 1
ATOM 10985 C C . PRO C 1 223 ? 65.588 94.788 119.132 1.00 90.18 223 PRO C C 1
ATOM 10986 O O . PRO C 1 223 ? 64.476 94.649 118.612 1.00 91.67 223 PRO C O 1
ATOM 10990 N N . TYR C 1 224 ? 65.750 94.996 120.437 1.00 90.47 224 TYR C N 1
ATOM 10991 C CA . TYR C 1 224 ? 64.580 95.136 121.294 1.00 91.69 224 TYR C CA 1
ATOM 10992 C C . TYR C 1 224 ? 63.841 96.419 120.946 1.00 90.55 224 TYR C C 1
ATOM 10993 O O . TYR C 1 224 ? 62.629 96.419 120.776 1.00 91.84 224 TYR C O 1
ATOM 11002 N N . ILE C 1 225 ? 64.577 97.515 120.830 1.00 88.95 225 ILE C N 1
ATOM 11003 C CA . ILE C 1 225 ? 63.972 98.782 120.441 1.00 88.48 225 ILE C CA 1
ATOM 11004 C C . ILE C 1 225 ? 63.174 98.590 119.162 1.00 88.84 225 ILE C C 1
ATOM 11005 O O . ILE C 1 225 ? 62.115 99.183 118.966 1.00 90.14 225 ILE C O 1
ATOM 11010 N N . GLN C 1 226 ? 63.679 97.742 118.285 1.00 88.40 226 GLN C N 1
ATOM 11011 C CA . GLN C 1 226 ? 63.031 97.560 117.013 1.00 88.66 226 GLN C CA 1
ATOM 11012 C C . GLN C 1 226 ? 61.718 96.792 117.169 1.00 91.14 226 GLN C C 1
ATOM 11013 O O . GLN C 1 226 ? 60.798 96.920 116.358 1.00 91.76 226 GLN C O 1
ATOM 11019 N N . VAL C 1 227 ? 61.635 95.998 118.227 1.00 92.80 227 VAL C N 1
ATOM 11020 C CA . VAL C 1 227 ? 60.448 95.212 118.493 1.00 95.33 227 VAL C CA 1
ATOM 11021 C C . VAL C 1 227 ? 59.329 96.107 118.992 1.00 96.92 227 VAL C C 1
ATOM 11022 O O . VAL C 1 227 ? 58.163 95.858 118.713 1.00 99.03 227 VAL C O 1
ATOM 11026 N N . ILE C 1 228 ? 59.690 97.163 119.713 1.00 96.20 228 ILE C N 1
ATOM 11027 C CA . ILE C 1 228 ? 58.688 98.017 120.338 1.00 98.32 228 ILE C CA 1
ATOM 11028 C C . ILE C 1 228 ? 58.448 99.311 119.571 1.00 97.73 228 ILE C C 1
ATOM 11029 O O . ILE C 1 228 ? 57.334 99.807 119.521 1.00 99.97 228 ILE C O 1
ATOM 11034 N N . VAL C 1 229 ? 59.492 99.852 118.964 1.00 95.42 229 VAL C N 1
ATOM 11035 C CA . VAL C 1 229 ? 59.386 101.127 118.265 1.00 95.05 229 VAL C CA 1
ATOM 11036 C C . VAL C 1 229 ? 58.076 101.298 117.498 1.00 97.96 229 VAL C C 1
ATOM 11037 O O . VAL C 1 229 ? 57.757 100.501 116.624 1.00 97.64 229 VAL C O 1
ATOM 11041 N N . THR C 1 230 ? 57.336 102.353 117.837 1.00 101.32 230 THR C N 1
ATOM 11042 C CA . THR C 1 230 ? 56.200 102.835 117.056 1.00 104.56 230 THR C CA 1
ATOM 11043 C C . THR C 1 230 ? 56.467 104.268 116.628 1.00 104.91 230 THR C C 1
ATOM 11044 O O . THR C 1 230 ? 57.450 104.882 117.059 1.00 103.53 230 THR C O 1
ATOM 11048 N N . LEU C 1 231 ? 55.572 104.825 115.818 1.00 107.38 231 LEU C N 1
ATOM 11049 C CA . LEU C 1 231 ? 55.688 106.233 115.473 1.00 108.21 231 LEU C CA 1
ATOM 11050 C C . LEU C 1 231 ? 55.578 107.127 116.696 1.00 110.56 231 LEU C C 1
ATOM 11051 O O . LEU C 1 231 ? 56.304 108.118 116.804 1.00 110.30 231 LEU C O 1
ATOM 11056 N N . GLU C 1 232 ? 54.696 106.782 117.628 1.00 113.16 232 GLU C N 1
ATOM 11057 C CA . GLU C 1 232 ? 54.623 107.538 118.877 1.00 115.44 232 GLU C CA 1
ATOM 11058 C C . GLU C 1 232 ? 55.815 107.281 119.785 1.00 112.82 232 GLU C C 1
ATOM 11059 O O . GLU C 1 232 ? 56.197 108.139 120.568 1.00 113.42 232 GLU C O 1
ATOM 11065 N N . ASN C 1 233 ? 56.388 106.090 119.692 1.00 110.39 233 ASN C N 1
ATOM 11066 C CA . ASN C 1 233 ? 57.608 105.776 120.412 1.00 108.28 233 ASN C CA 1
ATOM 11067 C C . ASN C 1 233 ? 58.779 106.581 119.928 1.00 105.83 233 ASN C C 1
ATOM 11068 O O . ASN C 1 233 ? 59.654 106.967 120.702 1.00 105.40 233 ASN C O 1
ATOM 11073 N N . LEU C 1 234 ? 58.804 106.785 118.620 1.00 104.25 234 LEU C N 1
ATOM 11074 C CA . LEU C 1 234 ? 60.015 107.180 117.933 1.00 101.57 234 LEU C CA 1
ATOM 11075 C C . LEU C 1 234 ? 60.759 108.234 118.725 1.00 102.76 234 LEU C C 1
ATOM 11076 O O . LEU C 1 234 ? 61.951 108.088 119.009 1.00 101.11 234 LEU C O 1
ATOM 11081 N N . ASN C 1 235 ? 60.045 109.295 119.084 1.00 106.34 235 ASN C N 1
ATOM 11082 C CA . ASN C 1 235 ? 60.661 110.424 119.758 1.00 108.34 235 ASN C CA 1
ATOM 11083 C C . ASN C 1 235 ? 61.377 110.024 121.040 1.00 108.76 235 ASN C C 1
ATOM 11084 O O . ASN C 1 235 ? 62.508 110.445 121.287 1.00 108.00 235 ASN C O 1
ATOM 11089 N N . ASP C 1 236 ? 60.706 109.226 121.862 1.00 110.28 236 ASP C N 1
ATOM 11090 C CA . ASP C 1 236 ? 61.298 108.758 123.104 1.00 110.88 236 ASP C CA 1
ATOM 11091 C C . ASP C 1 236 ? 62.438 107.774 122.862 1.00 107.94 236 ASP C C 1
ATOM 11092 O O . ASP C 1 236 ? 63.330 107.640 123.692 1.00 107.63 236 ASP C O 1
ATOM 11097 N N . VAL C 1 237 ? 62.422 107.078 121.732 1.00 106.08 237 VAL C N 1
ATOM 11098 C CA . VAL C 1 237 ? 63.508 106.143 121.482 1.00 104.06 237 VAL C CA 1
ATOM 11099 C C . VAL C 1 237 ? 64.759 106.878 121.008 1.00 103.11 237 VAL C C 1
ATOM 11100 O O . VAL C 1 237 ? 65.872 106.495 121.359 1.00 102.76 237 VAL C O 1
ATOM 11104 N N . ARG C 1 238 ? 64.596 107.943 120.232 1.00 103.23 238 ARG C N 1
ATOM 11105 C CA . ARG C 1 238 ? 65.779 108.706 119.851 1.00 102.63 238 ARG C CA 1
ATOM 11106 C C . ARG C 1 238 ? 66.352 109.399 121.071 1.00 103.69 238 ARG C C 1
ATOM 11107 O O . ARG C 1 238 ? 67.558 109.586 121.166 1.00 102.97 238 ARG C O 1
ATOM 11115 N N . LYS C 1 239 ? 65.484 109.771 122.010 1.00 105.44 239 LYS C N 1
ATOM 11116 C CA . LYS C 1 239 ? 65.956 110.342 123.260 1.00 106.76 239 LYS C CA 1
ATOM 11117 C C . LYS C 1 239 ? 66.855 109.316 123.929 1.00 105.87 239 LYS C C 1
ATOM 11118 O O . LYS C 1 239 ? 67.845 109.682 124.551 1.00 107.27 239 LYS C O 1
ATOM 11124 N N . ILE C 1 240 ? 66.523 108.033 123.782 1.00 104.08 240 ILE C N 1
ATOM 11125 C CA . ILE C 1 240 ? 67.307 106.967 124.409 1.00 103.51 240 ILE C CA 1
ATOM 11126 C C . ILE C 1 240 ? 68.593 106.657 123.672 1.00 101.74 240 ILE C C 1
ATOM 11127 O O . ILE C 1 240 ? 69.566 106.227 124.280 1.00 102.35 240 ILE C O 1
ATOM 11132 N N . LEU C 1 241 ? 68.603 106.843 122.361 1.00 100.00 241 LEU C N 1
ATOM 11133 C CA . LEU C 1 241 ? 69.789 106.494 121.599 1.00 98.62 241 LEU C CA 1
ATOM 11134 C C . LEU C 1 241 ? 70.795 107.629 121.635 1.00 99.97 241 LEU C C 1
ATOM 11135 O O . LEU C 1 241 ? 72.002 107.395 121.648 1.00 99.95 241 LEU C O 1
ATOM 11140 N N . ARG C 1 242 ? 70.297 108.861 121.674 1.00 101.89 242 ARG C N 1
ATOM 11141 C CA . ARG C 1 242 ? 71.177 110.017 121.754 1.00 103.83 242 ARG C CA 1
ATOM 11142 C C . ARG C 1 242 ? 71.982 109.932 123.040 1.00 105.95 242 ARG C C 1
ATOM 11143 O O . ARG C 1 242 ? 73.055 110.514 123.146 1.00 107.51 242 ARG C O 1
ATOM 11151 N N . ARG C 1 243 ? 71.466 109.183 124.010 1.00 106.47 243 ARG C N 1
ATOM 11152 C CA . ARG C 1 243 ? 72.120 109.041 125.305 1.00 108.53 243 ARG C CA 1
ATOM 11153 C C . ARG C 1 243 ? 73.381 108.156 125.239 1.00 107.93 243 ARG C C 1
ATOM 11154 O O . ARG C 1 243 ? 74.086 107.999 126.233 1.00 110.04 243 ARG C O 1
ATOM 11162 N N . PHE C 1 244 ? 73.669 107.589 124.069 1.00 105.52 244 PHE C N 1
ATOM 11163 C CA . PHE C 1 244 ? 74.853 106.745 123.894 1.00 105.21 244 PHE C CA 1
ATOM 11164 C C . PHE C 1 244 ? 75.752 107.265 122.799 1.00 104.82 244 PHE C C 1
ATOM 11165 O O . PHE C 1 244 ? 75.306 107.968 121.894 1.00 103.31 244 PHE C O 1
ATOM 11173 N N . ASP C 1 245 ? 77.022 106.882 122.870 1.00 106.51 245 ASP C N 1
ATOM 11174 C CA . ASP C 1 245 ? 77.969 107.226 121.824 1.00 106.39 245 ASP C CA 1
ATOM 11175 C C . ASP C 1 245 ? 77.785 106.302 120.620 1.00 103.28 245 ASP C C 1
ATOM 11176 O O . ASP C 1 245 ? 78.485 105.295 120.472 1.00 103.06 245 ASP C O 1
ATOM 11181 N N . LEU C 1 246 ? 76.836 106.652 119.761 1.00 101.14 246 LEU C N 1
ATOM 11182 C CA . LEU C 1 246 ? 76.499 105.806 118.623 1.00 98.74 246 LEU C CA 1
ATOM 11183 C C . LEU C 1 246 ? 77.601 105.788 117.586 1.00 98.65 246 LEU C C 1
ATOM 11184 O O . LEU C 1 246 ? 77.691 104.877 116.770 1.00 96.69 246 LEU C O 1
ATOM 11189 N N . ASP C 1 247 ? 78.439 106.810 117.616 1.00 101.52 247 ASP C N 1
ATOM 11190 C CA . ASP C 1 247 ? 79.448 106.966 116.586 1.00 102.38 247 ASP C CA 1
ATOM 11191 C C . ASP C 1 247 ? 80.497 105.871 116.671 1.00 104.02 247 ASP C C 1
ATOM 11192 O O . ASP C 1 247 ? 81.021 105.446 115.647 1.00 103.29 247 ASP C O 1
ATOM 11197 N N . LYS C 1 248 ? 80.779 105.406 117.889 1.00 106.81 248 LYS C N 1
ATOM 11198 C CA . LYS C 1 248 ? 81.737 104.320 118.108 1.00 108.55 248 LYS C CA 1
ATOM 11199 C C . LYS C 1 248 ? 81.098 102.939 117.954 1.00 107.06 248 LYS C C 1
ATOM 11200 O O . LYS C 1 248 ? 81.775 101.968 117.624 1.00 107.50 248 LYS C O 1
ATOM 11206 N N . ILE C 1 249 ? 79.793 102.862 118.181 1.00 105.84 249 ILE C N 1
ATOM 11207 C CA . ILE C 1 249 ? 79.115 101.581 118.363 1.00 105.66 249 ILE C CA 1
ATOM 11208 C C . ILE C 1 249 ? 78.416 100.999 117.121 1.00 103.50 249 ILE C C 1
ATOM 11209 O O . ILE C 1 249 ? 78.247 99.783 117.005 1.00 103.42 249 ILE C O 1
ATOM 11214 N N . ILE C 1 250 ? 78.010 101.858 116.194 1.00 102.11 250 ILE C N 1
ATOM 11215 C CA . ILE C 1 250 ? 77.149 101.431 115.092 1.00 100.25 250 ILE C CA 1
ATOM 11216 C C . ILE C 1 250 ? 77.861 101.314 113.741 1.00 99.72 250 ILE C C 1
ATOM 11217 O O . ILE C 1 250 ? 78.302 102.311 113.179 1.00 99.95 250 ILE C O 1
ATOM 11222 N N . SER C 1 251 ? 77.967 100.101 113.211 1.00 99.64 251 SER C N 1
ATOM 11223 C CA . SER C 1 251 ? 78.575 99.908 111.897 1.00 99.15 251 SER C CA 1
ATOM 11224 C C . SER C 1 251 ? 77.511 99.848 110.804 1.00 97.77 251 SER C C 1
ATOM 11225 O O . SER C 1 251 ? 76.327 99.641 111.076 1.00 97.39 251 SER C O 1
ATOM 11228 N N . LEU C 1 252 ? 77.927 100.011 109.557 1.00 97.32 252 LEU C N 1
ATOM 11229 C CA . LEU C 1 252 ? 76.976 99.851 108.462 1.00 96.37 252 LEU C CA 1
ATOM 11230 C C . LEU C 1 252 ? 76.117 98.595 108.615 1.00 96.99 252 LEU C C 1
ATOM 11231 O O . LEU C 1 252 ? 74.894 98.661 108.592 1.00 96.81 252 LEU C O 1
ATOM 11236 N N . SER C 1 253 ? 76.766 97.446 108.742 1.00 98.51 253 SER C N 1
ATOM 11237 C CA . SER C 1 253 ? 76.054 96.181 108.774 1.00 99.66 253 SER C CA 1
ATOM 11238 C C . SER C 1 253 ? 74.908 96.246 109.765 1.00 100.13 253 SER C C 1
ATOM 11239 O O . SER C 1 253 ? 73.838 95.683 109.510 1.00 100.62 253 SER C O 1
ATOM 11242 N N . VAL C 1 254 ? 75.133 96.923 110.893 1.00 100.22 254 VAL C N 1
ATOM 11243 C CA . VAL C 1 254 ? 74.087 97.112 111.901 1.00 100.53 254 VAL C CA 1
ATOM 11244 C C . VAL C 1 254 ? 72.973 97.986 111.341 1.00 99.48 254 VAL C C 1
ATOM 11245 O O . VAL C 1 254 ? 71.794 97.696 111.505 1.00 100.11 254 VAL C O 1
ATOM 11249 N N . LEU C 1 255 ? 73.370 99.058 110.671 1.00 98.56 255 LEU C N 1
ATOM 11250 C CA . LEU C 1 255 ? 72.442 99.989 110.052 1.00 97.92 255 LEU C CA 1
ATOM 11251 C C . LEU C 1 255 ? 71.661 99.320 108.920 1.00 97.94 255 LEU C C 1
ATOM 11252 O O . LEU C 1 255 ? 70.506 99.651 108.661 1.00 97.88 255 LEU C O 1
ATOM 11257 N N . PHE C 1 256 ? 72.303 98.377 108.242 1.00 98.52 256 PHE C N 1
ATOM 11258 C CA . PHE C 1 256 ? 71.641 97.615 107.195 1.00 99.17 256 PHE C CA 1
ATOM 11259 C C . PHE C 1 256 ? 70.554 96.717 107.767 1.00 100.73 256 PHE C C 1
ATOM 11260 O O . PHE C 1 256 ? 69.467 96.629 107.213 1.00 100.99 256 PHE C O 1
ATOM 11268 N N . GLU C 1 257 ? 70.861 96.054 108.876 1.00 102.07 257 GLU C N 1
ATOM 11269 C CA . GLU C 1 257 ? 69.940 95.110 109.485 1.00 104.28 257 GLU C CA 1
ATOM 11270 C C . GLU C 1 257 ? 68.608 95.741 109.885 1.00 103.69 257 GLU C C 1
ATOM 11271 O O . GLU C 1 257 ? 67.552 95.112 109.736 1.00 104.95 257 GLU C O 1
ATOM 11277 N N . ILE C 1 258 ? 68.649 96.971 110.397 1.00 101.69 258 ILE C N 1
ATOM 11278 C CA . ILE C 1 258 ? 67.449 97.592 110.962 1.00 101.63 258 ILE C CA 1
ATOM 11279 C C . ILE C 1 258 ? 66.306 97.679 109.962 1.00 101.23 258 ILE C C 1
ATOM 11280 O O . ILE C 1 258 ? 66.423 98.347 108.939 1.00 100.10 258 ILE C O 1
ATOM 11285 N N . GLN C 1 259 ? 65.201 97.010 110.270 1.00 102.12 259 GLN C N 1
ATOM 11286 C CA . GLN C 1 259 ? 64.089 96.946 109.347 1.00 102.53 259 GLN C CA 1
ATOM 11287 C C . GLN C 1 259 ? 63.205 98.195 109.343 1.00 101.39 259 GLN C C 1
ATOM 11288 O O . GLN C 1 259 ? 62.666 98.562 108.306 1.00 101.08 259 GLN C O 1
ATOM 11294 N N . SER C 1 260 ? 63.033 98.844 110.489 1.00 100.62 260 SER C N 1
ATOM 11295 C CA . SER C 1 260 ? 62.139 100.007 110.548 1.00 100.26 260 SER C CA 1
ATOM 11296 C C . SER C 1 260 ? 62.758 101.235 109.891 1.00 96.96 260 SER C C 1
ATOM 11297 O O . SER C 1 260 ? 63.815 101.699 110.319 1.00 95.97 260 SER C O 1
ATOM 11300 N N . LEU C 1 261 ? 62.122 101.779 108.862 1.00 95.30 261 LEU C N 1
ATOM 11301 C CA . LEU C 1 261 ? 62.762 102.888 108.175 1.00 92.38 261 LEU C CA 1
ATOM 11302 C C . LEU C 1 261 ? 62.881 104.058 109.136 1.00 92.36 261 LEU C C 1
ATOM 11303 O O . LEU C 1 261 ? 63.980 104.562 109.382 1.00 90.79 261 LEU C O 1
ATOM 11308 N N . PRO C 1 262 ? 61.749 104.483 109.711 1.00 93.94 262 PRO C N 1
ATOM 11309 C CA . PRO C 1 262 ? 61.802 105.595 110.643 1.00 94.26 262 PRO C CA 1
ATOM 11310 C C . PRO C 1 262 ? 62.886 105.404 111.713 1.00 92.65 262 PRO C C 1
ATOM 11311 O O . PRO C 1 262 ? 63.555 106.370 112.068 1.00 92.44 262 PRO C O 1
ATOM 11315 N N . LEU C 1 263 ? 63.069 104.188 112.224 1.00 91.81 263 LEU C N 1
ATOM 11316 C CA . LEU C 1 263 ? 64.145 103.966 113.187 1.00 90.89 263 LEU C CA 1
ATOM 11317 C C . LEU C 1 263 ? 65.487 104.151 112.487 1.00 89.24 263 LEU C C 1
ATOM 11318 O O . LEU C 1 263 ? 66.372 104.862 112.985 1.00 89.70 263 LEU C O 1
ATOM 11323 N N . LYS C 1 264 ? 65.647 103.520 111.326 1.00 87.58 264 LYS C N 1
ATOM 11324 C CA . LYS C 1 264 ? 66.890 103.667 110.567 1.00 85.26 264 LYS C CA 1
ATOM 11325 C C . LYS C 1 264 ? 67.250 105.148 110.393 1.00 84.48 264 LYS C C 1
ATOM 11326 O O . LYS C 1 264 ? 68.360 105.556 110.702 1.00 83.65 264 LYS C O 1
ATOM 11332 N N . GLU C 1 265 ? 66.295 105.944 109.921 1.00 85.16 265 GLU C N 1
ATOM 11333 C CA . GLU C 1 265 ? 66.473 107.395 109.802 1.00 85.42 265 GLU C CA 1
ATOM 11334 C C . GLU C 1 265 ? 66.917 108.053 111.105 1.00 86.62 265 GLU C C 1
ATOM 11335 O O . GLU C 1 265 ? 67.910 108.766 111.126 1.00 86.87 265 GLU C O 1
ATOM 11341 N N . VAL C 1 266 ? 66.183 107.825 112.188 1.00 88.26 266 VAL C N 1
ATOM 11342 C CA . VAL C 1 266 ? 66.567 108.360 113.496 1.00 90.18 266 VAL C CA 1
ATOM 11343 C C . VAL C 1 266 ? 68.047 108.126 113.821 1.00 89.95 266 VAL C C 1
ATOM 11344 O O . VAL C 1 266 ? 68.723 109.014 114.369 1.00 91.14 266 VAL C O 1
ATOM 11348 N N . ILE C 1 267 ? 68.559 106.944 113.482 1.00 88.53 267 ILE C N 1
ATOM 11349 C CA . ILE C 1 267 ? 69.967 106.657 113.763 1.00 88.02 267 ILE C CA 1
ATOM 11350 C C . ILE C 1 267 ? 70.906 107.373 112.798 1.00 87.47 267 ILE C C 1
ATOM 11351 O O . ILE C 1 267 ? 71.951 107.872 113.208 1.00 88.83 267 ILE C O 1
ATOM 11356 N N . VAL C 1 268 ? 70.537 107.429 111.525 1.00 86.03 268 VAL C N 1
ATOM 11357 C CA . VAL C 1 268 ? 71.333 108.163 110.553 1.00 85.75 268 VAL C CA 1
ATOM 11358 C C . VAL C 1 268 ? 71.524 109.600 111.017 1.00 87.37 268 VAL C C 1
ATOM 11359 O O . VAL C 1 268 ? 72.567 110.221 110.792 1.00 87.50 268 VAL C O 1
ATOM 11363 N N . ARG C 1 269 ? 70.516 110.133 111.684 1.00 88.78 269 ARG C N 1
ATOM 11364 C CA . ARG C 1 269 ? 70.556 111.537 112.033 1.00 90.62 269 ARG C CA 1
ATOM 11365 C C . ARG C 1 269 ? 71.206 111.803 113.378 1.00 92.41 269 ARG C C 1
ATOM 11366 O O . ARG C 1 269 ? 71.326 112.954 113.789 1.00 94.81 269 ARG C O 1
ATOM 11374 N N . LEU C 1 270 ? 71.639 110.744 114.056 1.00 91.77 270 LEU C N 1
ATOM 11375 C CA . LEU C 1 270 ? 72.383 110.905 115.299 1.00 93.33 270 LEU C CA 1
ATOM 11376 C C . LEU C 1 270 ? 73.873 110.781 115.048 1.00 93.43 270 LEU C C 1
ATOM 11377 O O . LEU C 1 270 ? 74.664 110.874 115.980 1.00 95.42 270 LEU C O 1
ATOM 11382 N N . MET C 1 271 ? 74.255 110.585 113.790 1.00 92.03 271 MET C N 1
ATOM 11383 C CA . MET C 1 271 ? 75.653 110.349 113.444 1.00 92.42 271 MET C CA 1
ATOM 11384 C C . MET C 1 271 ? 76.445 111.618 113.177 1.00 94.56 271 MET C C 1
ATOM 11385 O O . MET C 1 271 ? 75.961 112.524 112.495 1.00 94.52 271 MET C O 1
ATOM 11390 N N . SER C 1 272 ? 77.691 111.645 113.660 1.00 96.99 272 SER C N 1
ATOM 11391 C CA . SER C 1 272 ? 78.583 112.764 113.351 1.00 100.06 272 SER C CA 1
ATOM 11392 C C . SER C 1 272 ? 78.833 112.825 111.851 1.00 99.47 272 SER C C 1
ATOM 11393 O O . SER C 1 272 ? 78.655 111.834 111.150 1.00 97.66 272 SER C O 1
ATOM 11396 N N . ASN C 1 273 ? 79.250 113.981 111.352 1.00 101.96 273 ASN C N 1
ATOM 11397 C CA . ASN C 1 273 ? 79.568 114.108 109.931 1.00 101.98 273 ASN C CA 1
ATOM 11398 C C . ASN C 1 273 ? 80.766 113.255 109.580 1.00 100.84 273 ASN C C 1
ATOM 11399 O O . ASN C 1 273 ? 80.917 112.839 108.434 1.00 99.45 273 ASN C O 1
ATOM 11404 N N . HIS C 1 274 ? 81.632 113.005 110.558 1.00 101.65 274 HIS C N 1
ATOM 11405 C CA . HIS C 1 274 ? 82.749 112.117 110.316 1.00 100.19 274 HIS C CA 1
ATOM 11406 C C . HIS C 1 274 ? 82.257 110.700 110.051 1.00 96.64 274 HIS C C 1
ATOM 11407 O O . HIS C 1 274 ? 82.634 110.076 109.066 1.00 95.06 274 HIS C O 1
ATOM 11414 N N . SER C 1 275 ? 81.412 110.188 110.930 1.00 95.55 275 SER C N 1
ATOM 11415 C CA . SER C 1 275 ? 80.783 108.913 110.656 1.00 93.00 275 SER C CA 1
ATOM 11416 C C . SER C 1 275 ? 80.077 108.987 109.306 1.00 90.58 275 SER C C 1
ATOM 11417 O O . SER C 1 275 ? 80.222 108.094 108.471 1.00 89.71 275 SER C O 1
ATOM 11420 N N . SER C 1 276 ? 79.312 110.052 109.087 1.00 89.58 276 SER C N 1
ATOM 11421 C CA . SER C 1 276 ? 78.520 110.166 107.869 1.00 86.75 276 SER C CA 1
ATOM 11422 C C . SER C 1 276 ? 79.376 110.083 106.620 1.00 85.51 276 SER C C 1
ATOM 11423 O O . SER C 1 276 ? 79.004 109.451 105.631 1.00 83.18 276 SER C O 1
ATOM 11426 N N . THR C 1 277 ? 80.528 110.732 106.662 1.00 86.95 277 THR C N 1
ATOM 11427 C CA . THR C 1 277 ? 81.375 110.761 105.492 1.00 86.40 277 THR C CA 1
ATOM 11428 C C . THR C 1 277 ? 81.935 109.352 105.198 1.00 85.05 277 THR C C 1
ATOM 11429 O O . THR C 1 277 ? 81.977 108.923 104.041 1.00 83.49 277 THR C O 1
ATOM 11433 N N . LYS C 1 278 ? 82.326 108.633 106.253 1.00 85.44 278 LYS C N 1
ATOM 11434 C CA . LYS C 1 278 ? 82.795 107.255 106.128 1.00 84.30 278 LYS C CA 1
ATOM 11435 C C . LYS C 1 278 ? 81.729 106.342 105.554 1.00 81.67 278 LYS C C 1
ATOM 11436 O O . LYS C 1 278 ? 81.976 105.651 104.573 1.00 81.22 278 LYS C O 1
ATOM 11442 N N . PHE C 1 279 ? 80.550 106.321 106.163 1.00 80.49 279 PHE C N 1
ATOM 11443 C CA . PHE C 1 279 ? 79.454 105.502 105.646 1.00 78.39 279 PHE C CA 1
ATOM 11444 C C . PHE C 1 279 ? 79.123 105.847 104.202 1.00 76.51 279 PHE C C 1
ATOM 11445 O O . PHE C 1 279 ? 79.006 104.969 103.359 1.00 74.78 279 PHE C O 1
ATOM 11453 N N . VAL C 1 280 ? 78.955 107.131 103.909 1.00 77.00 280 VAL C N 1
ATOM 11454 C CA . VAL C 1 280 ? 78.626 107.520 102.542 1.00 75.76 280 VAL C CA 1
ATOM 11455 C C . VAL C 1 280 ? 79.647 106.944 101.565 1.00 75.58 280 VAL C C 1
ATOM 11456 O O . VAL C 1 280 ? 79.307 106.547 100.460 1.00 74.39 280 VAL C O 1
ATOM 11460 N N . SER C 1 281 ? 80.905 106.892 101.979 1.00 76.94 281 SER C N 1
ATOM 11461 C CA . SER C 1 281 ? 81.935 106.313 101.140 1.00 76.66 281 SER C CA 1
ATOM 11462 C C . SER C 1 281 ? 81.696 104.812 100.977 1.00 75.53 281 SER C C 1
ATOM 11463 O O . SER C 1 281 ? 81.595 104.316 99.860 1.00 74.39 281 SER C O 1
ATOM 11466 N N . ALA C 1 282 ? 81.622 104.092 102.096 1.00 75.74 282 ALA C N 1
ATOM 11467 C CA . ALA C 1 282 ? 81.287 102.684 102.071 1.00 74.95 282 ALA C CA 1
ATOM 11468 C C . ALA C 1 282 ? 80.102 102.467 101.122 1.00 73.98 282 ALA C C 1
ATOM 11469 O O . ALA C 1 282 ? 80.171 101.681 100.176 1.00 73.03 282 ALA C O 1
ATOM 11471 N N . LEU C 1 283 ? 79.012 103.183 101.375 1.00 74.13 283 LEU C N 1
ATOM 11472 C CA . LEU C 1 283 ? 77.812 103.018 100.598 1.00 73.61 283 LEU C CA 1
ATOM 11473 C C . LEU C 1 283 ? 78.066 103.259 99.129 1.00 74.02 283 LEU C C 1
ATOM 11474 O O . LEU C 1 283 ? 77.633 102.482 98.290 1.00 74.57 283 LEU C O 1
ATOM 11479 N N . VAL C 1 284 ? 78.769 104.332 98.802 1.00 74.99 284 VAL C N 1
ATOM 11480 C CA . VAL C 1 284 ? 79.055 104.617 97.393 1.00 75.46 284 VAL C CA 1
ATOM 11481 C C . VAL C 1 284 ? 79.814 103.479 96.732 1.00 76.08 284 VAL C C 1
ATOM 11482 O O . VAL C 1 284 ? 79.456 103.049 95.653 1.00 75.61 284 VAL C O 1
ATOM 11486 N N . SER C 1 285 ? 80.858 102.983 97.382 1.00 77.93 285 SER C N 1
ATOM 11487 C CA . SER C 1 285 ? 81.592 101.843 96.842 1.00 79.28 285 SER C CA 1
ATOM 11488 C C . SER C 1 285 ? 80.663 100.665 96.613 1.00 79.04 285 SER C C 1
ATOM 11489 O O . SER C 1 285 ? 80.761 99.965 95.603 1.00 79.40 285 SER C O 1
ATOM 11492 N N . LYS C 1 286 ? 79.767 100.443 97.562 1.00 79.06 286 LYS C N 1
ATOM 11493 C CA . LYS C 1 286 ? 78.857 99.309 97.484 1.00 79.48 286 LYS C CA 1
ATOM 11494 C C . LYS C 1 286 ? 77.884 99.534 96.344 1.00 78.53 286 LYS C C 1
ATOM 11495 O O . LYS C 1 286 ? 77.502 98.601 95.638 1.00 79.08 286 LYS C O 1
ATOM 11501 N N . PHE C 1 287 ? 77.488 100.791 96.171 1.00 77.42 287 PHE C N 1
ATOM 11502 C CA . PHE C 1 287 ? 76.584 101.164 95.099 1.00 76.64 287 PHE C CA 1
ATOM 11503 C C . PHE C 1 287 ? 77.232 100.896 93.753 1.00 77.17 287 PHE C C 1
ATOM 11504 O O . PHE C 1 287 ? 76.575 100.492 92.805 1.00 77.28 287 PHE C O 1
ATOM 11512 N N . ALA C 1 288 ? 78.536 101.115 93.678 1.00 77.75 288 ALA C N 1
ATOM 11513 C CA . ALA C 1 288 ? 79.248 100.956 92.431 1.00 77.91 288 ALA C CA 1
ATOM 11514 C C . ALA C 1 288 ? 79.454 99.479 92.153 1.00 79.10 288 ALA C C 1
ATOM 11515 O O . ALA C 1 288 ? 79.500 99.072 91.003 1.00 79.90 288 ALA C O 1
ATOM 11517 N N . ASP C 1 289 ? 79.576 98.668 93.197 1.00 79.77 289 ASP C N 1
ATOM 11518 C CA . ASP C 1 289 ? 79.835 97.248 92.989 1.00 81.58 289 ASP C CA 1
ATOM 11519 C C . ASP C 1 289 ? 78.560 96.464 93.159 1.00 81.87 289 ASP C C 1
ATOM 11520 O O . ASP C 1 289 ? 78.446 95.619 94.039 1.00 82.67 289 ASP C O 1
ATOM 11525 N N . PHE C 1 290 ? 77.603 96.735 92.287 1.00 82.02 290 PHE C N 1
ATOM 11526 C CA . PHE C 1 290 ? 76.227 96.339 92.531 1.00 82.58 290 PHE C CA 1
ATOM 11527 C C . PHE C 1 290 ? 75.844 95.023 91.886 1.00 84.35 290 PHE C C 1
ATOM 11528 O O . PHE C 1 290 ? 75.787 94.903 90.673 1.00 84.35 290 PHE C O 1
ATOM 11536 N N . THR C 1 291 ? 75.606 94.036 92.748 1.00 86.34 291 THR C N 1
ATOM 11537 C CA . THR C 1 291 ? 75.365 92.656 92.353 1.00 89.15 291 THR C CA 1
ATOM 11538 C C . THR C 1 291 ? 74.032 92.162 92.852 1.00 90.32 291 THR C C 1
ATOM 11539 O O . THR C 1 291 ? 73.285 91.520 92.126 1.00 92.20 291 THR C O 1
ATOM 11543 N N . ASP C 1 292 ? 73.775 92.431 94.126 1.00 89.92 292 ASP C N 1
ATOM 11544 C CA . ASP C 1 292 ? 72.587 91.960 94.805 1.00 91.09 292 ASP C CA 1
ATOM 11545 C C . ASP C 1 292 ? 71.509 93.038 94.796 1.00 89.63 292 ASP C C 1
ATOM 11546 O O . ASP C 1 292 ? 71.691 94.110 95.374 1.00 87.82 292 ASP C O 1
ATOM 11551 N N . GLU C 1 293 ? 70.388 92.745 94.142 1.00 90.66 293 GLU C N 1
ATOM 11552 C CA . GLU C 1 293 ? 69.272 93.674 94.052 1.00 89.94 293 GLU C CA 1
ATOM 11553 C C . GLU C 1 293 ? 68.729 94.073 95.425 1.00 89.64 293 GLU C C 1
ATOM 11554 O O . GLU C 1 293 ? 68.520 95.256 95.718 1.00 87.61 293 GLU C O 1
ATOM 11560 N N . GLU C 1 294 ? 68.486 93.082 96.271 1.00 91.71 294 GLU C N 1
ATOM 11561 C CA . GLU C 1 294 ? 67.960 93.374 97.596 1.00 91.48 294 GLU C CA 1
ATOM 11562 C C . GLU C 1 294 ? 68.935 94.236 98.390 1.00 87.72 294 GLU C C 1
ATOM 11563 O O . GLU C 1 294 ? 68.517 95.156 99.081 1.00 86.71 294 GLU C O 1
ATOM 11569 N N . VAL C 1 295 ? 70.230 93.946 98.278 1.00 85.62 295 VAL C N 1
ATOM 11570 C CA . VAL C 1 295 ? 71.242 94.688 99.026 1.00 82.88 295 VAL C CA 1
ATOM 11571 C C . VAL C 1 295 ? 71.461 96.064 98.432 1.00 80.43 295 VAL C C 1
ATOM 11572 O O . VAL C 1 295 ? 71.790 97.001 99.142 1.00 78.63 295 VAL C O 1
ATOM 11576 N N . ASP C 1 296 ? 71.283 96.190 97.125 1.00 80.28 296 ASP C N 1
ATOM 11577 C CA . ASP C 1 296 ? 71.475 97.483 96.493 1.00 78.96 296 ASP C CA 1
ATOM 11578 C C . ASP C 1 296 ? 70.367 98.432 96.902 1.00 79.31 296 ASP C C 1
ATOM 11579 O O . ASP C 1 296 ? 70.560 99.631 97.046 1.00 78.31 296 ASP C O 1
ATOM 11584 N N . THR C 1 297 ? 69.182 97.878 97.070 1.00 81.46 297 THR C N 1
ATOM 11585 C CA . THR C 1 297 ? 68.043 98.667 97.492 1.00 81.81 297 THR C CA 1
ATOM 11586 C C . THR C 1 297 ? 68.299 99.264 98.872 1.00 81.46 297 THR C C 1
ATOM 11587 O O . THR C 1 297 ? 68.155 100.468 99.067 1.00 80.50 297 THR C O 1
ATOM 11591 N N . LYS C 1 298 ? 68.686 98.419 99.825 1.00 82.42 298 LYS C N 1
ATOM 11592 C CA . LYS C 1 298 ? 68.973 98.891 101.170 1.00 82.79 298 LYS C CA 1
ATOM 11593 C C . LYS C 1 298 ? 70.063 99.952 101.124 1.00 81.93 298 LYS C C 1
ATOM 11594 O O . LYS C 1 298 ? 70.004 100.934 101.877 1.00 82.09 298 LYS C O 1
ATOM 11600 N N . THR C 1 299 ? 71.024 99.771 100.212 1.00 81.54 299 THR C N 1
ATOM 11601 C CA . THR C 1 299 ? 72.175 100.673 100.064 1.00 80.82 299 THR C CA 1
ATOM 11602 C C . THR C 1 299 ? 71.753 102.037 99.524 1.00 81.13 299 THR C C 1
ATOM 11603 O O . THR C 1 299 ? 72.156 103.083 100.046 1.00 81.46 299 THR C O 1
ATOM 11607 N N . CYS C 1 300 ? 70.935 102.024 98.481 1.00 81.50 300 CYS C N 1
ATOM 11608 C CA . CYS C 1 300 ? 70.462 103.262 97.895 1.00 81.49 300 CYS C CA 1
ATOM 11609 C C . CYS C 1 300 ? 69.672 104.076 98.873 1.00 82.48 300 CYS C C 1
ATOM 11610 O O . CYS C 1 300 ? 69.732 105.294 98.841 1.00 83.44 300 CYS C O 1
ATOM 11613 N N . GLU C 1 301 ? 68.894 103.443 99.735 1.00 83.08 301 GLU C N 1
ATOM 11614 C CA . GLU C 1 301 ? 68.097 104.279 100.610 1.00 83.91 301 GLU C CA 1
ATOM 11615 C C . GLU C 1 301 ? 68.960 104.851 101.722 1.00 82.67 301 GLU C C 1
ATOM 11616 O O . GLU C 1 301 ? 68.787 106.001 102.110 1.00 83.08 301 GLU C O 1
ATOM 11622 N N . LEU C 1 302 ? 69.918 104.068 102.202 1.00 81.26 302 LEU C N 1
ATOM 11623 C CA . LEU C 1 302 ? 70.899 104.605 103.134 1.00 80.44 302 LEU C CA 1
ATOM 11624 C C . LEU C 1 302 ? 71.638 105.801 102.528 1.00 79.88 302 LEU C C 1
ATOM 11625 O O . LEU C 1 302 ? 71.892 106.801 103.212 1.00 81.06 302 LEU C O 1
ATOM 11630 N N . LEU C 1 303 ? 71.994 105.711 101.252 1.00 78.03 303 LEU C N 1
ATOM 11631 C CA . LEU C 1 303 ? 72.543 106.880 100.586 1.00 77.26 303 LEU C CA 1
ATOM 11632 C C . LEU C 1 303 ? 71.570 108.042 100.726 1.00 77.86 303 LEU C C 1
ATOM 11633 O O . LEU C 1 303 ? 71.856 109.044 101.389 1.00 78.70 303 LEU C O 1
ATOM 11638 N N . VAL C 1 304 ? 70.411 107.898 100.102 1.00 77.56 304 VAL C N 1
ATOM 11639 C CA . VAL C 1 304 ? 69.391 108.924 100.181 1.00 78.59 304 VAL C CA 1
ATOM 11640 C C . VAL C 1 304 ? 69.274 109.508 101.584 1.00 79.31 304 VAL C C 1
ATOM 11641 O O . VAL C 1 304 ? 69.257 110.722 101.742 1.00 80.77 304 VAL C O 1
ATOM 11645 N N . LEU C 1 305 ? 69.192 108.651 102.599 1.00 78.69 305 LEU C N 1
ATOM 11646 C CA . LEU C 1 305 ? 69.105 109.126 103.982 1.00 79.62 305 LEU C CA 1
ATOM 11647 C C . LEU C 1 305 ? 70.259 110.060 104.344 1.00 80.69 305 LEU C C 1
ATOM 11648 O O . LEU C 1 305 ? 70.019 111.210 104.696 1.00 83.28 305 LEU C O 1
ATOM 11653 N N . PHE C 1 306 ? 71.503 109.591 104.244 1.00 79.57 306 PHE C N 1
ATOM 11654 C CA . PHE C 1 306 ? 72.665 110.453 104.502 1.00 80.49 306 PHE C CA 1
ATOM 11655 C C . PHE C 1 306 ? 72.740 111.687 103.597 1.00 81.76 306 PHE C C 1
ATOM 11656 O O . PHE C 1 306 ? 72.942 112.808 104.068 1.00 83.44 306 PHE C O 1
ATOM 11664 N N . ALA C 1 307 ? 72.610 111.474 102.290 1.00 81.15 307 ALA C N 1
ATOM 11665 C CA . ALA C 1 307 ? 72.722 112.577 101.346 1.00 82.57 307 ALA C CA 1
ATOM 11666 C C . ALA C 1 307 ? 71.743 113.667 101.726 1.00 84.64 307 ALA C C 1
ATOM 11667 O O . ALA C 1 307 ? 72.049 114.852 101.627 1.00 87.08 307 ALA C O 1
ATOM 11669 N N . VAL C 1 308 ? 70.567 113.255 102.183 1.00 84.12 308 VAL C N 1
ATOM 11670 C CA . VAL C 1 308 ? 69.510 114.200 102.499 1.00 86.03 308 VAL C CA 1
ATOM 11671 C C . VAL C 1 308 ? 69.674 114.832 103.876 1.00 87.27 308 VAL C C 1
ATOM 11672 O O . VAL C 1 308 ? 69.562 116.042 104.014 1.00 89.95 308 VAL C O 1
ATOM 11676 N N . HIS C 1 309 ? 69.962 114.021 104.885 1.00 85.80 309 HIS C N 1
ATOM 11677 C CA . HIS C 1 309 ? 69.963 114.510 106.253 1.00 87.70 309 HIS C CA 1
ATOM 11678 C C . HIS C 1 309 ? 71.314 114.979 106.767 1.00 89.14 309 HIS C C 1
ATOM 11679 O O . HIS C 1 309 ? 71.373 115.882 107.604 1.00 92.31 309 HIS C O 1
ATOM 11686 N N . ASN C 1 310 ? 72.400 114.391 106.279 1.00 87.52 310 ASN C N 1
ATOM 11687 C CA . ASN C 1 310 ? 73.699 114.672 106.877 1.00 88.15 310 ASN C CA 1
ATOM 11688 C C . ASN C 1 310 ? 74.706 115.433 106.029 1.00 89.25 310 ASN C C 1
ATOM 11689 O O . ASN C 1 310 ? 75.683 115.930 106.568 1.00 91.43 310 ASN C O 1
ATOM 11694 N N . LEU C 1 311 ? 74.482 115.551 104.722 1.00 88.52 311 LEU C N 1
ATOM 11695 C CA . LEU C 1 311 ? 75.471 116.205 103.848 1.00 89.25 311 LEU C CA 1
ATOM 11696 C C . LEU C 1 311 ? 75.041 117.602 103.370 1.00 92.38 311 LEU C C 1
ATOM 11697 O O . LEU C 1 311 ? 73.852 117.850 103.211 1.00 93.13 311 LEU C O 1
ATOM 11702 N N . ASN C 1 312 ? 76.004 118.502 103.145 1.00 95.03 312 ASN C N 1
ATOM 11703 C CA . ASN C 1 312 ? 75.734 119.814 102.541 1.00 98.59 312 ASN C CA 1
ATOM 11704 C C . ASN C 1 312 ? 75.469 119.705 101.067 1.00 97.85 312 ASN C C 1
ATOM 11705 O O . ASN C 1 312 ? 75.612 118.638 100.474 1.00 94.83 312 ASN C O 1
ATOM 11710 N N . HIS C 1 313 ? 75.133 120.835 100.454 1.00 100.68 313 HIS C N 1
ATOM 11711 C CA . HIS C 1 313 ? 74.977 120.835 99.021 1.00 99.93 313 HIS C CA 1
ATOM 11712 C C . HIS C 1 313 ? 76.266 120.383 98.342 1.00 98.47 313 HIS C C 1
ATOM 11713 O O . HIS C 1 313 ? 76.233 119.653 97.348 1.00 96.37 313 HIS C O 1
ATOM 11720 N N . SER C 1 314 ? 77.405 120.809 98.873 1.00 100.08 314 SER C N 1
ATOM 11721 C CA . SER C 1 314 ? 78.662 120.584 98.161 1.00 99.69 314 SER C CA 1
ATOM 11722 C C . SER C 1 314 ? 79.165 119.158 98.321 1.00 96.28 314 SER C C 1
ATOM 11723 O O . SER C 1 314 ? 79.613 118.546 97.347 1.00 94.75 314 SER C O 1
ATOM 11726 N N . GLN C 1 315 ? 79.090 118.614 99.533 1.00 95.23 315 GLN C N 1
ATOM 11727 C CA . GLN C 1 315 ? 79.501 117.218 99.727 1.00 92.11 315 GLN C CA 1
ATOM 11728 C C . GLN C 1 315 ? 78.677 116.297 98.831 1.00 89.17 315 GLN C C 1
ATOM 11729 O O . GLN C 1 315 ? 79.184 115.317 98.284 1.00 87.28 315 GLN C O 1
ATOM 11735 N N . ARG C 1 316 ? 77.396 116.621 98.702 1.00 89.13 316 ARG C N 1
ATOM 11736 C CA . ARG C 1 316 ? 76.494 115.885 97.846 1.00 86.84 316 ARG C CA 1
ATOM 11737 C C . ARG C 1 316 ? 77.003 115.980 96.416 1.00 87.40 316 ARG C C 1
ATOM 11738 O O . ARG C 1 316 ? 76.998 115.001 95.677 1.00 84.94 316 ARG C O 1
ATOM 11746 N N . GLU C 1 317 ? 77.460 117.164 96.024 1.00 91.03 317 GLU C N 1
ATOM 11747 C CA . GLU C 1 317 ? 77.899 117.342 94.653 1.00 92.56 317 GLU C CA 1
ATOM 11748 C C . GLU C 1 317 ? 79.201 116.599 94.411 1.00 91.96 317 GLU C C 1
ATOM 11749 O O . GLU C 1 317 ? 79.468 116.150 93.298 1.00 91.41 317 GLU C O 1
ATOM 11755 N N . GLU C 1 318 ? 80.003 116.458 95.457 1.00 92.70 318 GLU C N 1
ATOM 11756 C CA . GLU C 1 318 ? 81.241 115.695 95.353 1.00 92.71 318 GLU C CA 1
ATOM 11757 C C . GLU C 1 318 ? 80.974 114.252 94.959 1.00 89.93 318 GLU C C 1
ATOM 11758 O O . GLU C 1 318 ? 81.600 113.728 94.038 1.00 89.68 318 GLU C O 1
ATOM 11764 N N . ILE C 1 319 ? 80.047 113.610 95.663 1.00 88.18 319 ILE C N 1
ATOM 11765 C CA . ILE C 1 319 ? 79.682 112.244 95.348 1.00 85.41 319 ILE C CA 1
ATOM 11766 C C . ILE C 1 319 ? 79.259 112.182 93.893 1.00 85.38 319 ILE C C 1
ATOM 11767 O O . ILE C 1 319 ? 79.653 111.277 93.168 1.00 84.13 319 ILE C O 1
ATOM 11772 N N . ALA C 1 320 ? 78.469 113.163 93.463 1.00 87.06 320 ALA C N 1
ATOM 11773 C CA . ALA C 1 320 ? 77.958 113.181 92.097 1.00 87.42 320 ALA C CA 1
ATOM 11774 C C . ALA C 1 320 ? 79.091 113.115 91.080 1.00 87.91 320 ALA C C 1
ATOM 11775 O O . ALA C 1 320 ? 78.909 112.705 89.936 1.00 87.17 320 ALA C O 1
ATOM 11777 N N . HIS C 1 321 ? 80.273 113.512 91.512 1.00 89.68 321 HIS C N 1
ATOM 11778 C CA . HIS C 1 321 ? 81.427 113.521 90.626 1.00 91.14 321 HIS C CA 1
ATOM 11779 C C . HIS C 1 321 ? 82.400 112.401 90.925 1.00 89.84 321 HIS C C 1
ATOM 11780 O O . HIS C 1 321 ? 83.442 112.299 90.276 1.00 90.96 321 HIS C O 1
ATOM 11787 N N . ASP C 1 322 ? 82.065 111.572 91.911 1.00 87.43 322 ASP C N 1
ATOM 11788 C CA . ASP C 1 322 ? 82.911 110.454 92.257 1.00 85.83 322 ASP C CA 1
ATOM 11789 C C . ASP C 1 322 ? 82.905 109.514 91.074 1.00 84.99 322 ASP C C 1
ATOM 11790 O O . ASP C 1 322 ? 81.852 109.207 90.531 1.00 84.13 322 ASP C O 1
ATOM 11795 N N . GLU C 1 323 ? 84.078 109.079 90.649 1.00 86.00 323 GLU C N 1
ATOM 11796 C CA . GLU C 1 323 ? 84.155 108.091 89.590 1.00 85.87 323 GLU C CA 1
ATOM 11797 C C . GLU C 1 323 ? 83.405 106.834 89.996 1.00 83.41 323 GLU C C 1
ATOM 11798 O O . GLU C 1 323 ? 82.750 106.200 89.172 1.00 82.66 323 GLU C O 1
ATOM 11804 N N . ARG C 1 324 ? 83.517 106.478 91.273 1.00 82.31 324 ARG C N 1
ATOM 11805 C CA . ARG C 1 324 ? 82.788 105.355 91.833 1.00 79.95 324 ARG C CA 1
ATOM 11806 C C . ARG C 1 324 ? 81.311 105.530 91.592 1.00 78.02 324 ARG C C 1
ATOM 11807 O O . ARG C 1 324 ? 80.666 104.656 91.014 1.00 77.56 324 ARG C O 1
ATOM 11815 N N . PHE C 1 325 ? 80.765 106.660 92.029 1.00 77.36 325 PHE C N 1
ATOM 11816 C CA . PHE C 1 325 ? 79.347 106.893 91.825 1.00 76.40 325 PHE C CA 1
ATOM 11817 C C . PHE C 1 325 ? 78.983 106.857 90.343 1.00 76.80 325 PHE C C 1
ATOM 11818 O O . PHE C 1 325 ? 78.041 106.173 89.940 1.00 76.07 325 PHE C O 1
ATOM 11826 N N . LEU C 1 326 ? 79.747 107.581 89.533 1.00 78.42 326 LEU C N 1
ATOM 11827 C CA . LEU C 1 326 ? 79.480 107.661 88.096 1.00 79.44 326 LEU C CA 1
ATOM 11828 C C . LEU C 1 326 ? 79.460 106.282 87.456 1.00 79.69 326 LEU C C 1
ATOM 11829 O O . LEU C 1 326 ? 78.590 105.971 86.649 1.00 80.07 326 LEU C O 1
ATOM 11834 N N . ASN C 1 327 ? 80.418 105.449 87.823 1.00 80.41 327 ASN C N 1
ATOM 11835 C CA . ASN C 1 327 ? 80.469 104.114 87.274 1.00 81.09 327 ASN C CA 1
ATOM 11836 C C . ASN C 1 327 ? 79.309 103.272 87.799 1.00 79.86 327 ASN C C 1
ATOM 11837 O O . ASN C 1 327 ? 78.664 102.547 87.044 1.00 79.84 327 ASN C O 1
ATOM 11842 N N . GLY C 1 328 ? 79.046 103.372 89.096 1.00 78.93 328 GLY C N 1
ATOM 11843 C CA . GLY C 1 328 ? 77.882 102.711 89.675 1.00 77.93 328 GLY C CA 1
ATOM 11844 C C . GLY C 1 328 ? 76.576 103.100 88.981 1.00 77.09 328 GLY C C 1
ATOM 11845 O O . GLY C 1 328 ? 75.641 102.297 88.916 1.00 77.18 328 GLY C O 1
ATOM 11846 N N . VAL C 1 329 ? 76.488 104.327 88.467 1.00 76.07 329 VAL C N 1
ATOM 11847 C CA . VAL C 1 329 ? 75.289 104.710 87.738 1.00 75.40 329 VAL C CA 1
ATOM 11848 C C . VAL C 1 329 ? 75.202 103.908 86.450 1.00 75.87 329 VAL C C 1
ATOM 11849 O O . VAL C 1 329 ? 74.141 103.410 86.073 1.00 76.25 329 VAL C O 1
ATOM 11853 N N . THR C 1 330 ? 76.330 103.776 85.774 1.00 75.96 330 THR C N 1
ATOM 11854 C CA . THR C 1 330 ? 76.347 103.094 84.499 1.00 76.90 330 THR C CA 1
ATOM 11855 C C . THR C 1 330 ? 75.939 101.642 84.669 1.00 77.13 330 THR C C 1
ATOM 11856 O O . THR C 1 330 ? 75.214 101.086 83.850 1.00 78.29 330 THR C O 1
ATOM 11860 N N . LYS C 1 331 ? 76.404 101.022 85.740 1.00 76.40 331 LYS C N 1
ATOM 11861 C CA . LYS C 1 331 ? 76.056 99.643 85.978 1.00 76.42 331 LYS C CA 1
ATOM 11862 C C . LYS C 1 331 ? 74.582 99.501 86.328 1.00 75.84 331 LYS C C 1
ATOM 11863 O O . LYS C 1 331 ? 73.975 98.493 86.009 1.00 76.91 331 LYS C O 1
ATOM 11869 N N . HIS C 1 332 ? 74.006 100.496 86.992 1.00 74.71 332 HIS C N 1
ATOM 11870 C CA . HIS C 1 332 ? 72.576 100.440 87.286 1.00 75.36 332 HIS C CA 1
ATOM 11871 C C . HIS C 1 332 ? 71.744 100.550 85.998 1.00 76.59 332 HIS C C 1
ATOM 11872 O O . HIS C 1 332 ? 70.683 99.918 85.856 1.00 77.79 332 HIS C O 1
ATOM 11879 N N . LEU C 1 333 ? 72.237 101.341 85.053 1.00 75.89 333 LEU C N 1
ATOM 11880 C CA . LEU C 1 333 ? 71.549 101.475 83.795 1.00 76.33 333 LEU C CA 1
ATOM 11881 C C . LEU C 1 333 ? 71.658 100.152 83.049 1.00 77.34 333 LEU C C 1
ATOM 11882 O O . LEU C 1 333 ? 70.757 99.779 82.298 1.00 79.59 333 LEU C O 1
ATOM 11887 N N . GLY C 1 334 ? 72.752 99.432 83.282 1.00 76.05 334 GLY C N 1
ATOM 11888 C CA . GLY C 1 334 ? 72.977 98.151 82.622 1.00 77.02 334 GLY C CA 1
ATOM 11889 C C . GLY C 1 334 ? 72.104 97.061 83.194 1.00 77.77 334 GLY C C 1
ATOM 11890 O O . GLY C 1 334 ? 72.103 95.931 82.716 1.00 78.64 334 GLY C O 1
ATOM 11891 N N . SER C 1 335 ? 71.360 97.407 84.232 1.00 77.75 335 SER C N 1
ATOM 11892 C CA . SER C 1 335 ? 70.471 96.451 84.841 1.00 79.71 335 SER C CA 1
ATOM 11893 C C . SER C 1 335 ? 69.266 96.225 83.953 1.00 82.41 335 SER C C 1
ATOM 11894 O O . SER C 1 335 ? 68.913 97.080 83.130 1.00 83.10 335 SER C O 1
ATOM 11897 N N . ASN C 1 336 ? 68.638 95.066 84.118 1.00 84.18 336 ASN C N 1
ATOM 11898 C CA . ASN C 1 336 ? 67.406 94.786 83.429 1.00 86.80 336 ASN C CA 1
ATOM 11899 C C . ASN C 1 336 ? 66.268 94.947 84.397 1.00 88.39 336 ASN C C 1
ATOM 11900 O O . ASN C 1 336 ? 65.108 94.881 84.019 1.00 91.29 336 ASN C O 1
ATOM 11905 N N . GLU C 1 337 ? 66.616 95.139 85.660 1.00 87.53 337 GLU C N 1
ATOM 11906 C CA . GLU C 1 337 ? 65.645 95.491 86.671 1.00 89.22 337 GLU C CA 1
ATOM 11907 C C . GLU C 1 337 ? 65.342 96.963 86.491 1.00 88.96 337 GLU C C 1
ATOM 11908 O O . GLU C 1 337 ? 66.156 97.820 86.842 1.00 86.92 337 GLU C O 1
ATOM 11914 N N . ARG C 1 338 ? 64.184 97.267 85.929 1.00 91.90 338 ARG C N 1
ATOM 11915 C CA . ARG C 1 338 ? 63.817 98.652 85.716 1.00 92.64 338 ARG C CA 1
ATOM 11916 C C . ARG C 1 338 ? 63.984 99.442 87.010 1.00 91.07 338 ARG C C 1
ATOM 11917 O O . ARG C 1 338 ? 64.472 100.574 87.015 1.00 89.67 338 ARG C O 1
ATOM 11925 N N . GLU C 1 339 ? 63.580 98.833 88.115 1.00 91.55 339 GLU C N 1
ATOM 11926 C CA . GLU C 1 339 ? 63.702 99.474 89.407 1.00 90.37 339 GLU C CA 1
ATOM 11927 C C . GLU C 1 339 ? 65.120 100.006 89.640 1.00 87.03 339 GLU C C 1
ATOM 11928 O O . GLU C 1 339 ? 65.301 101.172 89.989 1.00 86.37 339 GLU C O 1
ATOM 11934 N N . ALA C 1 340 ? 66.114 99.137 89.451 1.00 85.34 340 ALA C N 1
ATOM 11935 C CA . ALA C 1 340 ? 67.525 99.466 89.658 1.00 82.33 340 ALA C CA 1
ATOM 11936 C C . ALA C 1 340 ? 67.980 100.653 88.817 1.00 81.41 340 ALA C C 1
ATOM 11937 O O . ALA C 1 340 ? 68.743 101.503 89.278 1.00 79.68 340 ALA C O 1
ATOM 11939 N N . ARG C 1 341 ? 67.534 100.697 87.568 1.00 82.60 341 ARG C N 1
ATOM 11940 C CA . ARG C 1 341 ? 67.802 101.854 86.732 1.00 81.98 341 ARG C CA 1
ATOM 11941 C C . ARG C 1 341 ? 67.283 103.111 87.411 1.00 82.29 341 ARG C C 1
ATOM 11942 O O . ARG C 1 341 ? 68.030 104.054 87.657 1.00 81.61 341 ARG C O 1
ATOM 11950 N N . GLU C 1 342 ? 65.996 103.111 87.733 1.00 84.19 342 GLU C N 1
ATOM 11951 C CA . GLU C 1 342 ? 65.360 104.254 88.383 1.00 84.88 342 GLU C CA 1
ATOM 11952 C C . GLU C 1 342 ? 66.063 104.693 89.650 1.00 82.77 342 GLU C C 1
ATOM 11953 O O . GLU C 1 342 ? 66.313 105.871 89.828 1.00 82.98 342 GLU C O 1
ATOM 11959 N N . ARG C 1 343 ? 66.353 103.745 90.535 1.00 81.40 343 ARG C N 1
ATOM 11960 C CA . ARG C 1 343 ? 67.101 104.041 91.744 1.00 79.79 343 ARG C CA 1
ATOM 11961 C C . ARG C 1 343 ? 68.294 104.930 91.446 1.00 78.24 343 ARG C C 1
ATOM 11962 O O . ARG C 1 343 ? 68.479 105.960 92.085 1.00 78.12 343 ARG C O 1
ATOM 11970 N N . ALA C 1 344 ? 69.102 104.540 90.470 1.00 77.77 344 ALA C N 1
ATOM 11971 C CA . ALA C 1 344 ? 70.298 105.307 90.152 1.00 77.17 344 ALA C CA 1
ATOM 11972 C C . ALA C 1 344 ? 69.907 106.698 89.694 1.00 78.34 344 ALA C C 1
ATOM 11973 O O . ALA C 1 344 ? 70.233 107.696 90.339 1.00 78.97 344 ALA C O 1
ATOM 11975 N N . MET C 1 345 ? 69.197 106.769 88.582 1.00 79.36 345 MET C N 1
ATOM 11976 C CA . MET C 1 345 ? 68.759 108.065 88.072 1.00 81.16 345 MET C CA 1
ATOM 11977 C C . MET C 1 345 ? 68.183 108.992 89.161 1.00 81.68 345 MET C C 1
ATOM 11978 O O . MET C 1 345 ? 68.336 110.208 89.103 1.00 82.12 345 MET C O 1
ATOM 11983 N N . PHE C 1 346 ? 67.521 108.413 90.154 1.00 81.78 346 PHE C N 1
ATOM 11984 C CA . PHE C 1 346 ? 66.924 109.210 91.213 1.00 82.98 346 PHE C CA 1
ATOM 11985 C C . PHE C 1 346 ? 68.012 109.793 92.079 1.00 81.67 346 PHE C C 1
ATOM 11986 O O . PHE C 1 346 ? 68.097 111.003 92.249 1.00 82.83 346 PHE C O 1
ATOM 11994 N N . ILE C 1 347 ? 68.837 108.920 92.642 1.00 79.68 347 ILE C N 1
ATOM 11995 C CA . ILE C 1 347 ? 69.963 109.364 93.448 1.00 78.73 347 ILE C CA 1
ATOM 11996 C C . ILE C 1 347 ? 70.864 110.355 92.731 1.00 79.49 347 ILE C C 1
ATOM 11997 O O . ILE C 1 347 ? 71.502 111.171 93.377 1.00 80.18 347 ILE C O 1
ATOM 12002 N N . ALA C 1 348 ? 70.930 110.276 91.406 1.00 80.05 348 ALA C N 1
ATOM 12003 C CA . ALA C 1 348 ? 71.822 111.138 90.644 1.00 81.07 348 ALA C CA 1
ATOM 12004 C C . ALA C 1 348 ? 71.222 112.541 90.532 1.00 84.16 348 ALA C C 1
ATOM 12005 O O . ALA C 1 348 ? 71.926 113.559 90.644 1.00 85.57 348 ALA C O 1
ATOM 12007 N N . LYS C 1 349 ? 69.910 112.582 90.324 1.00 85.85 349 LYS C N 1
ATOM 12008 C CA . LYS C 1 349 ? 69.173 113.837 90.329 1.00 88.73 349 LYS C CA 1
ATOM 12009 C C . LYS C 1 349 ? 69.251 114.435 91.726 1.00 89.64 349 LYS C C 1
ATOM 12010 O O . LYS C 1 349 ? 69.380 115.635 91.881 1.00 91.51 349 LYS C O 1
ATOM 12016 N N . LEU C 1 350 ? 69.198 113.580 92.744 1.00 88.78 350 LEU C N 1
ATOM 12017 C CA . LEU C 1 350 ? 69.193 114.039 94.129 1.00 89.64 350 LEU C CA 1
ATOM 12018 C C . LEU C 1 350 ? 70.514 114.665 94.539 1.00 90.74 350 LEU C C 1
ATOM 12019 O O . LEU C 1 350 ? 70.540 115.526 95.406 1.00 92.70 350 LEU C O 1
ATOM 12024 N N . LEU C 1 351 ? 71.611 114.235 93.930 1.00 90.21 351 LEU C N 1
ATOM 12025 C CA . LEU C 1 351 ? 72.910 114.651 94.414 1.00 91.58 351 LEU C CA 1
ATOM 12026 C C . LEU C 1 351 ? 73.396 115.940 93.791 1.00 95.54 351 LEU C C 1
ATOM 12027 O O . LEU C 1 351 ? 74.121 116.704 94.421 1.00 97.13 351 LEU C O 1
ATOM 12032 N N . SER C 1 352 ? 73.008 116.179 92.548 1.00 97.95 352 SER C N 1
ATOM 12033 C CA . SER C 1 352 ? 73.563 117.284 91.799 1.00 101.87 352 SER C CA 1
ATOM 12034 C C . SER C 1 352 ? 72.546 117.769 90.790 1.00 104.84 352 SER C C 1
ATOM 12035 O O . SER C 1 352 ? 71.551 117.095 90.545 1.00 104.40 352 SER C O 1
ATOM 12038 N N . GLY C 1 353 ? 72.793 118.937 90.206 1.00 108.96 353 GLY C N 1
ATOM 12039 C CA . GLY C 1 353 ? 71.965 119.445 89.111 1.00 112.51 353 GLY C CA 1
ATOM 12040 C C . GLY C 1 353 ? 72.454 119.024 87.725 1.00 112.59 353 GLY C C 1
ATOM 12041 O O . GLY C 1 353 ? 71.706 119.119 86.743 1.00 114.45 353 GLY C O 1
ATOM 12042 N N . GLY C 1 354 ? 73.704 118.566 87.640 1.00 110.91 354 GLY C N 1
ATOM 12043 C CA . GLY C 1 354 ? 74.302 118.151 86.369 1.00 110.65 354 GLY C CA 1
ATOM 12044 C C . GLY C 1 354 ? 74.564 116.659 86.356 1.00 107.99 354 GLY C C 1
ATOM 12045 O O . GLY C 1 354 ? 75.628 116.192 86.777 1.00 106.89 354 GLY C O 1
ATOM 12046 N N . HIS C 1 355 ? 73.598 115.905 85.841 1.00 107.45 355 HIS C N 1
ATOM 12047 C CA . HIS C 1 355 ? 73.534 114.463 86.083 1.00 105.00 355 HIS C CA 1
ATOM 12048 C C . HIS C 1 355 ? 73.249 113.624 84.838 1.00 104.23 355 HIS C C 1
ATOM 12049 O O . HIS C 1 355 ? 73.789 112.515 84.682 1.00 103.26 355 HIS C O 1
ATOM 12056 N N . LEU C 1 356 ? 72.379 114.152 83.978 1.00 104.89 356 LEU C N 1
ATOM 12057 C CA . LEU C 1 356 ? 71.801 113.414 82.848 1.00 103.45 356 LEU C CA 1
ATOM 12058 C C . LEU C 1 356 ? 70.306 113.551 83.023 1.00 103.74 356 LEU C C 1
ATOM 12059 O O . LEU C 1 356 ? 69.725 112.869 83.867 1.00 102.59 356 LEU C O 1
ATOM 12064 N N . LYS C 1 357 ? 69.696 114.460 82.263 1.00 105.19 357 LYS C N 1
ATOM 12065 C CA . LYS C 1 357 ? 68.273 114.754 82.409 1.00 105.94 357 LYS C CA 1
ATOM 12066 C C . LYS C 1 357 ? 67.483 113.458 82.309 1.00 103.99 357 LYS C C 1
ATOM 12067 O O . LYS C 1 357 ? 67.829 112.567 81.535 1.00 102.90 357 LYS C O 1
ATOM 12073 N N . TYR C 1 358 ? 66.430 113.331 83.097 1.00 103.52 358 TYR C N 1
ATOM 12074 C CA . TYR C 1 358 ? 65.749 112.055 83.147 1.00 101.78 358 TYR C CA 1
ATOM 12075 C C . TYR C 1 358 ? 64.433 112.122 83.890 1.00 103.46 358 TYR C C 1
ATOM 12076 O O . TYR C 1 358 ? 64.400 112.036 85.117 1.00 102.11 358 TYR C O 1
ATOM 12085 N N . GLU C 1 359 ? 63.348 112.247 83.141 1.00 106.38 359 GLU C N 1
ATOM 12086 C CA . GLU C 1 359 ? 62.061 112.450 83.757 1.00 109.33 359 GLU C CA 1
ATOM 12087 C C . GLU C 1 359 ? 61.424 111.169 84.233 1.00 108.50 359 GLU C C 1
ATOM 12088 O O . GLU C 1 359 ? 61.156 110.268 83.448 1.00 108.84 359 GLU C O 1
ATOM 12094 N N . SER C 1 360 ? 61.173 111.096 85.531 1.00 107.87 360 SER C N 1
ATOM 12095 C CA . SER C 1 360 ? 60.321 110.053 86.066 1.00 108.42 360 SER C CA 1
ATOM 12096 C C . SER C 1 360 ? 59.844 110.445 87.452 1.00 109.00 360 SER C C 1
ATOM 12097 O O . SER C 1 360 ? 60.518 111.195 88.151 1.00 107.54 360 SER C O 1
ATOM 12100 N N . ASP C 1 361 ? 58.669 109.964 87.835 1.00 111.67 361 ASP C N 1
ATOM 12101 C CA . ASP C 1 361 ? 58.120 110.295 89.138 1.00 113.05 361 ASP C CA 1
ATOM 12102 C C . ASP C 1 361 ? 58.685 109.396 90.209 1.00 109.91 361 ASP C C 1
ATOM 12103 O O . ASP C 1 361 ? 58.375 109.555 91.385 1.00 110.46 361 ASP C O 1
ATOM 12108 N N . PHE C 1 362 ? 59.521 108.452 89.801 1.00 106.94 362 PHE C N 1
ATOM 12109 C CA . PHE C 1 362 ? 60.092 107.514 90.740 1.00 104.06 362 PHE C CA 1
ATOM 12110 C C . PHE C 1 362 ? 60.801 108.275 91.848 1.00 102.55 362 PHE C C 1
ATOM 12111 O O . PHE C 1 362 ? 61.500 109.257 91.592 1.00 101.59 362 PHE C O 1
ATOM 12119 N N . LYS C 1 363 ? 60.620 107.831 93.084 1.00 102.78 363 LYS C N 1
ATOM 12120 C CA . LYS C 1 363 ? 61.482 108.316 94.152 1.00 101.91 363 LYS C CA 1
ATOM 12121 C C . LYS C 1 363 ? 61.837 107.226 95.157 1.00 100.22 363 LYS C C 1
ATOM 12122 O O . LYS C 1 363 ? 61.336 106.107 95.087 1.00 100.36 363 LYS C O 1
ATOM 12128 N N . ILE C 1 364 ? 62.748 107.551 96.063 1.00 98.83 364 ILE C N 1
ATOM 12129 C CA . ILE C 1 364 ? 63.000 106.702 97.204 1.00 97.94 364 ILE C CA 1
ATOM 12130 C C . ILE C 1 364 ? 62.412 107.410 98.415 1.00 100.51 364 ILE C C 1
ATOM 12131 O O . ILE C 1 364 ? 62.702 108.583 98.654 1.00 100.91 364 ILE C O 1
ATOM 12136 N N . ASN C 1 365 ? 61.564 106.720 99.166 1.00 102.56 365 ASN C N 1
ATOM 12137 C CA . ASN C 1 365 ? 60.801 107.412 100.183 1.00 105.47 365 ASN C CA 1
ATOM 12138 C C . ASN C 1 365 ? 61.483 107.433 101.524 1.00 105.09 365 ASN C C 1
ATOM 12139 O O . ASN C 1 365 ? 61.210 106.609 102.381 1.00 106.05 365 ASN C O 1
ATOM 12144 N N . ILE C 1 366 ? 62.383 108.378 101.715 1.00 104.47 366 ILE C N 1
ATOM 12145 C CA . ILE C 1 366 ? 62.905 108.606 103.039 1.00 103.96 366 ILE C CA 1
ATOM 12146 C C . ILE C 1 366 ? 61.732 109.028 103.957 1.00 105.96 366 ILE C C 1
ATOM 12147 O O . ILE C 1 366 ? 60.890 109.835 103.560 1.00 108.37 366 ILE C O 1
ATOM 12152 N N . PRO C 1 367 ? 61.697 108.477 105.166 1.00 105.24 367 PRO C N 1
ATOM 12153 C CA . PRO C 1 367 ? 60.729 108.906 106.180 1.00 107.49 367 PRO C CA 1
ATOM 12154 C C . PRO C 1 367 ? 60.539 110.419 106.178 1.00 109.93 367 PRO C C 1
ATOM 12155 O O . PRO C 1 367 ? 59.797 110.946 105.349 1.00 112.99 367 PRO C O 1
ATOM 12159 N N . ASN C 1 368 ? 61.210 111.095 107.107 1.00 109.46 368 ASN C N 1
ATOM 12160 C CA . ASN C 1 368 ? 61.049 112.531 107.302 1.00 111.74 368 ASN C CA 1
ATOM 12161 C C . ASN C 1 368 ? 60.269 112.867 108.571 1.00 114.40 368 ASN C C 1
ATOM 12162 O O . ASN C 1 368 ? 59.109 113.273 108.502 1.00 118.02 368 ASN C O 1
ATOM 12167 N N . VAL C 1 369 ? 60.904 112.698 109.728 1.00 113.32 369 VAL C N 1
ATOM 12168 C CA . VAL C 1 369 ? 60.197 112.797 110.984 1.00 115.32 369 VAL C CA 1
ATOM 12169 C C . VAL C 1 369 ? 60.702 114.013 111.742 1.00 117.31 369 VAL C C 1
ATOM 12170 O O . VAL C 1 369 ? 61.901 114.277 111.743 1.00 116.32 369 VAL C O 1
ATOM 12174 N N . LYS C 1 370 ? 59.801 114.773 112.361 1.00 120.63 370 LYS C N 1
ATOM 12175 C CA . LYS C 1 370 ? 60.181 116.072 112.916 1.00 122.83 370 LYS C CA 1
ATOM 12176 C C . LYS C 1 370 ? 60.351 116.131 114.433 1.00 123.86 370 LYS C C 1
ATOM 12177 O O . LYS C 1 370 ? 59.792 115.323 115.162 1.00 123.83 370 LYS C O 1
ATOM 12183 N N . SER C 1 375 ? 59.216 117.028 123.553 1.00 163.19 375 SER C N 1
ATOM 12184 C CA . SER C 1 375 ? 60.586 116.544 123.414 1.00 159.71 375 SER C CA 1
ATOM 12185 C C . SER C 1 375 ? 61.602 117.478 124.068 1.00 161.48 375 SER C C 1
ATOM 12186 O O . SER C 1 375 ? 61.811 118.624 123.643 1.00 163.55 375 SER C O 1
ATOM 12189 N N . ASP C 1 376 ? 62.239 116.947 125.104 1.00 160.72 376 ASP C N 1
ATOM 12190 C CA . ASP C 1 376 ? 63.081 117.716 125.986 1.00 162.45 376 ASP C CA 1
ATOM 12191 C C . ASP C 1 376 ? 64.196 116.832 126.503 1.00 159.54 376 ASP C C 1
ATOM 12192 O O . ASP C 1 376 ? 63.984 115.969 127.354 1.00 159.15 376 ASP C O 1
ATOM 12197 N N . ASP C 1 377 ? 65.375 117.025 125.929 1.00 157.45 377 ASP C N 1
ATOM 12198 C CA . ASP C 1 377 ? 66.604 116.547 126.531 1.00 156.03 377 ASP C CA 1
ATOM 12199 C C . ASP C 1 377 ? 66.343 115.748 127.799 1.00 155.68 377 ASP C C 1
ATOM 12200 O O . ASP C 1 377 ? 66.276 116.321 128.887 1.00 159.13 377 ASP C O 1
ATOM 12205 N N . LYS C 1 378 ? 66.202 114.435 127.681 1.00 151.37 378 LYS C N 1
ATOM 12206 C CA . LYS C 1 378 ? 66.351 113.606 128.868 1.00 150.54 378 LYS C CA 1
ATOM 12207 C C . LYS C 1 378 ? 65.091 113.457 129.724 1.00 150.94 378 LYS C C 1
ATOM 12208 O O . LYS C 1 378 ? 65.129 112.806 130.769 1.00 152.15 378 LYS C O 1
ATOM 12214 N N . ILE C 1 379 ? 63.986 114.071 129.318 1.00 149.69 379 ILE C N 1
ATOM 12215 C CA . ILE C 1 379 ? 62.718 113.705 129.931 1.00 148.77 379 ILE C CA 1
ATOM 12216 C C . ILE C 1 379 ? 62.111 112.650 129.020 1.00 143.81 379 ILE C C 1
ATOM 12217 O O . ILE C 1 379 ? 61.610 112.958 127.936 1.00 143.19 379 ILE C O 1
ATOM 12222 N N . ILE C 1 380 ? 62.220 111.395 129.448 1.00 139.92 380 ILE C N 1
ATOM 12223 C CA . ILE C 1 380 ? 61.795 110.253 128.643 1.00 134.73 380 ILE C CA 1
ATOM 12224 C C . ILE C 1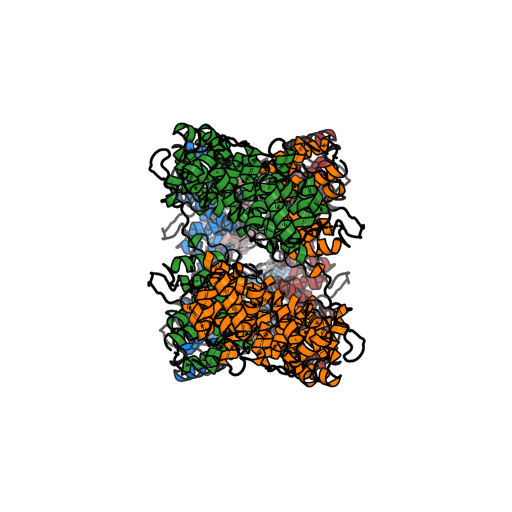 380 ? 60.531 109.622 129.184 1.00 135.00 380 ILE C C 1
ATOM 12225 O O . ILE C 1 380 ? 60.395 109.411 130.388 1.00 137.18 380 ILE C O 1
ATOM 12230 N N . ASP C 1 381 ? 59.616 109.294 128.286 1.00 132.51 381 ASP C N 1
ATOM 12231 C CA . ASP C 1 381 ? 58.349 108.717 128.688 1.00 132.89 381 ASP C CA 1
ATOM 12232 C C . ASP C 1 381 ? 58.404 107.203 128.586 1.00 129.96 381 ASP C C 1
ATOM 12233 O O . ASP C 1 381 ? 57.923 106.614 127.622 1.00 128.52 381 ASP C O 1
ATOM 12238 N N . PHE C 1 382 ? 59.000 106.570 129.583 1.00 129.00 382 PHE C N 1
ATOM 12239 C CA . PHE C 1 382 ? 59.156 105.131 129.540 1.00 126.57 382 PHE C CA 1
ATOM 12240 C C . PHE C 1 382 ? 57.811 104.432 129.347 1.00 127.31 382 PHE C C 1
ATOM 12241 O O . PHE C 1 382 ? 57.734 103.420 128.660 1.00 125.70 382 PHE C O 1
ATOM 12249 N N . GLN C 1 383 ? 56.753 104.982 129.934 1.00 129.84 383 GLN C N 1
ATOM 12250 C CA . GLN C 1 383 ? 55.414 104.429 129.750 1.00 131.35 383 GLN C CA 1
ATOM 12251 C C . GLN C 1 383 ? 55.087 104.151 128.291 1.00 128.64 383 GLN C C 1
ATOM 12252 O O . GLN C 1 383 ? 54.354 103.215 127.985 1.00 129.77 383 GLN C O 1
ATOM 12258 N N . SER C 1 384 ? 55.616 104.962 127.386 1.00 125.16 384 SER C N 1
ATOM 12259 C CA . SER C 1 384 ? 55.279 104.808 125.980 1.00 122.84 384 SER C CA 1
ATOM 12260 C C . SER C 1 384 ? 56.013 103.622 125.362 1.00 119.33 384 SER C C 1
ATOM 12261 O O . SER C 1 384 ? 55.544 103.024 124.400 1.00 118.86 384 SER C O 1
ATOM 12264 N N . LEU C 1 385 ? 57.169 103.288 125.923 1.00 116.99 385 LEU C N 1
ATOM 12265 C CA . LEU C 1 385 ? 57.904 102.113 125.494 1.00 113.84 385 LEU C CA 1
ATOM 12266 C C . LEU C 1 385 ? 57.202 100.861 125.987 1.00 115.80 385 LEU C C 1
ATOM 12267 O O . LEU C 1 385 ? 57.399 99.776 125.435 1.00 114.83 385 LEU C O 1
ATOM 12272 N N . LYS C 1 386 ? 56.400 101.003 127.040 1.00 118.71 386 LYS C N 1
ATOM 12273 C CA . LYS C 1 386 ? 55.780 99.834 127.648 1.00 120.95 386 LYS C CA 1
ATOM 12274 C C . LYS C 1 386 ? 55.151 98.974 126.588 1.00 120.91 386 LYS C C 1
ATOM 12275 O O . LYS C 1 386 ? 54.564 99.479 125.619 1.00 120.47 386 LYS C O 1
ATOM 12281 N N . ARG C 1 387 ? 55.369 97.668 126.753 1.00 131.94 428 ARG C N 1
ATOM 12282 C CA . ARG C 1 387 ? 54.854 96.720 125.802 1.00 126.85 428 ARG C CA 1
ATOM 12283 C C . ARG C 1 387 ? 53.475 96.249 126.187 1.00 124.88 428 ARG C C 1
ATOM 12284 O O . ARG C 1 387 ? 53.250 95.750 127.290 1.00 124.87 428 ARG C O 1
ATOM 12292 N N . GLU C 1 388 ? 52.553 96.433 125.255 1.00 123.75 429 GLU C N 1
ATOM 12293 C CA . GLU C 1 388 ? 51.211 95.903 125.378 1.00 121.75 429 GLU C CA 1
ATOM 12294 C C . GLU C 1 388 ? 51.256 94.467 125.931 1.00 117.63 429 GLU C C 1
ATOM 12295 O O . GLU C 1 388 ? 51.828 93.593 125.295 1.00 114.45 429 GLU C O 1
ATOM 12301 N N . ILE C 1 389 ? 50.666 94.220 127.104 1.00 118.07 430 ILE C N 1
ATOM 12302 C CA . ILE C 1 389 ? 50.816 92.915 127.794 1.00 115.43 430 ILE C CA 1
ATOM 12303 C C . ILE C 1 389 ? 50.721 91.673 126.899 1.00 110.39 430 ILE C C 1
ATOM 12304 O O . ILE C 1 389 ? 51.586 90.797 126.930 1.00 108.84 430 ILE C O 1
ATOM 12309 N N . VAL C 1 390 ? 49.651 91.593 126.122 1.00 108.30 431 VAL C N 1
ATOM 12310 C CA . VAL C 1 390 ? 49.431 90.470 125.216 1.00 104.20 431 VAL C CA 1
ATOM 12311 C C . VAL C 1 390 ? 50.540 90.281 124.177 1.00 102.40 431 VAL C C 1
ATOM 12312 O O . VAL C 1 390 ? 50.809 89.162 123.728 1.00 99.40 431 VAL C O 1
ATOM 12316 N N . LYS C 1 391 ? 51.174 91.381 123.789 1.00 104.43 432 LYS C N 1
ATOM 12317 C CA . LYS C 1 391 ? 52.197 91.342 122.764 1.00 103.07 432 LYS C CA 1
ATOM 12318 C C . LYS C 1 391 ? 53.463 90.649 123.239 1.00 102.82 432 LYS C C 1
ATOM 12319 O O . LYS C 1 391 ? 54.318 90.307 122.433 1.00 102.38 432 LYS C O 1
ATOM 12325 N N . ARG C 1 392 ? 53.597 90.427 124.538 1.00 103.43 433 ARG C N 1
ATOM 12326 C CA . ARG C 1 392 ? 54.806 89.772 125.002 1.00 103.89 433 ARG C CA 1
ATOM 12327 C C . ARG C 1 392 ? 54.604 88.328 125.435 1.00 101.40 433 ARG C C 1
ATOM 12328 O O . ARG C 1 392 ? 55.525 87.698 125.943 1.00 102.96 433 ARG C O 1
ATOM 12336 N N . ILE C 1 393 ? 53.406 87.798 125.228 1.00 98.19 434 ILE C N 1
ATOM 12337 C CA . ILE C 1 393 ? 53.207 86.361 125.335 1.00 95.55 434 ILE C CA 1
ATOM 12338 C C . ILE C 1 393 ? 54.136 85.686 124.332 1.00 94.12 434 ILE C C 1
ATOM 12339 O O . ILE C 1 393 ? 54.095 85.990 123.140 1.00 92.83 434 ILE C O 1
ATOM 12344 N N . VAL C 1 394 ? 54.969 84.765 124.797 1.00 94.58 435 VAL C N 1
ATOM 12345 C CA . VAL C 1 394 ? 55.891 84.094 123.890 1.00 93.21 435 VAL C CA 1
ATOM 12346 C C . VAL C 1 394 ? 55.581 82.619 123.691 1.00 90.61 435 VAL C C 1
ATOM 12347 O O . VAL C 1 394 ? 55.872 82.070 122.639 1.00 88.56 435 VAL C O 1
ATOM 12351 N N . PHE C 1 395 ? 55.025 81.982 124.718 1.00 91.10 436 PHE C N 1
ATOM 12352 C CA . PHE C 1 395 ? 54.751 80.546 124.699 1.00 90.53 436 PHE C CA 1
ATOM 12353 C C . PHE C 1 395 ? 53.266 80.224 124.488 1.00 88.54 436 PHE C C 1
ATOM 12354 O O . PHE C 1 395 ? 52.398 80.855 125.094 1.00 89.40 436 PHE C O 1
ATOM 12362 N N . LEU C 1 396 ? 52.972 79.229 123.653 1.00 86.47 437 LEU C N 1
ATOM 12363 C CA . LEU C 1 396 ? 51.591 78.819 123.440 1.00 84.23 437 LEU C CA 1
ATOM 12364 C C . LEU C 1 396 ? 50.974 78.474 124.779 1.00 86.95 437 LEU C C 1
ATOM 12365 O O . LEU C 1 396 ? 49.804 78.757 125.030 1.00 87.20 437 LEU C O 1
ATOM 12370 N N . LYS C 1 397 ? 51.770 77.853 125.641 1.00 89.92 438 LYS C N 1
ATOM 12371 C CA . LYS C 1 397 ? 51.351 77.573 127.003 1.00 92.79 438 LYS C CA 1
ATOM 12372 C C . LYS C 1 397 ? 50.548 78.752 127.574 1.00 93.47 438 LYS C C 1
ATOM 12373 O O . LYS C 1 397 ? 49.469 78.564 128.132 1.00 93.80 438 LYS C O 1
ATOM 12379 N N . ASP C 1 398 ? 51.075 79.965 127.410 1.00 94.33 439 ASP C N 1
ATOM 12380 C CA . ASP C 1 398 ? 50.457 81.168 127.970 1.00 96.54 439 ASP C CA 1
ATOM 12381 C C . ASP C 1 398 ? 49.286 81.723 127.163 1.00 95.18 439 ASP C C 1
ATOM 12382 O O . ASP C 1 398 ? 48.375 82.314 127.733 1.00 96.99 439 ASP C O 1
ATOM 12387 N N . LEU C 1 399 ? 49.311 81.562 125.847 1.00 93.07 440 LEU C N 1
ATOM 12388 C CA . LEU C 1 399 ? 48.149 81.909 125.051 1.00 92.30 440 LEU C CA 1
ATOM 12389 C C . LEU C 1 399 ? 46.941 81.187 125.601 1.00 94.18 440 LEU C C 1
ATOM 12390 O O . LEU C 1 399 ? 45.894 81.782 125.840 1.00 95.43 440 LEU C O 1
ATOM 12395 N N . MET C 1 400 ? 47.081 79.885 125.796 1.00 95.42 441 MET C N 1
ATOM 12396 C CA . MET C 1 400 ? 45.943 79.080 126.182 1.00 97.41 441 MET C CA 1
ATOM 12397 C C . MET C 1 400 ? 45.413 79.518 127.532 1.00 101.32 441 MET C C 1
ATOM 12398 O O . MET C 1 400 ? 44.212 79.439 127.788 1.00 102.29 441 MET C O 1
ATOM 12403 N N . LYS C 1 401 ? 46.307 79.984 128.399 1.00 104.20 442 LYS C N 1
ATOM 12404 C CA . LYS C 1 401 ? 45.873 80.410 129.712 1.00 108.42 442 LYS C CA 1
ATOM 12405 C C . LYS C 1 401 ? 45.002 81.653 129.565 1.00 109.17 442 LYS C C 1
ATOM 12406 O O . LYS C 1 401 ? 44.062 81.851 130.338 1.00 112.39 442 LYS C O 1
ATOM 12412 N N . GLU C 1 402 ? 45.289 82.468 128.553 1.00 106.92 443 GLU C N 1
ATOM 12413 C CA . GLU C 1 402 ? 44.487 83.660 128.297 1.00 108.14 443 GLU C CA 1
ATOM 12414 C C . GLU C 1 402 ? 43.099 83.289 127.803 1.00 107.83 443 GLU C C 1
ATOM 12415 O O . GLU C 1 402 ? 42.098 83.802 128.293 1.00 110.70 443 GLU C O 1
ATOM 12421 N N . TYR C 1 403 ? 43.037 82.390 126.833 1.00 105.21 444 TYR C N 1
ATOM 12422 C CA . TYR C 1 403 ? 41.760 81.958 126.301 1.00 105.12 444 TYR C CA 1
ATOM 12423 C C . TYR C 1 403 ? 40.868 81.372 127.381 1.00 109.69 444 TYR C C 1
ATOM 12424 O O . TYR C 1 403 ? 39.654 81.330 127.234 1.00 110.87 444 TYR C O 1
ATOM 12433 N N . GLU C 1 404 ? 41.465 80.922 128.474 1.00 113.50 445 GLU C N 1
ATOM 12434 C CA . GLU C 1 404 ? 40.677 80.358 129.559 1.00 119.05 445 GLU C CA 1
ATOM 12435 C C . GLU C 1 404 ? 40.204 81.415 130.541 1.00 124.10 445 GLU C C 1
ATOM 12436 O O . GLU C 1 404 ? 39.669 81.098 131.601 1.00 128.46 445 GLU C O 1
ATOM 12442 N N . LYS C 1 405 ? 40.397 82.678 130.175 1.00 124.52 446 LYS C N 1
ATOM 12443 C CA . LYS C 1 405 ? 39.881 83.793 130.961 1.00 129.45 446 LYS C CA 1
ATOM 12444 C C . LYS C 1 405 ? 38.785 84.513 130.176 1.00 129.86 446 LYS C C 1
ATOM 12445 O O . LYS C 1 405 ? 37.638 84.067 130.126 1.00 131.34 446 LYS C O 1
ATOM 12451 N N . SER C 1 409 ? 36.227 85.909 134.569 1.00 156.39 450 SER C N 1
ATOM 12452 C CA . SER C 1 409 ? 36.323 87.363 134.512 1.00 158.03 450 SER C CA 1
ATOM 12453 C C . SER C 1 409 ? 37.409 87.815 133.530 1.00 153.08 450 SER C C 1
ATOM 12454 O O . SER C 1 409 ? 38.403 88.435 133.927 1.00 153.52 450 SER C O 1
ATOM 12456 N N . ARG C 1 410 ? 37.211 87.487 132.251 1.00 148.55 451 ARG C N 1
ATOM 12457 C CA . ARG C 1 410 ? 38.072 87.961 131.162 1.00 143.84 451 ARG C CA 1
ATOM 12458 C C . ARG C 1 410 ? 38.103 89.490 131.111 1.00 146.47 451 ARG C C 1
ATOM 12459 O O . ARG C 1 410 ? 37.065 90.143 131.220 1.00 150.51 451 ARG C O 1
ATOM 12461 N N . LYS C 1 411 ? 39.294 90.054 130.937 1.00 144.69 452 LYS C N 1
ATOM 12462 C CA . LYS C 1 411 ? 39.474 91.511 130.923 1.00 147.32 452 LYS C CA 1
ATOM 12463 C C . LYS C 1 411 ? 39.020 92.173 129.608 1.00 145.04 452 LYS C C 1
ATOM 12464 O O . LYS C 1 411 ? 37.825 92.187 129.309 1.00 146.62 452 LYS C O 1
ATOM 12470 N N . ALA C 1 412 ? 39.961 92.706 128.827 1.00 141.42 453 ALA C N 1
ATOM 12471 C CA . ALA C 1 412 ? 39.615 93.495 127.632 1.00 139.76 453 ALA C CA 1
ATOM 12472 C C . ALA C 1 412 ? 39.755 92.759 126.281 1.00 132.88 453 ALA C C 1
ATOM 12473 O O . ALA C 1 412 ? 39.751 91.528 126.240 1.00 129.47 453 ALA C O 1
ATOM 12475 N N . PRO C 1 413 ? 39.908 93.525 125.180 1.00 131.00 454 PRO C N 1
ATOM 12476 C CA . PRO C 1 413 ? 39.674 93.133 123.776 1.00 125.83 454 PRO C CA 1
ATOM 12477 C C . PRO C 1 413 ? 40.255 91.778 123.372 1.00 118.86 454 PRO C C 1
ATOM 12478 O O . PRO C 1 413 ? 41.242 91.330 123.950 1.00 117.61 454 PRO C O 1
ATOM 12482 N N . LEU C 1 414 ? 39.640 91.145 122.375 1.00 114.37 455 LEU C N 1
ATOM 12483 C CA . LEU C 1 414 ? 40.063 89.823 121.911 1.00 108.08 455 LEU C CA 1
ATOM 12484 C C . LEU C 1 414 ? 40.876 89.861 120.619 1.00 104.50 455 LEU C C 1
ATOM 12485 O O . LEU C 1 414 ? 41.628 88.932 120.326 1.00 101.41 455 LEU C O 1
ATOM 12490 N N . ILE C 1 415 ? 40.720 90.911 119.826 1.00 105.08 456 ILE C N 1
ATOM 12491 C CA . ILE C 1 415 ? 41.420 90.934 118.550 1.00 101.40 456 ILE C CA 1
ATOM 12492 C C . ILE C 1 415 ? 42.933 90.899 118.758 1.00 99.86 456 ILE C C 1
ATOM 12493 O O . ILE C 1 415 ? 43.630 90.170 118.058 1.00 96.79 456 ILE C O 1
ATOM 12498 N N . PRO C 1 416 ? 43.441 91.662 119.746 1.00 102.21 457 PRO C N 1
ATOM 12499 C CA . PRO C 1 416 ? 44.855 91.564 120.099 1.00 101.28 457 PRO C CA 1
ATOM 12500 C C . PRO C 1 416 ? 45.278 90.104 120.314 1.00 97.32 457 PRO C C 1
ATOM 12501 O O . PRO C 1 416 ? 46.293 89.676 119.765 1.00 95.70 457 PRO C O 1
ATOM 12505 N N . LEU C 1 417 ? 44.502 89.352 121.095 1.00 96.00 458 LEU C N 1
ATOM 12506 C CA . LEU C 1 417 ? 44.812 87.951 121.379 1.00 92.58 458 LEU C CA 1
ATOM 12507 C C . LEU C 1 417 ? 44.809 87.112 120.094 1.00 89.10 458 LEU C C 1
ATOM 12508 O O . LEU C 1 417 ? 45.689 86.276 119.877 1.00 87.41 458 LEU C O 1
ATOM 12513 N N . LEU C 1 418 ? 43.817 87.322 119.240 1.00 88.12 459 LEU C N 1
ATOM 12514 C CA . LEU C 1 418 ? 43.755 86.559 118.009 1.00 84.52 459 LEU C CA 1
ATOM 12515 C C . LEU C 1 418 ? 44.940 86.917 117.132 1.00 84.10 459 LEU C C 1
ATOM 12516 O O . LEU C 1 418 ? 45.594 86.043 116.573 1.00 81.87 459 LEU C O 1
ATOM 12521 N N . LYS C 1 419 ? 45.218 88.212 117.025 1.00 86.91 460 LYS C N 1
ATOM 12522 C CA . LYS C 1 419 ? 46.381 88.678 116.288 1.00 87.69 460 LYS C CA 1
ATOM 12523 C C . LYS C 1 419 ? 47.635 87.995 116.821 1.00 87.32 460 LYS C C 1
ATOM 12524 O O . LYS C 1 419 ? 48.440 87.481 116.051 1.00 86.55 460 LYS C O 1
ATOM 12530 N N . GLN C 1 420 ? 47.790 87.972 118.139 1.00 88.24 461 GLN C N 1
ATOM 12531 C CA . GLN C 1 420 ? 48.958 87.359 118.738 1.00 88.17 461 GLN C CA 1
ATOM 12532 C C . GLN C 1 420 ? 48.999 85.861 118.472 1.00 85.04 461 GLN C C 1
ATOM 12533 O O . GLN C 1 420 ? 50.076 85.290 118.333 1.00 85.30 461 GLN C O 1
ATOM 12539 N N . THR C 1 421 ? 47.835 85.220 118.409 1.00 82.86 462 THR C N 1
ATOM 12540 C CA . THR C 1 421 ? 47.796 83.781 118.174 1.00 80.26 462 THR C CA 1
ATOM 12541 C C . THR C 1 421 ? 48.295 83.471 116.774 1.00 79.00 462 THR C C 1
ATOM 12542 O O . THR C 1 421 ? 48.989 82.478 116.547 1.00 78.57 462 THR C O 1
ATOM 12546 N N . VAL C 1 422 ? 47.944 84.319 115.821 1.00 78.92 463 VAL C N 1
ATOM 12547 C CA . VAL C 1 422 ? 48.444 84.112 114.478 1.00 77.43 463 VAL C CA 1
ATOM 12548 C C . VAL C 1 422 ? 49.956 84.265 114.500 1.00 79.08 463 VAL C C 1
ATOM 12549 O O . VAL C 1 422 ? 50.687 83.395 114.045 1.00 78.32 463 VAL C O 1
ATOM 12553 N N . LYS C 1 423 ? 50.427 85.362 115.076 1.00 81.99 464 LYS C N 1
ATOM 12554 C CA . LYS C 1 423 ? 51.844 85.647 115.081 1.00 84.50 464 LYS C CA 1
ATOM 12555 C C . LYS C 1 423 ? 52.616 84.454 115.590 1.00 84.87 464 LYS C C 1
ATOM 12556 O O . LYS C 1 423 ? 53.462 83.922 114.892 1.00 85.75 464 LYS C O 1
ATOM 12562 N N . LEU C 1 424 ? 52.315 84.032 116.808 1.00 85.68 465 LEU C N 1
ATOM 12563 C CA . LEU C 1 424 ? 53.025 82.926 117.439 1.00 87.34 465 LEU C CA 1
ATOM 12564 C C . LEU C 1 424 ? 52.892 81.607 116.698 1.00 86.01 465 LEU C C 1
ATOM 12565 O O . LEU C 1 424 ? 53.882 80.949 116.417 1.00 87.32 465 LEU C O 1
ATOM 12570 N N . ILE C 1 425 ? 51.674 81.192 116.402 1.00 84.50 466 ILE C N 1
ATOM 12571 C CA . ILE C 1 425 ? 51.527 79.897 115.775 1.00 83.96 466 ILE C CA 1
ATOM 12572 C C . ILE C 1 425 ? 52.246 79.822 114.443 1.00 85.13 466 ILE C C 1
ATOM 12573 O O . ILE C 1 425 ? 52.821 78.794 114.113 1.00 85.79 466 ILE C O 1
ATOM 12578 N N . ARG C 1 426 ? 52.250 80.912 113.684 1.00 86.37 467 ARG C N 1
ATOM 12579 C CA . ARG C 1 426 ? 52.847 80.856 112.360 1.00 87.52 467 ARG C CA 1
ATOM 12580 C C . ARG C 1 426 ? 54.345 80.924 112.446 1.00 92.06 467 ARG C C 1
ATOM 12581 O O . ARG C 1 426 ? 55.040 80.301 111.660 1.00 93.31 467 ARG C O 1
ATOM 12589 N N . GLN C 1 427 ? 54.848 81.692 113.398 1.00 95.77 468 GLN C N 1
ATOM 12590 C CA . GLN C 1 427 ? 56.285 81.850 113.555 1.00 100.74 468 GLN C CA 1
ATOM 12591 C C . GLN C 1 427 ? 56.794 80.709 114.409 1.00 102.57 468 GLN C C 1
ATOM 12592 O O . GLN C 1 427 ? 56.746 80.796 115.636 1.00 104.08 468 GLN C O 1
ATOM 12598 N N . LYS C 1 428 ? 57.285 79.646 113.782 1.00 103.79 469 LYS C N 1
ATOM 12599 C CA . LYS C 1 428 ? 57.714 78.487 114.545 1.00 105.96 469 LYS C CA 1
ATOM 12600 C C . LYS C 1 428 ? 56.490 77.592 114.704 1.00 103.59 469 LYS C C 1
ATOM 12601 O O . LYS C 1 428 ? 56.118 76.805 113.816 1.00 102.15 469 LYS C O 1
ATOM 12607 N N . ALA C 1 429 ? 55.855 77.777 115.854 1.00 103.90 470 ALA C N 1
ATOM 12608 C CA . ALA C 1 429 ? 54.707 77.001 116.325 1.00 102.42 470 ALA C CA 1
ATOM 12609 C C . ALA C 1 429 ? 54.837 76.792 117.845 1.00 104.69 470 ALA C C 1
ATOM 12610 O O . ALA C 1 429 ? 55.756 77.327 118.500 1.00 107.50 470 ALA C O 1
ATOM 12612 N N . PHE C 1 431 ? 57.977 74.436 117.722 1.00 122.57 472 PHE C N 1
ATOM 12613 C CA . PHE C 1 431 ? 57.243 73.418 116.971 1.00 121.10 472 PHE C CA 1
ATOM 12614 C C . PHE C 1 431 ? 57.648 71.989 117.377 1.00 123.74 472 PHE C C 1
ATOM 12615 O O . PHE C 1 431 ? 58.596 71.789 118.144 1.00 127.66 472 PHE C O 1
ATOM 12623 N N . GLN C 1 432 ? 56.906 71.012 116.849 1.00 121.79 473 GLN C N 1
ATOM 12624 C CA . GLN C 1 432 ? 57.032 69.584 117.197 1.00 123.55 473 GLN C CA 1
ATOM 12625 C C . GLN C 1 432 ? 57.320 69.235 118.672 1.00 125.84 473 GLN C C 1
ATOM 12626 O O . GLN C 1 432 ? 57.540 68.071 118.994 1.00 129.49 473 GLN C O 1
ATOM 12632 N N . LEU C 1 433 ? 57.319 70.221 119.566 1.00 123.94 474 LEU C N 1
ATOM 12633 C CA . LEU C 1 433 ? 57.571 69.952 120.994 1.00 125.29 474 LEU C CA 1
ATOM 12634 C C . LEU C 1 433 ? 56.353 69.296 121.676 1.00 122.82 474 LEU C C 1
ATOM 12635 O O . LEU C 1 433 ? 55.999 68.152 121.382 1.00 123.10 474 LEU C O 1
ATOM 12640 N N . GLU C 1 434 ? 55.736 70.022 122.602 1.00 120.15 475 GLU C N 1
ATOM 12641 C CA . GLU C 1 434 ? 54.444 69.637 123.146 1.00 117.65 475 GLU C CA 1
ATOM 12642 C C . GLU C 1 434 ? 53.432 70.598 122.539 1.00 111.67 475 GLU C C 1
ATOM 12643 O O . GLU C 1 434 ? 52.455 70.989 123.173 1.00 111.31 475 GLU C O 1
ATOM 12649 N N . VAL C 1 435 ? 53.685 70.987 121.301 1.00 106.99 476 VAL C N 1
ATOM 12650 C CA . VAL C 1 435 ? 52.920 72.038 120.656 1.00 101.10 476 VAL C CA 1
ATOM 12651 C C . VAL C 1 435 ? 51.523 71.601 120.251 1.00 97.24 476 VAL C C 1
ATOM 12652 O O . VAL C 1 435 ? 50.580 72.386 120.308 1.00 95.33 476 VAL C O 1
ATOM 12656 N N . GLY C 1 436 ? 51.390 70.351 119.830 1.00 96.30 477 GLY C N 1
ATOM 12657 C CA . GLY C 1 436 ? 50.097 69.831 119.384 1.00 92.75 477 GLY C CA 1
ATOM 12658 C C . GLY C 1 436 ? 49.010 69.994 120.430 1.00 91.86 477 GLY C C 1
ATOM 12659 O O . GLY C 1 436 ? 47.869 70.312 120.108 1.00 89.87 477 GLY C O 1
ATOM 12660 N N . TYR C 1 437 ? 49.371 69.786 121.692 1.00 93.39 478 TYR C N 1
ATOM 12661 C CA . TYR C 1 437 ? 48.417 69.843 122.786 1.00 92.99 478 TYR C CA 1
ATOM 12662 C C . TYR C 1 437 ? 47.835 71.226 122.971 1.00 90.82 478 TYR C C 1
ATOM 12663 O O . TYR C 1 437 ? 46.625 71.386 123.024 1.00 90.53 478 TYR C O 1
ATOM 12672 N N . TYR C 1 438 ? 48.698 72.225 123.077 1.00 90.14 479 TYR C N 1
ATOM 12673 C CA . TYR C 1 438 ? 48.248 73.596 123.287 1.00 89.02 479 TYR C CA 1
ATOM 12674 C C . TYR C 1 438 ? 47.488 74.139 122.078 1.00 85.98 479 TYR C C 1
ATOM 12675 O O . TYR C 1 438 ? 46.450 74.783 122.220 1.00 85.36 479 TYR C O 1
ATOM 12684 N N . ALA C 1 439 ? 48.010 73.885 120.886 1.00 84.67 480 ALA C N 1
ATOM 12685 C CA . ALA C 1 439 ? 47.359 74.379 119.680 1.00 82.54 480 ALA C CA 1
ATOM 12686 C C . ALA C 1 439 ? 45.916 73.892 119.660 1.00 82.29 480 ALA C C 1
ATOM 12687 O O . ALA C 1 439 ? 44.991 74.620 119.301 1.00 81.04 480 ALA C O 1
ATOM 12689 N N . GLN C 1 440 ? 45.737 72.642 120.055 1.00 83.77 481 GLN C N 1
ATOM 12690 C CA . GLN C 1 440 ? 44.435 72.031 120.031 1.00 83.66 481 GLN C CA 1
ATOM 12691 C C . GLN C 1 440 ? 43.454 72.747 120.947 1.00 84.35 481 GLN C C 1
ATOM 12692 O O . GLN C 1 440 ? 42.344 73.061 120.543 1.00 83.70 481 GLN C O 1
ATOM 12698 N N . GLY C 1 441 ? 43.854 72.991 122.188 1.00 86.32 482 GLY C N 1
ATOM 12699 C CA . GLY C 1 441 ? 43.026 73.759 123.109 1.00 87.25 482 GLY C CA 1
ATOM 12700 C C . GLY C 1 441 ? 42.756 75.125 122.515 1.00 84.43 482 GLY C C 1
ATOM 12701 O O . GLY C 1 441 ? 41.613 75.544 122.381 1.00 84.65 482 GLY C O 1
ATOM 12702 N N . ILE C 1 442 ? 43.813 75.823 122.137 1.00 82.33 483 ILE C N 1
ATOM 12703 C CA . ILE C 1 442 ? 43.646 77.148 121.582 1.00 80.70 483 ILE C CA 1
ATOM 12704 C C . ILE C 1 442 ? 42.610 77.146 120.467 1.00 79.25 483 ILE C C 1
ATOM 12705 O O . ILE C 1 442 ? 41.732 78.005 120.439 1.00 80.26 483 ILE C O 1
ATOM 12710 N N . LEU C 1 443 ? 42.702 76.193 119.541 1.00 77.49 484 LEU C N 1
ATOM 12711 C CA . LEU C 1 443 ? 41.755 76.152 118.413 1.00 75.01 484 LEU C CA 1
ATOM 12712 C C . LEU C 1 443 ? 40.346 75.964 118.928 1.00 76.03 484 LEU C C 1
ATOM 12713 O O . LEU C 1 443 ? 39.448 76.715 118.586 1.00 75.98 484 LEU C O 1
ATOM 12718 N N . SER C 1 444 ? 40.167 74.937 119.747 1.00 77.54 485 SER C N 1
ATOM 12719 C CA . SER C 1 444 ? 38.908 74.697 120.408 1.00 79.67 485 SER C CA 1
ATOM 12720 C C . SER C 1 444 ? 38.352 75.998 120.990 1.00 81.50 485 SER C C 1
ATOM 12721 O O . SER C 1 444 ? 37.222 76.390 120.695 1.00 82.13 485 SER C O 1
ATOM 12724 N N . SER C 1 445 ? 39.150 76.671 121.812 1.00 82.57 486 SER C N 1
ATOM 12725 C CA . SER C 1 445 ? 38.735 77.927 122.415 1.00 84.76 486 SER C CA 1
ATOM 12726 C C . SER C 1 445 ? 38.304 78.944 121.379 1.00 83.58 486 SER C C 1
ATOM 12727 O O . SER C 1 445 ? 37.261 79.572 121.501 1.00 85.63 486 SER C O 1
ATOM 12730 N N . ILE C 1 446 ? 39.125 79.117 120.358 1.00 81.09 487 ILE C N 1
ATOM 12731 C CA . ILE C 1 446 ? 38.874 80.145 119.366 1.00 80.44 487 ILE C CA 1
ATOM 12732 C C . ILE C 1 446 ? 37.564 79.911 118.616 1.00 80.52 487 ILE C C 1
ATOM 12733 O O . ILE C 1 446 ? 36.828 80.851 118.318 1.00 81.60 487 ILE C O 1
ATOM 12738 N N . VAL C 1 447 ? 37.262 78.654 118.330 1.00 80.02 488 VAL C N 1
ATOM 12739 C CA . VAL C 1 447 ? 36.031 78.339 117.637 1.00 81.23 488 VAL C CA 1
ATOM 12740 C C . VAL C 1 447 ? 34.821 78.832 118.417 1.00 86.03 488 VAL C C 1
ATOM 12741 O O . VAL C 1 447 ? 33.881 79.350 117.823 1.00 87.44 488 VAL C O 1
ATOM 12745 N N . CYS C 1 448 ? 34.853 78.667 119.739 1.00 89.12 489 CYS C N 1
ATOM 12746 C CA . CYS C 1 448 ? 33.719 78.991 120.607 1.00 93.68 489 CYS C CA 1
ATOM 12747 C C . CYS C 1 448 ? 33.589 80.452 120.982 1.00 95.97 489 CYS C C 1
ATOM 12748 O O . CYS C 1 448 ? 32.581 80.858 121.552 1.00 99.93 489 CYS C O 1
ATOM 12751 N N . LEU C 1 449 ? 34.611 81.240 120.685 1.00 94.23 490 LEU C N 1
ATOM 12752 C CA . LEU C 1 449 ? 34.582 82.650 121.016 1.00 96.54 490 LEU C CA 1
ATOM 12753 C C . LEU C 1 449 ? 33.347 83.337 120.467 1.00 99.29 490 LEU C C 1
ATOM 12754 O O . LEU C 1 449 ? 32.945 83.102 119.333 1.00 97.47 490 LEU C O 1
ATOM 12759 N N . ASN C 1 450 ? 32.757 84.202 121.274 1.00 104.41 491 ASN C N 1
ATOM 12760 C CA . ASN C 1 450 ? 31.771 85.134 120.775 1.00 108.32 491 ASN C CA 1
ATOM 12761 C C . ASN C 1 450 ? 32.351 86.531 120.838 1.00 110.42 491 ASN C C 1
ATOM 12762 O O . ASN C 1 450 ? 33.205 86.817 121.678 1.00 110.82 491 ASN C O 1
ATOM 12767 N N . ASN C 1 451 ? 31.903 87.407 119.951 1.00 112.36 492 ASN C N 1
ATOM 12768 C CA . ASN C 1 451 ? 32.368 88.777 119.998 1.00 115.30 492 ASN C CA 1
ATOM 12769 C C . ASN C 1 451 ? 31.733 89.525 121.180 1.00 122.22 492 ASN C C 1
ATOM 12770 O O . ASN C 1 451 ? 30.662 90.126 121.055 1.00 126.25 492 ASN C O 1
ATOM 12775 N N . GLU C 1 452 ? 32.411 89.477 122.328 1.00 124.10 493 GLU C N 1
ATOM 12776 C CA . GLU C 1 452 ? 31.857 89.959 123.597 1.00 130.94 493 GLU C CA 1
ATOM 12777 C C . GLU C 1 452 ? 31.820 91.467 123.733 1.00 135.70 493 GLU C C 1
ATOM 12778 O O . GLU C 1 452 ? 31.022 92.004 124.498 1.00 141.21 493 GLU C O 1
ATOM 12784 N N . PHE C 1 453 ? 32.711 92.139 123.016 1.00 134.11 494 PHE C N 1
ATOM 12785 C CA . PHE C 1 453 ? 32.814 93.582 123.078 1.00 138.91 494 PHE C CA 1
ATOM 12786 C C . PHE C 1 453 ? 32.696 94.062 121.647 1.00 138.24 494 PHE C C 1
ATOM 12787 O O . PHE C 1 453 ? 33.224 95.108 121.267 1.00 139.88 494 PHE C O 1
ATOM 12795 N N . ASP C 1 454 ? 31.962 93.273 120.865 1.00 136.39 495 ASP C N 1
ATOM 12796 C CA . ASP C 1 454 ? 31.948 93.403 119.414 1.00 134.45 495 ASP C CA 1
ATOM 12797 C C . ASP C 1 454 ? 32.929 94.469 118.962 1.00 134.51 495 ASP C C 1
ATOM 12798 O O . ASP C 1 454 ? 32.642 95.666 118.996 1.00 139.58 495 ASP C O 1
ATOM 12803 N N . GLU C 1 455 ? 34.109 94.008 118.577 1.00 129.12 496 GLU C N 1
ATOM 12804 C CA . GLU C 1 455 ? 35.108 94.852 117.974 1.00 128.74 496 GLU C CA 1
ATOM 12805 C C . GLU C 1 455 ? 34.995 94.668 116.471 1.00 126.11 496 GLU C C 1
ATOM 12806 O O . GLU C 1 455 ? 34.633 93.590 115.996 1.00 122.36 496 GLU C O 1
ATOM 12812 N N . PRO C 1 456 ? 35.281 95.730 115.711 1.00 128.52 497 PRO C N 1
ATOM 12813 C CA . PRO C 1 456 ? 35.229 95.586 114.262 1.00 126.42 497 PRO C CA 1
ATOM 12814 C C . PRO C 1 456 ? 36.218 94.503 113.855 1.00 120.01 497 PRO C C 1
ATOM 12815 O O . PRO C 1 456 ? 37.180 94.251 114.587 1.00 118.74 497 PRO C O 1
ATOM 12819 N N . LEU C 1 457 ? 35.982 93.857 112.715 1.00 116.12 498 LEU C N 1
ATOM 12820 C CA . LEU C 1 457 ? 36.964 92.952 112.124 1.00 110.19 498 LEU C CA 1
ATOM 12821 C C . LEU C 1 457 ? 37.218 91.683 112.921 1.00 105.94 498 LEU C C 1
ATOM 12822 O O . LEU C 1 457 ? 38.066 90.877 112.534 1.00 102.48 498 LEU C O 1
ATOM 12827 N N . PHE C 1 458 ? 36.509 91.504 114.034 1.00 106.70 499 PHE C N 1
ATOM 12828 C CA . PHE C 1 458 ? 36.485 90.201 114.699 1.00 102.88 499 PHE C CA 1
ATOM 12829 C C . PHE C 1 458 ? 36.136 89.224 113.587 1.00 99.54 499 PHE C C 1
ATOM 12830 O O . PHE C 1 458 ? 35.924 89.643 112.452 1.00 101.02 499 PHE C O 1
ATOM 12838 N N . GLU C 1 459 ? 36.057 87.936 113.857 1.00 95.83 500 GLU C N 1
ATOM 12839 C CA . GLU C 1 459 ? 35.631 87.040 112.777 1.00 93.09 500 GLU C CA 1
ATOM 12840 C C . GLU C 1 459 ? 36.693 86.890 111.702 1.00 90.63 500 GLU C C 1
ATOM 12841 O O . GLU C 1 459 ? 37.060 85.773 111.339 1.00 87.77 500 GLU C O 1
ATOM 12847 N N . GLN C 1 460 ? 37.165 88.004 111.156 1.00 92.20 501 GLN C N 1
ATOM 12848 C CA . GLN C 1 460 ? 38.300 87.917 110.262 1.00 90.45 501 GLN C CA 1
ATOM 12849 C C . GLN C 1 460 ? 39.478 87.377 111.037 1.00 88.21 501 GLN C C 1
ATOM 12850 O O . GLN C 1 460 ? 40.154 86.432 110.615 1.00 85.86 501 GLN C O 1
ATOM 12856 N N . TRP C 1 461 ? 39.720 87.972 112.193 1.00 89.26 502 TRP C N 1
ATOM 12857 C CA . TRP C 1 461 ? 40.818 87.517 112.996 1.00 87.06 502 TRP C CA 1
ATOM 12858 C C . TRP C 1 461 ? 40.540 86.134 113.530 1.00 84.27 502 TRP C C 1
ATOM 12859 O O . TRP C 1 461 ? 41.439 85.298 113.568 1.00 81.96 502 TRP C O 1
ATOM 12870 N N . ARG C 1 462 ? 39.296 85.867 113.908 1.00 84.78 503 ARG C N 1
ATOM 12871 C CA . ARG C 1 462 ? 38.965 84.510 114.291 1.00 82.67 503 ARG C CA 1
ATOM 12872 C C . ARG C 1 462 ? 39.315 83.558 113.157 1.00 79.63 503 ARG C C 1
ATOM 12873 O O . ARG C 1 462 ? 39.910 82.501 113.381 1.00 78.30 503 ARG C O 1
ATOM 12881 N N . ILE C 1 463 ? 38.940 83.921 111.938 1.00 79.29 504 ILE C N 1
ATOM 12882 C CA . ILE C 1 463 ? 39.205 83.038 110.817 1.00 76.82 504 ILE C CA 1
ATOM 12883 C C . ILE C 1 463 ? 40.709 82.911 110.613 1.00 76.18 504 ILE C C 1
ATOM 12884 O O . ILE C 1 463 ? 41.219 81.813 110.369 1.00 74.03 504 ILE C O 1
ATOM 12889 N N . ASN C 1 464 ? 41.422 84.025 110.762 1.00 78.63 505 ASN C N 1
ATOM 12890 C CA . ASN C 1 464 ? 42.887 84.009 110.658 1.00 79.13 505 ASN C CA 1
ATOM 12891 C C . ASN C 1 464 ? 43.535 83.087 111.667 1.00 78.08 505 ASN C C 1
ATOM 12892 O O . ASN C 1 464 ? 44.409 82.295 111.312 1.00 77.44 505 ASN C O 1
ATOM 12897 N N . ALA C 1 465 ? 43.127 83.216 112.924 1.00 78.15 506 ALA C N 1
ATOM 12898 C CA . ALA C 1 465 ? 43.663 82.376 113.963 1.00 77.13 506 ALA C CA 1
ATOM 12899 C C . ALA C 1 465 ? 43.416 80.916 113.597 1.00 74.69 506 ALA C C 1
ATOM 12900 O O . ALA C 1 465 ? 44.327 80.085 113.634 1.00 73.65 506 ALA C O 1
ATOM 12902 N N . LEU C 1 466 ? 42.183 80.600 113.232 1.00 73.99 507 LEU C N 1
ATOM 12903 C CA . LEU C 1 466 ? 41.845 79.215 112.922 1.00 72.67 507 LEU C CA 1
ATOM 12904 C C . LEU C 1 466 ? 42.645 78.711 111.715 1.00 71.41 507 LEU C C 1
ATOM 12905 O O . LEU C 1 466 ? 43.218 77.610 111.721 1.00 70.46 507 LEU C O 1
ATOM 12910 N N . THR C 1 467 ? 42.673 79.520 110.664 1.00 71.31 508 THR C N 1
ATOM 12911 C CA . THR C 1 467 ? 43.328 79.094 109.449 1.00 70.10 508 THR C CA 1
ATOM 12912 C C . THR C 1 467 ? 44.781 78.800 109.753 1.00 71.02 508 THR C C 1
ATOM 12913 O O . THR C 1 467 ? 45.331 77.796 109.294 1.00 71.15 508 THR C O 1
ATOM 12917 N N . SER C 1 468 ? 45.407 79.670 110.538 1.00 72.08 509 SER C N 1
ATOM 12918 C CA . SER C 1 468 ? 46.835 79.538 110.758 1.00 72.47 509 SER C CA 1
ATOM 12919 C C . SER C 1 468 ? 47.141 78.326 111.623 1.00 71.49 509 SER C C 1
ATOM 12920 O O . SER C 1 468 ? 48.118 77.634 111.393 1.00 71.96 509 SER C O 1
ATOM 12923 N N . ILE C 1 469 ? 46.301 78.037 112.603 1.00 70.43 510 ILE C N 1
ATOM 12924 C CA . ILE C 1 469 ? 46.497 76.788 113.320 1.00 69.84 510 ILE C CA 1
ATOM 12925 C C . ILE C 1 469 ? 46.358 75.605 112.369 1.00 68.88 510 ILE C C 1
ATOM 12926 O O . ILE C 1 469 ? 47.119 74.638 112.457 1.00 69.75 510 ILE C O 1
ATOM 12931 N N . LEU C 1 470 ? 45.381 75.676 111.468 1.00 67.33 511 LEU C N 1
ATOM 12932 C CA . LEU C 1 470 ? 45.133 74.569 110.545 1.00 66.37 511 LEU C CA 1
ATOM 12933 C C . LEU C 1 470 ? 46.260 74.402 109.510 1.00 66.58 511 LEU C C 1
ATOM 12934 O O . LEU C 1 470 ? 46.567 73.289 109.075 1.00 67.18 511 LEU C O 1
ATOM 12939 N N . VAL C 1 471 ? 46.889 75.508 109.137 1.00 66.23 512 VAL C N 1
ATOM 12940 C CA . VAL C 1 471 ? 47.967 75.463 108.163 1.00 66.37 512 VAL C CA 1
ATOM 12941 C C . VAL C 1 471 ? 49.271 74.959 108.779 1.00 67.70 512 VAL C C 1
ATOM 12942 O O . VAL C 1 471 ? 49.980 74.150 108.182 1.00 68.71 512 VAL C O 1
ATOM 12946 N N . VAL C 1 472 ? 49.579 75.438 109.977 1.00 67.82 513 VAL C N 1
ATOM 12947 C CA . VAL C 1 472 ? 50.799 75.040 110.647 1.00 69.26 513 VAL C CA 1
ATOM 12948 C C . VAL C 1 472 ? 50.695 73.619 111.185 1.00 70.70 513 VAL C C 1
ATOM 12949 O O . VAL C 1 472 ? 51.699 72.907 111.254 1.00 73.08 513 VAL C O 1
ATOM 12953 N N . LEU C 1 473 ? 49.489 73.204 111.564 1.00 69.98 514 LEU C N 1
ATOM 12954 C CA . LEU C 1 473 ? 49.293 71.881 112.153 1.00 71.85 514 LEU C CA 1
ATOM 12955 C C . LEU C 1 473 ? 48.119 71.151 111.505 1.00 71.68 514 LEU C C 1
ATOM 12956 O O . LEU C 1 473 ? 47.138 70.840 112.176 1.00 72.20 514 LEU C O 1
ATOM 12961 N N . PRO C 1 474 ? 48.215 70.866 110.200 1.00 71.46 515 PRO C N 1
ATOM 12962 C CA . PRO C 1 474 ? 47.089 70.333 109.453 1.00 70.33 515 PRO C CA 1
ATOM 12963 C C . PRO C 1 474 ? 46.323 69.254 110.192 1.00 71.41 515 PRO C C 1
ATOM 12964 O O . PRO C 1 474 ? 45.112 69.175 110.052 1.00 70.54 515 PRO C O 1
ATOM 12968 N N . GLU C 1 475 ? 46.990 68.419 110.984 1.00 74.45 516 GLU C N 1
ATOM 12969 C CA . GLU C 1 475 ? 46.223 67.314 111.529 1.00 76.75 516 GLU C CA 1
ATOM 12970 C C . GLU C 1 475 ? 45.446 67.713 112.764 1.00 76.86 516 GLU C C 1
ATOM 12971 O O . GLU C 1 475 ? 44.694 66.921 113.334 1.00 78.28 516 GLU C O 1
ATOM 12977 N N . LYS C 1 476 ? 45.605 68.967 113.154 1.00 75.97 517 LYS C N 1
ATOM 12978 C CA . LYS C 1 476 ? 44.735 69.528 114.157 1.00 76.50 517 LYS C CA 1
ATOM 12979 C C . LYS C 1 476 ? 43.346 69.729 113.532 1.00 75.52 517 LYS C C 1
ATOM 12980 O O . LYS C 1 476 ? 42.429 70.233 114.180 1.00 76.32 517 LYS C O 1
ATOM 12986 N N . VAL C 1 477 ? 43.189 69.312 112.277 1.00 74.52 518 VAL C N 1
ATOM 12987 C CA . VAL C 1 477 ? 41.884 69.371 111.603 1.00 73.55 518 VAL C CA 1
ATOM 12988 C C . VAL C 1 477 ? 40.940 68.311 112.120 1.00 75.04 518 VAL C C 1
ATOM 12989 O O . VAL C 1 477 ? 39.731 68.429 112.002 1.00 74.60 518 VAL C O 1
ATOM 12993 N N . ASN C 1 478 ? 41.503 67.252 112.668 1.00 77.27 519 ASN C N 1
ATOM 12994 C CA . ASN C 1 478 ? 40.692 66.174 113.164 1.00 80.25 519 ASN C CA 1
ATOM 12995 C C . ASN C 1 478 ? 39.758 66.668 114.258 1.00 81.53 519 ASN C C 1
ATOM 12996 O O . ASN C 1 478 ? 38.554 66.442 114.208 1.00 82.07 519 ASN C O 1
ATOM 13001 N N . GLY C 1 479 ? 40.326 67.364 115.232 1.00 82.17 520 GLY C N 1
ATOM 13002 C CA . GLY C 1 479 ? 39.558 67.863 116.339 1.00 84.00 520 GLY C CA 1
ATOM 13003 C C . GLY C 1 479 ? 38.711 69.031 115.912 1.00 82.40 520 GLY C C 1
ATOM 13004 O O . GLY C 1 479 ? 37.640 69.259 116.449 1.00 84.72 520 GLY C O 1
ATOM 13005 N N . ALA C 1 480 ? 39.186 69.790 114.946 1.00 79.74 521 ALA C N 1
ATOM 13006 C CA . ALA C 1 480 ? 38.433 70.956 114.521 1.00 79.09 521 ALA C CA 1
ATOM 13007 C C . ALA C 1 480 ? 37.138 70.512 113.861 1.00 80.03 521 ALA C C 1
ATOM 13008 O O . ALA C 1 480 ? 36.061 70.979 114.198 1.00 81.64 521 ALA C O 1
ATOM 13010 N N . ILE C 1 481 ? 37.250 69.592 112.917 1.00 80.00 522 ILE C N 1
ATOM 13011 C CA . ILE C 1 481 ? 36.073 69.062 112.241 1.00 80.28 522 ILE C CA 1
ATOM 13012 C C . ILE C 1 481 ? 35.153 68.332 113.206 1.00 83.86 522 ILE C C 1
ATOM 13013 O O . ILE C 1 481 ? 33.973 68.200 112.934 1.00 85.31 522 ILE C O 1
ATOM 13018 N N . ASN C 1 482 ? 35.679 67.854 114.330 1.00 86.20 523 ASN C N 1
ATOM 13019 C CA . ASN C 1 482 ? 34.820 67.208 115.331 1.00 90.67 523 ASN C CA 1
ATOM 13020 C C . ASN C 1 482 ? 34.055 68.222 116.143 1.00 91.56 523 ASN C C 1
ATOM 13021 O O . ASN C 1 482 ? 32.981 67.936 116.654 1.00 94.83 523 ASN C O 1
ATOM 13026 N N . ILE C 1 483 ? 34.634 69.406 116.272 1.00 89.04 524 ILE C N 1
ATOM 13027 C CA . ILE C 1 483 ? 34.002 70.478 116.996 1.00 89.56 524 ILE C CA 1
ATOM 13028 C C . ILE C 1 483 ? 32.890 71.031 116.131 1.00 89.60 524 ILE C C 1
ATOM 13029 O O . ILE C 1 483 ? 31.859 71.452 116.634 1.00 92.62 524 ILE C O 1
ATOM 13034 N N . LEU C 1 484 ? 33.083 70.990 114.818 1.00 87.29 525 LEU C N 1
ATOM 13035 C CA . LEU C 1 484 ? 32.065 71.486 113.899 1.00 87.36 525 LEU C CA 1
ATOM 13036 C C . LEU C 1 484 ? 30.810 70.636 114.010 1.00 90.80 525 LEU C C 1
ATOM 13037 O O . LEU C 1 484 ? 29.706 71.160 114.015 1.00 92.57 525 LEU C O 1
ATOM 13042 N N . PHE C 1 485 ? 30.984 69.327 114.130 1.00 92.66 526 PHE C N 1
ATOM 13043 C CA . PHE C 1 485 ? 29.879 68.462 114.510 1.00 97.77 526 PHE C CA 1
ATOM 13044 C C . PHE C 1 485 ? 29.665 68.492 116.037 1.00 102.79 526 PHE C C 1
ATOM 13045 O O . PHE C 1 485 ? 29.370 69.541 116.613 1.00 104.02 526 PHE C O 1
ATOM 13053 N N . ASN C 1 486 ? 29.819 67.345 116.688 1.00 106.48 527 ASN C N 1
ATOM 13054 C CA . ASN C 1 486 ? 29.668 67.219 118.149 1.00 111.56 527 ASN C CA 1
ATOM 13055 C C . ASN C 1 486 ? 29.307 68.448 119.004 1.00 112.85 527 ASN C C 1
ATOM 13056 O O . ASN C 1 486 ? 28.179 68.558 119.482 1.00 116.70 527 ASN C O 1
ATOM 13061 N N . SER C 1 487 ? 30.255 69.353 119.231 1.00 110.13 528 SER C N 1
ATOM 13062 C CA . SER C 1 487 ? 29.973 70.467 120.133 1.00 112.23 528 SER C CA 1
ATOM 13063 C C . SER C 1 487 ? 28.975 71.455 119.529 1.00 112.60 528 SER C C 1
ATOM 13064 O O . SER C 1 487 ? 28.842 71.558 118.310 1.00 109.55 528 SER C O 1
ATOM 13067 N N . GLU C 1 488 ? 28.272 72.174 120.402 1.00 116.74 529 GLU C N 1
ATOM 13068 C CA . GLU C 1 488 ? 27.161 73.030 119.994 1.00 118.44 529 GLU C CA 1
ATOM 13069 C C . GLU C 1 488 ? 27.551 74.492 119.852 1.00 115.97 529 GLU C C 1
ATOM 13070 O O . GLU C 1 488 ? 27.601 75.233 120.845 1.00 118.33 529 GLU C O 1
ATOM 13076 N N . LEU C 1 489 ? 27.810 74.904 118.612 1.00 111.07 530 LEU C N 1
ATOM 13077 C CA . LEU C 1 489 ? 28.187 76.281 118.339 1.00 108.30 530 LEU C CA 1
ATOM 13078 C C . LEU C 1 489 ? 27.114 77.015 117.554 1.00 109.00 530 LEU C C 1
ATOM 13079 O O . LEU C 1 489 ? 26.196 76.405 117.016 1.00 110.28 530 LEU C O 1
ATOM 13084 N N . SER C 1 490 ? 27.255 78.333 117.481 1.00 108.06 531 SER C N 1
ATOM 13085 C CA . SER C 1 490 ? 26.246 79.192 116.897 1.00 109.49 531 SER C CA 1
ATOM 13086 C C . SER C 1 490 ? 26.522 79.458 115.440 1.00 105.50 531 SER C C 1
ATOM 13087 O O . SER C 1 490 ? 27.403 80.235 115.125 1.00 103.82 531 SER C O 1
ATOM 13090 N N . LEU C 1 491 ? 25.765 78.835 114.549 1.00 104.45 532 LEU C N 1
ATOM 13091 C CA . LEU C 1 491 ? 25.816 79.187 113.132 1.00 100.97 532 LEU C CA 1
ATOM 13092 C C . LEU C 1 491 ? 27.076 79.975 112.730 1.00 96.94 532 LEU C C 1
ATOM 13093 O O . LEU C 1 491 ? 27.932 79.473 112.019 1.00 92.60 532 LEU C O 1
ATOM 13098 N N . GLN C 1 492 ? 27.157 81.227 113.165 1.00 98.75 533 GLN C N 1
ATOM 13099 C CA . GLN C 1 492 ? 28.318 82.083 112.914 1.00 95.65 533 GLN C CA 1
ATOM 13100 C C . GLN C 1 492 ? 29.611 81.350 113.213 1.00 91.13 533 GLN C C 1
ATOM 13101 O O . GLN C 1 492 ? 30.472 81.195 112.362 1.00 88.13 533 GLN C O 1
ATOM 13107 N N . GLN C 1 493 ? 29.739 80.928 114.456 1.00 91.68 534 GLN C N 1
ATOM 13108 C CA . GLN C 1 493 ? 30.766 80.010 114.888 1.00 88.75 534 GLN C CA 1
ATOM 13109 C C . GLN C 1 493 ? 31.045 78.934 113.820 1.00 86.12 534 GLN C C 1
ATOM 13110 O O . GLN C 1 493 ? 32.179 78.752 113.377 1.00 82.68 534 GLN C O 1
ATOM 13116 N N . ARG C 1 494 ? 30.006 78.211 113.416 1.00 88.23 535 ARG C N 1
ATOM 13117 C CA . ARG C 1 494 ? 30.159 77.171 112.402 1.00 86.35 535 ARG C CA 1
ATOM 13118 C C . ARG C 1 494 ? 30.618 77.746 111.072 1.00 83.87 535 ARG C C 1
ATOM 13119 O O . ARG C 1 494 ? 31.513 77.202 110.427 1.00 81.58 535 ARG C O 1
ATOM 13127 N N . MET C 1 495 ? 29.979 78.832 110.649 1.00 85.19 536 MET C N 1
ATOM 13128 C CA . MET C 1 495 ? 30.257 79.424 109.341 1.00 82.82 536 MET C CA 1
ATOM 13129 C C . MET C 1 495 ? 31.725 79.774 109.207 1.00 79.60 536 MET C C 1
ATOM 13130 O O . MET C 1 495 ? 32.354 79.416 108.214 1.00 77.20 536 MET C O 1
ATOM 13135 N N . SER C 1 496 ? 32.290 80.446 110.208 1.00 79.75 537 SER C N 1
ATOM 13136 C CA . SER C 1 496 ? 33.694 80.845 110.096 1.00 77.55 537 SER C CA 1
ATOM 13137 C C . SER C 1 496 ? 34.671 79.686 110.275 1.00 74.22 537 SER C C 1
ATOM 13138 O O . SER C 1 496 ? 35.749 79.701 109.690 1.00 72.41 537 SER C O 1
ATOM 13141 N N . LEU C 1 497 ? 34.290 78.683 111.059 1.00 74.06 538 LEU C N 1
ATOM 13142 C CA . LEU C 1 497 ? 35.095 77.471 111.168 1.00 71.99 538 LEU C CA 1
ATOM 13143 C C . LEU C 1 497 ? 35.167 76.827 109.788 1.00 70.86 538 LEU C C 1
ATOM 13144 O O . LEU C 1 497 ? 36.252 76.475 109.286 1.00 69.50 538 LEU C O 1
ATOM 13149 N N . LEU C 1 498 ? 33.997 76.676 109.176 1.00 71.31 539 LEU C N 1
ATOM 13150 C CA . LEU C 1 498 ? 33.912 76.127 107.837 1.00 69.46 539 LEU C CA 1
ATOM 13151 C C . LEU C 1 498 ? 34.819 76.952 106.914 1.00 68.35 539 LEU C C 1
ATOM 13152 O O . LEU C 1 498 ? 35.555 76.403 106.089 1.00 66.79 539 LEU C O 1
ATOM 13157 N N . SER C 1 499 ? 34.790 78.270 107.080 1.00 69.46 540 SER C N 1
ATOM 13158 C CA . SER C 1 499 ? 35.655 79.163 106.306 1.00 68.89 540 SER C CA 1
ATOM 13159 C C . SER C 1 499 ? 37.148 78.903 106.516 1.00 67.66 540 SER C C 1
ATOM 13160 O O . SER C 1 499 ? 37.932 78.925 105.562 1.00 66.96 540 SER C O 1
ATOM 13163 N N . ALA C 1 500 ? 37.547 78.680 107.764 1.00 67.65 541 ALA C N 1
ATOM 13164 C CA . ALA C 1 500 ? 38.949 78.420 108.060 1.00 66.66 541 ALA C CA 1
ATOM 13165 C C . ALA C 1 500 ? 39.397 77.130 107.367 1.00 65.51 541 ALA C C 1
ATOM 13166 O O . ALA C 1 500 ? 40.485 77.078 106.771 1.00 65.05 541 ALA C O 1
ATOM 13168 N N . LEU C 1 501 ? 38.554 76.096 107.448 1.00 64.94 542 LEU C N 1
ATOM 13169 C CA . LEU C 1 501 ? 38.846 74.818 106.815 1.00 63.18 542 LEU C CA 1
ATOM 13170 C C . LEU C 1 501 ? 39.182 75.038 105.350 1.00 62.65 542 LEU C C 1
ATOM 13171 O O . LEU C 1 501 ? 40.209 74.572 104.853 1.00 62.41 542 LEU C O 1
ATOM 13176 N N . GLY C 1 502 ? 38.323 75.762 104.652 1.00 62.65 543 GLY C N 1
ATOM 13177 C CA . GLY C 1 502 ? 38.560 75.988 103.235 1.00 62.23 543 GLY C CA 1
ATOM 13178 C C . GLY C 1 502 ? 39.791 76.815 102.971 1.00 61.74 543 GLY C C 1
ATOM 13179 O O . GLY C 1 502 ? 40.557 76.523 102.068 1.00 61.13 543 GLY C O 1
ATOM 13180 N N . LEU C 1 503 ? 39.965 77.864 103.761 1.00 62.99 544 LEU C N 1
ATOM 13181 C CA . LEU C 1 503 ? 41.104 78.753 103.598 1.00 64.16 544 LEU C CA 1
ATOM 13182 C C . LEU C 1 503 ? 42.416 78.005 103.818 1.00 64.15 544 LEU C C 1
ATOM 13183 O O . LEU C 1 503 ? 43.359 78.152 103.036 1.00 65.19 544 LEU C O 1
ATOM 13188 N N . SER C 1 504 ? 42.477 77.217 104.887 1.00 62.78 545 SER C N 1
ATOM 13189 C CA . SER C 1 504 ? 43.678 76.486 105.173 1.00 63.03 545 SER C CA 1
ATOM 13190 C C . SER C 1 504 ? 43.946 75.447 104.089 1.00 62.74 545 SER C C 1
ATOM 13191 O O . SER C 1 504 ? 45.091 75.229 103.702 1.00 63.62 545 SER C O 1
ATOM 13194 N N . ALA C 1 505 ? 42.901 74.790 103.600 1.00 62.03 546 ALA C N 1
ATOM 13195 C CA . ALA C 1 505 ? 43.091 73.797 102.543 1.00 62.13 546 ALA C CA 1
ATOM 13196 C C . ALA C 1 505 ? 43.781 74.446 101.365 1.00 63.07 546 ALA C C 1
ATOM 13197 O O . ALA C 1 505 ? 44.678 73.873 100.752 1.00 64.12 546 ALA C O 1
ATOM 13199 N N . ARG C 1 506 ? 43.366 75.655 101.037 1.00 63.57 547 ARG C N 1
ATOM 13200 C CA . ARG C 1 506 ? 43.931 76.303 99.873 1.00 65.88 547 ARG C CA 1
ATOM 13201 C C . ARG C 1 506 ? 45.380 76.680 100.101 1.00 67.61 547 ARG C C 1
ATOM 13202 O O . ARG C 1 506 ? 46.204 76.537 99.195 1.00 69.99 547 ARG C O 1
ATOM 13210 N N . GLU C 1 507 ? 45.697 77.146 101.309 1.00 67.02 548 GLU C N 1
ATOM 13211 C CA . GLU C 1 507 ? 47.061 77.529 101.635 1.00 67.63 548 GLU C CA 1
ATOM 13212 C C . GLU C 1 507 ? 47.965 76.318 101.574 1.00 67.81 548 GLU C C 1
ATOM 13213 O O . GLU C 1 507 ? 49.010 76.346 100.924 1.00 69.61 548 GLU C O 1
ATOM 13219 N N . LEU C 1 508 ? 47.556 75.259 102.261 1.00 66.43 549 LEU C N 1
ATOM 13220 C CA . LEU C 1 508 ? 48.281 74.016 102.216 1.00 67.65 549 LEU C CA 1
ATOM 13221 C C . LEU C 1 508 ? 48.483 73.533 100.778 1.00 69.43 549 LEU C C 1
ATOM 13222 O O . LEU C 1 508 ? 49.559 73.062 100.444 1.00 71.44 549 LEU C O 1
ATOM 13227 N N . ARG C 1 509 ? 47.478 73.642 99.911 1.00 69.43 550 ARG C N 1
ATOM 13228 C CA . ARG C 1 509 ? 47.699 73.218 98.517 1.00 71.84 550 ARG C CA 1
ATOM 13229 C C . ARG C 1 509 ? 48.654 74.181 97.815 1.00 75.56 550 ARG C C 1
ATOM 13230 O O . ARG C 1 509 ? 49.221 73.873 96.770 1.00 77.07 550 ARG C O 1
ATOM 13238 N N . GLY C 1 510 ? 48.824 75.353 98.418 1.00 77.86 551 GLY C N 1
ATOM 13239 C CA . GLY C 1 510 ? 49.750 76.364 97.929 1.00 82.95 551 GLY C CA 1
ATOM 13240 C C . GLY C 1 510 ? 49.764 76.508 96.424 1.00 86.74 551 GLY C C 1
ATOM 13241 O O . GLY C 1 510 ? 50.781 76.286 95.777 1.00 89.45 551 GLY C O 1
ATOM 13242 N N . LEU C 1 511 ? 48.629 76.903 95.867 1.00 87.82 552 LEU C N 1
ATOM 13243 C CA . LEU C 1 511 ? 48.530 77.144 94.439 1.00 91.90 552 LEU C CA 1
ATOM 13244 C C . LEU C 1 511 ? 48.174 78.620 94.286 1.00 95.18 552 LEU C C 1
ATOM 13245 O O . LEU C 1 511 ? 48.287 79.215 93.215 1.00 97.80 552 LEU C O 1
ATOM 13250 N N . ASP C 1 512 ? 47.774 79.197 95.413 1.00 95.97 553 ASP C N 1
ATOM 13251 C CA . ASP C 1 512 ? 47.200 80.527 95.494 1.00 98.92 553 ASP C CA 1
ATOM 13252 C C . ASP C 1 512 ? 47.405 81.038 96.923 1.00 98.41 553 ASP C C 1
ATOM 13253 O O . ASP C 1 512 ? 47.143 80.316 97.901 1.00 96.08 553 ASP C O 1
ATOM 13258 N N . THR C 1 570 ? 55.018 77.427 96.745 1.00 110.06 611 THR C N 1
ATOM 13259 C CA . THR C 1 570 ? 54.471 76.201 96.156 1.00 108.53 611 THR C CA 1
ATOM 13260 C C . THR C 1 570 ? 54.674 74.997 97.091 1.00 107.02 611 THR C C 1
ATOM 13261 O O . THR C 1 570 ? 55.204 75.136 98.197 1.00 108.13 611 THR C O 1
ATOM 13265 N N . GLN C 1 571 ? 54.262 73.815 96.654 1.00 104.73 612 GLN C N 1
ATOM 13266 C CA . GLN C 1 571 ? 54.389 72.645 97.498 1.00 102.35 612 GLN C CA 1
ATOM 13267 C C . GLN C 1 571 ? 53.035 72.204 97.979 1.00 95.82 612 GLN C C 1
ATOM 13268 O O . GLN C 1 571 ? 52.485 72.775 98.916 1.00 93.12 612 GLN C O 1
ATOM 13274 N N . ASN C 1 572 ? 52.499 71.189 97.320 1.00 92.82 613 ASN C N 1
ATOM 13275 C CA . ASN C 1 572 ? 51.236 70.652 97.715 1.00 87.06 613 ASN C CA 1
ATOM 13276 C C . ASN C 1 572 ? 51.385 70.065 99.106 1.00 85.86 613 ASN C C 1
ATOM 13277 O O . ASN C 1 572 ? 51.456 68.854 99.285 1.00 87.45 613 ASN C O 1
ATOM 13282 N N . ARG C 1 573 ? 51.478 70.943 100.093 1.00 83.18 614 ARG C N 1
ATOM 13283 C CA . ARG C 1 573 ? 51.561 70.535 101.474 1.00 81.07 614 ARG C CA 1
ATOM 13284 C C . ARG C 1 573 ? 50.226 69.944 101.908 1.00 77.46 614 ARG C C 1
ATOM 13285 O O . ARG C 1 573 ? 50.063 69.547 103.048 1.00 77.16 614 ARG C O 1
ATOM 13293 N N . PHE C 1 574 ? 49.263 69.890 100.998 1.00 75.14 615 PHE C N 1
ATOM 13294 C CA . PHE C 1 574 ? 47.907 69.475 101.356 1.00 72.22 615 PHE C CA 1
ATOM 13295 C C . PHE C 1 574 ? 47.609 68.027 101.036 1.00 72.98 615 PHE C C 1
ATOM 13296 O O . PHE C 1 574 ? 46.813 67.395 101.718 1.00 72.05 615 PHE C O 1
ATOM 13304 N N . ARG C 1 575 ? 48.235 67.508 99.987 1.00 75.35 616 ARG C N 1
ATOM 13305 C CA . ARG C 1 575 ? 47.981 66.132 99.561 1.00 77.29 616 ARG C CA 1
ATOM 13306 C C . ARG C 1 575 ? 48.066 65.167 100.724 1.00 79.01 616 ARG C C 1
ATOM 13307 O O . ARG C 1 575 ? 47.223 64.280 100.871 1.00 79.35 616 ARG C O 1
ATOM 13315 N N . LYS C 1 576 ? 49.095 65.344 101.545 1.00 80.59 617 LYS C N 1
ATOM 13316 C CA . LYS C 1 576 ? 49.315 64.492 102.692 1.00 82.32 617 LYS C CA 1
ATOM 13317 C C . LYS C 1 576 ? 48.152 64.500 103.688 1.00 79.79 617 LYS C C 1
ATOM 13318 O O . LYS C 1 576 ? 48.046 63.607 104.516 1.00 81.01 617 LYS C O 1
ATOM 13324 N N . TYR C 1 577 ? 47.290 65.508 103.627 1.00 76.74 618 TYR C N 1
ATOM 13325 C CA . TYR C 1 577 ? 46.194 65.596 104.593 1.00 75.52 618 TYR C CA 1
ATOM 13326 C C . TYR C 1 577 ? 44.815 65.647 103.946 1.00 73.69 618 TYR C C 1
ATOM 13327 O O . TYR C 1 577 ? 43.803 65.735 104.646 1.00 73.17 618 TYR C O 1
ATOM 13336 N N . ALA C 1 578 ? 44.775 65.599 102.616 1.00 73.13 619 ALA C N 1
ATOM 13337 C CA . ALA C 1 578 ? 43.524 65.753 101.871 1.00 70.97 619 ALA C CA 1
ATOM 13338 C C . ALA C 1 578 ? 42.362 65.001 102.507 1.00 70.65 619 ALA C C 1
ATOM 13339 O O . ALA C 1 578 ? 41.341 65.589 102.836 1.00 69.66 619 ALA C O 1
ATOM 13341 N N . GLY C 1 579 ? 42.524 63.701 102.694 1.00 72.42 620 GLY C N 1
ATOM 13342 C CA . GLY C 1 579 ? 41.448 62.877 103.219 1.00 72.68 620 GLY C CA 1
ATOM 13343 C C . GLY C 1 579 ? 41.009 63.228 104.625 1.00 72.07 620 GLY C C 1
ATOM 13344 O O . GLY C 1 579 ? 39.895 62.902 105.015 1.00 72.94 620 GLY C O 1
ATOM 13345 N N . LEU C 1 580 ? 41.879 63.872 105.394 1.00 71.24 621 LEU C N 1
ATOM 13346 C CA . LEU C 1 580 ? 41.530 64.270 106.744 1.00 71.16 621 LEU C CA 1
ATOM 13347 C C . LEU C 1 580 ? 40.551 65.418 106.673 1.00 69.85 621 LEU C C 1
ATOM 13348 O O . LEU C 1 580 ? 39.688 65.554 107.536 1.00 71.32 621 LEU C O 1
ATOM 13353 N N . PHE C 1 581 ? 40.682 66.254 105.655 1.00 68.01 622 PHE C N 1
ATOM 13354 C CA . PHE C 1 581 ? 39.734 67.335 105.482 1.00 67.37 622 PHE C CA 1
ATOM 13355 C C . PHE C 1 581 ? 38.499 66.793 104.787 1.00 68.26 622 PHE C C 1
ATOM 13356 O O . PHE C 1 581 ? 37.367 67.145 105.124 1.00 69.72 622 PHE C O 1
ATOM 13364 N N . PHE C 1 582 ? 38.706 65.938 103.801 1.00 68.33 623 PHE C N 1
ATOM 13365 C CA . PHE C 1 582 ? 37.632 65.684 102.862 1.00 68.56 623 PHE C CA 1
ATOM 13366 C C . PHE C 1 582 ? 36.564 64.705 103.312 1.00 71.19 623 PHE C C 1
ATOM 13367 O O . PHE C 1 582 ? 35.396 64.885 102.983 1.00 71.80 623 PHE C O 1
ATOM 13375 N N . TYR C 1 583 ? 36.946 63.659 104.037 1.00 73.17 624 TYR C N 1
ATOM 13376 C CA . TYR C 1 583 ? 36.010 62.575 104.288 1.00 75.29 624 TYR C CA 1
ATOM 13377 C C . TYR C 1 583 ? 35.032 62.884 105.397 1.00 76.92 624 TYR C C 1
ATOM 13378 O O . TYR C 1 583 ? 33.835 62.638 105.251 1.00 78.60 624 TYR C O 1
ATOM 13387 N N . PRO C 1 584 ? 35.529 63.443 106.505 1.00 76.94 625 PRO C N 1
ATOM 13388 C CA . PRO C 1 584 ? 34.620 63.760 107.590 1.00 78.73 625 PRO C CA 1
ATOM 13389 C C . PRO C 1 584 ? 33.545 64.728 107.102 1.00 78.17 625 PRO C C 1
ATOM 13390 O O . PRO C 1 584 ? 32.377 64.630 107.519 1.00 80.30 625 PRO C O 1
ATOM 13394 N N . LEU C 1 585 ? 33.931 65.646 106.215 1.00 75.61 626 LEU C N 1
ATOM 13395 C CA . LEU C 1 585 ? 32.983 66.627 105.701 1.00 75.42 626 LEU C CA 1
ATOM 13396 C C . LEU C 1 585 ? 32.004 65.996 104.714 1.00 77.23 626 LEU C C 1
ATOM 13397 O O . LEU C 1 585 ? 30.812 66.311 104.718 1.00 78.49 626 LEU C O 1
ATOM 13402 N N . ALA C 1 586 ? 32.521 65.096 103.881 1.00 77.74 627 ALA C N 1
ATOM 13403 C CA . ALA C 1 586 ? 31.722 64.444 102.854 1.00 79.17 627 ALA C CA 1
ATOM 13404 C C . ALA C 1 586 ? 30.673 63.569 103.497 1.00 82.83 627 ALA C C 1
ATOM 13405 O O . ALA C 1 586 ? 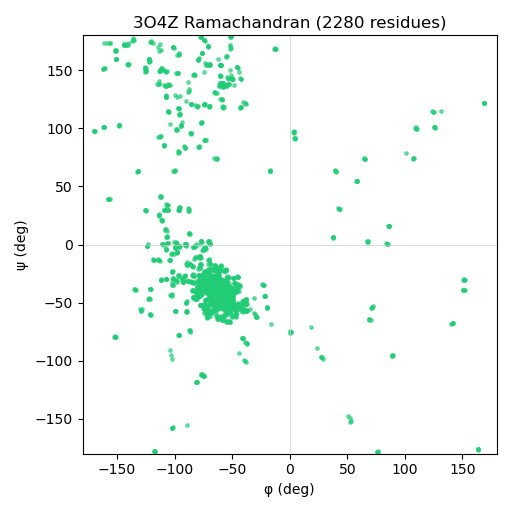29.519 63.561 103.072 1.00 84.89 627 ALA C O 1
ATOM 13407 N N . HIS C 1 587 ? 31.069 62.827 104.520 1.00 84.39 628 HIS C N 1
ATOM 13408 C CA . HIS C 1 587 ? 30.120 61.991 105.210 1.00 88.51 628 HIS C CA 1
ATOM 13409 C C . HIS C 1 587 ? 29.164 62.887 105.982 1.00 89.94 628 HIS C C 1
ATOM 13410 O O . HIS C 1 587 ? 27.947 62.717 105.916 1.00 92.56 628 HIS C O 1
ATOM 13417 N N . GLY C 1 588 ? 29.721 63.877 106.675 1.00 88.59 629 GLY C N 1
ATOM 13418 C CA . GLY C 1 588 ? 28.898 64.882 107.336 1.00 89.47 629 GLY C CA 1
ATOM 13419 C C . GLY C 1 588 ? 27.712 65.233 106.459 1.00 89.87 629 GLY C C 1
ATOM 13420 O O . GLY C 1 588 ? 26.564 65.199 106.902 1.00 92.78 629 GLY C O 1
ATOM 13421 N N . TRP C 1 589 ? 28.000 65.569 105.207 1.00 87.23 630 TRP C N 1
ATOM 13422 C CA . TRP C 1 589 ? 26.956 65.898 104.251 1.00 88.13 630 TRP C CA 1
ATOM 13423 C C . TRP C 1 589 ? 26.012 64.721 104.018 1.00 91.57 630 TRP C C 1
ATOM 13424 O O . TRP C 1 589 ? 24.832 64.803 104.331 1.00 94.53 630 TRP C O 1
ATOM 13435 N N . LEU C 1 590 ? 26.540 63.638 103.458 1.00 91.80 631 LEU C N 1
ATOM 13436 C CA . LEU C 1 590 ? 25.708 62.519 103.035 1.00 95.51 631 LEU C CA 1
ATOM 13437 C C . LEU C 1 590 ? 24.850 61.977 104.164 1.00 100.95 631 LEU C C 1
ATOM 13438 O O . LEU C 1 590 ? 23.649 61.791 104.010 1.00 104.47 631 LEU C O 1
ATOM 13443 N N . ASN C 1 591 ? 25.436 61.762 105.317 1.00 102.99 632 ASN C N 1
ATOM 13444 C CA . ASN C 1 591 ? 24.704 61.045 106.322 1.00 109.57 632 ASN C CA 1
ATOM 13445 C C . ASN C 1 591 ? 23.871 61.934 107.225 1.00 112.48 632 ASN C C 1
ATOM 13446 O O . ASN C 1 591 ? 22.973 61.465 107.893 1.00 117.76 632 ASN C O 1
ATOM 13451 N N . GLY C 1 592 ? 24.158 63.223 107.238 1.00 110.36 633 GLY C N 1
ATOM 13452 C CA . GLY C 1 592 ? 23.395 64.163 108.050 1.00 113.83 633 GLY C CA 1
ATOM 13453 C C . GLY C 1 592 ? 22.752 65.252 107.219 1.00 114.09 633 GLY C C 1
ATOM 13454 O O . GLY C 1 592 ? 21.539 65.387 107.176 1.00 117.71 633 GLY C O 1
ATOM 13455 N N . ILE C 1 593 ? 23.592 66.011 106.533 1.00 111.34 634 ILE C N 1
ATOM 13456 C CA . ILE C 1 593 ? 23.191 67.205 105.779 1.00 111.58 634 ILE C CA 1
ATOM 13457 C C . ILE C 1 593 ? 22.949 68.373 106.726 1.00 113.00 634 ILE C C 1
ATOM 13458 O O . ILE C 1 593 ? 23.576 69.417 106.575 1.00 110.64 634 ILE C O 1
ATOM 13463 N N . GLN C 1 600 ? 19.970 77.131 103.989 1.00 104.57 641 GLN C N 1
ATOM 13464 C CA . GLN C 1 600 ? 20.496 77.415 102.657 1.00 101.79 641 GLN C CA 1
ATOM 13465 C C . GLN C 1 600 ? 21.834 78.078 102.830 1.00 97.68 641 GLN C C 1
ATOM 13466 O O . GLN C 1 600 ? 22.852 77.603 102.328 1.00 93.97 641 GLN C O 1
ATOM 13472 N N . LEU C 1 601 ? 21.825 79.196 103.545 1.00 98.73 642 LEU C N 1
ATOM 13473 C CA . LEU C 1 601 ? 23.030 79.964 103.721 1.00 95.22 642 LEU C CA 1
ATOM 13474 C C . LEU C 1 601 ? 24.129 79.004 104.159 1.00 89.93 642 LEU C C 1
ATOM 13475 O O . LEU C 1 601 ? 25.219 78.983 103.587 1.00 85.96 642 LEU C O 1
ATOM 13480 N N . PHE C 1 602 ? 23.810 78.187 105.159 1.00 90.18 643 PHE C N 1
ATOM 13481 C CA . PHE C 1 602 ? 24.762 77.253 105.738 1.00 86.27 643 PHE C CA 1
ATOM 13482 C C . PHE C 1 602 ? 25.086 76.082 104.817 1.00 83.35 643 PHE C C 1
ATOM 13483 O O . PHE C 1 602 ? 26.230 75.906 104.426 1.00 79.89 643 PHE C O 1
ATOM 13491 N N . LYS C 1 603 ? 24.092 75.275 104.468 1.00 85.18 644 LYS C N 1
ATOM 13492 C CA . LYS C 1 603 ? 24.360 74.158 103.570 1.00 82.79 644 LYS C CA 1
ATOM 13493 C C . LYS C 1 603 ? 25.146 74.596 102.333 1.00 80.03 644 LYS C C 1
ATOM 13494 O O . LYS C 1 603 ? 26.033 73.881 101.859 1.00 77.29 644 LYS C O 1
ATOM 13500 N N . SER C 1 604 ? 24.816 75.772 101.809 1.00 81.50 645 SER C N 1
ATOM 13501 C CA . SER C 1 604 ? 25.469 76.281 100.608 1.00 79.92 645 SER C CA 1
ATOM 13502 C C . SER C 1 604 ? 26.948 76.558 100.862 1.00 76.63 645 SER C C 1
ATOM 13503 O O . SER C 1 604 ? 27.795 76.317 100.002 1.00 75.05 645 SER C O 1
ATOM 13506 N N . HIS C 1 605 ? 27.247 77.066 102.053 1.00 76.35 646 HIS C N 1
ATOM 13507 C CA . HIS C 1 605 ? 28.608 77.341 102.457 1.00 73.08 646 HIS C CA 1
ATOM 13508 C C . HIS C 1 605 ? 29.331 76.024 102.623 1.00 69.85 646 HIS C C 1
ATOM 13509 O O . HIS C 1 605 ? 30.338 75.768 101.977 1.00 68.08 646 HIS C O 1
ATOM 13516 N N . TYR C 1 606 ? 28.805 75.188 103.500 1.00 70.28 647 TYR C N 1
ATOM 13517 C CA . TYR C 1 606 ? 29.315 73.841 103.674 1.00 68.98 647 TYR C CA 1
ATOM 13518 C C . TYR C 1 606 ? 29.645 73.239 102.298 1.00 68.06 647 TYR C C 1
ATOM 13519 O O . TYR C 1 606 ? 30.789 72.822 102.035 1.00 65.72 647 TYR C O 1
ATOM 13528 N N . LEU C 1 607 ? 28.658 73.204 101.404 1.00 69.58 648 LEU C N 1
ATOM 13529 C CA . LEU C 1 607 ? 28.905 72.589 100.115 1.00 68.72 648 LEU C CA 1
ATOM 13530 C C . LEU C 1 607 ? 30.102 73.257 99.442 1.00 67.21 648 LEU C C 1
ATOM 13531 O O . LEU C 1 607 ? 31.021 72.585 98.979 1.00 65.99 648 LEU C O 1
ATOM 13536 N N . THR C 1 608 ? 30.095 74.584 99.397 1.00 67.81 649 THR C N 1
ATOM 13537 C CA . THR C 1 608 ? 31.159 75.307 98.730 1.00 66.97 649 THR C CA 1
ATOM 13538 C C . THR C 1 608 ? 32.516 75.030 99.332 1.00 65.84 649 THR C C 1
ATOM 13539 O O . THR C 1 608 ? 33.502 74.889 98.609 1.00 64.95 649 THR C O 1
ATOM 13543 N N . THR C 1 609 ? 32.589 74.947 100.656 1.00 66.52 650 THR C N 1
ATOM 13544 C CA . THR C 1 609 ? 33.899 74.743 101.248 1.00 65.43 650 THR C CA 1
ATOM 13545 C C . THR C 1 609 ? 34.311 73.295 100.997 1.00 65.08 650 THR C C 1
ATOM 13546 O O . THR C 1 609 ? 35.488 73.013 100.775 1.00 64.21 650 THR C O 1
ATOM 13550 N N . LEU C 1 610 ? 33.336 72.387 100.987 1.00 66.23 651 LEU C N 1
ATOM 13551 C CA . LEU C 1 610 ? 33.620 71.008 100.614 1.00 66.30 651 LEU C CA 1
ATOM 13552 C C . LEU C 1 610 ? 34.137 70.953 99.172 1.00 66.28 651 LEU C C 1
ATOM 13553 O O . LEU C 1 610 ? 35.021 70.170 98.852 1.00 66.15 651 LEU C O 1
ATOM 13558 N N . ARG C 1 611 ? 33.592 71.794 98.298 1.00 66.91 652 ARG C N 1
ATOM 13559 C CA . ARG C 1 611 ? 34.042 71.819 96.910 1.00 66.43 652 ARG C CA 1
ATOM 13560 C C . ARG C 1 611 ? 35.484 72.266 96.865 1.00 65.56 652 ARG C C 1
ATOM 13561 O O . ARG C 1 611 ? 36.304 71.636 96.217 1.00 65.78 652 ARG C O 1
ATOM 13569 N N . ILE C 1 612 ? 35.790 73.344 97.579 1.00 65.39 653 ILE C N 1
ATOM 13570 C CA . ILE C 1 612 ? 37.169 73.828 97.700 1.00 65.05 653 ILE C CA 1
ATOM 13571 C C . ILE C 1 612 ? 38.121 72.721 98.167 1.00 64.37 653 ILE C C 1
ATOM 13572 O O . ILE C 1 612 ? 39.107 72.420 97.503 1.00 65.09 653 ILE C O 1
ATOM 13577 N N . ILE C 1 613 ? 37.815 72.106 99.301 1.00 63.34 654 ILE C N 1
ATOM 13578 C CA . ILE C 1 613 ? 38.619 71.003 99.786 1.00 62.85 654 ILE C CA 1
ATOM 13579 C C . ILE C 1 613 ? 38.789 69.901 98.733 1.00 64.08 654 ILE C C 1
ATOM 13580 O O . ILE C 1 613 ? 39.884 69.370 98.559 1.00 65.06 654 ILE C O 1
ATOM 13585 N N . TYR C 1 614 ? 37.715 69.574 98.017 1.00 64.68 655 TYR C N 1
ATOM 13586 C CA . TYR C 1 614 ? 37.765 68.535 96.995 1.00 65.42 655 TYR C CA 1
ATOM 13587 C C . TYR C 1 614 ? 38.750 68.907 95.880 1.00 66.19 655 TYR C C 1
ATOM 13588 O O . TYR C 1 614 ? 39.555 68.087 95.460 1.00 67.20 655 TYR C O 1
ATOM 13597 N N . SER C 1 615 ? 38.715 70.149 95.416 1.00 66.44 656 SER C N 1
ATOM 13598 C CA . SER C 1 615 ? 39.648 70.563 94.381 1.00 68.12 656 SER C CA 1
ATOM 13599 C C . SER C 1 615 ? 41.058 70.576 94.938 1.00 69.22 656 SER C C 1
ATOM 13600 O O . SER C 1 615 ? 42.007 70.191 94.270 1.00 70.52 656 SER C O 1
ATOM 13603 N N . CYS C 1 616 ? 41.191 71.031 96.172 1.00 69.40 657 CYS C N 1
ATOM 13604 C CA . CYS C 1 616 ? 42.501 71.163 96.764 1.00 70.87 657 CYS C CA 1
ATOM 13605 C C . CYS C 1 616 ? 43.146 69.809 96.853 1.00 72.21 657 CYS C C 1
ATOM 13606 O O . CYS C 1 616 ? 44.376 69.692 96.861 1.00 74.16 657 CYS C O 1
ATOM 13609 N N . ALA C 1 617 ? 42.317 68.778 96.922 1.00 71.56 658 ALA C N 1
ATOM 13610 C CA . ALA C 1 617 ? 42.844 67.447 97.020 1.00 73.04 658 ALA C CA 1
ATOM 13611 C C . ALA C 1 617 ? 43.109 66.873 95.641 1.00 75.82 658 ALA C C 1
ATOM 13612 O O . ALA C 1 617 ? 43.036 65.664 95.475 1.00 76.99 658 ALA C O 1
ATOM 13614 N N . ASN C 1 618 ? 43.411 67.700 94.638 1.00 77.47 659 ASN C N 1
ATOM 13615 C CA . ASN C 1 618 ? 43.302 67.169 93.281 1.00 79.81 659 ASN C CA 1
ATOM 13616 C C . ASN C 1 618 ? 44.303 66.148 92.817 1.00 83.97 659 ASN C C 1
ATOM 13617 O O . ASN C 1 618 ? 44.050 65.455 91.829 1.00 87.28 659 ASN C O 1
ATOM 13622 N N . PRO C 1 619 ? 45.488 66.122 93.411 1.00 85.02 660 PRO C N 1
ATOM 13623 C CA . PRO C 1 619 ? 46.170 64.866 93.096 1.00 87.35 660 PRO C CA 1
ATOM 13624 C C . PRO C 1 619 ? 45.888 63.696 94.082 1.00 87.74 660 PRO C C 1
ATOM 13625 O O . PRO C 1 619 ? 45.533 62.595 93.652 1.00 89.44 660 PRO C O 1
ATOM 13629 N N . VAL C 1 620 ? 45.994 63.916 95.383 1.00 86.50 661 VAL C N 1
ATOM 13630 C CA . VAL C 1 620 ? 45.908 62.786 96.327 1.00 88.17 661 VAL C CA 1
ATOM 13631 C C . VAL C 1 620 ? 46.325 61.407 95.798 1.00 92.02 661 VAL C C 1
ATOM 13632 O O . VAL C 1 620 ? 47.518 61.053 95.830 1.00 96.12 661 VAL C O 1
ATOM 13636 N N . HIS C 1 621 ? 45.351 60.599 95.376 1.00 91.11 662 HIS C N 1
ATOM 13637 C CA . HIS C 1 621 ? 45.643 59.186 95.031 1.00 93.98 662 HIS C CA 1
ATOM 13638 C C . HIS C 1 621 ? 44.450 58.270 95.258 1.00 94.00 662 HIS C C 1
ATOM 13639 O O . HIS C 1 621 ? 44.310 57.239 94.595 1.00 96.70 662 HIS C O 1
ATOM 13646 N N . ASP C 1 622 ? 43.629 58.625 96.242 1.00 91.15 663 ASP C N 1
ATOM 13647 C CA . ASP C 1 622 ? 42.307 58.050 96.380 1.00 90.24 663 ASP C CA 1
ATOM 13648 C C . ASP C 1 622 ? 41.325 59.129 95.941 1.00 86.00 663 ASP C C 1
ATOM 13649 O O . ASP C 1 622 ? 40.195 59.202 96.426 1.00 85.11 663 ASP C O 1
ATOM 13654 N N . PHE C 1 623 ? 41.779 59.977 95.024 1.00 83.69 664 PHE C N 1
ATOM 13655 C CA . PHE C 1 623 ? 40.939 61.038 94.479 1.00 80.05 664 PHE C CA 1
ATOM 13656 C C . PHE C 1 623 ? 39.731 60.446 93.764 1.00 80.47 664 PHE C C 1
ATOM 13657 O O . PHE C 1 623 ? 38.655 61.031 93.741 1.00 78.24 664 PHE C O 1
ATOM 13665 N N . GLU C 1 624 ? 39.920 59.269 93.185 1.00 84.11 665 GLU C N 1
ATOM 13666 C CA . GLU C 1 624 ? 38.837 58.557 92.533 1.00 85.95 665 GLU C CA 1
ATOM 13667 C C . GLU C 1 624 ? 37.710 58.319 93.533 1.00 84.21 665 GLU C C 1
ATOM 13668 O O . GLU C 1 624 ? 36.561 58.668 93.281 1.00 83.21 665 GLU C O 1
ATOM 13674 N N . SER C 1 625 ? 38.046 57.733 94.675 1.00 83.94 666 SER C N 1
ATOM 13675 C CA . SER C 1 625 ? 37.072 57.524 95.733 1.00 82.91 666 SER C CA 1
ATOM 13676 C C . SER C 1 625 ? 36.419 58.837 96.113 1.00 79.18 666 SER C C 1
ATOM 13677 O O . SER C 1 625 ? 35.208 58.914 96.255 1.00 79.28 666 SER C O 1
ATOM 13680 N N . MET C 1 626 ? 37.227 59.875 96.285 1.00 76.46 667 MET C N 1
ATOM 13681 C CA . MET C 1 626 ? 36.699 61.185 96.617 1.00 73.71 667 MET C CA 1
ATOM 13682 C C . MET C 1 626 ? 35.694 61.651 95.568 1.00 73.51 667 MET C C 1
ATOM 13683 O O . MET C 1 626 ? 34.635 62.191 95.891 1.00 73.50 667 MET C O 1
ATOM 13688 N N . THR C 1 627 ? 36.019 61.430 94.304 1.00 74.14 668 THR C N 1
ATOM 13689 C CA . THR C 1 627 ? 35.123 61.823 93.232 1.00 73.46 668 THR C CA 1
ATOM 13690 C C . THR C 1 627 ? 33.802 61.070 93.304 1.00 75.10 668 THR C C 1
ATOM 13691 O O . THR C 1 627 ? 32.747 61.656 93.103 1.00 75.17 668 THR C O 1
ATOM 13695 N N . GLU C 1 628 ? 33.850 59.772 93.588 1.00 77.35 669 GLU C N 1
ATOM 13696 C CA . GLU C 1 628 ? 32.621 59.000 93.726 1.00 79.72 669 GLU C CA 1
ATOM 13697 C C . GLU C 1 628 ? 31.758 59.652 94.799 1.00 79.34 669 GLU C C 1
ATOM 13698 O O . GLU C 1 628 ? 30.663 60.137 94.517 1.00 79.75 669 GLU C O 1
ATOM 13700 N N . LEU C 1 629 ? 32.259 59.704 96.027 1.00 79.33 670 LEU C N 1
ATOM 13701 C CA . LEU C 1 629 ? 31.509 60.353 97.094 1.00 79.53 670 LEU C CA 1
ATOM 13702 C C . LEU C 1 629 ? 30.968 61.681 96.615 1.00 78.20 670 LEU C C 1
ATOM 13703 O O . LEU C 1 629 ? 29.862 62.081 96.961 1.00 78.61 670 LEU C O 1
ATOM 13708 N N . MET C 1 630 ? 31.765 62.369 95.817 1.00 77.22 671 MET C N 1
ATOM 13709 C CA . MET C 1 630 ? 31.479 63.751 95.525 1.00 76.49 671 MET C CA 1
ATOM 13710 C C . MET C 1 630 ? 30.226 63.936 94.654 1.00 78.55 671 MET C C 1
ATOM 13711 O O . MET C 1 630 ? 29.411 64.833 94.915 1.00 79.15 671 MET C O 1
ATOM 13716 N N . ASN C 1 631 ? 30.039 63.114 93.629 1.00 80.17 672 ASN C N 1
ATOM 13717 C CA . ASN C 1 631 ? 28.842 63.340 92.827 1.00 81.94 672 ASN C CA 1
ATOM 13718 C C . ASN C 1 631 ? 27.584 62.795 93.445 1.00 84.16 672 ASN C C 1
ATOM 13719 O O . ASN C 1 631 ? 26.496 63.121 92.990 1.00 86.36 672 ASN C O 1
ATOM 13724 N N . HIS C 1 632 ? 27.710 61.983 94.485 1.00 84.41 673 HIS C N 1
ATOM 13725 C CA . HIS C 1 632 ? 26.538 61.734 95.311 1.00 86.23 673 HIS C CA 1
ATOM 13726 C C . HIS C 1 632 ? 26.203 63.035 96.004 1.00 84.71 673 HIS C C 1
ATOM 13727 O O . HIS C 1 632 ? 25.085 63.520 95.924 1.00 86.71 673 HIS C O 1
ATOM 13734 N N . ILE C 1 633 ? 27.198 63.625 96.645 1.00 81.42 674 ILE C N 1
ATOM 13735 C CA . ILE C 1 633 ? 27.000 64.902 97.283 1.00 79.91 674 ILE C CA 1
ATOM 13736 C C . ILE C 1 633 ? 26.478 65.952 96.314 1.00 79.66 674 ILE C C 1
ATOM 13737 O O . ILE C 1 633 ? 25.539 66.670 96.635 1.00 81.12 674 ILE C O 1
ATOM 13742 N N . ILE C 1 634 ? 27.067 66.054 95.131 1.00 78.36 675 ILE C N 1
ATOM 13743 C CA . ILE C 1 634 ? 26.623 67.096 94.217 1.00 79.00 675 ILE C CA 1
ATOM 13744 C C . ILE C 1 634 ? 25.183 66.851 93.785 1.00 82.39 675 ILE C C 1
ATOM 13745 O O . ILE C 1 634 ? 24.317 67.723 93.899 1.00 83.90 675 ILE C O 1
ATOM 13750 N N . SER C 1 635 ? 24.936 65.647 93.285 1.00 83.83 676 SER C N 1
ATOM 13751 C CA . SER C 1 635 ? 23.597 65.223 92.939 1.00 86.97 676 SER C CA 1
ATOM 13752 C C . SER C 1 635 ? 22.623 65.436 94.114 1.00 88.63 676 SER C C 1
ATOM 13753 O O . SER C 1 635 ? 21.505 65.925 93.930 1.00 91.49 676 SER C O 1
ATOM 13756 N N . SER C 1 636 ? 23.050 65.086 95.319 1.00 87.26 677 SER C N 1
ATOM 13757 C CA . SER C 1 636 ? 22.228 65.327 96.495 1.00 89.13 677 SER C CA 1
ATOM 13758 C C . SER C 1 636 ? 21.915 66.804 96.640 1.00 89.44 677 SER C C 1
ATOM 13759 O O . SER C 1 636 ? 20.800 67.175 96.986 1.00 92.36 677 SER C O 1
ATOM 13762 N N . ALA C 1 637 ? 22.907 67.651 96.383 1.00 86.93 678 ALA C N 1
ATOM 13763 C CA . ALA C 1 637 ? 22.733 69.094 96.541 1.00 87.33 678 ALA C CA 1
ATOM 13764 C C . ALA C 1 637 ? 21.690 69.593 95.569 1.00 90.43 678 ALA C C 1
ATOM 13765 O O . ALA C 1 637 ? 20.837 70.384 95.936 1.00 92.78 678 ALA C O 1
ATOM 13767 N N . ILE C 1 638 ? 21.768 69.123 94.325 1.00 91.00 679 ILE C N 1
ATOM 13768 C CA . ILE C 1 638 ? 20.844 69.547 93.280 1.00 94.66 679 ILE C CA 1
ATOM 13769 C C . ILE C 1 638 ? 19.393 69.376 93.713 1.00 100.28 679 ILE C C 1
ATOM 13770 O O . ILE C 1 638 ? 18.683 70.366 93.881 1.00 102.66 679 ILE C O 1
ATOM 13775 N N . GLU C 1 639 ? 18.958 68.130 93.902 1.00 103.23 680 GLU C N 1
ATOM 13776 C CA . GLU C 1 639 ? 17.633 67.875 94.462 1.00 109.40 680 GLU C CA 1
ATOM 13777 C C . GLU C 1 639 ? 17.379 68.849 95.585 1.00 110.84 680 GLU C C 1
ATOM 13778 O O . GLU C 1 639 ? 16.694 69.843 95.410 1.00 114.18 680 GLU C O 1
ATOM 13784 N N . GLU C 1 640 ? 17.930 68.550 96.752 1.00 109.42 681 GLU C N 1
ATOM 13785 C CA . GLU C 1 640 ? 17.902 69.470 97.886 1.00 110.12 681 GLU C CA 1
ATOM 13786 C C . GLU C 1 640 ? 17.731 70.948 97.505 1.00 109.61 681 GLU C C 1
ATOM 13787 O O . GLU C 1 640 ? 17.108 71.702 98.240 1.00 112.40 681 GLU C O 1
ATOM 13793 N N . GLY C 1 641 ? 18.295 71.361 96.371 1.00 106.34 682 GLY C N 1
ATOM 13794 C CA . GLY C 1 641 ? 18.147 72.735 95.891 1.00 106.53 682 GLY C CA 1
ATOM 13795 C C . GLY C 1 641 ? 19.165 73.712 96.449 1.00 103.41 682 GLY C C 1
ATOM 13796 O O . GLY C 1 641 ? 18.990 74.923 96.363 1.00 105.02 682 GLY C O 1
ATOM 13797 N N . ILE C 1 642 ? 20.237 73.183 97.023 1.00 99.32 683 ILE C N 1
ATOM 13798 C CA . ILE C 1 642 ? 21.327 74.005 97.521 1.00 96.13 683 ILE C CA 1
ATOM 13799 C C . ILE C 1 642 ? 22.225 74.445 96.376 1.00 93.70 683 ILE C C 1
ATOM 13800 O O . ILE C 1 642 ? 22.218 73.846 95.302 1.00 93.06 683 ILE C O 1
ATOM 13805 N N . SER C 1 643 ? 22.996 75.497 96.609 1.00 92.87 684 SER C N 1
ATOM 13806 C CA . SER C 1 643 ? 23.794 76.103 95.552 1.00 92.02 684 SER C CA 1
ATOM 13807 C C . SER C 1 643 ? 25.271 76.201 95.913 1.00 89.32 684 SER C C 1
ATOM 13808 O O . SER C 1 643 ? 25.623 76.317 97.087 1.00 88.64 684 SER C O 1
ATOM 13811 N N . LEU C 1 644 ? 26.126 76.137 94.891 1.00 88.52 685 LEU C N 1
ATOM 13812 C CA . LEU C 1 644 ? 27.569 76.338 95.044 1.00 86.27 685 LEU C CA 1
ATOM 13813 C C . LEU C 1 644 ? 27.857 77.814 95.019 1.00 88.98 685 LEU C C 1
ATOM 13814 O O . LEU C 1 644 ? 27.197 78.562 94.306 1.00 91.78 685 LEU C O 1
ATOM 13819 N N . ASN C 1 645 ? 28.854 78.242 95.775 1.00 89.13 686 ASN C N 1
ATOM 13820 C CA . ASN C 1 645 ? 29.064 79.660 95.930 1.00 93.04 686 ASN C CA 1
ATOM 13821 C C . ASN C 1 645 ? 30.283 80.191 95.231 1.00 94.55 686 ASN C C 1
ATOM 13822 O O . ASN C 1 645 ? 30.862 81.182 95.679 1.00 96.76 686 ASN C O 1
ATOM 13827 N N . LYS C 1 646 ? 30.677 79.567 94.129 1.00 94.74 687 LYS C N 1
ATOM 13828 C CA . LYS C 1 646 ? 31.736 80.156 93.306 1.00 95.94 687 LYS C CA 1
ATOM 13829 C C . LYS C 1 646 ? 32.864 80.666 94.185 1.00 95.68 687 LYS C C 1
ATOM 13830 O O . LYS C 1 646 ? 33.509 81.648 93.837 1.00 97.49 687 LYS C O 1
ATOM 13836 N N . GLY C 1 647 ? 33.078 80.017 95.330 1.00 94.13 688 GLY C N 1
ATOM 13837 C CA . GLY C 1 647 ? 34.157 80.401 96.237 1.00 93.97 688 GLY C CA 1
ATOM 13838 C C . GLY C 1 647 ? 35.502 79.998 95.655 1.00 94.07 688 GLY C C 1
ATOM 13839 O O . GLY C 1 647 ? 35.606 79.639 94.465 1.00 95.28 688 GLY C O 1
ATOM 13840 N N . MET D 1 1 ? 75.548 101.177 9.894 1.00 223.74 1 MET D N 1
ATOM 13841 C CA . MET D 1 1 ? 74.280 101.406 9.149 1.00 227.08 1 MET D CA 1
ATOM 13842 C C . MET D 1 1 ? 73.185 100.447 9.579 1.00 224.06 1 MET D C 1
ATOM 13843 O O . MET D 1 1 ? 72.034 100.841 9.725 1.00 225.77 1 MET D O 1
ATOM 13848 N N . VAL D 1 2 ? 73.543 99.183 9.769 1.00 220.16 2 VAL D N 1
ATOM 13849 C CA . VAL D 1 2 ? 72.564 98.162 10.113 1.00 217.64 2 VAL D CA 1
ATOM 13850 C C . VAL D 1 2 ? 71.709 98.615 11.289 1.00 216.33 2 VAL D C 1
ATOM 13851 O O . VAL D 1 2 ? 70.506 98.363 11.330 1.00 217.09 2 VAL D O 1
ATOM 13855 N N . LEU D 1 3 ? 72.344 99.298 12.235 1.00 215.00 3 LEU D N 1
ATOM 13856 C CA . LEU D 1 3 ? 71.672 99.758 13.444 1.00 213.93 3 LEU D CA 1
ATOM 13857 C C . LEU D 1 3 ? 70.526 100.714 13.130 1.00 219.22 3 LEU D C 1
ATOM 13858 O O . LEU D 1 3 ? 69.615 100.896 13.939 1.00 219.16 3 LEU D O 1
ATOM 13863 N N . GLU D 1 4 ? 70.575 101.327 11.954 1.00 224.25 4 GLU D N 1
ATOM 13864 C CA . GLU D 1 4 ? 69.493 102.197 11.513 1.00 229.86 4 GLU D CA 1
ATOM 13865 C C . GLU D 1 4 ? 68.329 101.372 10.959 1.00 230.84 4 GLU D C 1
ATOM 13866 O O . GLU D 1 4 ? 67.164 101.720 11.154 1.00 233.71 4 GLU D O 1
ATOM 13872 N N . THR D 1 5 ? 68.657 100.274 10.279 1.00 228.96 5 THR D N 1
ATOM 13873 C CA . THR D 1 5 ? 67.667 99.458 9.568 1.00 230.55 5 THR D CA 1
ATOM 13874 C C . THR D 1 5 ? 66.716 98.721 10.496 1.00 227.90 5 THR D C 1
ATOM 13875 O O . THR D 1 5 ? 65.507 98.684 10.265 1.00 231.22 5 THR D O 1
ATOM 13879 N N . LEU D 1 6 ? 67.273 98.123 11.541 1.00 222.17 6 LEU D N 1
ATOM 13880 C CA . LEU D 1 6 ? 66.494 97.286 12.441 1.00 219.20 6 LEU D CA 1
ATOM 13881 C C . LEU D 1 6 ? 65.405 98.068 13.171 1.00 221.48 6 LEU D C 1
ATOM 13882 O O . LEU D 1 6 ? 64.395 97.501 13.587 1.00 221.67 6 LEU D O 1
ATOM 13887 N N . LYS D 1 7 ? 65.608 99.373 13.306 1.00 223.74 7 LYS D N 1
ATOM 13888 C CA . LYS D 1 7 ? 64.674 100.219 14.039 1.00 226.44 7 LYS D CA 1
ATOM 13889 C C . LYS D 1 7 ? 63.296 100.238 13.393 1.00 231.90 7 LYS D C 1
ATOM 13890 O O . LYS D 1 7 ? 62.304 100.568 14.041 1.00 234.34 7 LYS D O 1
ATOM 13896 N N . GLN D 1 8 ? 63.235 99.868 12.118 1.00 234.14 8 GLN D N 1
ATOM 13897 C CA . GLN D 1 8 ? 61.990 99.967 11.364 1.00 240.12 8 GLN D CA 1
ATOM 13898 C C . GLN D 1 8 ? 61.262 98.634 11.199 1.00 239.37 8 GLN D C 1
ATOM 13899 O O . GLN D 1 8 ? 60.039 98.606 11.088 1.00 243.82 8 GLN D O 1
ATOM 13905 N N . GLY D 1 9 ? 62.006 97.535 11.184 1.00 234.32 9 GLY D N 1
ATOM 13906 C CA . GLY D 1 9 ? 61.401 96.216 11.011 1.00 233.87 9 GLY D CA 1
ATOM 13907 C C . GLY D 1 9 ? 62.412 95.153 10.630 1.00 229.72 9 GLY D C 1
ATOM 13908 O O . GLY D 1 9 ? 63.613 95.424 10.561 1.00 226.94 9 GLY D O 1
ATOM 13909 N N . LEU D 1 10 ? 61.935 93.936 10.377 1.00 229.83 10 LEU D N 1
ATOM 13910 C CA . LEU D 1 10 ? 62.846 92.838 10.068 1.00 226.34 10 LEU D CA 1
ATOM 13911 C C . LEU D 1 10 ? 62.209 91.451 10.067 1.00 226.28 10 LEU D C 1
ATOM 13912 O O . LEU D 1 10 ? 61.668 91.001 11.078 1.00 224.33 10 LEU D O 1
ATOM 13917 N N . ASP D 1 11 ? 62.301 90.771 8.929 1.00 228.59 11 ASP D N 1
ATOM 13918 C CA . ASP D 1 11 ? 62.042 89.340 8.862 1.00 228.17 11 ASP D CA 1
ATOM 13919 C C . ASP D 1 11 ? 63.042 88.631 9.785 1.00 221.53 11 ASP D C 1
ATOM 13920 O O . ASP D 1 11 ? 64.212 89.003 9.835 1.00 218.40 11 ASP D O 1
ATOM 13925 N N . SER D 1 12 ? 62.587 87.626 10.529 1.00 219.61 12 SER D N 1
ATOM 13926 C CA . SER D 1 12 ? 63.457 86.961 11.507 1.00 213.32 12 SER D CA 1
ATOM 13927 C C . SER D 1 12 ? 64.750 86.422 10.887 1.00 211.57 12 SER D C 1
ATOM 13928 O O . SER D 1 12 ? 65.738 86.200 11.588 1.00 206.72 12 SER D O 1
ATOM 13931 N N . SER D 1 13 ? 64.734 86.211 9.573 1.00 215.83 13 SER D N 1
ATOM 13932 C CA . SER D 1 13 ? 65.920 85.760 8.845 1.00 215.35 13 SER D CA 1
ATOM 13933 C C . SER D 1 13 ? 66.599 86.942 8.155 1.00 216.27 13 SER D C 1
ATOM 13934 O O . SER D 1 13 ? 67.642 86.799 7.508 1.00 216.56 13 SER D O 1
ATOM 13937 N N . GLN D 1 14 ? 65.982 88.110 8.293 1.00 217.19 14 GLN D N 1
ATOM 13938 C CA . GLN D 1 14 ? 66.559 89.365 7.839 1.00 217.94 14 GLN D CA 1
ATOM 13939 C C . GLN D 1 14 ? 67.315 89.981 9.009 1.00 212.70 14 GLN D C 1
ATOM 13940 O O . GLN D 1 14 ? 68.332 90.653 8.829 1.00 211.90 14 GLN D O 1
ATOM 13946 N N . ILE D 1 15 ? 66.804 89.736 10.213 1.00 209.44 15 ILE D N 1
ATOM 13947 C CA . ILE D 1 15 ? 67.486 90.132 11.436 1.00 204.30 15 ILE D CA 1
ATOM 13948 C C . ILE D 1 15 ? 68.796 89.366 11.526 1.00 200.81 15 ILE D C 1
ATOM 13949 O O . ILE D 1 15 ? 69.824 89.906 11.947 1.00 198.23 15 ILE D O 1
ATOM 13954 N N . HIS D 1 16 ? 68.747 88.097 11.131 1.00 201.17 16 HIS D N 1
ATOM 13955 C CA . HIS D 1 16 ? 69.936 87.258 11.104 1.00 198.89 16 HIS D CA 1
ATOM 13956 C C . HIS D 1 16 ? 70.946 87.779 10.092 1.00 201.19 16 HIS D C 1
ATOM 13957 O O . HIS D 1 16 ? 72.152 87.763 10.335 1.00 199.09 16 HIS D O 1
ATOM 13964 N N . GLU D 1 17 ? 70.444 88.233 8.950 1.00 205.91 17 GLU D N 1
ATOM 13965 C CA . GLU D 1 17 ? 71.299 88.757 7.895 1.00 208.87 17 GLU D CA 1
ATOM 13966 C C . GLU D 1 17 ? 71.991 90.040 8.352 1.00 207.18 17 GLU D C 1
ATOM 13967 O O . GLU D 1 17 ? 73.189 90.220 8.133 1.00 207.16 17 GLU D O 1
ATOM 13973 N N . ALA D 1 18 ? 71.235 90.922 8.999 1.00 206.27 18 ALA D N 1
ATOM 13974 C CA . ALA D 1 18 ? 71.790 92.166 9.518 1.00 205.16 18 ALA D CA 1
ATOM 13975 C C . ALA D 1 18 ? 72.911 91.888 10.516 1.00 200.63 18 ALA D C 1
ATOM 13976 O O . ALA D 1 18 ? 73.958 92.538 10.488 1.00 200.76 18 ALA D O 1
ATOM 13978 N N . LEU D 1 19 ? 72.684 90.919 11.398 1.00 196.97 19 LEU D N 1
ATOM 13979 C CA . LEU D 1 19 ? 73.668 90.544 12.407 1.00 192.62 19 LEU D CA 1
ATOM 13980 C C . LEU D 1 19 ? 74.961 90.033 11.772 1.00 193.63 19 LEU D C 1
ATOM 13981 O O . LEU D 1 19 ? 76.059 90.454 12.140 1.00 192.40 19 LEU D O 1
ATOM 13986 N N . ILE D 1 20 ? 74.823 89.120 10.818 1.00 196.39 20 ILE D N 1
ATOM 13987 C CA . ILE D 1 20 ? 75.971 88.585 10.102 1.00 198.48 20 ILE D CA 1
ATOM 13988 C C . ILE D 1 20 ? 76.772 89.719 9.471 1.00 201.50 20 ILE D C 1
ATOM 13989 O O . ILE D 1 20 ? 78.003 89.705 9.476 1.00 201.74 20 ILE D O 1
ATOM 13994 N N . GLN D 1 21 ? 76.056 90.702 8.934 1.00 204.26 21 GLN D N 1
ATOM 13995 C CA . GLN D 1 21 ? 76.680 91.864 8.316 1.00 207.72 21 GLN D CA 1
ATOM 13996 C C . GLN D 1 21 ? 77.377 92.745 9.352 1.00 205.35 21 GLN D C 1
ATOM 13997 O O . GLN D 1 21 ? 78.396 93.374 9.062 1.00 207.54 21 GLN D O 1
ATOM 14003 N N . LEU D 1 22 ? 76.825 92.783 10.562 1.00 201.33 22 LEU D N 1
ATOM 14004 C CA . LEU D 1 22 ? 77.398 93.595 11.632 1.00 199.01 22 LEU D CA 1
ATOM 14005 C C . LEU D 1 22 ? 78.765 93.074 12.041 1.00 197.41 22 LEU D C 1
ATOM 14006 O O . LEU D 1 22 ? 79.677 93.851 12.325 1.00 197.94 22 LEU D O 1
ATOM 14011 N N . ASP D 1 23 ? 78.898 91.751 12.058 1.00 196.04 23 ASP D N 1
ATOM 14012 C CA . ASP D 1 23 ? 80.105 91.096 12.545 1.00 194.70 23 ASP D CA 1
ATOM 14013 C C . ASP D 1 23 ? 81.290 91.167 11.574 1.00 199.16 23 ASP D C 1
ATOM 14014 O O . ASP D 1 23 ? 82.446 91.164 11.995 1.00 199.01 23 ASP D O 1
ATOM 14019 N N . SER D 1 24 ? 81.008 91.229 10.280 1.00 203.57 24 SER D N 1
ATOM 14020 C CA . SER D 1 24 ? 82.078 91.365 9.299 1.00 208.51 24 SER D CA 1
ATOM 14021 C C . SER D 1 24 ? 82.783 92.708 9.475 1.00 210.22 24 SER D C 1
ATOM 14022 O O . SER D 1 24 ? 83.897 92.904 8.986 1.00 213.92 24 SER D O 1
ATOM 14025 N N . TYR D 1 25 ? 82.121 93.634 10.163 1.00 208.08 25 TYR D N 1
ATOM 14026 C CA . TYR D 1 25 ? 82.712 94.936 10.455 1.00 209.58 25 TYR D CA 1
ATOM 14027 C C . TYR D 1 25 ? 83.733 94.818 11.580 1.00 206.74 25 TYR D C 1
ATOM 14028 O O . TYR D 1 25 ? 83.768 93.812 12.292 1.00 202.74 25 TYR D O 1
ATOM 14037 N N . PRO D 1 26 ? 84.573 95.851 11.741 1.00 209.09 26 PRO D N 1
ATOM 14038 C CA . PRO D 1 26 ? 85.460 95.904 12.892 1.00 206.75 26 PRO D CA 1
ATOM 14039 C C . PRO D 1 26 ? 84.621 95.866 14.161 1.00 201.01 26 PRO D C 1
ATOM 14040 O O . PRO D 1 26 ? 83.572 96.505 14.221 1.00 200.53 26 PRO D O 1
ATOM 14044 N N . ARG D 1 27 ? 85.072 95.118 15.161 1.00 197.01 27 ARG D N 1
ATOM 14045 C CA . ARG D 1 27 ? 84.281 94.916 16.373 1.00 191.41 27 ARG D CA 1
ATOM 14046 C C . ARG D 1 27 ? 83.738 96.192 17.010 1.00 191.09 27 ARG D C 1
ATOM 14047 O O . ARG D 1 27 ? 82.524 96.363 17.116 1.00 189.63 27 ARG D O 1
ATOM 14055 N N . GLU D 1 28 ? 84.630 97.084 17.438 1.00 192.89 28 GLU D N 1
ATOM 14056 C CA . GLU D 1 28 ? 84.241 98.148 18.362 1.00 192.17 28 GLU D CA 1
ATOM 14057 C C . GLU D 1 28 ? 83.523 97.469 19.556 1.00 186.03 28 GLU D C 1
ATOM 14058 O O . GLU D 1 28 ? 83.897 96.369 19.963 1.00 182.85 28 GLU D O 1
ATOM 14064 N N . PRO D 1 29 ? 82.562 98.144 20.199 1.00 184.58 29 PRO D N 1
ATOM 14065 C CA . PRO D 1 29 ? 81.618 97.319 20.906 1.00 179.18 29 PRO D CA 1
ATOM 14066 C C . PRO D 1 29 ? 80.389 98.171 21.091 1.00 179.92 29 PRO D C 1
ATOM 14067 O O . PRO D 1 29 ? 80.425 99.355 20.777 1.00 184.35 29 PRO D O 1
ATOM 14071 N N . VAL D 1 30 ? 79.315 97.595 21.608 1.00 176.19 30 VAL D N 1
ATOM 14072 C CA . VAL D 1 30 ? 78.020 98.271 21.594 1.00 177.54 30 VAL D CA 1
ATOM 14073 C C . VAL D 1 30 ? 77.919 99.486 22.531 1.00 178.62 30 VAL D C 1
ATOM 14074 O O . VAL D 1 30 ? 78.090 99.364 23.741 1.00 175.61 30 VAL D O 1
ATOM 14078 N N . ASP D 1 31 ? 77.662 100.657 21.956 1.00 183.22 31 ASP D N 1
ATOM 14079 C CA . ASP D 1 31 ? 77.413 101.854 22.751 1.00 185.26 31 ASP D CA 1
ATOM 14080 C C . ASP D 1 31 ? 76.050 101.696 23.410 1.00 183.59 31 ASP D C 1
ATOM 14081 O O . ASP D 1 31 ? 75.312 100.767 23.084 1.00 181.37 31 ASP D O 1
ATOM 14086 N N . LEU D 1 32 ? 75.717 102.596 24.333 1.00 185.09 32 LEU D N 1
ATOM 14087 C CA . LEU D 1 32 ? 74.427 102.546 25.025 1.00 184.52 32 LEU D CA 1
ATOM 14088 C C . LEU D 1 32 ? 73.256 102.648 24.057 1.00 188.05 32 LEU D C 1
ATOM 14089 O O . LEU D 1 32 ? 72.235 101.988 24.229 1.00 186.38 32 LEU D O 1
ATOM 14094 N N . ASP D 1 33 ? 73.408 103.488 23.042 1.00 193.44 33 ASP D N 1
ATOM 14095 C CA . ASP D 1 33 ? 72.352 103.698 22.055 1.00 197.73 33 ASP D CA 1
ATOM 14096 C C . ASP D 1 33 ? 72.082 102.463 21.202 1.00 195.30 33 ASP D C 1
ATOM 14097 O O . ASP D 1 33 ? 70.928 102.089 20.980 1.00 196.16 33 ASP D O 1
ATOM 14102 N N . ALA D 1 34 ? 73.152 101.841 20.719 1.00 192.87 34 ALA D N 1
ATOM 14103 C CA . ALA D 1 34 ? 73.034 100.673 19.857 1.00 190.93 34 ALA D CA 1
ATOM 14104 C C . ALA D 1 34 ? 72.424 99.485 20.604 1.00 186.23 34 ALA D C 1
ATOM 14105 O O . ALA D 1 34 ? 71.610 98.741 20.052 1.00 186.36 34 ALA D O 1
ATOM 14107 N N . SER D 1 35 ? 72.821 99.307 21.859 1.00 182.35 35 SER D N 1
ATOM 14108 C CA . SER D 1 35 ? 72.279 98.221 22.661 1.00 177.99 35 SER D CA 1
ATOM 14109 C C . SER D 1 35 ? 70.784 98.439 22.876 1.00 180.12 35 SER D C 1
ATOM 14110 O O . SER D 1 35 ? 69.989 97.500 22.805 1.00 178.77 35 SER D O 1
ATOM 14113 N N . MET D 1 36 ? 70.402 99.685 23.132 1.00 183.91 36 MET D N 1
ATOM 14114 C CA . MET D 1 36 ? 68.996 100.013 23.315 1.00 187.18 36 MET D CA 1
ATOM 14115 C C . MET D 1 36 ? 68.193 99.607 22.088 1.00 189.76 36 MET D C 1
ATOM 14116 O O . MET D 1 36 ? 67.073 99.108 22.206 1.00 190.59 36 MET D O 1
ATOM 14121 N N . VAL D 1 37 ? 68.782 99.814 20.913 1.00 191.23 37 VAL D N 1
ATOM 14122 C CA . VAL D 1 37 ? 68.154 99.421 19.656 1.00 193.52 37 VAL D CA 1
ATOM 14123 C C . VAL D 1 37 ? 68.097 97.890 19.554 1.00 189.17 37 VAL D C 1
ATOM 14124 O O . VAL D 1 37 ? 67.088 97.327 19.128 1.00 190.78 37 VAL D O 1
ATOM 14128 N N . LEU D 1 38 ? 69.174 97.224 19.971 1.00 183.97 38 LEU D N 1
ATOM 14129 C CA . LEU D 1 38 ? 69.247 95.760 19.956 1.00 179.95 38 LEU D CA 1
ATOM 14130 C C . LEU D 1 38 ? 68.213 95.098 20.857 1.00 178.18 38 LEU D C 1
ATOM 14131 O O . LEU D 1 38 ? 67.498 94.186 20.437 1.00 178.67 38 LEU D O 1
ATOM 14136 N N . ILE D 1 39 ? 68.154 95.545 22.106 1.00 176.34 39 ILE D N 1
ATOM 14137 C CA . ILE D 1 39 ? 67.243 94.955 23.073 1.00 174.81 39 ILE D CA 1
ATOM 14138 C C . ILE D 1 39 ? 65.802 95.045 22.606 1.00 179.55 39 ILE D C 1
ATOM 14139 O O . ILE D 1 39 ? 65.063 94.062 22.647 1.00 179.04 39 ILE D O 1
ATOM 14144 N N . LYS D 1 40 ? 65.409 96.233 22.161 1.00 184.63 40 LYS D N 1
ATOM 14145 C CA . LYS D 1 40 ? 64.025 96.496 21.766 1.00 190.09 40 LYS D CA 1
ATOM 14146 C C . LYS D 1 40 ? 63.588 95.746 20.505 1.00 192.04 40 LYS D C 1
ATOM 14147 O O . LYS D 1 40 ? 62.446 95.305 20.409 1.00 194.73 40 LYS D O 1
ATOM 14153 N N . PHE D 1 41 ? 64.495 95.595 19.545 1.00 191.05 41 PHE D N 1
ATOM 14154 C CA . PHE D 1 41 ? 64.113 95.081 18.231 1.00 194.05 41 PHE D CA 1
ATOM 14155 C C . PHE D 1 41 ? 64.568 93.651 17.924 1.00 190.52 41 PHE D C 1
ATOM 14156 O O . PHE D 1 41 ? 63.901 92.943 17.170 1.00 192.82 41 PHE D O 1
ATOM 14164 N N . VAL D 1 42 ? 65.691 93.226 18.501 1.00 185.45 42 VAL D N 1
ATOM 14165 C CA . VAL D 1 42 ? 66.196 91.868 18.263 1.00 182.59 42 VAL D CA 1
ATOM 14166 C C . VAL D 1 42 ? 65.795 90.860 19.342 1.00 179.35 42 VAL D C 1
ATOM 14167 O O . VAL D 1 42 ? 64.883 90.055 19.148 1.00 181.20 42 VAL D O 1
ATOM 14171 N N . ILE D 1 43 ? 66.482 90.902 20.478 1.00 174.91 43 ILE D N 1
ATOM 14172 C CA . ILE D 1 43 ? 66.275 89.909 21.536 1.00 171.51 43 ILE D CA 1
ATOM 14173 C C . ILE D 1 43 ? 64.919 89.183 21.476 1.00 174.30 43 ILE D C 1
ATOM 14174 O O . ILE D 1 43 ? 64.865 87.965 21.653 1.00 172.75 43 ILE D O 1
ATOM 14179 N N . PRO D 1 44 ? 63.822 89.929 21.246 1.00 178.86 44 PRO D N 1
ATOM 14180 C CA . PRO D 1 44 ? 62.482 89.344 21.185 1.00 182.33 44 PRO D CA 1
ATOM 14181 C C . PRO D 1 44 ? 62.384 88.054 20.366 1.00 183.29 44 PRO D C 1
ATOM 14182 O O . PRO D 1 44 ? 61.511 87.230 20.632 1.00 184.85 44 PRO D O 1
ATOM 14186 N N . VAL D 1 45 ? 63.258 87.884 19.379 1.00 182.95 45 VAL D N 1
ATOM 14187 C CA . VAL D 1 45 ? 63.255 86.676 18.558 1.00 184.32 45 VAL D CA 1
ATOM 14188 C C . VAL D 1 45 ? 64.401 85.725 18.926 1.00 179.54 45 VAL D C 1
ATOM 14189 O O . VAL D 1 45 ? 64.405 84.556 18.535 1.00 180.25 45 VAL D O 1
ATOM 14193 N N . TYR D 1 46 ? 65.361 86.230 19.695 1.00 175.21 46 TYR D N 1
ATOM 14194 C CA . TYR D 1 46 ? 66.570 85.477 20.042 1.00 171.04 46 TYR D CA 1
ATOM 14195 C C . TYR D 1 46 ? 66.462 83.961 19.870 1.00 171.10 46 TYR D C 1
ATOM 14196 O O . TYR D 1 46 ? 67.287 83.354 19.188 1.00 171.31 46 TYR D O 1
ATOM 14205 N N . PRO D 1 47 ? 65.452 83.343 20.501 1.00 171.35 47 PRO D N 1
ATOM 14206 C CA . PRO D 1 47 ? 65.312 81.890 20.451 1.00 171.70 47 PRO D CA 1
ATOM 14207 C C . PRO D 1 47 ? 65.087 81.392 19.025 1.00 176.53 47 PRO D C 1
ATOM 14208 O O . PRO D 1 47 ? 65.497 80.283 18.682 1.00 177.13 47 PRO D O 1
ATOM 14212 N N . SER D 1 48 ? 64.448 82.217 18.201 1.00 180.24 48 SER D N 1
ATOM 14213 C CA . SER D 1 48 ? 64.150 81.839 16.822 1.00 185.09 48 SER D CA 1
ATOM 14214 C C . SER D 1 48 ? 65.399 81.821 15.940 1.00 184.39 48 SER D C 1
ATOM 14215 O O . SER D 1 48 ? 65.524 80.980 15.052 1.00 187.47 48 SER D O 1
ATOM 14218 N N . LEU D 1 49 ? 66.321 82.748 16.190 1.00 180.70 49 LEU D N 1
ATOM 14219 C CA . LEU D 1 49 ? 67.521 82.888 15.365 1.00 180.39 49 LEU D CA 1
ATOM 14220 C C . LEU D 1 49 ? 68.398 81.636 15.350 1.00 179.02 49 LEU D C 1
ATOM 14221 O O . LEU D 1 49 ? 68.503 80.932 16.353 1.00 175.73 49 LEU D O 1
ATOM 14226 N N . PRO D 1 50 ? 69.037 81.361 14.201 1.00 181.85 50 PRO D N 1
ATOM 14227 C CA . PRO D 1 50 ? 69.958 80.232 14.091 1.00 181.50 50 PRO D CA 1
ATOM 14228 C C . PRO D 1 50 ? 71.121 80.367 15.068 1.00 176.12 50 PRO D C 1
ATOM 14229 O O . PRO D 1 50 ? 71.469 81.478 15.475 1.00 173.48 50 PRO D O 1
ATOM 14233 N N . GLU D 1 51 ? 71.713 79.238 15.440 1.00 174.82 51 GLU D N 1
ATOM 14234 C CA . GLU D 1 51 ? 72.791 79.225 16.423 1.00 169.94 51 GLU D CA 1
ATOM 14235 C C . GLU D 1 51 ? 73.955 80.146 16.065 1.00 169.26 51 GLU D C 1
ATOM 14236 O O . GLU D 1 51 ? 74.645 80.653 16.950 1.00 165.33 51 GLU D O 1
ATOM 14242 N N . ARG D 1 52 ? 74.173 80.365 14.774 1.00 173.34 52 ARG D N 1
ATOM 14243 C CA . ARG D 1 52 ? 75.267 81.224 14.340 1.00 173.51 52 ARG D CA 1
ATOM 14244 C C . ARG D 1 52 ? 74.979 82.674 14.717 1.00 171.10 52 ARG D C 1
ATOM 14245 O O . ARG D 1 52 ? 75.893 83.460 14.975 1.00 169.60 52 ARG D O 1
ATOM 14253 N N . SER D 1 53 ? 73.696 83.016 14.755 1.00 171.18 53 SER D N 1
ATOM 14254 C CA . SER D 1 53 ? 73.279 84.387 15.004 1.00 170.01 53 SER D CA 1
ATOM 14255 C C . SER D 1 53 ? 73.187 84.671 16.498 1.00 164.87 53 SER D C 1
ATOM 14256 O O . SER D 1 53 ? 73.422 85.797 16.943 1.00 163.46 53 SER D O 1
ATOM 14259 N N . LYS D 1 54 ? 72.839 83.647 17.269 1.00 162.33 54 LYS D N 1
ATOM 14260 C CA . LYS D 1 54 ? 72.808 83.775 18.714 1.00 157.39 54 LYS D CA 1
ATOM 14261 C C . LYS D 1 54 ? 74.219 83.996 19.243 1.00 154.37 54 LYS D C 1
ATOM 14262 O O . LYS D 1 54 ? 74.429 84.769 20.181 1.00 151.66 54 LYS D O 1
ATOM 14268 N N . VAL D 1 55 ? 75.183 83.310 18.633 1.00 155.29 55 VAL D N 1
ATOM 14269 C CA . VAL D 1 55 ? 76.556 83.311 19.119 1.00 152.89 55 VAL D CA 1
ATOM 14270 C C . VAL D 1 55 ? 77.192 84.691 18.995 1.00 153.10 55 VAL D C 1
ATOM 14271 O O . VAL D 1 55 ? 77.889 85.149 19.902 1.00 150.22 55 VAL D O 1
ATOM 14275 N N . ILE D 1 56 ? 76.942 85.356 17.874 1.00 156.87 56 ILE D N 1
ATOM 14276 C CA . ILE D 1 56 ? 77.507 86.681 17.650 1.00 158.00 56 ILE D CA 1
ATOM 14277 C C . ILE D 1 56 ? 76.704 87.728 18.417 1.00 156.16 56 ILE D C 1
ATOM 14278 O O . ILE D 1 56 ? 77.195 88.826 18.693 1.00 156.34 56 ILE D O 1
ATOM 14283 N N . LEU D 1 57 ? 75.477 87.367 18.780 1.00 154.87 57 LEU D N 1
ATOM 14284 C CA . LEU D 1 57 ? 74.648 88.223 19.610 1.00 153.22 57 LEU D CA 1
ATOM 14285 C C . LEU D 1 57 ? 75.190 88.188 21.037 1.00 148.60 57 LEU D C 1
ATOM 14286 O O . LEU D 1 57 ? 75.388 89.233 21.660 1.00 147.86 57 LEU D O 1
ATOM 14291 N N . ARG D 1 58 ? 75.448 86.985 21.545 1.00 145.84 58 ARG D N 1
ATOM 14292 C CA . ARG D 1 58 ? 75.996 86.827 22.891 1.00 141.55 58 ARG D CA 1
ATOM 14293 C C . ARG D 1 58 ? 77.366 87.477 23.016 1.00 141.83 58 ARG D C 1
ATOM 14294 O O . ARG D 1 58 ? 77.675 88.089 24.039 1.00 139.53 58 ARG D O 1
ATOM 14302 N N . ARG D 1 59 ? 78.192 87.331 21.983 1.00 145.14 59 ARG D N 1
ATOM 14303 C CA . ARG D 1 59 ? 79.532 87.907 22.005 1.00 146.24 59 ARG D CA 1
ATOM 14304 C C . ARG D 1 59 ? 79.456 89.417 22.138 1.00 147.08 59 ARG D C 1
ATOM 14305 O O . ARG D 1 59 ? 80.312 90.038 22.772 1.00 146.34 59 ARG D O 1
ATOM 14313 N N . LEU D 1 60 ? 78.420 90.004 21.546 1.00 148.96 60 LEU D N 1
ATOM 14314 C CA . LEU D 1 60 ? 78.204 91.438 21.667 1.00 150.44 60 LEU D CA 1
ATOM 14315 C C . LEU D 1 60 ? 77.977 91.811 23.129 1.00 147.00 60 LEU D C 1
ATOM 14316 O O . LEU D 1 60 ? 78.518 92.804 23.619 1.00 147.65 60 LEU D O 1
ATOM 14321 N N . ALA D 1 61 ? 77.190 91.000 23.826 1.00 143.62 61 ALA D N 1
ATOM 14322 C CA . ALA D 1 61 ? 77.043 91.157 25.260 1.00 139.82 61 ALA D CA 1
ATOM 14323 C C . ALA D 1 61 ? 78.383 90.900 25.937 1.00 137.28 61 ALA D C 1
ATOM 14324 O O . ALA D 1 61 ? 78.782 91.648 26.823 1.00 136.51 61 ALA D O 1
ATOM 14326 N N . SER D 1 62 ? 79.081 89.850 25.506 1.00 136.67 62 SER D N 1
ATOM 14327 C CA . SER D 1 62 ? 80.405 89.509 26.046 1.00 135.13 62 SER D CA 1
ATOM 14328 C C . SER D 1 62 ? 81.336 90.713 26.149 1.00 137.11 62 SER D C 1
ATOM 14329 O O . SER D 1 62 ? 82.145 90.811 27.076 1.00 135.33 62 SER D O 1
ATOM 14332 N N . LYS D 1 63 ? 81.235 91.618 25.180 1.00 141.00 63 LYS D N 1
ATOM 14333 C CA . LYS D 1 63 ? 82.191 92.710 25.072 1.00 143.76 63 LYS D CA 1
ATOM 14334 C C . LYS D 1 63 ? 81.650 94.078 25.461 1.00 145.35 63 LYS D C 1
ATOM 14335 O O . LYS D 1 63 ? 82.396 95.056 25.488 1.00 147.94 63 LYS D O 1
ATOM 14341 N N . SER D 1 64 ? 80.363 94.157 25.771 1.00 144.43 64 SER D N 1
ATOM 14342 C CA . SER D 1 64 ? 79.764 95.458 26.040 1.00 147.04 64 SER D CA 1
ATOM 14343 C C . SER D 1 64 ? 79.623 95.782 27.523 1.00 144.65 64 SER D C 1
ATOM 14344 O O . SER D 1 64 ? 80.138 96.790 28.005 1.00 146.83 64 SER D O 1
ATOM 14347 N N . PHE D 1 65 ? 78.927 94.920 28.245 1.00 140.64 65 PHE D N 1
ATOM 14348 C CA . PHE D 1 65 ? 78.490 95.241 29.595 1.00 138.82 65 PHE D CA 1
ATOM 14349 C C . PHE D 1 65 ? 77.419 96.319 29.568 1.00 142.35 65 PHE D C 1
ATOM 14350 O O . PHE D 1 65 ? 76.280 96.081 29.965 1.00 141.68 65 PHE D O 1
ATOM 14358 N N . THR D 1 66 ? 77.785 97.512 29.116 1.00 146.77 66 THR D N 1
ATOM 14359 C CA . THR D 1 66 ? 76.793 98.566 28.973 1.00 150.82 66 THR D CA 1
ATOM 14360 C C . THR D 1 66 ? 75.584 97.988 28.219 1.00 151.45 66 THR D C 1
ATOM 14361 O O . THR D 1 66 ? 74.444 98.403 28.431 1.00 153.36 66 THR D O 1
ATOM 14365 N N . PHE D 1 67 ? 75.843 96.993 27.374 1.00 150.20 67 PHE D N 1
ATOM 14366 C CA . PHE D 1 67 ? 74.785 96.242 26.702 1.00 150.47 67 PHE D CA 1
ATOM 14367 C C . PHE D 1 67 ? 74.052 95.359 27.715 1.00 146.88 67 PHE D C 1
ATOM 14368 O O . PHE D 1 67 ? 72.855 95.529 27.944 1.00 148.18 67 PHE D O 1
ATOM 14376 N N . LEU D 1 68 ? 74.783 94.427 28.324 1.00 142.78 68 LEU D N 1
ATOM 14377 C CA . LEU D 1 68 ? 74.240 93.536 29.359 1.00 139.20 68 LEU D CA 1
ATOM 14378 C C . LEU D 1 68 ? 73.421 94.300 30.401 1.00 140.40 68 LEU D C 1
ATOM 14379 O O . LEU D 1 68 ? 72.242 94.015 30.630 1.00 140.98 68 LEU D O 1
ATOM 14384 N N . CYS D 1 69 ? 74.079 95.242 31.062 1.00 141.24 69 CYS D N 1
ATOM 14385 C CA . CYS D 1 69 ? 73.425 96.127 32.003 1.00 143.17 69 CYS D CA 1
ATOM 14386 C C . CYS D 1 69 ? 72.031 96.529 31.524 1.00 147.06 69 CYS D C 1
ATOM 14387 O O . CYS D 1 69 ? 71.063 96.487 32.290 1.00 147.27 69 CYS D O 1
ATOM 14390 N N . GLN D 1 70 ? 71.939 96.929 30.259 1.00 150.35 70 GLN D N 1
ATOM 14391 C CA . GLN D 1 70 ? 70.675 97.392 29.692 1.00 154.72 70 GLN D CA 1
ATOM 14392 C C . GLN D 1 70 ? 69.651 96.268 29.569 1.00 153.50 70 GLN D C 1
ATOM 14393 O O . GLN D 1 70 ? 68.467 96.455 29.862 1.00 156.10 70 GLN D O 1
ATOM 14399 N N . ILE D 1 71 ? 70.108 95.107 29.114 1.00 150.16 71 ILE D N 1
ATOM 14400 C CA . ILE D 1 71 ? 69.245 93.941 28.994 1.00 149.15 71 ILE D CA 1
ATOM 14401 C C . ILE D 1 71 ? 68.664 93.611 30.363 1.00 147.45 71 ILE D C 1
ATOM 14402 O O . ILE D 1 71 ? 67.524 93.159 30.479 1.00 149.01 71 ILE D O 1
ATOM 14407 N N . VAL D 1 72 ? 69.454 93.855 31.402 1.00 144.72 72 VAL D N 1
ATOM 14408 C CA . VAL D 1 72 ? 69.035 93.568 32.764 1.00 142.74 72 VAL D CA 1
ATOM 14409 C C . VAL D 1 72 ? 68.012 94.577 33.272 1.00 147.19 72 VAL D C 1
ATOM 14410 O O . VAL D 1 72 ? 66.916 94.205 33.692 1.00 148.19 72 VAL D O 1
ATOM 14414 N N . THR D 1 73 ? 68.368 95.857 33.225 1.00 150.48 73 THR D N 1
ATOM 14415 C CA . THR D 1 73 ? 67.478 96.903 33.720 1.00 155.74 73 THR D CA 1
ATOM 14416 C C . THR D 1 73 ? 66.173 96.970 32.918 1.00 160.94 73 THR D C 1
ATOM 14417 O O . THR D 1 73 ? 65.157 97.461 33.415 1.00 164.92 73 THR D O 1
ATOM 14421 N N . PHE D 1 74 ? 66.204 96.463 31.688 1.00 161.28 74 PHE D N 1
ATOM 14422 C CA . PHE D 1 74 ? 64.999 96.384 30.866 1.00 166.19 74 PHE D CA 1
ATOM 14423 C C . PHE D 1 74 ? 64.130 95.208 31.300 1.00 165.24 74 PHE D C 1
ATOM 14424 O O . PHE D 1 74 ? 62.910 95.229 31.136 1.00 169.64 74 PHE D O 1
ATOM 14432 N N . SER D 1 75 ? 64.760 94.180 31.855 1.00 160.06 75 SER D N 1
ATOM 14433 C CA . SER D 1 75 ? 64.029 92.988 32.266 1.00 159.17 75 SER D CA 1
ATOM 14434 C C . SER D 1 75 ? 63.160 93.251 33.481 1.00 161.40 75 SER D C 1
ATOM 14435 O O . SER D 1 75 ? 62.022 92.784 33.548 1.00 164.26 75 SER D O 1
ATOM 14438 N N . ARG D 1 76 ? 63.694 94.002 34.440 1.00 160.71 76 ARG D N 1
ATOM 14439 C CA . ARG D 1 76 ? 62.955 94.276 35.662 1.00 163.02 76 ARG D CA 1
ATOM 14440 C C . ARG D 1 76 ? 61.902 95.365 35.457 1.00 170.90 76 ARG D C 1
ATOM 14441 O O . ARG D 1 76 ? 60.893 95.391 36.163 1.00 174.35 76 ARG D O 1
ATOM 14449 N N . THR D 1 77 ? 62.122 96.258 34.493 1.00 174.26 77 THR D N 1
ATOM 14450 C CA . THR D 1 77 ? 61.074 97.210 34.135 1.00 182.17 77 THR D CA 1
ATOM 14451 C C . THR D 1 77 ? 59.854 96.409 33.692 1.00 185.06 77 THR D C 1
ATOM 14452 O O . THR D 1 77 ? 58.799 96.462 34.321 1.00 189.03 77 THR D O 1
ATOM 14456 N N . ILE D 1 78 ? 60.019 95.651 32.613 1.00 183.41 78 ILE D N 1
ATOM 14457 C CA . ILE D 1 78 ? 58.985 94.738 32.144 1.00 185.84 78 ILE D CA 1
ATOM 14458 C C . ILE D 1 78 ? 58.506 93.835 33.271 1.00 183.96 78 ILE D C 1
ATOM 14459 O O . ILE D 1 78 ? 57.307 93.604 33.421 1.00 188.75 78 ILE D O 1
ATOM 14464 N N . GLY D 1 83 ? 51.365 89.558 31.080 1.00 207.36 83 GLY D N 1
ATOM 14465 C CA . GLY D 1 83 ? 51.886 88.201 31.211 1.00 203.03 83 GLY D CA 1
ATOM 14466 C C . GLY D 1 83 ? 53.398 88.155 31.345 1.00 195.50 83 GLY D C 1
ATOM 14467 O O . GLY D 1 83 ? 54.080 89.154 31.124 1.00 194.43 83 GLY D O 1
ATOM 14468 N N . LEU D 1 84 ? 53.927 86.987 31.697 1.00 190.82 84 LEU D N 1
ATOM 14469 C CA . LEU D 1 84 ? 55.362 86.834 31.914 1.00 183.75 84 LEU D CA 1
ATOM 14470 C C . LEU D 1 84 ? 56.142 86.406 30.667 1.00 184.44 84 LEU D C 1
ATOM 14471 O O . LEU D 1 84 ? 57.359 86.242 30.718 1.00 179.34 84 LEU D O 1
ATOM 14476 N N . GLN D 1 85 ? 55.449 86.231 29.549 1.00 191.28 85 GLN D N 1
ATOM 14477 C CA . GLN D 1 85 ? 56.082 85.704 28.339 1.00 192.98 85 GLN D CA 1
ATOM 14478 C C . GLN D 1 85 ? 57.320 86.474 27.881 1.00 190.27 85 GLN D C 1
ATOM 14479 O O . GLN D 1 85 ? 58.363 85.876 27.601 1.00 187.18 85 GLN D O 1
ATOM 14485 N N . GLU D 1 86 ? 57.201 87.796 27.791 1.00 191.98 86 GLU D N 1
ATOM 14486 C CA . GLU D 1 86 ? 58.307 88.629 27.324 1.00 190.48 86 GLU D CA 1
ATOM 14487 C C . GLU D 1 86 ? 59.533 88.559 28.237 1.00 182.18 86 GLU D C 1
ATOM 14488 O O . GLU D 1 86 ? 60.668 88.501 27.763 1.00 180.37 86 GLU D O 1
ATOM 14494 N N . ILE D 1 87 ? 59.311 88.575 29.545 1.00 177.56 87 ILE D N 1
ATOM 14495 C CA . ILE D 1 87 ? 60.426 88.531 30.487 1.00 169.96 87 ILE D CA 1
ATOM 14496 C C . ILE D 1 87 ? 61.138 87.179 30.451 1.00 165.97 87 ILE D C 1
ATOM 14497 O O . ILE D 1 87 ? 62.347 87.102 30.670 1.00 161.48 87 ILE D O 1
ATOM 14502 N N . ARG D 1 88 ? 60.387 86.117 30.165 1.00 168.05 88 ARG D N 1
ATOM 14503 C CA . ARG D 1 88 ? 60.958 84.773 30.078 1.00 165.04 88 ARG D CA 1
ATOM 14504 C C . ARG D 1 88 ? 61.866 84.633 28.868 1.00 165.52 88 ARG D C 1
ATOM 14505 O O . ARG D 1 88 ? 62.799 83.831 28.856 1.00 162.34 88 ARG D O 1
ATOM 14513 N N . ILE D 1 89 ? 61.588 85.420 27.844 1.00 169.68 89 ILE D N 1
ATOM 14514 C CA . ILE D 1 89 ? 62.453 85.455 26.685 1.00 170.83 89 ILE D CA 1
ATOM 14515 C C . ILE D 1 89 ? 63.754 86.148 27.090 1.00 164.80 89 ILE D C 1
ATOM 14516 O O . ILE D 1 89 ? 64.840 85.607 26.895 1.00 162.17 89 ILE D O 1
ATOM 14521 N N . TYR D 1 90 ? 63.635 87.330 27.686 1.00 162.75 90 TYR D N 1
ATOM 14522 C CA . TYR D 1 90 ? 64.801 88.084 28.141 1.00 157.84 90 TYR D CA 1
ATOM 14523 C C . TYR D 1 90 ? 65.636 87.305 29.157 1.00 150.19 90 TYR D C 1
ATOM 14524 O O . TYR D 1 90 ? 66.867 87.358 29.136 1.00 147.41 90 TYR D O 1
ATOM 14533 N N . GLN D 1 91 ? 64.958 86.594 30.052 1.00 146.98 91 GLN D N 1
ATOM 14534 C CA . GLN D 1 91 ? 65.631 85.726 31.010 1.00 140.20 91 GLN D CA 1
ATOM 14535 C C . GLN D 1 91 ? 66.514 84.733 30.266 1.00 139.64 91 GLN D C 1
ATOM 14536 O O . GLN D 1 91 ? 67.670 84.526 30.628 1.00 135.57 91 GLN D O 1
ATOM 14542 N N . GLU D 1 92 ? 65.947 84.113 29.231 1.00 144.16 92 GLU D N 1
ATOM 14543 C CA . GLU D 1 92 ? 66.659 83.150 28.392 1.00 144.88 92 GLU D CA 1
ATOM 14544 C C . GLU D 1 92 ? 68.014 83.685 27.988 1.00 142.95 92 GLU D C 1
ATOM 14545 O O . GLU D 1 92 ? 69.052 83.108 28.308 1.00 139.19 92 GLU D O 1
ATOM 14551 N N . ILE D 1 93 ? 67.982 84.796 27.266 1.00 145.94 93 ILE D N 1
ATOM 14552 C CA . ILE D 1 93 ? 69.180 85.440 26.762 1.00 145.64 93 ILE D CA 1
ATOM 14553 C C . ILE D 1 93 ? 70.162 85.730 27.889 1.00 138.85 93 ILE D C 1
ATOM 14554 O O . ILE D 1 93 ? 71.354 85.456 27.766 1.00 137.29 93 ILE D O 1
ATOM 14559 N N . LEU D 1 94 ? 69.657 86.277 28.990 1.00 135.29 94 LEU D N 1
ATOM 14560 C CA . LEU D 1 94 ? 70.506 86.571 30.141 1.00 129.15 94 LEU D CA 1
ATOM 14561 C C . LEU D 1 94 ? 71.232 85.326 30.642 1.00 124.47 94 LEU D C 1
ATOM 14562 O O . LEU D 1 94 ? 72.448 85.337 30.807 1.00 121.87 94 LEU D O 1
ATOM 14567 N N . GLU D 1 95 ? 70.505 84.241 30.869 1.00 123.78 95 GLU D N 1
ATOM 14568 C CA . GLU D 1 95 ? 71.168 83.030 31.328 1.00 120.36 95 GLU D CA 1
ATOM 14569 C C . GLU D 1 95 ? 72.176 82.484 30.314 1.00 122.27 95 GLU D C 1
ATOM 14570 O O . GLU D 1 95 ? 73.289 82.120 30.689 1.00 119.24 95 GLU D O 1
ATOM 14576 N N . ASP D 1 96 ? 71.791 82.422 29.040 1.00 127.68 96 ASP D N 1
ATOM 14577 C CA . ASP D 1 96 ? 72.695 81.932 27.994 1.00 130.39 96 ASP D CA 1
ATOM 14578 C C . ASP D 1 96 ? 73.958 82.776 27.917 1.00 129.01 96 ASP D C 1
ATOM 14579 O O . ASP D 1 96 ? 75.036 82.275 27.607 1.00 128.80 96 ASP D O 1
ATOM 14584 N N . ILE D 1 97 ? 73.823 84.067 28.186 1.00 128.61 97 ILE D N 1
ATOM 14585 C CA . ILE D 1 97 ? 74.976 84.944 28.134 1.00 128.34 97 ILE D CA 1
ATOM 14586 C C . ILE D 1 97 ? 76.047 84.450 29.099 1.00 123.35 97 ILE D C 1
ATOM 14587 O O . ILE D 1 97 ? 77.116 84.032 28.661 1.00 124.08 97 ILE D O 1
ATOM 14592 N N . ILE D 1 98 ? 75.754 84.469 30.400 1.00 118.91 98 ILE D N 1
ATOM 14593 C CA . ILE D 1 98 ? 76.716 84.014 31.412 1.00 114.57 98 ILE D CA 1
ATOM 14594 C C . ILE D 1 98 ? 76.974 82.526 31.332 1.00 114.20 98 ILE D C 1
ATOM 14595 O O . ILE D 1 98 ? 77.983 82.041 31.827 1.00 111.77 98 ILE D O 1
ATOM 14600 N N . SER D 1 99 ? 76.048 81.797 30.732 1.00 117.41 99 SER D N 1
ATOM 14601 C CA . SER D 1 99 ? 76.226 80.370 30.570 1.00 118.61 99 SER D CA 1
ATOM 14602 C C . SER D 1 99 ? 77.299 80.093 29.526 1.00 122.36 99 SER D C 1
ATOM 14603 O O . SER D 1 99 ? 78.340 79.522 29.841 1.00 120.64 99 SER D O 1
ATOM 14606 N N . PHE D 1 100 ? 77.043 80.524 28.291 1.00 128.23 100 PHE D N 1
ATOM 14607 C CA . PHE D 1 100 ? 77.906 80.220 27.143 1.00 133.28 100 PHE D CA 1
ATOM 14608 C C . PHE D 1 100 ? 79.110 81.148 26.983 1.00 133.52 100 PHE D C 1
ATOM 14609 O O . PHE D 1 100 ? 80.127 80.758 26.417 1.00 135.76 100 PHE D O 1
ATOM 14617 N N . GLU D 1 101 ? 78.995 82.378 27.470 1.00 131.91 101 GLU D N 1
ATOM 14618 C CA . GLU D 1 101 ? 80.124 83.299 27.432 1.00 132.53 101 GLU D CA 1
ATOM 14619 C C . GLU D 1 101 ? 80.704 83.544 28.832 1.00 126.70 101 GLU D C 1
ATOM 14620 O O . GLU D 1 101 ? 80.343 84.516 29.507 1.00 124.84 101 GLU D O 1
ATOM 14626 N N . PRO D 1 102 ? 81.615 82.654 29.270 1.00 124.13 102 PRO D N 1
ATOM 14627 C CA . PRO D 1 102 ? 82.205 82.737 30.604 1.00 118.52 102 PRO D CA 1
ATOM 14628 C C . PRO D 1 102 ? 83.213 83.869 30.709 1.00 118.62 102 PRO D C 1
ATOM 14629 O O . PRO D 1 102 ? 83.764 84.110 31.783 1.00 115.23 102 PRO D O 1
ATOM 14633 N N . GLY D 1 103 ? 83.436 84.565 29.602 1.00 123.01 103 GLY D N 1
ATOM 14634 C CA . GLY D 1 103 ? 84.391 85.662 29.575 1.00 124.51 103 GLY D CA 1
ATOM 14635 C C . GLY D 1 103 ? 83.883 86.962 30.175 1.00 123.40 103 GLY D C 1
ATOM 14636 O O . GLY D 1 103 ? 84.659 87.738 30.735 1.00 123.24 103 GLY D O 1
ATOM 14637 N N . CYS D 1 104 ? 82.580 87.205 30.066 1.00 123.04 104 CYS D N 1
ATOM 14638 C CA . CYS D 1 104 ? 82.010 88.491 30.461 1.00 123.00 104 CYS D CA 1
ATOM 14639 C C . CYS D 1 104 ? 82.778 89.192 31.576 1.00 120.92 104 CYS D C 1
ATOM 14640 O O . CYS D 1 104 ? 83.285 90.298 31.385 1.00 124.12 104 CYS D O 1
ATOM 14643 N N . LEU D 1 105 ? 82.851 88.562 32.743 1.00 116.14 105 LEU D N 1
ATOM 14644 C CA . LEU D 1 105 ? 83.442 89.219 33.903 1.00 114.74 105 LEU D CA 1
ATOM 14645 C C . LEU D 1 105 ? 84.841 89.730 33.584 1.00 118.77 105 LEU D C 1
ATOM 14646 O O . LEU D 1 105 ? 85.162 90.913 33.762 1.00 121.07 105 LEU D O 1
ATOM 14651 N N . THR D 1 106 ? 85.677 88.827 33.100 1.00 120.14 106 THR D N 1
ATOM 14652 C CA . THR D 1 106 ? 87.043 89.187 32.781 1.00 124.21 106 THR D CA 1
ATOM 14653 C C . THR D 1 106 ? 87.129 90.206 31.620 1.00 130.92 106 THR D C 1
ATOM 14654 O O . THR D 1 106 ? 88.026 91.052 31.600 1.00 134.82 106 THR D O 1
ATOM 14658 N N . PHE D 1 107 ? 86.199 90.149 30.666 1.00 133.03 107 PHE D N 1
ATOM 14659 C CA . PHE D 1 107 ? 86.146 91.181 29.615 1.00 139.20 107 PHE D CA 1
ATOM 14660 C C . PHE D 1 107 ? 85.840 92.556 30.213 1.00 140.16 107 PHE D C 1
ATOM 14661 O O . PHE D 1 107 ? 86.545 93.526 29.943 1.00 144.54 107 PHE D O 1
ATOM 14669 N N . TYR D 1 108 ? 84.785 92.631 31.025 1.00 136.53 108 TYR D N 1
ATOM 14670 C CA . TYR D 1 108 ? 84.382 93.893 31.643 1.00 137.84 108 TYR D CA 1
ATOM 14671 C C . TYR D 1 108 ? 85.475 94.435 32.549 1.00 137.84 108 TYR D C 1
ATOM 14672 O O . TYR D 1 108 ? 85.627 95.647 32.693 1.00 141.57 108 TYR D O 1
ATOM 14681 N N . LEU D 1 109 ? 86.228 93.532 33.169 1.00 134.14 109 LEU D N 1
ATOM 14682 C CA . LEU D 1 109 ? 87.335 93.938 34.018 1.00 134.56 109 LEU D CA 1
ATOM 14683 C C . LEU D 1 109 ? 88.241 94.910 33.257 1.00 141.88 109 LEU D C 1
ATOM 14684 O O . LEU D 1 109 ? 88.553 95.995 33.750 1.00 144.82 109 LEU D O 1
ATOM 14689 N N . LYS D 1 110 ? 88.644 94.529 32.049 1.00 145.53 110 LYS D N 1
ATOM 14690 C CA . LYS D 1 110 ? 89.532 95.371 31.248 1.00 153.28 110 LYS D CA 1
ATOM 14691 C C . LYS D 1 110 ? 88.831 96.617 30.710 1.00 158.56 110 LYS D C 1
ATOM 14692 O O . LYS D 1 110 ? 89.352 97.724 30.815 1.00 163.47 110 LYS D O 1
ATOM 14698 N N . ALA D 1 111 ? 87.640 96.433 30.152 1.00 158.10 111 ALA D N 1
ATOM 14699 C CA . ALA D 1 111 ? 86.946 97.512 29.458 1.00 164.07 111 ALA D CA 1
ATOM 14700 C C . ALA D 1 111 ? 86.332 98.586 30.367 1.00 164.58 111 ALA D C 1
ATOM 14701 O O . ALA D 1 111 ? 86.572 99.773 30.174 1.00 170.78 111 ALA D O 1
ATOM 14703 N N . SER D 1 112 ? 85.546 98.178 31.357 1.00 159.01 112 SER D N 1
ATOM 14704 C CA . SER D 1 112 ? 84.734 99.134 32.117 1.00 160.08 112 SER D CA 1
ATOM 14705 C C . SER D 1 112 ? 85.154 99.328 33.581 1.00 156.91 112 SER D C 1
ATOM 14706 O O . SER D 1 112 ? 84.305 99.448 34.469 1.00 153.69 112 SER D O 1
ATOM 14709 N N . THR D 1 113 ? 86.458 99.386 33.827 1.00 158.34 113 THR D N 1
ATOM 14710 C CA . THR D 1 113 ? 86.966 99.605 35.178 1.00 156.29 113 THR D CA 1
ATOM 14711 C C . THR D 1 113 ? 87.678 100.944 35.332 1.00 163.52 113 THR D C 1
ATOM 14712 O O . THR D 1 113 ? 88.523 101.100 36.212 1.00 163.43 113 THR D O 1
ATOM 14716 N N . THR D 1 114 ? 87.327 101.905 34.482 1.00 170.26 114 THR D N 1
ATOM 14717 C CA . THR D 1 114 ? 88.006 103.194 34.445 1.00 178.38 114 THR D CA 1
ATOM 14718 C C . THR D 1 114 ? 87.581 104.139 35.562 1.00 180.17 114 THR D C 1
ATOM 14719 O O . THR D 1 114 ? 88.194 105.184 35.760 1.00 186.83 114 THR D O 1
ATOM 14723 N N . SER D 1 115 ? 86.533 103.777 36.290 1.00 174.99 115 SER D N 1
ATOM 14724 C CA . SER D 1 115 ? 86.019 104.634 37.345 1.00 176.83 115 SER D CA 1
ATOM 14725 C C . SER D 1 115 ? 85.379 103.779 38.417 1.00 169.24 115 SER D C 1
ATOM 14726 O O . SER D 1 115 ? 85.015 102.632 38.164 1.00 163.21 115 SER D O 1
ATOM 14729 N N . LYS D 1 116 ? 85.233 104.334 39.615 1.00 170.20 116 LYS D N 1
ATOM 14730 C CA . LYS D 1 116 ? 84.576 103.595 40.683 1.00 163.74 116 LYS D CA 1
ATOM 14731 C C . LYS D 1 116 ? 83.104 103.386 40.360 1.00 161.57 116 LYS D C 1
ATOM 14732 O O . LYS D 1 116 ? 82.507 102.389 40.777 1.00 155.29 116 LYS D O 1
ATOM 14738 N N . ALA D 1 117 ? 82.527 104.330 39.616 1.00 167.20 117 ALA D N 1
ATOM 14739 C CA . ALA D 1 117 ? 81.120 104.264 39.232 1.00 166.31 117 ALA D CA 1
ATOM 14740 C C . ALA D 1 117 ? 80.828 103.026 38.382 1.00 161.14 117 ALA D C 1
ATOM 14741 O O . ALA D 1 117 ? 79.863 102.303 38.634 1.00 156.52 117 ALA D O 1
ATOM 14743 N N . ASP D 1 118 ? 81.681 102.782 37.391 1.00 162.41 118 ASP D N 1
ATOM 14744 C CA . ASP D 1 118 ? 81.554 101.619 36.517 1.00 158.59 118 ASP D CA 1
ATOM 14745 C C . ASP D 1 118 ? 81.810 100.320 37.267 1.00 150.90 118 ASP D C 1
ATOM 14746 O O . ASP D 1 118 ? 81.098 99.333 37.078 1.00 146.63 118 ASP D O 1
ATOM 14751 N N . ARG D 1 119 ? 82.838 100.314 38.109 1.00 149.65 119 ARG D N 1
ATOM 14752 C CA . ARG D 1 119 ? 83.181 99.122 38.878 1.00 143.02 119 ARG D CA 1
ATOM 14753 C C . ARG D 1 119 ? 82.017 98.711 39.760 1.00 138.67 119 ARG D C 1
ATOM 14754 O O . ARG D 1 119 ? 81.648 97.533 39.827 1.00 133.52 119 ARG D O 1
ATOM 14762 N N . ASP D 1 120 ? 81.460 99.696 40.457 1.00 141.12 120 ASP D N 1
ATOM 14763 C CA . ASP D 1 120 ? 80.393 99.444 41.404 1.00 137.57 120 ASP D CA 1
ATOM 14764 C C . ASP D 1 120 ? 79.128 98.981 40.691 1.00 135.99 120 ASP D C 1
ATOM 14765 O O . ASP D 1 120 ? 78.434 98.084 41.171 1.00 131.50 120 ASP D O 1
ATOM 14770 N N . SER D 1 121 ? 78.839 99.568 39.537 1.00 139.94 121 SER D N 1
ATOM 14771 C CA . SER D 1 121 ? 77.692 99.112 38.764 1.00 139.05 121 SER D CA 1
ATOM 14772 C C . SER D 1 121 ? 77.909 97.678 38.266 1.00 133.94 121 SER D C 1
ATOM 14773 O O . SER D 1 121 ? 76.962 96.902 38.166 1.00 131.61 121 SER D O 1
ATOM 14776 N N . ILE D 1 122 ? 79.153 97.312 37.973 1.00 132.66 122 ILE D N 1
ATOM 14777 C CA . ILE D 1 122 ? 79.434 95.948 37.518 1.00 128.45 122 ILE D CA 1
ATOM 14778 C C . ILE D 1 122 ? 79.350 94.948 38.657 1.00 122.35 122 ILE D C 1
ATOM 14779 O O . ILE D 1 122 ? 78.953 93.799 38.455 1.00 119.18 122 ILE D O 1
ATOM 14784 N N . LYS D 1 123 ? 79.726 95.402 39.851 1.00 121.17 123 LYS D N 1
ATOM 14785 C CA . LYS D 1 123 ? 79.614 94.604 41.057 1.00 115.85 123 LYS D CA 1
ATOM 14786 C C . LYS D 1 123 ? 78.148 94.361 41.364 1.00 114.28 123 LYS D C 1
ATOM 14787 O O . LYS D 1 123 ? 77.735 93.227 41.618 1.00 110.86 123 LYS D O 1
ATOM 14793 N N . ALA D 1 124 ? 77.364 95.436 41.341 1.00 117.35 124 ALA D N 1
ATOM 14794 C CA . ALA D 1 124 ? 75.943 95.351 41.658 1.00 116.68 124 ALA D CA 1
ATOM 14795 C C . ALA D 1 124 ? 75.195 94.441 40.690 1.00 115.35 124 ALA D C 1
ATOM 14796 O O . ALA D 1 124 ? 74.196 93.824 41.059 1.00 113.41 124 ALA D O 1
ATOM 14798 N N . LEU D 1 125 ? 75.677 94.360 39.454 1.00 116.74 125 LEU D N 1
ATOM 14799 C CA . LEU D 1 125 ? 75.056 93.490 38.463 1.00 116.39 125 LEU D CA 1
ATOM 14800 C C . LEU D 1 125 ? 75.344 92.032 38.785 1.00 111.47 125 LEU D C 1
ATOM 14801 O O . LEU D 1 125 ? 74.427 91.215 38.915 1.00 110.37 125 LEU D O 1
ATOM 14806 N N . PHE D 1 126 ? 76.628 91.710 38.916 1.00 108.82 126 PHE D N 1
ATOM 14807 C CA . PHE D 1 126 ? 77.050 90.332 39.125 1.00 104.01 126 PHE D CA 1
ATOM 14808 C C . PHE D 1 126 ? 76.861 89.838 40.543 1.00 99.86 126 PHE D C 1
ATOM 14809 O O . PHE D 1 126 ? 76.251 88.796 40.748 1.00 97.96 126 PHE D O 1
ATOM 14817 N N . PHE D 1 127 ? 77.377 90.588 41.517 1.00 99.01 127 PHE D N 1
ATOM 14818 C CA . PHE D 1 127 ? 77.535 90.066 42.878 1.00 94.91 127 PHE D CA 1
ATOM 14819 C C . PHE D 1 127 ? 76.524 90.524 43.923 1.00 94.79 127 PHE D C 1
ATOM 14820 O O . PHE D 1 127 ? 76.072 89.712 44.729 1.00 92.67 127 PHE D O 1
ATOM 14828 N N . GLY D 1 128 ? 76.185 91.809 43.950 1.00 97.72 128 GLY D N 1
ATOM 14829 C CA . GLY D 1 128 ? 75.050 92.231 44.773 1.00 98.75 128 GLY D CA 1
ATOM 14830 C C . GLY D 1 128 ? 73.918 91.484 44.111 1.00 98.58 128 GLY D C 1
ATOM 14831 O O . GLY D 1 128 ? 72.927 91.092 44.729 1.00 97.73 128 GLY D O 1
ATOM 14832 N N . SER D 1 129 ? 74.150 91.285 42.817 1.00 99.82 129 SER D N 1
ATOM 14833 C CA . SER D 1 129 ? 73.349 90.504 41.867 1.00 100.33 129 SER D CA 1
ATOM 14834 C C . SER D 1 129 ? 71.960 90.992 41.541 1.00 103.57 129 SER D C 1
ATOM 14835 O O . SER D 1 129 ? 70.970 90.395 41.950 1.00 103.18 129 SER D O 1
ATOM 14838 N N . LYS D 1 130 ? 71.907 92.063 40.763 1.00 107.52 130 LYS D N 1
ATOM 14839 C CA . LYS D 1 130 ? 70.676 92.464 40.113 1.00 111.16 130 LYS D CA 1
ATOM 14840 C C . LYS D 1 130 ? 70.410 91.477 38.990 1.00 111.03 130 LYS D C 1
ATOM 14841 O O . LYS D 1 130 ? 69.263 91.195 38.661 1.00 113.16 130 LYS D O 1
ATOM 14847 N N . LEU D 1 131 ? 71.480 90.933 38.421 1.00 108.97 131 LEU D N 1
ATOM 14848 C CA . LEU D 1 131 ? 71.342 89.913 37.395 1.00 109.03 131 LEU D CA 1
ATOM 14849 C C . LEU D 1 131 ? 70.574 88.731 37.967 1.00 106.86 131 LEU D C 1
ATOM 14850 O O . LEU D 1 131 ? 69.553 88.297 37.418 1.00 109.16 131 LEU D O 1
ATOM 14855 N N . PHE D 1 132 ? 71.056 88.218 39.089 1.00 102.83 132 PHE D N 1
ATOM 14856 C CA . PHE D 1 132 ? 70.456 87.025 39.661 1.00 100.91 132 PHE D CA 1
ATOM 14857 C C . PHE D 1 132 ? 68.994 87.247 40.016 1.00 103.35 132 PHE D C 1
ATOM 14858 O O . PHE D 1 132 ? 68.179 86.324 39.940 1.00 104.25 132 PHE D O 1
ATOM 14866 N N . ASN D 1 133 ? 68.667 88.473 40.414 1.00 104.87 133 ASN D N 1
ATOM 14867 C CA . ASN D 1 133 ? 67.310 88.792 40.823 1.00 107.10 133 ASN D CA 1
ATOM 14868 C C . ASN D 1 133 ? 66.323 88.670 39.678 1.00 111.32 133 ASN D C 1
ATOM 14869 O O . ASN D 1 133 ? 65.160 88.318 39.880 1.00 113.31 133 ASN D O 1
ATOM 14874 N N . VAL D 1 134 ? 66.781 88.956 38.468 1.00 113.24 134 VAL D N 1
ATOM 14875 C CA . VAL D 1 134 ? 65.898 88.834 37.323 1.00 117.80 134 VAL D CA 1
ATOM 14876 C C . VAL D 1 134 ? 65.899 87.390 36.829 1.00 117.17 134 VAL D C 1
ATOM 14877 O O . VAL D 1 134 ? 64.977 86.964 36.138 1.00 120.97 134 VAL D O 1
ATOM 14881 N N . LEU D 1 135 ? 66.920 86.633 37.216 1.00 113.03 135 LEU D N 1
ATOM 14882 C CA . LEU D 1 135 ? 66.990 85.214 36.876 1.00 112.64 135 LEU D CA 1
ATOM 14883 C C . LEU D 1 135 ? 66.458 84.327 37.994 1.00 110.78 135 LEU D C 1
ATOM 14884 O O . LEU D 1 135 ? 66.431 83.107 37.867 1.00 110.49 135 LEU D O 1
ATOM 14889 N N . ALA D 1 136 ? 66.041 84.944 39.093 1.00 110.20 136 ALA D N 1
ATOM 14890 C CA . ALA D 1 136 ? 65.639 84.201 40.284 1.00 108.83 136 ALA D CA 1
ATOM 14891 C C . ALA D 1 136 ? 64.473 83.235 40.037 1.00 112.34 136 ALA D C 1
ATOM 14892 O O . ALA D 1 136 ? 64.430 82.144 40.602 1.00 111.29 136 ALA D O 1
ATOM 14894 N N . ASN D 1 137 ? 63.525 83.635 39.202 1.00 117.02 137 ASN D N 1
ATOM 14895 C CA . ASN D 1 137 ? 62.413 82.759 38.885 1.00 120.88 137 ASN D CA 1
ATOM 14896 C C . ASN D 1 137 ? 62.764 81.668 37.891 1.00 121.62 137 ASN D C 1
ATOM 14897 O O . ASN D 1 137 ? 61.904 80.886 37.497 1.00 125.59 137 ASN D O 1
ATOM 14902 N N . ARG D 1 138 ? 64.028 81.607 37.494 1.00 118.33 138 ARG D N 1
ATOM 14903 C CA . ARG D 1 138 ? 64.440 80.694 36.437 1.00 119.87 138 ARG D CA 1
ATOM 14904 C C . ARG D 1 138 ? 65.499 79.731 36.932 1.00 115.81 138 ARG D C 1
ATOM 14905 O O . ARG D 1 138 ? 65.506 78.561 36.570 1.00 117.49 138 ARG D O 1
ATOM 14913 N N . ILE D 1 139 ? 66.393 80.239 37.766 1.00 111.15 139 ILE D N 1
ATOM 14914 C CA . ILE D 1 139 ? 67.515 79.466 38.265 1.00 107.65 139 ILE D CA 1
ATOM 14915 C C . ILE D 1 139 ? 67.713 79.840 39.724 1.00 104.10 139 ILE D C 1
ATOM 14916 O O . ILE D 1 139 ? 67.323 80.929 40.154 1.00 103.87 139 ILE D O 1
ATOM 14921 N N . ASP D 1 140 ? 68.311 78.942 40.495 1.00 101.96 140 ASP D N 1
ATOM 14922 C CA . ASP D 1 140 ? 68.493 79.197 41.917 1.00 99.36 140 ASP D CA 1
ATOM 14923 C C . ASP D 1 140 ? 69.921 79.637 42.214 1.00 95.16 140 ASP D C 1
ATOM 14924 O O . ASP D 1 140 ? 70.799 79.551 41.357 1.00 94.58 140 ASP D O 1
ATOM 14929 N N . MET D 1 141 ? 70.144 80.087 43.444 1.00 92.48 141 MET D N 1
ATOM 14930 C CA . MET D 1 141 ? 71.423 80.654 43.834 1.00 89.15 141 MET D CA 1
ATOM 14931 C C . MET D 1 141 ? 72.577 79.695 43.619 1.00 87.75 141 MET D C 1
ATOM 14932 O O . MET D 1 141 ? 73.667 80.106 43.220 1.00 86.94 141 MET D O 1
ATOM 14937 N N . ALA D 1 142 ? 72.356 78.415 43.890 1.00 88.13 142 ALA D N 1
ATOM 14938 C CA . ALA D 1 142 ? 73.424 77.443 43.704 1.00 87.44 142 ALA D CA 1
ATOM 14939 C C . ALA D 1 142 ? 73.864 77.390 42.242 1.00 89.22 142 ALA D C 1
ATOM 14940 O O . ALA D 1 142 ? 75.064 77.462 41.944 1.00 88.17 142 ALA D O 1
ATOM 14942 N N . LYS D 1 143 ? 72.895 77.275 41.333 1.00 92.02 143 LYS D N 1
ATOM 14943 C CA . LYS D 1 143 ? 73.198 77.276 39.900 1.00 93.75 143 LYS D CA 1
ATOM 14944 C C . LYS D 1 143 ? 73.877 78.574 39.476 1.00 91.96 143 LYS D C 1
ATOM 14945 O O . LYS D 1 143 ? 74.829 78.563 38.702 1.00 92.28 143 LYS D O 1
ATOM 14951 N N . TYR D 1 144 ? 73.384 79.694 39.988 1.00 90.65 144 TYR D N 1
ATOM 14952 C CA . TYR D 1 144 ? 73.965 80.987 39.649 1.00 90.09 144 TYR D CA 1
ATOM 14953 C C . TYR D 1 144 ? 75.431 81.033 40.059 1.00 87.24 144 TYR D C 1
ATOM 14954 O O . TYR D 1 144 ? 76.291 81.419 39.269 1.00 87.76 144 TYR D O 1
ATOM 14963 N N . LEU D 1 145 ? 75.709 80.627 41.296 1.00 84.60 145 LEU D N 1
ATOM 14964 C CA . LEU D 1 145 ? 77.083 80.563 41.787 1.00 82.07 145 LEU D CA 1
ATOM 14965 C C . LEU D 1 145 ? 77.914 79.646 40.909 1.00 82.64 145 LEU D C 1
ATOM 14966 O O . LEU D 1 145 ? 79.080 79.916 40.660 1.00 82.49 145 LEU D O 1
ATOM 14971 N N . GLY D 1 146 ? 77.303 78.572 40.428 1.00 84.12 146 GLY D N 1
ATOM 14972 C CA . GLY D 1 146 ? 77.978 77.684 39.488 1.00 86.36 146 GLY D CA 1
ATOM 14973 C C . GLY D 1 146 ? 78.528 78.454 38.297 1.00 88.58 146 GLY D C 1
ATOM 14974 O O . GLY D 1 146 ? 79.678 78.252 37.886 1.00 88.69 146 GLY D O 1
ATOM 14975 N N . TYR D 1 147 ? 77.699 79.340 37.747 1.00 90.38 147 TYR D N 1
ATOM 14976 C CA . TYR D 1 147 ? 78.100 80.175 36.632 1.00 92.98 147 TYR D CA 1
ATOM 14977 C C . TYR D 1 147 ? 79.158 81.170 37.091 1.00 91.88 147 TYR D C 1
ATOM 14978 O O . TYR D 1 147 ? 80.181 81.350 36.433 1.00 94.06 147 TYR D O 1
ATOM 14987 N N . LEU D 1 148 ? 78.898 81.826 38.218 1.00 89.36 148 LEU D N 1
ATOM 14988 C CA . LEU D 1 148 ? 79.841 82.786 38.790 1.00 88.04 148 LEU D CA 1
ATOM 14989 C C . LEU D 1 148 ? 81.227 82.153 38.940 1.00 86.75 148 LEU D C 1
ATOM 14990 O O . LEU D 1 148 ? 82.252 82.790 38.711 1.00 87.00 148 LEU D O 1
ATOM 14995 N N . ARG D 1 149 ? 81.257 80.886 39.319 1.00 85.47 149 ARG D N 1
ATOM 14996 C CA . ARG D 1 149 ? 82.526 80.209 39.487 1.00 85.38 149 ARG D CA 1
ATOM 14997 C C . ARG D 1 149 ? 83.269 80.158 38.158 1.00 89.01 149 ARG D C 1
ATOM 14998 O O . ARG D 1 149 ? 84.456 80.470 38.082 1.00 90.26 149 ARG D O 1
ATOM 15006 N N . LEU D 1 150 ? 82.558 79.753 37.113 1.00 91.48 150 LEU D N 1
ATOM 15007 C CA . LEU D 1 150 ? 83.120 79.679 35.768 1.00 94.79 150 LEU D CA 1
ATOM 15008 C C . LEU D 1 150 ? 83.538 81.065 35.292 1.00 97.33 150 LEU D C 1
ATOM 15009 O O . LEU D 1 150 ? 84.483 81.202 34.516 1.00 100.40 150 LEU D O 1
ATOM 15014 N N . GLN D 1 151 ? 82.838 82.098 35.756 1.00 96.67 151 GLN D N 1
ATOM 15015 C CA . GLN D 1 151 ? 83.207 83.460 35.392 1.00 98.92 151 GLN D CA 1
ATOM 15016 C C . GLN D 1 151 ? 84.583 83.782 35.982 1.00 98.32 151 GLN D C 1
ATOM 15017 O O . GLN D 1 151 ? 85.454 84.315 35.298 1.00 101.70 151 GLN D O 1
ATOM 15023 N N . TRP D 1 152 ? 84.784 83.434 37.248 1.00 94.56 152 TRP D N 1
ATOM 15024 C CA . TRP D 1 152 ? 86.084 83.612 37.887 1.00 93.85 152 TRP D CA 1
ATOM 15025 C C . TRP D 1 152 ? 87.167 82.738 37.275 1.00 95.39 152 TRP D C 1
ATOM 15026 O O . TRP D 1 152 ? 88.299 83.176 37.112 1.00 97.58 152 TRP D O 1
ATOM 15037 N N . LYS D 1 153 ? 86.828 81.496 36.960 1.00 94.80 153 LYS D N 1
ATOM 15038 C CA . LYS D 1 153 ? 87.803 80.587 36.414 1.00 97.21 153 LYS D CA 1
ATOM 15039 C C . LYS D 1 153 ? 88.379 81.144 35.116 1.00 103.05 153 LYS D C 1
ATOM 15040 O O . LYS D 1 153 ? 89.582 81.041 34.869 1.00 105.70 153 LYS D O 1
ATOM 15046 N N . PHE D 1 154 ? 87.525 81.735 34.283 1.00 105.78 154 PHE D N 1
ATOM 15047 C CA . PHE D 1 154 ? 87.978 82.301 33.012 1.00 111.29 154 PHE D CA 1
ATOM 15048 C C . PHE D 1 154 ? 88.978 83.431 33.244 1.00 113.09 154 PHE D C 1
ATOM 15049 O O . PHE D 1 154 ? 90.055 83.452 32.645 1.00 116.91 154 PHE D O 1
ATOM 15057 N N . LEU D 1 155 ? 88.615 84.372 34.109 1.00 111.06 155 LEU D N 1
ATOM 15058 C CA . LEU D 1 155 ? 89.514 85.457 34.455 1.00 113.20 155 LEU D CA 1
ATOM 15059 C C . LEU D 1 155 ? 90.773 84.897 35.098 1.00 112.90 155 LEU D C 1
ATOM 15060 O O . LEU D 1 155 ? 91.842 85.495 35.025 1.00 115.78 155 LEU D O 1
ATOM 15065 N N . LEU D 1 156 ? 90.639 83.737 35.729 1.00 110.10 156 LEU D N 1
ATOM 15066 C CA . LEU D 1 156 ? 91.739 83.154 36.483 1.00 109.85 156 LEU D CA 1
ATOM 15067 C C . LEU D 1 156 ? 92.724 82.505 35.527 1.00 114.48 156 LEU D C 1
ATOM 15068 O O . LEU D 1 156 ? 93.865 82.229 35.882 1.00 116.00 156 LEU D O 1
ATOM 15073 N N . GLU D 1 157 ? 92.278 82.268 34.302 1.00 117.64 157 GLU D N 1
ATOM 15074 C CA . GLU D 1 157 ? 93.120 81.626 33.312 1.00 122.49 157 GLU D CA 1
ATOM 15075 C C . GLU D 1 157 ? 93.511 82.598 32.225 1.00 128.23 157 GLU D C 1
ATOM 15076 O O . GLU D 1 157 ? 94.220 82.240 31.295 1.00 133.02 157 GLU D O 1
ATOM 15082 N N . SER D 1 158 ? 93.038 83.831 32.340 1.00 128.58 158 SER D N 1
ATOM 15083 C CA . SER D 1 158 ? 93.423 84.862 31.398 1.00 134.65 158 SER D CA 1
ATOM 15084 C C . SER D 1 158 ? 94.824 85.347 31.734 1.00 137.91 158 SER D C 1
ATOM 15085 O O . SER D 1 158 ? 95.442 84.878 32.695 1.00 135.02 158 SER D O 1
ATOM 15088 N N . ASN D 1 159 ? 95.323 86.286 30.937 1.00 144.58 159 ASN D N 1
ATOM 15089 C CA . ASN D 1 159 ? 96.648 86.847 31.163 1.00 149.02 159 ASN D CA 1
ATOM 15090 C C . ASN D 1 159 ? 96.601 88.148 31.941 1.00 149.09 159 ASN D C 1
ATOM 15091 O O . ASN D 1 159 ? 97.436 89.031 31.751 1.00 154.15 159 ASN D O 1
ATOM 15096 N N . GLU D 1 160 ? 95.610 88.249 32.820 1.00 144.09 160 GLU D N 1
ATOM 15097 C CA . GLU D 1 160 ? 95.493 89.372 33.732 1.00 144.00 160 GLU D CA 1
ATOM 15098 C C . GLU D 1 160 ? 96.325 89.100 34.982 1.00 141.80 160 GLU D C 1
ATOM 15099 O O . GLU D 1 160 ? 96.104 88.122 35.677 1.00 137.14 160 GLU D O 1
ATOM 15105 N N . THR D 1 161 ? 97.286 89.972 35.252 1.00 146.20 161 THR D N 1
ATOM 15106 C CA . THR D 1 161 ? 98.236 89.790 36.338 1.00 145.73 161 THR D CA 1
ATOM 15107 C C . THR D 1 161 ? 98.159 90.987 37.282 1.00 146.12 161 THR D C 1
ATOM 15108 O O . THR D 1 161 ? 97.675 92.049 36.895 1.00 149.07 161 THR D O 1
ATOM 15112 N N . ASP D 1 162 ? 98.629 90.827 38.516 1.00 143.72 162 ASP D N 1
ATOM 15113 C CA . ASP D 1 162 ? 98.682 91.959 39.446 1.00 145.02 162 ASP D CA 1
ATOM 15114 C C . ASP D 1 162 ? 97.298 92.553 39.655 1.00 141.70 162 ASP D C 1
ATOM 15115 O O . ASP D 1 162 ? 97.091 93.754 39.469 1.00 145.71 162 ASP D O 1
ATOM 15120 N N . PRO D 1 163 ? 96.344 91.708 40.048 1.00 134.79 163 PRO D N 1
ATOM 15121 C CA . PRO D 1 163 ? 94.953 92.120 40.145 1.00 131.48 163 PRO D CA 1
ATOM 15122 C C . PRO D 1 163 ? 94.820 93.414 40.933 1.00 133.22 163 PRO D C 1
ATOM 15123 O O . PRO D 1 163 ? 95.556 93.619 41.898 1.00 134.05 163 PRO D O 1
ATOM 15127 N N . PRO D 1 164 ? 93.897 94.288 40.495 1.00 134.23 164 PRO D N 1
ATOM 15128 C CA . PRO D 1 164 ? 93.511 95.594 41.015 1.00 136.74 164 PRO D CA 1
ATOM 15129 C C . PRO D 1 164 ? 93.503 95.701 42.526 1.00 134.32 164 PRO D C 1
ATOM 15130 O O . PRO D 1 164 ? 94.475 96.148 43.122 1.00 137.82 164 PRO D O 1
ATOM 15134 N N . GLY D 1 165 ? 92.402 95.311 43.142 1.00 129.05 165 GLY D N 1
ATOM 15135 C CA . GLY D 1 165 ? 92.255 95.499 44.568 1.00 127.55 165 GLY D CA 1
ATOM 15136 C C . GLY D 1 165 ? 90.783 95.616 44.835 1.00 124.59 165 GLY D C 1
ATOM 15137 O O . GLY D 1 165 ? 90.279 95.088 45.826 1.00 120.99 165 GLY D O 1
ATOM 15138 N N . PHE D 1 166 ? 90.086 96.302 43.936 1.00 126.61 166 PHE D N 1
ATOM 15139 C CA . PHE D 1 166 ? 88.634 96.267 43.954 1.00 123.78 166 PHE D CA 1
ATOM 15140 C C . PHE D 1 166 ? 88.200 94.860 43.563 1.00 117.94 166 PHE D C 1
ATOM 15141 O O . PHE D 1 166 ? 87.098 94.426 43.882 1.00 114.68 166 PHE D O 1
ATOM 15149 N N . LEU D 1 167 ? 89.091 94.140 42.891 1.00 117.20 167 LEU D N 1
ATOM 15150 C CA . LEU D 1 167 ? 88.838 92.741 42.580 1.00 112.09 167 LEU D CA 1
ATOM 15151 C C . LEU D 1 167 ? 88.620 91.985 43.887 1.00 107.30 167 LEU D C 1
ATOM 15152 O O . LEU D 1 167 ? 87.868 91.013 43.937 1.00 103.64 167 LEU D O 1
ATOM 15157 N N . GLY D 1 168 ? 89.276 92.448 44.946 1.00 107.91 168 GLY D N 1
ATOM 15158 C CA . GLY D 1 168 ? 89.072 91.885 46.271 1.00 104.09 168 GLY D CA 1
ATOM 15159 C C . GLY D 1 168 ? 87.630 92.060 46.710 1.00 101.77 168 GLY D C 1
ATOM 15160 O O . GLY D 1 168 ? 86.995 91.106 47.175 1.00 98.18 168 GLY D O 1
ATOM 15161 N N . GLU D 1 169 ? 87.111 93.278 46.566 1.00 104.20 169 GLU D N 1
ATOM 15162 C CA . GLU D 1 169 ? 85.711 93.556 46.873 1.00 102.72 169 GLU D CA 1
ATOM 15163 C C . GLU D 1 169 ? 84.817 92.588 46.131 1.00 98.79 169 GLU D C 1
ATOM 15164 O O . GLU D 1 169 ? 83.924 91.974 46.711 1.00 96.11 169 GLU D O 1
ATOM 15170 N N . TRP D 1 170 ? 85.046 92.478 44.830 1.00 98.99 170 TRP D N 1
ATOM 15171 C CA . TRP D 1 170 ? 84.209 91.644 43.988 1.00 96.19 170 TRP D CA 1
ATOM 15172 C C . TRP D 1 170 ? 84.134 90.227 44.530 1.00 91.39 170 TRP D C 1
ATOM 15173 O O . TRP D 1 170 ? 83.052 89.643 44.615 1.00 89.27 170 TRP D O 1
ATOM 15184 N N . LEU D 1 171 ? 85.279 89.679 44.914 1.00 89.90 171 LEU D N 1
ATOM 15185 C CA . LEU D 1 171 ? 85.290 88.344 45.469 1.00 85.56 171 LEU D CA 1
ATOM 15186 C C . LEU D 1 171 ? 84.511 88.296 46.783 1.00 83.11 171 LEU D C 1
ATOM 15187 O O . LEU D 1 171 ? 83.741 87.369 47.012 1.00 80.50 171 LEU D O 1
ATOM 15192 N N . VAL D 1 172 ? 84.700 89.292 47.643 1.00 84.18 172 VAL D N 1
ATOM 15193 C CA . VAL D 1 172 ? 83.963 89.317 48.895 1.00 83.07 172 VAL D CA 1
ATOM 15194 C C . VAL D 1 172 ? 82.477 89.303 48.598 1.00 82.99 172 VAL D C 1
ATOM 15195 O O . VAL D 1 172 ? 81.706 88.594 49.246 1.00 81.51 172 VAL D O 1
ATOM 15199 N N . SER D 1 173 ? 82.068 90.077 47.603 1.00 85.55 173 SER D N 1
ATOM 15200 C CA . SER D 1 173 ? 80.651 90.147 47.251 1.00 85.94 173 SER D CA 1
ATOM 15201 C C . SER D 1 173 ? 80.173 88.819 46.697 1.00 83.53 173 SER D C 1
ATOM 15202 O O . SER D 1 173 ? 79.026 88.431 46.904 1.00 83.07 173 SER D O 1
ATOM 15205 N N . SER D 1 174 ? 81.066 88.119 46.008 1.00 82.76 174 SER D N 1
ATOM 15206 C CA . SER D 1 174 ? 80.758 86.790 45.497 1.00 80.80 174 SER D CA 1
ATOM 15207 C C . SER D 1 174 ? 80.447 85.849 46.647 1.00 78.27 174 SER D C 1
ATOM 15208 O O . SER D 1 174 ? 79.464 85.121 46.600 1.00 77.78 174 SER D O 1
ATOM 15211 N N . PHE D 1 175 ? 81.284 85.866 47.681 1.00 77.50 175 PHE D N 1
ATOM 15212 C CA . PHE D 1 175 ? 81.092 84.976 48.822 1.00 75.69 175 PHE D CA 1
ATOM 15213 C C . PHE D 1 175 ? 79.806 85.331 49.554 1.00 75.83 175 PHE D C 1
ATOM 15214 O O . PHE D 1 175 ? 79.040 84.454 49.999 1.00 75.00 175 PHE D O 1
ATOM 15222 N N . LEU D 1 176 ? 79.562 86.629 49.655 1.00 76.93 176 LEU D N 1
ATOM 15223 C CA . LEU D 1 176 ? 78.439 87.101 50.425 1.00 77.22 176 LEU D CA 1
ATOM 15224 C C . LEU D 1 176 ? 77.115 86.629 49.858 1.00 76.83 176 LEU D C 1
ATOM 15225 O O . LEU D 1 176 ? 76.151 86.496 50.590 1.00 77.46 176 LEU D O 1
ATOM 15230 N N . LEU D 1 177 ? 77.068 86.351 48.561 1.00 76.68 177 LEU D N 1
ATOM 15231 C CA . LEU D 1 177 ? 75.853 85.806 47.949 1.00 77.28 177 LEU D CA 1
ATOM 15232 C C . LEU D 1 177 ? 75.293 84.633 48.738 1.00 76.81 177 LEU D C 1
ATOM 15233 O O . LEU D 1 177 ? 74.098 84.583 49.021 1.00 77.73 177 LEU D O 1
ATOM 15238 N N . ASN D 1 178 ? 76.162 83.668 49.043 1.00 75.99 178 ASN D N 1
ATOM 15239 C CA . ASN D 1 178 ? 75.867 82.572 49.955 1.00 75.84 178 ASN D CA 1
ATOM 15240 C C . ASN D 1 178 ? 77.201 82.003 50.369 1.00 74.72 178 ASN D C 1
ATOM 15241 O O . ASN D 1 178 ? 77.836 81.269 49.613 1.00 75.24 178 ASN D O 1
ATOM 15246 N N . PRO D 1 179 ? 77.656 82.363 51.562 1.00 74.43 179 PRO D N 1
ATOM 15247 C CA . PRO D 1 179 ? 78.964 81.950 52.059 1.00 73.22 179 PRO D CA 1
ATOM 15248 C C . PRO D 1 179 ? 79.225 80.451 51.892 1.00 71.36 179 PRO D C 1
ATOM 15249 O O . PRO D 1 179 ? 80.226 80.058 51.296 1.00 70.08 179 PRO D O 1
ATOM 15253 N N . VAL D 1 180 ? 78.324 79.635 52.416 1.00 71.48 180 VAL D N 1
ATOM 15254 C CA . VAL D 1 180 ? 78.481 78.189 52.367 1.00 71.93 180 VAL D CA 1
ATOM 15255 C C . VAL D 1 180 ? 78.554 77.652 50.941 1.00 72.75 180 VAL D C 1
ATOM 15256 O O . VAL D 1 180 ? 79.395 76.800 50.630 1.00 73.37 180 VAL D O 1
ATOM 15260 N N . LEU D 1 181 ? 77.671 78.132 50.074 1.00 73.44 181 LEU D N 1
ATOM 15261 C CA . LEU D 1 181 ? 77.672 77.647 48.705 1.00 74.67 181 LEU D CA 1
ATOM 15262 C C . LEU D 1 181 ? 78.860 78.241 47.969 1.00 74.83 181 LEU D C 1
ATOM 15263 O O . LEU D 1 181 ? 79.553 77.555 47.220 1.00 75.83 181 LEU D O 1
ATOM 15268 N N . ALA D 1 182 ? 79.111 79.517 48.206 1.00 74.80 182 ALA D N 1
ATOM 15269 C CA . ALA D 1 182 ? 80.220 80.197 47.568 1.00 75.47 182 ALA D CA 1
ATOM 15270 C C . ALA D 1 182 ? 81.523 79.525 47.945 1.00 76.03 182 ALA D C 1
ATOM 15271 O O . ALA D 1 182 ? 82.397 79.327 47.098 1.00 76.97 182 ALA D O 1
ATOM 15273 N N . ALA D 1 183 ? 81.650 79.160 49.216 1.00 76.50 183 ALA D N 1
ATOM 15274 C CA . ALA D 1 183 ? 82.857 78.495 49.680 1.00 77.64 183 ALA D CA 1
ATOM 15275 C C . ALA D 1 183 ? 83.067 77.160 48.966 1.00 79.48 183 ALA D C 1
ATOM 15276 O O . ALA D 1 183 ? 84.169 76.891 48.480 1.00 80.56 183 ALA D O 1
ATOM 15278 N N . ASP D 1 184 ? 82.024 76.334 48.875 1.00 80.67 184 ASP D N 1
ATOM 15279 C CA . ASP D 1 184 ? 82.142 75.078 48.138 1.00 83.41 184 ASP D CA 1
ATOM 15280 C C . ASP D 1 184 ? 82.695 75.297 46.749 1.00 83.97 184 ASP D C 1
ATOM 15281 O O . ASP D 1 184 ? 83.671 74.658 46.356 1.00 85.28 184 ASP D O 1
ATOM 15286 N N . MET D 1 185 ? 82.079 76.209 46.007 1.00 83.40 185 MET D N 1
ATOM 15287 C CA . MET D 1 185 ? 82.433 76.383 44.611 1.00 84.42 185 MET D CA 1
ATOM 15288 C C . MET D 1 185 ? 83.663 77.236 44.362 1.00 83.29 185 MET D C 1
ATOM 15289 O O . MET D 1 185 ? 84.525 76.848 43.571 1.00 85.15 185 MET D O 1
ATOM 15294 N N . LEU D 1 186 ? 83.756 78.389 45.018 1.00 80.46 186 LEU D N 1
ATOM 15295 C CA . LEU D 1 186 ? 84.899 79.274 44.774 1.00 80.38 186 LEU D CA 1
ATOM 15296 C C . LEU D 1 186 ? 86.195 78.798 45.455 1.00 80.19 186 LEU D C 1
ATOM 15297 O O . LEU D 1 186 ? 87.283 78.887 44.872 1.00 81.59 186 LEU D O 1
ATOM 15302 N N . LEU D 1 187 ? 86.069 78.282 46.677 1.00 78.27 187 LEU D N 1
ATOM 15303 C CA . LEU D 1 187 ? 87.215 77.779 47.411 1.00 77.58 187 LEU D CA 1
ATOM 15304 C C . LEU D 1 187 ? 87.463 76.325 47.059 1.00 78.71 187 LEU D C 1
ATOM 15305 O O . LEU D 1 187 ? 88.403 76.018 46.342 1.00 80.53 187 LEU D O 1
ATOM 15310 N N . GLY D 1 188 ? 86.616 75.433 47.561 1.00 78.32 188 GLY D N 1
ATOM 15311 C CA . GLY D 1 188 ? 86.804 74.002 47.366 1.00 80.21 188 GLY D CA 1
ATOM 15312 C C . GLY D 1 188 ? 87.002 73.602 45.916 1.00 82.96 188 GLY D C 1
ATOM 15313 O O . GLY D 1 188 ? 87.823 72.732 45.612 1.00 85.05 188 GLY D O 1
ATOM 15314 N N . GLU D 1 189 ? 86.255 74.239 45.016 1.00 83.42 189 GLU D N 1
ATOM 15315 C CA . GLU D 1 189 ? 86.245 73.846 43.605 1.00 86.09 189 GLU D CA 1
ATOM 15316 C C . GLU D 1 189 ? 86.887 74.865 42.664 1.00 86.61 189 GLU D C 1
ATOM 15317 O O . GLU D 1 189 ? 86.614 74.872 41.464 1.00 88.93 189 GLU D O 1
ATOM 15323 N N . LEU D 1 190 ? 87.737 75.728 43.200 1.00 84.86 190 LEU D N 1
ATOM 15324 C CA . LEU D 1 190 ? 88.479 76.646 42.353 1.00 85.71 190 LEU D CA 1
ATOM 15325 C C . LEU D 1 190 ? 89.820 77.053 42.970 1.00 85.01 190 LEU D C 1
ATOM 15326 O O . LEU D 1 190 ? 90.863 76.520 42.604 1.00 87.08 190 LEU D O 1
ATOM 15331 N N . PHE D 1 191 ? 89.787 77.996 43.905 1.00 82.27 191 PHE D N 1
ATOM 15332 C CA . PHE D 1 191 ? 91.012 78.540 44.493 1.00 82.00 191 PHE D CA 1
ATOM 15333 C C . PHE D 1 191 ? 91.841 77.523 45.268 1.00 81.58 191 PHE D C 1
ATOM 15334 O O . PHE D 1 191 ? 93.036 77.729 45.491 1.00 83.66 191 PHE D O 1
ATOM 15342 N N . LEU D 1 192 ? 91.216 76.426 45.681 1.00 79.00 192 LEU D N 1
ATOM 15343 C CA . LEU D 1 192 ? 91.919 75.415 46.440 1.00 78.17 192 LEU D CA 1
ATOM 15344 C C . LEU D 1 192 ? 92.141 74.168 45.602 1.00 80.19 192 LEU D C 1
ATOM 15345 O O . LEU D 1 192 ? 92.505 73.127 46.125 1.00 81.75 192 LEU D O 1
ATOM 15350 N N . LEU D 1 193 ? 91.932 74.274 44.297 1.00 81.19 193 LEU D N 1
ATOM 15351 C CA . LEU D 1 193 ? 92.153 73.141 43.403 1.00 84.27 193 LEU D CA 1
ATOM 15352 C C . LEU D 1 193 ? 93.620 72.852 43.166 1.00 87.95 193 LEU D C 1
ATOM 15353 O O . LEU D 1 193 ? 94.078 71.760 43.451 1.00 89.77 193 LEU D O 1
ATOM 15358 N N . LYS D 1 194 ? 94.353 73.834 42.645 1.00 90.04 194 LYS D N 1
ATOM 15359 C CA . LYS D 1 194 ? 95.745 73.649 42.233 1.00 94.52 194 LYS D CA 1
ATOM 15360 C C . LYS D 1 194 ? 96.595 74.818 42.708 1.00 95.51 194 LYS D C 1
ATOM 15361 O O . LYS D 1 194 ? 96.066 75.786 43.246 1.00 93.15 194 LYS D O 1
ATOM 15367 N N . GLU D 1 195 ? 97.902 74.752 42.474 1.00 100.17 195 GLU D N 1
ATOM 15368 C CA . GLU D 1 195 ? 98.797 75.855 42.829 1.00 102.20 195 GLU D CA 1
ATOM 15369 C C . GLU D 1 195 ? 98.492 77.097 41.985 1.00 102.52 195 GLU D C 1
ATOM 15370 O O . GLU D 1 195 ? 98.295 78.195 42.513 1.00 100.77 195 GLU D O 1
ATOM 15376 N N . SER D 1 196 ? 98.440 76.900 40.672 1.00 105.16 196 SER D N 1
ATOM 15377 C CA . SER D 1 196 ? 98.056 77.949 39.742 1.00 106.16 196 SER D CA 1
ATOM 15378 C C . SER D 1 196 ? 96.933 78.843 40.296 1.00 101.87 196 SER D C 1
ATOM 15379 O O . SER D 1 196 ? 97.086 80.054 40.406 1.00 102.31 196 SER D O 1
ATOM 15382 N N . TYR D 1 197 ? 95.805 78.245 40.645 1.00 98.54 197 TYR D N 1
ATOM 15383 C CA . TYR D 1 197 ? 94.653 79.018 41.095 1.00 95.66 197 TYR D CA 1
ATOM 15384 C C . TYR D 1 197 ? 94.852 79.622 42.480 1.00 93.95 197 TYR D C 1
ATOM 15385 O O . TYR D 1 197 ? 94.408 80.740 42.746 1.00 92.74 197 TYR D O 1
ATOM 15394 N N . PHE D 1 198 ? 95.474 78.863 43.378 1.00 94.13 198 PHE D N 1
ATOM 15395 C CA . PHE D 1 198 ? 95.687 79.345 44.731 1.00 93.38 198 PHE D CA 1
ATOM 15396 C C . PHE D 1 198 ? 96.660 80.510 44.710 1.00 97.22 198 PHE D C 1
ATOM 15397 O O . PHE D 1 198 ? 96.555 81.439 45.510 1.00 96.82 198 PHE D O 1
ATOM 15405 N N . PHE D 1 199 ? 97.613 80.453 43.788 1.00 101.75 199 PHE D N 1
ATOM 15406 C CA . PHE D 1 199 ? 98.557 81.544 43.620 1.00 106.12 199 PHE D CA 1
ATOM 15407 C C . PHE D 1 199 ? 97.803 82.810 43.231 1.00 106.03 199 PHE D C 1
ATOM 15408 O O . PHE D 1 199 ? 98.078 83.891 43.753 1.00 107.91 199 PHE D O 1
ATOM 15416 N N . SER D 1 200 ? 96.846 82.665 42.315 1.00 104.57 200 SER D N 1
ATOM 15417 C CA . SER D 1 200 ? 95.964 83.767 41.922 1.00 103.86 200 SER D CA 1
ATOM 15418 C C . SER D 1 200 ? 95.264 84.325 43.147 1.00 100.57 200 SER D C 1
ATOM 15419 O O . SER D 1 200 ? 95.186 85.533 43.348 1.00 101.88 200 SER D O 1
ATOM 15422 N N . PHE D 1 201 ? 94.747 83.416 43.958 1.00 96.84 201 PHE D N 1
ATOM 15423 C CA . PHE D 1 201 ? 94.014 83.785 45.153 1.00 94.10 201 PHE D CA 1
ATOM 15424 C C . PHE D 1 201 ? 94.872 84.669 46.072 1.00 96.06 201 PHE D C 1
ATOM 15425 O O . PHE D 1 201 ? 94.408 85.712 46.540 1.00 96.11 201 PHE D O 1
ATOM 15433 N N . GLN D 1 202 ? 96.120 84.268 46.312 1.00 97.97 202 GLN D N 1
ATOM 15434 C CA . GLN D 1 202 ? 97.003 85.047 47.174 1.00 100.71 202 GLN D CA 1
ATOM 15435 C C . GLN D 1 202 ? 97.146 86.451 46.634 1.00 104.65 202 GLN D C 1
ATOM 15436 O O . GLN D 1 202 ? 96.993 87.430 47.366 1.00 105.96 202 GLN D O 1
ATOM 15442 N N . LYS D 1 203 ? 97.471 86.541 45.349 1.00 107.45 203 LYS D N 1
ATOM 15443 C CA . LYS D 1 203 ? 97.671 87.828 44.696 1.00 112.11 203 LYS D CA 1
ATOM 15444 C C . LYS D 1 203 ? 96.453 88.715 44.889 1.00 110.62 203 LYS D C 1
ATOM 15445 O O . LYS D 1 203 ? 96.574 89.895 45.211 1.00 113.71 203 LYS D O 1
ATOM 15451 N N . ILE D 1 204 ? 95.276 88.129 44.706 1.00 106.59 204 ILE D N 1
ATOM 15452 C CA . ILE D 1 204 ? 94.020 88.868 44.801 1.00 105.27 204 ILE D CA 1
ATOM 15453 C C . ILE D 1 204 ? 93.771 89.443 46.185 1.00 105.03 204 ILE D C 1
ATOM 15454 O O . ILE D 1 204 ? 93.243 90.544 46.317 1.00 106.70 204 ILE D O 1
ATOM 15459 N N . ILE D 1 205 ? 94.139 88.702 47.221 1.00 103.59 205 ILE D N 1
ATOM 15460 C CA . ILE D 1 205 ? 93.909 89.203 48.564 1.00 103.93 205 ILE D CA 1
ATOM 15461 C C . ILE D 1 205 ? 95.097 89.988 49.081 1.00 108.74 205 ILE D C 1
ATOM 15462 O O . ILE D 1 205 ? 94.935 90.869 49.917 1.00 110.85 205 ILE D O 1
ATOM 15467 N N . SER D 1 206 ? 96.291 89.686 48.590 1.00 111.42 206 SER D N 1
ATOM 15468 C CA . SER D 1 206 ? 97.459 90.422 49.060 1.00 116.92 206 SER D CA 1
ATOM 15469 C C . SER D 1 206 ? 97.461 91.811 48.440 1.00 121.53 206 SER D C 1
ATOM 15470 O O . SER D 1 206 ? 97.969 92.768 49.029 1.00 126.23 206 SER D O 1
ATOM 15473 N N . ALA D 1 207 ? 96.878 91.918 47.251 1.00 120.80 207 ALA D N 1
ATOM 15474 C CA . ALA D 1 207 ? 96.773 93.206 46.575 1.00 125.32 207 ALA D CA 1
ATOM 15475 C C . ALA D 1 207 ? 95.403 93.810 46.858 1.00 123.17 207 ALA D C 1
ATOM 15476 O O . ALA D 1 207 ? 94.854 94.562 46.059 1.00 125.01 207 ALA D O 1
ATOM 15478 N N . SER D 1 208 ? 94.859 93.480 48.019 1.00 119.60 208 SER D N 1
ATOM 15479 C CA . SER D 1 208 ? 93.498 93.842 48.342 1.00 116.98 208 SER D CA 1
ATOM 15480 C C . SER D 1 208 ? 93.439 94.605 49.662 1.00 119.14 208 SER D C 1
ATOM 15481 O O . SER D 1 208 ? 94.287 94.426 50.526 1.00 120.56 208 SER D O 1
ATOM 15484 N N . SER D 1 209 ? 92.437 95.460 49.808 1.00 120.10 209 SER D N 1
ATOM 15485 C CA . SER D 1 209 ? 92.226 96.221 51.036 1.00 123.00 209 SER D CA 1
ATOM 15486 C C . SER D 1 209 ? 92.415 95.385 52.310 1.00 120.62 209 SER D C 1
ATOM 15487 O O . SER D 1 209 ? 92.045 94.212 52.341 1.00 115.63 209 SER D O 1
ATOM 15490 N N . LEU D 1 210 ? 92.981 95.979 53.363 1.00 120.27 210 LEU D N 1
ATOM 15491 C CA . LEU D 1 210 ? 93.179 95.234 54.616 1.00 115.98 210 LEU D CA 1
ATOM 15492 C C . LEU D 1 210 ? 91.853 94.736 55.180 1.00 112.92 210 LEU D C 1
ATOM 15493 O O . LEU D 1 210 ? 91.744 93.589 55.618 1.00 108.60 210 LEU D O 1
ATOM 15498 N N . ILE D 1 211 ? 90.854 95.613 55.180 1.00 115.60 211 ILE D N 1
ATOM 15499 C CA . ILE D 1 211 ? 89.530 95.275 55.696 1.00 113.73 211 ILE D CA 1
ATOM 15500 C C . ILE D 1 211 ? 88.964 94.091 54.933 1.00 110.96 211 ILE D C 1
ATOM 15501 O O . ILE D 1 211 ? 88.491 93.131 55.536 1.00 107.22 211 ILE D O 1
ATOM 15506 N N . ASP D 1 212 ? 89.023 94.167 53.608 1.00 112.93 212 ASP D N 1
ATOM 15507 C CA . ASP D 1 212 ? 88.623 93.056 52.755 1.00 111.42 212 ASP D CA 1
ATOM 15508 C C . ASP D 1 212 ? 89.492 91.817 52.952 1.00 107.53 212 ASP D C 1
ATOM 15509 O O . ASP D 1 212 ? 89.024 90.678 52.864 1.00 104.93 212 ASP D O 1
ATOM 15514 N N . GLN D 1 213 ? 90.770 92.040 53.211 1.00 107.42 213 GLN D N 1
ATOM 15515 C CA . GLN D 1 213 ? 91.676 90.942 53.468 1.00 103.37 213 GLN D CA 1
ATOM 15516 C C . GLN D 1 213 ? 91.116 90.105 54.611 1.00 99.14 213 GLN D C 1
ATOM 15517 O O . GLN D 1 213 ? 91.061 88.879 54.522 1.00 96.04 213 GLN D O 1
ATOM 15523 N N . LYS D 1 214 ? 90.685 90.777 55.676 1.00 99.16 214 LYS D N 1
ATOM 15524 C CA . LYS D 1 214 ? 90.151 90.086 56.840 1.00 96.21 214 LYS D CA 1
ATOM 15525 C C . LYS D 1 214 ? 88.897 89.282 56.509 1.00 94.96 214 LYS D C 1
ATOM 15526 O O . LYS D 1 214 ? 88.721 88.167 57.005 1.00 92.02 214 LYS D O 1
ATOM 15532 N N . ARG D 1 215 ? 88.030 89.848 55.674 1.00 97.31 215 ARG D N 1
ATOM 15533 C CA . ARG D 1 215 ? 86.784 89.185 55.324 1.00 96.71 215 ARG D CA 1
ATOM 15534 C C . ARG D 1 215 ? 87.087 87.924 54.538 1.00 94.23 215 ARG D C 1
ATOM 15535 O O . ARG D 1 215 ? 86.668 86.835 54.913 1.00 92.20 215 ARG D O 1
ATOM 15543 N N . LEU D 1 216 ? 87.841 88.073 53.459 1.00 94.89 216 LEU D N 1
ATOM 15544 C CA . LEU D 1 216 ? 88.235 86.931 52.646 1.00 93.01 216 LEU D CA 1
ATOM 15545 C C . LEU D 1 216 ? 88.853 85.820 53.478 1.00 89.77 216 LEU D C 1
ATOM 15546 O O . LEU D 1 216 ? 88.461 84.664 53.367 1.00 88.10 216 LEU D O 1
ATOM 15551 N N . ILE D 1 217 ? 89.816 86.162 54.326 1.00 89.27 217 ILE D N 1
ATOM 15552 C CA . ILE D 1 217 ? 90.531 85.124 55.063 1.00 86.48 217 ILE D CA 1
ATOM 15553 C C . ILE D 1 217 ? 89.836 84.642 56.339 1.00 83.99 217 ILE D C 1
ATOM 15554 O O . ILE D 1 217 ? 89.743 83.437 56.587 1.00 82.33 217 ILE D O 1
ATOM 15559 N N . ALA D 1 218 ? 89.349 85.580 57.140 1.00 83.84 218 ALA D N 1
ATOM 15560 C CA . ALA D 1 218 ? 88.766 85.240 58.428 1.00 81.45 218 ALA D CA 1
ATOM 15561 C C . ALA D 1 218 ? 87.302 84.817 58.329 1.00 81.23 218 ALA D C 1
ATOM 15562 O O . ALA D 1 218 ? 86.877 83.899 59.018 1.00 79.86 218 ALA D O 1
ATOM 15564 N N . LYS D 1 219 ? 86.529 85.484 57.482 1.00 82.94 219 LYS D N 1
ATOM 15565 C CA . LYS D 1 219 ? 85.093 85.212 57.421 1.00 83.13 219 LYS D CA 1
ATOM 15566 C C . LYS D 1 219 ? 84.688 84.256 56.282 1.00 82.93 219 LYS D C 1
ATOM 15567 O O . LYS D 1 219 ? 83.528 83.843 56.206 1.00 84.08 219 LYS D O 1
ATOM 15569 N N . PHE D 1 220 ? 85.628 83.893 55.406 1.00 81.43 220 PHE D N 1
ATOM 15570 C CA . PHE D 1 220 ? 85.301 82.990 54.294 1.00 81.15 220 PHE D CA 1
ATOM 15571 C C . PHE D 1 220 ? 86.243 81.810 54.155 1.00 78.84 220 PHE D C 1
ATOM 15572 O O . PHE D 1 220 ? 85.796 80.667 54.180 1.00 78.40 220 PHE D O 1
ATOM 15580 N N . LEU D 1 221 ? 87.539 82.076 54.004 1.00 77.78 221 LEU D N 1
ATOM 15581 C CA . LEU D 1 221 ? 88.514 80.998 53.958 1.00 75.34 221 LEU D CA 1
ATOM 15582 C C . LEU D 1 221 ? 88.462 80.145 55.225 1.00 73.27 221 LEU D C 1
ATOM 15583 O O . LEU D 1 221 ? 88.160 78.954 55.161 1.00 73.00 221 LEU D O 1
ATOM 15588 N N . LEU D 1 222 ? 88.753 80.750 56.371 1.00 72.22 222 LEU D N 1
ATOM 15589 C CA . LEU D 1 222 ? 88.840 80.009 57.633 1.00 70.64 222 LEU D CA 1
ATOM 15590 C C . LEU D 1 222 ? 87.694 79.035 57.900 1.00 70.29 222 LEU D C 1
ATOM 15591 O O . LEU D 1 222 ? 87.921 77.841 58.146 1.00 69.28 222 LEU D O 1
ATOM 15596 N N . PRO D 1 223 ? 86.453 79.546 57.885 1.00 71.04 223 PRO D N 1
ATOM 15597 C CA . PRO D 1 223 ? 85.308 78.703 58.153 1.00 70.78 223 PRO D CA 1
ATOM 15598 C C . PRO D 1 223 ? 85.254 77.528 57.190 1.00 71.10 223 PRO D C 1
ATOM 15599 O O . PRO D 1 223 ? 84.871 76.428 57.598 1.00 71.15 223 PRO D O 1
ATOM 15603 N N . TYR D 1 224 ? 85.631 77.744 55.929 1.00 71.76 224 TYR D N 1
ATOM 15604 C CA . TYR D 1 224 ? 85.675 76.636 54.973 1.00 71.83 224 TYR D CA 1
ATOM 15605 C C . TYR D 1 224 ? 86.764 75.636 55.364 1.00 70.72 224 TYR D C 1
ATOM 15606 O O . TYR D 1 224 ? 86.522 74.423 55.413 1.00 70.69 224 TYR D O 1
ATOM 15615 N N . ILE D 1 225 ? 87.960 76.148 55.648 1.00 69.82 225 ILE D N 1
ATOM 15616 C CA . ILE D 1 225 ? 89.047 75.291 56.114 1.00 68.79 225 ILE D CA 1
ATOM 15617 C C . ILE D 1 225 ? 88.577 74.448 57.286 1.00 68.02 225 ILE D C 1
ATOM 15618 O O . ILE D 1 225 ? 88.953 73.288 57.419 1.00 68.40 225 ILE D O 1
ATOM 15623 N N . GLN D 1 226 ? 87.735 75.034 58.129 1.00 67.05 226 GLN D N 1
ATOM 15624 C CA . GLN D 1 226 ? 87.301 74.346 59.308 1.00 65.99 226 GLN D CA 1
ATOM 15625 C C . GLN D 1 226 ? 86.350 73.229 58.959 1.00 66.36 226 GLN D C 1
ATOM 15626 O O . GLN D 1 226 ? 86.226 72.267 59.692 1.00 66.65 226 GLN D O 1
ATOM 15632 N N . VAL D 1 227 ? 85.686 73.355 57.825 1.00 67.23 227 VAL D N 1
ATOM 15633 C CA . VAL D 1 227 ? 84.719 72.357 57.394 1.00 68.83 227 VAL D CA 1
ATOM 15634 C C . VAL D 1 227 ? 85.449 71.142 56.876 1.00 69.00 227 VAL D C 1
ATOM 15635 O O . VAL D 1 227 ? 84.966 70.032 57.011 1.00 69.87 227 VAL D O 1
ATOM 15639 N N . ILE D 1 228 ? 86.628 71.357 56.300 1.00 68.79 228 ILE D N 1
ATOM 15640 C CA . ILE D 1 228 ? 87.364 70.266 55.661 1.00 70.12 228 ILE D CA 1
ATOM 15641 C C . ILE D 1 228 ? 88.510 69.744 56.512 1.00 69.32 228 ILE D C 1
ATOM 15642 O O . ILE D 1 228 ? 88.806 68.569 56.493 1.00 71.33 228 ILE D O 1
ATOM 15647 N N . VAL D 1 229 ? 89.143 70.611 57.272 1.00 67.67 229 VAL D N 1
ATOM 15648 C CA . VAL D 1 229 ? 90.297 70.209 58.075 1.00 67.78 229 VAL D CA 1
ATOM 15649 C C . VAL D 1 229 ? 90.157 68.853 58.739 1.00 69.55 229 VAL D C 1
ATOM 15650 O O . VAL D 1 229 ? 89.223 68.636 59.503 1.00 69.38 229 VAL D O 1
ATOM 15654 N N . THR D 1 230 ? 91.103 67.958 58.444 1.00 71.81 230 THR D N 1
ATOM 15655 C CA . THR D 1 230 ? 91.267 66.683 59.146 1.00 74.53 230 THR D CA 1
ATOM 15656 C C . THR D 1 230 ? 92.660 66.642 59.726 1.00 74.93 230 THR D C 1
ATOM 15657 O O . THR D 1 230 ? 93.473 67.511 59.437 1.00 74.28 230 THR D O 1
ATOM 15661 N N . LEU D 1 231 ? 92.962 65.613 60.506 1.00 76.67 231 LEU D N 1
ATOM 15662 C CA . LEU D 1 231 ? 94.324 65.455 60.982 1.00 77.70 231 LEU D CA 1
ATOM 15663 C C . LEU D 1 231 ? 95.309 65.271 59.832 1.00 79.90 231 LEU D C 1
ATOM 15664 O O . LEU D 1 231 ? 96.419 65.800 59.877 1.00 80.21 231 LEU D O 1
ATOM 15669 N N . GLU D 1 232 ? 94.919 64.538 58.797 1.00 82.09 232 GLU D N 1
ATOM 15670 C CA . GLU D 1 232 ? 95.787 64.401 57.632 1.00 84.71 232 GLU D CA 1
ATOM 15671 C C . GLU D 1 232 ? 95.839 65.679 56.813 1.00 83.50 232 GLU D C 1
ATOM 15672 O O . GLU D 1 232 ? 96.827 65.948 56.148 1.00 85.23 232 GLU D O 1
ATOM 15678 N N . ASN D 1 233 ? 94.768 66.456 56.840 1.00 81.72 233 ASN D N 1
ATOM 15679 C CA . ASN D 1 233 ? 94.761 67.760 56.210 1.00 80.26 233 ASN D CA 1
ATOM 15680 C C . ASN D 1 233 ? 95.695 68.728 56.876 1.00 79.39 233 ASN D C 1
ATOM 15681 O O . ASN D 1 233 ? 96.304 69.564 56.223 1.00 79.32 233 ASN D O 1
ATOM 15686 N N . LEU D 1 234 ? 95.761 68.627 58.198 1.00 79.00 234 LEU D N 1
ATOM 15687 C CA . LEU D 1 234 ? 96.268 69.695 59.032 1.00 78.02 234 LEU D CA 1
ATOM 15688 C C . LEU D 1 234 ? 97.519 70.284 58.421 1.00 80.59 234 LEU D C 1
ATOM 15689 O O . LEU D 1 234 ? 97.611 71.503 58.237 1.00 79.55 234 LEU D O 1
ATOM 15694 N N . ASN D 1 235 ? 98.477 69.410 58.096 1.00 84.62 235 ASN D N 1
ATOM 15695 C CA . ASN D 1 235 ? 99.770 69.853 57.594 1.00 87.51 235 ASN D CA 1
ATOM 15696 C C . ASN D 1 235 ? 99.644 70.728 56.357 1.00 87.63 235 ASN D C 1
ATOM 15697 O O . ASN D 1 235 ? 100.272 71.773 56.262 1.00 87.60 235 ASN D O 1
ATOM 15702 N N . ASP D 1 236 ? 98.841 70.279 55.401 1.00 88.30 236 ASP D N 1
ATOM 15703 C CA . ASP D 1 236 ? 98.625 71.035 54.180 1.00 88.74 236 ASP D CA 1
ATOM 15704 C C . ASP D 1 236 ? 97.844 72.312 54.434 1.00 86.59 236 ASP D C 1
ATOM 15705 O O . ASP D 1 236 ? 97.981 73.276 53.686 1.00 87.09 236 ASP D O 1
ATOM 15710 N N . VAL D 1 237 ? 97.026 72.342 55.482 1.00 84.61 237 VAL D N 1
ATOM 15711 C CA . VAL D 1 237 ? 96.274 73.564 55.743 1.00 82.87 237 VAL D CA 1
ATOM 15712 C C . VAL D 1 237 ? 97.169 74.613 56.398 1.00 83.30 237 VAL D C 1
ATOM 15713 O O . VAL D 1 237 ? 97.026 75.809 56.121 1.00 83.88 237 VAL D O 1
ATOM 15717 N N . ARG D 1 238 ? 98.108 74.191 57.243 1.00 83.26 238 ARG D N 1
ATOM 15718 C CA . ARG D 1 238 ? 99.010 75.184 57.815 1.00 83.27 238 ARG D CA 1
ATOM 15719 C C . ARG D 1 238 ? 99.926 75.710 56.731 1.00 84.54 238 ARG D C 1
ATOM 15720 O O . ARG D 1 238 ? 100.333 76.861 56.769 1.00 84.89 238 ARG D O 1
ATOM 15728 N N . LYS D 1 239 ? 100.237 74.867 55.753 1.00 85.46 239 LYS D N 1
ATOM 15729 C CA . LYS D 1 239 ? 101.017 75.315 54.614 1.00 87.17 239 LYS D CA 1
ATOM 15730 C C . LYS D 1 239 ? 100.249 76.430 53.931 1.00 86.97 239 LYS D C 1
ATOM 15731 O O . LYS D 1 239 ? 100.849 77.385 53.447 1.00 88.97 239 LYS D O 1
ATOM 15737 N N . ILE D 1 240 ? 98.918 76.322 53.907 1.00 85.19 240 ILE D N 1
ATOM 15738 C CA . ILE D 1 240 ? 98.081 77.348 53.270 1.00 85.13 240 ILE D CA 1
ATOM 15739 C C . ILE D 1 240 ? 97.926 78.613 54.098 1.00 84.97 240 ILE D C 1
ATOM 15740 O O . ILE D 1 240 ? 97.750 79.688 53.545 1.00 86.00 240 ILE D O 1
ATOM 15745 N N . LEU D 1 241 ? 97.956 78.492 55.417 1.00 84.09 241 LEU D N 1
ATOM 15746 C CA . LEU D 1 241 ? 97.740 79.660 56.244 1.00 84.64 241 LEU D CA 1
ATOM 15747 C C . LEU D 1 241 ? 99.036 80.440 56.417 1.00 87.85 241 LEU D C 1
ATOM 15748 O O . LEU D 1 241 ? 99.028 81.668 56.515 1.00 88.98 241 LEU D O 1
ATOM 15753 N N . ARG D 1 242 ? 100.155 79.728 56.437 1.00 90.21 242 ARG D N 1
ATOM 15754 C CA . ARG D 1 242 ? 101.447 80.384 56.558 1.00 93.83 242 ARG D CA 1
ATOM 15755 C C . ARG D 1 242 ? 101.650 81.282 55.349 1.00 96.39 242 ARG D C 1
ATOM 15756 O O . ARG D 1 242 ? 102.432 82.227 55.385 1.00 99.48 242 ARG D O 1
ATOM 15764 N N . ARG D 1 243 ? 100.926 80.990 54.275 1.00 95.68 243 ARG D N 1
ATOM 15765 C CA . ARG D 1 243 ? 101.049 81.749 53.040 1.00 97.61 243 ARG D CA 1
ATOM 15766 C C . ARG D 1 243 ? 100.396 83.135 53.136 1.00 97.44 243 ARG D C 1
ATOM 15767 O O . ARG D 1 243 ? 100.466 83.919 52.208 1.00 99.65 243 ARG D O 1
ATOM 15775 N N . PHE D 1 244 ? 99.773 83.442 54.267 1.00 95.67 244 PHE D N 1
ATOM 15776 C CA . PHE D 1 244 ? 99.140 84.752 54.468 1.00 96.73 244 PHE D CA 1
ATOM 15777 C C . PHE D 1 244 ? 99.703 85.460 55.679 1.00 97.54 244 PHE D C 1
ATOM 15778 O O . PHE D 1 244 ? 100.232 84.824 56.590 1.00 96.32 244 PHE D O 1
ATOM 15786 N N . ASP D 1 245 ? 99.553 86.779 55.699 1.00 99.92 245 ASP D N 1
ATOM 15787 C CA . ASP D 1 245 ? 99.934 87.556 56.862 1.00 100.98 245 ASP D CA 1
ATOM 15788 C C . ASP D 1 245 ? 98.862 87.460 57.951 1.00 98.34 245 ASP D C 1
ATOM 15789 O O . ASP D 1 245 ? 97.991 88.329 58.065 1.00 98.95 245 ASP D O 1
ATOM 15794 N N . LEU D 1 246 ? 98.930 86.399 58.751 1.00 95.73 246 LEU D N 1
ATOM 15795 C CA . LEU D 1 246 ? 97.915 86.139 59.761 1.00 93.12 246 LEU D CA 1
ATOM 15796 C C . LEU D 1 246 ? 97.985 87.143 60.898 1.00 94.10 246 LEU D C 1
ATOM 15797 O O . LEU D 1 246 ? 97.021 87.337 61.635 1.00 92.59 246 LEU D O 1
ATOM 15802 N N . ASP D 1 247 ? 99.137 87.781 61.041 1.00 97.05 247 ASP D N 1
ATOM 15803 C CA . ASP D 1 247 ? 99.356 88.666 62.163 1.00 98.31 247 ASP D CA 1
ATOM 15804 C C . ASP D 1 247 ? 98.478 89.898 62.067 1.00 100.25 247 ASP D C 1
ATOM 15805 O O . ASP D 1 247 ? 98.028 90.413 63.086 1.00 99.84 247 ASP D O 1
ATOM 15810 N N . LYS D 1 248 ? 98.216 90.350 60.843 1.00 102.87 248 LYS D N 1
ATOM 15811 C CA . LYS D 1 248 ? 97.340 91.502 60.613 1.00 105.69 248 LYS D CA 1
ATOM 15812 C C . LYS D 1 248 ? 95.854 91.127 60.575 1.00 103.41 248 LYS D C 1
ATOM 15813 O O . LYS D 1 248 ? 94.987 91.954 60.869 1.00 104.36 248 LYS D O 1
ATOM 15819 N N . ILE D 1 249 ? 95.571 89.877 60.226 1.00 100.59 249 ILE D N 1
ATOM 15820 C CA . ILE D 1 249 ? 94.219 89.462 59.862 1.00 99.29 249 ILE D CA 1
ATOM 15821 C C . ILE D 1 249 ? 93.392 88.804 60.975 1.00 96.55 249 ILE D C 1
ATOM 15822 O O . ILE D 1 249 ? 92.164 88.883 60.970 1.00 96.48 249 ILE D O 1
ATOM 15827 N N . ILE D 1 250 ? 94.058 88.170 61.932 1.00 94.73 250 ILE D N 1
ATOM 15828 C CA . ILE D 1 250 ? 93.370 87.325 62.911 1.00 92.34 250 ILE D CA 1
ATOM 15829 C C . ILE D 1 250 ? 93.231 87.940 64.306 1.00 92.60 250 ILE D C 1
ATOM 15830 O O . ILE D 1 250 ? 94.219 88.154 64.997 1.00 93.28 250 ILE D O 1
ATOM 15835 N N . SER D 1 251 ? 92.004 88.221 64.725 1.00 92.81 251 SER D N 1
ATOM 15836 C CA . SER D 1 251 ? 91.771 88.760 66.060 1.00 93.23 251 SER D CA 1
ATOM 15837 C C . SER D 1 251 ? 91.400 87.644 67.032 1.00 91.05 251 SER D C 1
ATOM 15838 O O . SER D 1 251 ? 91.048 86.544 66.620 1.00 89.72 251 SER D O 1
ATOM 15841 N N . LEU D 1 252 ? 91.464 87.927 68.327 1.00 91.14 252 LEU D N 1
ATOM 15842 C CA . LEU D 1 252 ? 91.047 86.940 69.312 1.00 89.24 252 LEU D CA 1
ATOM 15843 C C . LEU D 1 252 ? 89.689 86.345 68.972 1.00 89.08 252 LEU D C 1
ATOM 15844 O O . LEU D 1 252 ? 89.526 85.124 68.911 1.00 87.09 252 LEU D O 1
ATOM 15849 N N . SER D 1 253 ? 88.704 87.214 68.774 1.00 91.59 253 SER D N 1
ATOM 15850 C CA . SER D 1 253 ? 87.337 86.752 68.554 1.00 92.47 253 SER D CA 1
ATOM 15851 C C . SER D 1 253 ? 87.298 85.684 67.473 1.00 91.20 253 SER D C 1
ATOM 15852 O O . SER D 1 253 ? 86.541 84.718 67.585 1.00 90.72 253 SER D O 1
ATOM 15855 N N . VAL D 1 254 ? 88.114 85.863 66.435 1.00 90.99 254 VAL D N 1
ATOM 15856 C CA . VAL D 1 254 ? 88.241 84.874 65.362 1.00 89.74 254 VAL D CA 1
ATOM 15857 C C . VAL D 1 254 ? 88.836 83.586 65.907 1.00 88.00 254 VAL D C 1
ATOM 15858 O O . VAL D 1 254 ? 88.355 82.497 65.620 1.00 87.54 254 VAL D O 1
ATOM 15862 N N . LEU D 1 255 ? 89.887 83.728 66.704 1.00 87.72 255 LEU D N 1
ATOM 15863 C CA . LEU D 1 255 ? 90.567 82.602 67.323 1.00 86.33 255 LEU D CA 1
ATOM 15864 C C . LEU D 1 255 ? 89.637 81.873 68.303 1.00 86.40 255 LEU D C 1
ATOM 15865 O O . LEU D 1 255 ? 89.706 80.650 68.473 1.00 85.40 255 LEU D O 1
ATOM 15870 N N . PHE D 1 256 ? 88.765 82.634 68.952 1.00 88.02 256 PHE D N 1
ATOM 15871 C CA . PHE D 1 256 ? 87.791 82.045 69.853 1.00 88.88 256 PHE D CA 1
ATOM 15872 C C . PHE D 1 256 ? 86.784 81.185 69.100 1.00 89.82 256 PHE D C 1
ATOM 15873 O O . PHE D 1 256 ? 86.438 80.093 69.547 1.00 89.64 256 PHE D O 1
ATOM 15881 N N . GLU D 1 257 ? 86.321 81.685 67.958 1.00 90.98 257 GLU D N 1
ATOM 15882 C CA . GLU D 1 257 ? 85.296 81.004 67.180 1.00 91.99 257 GLU D CA 1
ATOM 15883 C C . GLU D 1 257 ? 85.731 79.619 66.721 1.00 89.82 257 GLU D C 1
ATOM 15884 O O . GLU D 1 257 ? 84.931 78.689 66.715 1.00 90.93 257 GLU D O 1
ATOM 15890 N N . ILE D 1 258 ? 86.990 79.472 66.333 1.00 87.20 258 ILE D N 1
ATOM 15891 C CA . ILE D 1 258 ? 87.432 78.225 65.718 1.00 85.77 258 ILE D CA 1
ATOM 15892 C C . ILE D 1 258 ? 87.203 77.020 66.615 1.00 85.27 258 ILE D C 1
ATOM 15893 O O . ILE D 1 258 ? 87.755 76.939 67.702 1.00 85.03 258 ILE D O 1
ATOM 15898 N N . GLN D 1 259 ? 86.398 76.077 66.147 1.00 85.67 259 GLN D N 1
ATOM 15899 C CA . GLN D 1 259 ? 86.043 74.931 66.948 1.00 86.06 259 GLN D CA 1
ATOM 15900 C C . GLN D 1 259 ? 87.111 73.843 66.979 1.00 84.30 259 GLN D C 1
ATOM 15901 O O . GLN D 1 259 ? 87.253 73.171 67.997 1.00 84.67 259 GLN D O 1
ATOM 15907 N N . SER D 1 260 ? 87.845 73.639 65.884 1.00 82.26 260 SER D N 1
ATOM 15908 C CA . SER D 1 260 ? 88.819 72.547 65.855 1.00 80.94 260 SER D CA 1
ATOM 15909 C C . SER D 1 260 ? 90.054 72.875 66.678 1.00 79.71 260 SER D C 1
ATOM 15910 O O . SER D 1 260 ? 90.736 73.865 66.397 1.00 79.41 260 SER D O 1
ATOM 15913 N N . LEU D 1 261 ? 90.362 72.070 67.693 1.00 79.07 261 LEU D N 1
ATOM 15914 C CA . LEU D 1 261 ? 91.484 72.441 68.552 1.00 76.81 261 LEU D CA 1
ATOM 15915 C C . LEU D 1 261 ? 92.751 72.413 67.714 1.00 76.23 261 LEU D C 1
ATOM 15916 O O . LEU D 1 261 ? 93.455 73.413 67.616 1.00 75.45 261 LEU D O 1
ATOM 15921 N N . PRO D 1 262 ? 93.026 71.273 67.071 1.00 77.07 262 PRO D N 1
ATOM 15922 C CA . PRO D 1 262 ? 94.226 71.187 66.265 1.00 77.67 262 PRO D CA 1
ATOM 15923 C C . PRO D 1 262 ? 94.357 72.370 65.299 1.00 76.79 262 PRO D C 1
ATOM 15924 O O . PRO D 1 262 ? 95.454 72.908 65.144 1.00 76.83 262 PRO D O 1
ATOM 15928 N N . LEU D 1 263 ? 93.267 72.788 64.668 1.00 76.32 263 LEU D N 1
ATOM 15929 C CA . LEU D 1 263 ? 93.347 73.959 63.805 1.00 76.40 263 LEU D CA 1
ATOM 15930 C C . LEU D 1 263 ? 93.678 75.191 64.644 1.00 76.68 263 LEU D C 1
ATOM 15931 O O . LEU D 1 263 ? 94.590 75.957 64.306 1.00 77.70 263 LEU D O 1
ATOM 15936 N N . LYS D 1 264 ? 92.944 75.395 65.738 1.00 76.31 264 LYS D N 1
ATOM 15937 C CA . LYS D 1 264 ? 93.229 76.528 66.629 1.00 75.49 264 LYS D CA 1
ATOM 15938 C C . LYS D 1 264 ? 94.734 76.584 66.974 1.00 74.89 264 LYS D C 1
ATOM 15939 O O . LYS D 1 264 ? 95.375 77.636 66.815 1.00 74.68 264 LYS D O 1
ATOM 15945 N N . GLU D 1 265 ? 95.286 75.448 67.422 1.00 74.26 265 GLU D N 1
ATOM 15946 C CA . GLU D 1 265 ? 96.724 75.341 67.701 1.00 74.42 265 GLU D CA 1
ATOM 15947 C C . GLU D 1 265 ? 97.604 75.771 66.520 1.00 74.57 265 GLU D C 1
ATOM 15948 O O . GLU D 1 265 ? 98.467 76.637 66.658 1.00 75.04 265 GLU D O 1
ATOM 15954 N N . VAL D 1 266 ? 97.390 75.160 65.363 1.00 74.05 266 VAL D N 1
ATOM 15955 C CA . VAL D 1 266 ? 98.117 75.551 64.162 1.00 74.41 266 VAL D CA 1
ATOM 15956 C C . VAL D 1 266 ? 98.168 77.074 63.959 1.00 74.26 266 VAL D C 1
ATOM 15957 O O . VAL D 1 266 ? 99.200 77.618 63.554 1.00 75.51 266 VAL D O 1
ATOM 15961 N N . ILE D 1 267 ? 97.068 77.766 64.234 1.00 72.83 267 ILE D N 1
ATOM 15962 C CA . ILE D 1 267 ? 97.062 79.217 64.050 1.00 73.25 267 ILE D CA 1
ATOM 15963 C C . ILE D 1 267 ? 97.829 79.927 65.160 1.00 73.98 267 ILE D C 1
ATOM 15964 O O . ILE D 1 267 ? 98.553 80.896 64.906 1.00 75.62 267 ILE D O 1
ATOM 15969 N N . VAL D 1 268 ? 97.669 79.453 66.390 1.00 73.02 268 VAL D N 1
ATOM 15970 C CA . VAL D 1 268 ? 98.417 80.027 67.497 1.00 73.50 268 VAL D CA 1
ATOM 15971 C C . VAL D 1 268 ? 99.906 79.984 67.183 1.00 75.17 268 VAL D C 1
ATOM 15972 O O . VAL D 1 268 ? 100.671 80.871 67.559 1.00 76.40 268 VAL D O 1
ATOM 15976 N N . ARG D 1 269 ? 100.322 78.948 66.476 1.00 75.43 269 ARG D N 1
ATOM 15977 C CA . ARG D 1 269 ? 101.738 78.758 66.274 1.00 77.61 269 ARG D CA 1
ATOM 15978 C C . ARG D 1 269 ? 102.265 79.448 65.029 1.00 80.21 269 ARG D C 1
ATOM 15979 O O . ARG D 1 269 ? 103.451 79.382 64.742 1.00 83.11 269 ARG D O 1
ATOM 15987 N N . LEU D 1 270 ? 101.395 80.127 64.300 1.00 80.08 270 LEU D N 1
ATOM 15988 C CA . LEU D 1 270 ? 101.842 80.906 63.160 1.00 82.76 270 LEU D CA 1
ATOM 15989 C C . LEU D 1 270 ? 101.938 82.367 63.541 1.00 84.82 270 LEU D C 1
ATOM 15990 O O . LEU D 1 270 ? 102.261 83.206 62.701 1.00 87.80 270 LEU D O 1
ATOM 15995 N N . MET D 1 271 ? 101.665 82.679 64.805 1.00 84.10 271 MET D N 1
ATOM 15996 C CA . MET D 1 271 ? 101.648 84.069 65.250 1.00 85.81 271 MET D CA 1
ATOM 15997 C C . MET D 1 271 ? 103.020 84.552 65.695 1.00 88.68 271 MET D C 1
ATOM 15998 O O . MET D 1 271 ? 103.725 83.880 66.440 1.00 88.60 271 MET D O 1
ATOM 16003 N N . SER D 1 272 ? 103.404 85.729 65.244 1.00 91.80 272 SER D N 1
ATOM 16004 C CA . SER D 1 272 ? 104.628 86.311 65.742 1.00 95.21 272 SER D CA 1
ATOM 16005 C C . SER D 1 272 ? 104.571 86.406 67.265 1.00 94.96 272 SER D C 1
ATOM 16006 O O . SER D 1 272 ? 103.496 86.351 67.864 1.00 92.07 272 SER D O 1
ATOM 16009 N N . ASN D 1 273 ? 105.729 86.560 67.897 1.00 98.84 273 ASN D N 1
ATOM 16010 C CA . ASN D 1 273 ? 105.779 86.733 69.350 1.00 99.37 273 ASN D CA 1
ATOM 16011 C C . ASN D 1 273 ? 105.137 88.037 69.749 1.00 99.49 273 ASN D C 1
ATOM 16012 O O . ASN D 1 273 ? 104.647 88.171 70.864 1.00 98.11 273 ASN D O 1
ATOM 16017 N N . HIS D 1 274 ? 105.153 89.011 68.847 1.00 101.54 274 HIS D N 1
ATOM 16018 C CA . HIS D 1 274 ? 104.457 90.244 69.124 1.00 102.06 274 HIS D CA 1
ATOM 16019 C C . HIS D 1 274 ? 102.952 90.020 69.212 1.00 97.90 274 HIS D C 1
ATOM 16020 O O . HIS D 1 274 ? 102.308 90.433 70.178 1.00 97.33 274 HIS D O 1
ATOM 16027 N N . SER D 1 275 ? 102.382 89.369 68.209 1.00 95.08 275 SER D N 1
ATOM 16028 C CA . SER D 1 275 ? 100.999 88.976 68.319 1.00 90.65 275 SER D CA 1
ATOM 16029 C C . SER D 1 275 ? 100.815 88.171 69.588 1.00 87.28 275 SER D C 1
ATOM 16030 O O . SER D 1 275 ? 99.887 88.419 70.354 1.00 86.40 275 SER D O 1
ATOM 16033 N N . SER D 1 276 ? 101.696 87.206 69.818 1.00 85.91 276 SER D N 1
ATOM 16034 C CA . SER D 1 276 ? 101.524 86.302 70.951 1.00 83.25 276 SER D CA 1
ATOM 16035 C C . SER D 1 276 ? 101.461 87.044 72.273 1.00 83.09 276 SER D C 1
ATOM 16036 O O . SER D 1 276 ? 100.689 86.706 73.173 1.00 80.33 276 SER D O 1
ATOM 16039 N N . THR D 1 277 ? 102.291 88.063 72.394 1.00 86.31 277 THR D N 1
ATOM 16040 C CA . THR D 1 277 ? 102.375 88.769 73.649 1.00 87.33 277 THR D CA 1
ATOM 16041 C C . THR D 1 277 ? 101.081 89.559 73.873 1.00 86.98 277 THR D C 1
ATOM 16042 O O . THR D 1 277 ? 100.527 89.546 74.980 1.00 85.60 277 THR D O 1
ATOM 16046 N N . LYS D 1 278 ? 100.584 90.203 72.813 1.00 88.48 278 LYS D N 1
ATOM 16047 C CA . LYS D 1 278 ? 99.290 90.896 72.857 1.00 88.68 278 LYS D CA 1
ATOM 16048 C C . LYS D 1 278 ? 98.135 89.985 73.247 1.00 85.43 278 LYS D C 1
ATOM 16049 O O . LYS D 1 278 ? 97.419 90.284 74.194 1.00 85.97 278 LYS D O 1
ATOM 16055 N N . PHE D 1 279 ? 97.945 88.887 72.519 1.00 82.57 279 PHE D N 1
ATOM 16056 C CA . PHE D 1 279 ? 96.899 87.940 72.859 1.00 79.26 279 PHE D CA 1
ATOM 16057 C C . PHE D 1 279 ? 97.032 87.426 74.284 1.00 76.94 279 PHE D C 1
ATOM 16058 O O . PHE D 1 279 ? 96.056 87.402 75.021 1.00 76.10 279 PHE D O 1
ATOM 16066 N N . VAL D 1 280 ? 98.228 86.998 74.676 1.00 76.16 280 VAL D N 1
ATOM 16067 C CA . VAL D 1 280 ? 98.405 86.479 76.026 1.00 73.84 280 VAL D CA 1
ATOM 16068 C C . VAL D 1 280 ? 97.935 87.508 77.045 1.00 73.69 280 VAL D C 1
ATOM 16069 O O . VAL D 1 280 ? 97.363 87.167 78.083 1.00 72.28 280 VAL D O 1
ATOM 16073 N N . SER D 1 281 ? 98.175 88.777 76.750 1.00 75.04 281 SER D N 1
ATOM 16074 C CA . SER D 1 281 ? 97.696 89.825 77.625 1.00 75.31 281 SER D CA 1
ATOM 16075 C C . SER D 1 281 ? 96.175 89.865 77.639 1.00 73.90 281 SER D C 1
ATOM 16076 O O . SER D 1 281 ? 95.568 89.727 78.688 1.00 73.88 281 SER D O 1
ATOM 16079 N N . ALA D 1 282 ? 95.565 90.057 76.475 1.00 73.32 282 ALA D N 1
ATOM 16080 C CA . ALA D 1 282 ? 94.123 89.969 76.342 1.00 72.16 282 ALA D CA 1
ATOM 16081 C C . ALA D 1 282 ? 93.586 88.777 77.138 1.00 69.97 282 ALA D C 1
ATOM 16082 O O . ALA D 1 282 ? 92.739 88.923 78.008 1.00 70.19 282 ALA D O 1
ATOM 16084 N N . LEU D 1 283 ? 94.083 87.590 76.833 1.00 68.40 283 LEU D N 1
ATOM 16085 C CA . LEU D 1 283 ? 93.625 86.396 77.492 1.00 66.91 283 LEU D CA 1
ATOM 16086 C C . LEU D 1 283 ? 93.775 86.478 79.001 1.00 67.28 283 LEU D C 1
ATOM 16087 O O . LEU D 1 283 ? 92.868 86.130 79.735 1.00 67.19 283 LEU D O 1
ATOM 16092 N N . VAL D 1 284 ? 94.921 86.938 79.478 1.00 68.64 284 VAL D N 1
ATOM 16093 C CA . VAL D 1 284 ? 95.118 87.033 80.917 1.00 68.72 284 VAL D CA 1
ATOM 16094 C C . VAL D 1 284 ? 94.064 87.932 81.543 1.00 69.78 284 VAL D C 1
ATOM 16095 O O . VAL D 1 284 ? 93.445 87.561 82.522 1.00 69.88 284 VAL D O 1
ATOM 16099 N N . SER D 1 285 ? 93.852 89.108 80.977 1.00 71.45 285 SER D N 1
ATOM 16100 C CA . SER D 1 285 ? 92.827 90.005 81.487 1.00 73.13 285 SER D CA 1
ATOM 16101 C C . SER D 1 285 ? 91.484 89.308 81.532 1.00 72.78 285 SER D C 1
ATOM 16102 O O . SER D 1 285 ? 90.723 89.465 82.494 1.00 73.81 285 SER D O 1
ATOM 16105 N N . LYS D 1 286 ? 91.189 88.550 80.483 1.00 71.82 286 LYS D N 1
ATOM 16106 C CA . LYS D 1 286 ? 89.906 87.876 80.372 1.00 71.95 286 LYS D CA 1
ATOM 16107 C C . LYS D 1 286 ? 89.814 86.786 81.419 1.00 71.79 286 LYS D C 1
ATOM 16108 O O . LYS D 1 286 ? 88.754 86.545 82.004 1.00 72.37 286 LYS D O 1
ATOM 16114 N N . PHE D 1 287 ? 90.947 86.126 81.652 1.00 71.78 287 PHE D N 1
ATOM 16115 C CA . PHE D 1 287 ? 91.047 85.085 82.667 1.00 71.15 287 PHE D CA 1
ATOM 16116 C C . PHE D 1 287 ? 90.769 85.676 84.037 1.00 72.54 287 PHE D C 1
ATOM 16117 O O . PHE D 1 287 ? 90.139 85.051 84.869 1.00 72.92 287 PHE D O 1
ATOM 16125 N N . ALA D 1 288 ? 91.233 86.894 84.261 1.00 73.96 288 ALA D N 1
ATOM 16126 C CA . ALA D 1 288 ? 91.081 87.523 85.547 1.00 75.34 288 ALA D CA 1
ATOM 16127 C C . ALA D 1 288 ? 89.643 87.971 85.728 1.00 77.52 288 ALA D C 1
ATOM 16128 O O . ALA D 1 288 ? 89.126 87.982 86.844 1.00 78.10 288 ALA D O 1
ATOM 16130 N N . ASP D 1 289 ? 88.988 88.335 84.632 1.00 79.31 289 ASP D N 1
ATOM 16131 C CA . ASP D 1 289 ? 87.622 88.846 84.734 1.00 82.49 289 ASP D CA 1
ATOM 16132 C C . ASP D 1 289 ? 86.636 87.754 84.377 1.00 81.91 289 ASP D C 1
ATOM 16133 O O . ASP D 1 289 ? 85.888 87.867 83.420 1.00 83.14 289 ASP D O 1
ATOM 16138 N N . PHE D 1 290 ? 86.624 86.702 85.175 1.00 80.61 290 PHE D N 1
ATOM 16139 C CA . PHE D 1 290 ? 86.013 85.468 84.755 1.00 80.08 290 PHE D CA 1
ATOM 16140 C C . PHE D 1 290 ? 84.590 85.301 85.238 1.00 82.28 290 PHE D C 1
ATOM 16141 O O . PHE D 1 290 ? 84.342 85.155 86.424 1.00 82.87 290 PHE D O 1
ATOM 16149 N N . THR D 1 291 ? 83.667 85.331 84.277 1.00 84.23 291 THR D N 1
ATOM 16150 C CA . THR D 1 291 ? 82.226 85.337 84.532 1.00 87.38 291 THR D CA 1
ATOM 16151 C C . THR D 1 291 ? 81.548 84.176 83.863 1.00 87.83 291 THR D C 1
ATOM 16152 O O . THR D 1 291 ? 80.704 83.509 84.441 1.00 89.23 291 THR D O 1
ATOM 16156 N N . ASP D 1 292 ? 81.905 83.975 82.609 1.00 87.64 292 ASP D N 1
ATOM 16157 C CA . ASP D 1 292 ? 81.292 82.960 81.780 1.00 89.44 292 ASP D CA 1
ATOM 16158 C C . ASP D 1 292 ? 82.131 81.690 81.764 1.00 87.64 292 ASP D C 1
ATOM 16159 O O . ASP D 1 292 ? 83.272 81.702 81.307 1.00 85.59 292 ASP D O 1
ATOM 16164 N N . GLU D 1 293 ? 81.561 80.599 82.265 1.00 88.98 293 GLU D N 1
ATOM 16165 C CA . GLU D 1 293 ? 82.257 79.329 82.325 1.00 88.21 293 GLU D CA 1
ATOM 16166 C C . GLU D 1 293 ? 82.679 78.829 80.943 1.00 87.32 293 GLU D C 1
ATOM 16167 O O . GLU D 1 293 ? 83.811 78.394 80.732 1.00 85.72 293 GLU D O 1
ATOM 16173 N N . GLU D 1 294 ? 81.767 78.883 79.992 1.00 89.22 294 GLU D N 1
ATOM 16174 C CA . GLU D 1 294 ? 82.085 78.393 78.669 1.00 88.90 294 GLU D CA 1
ATOM 16175 C C . GLU D 1 294 ? 83.185 79.233 78.044 1.00 85.66 294 GLU D C 1
ATOM 16176 O O . GLU D 1 294 ? 84.078 78.695 77.389 1.00 84.18 294 GLU D O 1
ATOM 16182 N N . VAL D 1 295 ? 83.126 80.549 78.258 1.00 84.75 295 VAL D N 1
ATOM 16183 C CA . VAL D 1 295 ? 84.122 81.464 77.694 1.00 81.76 295 VAL D CA 1
ATOM 16184 C C . VAL D 1 295 ? 85.447 81.345 78.421 1.00 78.96 295 VAL D C 1
ATOM 16185 O O . VAL D 1 295 ? 86.499 81.513 77.825 1.00 77.66 295 VAL D O 1
ATOM 16189 N N . ASP D 1 296 ? 85.400 81.044 79.709 1.00 78.40 296 ASP D N 1
ATOM 16190 C CA . ASP D 1 296 ? 86.632 80.928 80.456 1.00 76.72 296 ASP D CA 1
ATOM 16191 C C . ASP D 1 296 ? 87.395 79.707 80.012 1.00 75.77 296 ASP D C 1
ATOM 16192 O O . ASP D 1 296 ? 88.627 79.694 80.001 1.00 74.88 296 ASP D O 1
ATOM 16197 N N . THR D 1 297 ? 86.650 78.669 79.665 1.00 76.29 297 THR D N 1
ATOM 16198 C CA . THR D 1 297 ? 87.256 77.436 79.218 1.00 75.47 297 THR D CA 1
ATOM 16199 C C . THR D 1 297 ? 88.024 77.677 77.918 1.00 74.81 297 THR D C 1
ATOM 16200 O O . THR D 1 297 ? 89.197 77.315 77.793 1.00 73.55 297 THR D O 1
ATOM 16204 N N . LYS D 1 298 ? 87.363 78.302 76.950 1.00 75.80 298 LYS D N 1
ATOM 16205 C CA . LYS D 1 298 ? 88.017 78.604 75.690 1.00 75.73 298 LYS D CA 1
ATOM 16206 C C . LYS D 1 298 ? 89.255 79.464 75.927 1.00 75.21 298 LYS D C 1
ATOM 16207 O O . LYS D 1 298 ? 90.274 79.277 75.254 1.00 75.45 298 LYS D O 1
ATOM 16213 N N . THR D 1 299 ? 89.167 80.380 76.899 1.00 75.00 299 THR D N 1
ATOM 16214 C CA . THR D 1 299 ? 90.261 81.298 77.249 1.00 74.06 299 THR D CA 1
ATOM 16215 C C . THR D 1 299 ? 91.457 80.566 77.858 1.00 73.72 299 THR D C 1
ATOM 16216 O O . THR D 1 299 ? 92.606 80.811 77.487 1.00 73.55 299 THR D O 1
ATOM 16220 N N . CYS D 1 300 ? 91.179 79.666 78.793 1.00 73.77 300 CYS D N 1
ATOM 16221 C CA . CYS D 1 300 ? 92.230 78.932 79.436 1.00 73.99 300 CYS D CA 1
ATOM 16222 C C . CYS D 1 300 ? 92.980 78.094 78.463 1.00 74.82 300 CYS D C 1
ATOM 16223 O O . CYS D 1 300 ? 94.187 77.912 78.608 1.00 75.84 300 CYS D O 1
ATOM 16226 N N . GLU D 1 301 ? 92.299 77.530 77.479 1.00 75.51 301 GLU D N 1
ATOM 16227 C CA . GLU D 1 301 ? 93.059 76.653 76.602 1.00 76.32 301 GLU D CA 1
ATOM 16228 C C . GLU D 1 301 ? 93.904 77.479 75.632 1.00 75.47 301 GLU D C 1
ATOM 16229 O O . GLU D 1 301 ? 95.048 77.109 75.337 1.00 76.30 301 GLU D O 1
ATOM 16235 N N . LEU D 1 302 ? 93.373 78.613 75.182 1.00 73.80 302 LEU D N 1
ATOM 16236 C CA . LEU D 1 302 ? 94.177 79.534 74.403 1.00 73.51 302 LEU D CA 1
ATOM 16237 C C . LEU D 1 302 ? 95.425 79.981 75.175 1.00 73.96 302 LEU D C 1
ATOM 16238 O O . LEU D 1 302 ? 96.517 80.074 74.604 1.00 74.84 302 LEU D O 1
ATOM 16243 N N . LEU D 1 303 ? 95.279 80.266 76.467 1.00 73.33 303 LEU D N 1
ATOM 16244 C CA . LEU D 1 303 ? 96.458 80.506 77.292 1.00 72.88 303 LEU D CA 1
ATOM 16245 C C . LEU D 1 303 ? 97.421 79.326 77.161 1.00 72.63 303 LEU D C 1
ATOM 16246 O O . LEU D 1 303 ? 98.518 79.456 76.619 1.00 73.34 303 LEU D O 1
ATOM 16251 N N . VAL D 1 304 ? 96.998 78.169 77.654 1.00 71.71 304 VAL D N 1
ATOM 16252 C CA . VAL D 1 304 ? 97.815 76.976 77.550 1.00 71.82 304 VAL D CA 1
ATOM 16253 C C . VAL D 1 304 ? 98.505 76.878 76.190 1.00 71.54 304 VAL D C 1
ATOM 16254 O O . VAL D 1 304 ? 99.712 76.655 76.122 1.00 73.11 304 VAL D O 1
ATOM 16258 N N . LEU D 1 305 ? 97.750 77.041 75.107 1.00 69.59 305 LEU D N 1
ATOM 16259 C CA . LEU D 1 305 ? 98.346 76.977 73.764 1.00 68.97 305 LEU D CA 1
ATOM 16260 C C . LEU D 1 305 ? 99.523 77.947 73.608 1.00 69.77 305 LEU D C 1
ATOM 16261 O O . LEU D 1 305 ? 100.632 77.519 73.340 1.00 71.14 305 LEU D O 1
ATOM 16266 N N . PHE D 1 306 ? 99.287 79.245 73.787 1.00 69.33 306 PHE D N 1
ATOM 16267 C CA . PHE D 1 306 ? 100.365 80.232 73.726 1.00 70.78 306 PHE D CA 1
ATOM 16268 C C . PHE D 1 306 ? 101.491 79.986 74.739 1.00 72.17 306 PHE D C 1
ATOM 16269 O O . PHE D 1 306 ? 102.673 80.008 74.392 1.00 74.16 306 PHE D O 1
ATOM 16277 N N . ALA D 1 307 ? 101.125 79.785 76.001 1.00 71.08 307 ALA D N 1
ATOM 16278 C CA . ALA D 1 307 ? 102.130 79.618 77.036 1.00 71.89 307 ALA D CA 1
ATOM 16279 C C . ALA D 1 307 ? 103.043 78.474 76.651 1.00 72.71 307 ALA D C 1
ATOM 16280 O O . ALA D 1 307 ? 104.247 78.531 76.874 1.00 75.78 307 ALA D O 1
ATOM 16282 N N . VAL D 1 308 ? 102.472 77.448 76.048 1.00 70.59 308 VAL D N 1
ATOM 16283 C CA . VAL D 1 308 ? 103.234 76.263 75.723 1.00 72.07 308 VAL D CA 1
ATOM 16284 C C . VAL D 1 308 ? 104.023 76.402 74.423 1.00 73.28 308 VAL D C 1
ATOM 16285 O O . VAL D 1 308 ? 105.198 76.059 74.375 1.00 76.09 308 VAL D O 1
ATOM 16289 N N . HIS D 1 309 ? 103.392 76.921 73.378 1.00 71.65 309 HIS D N 1
ATOM 16290 C CA . HIS D 1 309 ? 104.009 76.937 72.060 1.00 72.66 309 HIS D CA 1
ATOM 16291 C C . HIS D 1 309 ? 104.761 78.211 71.724 1.00 74.87 309 HIS D C 1
ATOM 16292 O O . HIS D 1 309 ? 105.721 78.168 70.959 1.00 77.97 309 HIS D O 1
ATOM 16299 N N . ASN D 1 310 ? 104.352 79.344 72.287 1.00 74.17 310 ASN D N 1
ATOM 16300 C CA . ASN D 1 310 ? 104.917 80.621 71.851 1.00 76.09 310 ASN D CA 1
ATOM 16301 C C . ASN D 1 310 ? 105.760 81.392 72.858 1.00 78.31 310 ASN D C 1
ATOM 16302 O O . ASN D 1 310 ? 106.458 82.319 72.481 1.00 80.69 310 ASN D O 1
ATOM 16307 N N . LEU D 1 311 ? 105.715 81.023 74.131 1.00 78.29 311 LEU D N 1
ATOM 16308 C CA . LEU D 1 311 ? 106.442 81.798 75.140 1.00 80.69 311 LEU D CA 1
ATOM 16309 C C . LEU D 1 311 ? 107.672 81.060 75.695 1.00 84.39 311 LEU D C 1
ATOM 16310 O O . LEU D 1 311 ? 107.675 79.833 75.750 1.00 84.57 311 LEU D O 1
ATOM 16315 N N . ASN D 1 312 ? 108.708 81.803 76.101 1.00 88.23 312 ASN D N 1
ATOM 16316 C CA . ASN D 1 312 ? 109.881 81.229 76.772 1.00 91.87 312 ASN D CA 1
ATOM 16317 C C . ASN D 1 312 ? 109.561 80.852 78.184 1.00 91.55 312 ASN D C 1
ATOM 16318 O O . ASN D 1 312 ? 108.486 81.128 78.686 1.00 88.76 312 ASN D O 1
ATOM 16323 N N . HIS D 1 313 ? 110.527 80.255 78.858 1.00 95.83 313 HIS D N 1
ATOM 16324 C CA . HIS D 1 313 ? 110.364 80.001 80.274 1.00 96.19 313 HIS D CA 1
ATOM 16325 C C . HIS D 1 313 ? 110.105 81.302 81.037 1.00 95.22 313 HIS D C 1
ATOM 16326 O O . HIS D 1 313 ? 109.290 81.331 81.962 1.00 92.80 313 HIS D O 1
ATOM 16333 N N . SER D 1 314 ? 110.793 82.375 80.662 1.00 97.39 314 SER D N 1
ATOM 16334 C CA . SER D 1 314 ? 110.727 83.578 81.473 1.00 97.85 314 SER D CA 1
ATOM 16335 C C . SER D 1 314 ? 109.440 84.356 81.241 1.00 94.08 314 SER D C 1
ATOM 16336 O O . SER D 1 314 ? 108.815 84.824 82.201 1.00 92.83 314 SER D O 1
ATOM 16339 N N . GLN D 1 315 ? 109.027 84.497 79.983 1.00 92.32 315 GLN D N 1
ATOM 16340 C CA . GLN D 1 315 ? 107.758 85.184 79.711 1.00 88.72 315 GLN D CA 1
ATOM 16341 C C . GLN D 1 315 ? 106.616 84.491 80.438 1.00 85.16 315 GLN D C 1
ATOM 16342 O O . GLN D 1 315 ? 105.708 85.142 80.964 1.00 84.53 315 GLN D O 1
ATOM 16348 N N . ARG D 1 316 ? 106.666 83.164 80.450 1.00 83.55 316 ARG D N 1
ATOM 16349 C CA . ARG D 1 316 ? 105.701 82.357 81.173 1.00 80.28 316 ARG D CA 1
ATOM 16350 C C . ARG D 1 316 ? 105.734 82.717 82.652 1.00 80.88 316 ARG D C 1
ATOM 16351 O O . ARG D 1 316 ? 104.699 82.837 83.298 1.00 78.06 316 ARG D O 1
ATOM 16359 N N . GLU D 1 317 ? 106.935 82.910 83.190 1.00 84.91 317 GLU D N 1
ATOM 16360 C CA . GLU D 1 317 ? 107.054 83.192 84.606 1.00 86.48 317 GLU D CA 1
ATOM 16361 C C . GLU D 1 317 ? 106.546 84.590 84.914 1.00 87.01 317 GLU D C 1
ATOM 16362 O O . GLU D 1 317 ? 106.045 84.855 86.011 1.00 86.52 317 GLU D O 1
ATOM 16368 N N . GLU D 1 318 ? 106.661 85.485 83.938 1.00 88.62 318 GLU D N 1
ATOM 16369 C CA . GLU D 1 318 ? 106.146 86.837 84.100 1.00 89.40 318 GLU D CA 1
ATOM 16370 C C . GLU D 1 318 ? 104.649 86.822 84.344 1.00 86.86 318 GLU D C 1
ATOM 16371 O O . GLU D 1 318 ? 104.165 87.453 85.292 1.00 87.24 318 GLU D O 1
ATOM 16377 N N . ILE D 1 319 ? 103.920 86.098 83.493 1.00 84.64 319 ILE D N 1
ATOM 16378 C CA . ILE D 1 319 ? 102.486 85.971 83.653 1.00 81.72 319 ILE D CA 1
ATOM 16379 C C . ILE D 1 319 ? 102.192 85.436 85.042 1.00 81.60 319 ILE D C 1
ATOM 16380 O O . ILE D 1 319 ? 101.289 85.922 85.722 1.00 81.13 319 ILE D O 1
ATOM 16385 N N . ALA D 1 320 ? 102.964 84.440 85.470 1.00 82.42 320 ALA D N 1
ATOM 16386 C CA . ALA D 1 320 ? 102.729 83.829 86.769 1.00 82.58 320 ALA D CA 1
ATOM 16387 C C . ALA D 1 320 ? 102.766 84.878 87.885 1.00 84.33 320 ALA D C 1
ATOM 16388 O O . ALA D 1 320 ? 102.185 84.674 88.961 1.00 84.22 320 ALA D O 1
ATOM 16390 N N . HIS D 1 321 ? 103.435 86.001 87.621 1.00 86.11 321 HIS D N 1
ATOM 16391 C CA . HIS D 1 321 ? 103.569 87.052 88.615 1.00 87.48 321 HIS D CA 1
ATOM 16392 C C . HIS D 1 321 ? 102.702 88.251 88.318 1.00 87.22 321 HIS D C 1
ATOM 16393 O O . HIS D 1 321 ? 102.727 89.238 89.047 1.00 88.54 321 HIS D O 1
ATOM 16400 N N . ASP D 1 322 ? 101.940 88.168 87.239 1.00 85.93 322 ASP D N 1
ATOM 16401 C CA . ASP D 1 322 ? 101.022 89.227 86.893 1.00 86.16 322 ASP D CA 1
ATOM 16402 C C . ASP D 1 322 ? 99.969 89.308 87.985 1.00 84.91 322 ASP D C 1
ATOM 16403 O O . ASP D 1 322 ? 99.402 88.289 88.383 1.00 83.18 322 ASP D O 1
ATOM 16408 N N . GLU D 1 323 ? 99.721 90.514 88.482 1.00 86.01 323 GLU D N 1
ATOM 16409 C CA . GLU D 1 323 ? 98.662 90.707 89.451 1.00 85.12 323 GLU D CA 1
ATOM 16410 C C . GLU D 1 323 ? 97.336 90.242 88.871 1.00 81.48 323 GLU D C 1
ATOM 16411 O O . GLU D 1 323 ? 96.517 89.639 89.570 1.00 80.49 323 GLU D O 1
ATOM 16417 N N . ARG D 1 324 ? 97.131 90.535 87.591 1.00 79.34 324 ARG D N 1
ATOM 16418 C CA . ARG D 1 324 ? 95.958 90.077 86.874 1.00 76.44 324 ARG D CA 1
ATOM 16419 C C . ARG D 1 324 ? 95.813 88.569 86.966 1.00 74.01 324 ARG D C 1
ATOM 16420 O O . ARG D 1 324 ? 94.775 88.066 87.383 1.00 72.76 324 ARG D O 1
ATOM 16428 N N . PHE D 1 325 ? 96.854 87.841 86.572 1.00 73.40 325 PHE D N 1
ATOM 16429 C CA . PHE D 1 325 ? 96.809 86.395 86.656 1.00 71.28 325 PHE D CA 1
ATOM 16430 C C . PHE D 1 325 ? 96.578 85.926 88.080 1.00 71.68 325 PHE D C 1
ATOM 16431 O O . PHE D 1 325 ? 95.715 85.087 88.324 1.00 70.69 325 PHE D O 1
ATOM 16439 N N . LEU D 1 326 ? 97.349 86.467 89.020 1.00 73.86 326 LEU D N 1
ATOM 16440 C CA . LEU D 1 326 ? 97.230 86.073 90.430 1.00 74.91 326 LEU D CA 1
ATOM 16441 C C . LEU D 1 326 ? 95.801 86.275 90.954 1.00 75.40 326 LEU D C 1
ATOM 16442 O O . LEU D 1 326 ? 95.250 85.413 91.649 1.00 75.17 326 LEU D O 1
ATOM 16447 N N . ASN D 1 327 ? 95.204 87.411 90.616 1.00 76.27 327 ASN D N 1
ATOM 16448 C CA . ASN D 1 327 ? 93.855 87.676 91.043 1.00 77.00 327 ASN D CA 1
ATOM 16449 C C . ASN D 1 327 ? 92.869 86.757 90.336 1.00 75.49 327 ASN D C 1
ATOM 16450 O O . ASN D 1 327 ? 91.964 86.204 90.951 1.00 75.82 327 ASN D O 1
ATOM 16455 N N . GLY D 1 328 ? 93.045 86.587 89.037 1.00 74.52 328 GLY D N 1
ATOM 16456 C CA . GLY D 1 328 ? 92.249 85.605 88.302 1.00 73.38 328 GLY D CA 1
ATOM 16457 C C . GLY D 1 328 ? 92.313 84.195 88.891 1.00 72.32 328 GLY D C 1
ATOM 16458 O O . GLY D 1 328 ? 91.352 83.431 88.813 1.00 72.08 328 GLY D O 1
ATOM 16459 N N . VAL D 1 329 ? 93.444 83.821 89.480 1.00 71.90 329 VAL D N 1
ATOM 16460 C CA . VAL D 1 329 ? 93.517 82.511 90.111 1.00 71.38 329 VAL D CA 1
ATOM 16461 C C . VAL D 1 329 ? 92.586 82.477 91.317 1.00 72.45 329 VAL D C 1
ATOM 16462 O O . VAL D 1 329 ? 91.866 81.496 91.532 1.00 73.46 329 VAL D O 1
ATOM 16466 N N . THR D 1 330 ? 92.601 83.551 92.104 1.00 72.25 330 THR D N 1
ATOM 16467 C CA . THR D 1 330 ? 91.803 83.614 93.320 1.00 71.84 330 THR D CA 1
ATOM 16468 C C . THR D 1 330 ? 90.333 83.512 92.986 1.00 71.48 330 THR D C 1
ATOM 16469 O O . THR D 1 330 ? 89.588 82.835 93.668 1.00 72.82 330 THR D O 1
ATOM 16473 N N . LYS D 1 331 ? 89.919 84.173 91.920 1.00 70.05 331 LYS D N 1
ATOM 16474 C CA . LYS D 1 331 ? 88.537 84.115 91.526 1.00 69.46 331 LYS D CA 1
ATOM 16475 C C . LYS D 1 331 ? 88.172 82.730 91.017 1.00 67.99 331 LYS D C 1
ATOM 16476 O O . LYS D 1 331 ? 87.048 82.288 91.182 1.00 69.73 331 LYS D O 1
ATOM 16482 N N . HIS D 1 332 ? 89.100 82.038 90.382 1.00 65.74 332 HIS D N 1
ATOM 16483 C CA . HIS D 1 332 ? 88.793 80.680 89.948 1.00 65.76 332 HIS D CA 1
ATOM 16484 C C . HIS D 1 332 ? 88.625 79.737 91.144 1.00 66.38 332 HIS D C 1
ATOM 16485 O O . HIS D 1 332 ? 87.826 78.797 91.116 1.00 66.99 332 HIS D O 1
ATOM 16492 N N . LEU D 1 333 ? 89.385 79.996 92.194 1.00 65.88 333 LEU D N 1
ATOM 16493 C CA . LEU D 1 333 ? 89.259 79.198 93.381 1.00 67.36 333 LEU D CA 1
ATOM 16494 C C . LEU D 1 333 ? 87.916 79.482 94.041 1.00 69.03 333 LEU D C 1
ATOM 16495 O O . LEU D 1 333 ? 87.344 78.611 94.696 1.00 70.82 333 LEU D O 1
ATOM 16500 N N . GLY D 1 334 ? 87.419 80.702 93.852 1.00 68.84 334 GLY D N 1
ATOM 16501 C CA . GLY D 1 334 ? 86.154 81.128 94.429 1.00 70.56 334 GLY D CA 1
ATOM 16502 C C . GLY D 1 334 ? 84.990 80.544 93.666 1.00 72.49 334 GLY D C 1
ATOM 16503 O O . GLY D 1 334 ? 83.823 80.717 94.036 1.00 74.55 334 GLY D O 1
ATOM 16504 N N . SER D 1 335 ? 85.305 79.845 92.586 1.00 72.21 335 SER D N 1
ATOM 16505 C CA . SER D 1 335 ? 84.271 79.179 91.818 1.00 74.60 335 SER D CA 1
ATOM 16506 C C . SER D 1 335 ? 83.728 77.966 92.553 1.00 77.51 335 SER D C 1
ATOM 16507 O O . SER D 1 335 ? 84.413 77.368 93.397 1.00 77.63 335 SER D O 1
ATOM 16510 N N . ASN D 1 336 ? 82.490 77.606 92.232 1.00 80.20 336 ASN D N 1
ATOM 16511 C CA . ASN D 1 336 ? 81.908 76.400 92.772 1.00 83.02 336 ASN D CA 1
ATOM 16512 C C . ASN D 1 336 ? 81.944 75.334 91.716 1.00 84.82 336 ASN D C 1
ATOM 16513 O O . ASN D 1 336 ? 81.624 74.183 91.980 1.00 87.33 336 ASN D O 1
ATOM 16518 N N . GLU D 1 337 ? 82.317 75.735 90.507 1.00 84.81 337 GLU D N 1
ATOM 16519 C CA . GLU D 1 337 ? 82.605 74.799 89.432 1.00 86.32 337 GLU D CA 1
ATOM 16520 C C . GLU D 1 337 ? 83.979 74.207 89.710 1.00 85.39 337 GLU D C 1
ATOM 16521 O O . GLU D 1 337 ? 85.002 74.869 89.542 1.00 82.75 337 GLU D O 1
ATOM 16527 N N . ARG D 1 338 ? 84.005 72.964 90.155 1.00 88.21 338 ARG D N 1
ATOM 16528 C CA . ARG D 1 338 ? 85.264 72.325 90.465 1.00 88.28 338 ARG D CA 1
ATOM 16529 C C . ARG D 1 338 ? 86.202 72.443 89.276 1.00 85.28 338 ARG D C 1
ATOM 16530 O O . ARG D 1 338 ? 87.394 72.691 89.425 1.00 83.51 338 ARG D O 1
ATOM 16538 N N . GLU D 1 339 ? 85.650 72.269 88.086 1.00 85.19 339 GLU D N 1
ATOM 16539 C CA . GLU D 1 339 ? 86.431 72.363 86.869 1.00 83.01 339 GLU D CA 1
ATOM 16540 C C . GLU D 1 339 ? 87.231 73.669 86.817 1.00 79.69 339 GLU D C 1
ATOM 16541 O O . GLU D 1 339 ? 88.437 73.660 86.605 1.00 78.85 339 GLU D O 1
ATOM 16547 N N . ALA D 1 340 ? 86.544 74.788 87.016 1.00 78.38 340 ALA D N 1
ATOM 16548 C CA . ALA D 1 340 ? 87.156 76.112 86.996 1.00 75.44 340 ALA D CA 1
ATOM 16549 C C . ALA D 1 340 ? 88.323 76.247 87.973 1.00 73.96 340 ALA D C 1
ATOM 16550 O O . ALA D 1 340 ? 89.348 76.847 87.652 1.00 72.41 340 ALA D O 1
ATOM 16552 N N . ARG D 1 341 ? 88.152 75.717 89.178 1.00 74.60 341 ARG D N 1
ATOM 16553 C CA . ARG D 1 341 ? 89.235 75.685 90.129 1.00 73.56 341 ARG D CA 1
ATOM 16554 C C . ARG D 1 341 ? 90.436 74.988 89.503 1.00 72.87 341 ARG D C 1
ATOM 16555 O O . ARG D 1 341 ? 91.529 75.567 89.408 1.00 71.31 341 ARG D O 1
ATOM 16563 N N . GLU D 1 342 ? 90.224 73.748 89.063 1.00 73.94 342 GLU D N 1
ATOM 16564 C CA . GLU D 1 342 ? 91.282 72.960 88.439 1.00 73.95 342 GLU D CA 1
ATOM 16565 C C . GLU D 1 342 ? 91.978 73.683 87.287 1.00 71.80 342 GLU D C 1
ATOM 16566 O O . GLU D 1 342 ? 93.204 73.747 87.228 1.00 72.07 342 GLU D O 1
ATOM 16572 N N . ARG D 1 343 ? 91.194 74.213 86.366 1.00 70.27 343 ARG D N 1
ATOM 16573 C CA . ARG D 1 343 ? 91.747 74.990 85.277 1.00 68.34 343 ARG D CA 1
ATOM 16574 C C . ARG D 1 343 ? 92.818 75.961 85.769 1.00 66.91 343 ARG D C 1
ATOM 16575 O O . ARG D 1 343 ? 93.921 76.006 85.225 1.00 66.31 343 ARG D O 1
ATOM 16583 N N . ALA D 1 344 ? 92.490 76.749 86.785 1.00 66.30 344 ALA D N 1
ATOM 16584 C CA . ALA D 1 344 ? 93.430 77.742 87.266 1.00 65.53 344 ALA D CA 1
ATOM 16585 C C . ALA D 1 344 ? 94.683 77.057 87.811 1.00 65.78 344 ALA D C 1
ATOM 16586 O O . ALA D 1 344 ? 95.788 77.261 87.313 1.00 65.00 344 ALA D O 1
ATOM 16588 N N . MET D 1 345 ? 94.503 76.235 88.835 1.00 66.66 345 MET D N 1
ATOM 16589 C CA . MET D 1 345 ? 95.625 75.526 89.419 1.00 67.67 345 MET D CA 1
ATOM 16590 C C . MET D 1 345 ? 96.524 74.872 88.363 1.00 68.08 345 MET D C 1
ATOM 16591 O O . MET D 1 345 ? 97.739 74.780 88.537 1.00 68.79 345 MET D O 1
ATOM 16596 N N . PHE D 1 346 ? 95.928 74.410 87.271 1.00 67.90 346 PHE D N 1
ATOM 16597 C CA . PHE D 1 346 ? 96.704 73.767 86.218 1.00 68.49 346 PHE D CA 1
ATOM 16598 C C . PHE D 1 346 ? 97.568 74.786 85.513 1.00 68.35 346 PHE D C 1
ATOM 16599 O O . PHE D 1 346 ? 98.781 74.652 85.460 1.00 70.21 346 PHE D O 1
ATOM 16607 N N . ILE D 1 347 ? 96.935 75.804 84.957 1.00 67.38 347 ILE D N 1
ATOM 16608 C CA . ILE D 1 347 ? 97.673 76.884 84.318 1.00 67.68 347 ILE D CA 1
ATOM 16609 C C . ILE D 1 347 ? 98.742 77.513 85.212 1.00 70.14 347 ILE D C 1
ATOM 16610 O O . ILE D 1 347 ? 99.729 78.038 84.705 1.00 71.39 347 ILE D O 1
ATOM 16615 N N . ALA D 1 348 ? 98.545 77.483 86.529 1.00 71.32 348 ALA D N 1
ATOM 16616 C CA . ALA D 1 348 ? 99.481 78.133 87.436 1.00 72.47 348 ALA D CA 1
ATOM 16617 C C . ALA D 1 348 ? 100.707 77.254 87.590 1.00 75.25 348 ALA D C 1
ATOM 16618 O O . ALA D 1 348 ? 101.842 77.740 87.629 1.00 77.38 348 ALA D O 1
ATOM 16620 N N . LYS D 1 349 ? 100.474 75.953 87.673 1.00 76.46 349 LYS D N 1
ATOM 16621 C CA . LYS D 1 349 ? 101.564 74.993 87.711 1.00 79.49 349 LYS D CA 1
ATOM 16622 C C . LYS D 1 349 ? 102.308 75.060 86.384 1.00 80.07 349 LYS D C 1
ATOM 16623 O O . LYS D 1 349 ? 103.524 74.933 86.334 1.00 82.00 349 LYS D O 1
ATOM 16629 N N . LEU D 1 350 ? 101.564 75.285 85.308 1.00 78.80 350 LEU D N 1
ATOM 16630 C CA . LEU D 1 350 ? 102.149 75.303 83.972 1.00 79.38 350 LEU D CA 1
ATOM 16631 C C . LEU D 1 350 ? 103.058 76.494 83.746 1.00 80.43 350 LEU D C 1
ATOM 16632 O O . LEU D 1 350 ? 103.996 76.416 82.967 1.00 82.01 350 LEU D O 1
ATOM 16637 N N . LEU D 1 351 ? 102.780 77.601 84.414 1.00 80.06 351 LEU D N 1
ATOM 16638 C CA . LEU D 1 351 ? 103.484 78.824 84.102 1.00 81.40 351 LEU D CA 1
ATOM 16639 C C . LEU D 1 351 ? 104.766 78.989 84.884 1.00 86.05 351 LEU D C 1
ATOM 16640 O O . LEU D 1 351 ? 105.713 79.597 84.403 1.00 88.15 351 LEU D O 1
ATOM 16645 N N . SER D 1 352 ? 104.799 78.457 86.095 1.00 89.01 352 SER D N 1
ATOM 16646 C CA . SER D 1 352 ? 105.907 78.720 86.993 1.00 94.00 352 SER D CA 1
ATOM 16647 C C . SER D 1 352 ? 106.095 77.544 87.930 1.00 97.10 352 SER D C 1
ATOM 16648 O O . SER D 1 352 ? 105.224 76.687 88.025 1.00 96.46 352 SER D O 1
ATOM 16651 N N . GLY D 1 353 ? 107.227 77.506 88.625 1.00 101.66 353 GLY D N 1
ATOM 16652 C CA . GLY D 1 353 ? 107.457 76.513 89.679 1.00 105.07 353 GLY D CA 1
ATOM 16653 C C . GLY D 1 353 ? 106.992 76.962 91.069 1.00 105.46 353 GLY D C 1
ATOM 16654 O O . GLY D 1 353 ? 106.833 76.129 91.970 1.00 106.69 353 GLY D O 1
ATOM 16655 N N . GLY D 1 354 ? 106.781 78.270 91.246 1.00 104.60 354 GLY D N 1
ATOM 16656 C CA . GLY D 1 354 ? 106.346 78.834 92.530 1.00 104.49 354 GLY D CA 1
ATOM 16657 C C . GLY D 1 354 ? 104.929 79.388 92.437 1.00 102.12 354 GLY D C 1
ATOM 16658 O O . GLY D 1 354 ? 104.725 80.560 92.102 1.00 101.16 354 GLY D O 1
ATOM 16659 N N . HIS D 1 355 ? 103.950 78.546 92.771 1.00 101.41 355 HIS D N 1
ATOM 16660 C CA . HIS D 1 355 ? 102.550 78.777 92.412 1.00 98.88 355 HIS D CA 1
ATOM 16661 C C . HIS D 1 355 ? 101.562 78.554 93.556 1.00 97.66 355 HIS D C 1
ATOM 16662 O O . HIS D 1 355 ? 100.571 79.293 93.691 1.00 97.27 355 HIS D O 1
ATOM 16669 N N . LEU D 1 356 ? 101.827 77.525 94.358 1.00 97.26 356 LEU D N 1
ATOM 16670 C CA . LEU D 1 356 ? 100.888 77.023 95.364 1.00 95.63 356 LEU D CA 1
ATOM 16671 C C . LEU D 1 356 ? 100.761 75.550 95.053 1.00 95.72 356 LEU D C 1
ATOM 16672 O O . LEU D 1 356 ? 100.068 75.185 94.105 1.00 94.63 356 LEU D O 1
ATOM 16677 N N . LYS D 1 357 ? 101.458 74.711 95.819 1.00 96.75 357 LYS D N 1
ATOM 16678 C CA . LYS D 1 357 ? 101.492 73.275 95.548 1.00 96.56 357 LYS D CA 1
ATOM 16679 C C . LYS D 1 357 ? 100.068 72.749 95.461 1.00 94.27 357 LYS D C 1
ATOM 16680 O O . LYS D 1 357 ? 99.185 73.200 96.190 1.00 93.50 357 LYS D O 1
ATOM 16686 N N . TYR D 1 358 ? 99.828 71.806 94.567 1.00 93.12 358 TYR D N 1
ATOM 16687 C CA . TYR D 1 358 ? 98.463 71.395 94.346 1.00 91.28 358 TYR D CA 1
ATOM 16688 C C . TYR D 1 358 ? 98.373 70.160 93.488 1.00 92.62 358 TYR D C 1
ATOM 16689 O O . TYR D 1 358 ? 98.407 70.246 92.263 1.00 91.58 358 TYR D O 1
ATOM 16698 N N . GLU D 1 359 ? 98.227 69.010 94.130 1.00 95.45 359 GLU D N 1
ATOM 16699 C CA . GLU D 1 359 ? 98.222 67.754 93.401 1.00 97.94 359 GLU D CA 1
ATOM 16700 C C . GLU D 1 359 ? 96.898 67.426 92.749 1.00 96.72 359 GLU D C 1
ATOM 16701 O O . GLU D 1 359 ? 95.887 67.275 93.418 1.00 97.32 359 GLU D O 1
ATOM 16707 N N . SER D 1 360 ? 96.917 67.306 91.432 1.00 95.46 360 SER D N 1
ATOM 16708 C CA . SER D 1 360 ? 95.795 66.726 90.734 1.00 96.17 360 SER D CA 1
ATOM 16709 C C . SER D 1 360 ? 96.225 66.293 89.342 1.00 96.20 360 SER D C 1
ATOM 16710 O O . SER D 1 360 ? 97.154 66.859 88.780 1.00 94.76 360 SER D O 1
ATOM 16713 N N . ASP D 1 361 ? 95.571 65.275 88.799 1.00 98.28 361 ASP D N 1
ATOM 16714 C CA . ASP D 1 361 ? 95.936 64.776 87.489 1.00 98.83 361 ASP D CA 1
ATOM 16715 C C . ASP D 1 361 ? 95.276 65.600 86.411 1.00 95.85 361 ASP D C 1
ATOM 16716 O O . ASP D 1 361 ? 95.493 65.365 85.222 1.00 96.26 361 ASP D O 1
ATOM 16721 N N . PHE D 1 362 ? 94.473 66.577 86.826 1.00 92.97 362 PHE D N 1
ATOM 16722 C CA . PHE D 1 362 ? 93.749 67.396 85.874 1.00 89.53 362 PHE D CA 1
ATOM 16723 C C . PHE D 1 362 ? 94.729 68.017 84.899 1.00 88.06 362 PHE D C 1
ATOM 16724 O O . PHE D 1 362 ? 95.792 68.493 85.303 1.00 88.21 362 PHE D O 1
ATOM 16732 N N . LYS D 1 363 ? 94.390 68.013 83.616 1.00 87.30 363 LYS D N 1
ATOM 16733 C CA . LYS D 1 363 ? 95.128 68.845 82.678 1.00 85.89 363 LYS D CA 1
ATOM 16734 C C . LYS D 1 363 ? 94.226 69.495 81.628 1.00 83.89 363 LYS D C 1
ATOM 16735 O O . LYS D 1 363 ? 93.041 69.225 81.565 1.00 84.19 363 LYS D O 1
ATOM 16741 N N . ILE D 1 364 ? 94.792 70.399 80.845 1.00 82.34 364 ILE D N 1
ATOM 16742 C CA . ILE D 1 364 ? 94.124 70.902 79.677 1.00 80.79 364 ILE D CA 1
ATOM 16743 C C . ILE D 1 364 ? 94.838 70.289 78.483 1.00 83.70 364 ILE D C 1
ATOM 16744 O O . ILE D 1 364 ? 96.059 70.355 78.378 1.00 84.70 364 ILE D O 1
ATOM 16749 N N . ASN D 1 365 ? 94.095 69.658 77.593 1.00 86.21 365 ASN D N 1
ATOM 16750 C CA . ASN D 1 365 ? 94.739 68.869 76.565 1.00 89.72 365 ASN D CA 1
ATOM 16751 C C . ASN D 1 365 ? 95.024 69.648 75.307 1.00 89.81 365 ASN D C 1
ATOM 16752 O O . ASN D 1 365 ? 94.268 69.607 74.352 1.00 90.70 365 ASN D O 1
ATOM 16757 N N . ILE D 1 366 ? 96.122 70.367 75.296 1.00 90.15 366 ILE D N 1
ATOM 16758 C CA . ILE D 1 366 ? 96.580 70.929 74.051 1.00 90.37 366 ILE D CA 1
ATOM 16759 C C . ILE D 1 366 ? 96.858 69.767 73.059 1.00 91.66 366 ILE D C 1
ATOM 16760 O O . ILE D 1 366 ? 97.453 68.751 73.436 1.00 93.92 366 ILE D O 1
ATOM 16765 N N . PRO D 1 367 ? 96.428 69.935 71.813 1.00 90.23 367 PRO D N 1
ATOM 16766 C CA . PRO D 1 367 ? 96.800 69.007 70.740 1.00 91.40 367 PRO D CA 1
ATOM 16767 C C . PRO D 1 367 ? 98.247 68.540 70.869 1.00 93.37 367 PRO D C 1
ATOM 16768 O O . PRO D 1 367 ? 98.542 67.664 71.682 1.00 96.33 367 PRO D O 1
ATOM 16772 N N . ASN D 1 368 ? 99.125 69.134 70.064 1.00 92.55 368 ASN D N 1
ATOM 16773 C CA . ASN D 1 368 ? 100.515 68.704 69.961 1.00 94.81 368 ASN D CA 1
ATOM 16774 C C . ASN D 1 368 ? 100.812 67.982 68.648 1.00 96.59 368 ASN D C 1
ATOM 16775 O O . ASN D 1 368 ? 100.960 66.760 68.628 1.00 99.63 368 ASN D O 1
ATOM 16780 N N . VAL D 1 369 ? 100.900 68.735 67.553 1.00 94.99 369 VAL D N 1
ATOM 16781 C CA . VAL D 1 369 ? 100.994 68.128 66.248 1.00 95.48 369 VAL D CA 1
ATOM 16782 C C . VAL D 1 369 ? 102.350 68.436 65.660 1.00 97.47 369 VAL D C 1
ATOM 16783 O O . VAL D 1 369 ? 102.827 69.558 65.791 1.00 97.22 369 VAL D O 1
ATOM 16787 N N . LYS D 1 370 ? 102.982 67.450 65.025 1.00 100.10 370 LYS D N 1
ATOM 16788 C CA . LYS D 1 370 ? 104.379 67.608 64.596 1.00 102.71 370 LYS D CA 1
ATOM 16789 C C . LYS D 1 370 ? 104.639 67.903 63.114 1.00 102.51 370 LYS D C 1
ATOM 16790 O O . LYS D 1 370 ? 103.845 67.569 62.258 1.00 100.89 370 LYS D O 1
ATOM 16796 N N . SER D 1 375 ? 106.457 67.817 54.457 1.00 147.04 375 SER D N 1
ATOM 16797 C CA . SER D 1 375 ? 106.200 69.237 54.692 1.00 144.55 375 SER D CA 1
ATOM 16798 C C . SER D 1 375 ? 107.364 70.128 54.246 1.00 147.42 375 SER D C 1
ATOM 16799 O O . SER D 1 375 ? 108.478 70.099 54.805 1.00 150.60 375 SER D O 1
ATOM 16802 N N . ASP D 1 376 ? 107.073 70.930 53.230 1.00 146.45 376 ASP D N 1
ATOM 16803 C CA . ASP D 1 376 ? 108.076 71.687 52.516 1.00 148.63 376 ASP D CA 1
ATOM 16804 C C . ASP D 1 376 ? 107.456 72.978 52.032 1.00 145.85 376 ASP D C 1
ATOM 16805 O O . ASP D 1 376 ? 106.681 72.995 51.077 1.00 144.68 376 ASP D O 1
ATOM 16810 N N . ASP D 1 377 ? 107.764 74.051 52.747 1.00 144.69 377 ASP D N 1
ATOM 16811 C CA . ASP D 1 377 ? 107.579 75.391 52.225 1.00 143.73 377 ASP D CA 1
ATOM 16812 C C . ASP D 1 377 ? 106.900 75.376 50.862 1.00 142.29 377 ASP D C 1
ATOM 16813 O O . ASP D 1 377 ? 107.584 75.294 49.835 1.00 145.86 377 ASP D O 1
ATOM 16818 N N . LYS D 1 378 ? 105.574 75.470 50.831 1.00 136.72 378 LYS D N 1
ATOM 16819 C CA . LYS D 1 378 ? 104.925 75.861 49.583 1.00 134.74 378 LYS D CA 1
ATOM 16820 C C . LYS D 1 378 ? 104.682 74.723 48.587 1.00 133.18 378 LYS D C 1
ATOM 16821 O O . LYS D 1 378 ? 104.180 74.964 47.487 1.00 133.63 378 LYS D O 1
ATOM 16827 N N . ILE D 1 379 ? 105.054 73.496 48.938 1.00 130.87 379 ILE D N 1
ATOM 16828 C CA . ILE D 1 379 ? 104.550 72.365 48.169 1.00 128.05 379 ILE D CA 1
ATOM 16829 C C . ILE D 1 379 ? 103.307 71.878 48.908 1.00 122.06 379 ILE D C 1
ATOM 16830 O O . ILE D 1 379 ? 103.401 71.242 49.964 1.00 121.29 379 ILE D O 1
ATOM 16835 N N . ILE D 1 380 ? 102.142 72.235 48.366 1.00 117.05 380 ILE D N 1
ATOM 16836 C CA . ILE D 1 380 ? 100.861 71.956 49.002 1.00 110.70 380 ILE D CA 1
ATOM 16837 C C . ILE D 1 380 ? 100.092 70.879 48.274 1.00 108.60 380 ILE D C 1
ATOM 16838 O O . ILE D 1 380 ? 99.991 70.891 47.051 1.00 109.82 380 ILE D O 1
ATOM 16843 N N . ASP D 1 381 ? 99.520 69.961 49.033 1.00 105.14 381 ASP D N 1
ATOM 16844 C CA . ASP D 1 381 ? 98.798 68.855 48.439 1.00 103.84 381 ASP D CA 1
ATOM 16845 C C . ASP D 1 381 ? 97.312 69.161 48.383 1.00 100.58 381 ASP D C 1
ATOM 16846 O O . ASP D 1 381 ? 96.540 68.701 49.222 1.00 99.38 381 ASP D O 1
ATOM 16851 N N . PHE D 1 382 ? 96.909 69.949 47.395 1.00 99.11 382 PHE D N 1
ATOM 16852 C CA . PHE D 1 382 ? 95.525 70.358 47.313 1.00 96.04 382 PHE D CA 1
ATOM 16853 C C . PHE D 1 382 ? 94.599 69.143 47.302 1.00 95.83 382 PHE D C 1
ATOM 16854 O O . PHE D 1 382 ? 93.519 69.189 47.888 1.00 94.90 382 PHE D O 1
ATOM 16862 N N . GLN D 1 383 ? 95.026 68.055 46.667 1.00 96.89 383 GLN D N 1
ATOM 16863 C CA . GLN D 1 383 ? 94.234 66.827 46.663 1.00 97.12 383 GLN D CA 1
ATOM 16864 C C . GLN D 1 383 ? 93.727 66.440 48.049 1.00 94.54 383 GLN D C 1
ATOM 16865 O O . GLN D 1 383 ? 92.651 65.869 48.188 1.00 94.41 383 GLN D O 1
ATOM 16871 N N . SER D 1 384 ? 94.500 66.743 49.079 1.00 92.45 384 SER D N 1
ATOM 16872 C CA . SER D 1 384 ? 94.126 66.317 50.412 1.00 90.89 384 SER D CA 1
ATOM 16873 C C . SER D 1 384 ? 93.017 67.190 50.970 1.00 88.21 384 SER D C 1
ATOM 16874 O O . SER D 1 384 ? 92.229 66.754 51.801 1.00 87.77 384 SER D O 1
ATOM 16877 N N . LEU D 1 385 ? 92.963 68.431 50.510 1.00 86.85 385 LEU D N 1
ATOM 16878 C CA . LEU D 1 385 ? 91.883 69.321 50.888 1.00 85.05 385 LEU D CA 1
ATOM 16879 C C . LEU D 1 385 ? 90.586 68.894 50.218 1.00 85.99 385 LEU D C 1
ATOM 16880 O O . LEU D 1 385 ? 89.503 69.235 50.685 1.00 84.94 385 LEU D O 1
ATOM 16885 N N . LYS D 1 386 ? 90.699 68.171 49.105 1.00 88.28 386 LYS D N 1
ATOM 16886 C CA . LYS D 1 386 ? 89.515 67.805 48.331 1.00 89.94 386 LYS D CA 1
ATOM 16887 C C . LYS D 1 386 ? 88.484 67.164 49.232 1.00 90.65 386 LYS D C 1
ATOM 16888 O O . LYS D 1 386 ? 88.820 66.513 50.210 1.00 90.22 386 LYS D O 1
ATOM 16894 N N . ARG D 1 387 ? 87.218 67.322 48.890 1.00 103.28 428 ARG D N 1
ATOM 16895 C CA . ARG D 1 387 ? 86.147 66.860 49.751 1.00 99.90 428 ARG D CA 1
ATOM 16896 C C . ARG D 1 387 ? 85.463 65.631 49.200 1.00 97.36 428 ARG D C 1
ATOM 16897 O O . ARG D 1 387 ? 85.041 65.594 48.041 1.00 97.51 428 ARG D O 1
ATOM 16905 N N . GLU D 1 388 ? 85.363 64.623 50.048 1.00 95.65 429 GLU D N 1
ATOM 16906 C CA . GLU D 1 388 ? 84.620 63.423 49.730 1.00 93.50 429 GLU D CA 1
ATOM 16907 C C . GLU D 1 388 ? 83.282 63.780 49.053 1.00 89.96 429 GLU D C 1
ATOM 16908 O O . GLU D 1 388 ? 82.444 64.440 49.658 1.00 88.14 429 GLU D O 1
ATOM 16914 N N . ILE D 1 389 ? 83.071 63.356 47.808 1.00 89.28 430 ILE D N 1
ATOM 16915 C CA . ILE D 1 389 ? 81.893 63.818 47.032 1.00 87.39 430 ILE D CA 1
ATOM 16916 C C . ILE D 1 389 ? 80.569 63.894 47.802 1.00 83.54 430 ILE D C 1
ATOM 16917 O O . ILE D 1 389 ? 79.885 64.915 47.785 1.00 82.77 430 ILE D O 1
ATOM 16922 N N . VAL D 1 390 ? 80.205 62.799 48.456 1.00 81.43 431 VAL D N 1
ATOM 16923 C CA . VAL D 1 390 ? 78.960 62.719 49.216 1.00 78.25 431 VAL D CA 1
ATOM 16924 C C . VAL D 1 390 ? 78.881 63.756 50.335 1.00 77.64 431 VAL D C 1
ATOM 16925 O O . VAL D 1 390 ? 77.795 64.209 50.702 1.00 76.19 431 VAL D O 1
ATOM 16929 N N . LYS D 1 391 ? 80.034 64.132 50.879 1.00 78.94 432 LYS D N 1
ATOM 16930 C CA . LYS D 1 391 ? 80.060 65.043 52.002 1.00 78.50 432 LYS D CA 1
ATOM 16931 C C . LYS D 1 391 ? 79.669 66.454 51.606 1.00 78.48 432 LYS D C 1
ATOM 16932 O O . LYS D 1 391 ? 79.410 67.292 52.459 1.00 78.85 432 LYS D O 1
ATOM 16938 N N . ARG D 1 392 ? 79.624 66.735 50.319 1.00 78.53 433 ARG D N 1
ATOM 16939 C CA . ARG D 1 392 ? 79.255 68.083 49.931 1.00 79.48 433 ARG D CA 1
ATOM 16940 C C . ARG D 1 392 ? 77.848 68.208 49.347 1.00 77.32 433 ARG D C 1
ATOM 16941 O O . ARG D 1 392 ? 77.466 69.278 48.872 1.00 79.21 433 ARG D O 1
ATOM 16949 N N . ILE D 1 393 ? 77.077 67.125 49.399 1.00 73.29 434 ILE D N 1
ATOM 16950 C CA . ILE D 1 393 ? 75.655 67.213 49.123 1.00 70.88 434 ILE D CA 1
ATOM 16951 C C . ILE D 1 393 ? 75.059 68.156 50.154 1.00 70.95 434 ILE D C 1
ATOM 16952 O O . ILE D 1 393 ? 75.217 67.950 51.354 1.00 69.61 434 ILE D O 1
ATOM 16957 N N . VAL D 1 394 ? 74.366 69.192 49.698 1.00 72.76 435 VAL D N 1
ATOM 16958 C CA . VAL D 1 394 ? 73.782 70.150 50.627 1.00 72.78 435 VAL D CA 1
ATOM 16959 C C . VAL D 1 394 ? 72.261 70.117 50.658 1.00 71.12 435 VAL D C 1
ATOM 16960 O O . VAL D 1 394 ? 71.665 70.444 51.687 1.00 69.95 435 VAL D O 1
ATOM 16964 N N . PHE D 1 395 ? 71.646 69.755 49.525 1.00 71.05 436 PHE D N 1
ATOM 16965 C CA . PHE D 1 395 ? 70.193 69.776 49.373 1.00 70.35 436 PHE D CA 1
ATOM 16966 C C . PHE D 1 395 ? 69.587 68.389 49.387 1.00 68.02 436 PHE D C 1
ATOM 16967 O O . PHE D 1 395 ? 70.120 67.492 48.753 1.00 67.66 436 PHE D O 1
ATOM 16975 N N . LEU D 1 396 ? 68.467 68.213 50.094 1.00 67.25 437 LEU D N 1
ATOM 16976 C CA . LEU D 1 396 ? 67.792 66.912 50.147 1.00 64.75 437 LEU D CA 1
ATOM 16977 C C . LEU D 1 396 ? 67.487 66.490 48.727 1.00 67.25 437 LEU D C 1
ATOM 16978 O O . LEU D 1 396 ? 67.584 65.314 48.377 1.00 65.78 437 LEU D O 1
ATOM 16983 N N . LYS D 1 397 ? 67.119 67.470 47.906 1.00 71.67 438 LYS D N 1
ATOM 16984 C CA . LYS D 1 397 ? 66.923 67.241 46.482 1.00 75.15 438 LYS D CA 1
ATOM 16985 C C . LYS D 1 397 ? 67.976 66.265 45.937 1.00 75.48 438 LYS D C 1
ATOM 16986 O O . LYS D 1 397 ? 67.642 65.283 45.273 1.00 75.48 438 LYS D O 1
ATOM 16992 N N . ASP D 1 398 ? 69.247 66.530 46.250 1.00 76.43 439 ASP D N 1
ATOM 16993 C CA . ASP D 1 398 ? 70.376 65.734 45.741 1.00 77.24 439 ASP D CA 1
ATOM 16994 C C . ASP D 1 398 ? 70.618 64.418 46.488 1.00 75.14 439 ASP D C 1
ATOM 16995 O O . ASP D 1 398 ? 71.108 63.458 45.911 1.00 75.60 439 ASP D O 1
ATOM 17000 N N . LEU D 1 399 ? 70.301 64.370 47.773 1.00 73.54 440 LEU D N 1
ATOM 17001 C CA . LEU D 1 399 ? 70.351 63.105 48.471 1.00 72.12 440 LEU D CA 1
ATOM 17002 C C . LEU D 1 399 ? 69.485 62.107 47.734 1.00 73.75 440 LEU D C 1
ATOM 17003 O O . LEU D 1 399 ? 69.894 60.989 47.446 1.00 73.66 440 LEU D O 1
ATOM 17008 N N . MET D 1 400 ? 68.261 62.517 47.439 1.00 76.20 441 MET D N 1
ATOM 17009 C CA . MET D 1 400 ? 67.304 61.592 46.871 1.00 78.29 441 MET D CA 1
ATOM 17010 C C . MET D 1 400 ? 67.798 61.101 45.514 1.00 81.44 441 MET D C 1
ATOM 17011 O O . MET D 1 400 ? 67.545 59.955 45.126 1.00 82.55 441 MET D O 1
ATOM 17016 N N . LYS D 1 401 ? 68.502 61.962 44.788 1.00 83.31 442 LYS D N 1
ATOM 17017 C CA . LYS D 1 401 ? 68.975 61.562 43.481 1.00 86.38 442 LYS D CA 1
ATOM 17018 C C . LYS D 1 401 ? 70.007 60.453 43.644 1.00 85.76 442 LYS D C 1
ATOM 17019 O O . LYS D 1 401 ? 70.108 59.568 42.799 1.00 87.97 442 LYS D O 1
ATOM 17025 N N . GLU D 1 402 ? 70.751 60.484 44.748 1.00 83.49 443 GLU D N 1
ATOM 17026 C CA . GLU D 1 402 ? 71.745 59.450 45.030 1.00 82.83 443 GLU D CA 1
ATOM 17027 C C . GLU D 1 402 ? 71.068 58.132 45.349 1.00 81.84 443 GLU D C 1
ATOM 17028 O O . GLU D 1 402 ? 71.431 57.097 44.802 1.00 83.40 443 GLU D O 1
ATOM 17034 N N . TYR D 1 403 ? 70.078 58.167 46.230 1.00 79.86 444 TYR D N 1
ATOM 17035 C CA . TYR D 1 403 ? 69.359 56.957 46.580 1.00 79.82 444 TYR D CA 1
ATOM 17036 C C . TYR D 1 403 ? 68.747 56.290 45.366 1.00 83.99 444 TYR D C 1
ATOM 17037 O O . TYR D 1 403 ? 68.480 55.095 45.388 1.00 85.09 444 TYR D O 1
ATOM 17046 N N . GLU D 1 404 ? 68.531 57.052 44.301 1.00 87.40 445 GLU D N 1
ATOM 17047 C CA . GLU D 1 404 ? 67.952 56.488 43.096 1.00 91.91 445 GLU D CA 1
ATOM 17048 C C . GLU D 1 404 ? 69.005 55.896 42.169 1.00 95.28 445 GLU D C 1
ATOM 17049 O O . GLU D 1 404 ? 68.714 55.525 41.045 1.00 98.96 445 GLU D O 1
ATOM 17055 N N . LYS D 1 405 ? 70.233 55.807 42.657 1.00 95.18 446 LYS D N 1
ATOM 17056 C CA . LYS D 1 405 ? 71.302 55.155 41.917 1.00 98.91 446 LYS D CA 1
ATOM 17057 C C . LYS D 1 405 ? 71.711 53.876 42.641 1.00 99.67 446 LYS D C 1
ATOM 17058 O O . LYS D 1 405 ? 71.065 52.832 42.518 1.00 101.56 446 LYS D O 1
ATOM 17064 N N . SER D 1 409 ? 73.092 51.481 38.181 1.00 123.17 450 SER D N 1
ATOM 17065 C CA . SER D 1 409 ? 74.527 51.287 38.376 1.00 123.89 450 SER D CA 1
ATOM 17066 C C . SER D 1 409 ? 75.057 52.187 39.497 1.00 119.89 450 SER D C 1
ATOM 17067 O O . SER D 1 409 ? 75.881 53.078 39.257 1.00 119.82 450 SER D O 1
ATOM 17069 N N . ARG D 1 410 ? 74.564 51.950 40.717 1.00 116.65 451 ARG D N 1
ATOM 17070 C CA . ARG D 1 410 ? 75.066 52.603 41.929 1.00 112.71 451 ARG D CA 1
ATOM 17071 C C . ARG D 1 410 ? 76.557 52.330 42.119 1.00 114.43 451 ARG D C 1
ATOM 17072 O O . ARG D 1 410 ? 77.014 51.195 41.964 1.00 117.38 451 ARG D O 1
ATOM 17074 N N . LYS D 1 411 ? 77.312 53.370 42.462 1.00 113.13 452 LYS D N 1
ATOM 17075 C CA . LYS D 1 411 ? 78.773 53.262 42.622 1.00 114.72 452 LYS D CA 1
ATOM 17076 C C . LYS D 1 411 ? 79.191 52.585 43.943 1.00 112.38 452 LYS D C 1
ATOM 17077 O O . LYS D 1 411 ? 78.952 51.390 44.121 1.00 113.87 452 LYS D O 1
ATOM 17083 N N . ALA D 1 412 ? 79.794 53.338 44.866 1.00 108.69 453 ALA D N 1
ATOM 17084 C CA . ALA D 1 412 ? 80.377 52.737 46.079 1.00 106.55 453 ALA D CA 1
ATOM 17085 C C . ALA D 1 412 ? 79.542 52.894 47.361 1.00 100.79 453 ALA D C 1
ATOM 17086 O O . ALA D 1 412 ? 78.337 53.135 47.288 1.00 98.82 453 ALA D O 1
ATOM 17088 N N . PRO D 1 413 ? 80.199 52.797 48.538 1.00 98.22 454 PRO D N 1
ATOM 17089 C CA . PRO D 1 413 ? 79.618 52.534 49.867 1.00 93.94 454 PRO D CA 1
ATOM 17090 C C . PRO D 1 413 ? 78.357 53.337 50.205 1.00 88.39 454 PRO D C 1
ATOM 17091 O O . PRO D 1 413 ? 78.181 54.449 49.710 1.00 86.73 454 PRO D O 1
ATOM 17095 N N . LEU D 1 414 ? 77.509 52.771 51.062 1.00 85.18 455 LEU D N 1
ATOM 17096 C CA . LEU D 1 414 ? 76.254 53.410 51.452 1.00 80.52 455 LEU D CA 1
ATOM 17097 C C . LEU D 1 414 ? 76.309 54.085 52.807 1.00 77.05 455 LEU D C 1
ATOM 17098 O O . LEU D 1 414 ? 75.500 54.968 53.087 1.00 75.00 455 LEU D O 1
ATOM 17103 N N . ILE D 1 415 ? 77.234 53.669 53.666 1.00 76.59 456 ILE D N 1
ATOM 17104 C CA . ILE D 1 415 ? 77.233 54.233 55.012 1.00 73.54 456 ILE D CA 1
ATOM 17105 C C . ILE D 1 415 ? 77.497 55.743 54.964 1.00 71.37 456 ILE D C 1
ATOM 17106 O O . ILE D 1 415 ? 76.842 56.519 55.667 1.00 69.36 456 ILE D O 1
ATOM 17111 N N . PRO D 1 416 ? 78.425 56.172 54.101 1.00 71.49 457 PRO D N 1
ATOM 17112 C CA . PRO D 1 416 ? 78.628 57.592 53.900 1.00 70.33 457 PRO D CA 1
ATOM 17113 C C . PRO D 1 416 ? 77.310 58.306 53.590 1.00 67.22 457 PRO D C 1
ATOM 17114 O O . PRO D 1 416 ? 77.014 59.335 54.186 1.00 66.59 457 PRO D O 1
ATOM 17118 N N . LEU D 1 417 ? 76.521 57.761 52.674 1.00 66.27 458 LEU D N 1
ATOM 17119 C CA . LEU D 1 417 ? 75.239 58.364 52.306 1.00 64.58 458 LEU D CA 1
ATOM 17120 C C . LEU D 1 417 ? 74.267 58.418 53.497 1.00 62.45 458 LEU D C 1
ATOM 17121 O O . LEU D 1 417 ? 73.607 59.438 53.735 1.00 61.48 458 LEU D O 1
ATOM 17126 N N . LEU D 1 418 ? 74.174 57.328 54.248 1.00 61.48 459 LEU D N 1
ATOM 17127 C CA . LEU D 1 418 ? 73.290 57.319 55.394 1.00 58.95 459 LEU D CA 1
ATOM 17128 C C . LEU D 1 418 ? 73.776 58.346 56.411 1.00 59.17 459 LEU D C 1
ATOM 17129 O O . LEU D 1 418 ? 72.976 59.102 56.963 1.00 58.42 459 LEU D O 1
ATOM 17134 N N . LYS D 1 419 ? 75.090 58.372 56.648 1.00 60.71 460 LYS D N 1
ATOM 17135 C CA . LYS D 1 419 ? 75.687 59.337 57.560 1.00 60.93 460 LYS D CA 1
ATOM 17136 C C . LYS D 1 419 ? 75.304 60.727 57.113 1.00 60.03 460 LYS D C 1
ATOM 17137 O O . LYS D 1 419 ? 74.858 61.538 57.899 1.00 58.36 460 LYS D O 1
ATOM 17143 N N . GLN D 1 420 ? 75.452 60.984 55.827 1.00 61.85 461 GLN D N 1
ATOM 17144 C CA . GLN D 1 420 ? 75.122 62.297 55.283 1.00 63.93 461 GLN D CA 1
ATOM 17145 C C . GLN D 1 420 ? 73.626 62.613 55.404 1.00 62.75 461 GLN D C 1
ATOM 17146 O O . GLN D 1 420 ? 73.246 63.768 55.605 1.00 63.59 461 GLN D O 1
ATOM 17152 N N . THR D 1 421 ? 72.779 61.594 55.270 1.00 60.77 462 THR D N 1
ATOM 17153 C CA . THR D 1 421 ? 71.349 61.814 55.406 1.00 59.17 462 THR D CA 1
ATOM 17154 C C . THR D 1 421 ? 70.995 62.239 56.823 1.00 58.52 462 THR D C 1
ATOM 17155 O O . THR D 1 421 ? 70.133 63.096 57.039 1.00 58.25 462 THR D O 1
ATOM 17159 N N . VAL D 1 422 ? 71.658 61.644 57.801 1.00 58.75 463 VAL D N 1
ATOM 17160 C CA . VAL D 1 422 ? 71.414 62.067 59.166 1.00 58.66 463 VAL D CA 1
ATOM 17161 C C . VAL D 1 422 ? 71.838 63.514 59.322 1.00 60.76 463 VAL D C 1
ATOM 17162 O O . VAL D 1 422 ? 71.071 64.349 59.787 1.00 61.42 463 VAL D O 1
ATOM 17166 N N . LYS D 1 423 ? 73.046 63.819 58.879 1.00 62.80 464 LYS D N 1
ATOM 17167 C CA . LYS D 1 423 ? 73.590 65.148 59.059 1.00 65.68 464 LYS D CA 1
ATOM 17168 C C . LYS D 1 423 ? 72.629 66.188 58.541 1.00 66.55 464 LYS D C 1
ATOM 17169 O O . LYS D 1 423 ? 72.222 67.074 59.278 1.00 67.74 464 LYS D O 1
ATOM 17175 N N . LEU D 1 424 ? 72.275 66.077 57.266 1.00 67.10 465 LEU D N 1
ATOM 17176 C CA . LEU D 1 424 ? 71.405 67.051 56.603 1.00 68.65 465 LEU D CA 1
ATOM 17177 C C . LEU D 1 424 ? 70.016 67.103 57.207 1.00 68.55 465 LEU D C 1
ATOM 17178 O O . LEU D 1 424 ? 69.532 68.178 57.554 1.00 70.30 465 LEU D O 1
ATOM 17183 N N . ILE D 1 425 ? 69.350 65.961 57.323 1.00 67.27 466 ILE D N 1
ATOM 17184 C CA . ILE D 1 425 ? 67.989 66.005 57.830 1.00 67.37 466 ILE D CA 1
ATOM 17185 C C . ILE D 1 425 ? 67.902 66.606 59.225 1.00 68.12 466 ILE D C 1
ATOM 17186 O O . ILE D 1 425 ? 66.970 67.345 59.519 1.00 69.08 466 ILE D O 1
ATOM 17191 N N . ARG D 1 426 ? 68.880 66.325 60.073 1.00 68.40 467 ARG D N 1
ATOM 17192 C CA . ARG D 1 426 ? 68.804 66.815 61.427 1.00 70.16 467 ARG D CA 1
ATOM 17193 C C . ARG D 1 426 ? 69.155 68.280 61.498 1.00 75.04 467 ARG D C 1
ATOM 17194 O O . ARG D 1 426 ? 68.599 69.017 62.290 1.00 76.55 467 ARG D O 1
ATOM 17202 N N . GLN D 1 427 ? 70.091 68.704 60.672 1.00 78.89 468 GLN D N 1
ATOM 17203 C CA . GLN D 1 427 ? 70.529 70.083 60.689 1.00 84.79 468 GLN D CA 1
ATOM 17204 C C . GLN D 1 427 ? 69.600 70.866 59.788 1.00 87.16 468 GLN D C 1
ATOM 17205 O O . GLN D 1 427 ? 69.809 70.897 58.574 1.00 88.19 468 GLN D O 1
ATOM 17211 N N . LYS D 1 428 ? 68.580 71.500 60.362 1.00 89.19 469 LYS D N 1
ATOM 17212 C CA . LYS D 1 428 ? 67.617 72.227 59.553 1.00 91.41 469 LYS D CA 1
ATOM 17213 C C . LYS D 1 428 ? 66.535 71.222 59.204 1.00 89.23 469 LYS D C 1
ATOM 17214 O O . LYS D 1 428 ? 65.602 70.950 59.992 1.00 88.11 469 LYS D O 1
ATOM 17220 N N . ALA D 1 429 ? 66.724 70.646 58.015 1.00 89.09 470 ALA D N 1
ATOM 17221 C CA . ALA D 1 429 ? 65.807 69.707 57.352 1.00 86.87 470 ALA D CA 1
ATOM 17222 C C . ALA D 1 429 ? 65.806 70.006 55.849 1.00 88.75 470 ALA D C 1
ATOM 17223 O O . ALA D 1 429 ? 66.576 70.856 55.357 1.00 91.57 470 ALA D O 1
ATOM 17225 N N . PHE D 1 431 ? 64.059 73.519 56.073 1.00 115.19 472 PHE D N 1
ATOM 17226 C CA . PHE D 1 431 ? 62.846 72.942 56.651 1.00 113.89 472 PHE D CA 1
ATOM 17227 C C . PHE D 1 431 ? 61.564 73.643 56.156 1.00 116.69 472 PHE D C 1
ATOM 17228 O O . PHE D 1 431 ? 61.623 74.670 55.468 1.00 120.93 472 PHE D O 1
ATOM 17236 N N . GLN D 1 432 ? 60.416 73.064 56.516 1.00 114.51 473 GLN D N 1
ATOM 17237 C CA . GLN D 1 432 ? 59.081 73.497 56.058 1.00 116.27 473 GLN D CA 1
ATOM 17238 C C . GLN D 1 432 ? 58.962 73.981 54.600 1.00 118.20 473 GLN D C 1
ATOM 17239 O O . GLN D 1 432 ? 57.901 74.464 54.202 1.00 122.11 473 GLN D O 1
ATOM 17245 N N . LEU D 1 433 ? 60.022 73.862 53.804 1.00 115.58 474 LEU D N 1
ATOM 17246 C CA . LEU D 1 433 ? 59.959 74.292 52.389 1.00 116.77 474 LEU D CA 1
ATOM 17247 C C . LEU D 1 433 ? 59.160 73.292 51.514 1.00 113.96 474 LEU D C 1
ATOM 17248 O O . LEU D 1 433 ? 57.936 73.160 51.651 1.00 114.72 474 LEU D O 1
ATOM 17253 N N . GLU D 1 434 ? 59.858 72.615 50.606 1.00 110.06 475 GLU D N 1
ATOM 17254 C CA . GLU D 1 434 ? 59.306 71.464 49.901 1.00 106.01 475 GLU D CA 1
ATOM 17255 C C . GLU D 1 434 ? 60.000 70.243 50.482 1.00 98.64 475 GLU D C 1
ATOM 17256 O O . GLU D 1 434 ? 60.284 69.273 49.784 1.00 97.38 475 GLU D O 1
ATOM 17262 N N . VAL D 1 435 ? 60.286 70.310 51.773 1.00 93.39 476 VAL D N 1
ATOM 17263 C CA . VAL D 1 435 ? 61.102 69.307 52.429 1.00 86.60 476 VAL D CA 1
ATOM 17264 C C . VAL D 1 435 ? 60.369 67.984 52.645 1.00 82.28 476 VAL D C 1
ATOM 17265 O O . VAL D 1 435 ? 60.960 66.908 52.548 1.00 79.81 476 VAL D O 1
ATOM 17269 N N . GLY D 1 436 ? 59.078 68.062 52.940 1.00 80.98 477 GLY D N 1
ATOM 17270 C CA . GLY D 1 436 ? 58.294 66.863 53.198 1.00 76.39 477 GLY D CA 1
ATOM 17271 C C . GLY D 1 436 ? 58.387 65.860 52.071 1.00 74.11 477 GLY D C 1
ATOM 17272 O O . GLY D 1 436 ? 58.487 64.661 52.307 1.00 71.56 477 GLY D O 1
ATOM 17273 N N . TYR D 1 437 ? 58.357 66.357 50.838 1.00 75.31 478 TYR D N 1
ATOM 17274 C CA . TYR D 1 437 ? 58.371 65.501 49.649 1.00 73.91 478 TYR D CA 1
ATOM 17275 C C . TYR D 1 437 ? 59.632 64.672 49.515 1.00 70.13 478 TYR D C 1
ATOM 17276 O O . TYR D 1 437 ? 59.567 63.466 49.362 1.00 68.69 478 TYR D O 1
ATOM 17285 N N . TYR D 1 438 ? 60.781 65.328 49.571 1.00 69.02 479 TYR D N 1
ATOM 17286 C CA . TYR D 1 438 ? 62.061 64.650 49.464 1.00 66.30 479 TYR D CA 1
ATOM 17287 C C . TYR D 1 438 ? 62.321 63.710 50.636 1.00 63.73 479 TYR D C 1
ATOM 17288 O O . TYR D 1 438 ? 62.774 62.583 50.445 1.00 62.57 479 TYR D O 1
ATOM 17297 N N . ALA D 1 439 ? 62.036 64.166 51.853 1.00 63.52 480 ALA D N 1
ATOM 17298 C CA . ALA D 1 439 ? 62.257 63.326 53.037 1.00 61.33 480 ALA D CA 1
ATOM 17299 C C . ALA D 1 439 ? 61.514 62.015 52.851 1.00 61.24 480 ALA D C 1
ATOM 17300 O O . ALA D 1 439 ? 62.006 60.937 53.169 1.00 59.73 480 ALA D O 1
ATOM 17302 N N . GLN D 1 440 ? 60.311 62.126 52.319 1.00 63.77 481 GLN D N 1
ATOM 17303 C CA . GLN D 1 440 ? 59.476 60.977 52.151 1.00 65.20 481 GLN D CA 1
ATOM 17304 C C . GLN D 1 440 ? 60.092 59.942 51.214 1.00 65.86 481 GLN D C 1
ATOM 17305 O O . GLN D 1 440 ? 60.138 58.754 51.543 1.00 65.37 481 GLN D O 1
ATOM 17311 N N . GLY D 1 441 ? 60.531 60.386 50.035 1.00 67.44 482 GLY D N 1
ATOM 17312 C CA . GLY D 1 441 ? 61.228 59.515 49.098 1.00 67.46 482 GLY D CA 1
ATOM 17313 C C . GLY D 1 441 ? 62.449 58.941 49.779 1.00 65.45 482 GLY D C 1
ATOM 17314 O O . GLY D 1 441 ? 62.609 57.730 49.845 1.00 66.32 482 GLY D O 1
ATOM 17315 N N . ILE D 1 442 ? 63.306 59.805 50.319 1.00 63.16 483 ILE D N 1
ATOM 17316 C CA . ILE D 1 442 ? 64.496 59.333 50.997 1.00 60.03 483 ILE D CA 1
ATOM 17317 C C . ILE D 1 442 ? 64.166 58.230 52.000 1.00 58.86 483 ILE D C 1
ATOM 17318 O O . ILE D 1 442 ? 64.833 57.208 52.013 1.00 59.42 483 ILE D O 1
ATOM 17323 N N . LEU D 1 443 ? 63.146 58.423 52.836 1.00 57.70 484 LEU D N 1
ATOM 17324 C CA . LEU D 1 443 ? 62.828 57.422 53.851 1.00 56.49 484 LEU D CA 1
ATOM 17325 C C . LEU D 1 443 ? 62.454 56.120 53.171 1.00 58.51 484 LEU D C 1
ATOM 17326 O O . LEU D 1 443 ? 62.973 55.056 53.492 1.00 58.92 484 LEU D O 1
ATOM 17331 N N . SER D 1 444 ? 61.527 56.219 52.233 1.00 60.86 485 SER D N 1
ATOM 17332 C CA . SER D 1 444 ? 61.105 55.078 51.459 1.00 63.02 485 SER D CA 1
ATOM 17333 C C . SER D 1 444 ? 62.329 54.328 50.955 1.00 63.74 485 SER D C 1
ATOM 17334 O O . SER D 1 444 ? 62.458 53.129 51.175 1.00 64.45 485 SER D O 1
ATOM 17337 N N . SER D 1 445 ? 63.230 55.040 50.285 1.00 64.11 486 SER D N 1
ATOM 17338 C CA . SER D 1 445 ? 64.437 54.438 49.750 1.00 65.34 486 SER D CA 1
ATOM 17339 C C . SER D 1 445 ? 65.239 53.739 50.836 1.00 64.56 486 SER D C 1
ATOM 17340 O O . SER D 1 445 ? 65.669 52.599 50.679 1.00 67.08 486 SER D O 1
ATOM 17343 N N . ILE D 1 446 ? 65.455 54.426 51.941 1.00 62.07 487 ILE D N 1
ATOM 17344 C CA . ILE D 1 446 ? 66.311 53.906 52.981 1.00 60.84 487 ILE D CA 1
ATOM 17345 C C . ILE D 1 446 ? 65.753 52.610 53.565 1.00 62.39 487 ILE D C 1
ATOM 17346 O O . ILE D 1 446 ? 66.516 51.676 53.878 1.00 63.94 487 ILE D O 1
ATOM 17351 N N . VAL D 1 447 ? 64.433 52.533 53.695 1.00 62.80 488 VAL D N 1
ATOM 17352 C CA . VAL D 1 447 ? 63.815 51.321 54.229 1.00 64.74 488 VAL D CA 1
ATOM 17353 C C . VAL D 1 447 ? 64.143 50.104 53.371 1.00 68.14 488 VAL D C 1
ATOM 17354 O O . VAL D 1 447 ? 64.385 49.026 53.905 1.00 70.11 488 VAL D O 1
ATOM 17358 N N . CYS D 1 448 ? 64.162 50.287 52.054 1.00 69.46 489 CYS D N 1
ATOM 17359 C CA . CYS D 1 448 ? 64.355 49.198 51.122 1.00 72.96 489 CYS D CA 1
ATOM 17360 C C . CYS D 1 448 ? 65.792 48.807 50.886 1.00 73.84 489 CYS D C 1
ATOM 17361 O O . CYS D 1 448 ? 66.057 47.765 50.290 1.00 77.19 489 CYS D O 1
ATOM 17364 N N . LEU D 1 449 ? 66.722 49.638 51.341 1.00 71.50 490 LEU D N 1
ATOM 17365 C CA . LEU D 1 449 ? 68.137 49.358 51.145 1.00 72.31 490 LEU D CA 1
ATOM 17366 C C . LEU D 1 449 ? 68.517 47.970 51.620 1.00 74.82 490 LEU D C 1
ATOM 17367 O O . LEU D 1 449 ? 68.074 47.522 52.673 1.00 74.30 490 LEU D O 1
ATOM 17372 N N . ASN D 1 450 ? 69.349 47.294 50.844 1.00 78.31 491 ASN D N 1
ATOM 17373 C CA . ASN D 1 450 ? 70.015 46.098 51.318 1.00 81.49 491 ASN D CA 1
ATOM 17374 C C . ASN D 1 450 ? 71.492 46.400 51.436 1.00 82.93 491 ASN D C 1
ATOM 17375 O O . ASN D 1 450 ? 72.022 47.250 50.709 1.00 82.98 491 ASN D O 1
ATOM 17380 N N . ASN D 1 451 ? 72.172 45.711 52.341 1.00 84.83 492 ASN D N 1
ATOM 17381 C CA . ASN D 1 451 ? 73.602 45.913 52.466 1.00 86.62 492 ASN D CA 1
ATOM 17382 C C . ASN D 1 451 ? 74.345 45.256 51.296 1.00 91.87 492 ASN D C 1
ATOM 17383 O O . ASN D 1 451 ? 74.730 44.091 51.374 1.00 95.75 492 ASN D O 1
ATOM 17388 N N . GLU D 1 452 ? 74.538 46.016 50.215 1.00 92.65 493 GLU D N 1
ATOM 17389 C CA . GLU D 1 452 ? 75.051 45.491 48.949 1.00 97.33 493 GLU D CA 1
ATOM 17390 C C . GLU D 1 452 ? 76.526 45.188 48.952 1.00 100.03 493 GLU D C 1
ATOM 17391 O O . GLU D 1 452 ? 76.983 44.371 48.163 1.00 104.42 493 GLU D O 1
ATOM 17397 N N . PHE D 1 453 ? 77.270 45.868 49.815 1.00 98.21 494 PHE D N 1
ATOM 17398 C CA . PHE D 1 453 ? 78.711 45.688 49.892 1.00 101.56 494 PHE D CA 1
ATOM 17399 C C . PHE D 1 453 ? 79.022 45.346 51.335 1.00 101.25 494 PHE D C 1
ATOM 17400 O O . PHE D 1 453 ? 80.109 45.601 51.849 1.00 102.14 494 PHE D O 1
ATOM 17408 N N . ASP D 1 454 ? 78.028 44.728 51.966 1.00 100.33 495 ASP D N 1
ATOM 17409 C CA . ASP D 1 454 ? 77.992 44.569 53.409 1.00 99.05 495 ASP D CA 1
ATOM 17410 C C . ASP D 1 454 ? 79.167 45.275 54.052 1.00 97.90 495 ASP D C 1
ATOM 17411 O O . ASP D 1 454 ? 80.284 44.760 54.087 1.00 101.41 495 ASP D O 1
ATOM 17416 N N . GLU D 1 455 ? 78.889 46.480 54.525 1.00 92.54 496 GLU D N 1
ATOM 17417 C CA . GLU D 1 455 ? 79.829 47.238 55.298 1.00 91.59 496 GLU D CA 1
ATOM 17418 C C . GLU D 1 455 ? 79.461 47.041 56.764 1.00 89.52 496 GLU D C 1
ATOM 17419 O O . GLU D 1 455 ? 78.293 46.855 57.098 1.00 86.50 496 GLU D O 1
ATOM 17425 N N . PRO D 1 456 ? 80.463 47.054 57.640 1.00 91.03 497 PRO D N 1
ATOM 17426 C CA . PRO D 1 456 ? 80.157 46.911 59.044 1.00 90.32 497 PRO D CA 1
ATOM 17427 C C . PRO D 1 456 ? 79.238 48.065 59.434 1.00 85.73 497 PRO D C 1
ATOM 17428 O O . PRO D 1 456 ? 79.257 49.103 58.779 1.00 83.76 497 PRO D O 1
ATOM 17432 N N . LEU D 1 457 ? 78.435 47.879 60.479 1.00 84.04 498 LEU D N 1
ATOM 17433 C CA . LEU D 1 457 ? 77.682 48.958 61.095 1.00 79.56 498 LEU D CA 1
ATOM 17434 C C . LEU D 1 457 ? 76.582 49.518 60.218 1.00 76.91 498 LEU D C 1
ATOM 17435 O O . LEU D 1 457 ? 75.919 50.477 60.606 1.00 74.87 498 LEU D O 1
ATOM 17440 N N . PHE D 1 458 ? 76.384 48.947 59.033 1.00 78.02 499 PHE D N 1
ATOM 17441 C CA . PHE D 1 458 ? 75.172 49.241 58.255 1.00 75.75 499 PHE D CA 1
ATOM 17442 C C . PHE D 1 458 ? 74.040 48.988 59.232 1.00 75.05 499 PHE D C 1
ATOM 17443 O O . PHE D 1 458 ? 74.296 48.576 60.371 1.00 78.84 499 PHE D O 1
ATOM 17451 N N . GLU D 1 459 ? 72.795 49.194 58.855 1.00 71.70 500 GLU D N 1
ATOM 17452 C CA . GLU D 1 459 ? 71.725 48.839 59.800 1.00 69.67 500 GLU D CA 1
ATOM 17453 C C . GLU D 1 459 ? 71.654 49.795 60.957 1.00 67.17 500 GLU D C 1
ATOM 17454 O O . GLU D 1 459 ? 70.587 50.309 61.256 1.00 66.05 500 GLU D O 1
ATOM 17460 N N . GLN D 1 460 ? 72.767 50.016 61.642 1.00 67.57 501 GLN D N 1
ATOM 17461 C CA . GLN D 1 460 ? 72.798 51.065 62.639 1.00 66.27 501 GLN D CA 1
ATOM 17462 C C . GLN D 1 460 ? 72.555 52.375 61.941 1.00 63.47 501 GLN D C 1
ATOM 17463 O O . GLN D 1 460 ? 71.686 53.167 62.331 1.00 61.29 501 GLN D O 1
ATOM 17469 N N . TRP D 1 461 ? 73.307 52.597 60.875 1.00 63.55 502 TRP D N 1
ATOM 17470 C CA . TRP D 1 461 ? 73.169 53.829 60.159 1.00 61.46 502 TRP D CA 1
ATOM 17471 C C . TRP D 1 461 ? 71.836 53.857 59.455 1.00 60.01 502 TRP D C 1
ATOM 17472 O O . TRP D 1 461 ? 71.198 54.903 59.383 1.00 59.43 502 TRP D O 1
ATOM 17483 N N . ARG D 1 462 ? 71.382 52.717 58.951 1.00 60.23 503 ARG D N 1
ATOM 17484 C CA . ARG D 1 462 ? 70.035 52.696 58.418 1.00 58.46 503 ARG D CA 1
ATOM 17485 C C . ARG D 1 462 ? 69.044 53.124 59.506 1.00 57.04 503 ARG D C 1
ATOM 17486 O O . ARG D 1 462 ? 68.141 53.941 59.263 1.00 56.93 503 ARG D O 1
ATOM 17494 N N . ILE D 1 463 ? 69.201 52.590 60.706 1.00 56.65 504 ILE D N 1
ATOM 17495 C CA . ILE D 1 463 ? 68.260 52.927 61.739 1.00 56.25 504 ILE D CA 1
ATOM 17496 C C . ILE D 1 463 ? 68.402 54.403 62.080 1.00 57.07 504 ILE D C 1
ATOM 17497 O O . ILE D 1 463 ? 67.398 55.105 62.268 1.00 56.09 504 ILE D O 1
ATOM 17502 N N . ASN D 1 464 ? 69.642 54.893 62.108 1.00 59.39 505 ASN D N 1
ATOM 17503 C CA . ASN D 1 464 ? 69.875 56.320 62.372 1.00 60.63 505 ASN D CA 1
ATOM 17504 C C . ASN D 1 464 ? 69.199 57.214 61.366 1.00 60.13 505 ASN D C 1
ATOM 17505 O O . ASN D 1 464 ? 68.581 58.196 61.744 1.00 61.02 505 ASN D O 1
ATOM 17510 N N . ALA D 1 465 ? 69.361 56.896 60.089 1.00 59.86 506 ALA D N 1
ATOM 17511 C CA . ALA D 1 465 ? 68.776 57.685 59.048 1.00 59.66 506 ALA D CA 1
ATOM 17512 C C . ALA D 1 465 ? 67.267 57.687 59.240 1.00 58.31 506 ALA D C 1
ATOM 17513 O O . ALA D 1 465 ? 66.624 58.737 59.218 1.00 58.02 506 ALA D O 1
ATOM 17515 N N . LEU D 1 466 ? 66.696 56.511 59.447 1.00 57.77 507 LEU D N 1
ATOM 17516 C CA . LEU D 1 466 ? 65.246 56.425 59.584 1.00 57.31 507 LEU D CA 1
ATOM 17517 C C . LEU D 1 466 ? 64.767 57.200 60.812 1.00 56.94 507 LEU D C 1
ATOM 17518 O O . LEU D 1 466 ? 63.801 57.976 60.748 1.00 57.03 507 LEU D O 1
ATOM 17523 N N . THR D 1 467 ? 65.441 56.984 61.935 1.00 56.77 508 THR D N 1
ATOM 17524 C CA . THR D 1 467 ? 65.020 57.617 63.170 1.00 56.56 508 THR D CA 1
ATOM 17525 C C . THR D 1 467 ? 65.027 59.131 62.980 1.00 57.34 508 THR D C 1
ATOM 17526 O O . THR D 1 467 ? 64.106 59.835 63.413 1.00 58.26 508 THR D O 1
ATOM 17530 N N . SER D 1 468 ? 66.050 59.638 62.311 1.00 57.41 509 SER D N 1
ATOM 17531 C CA . SER D 1 468 ? 66.228 61.063 62.268 1.00 58.24 509 SER D CA 1
ATOM 17532 C C . SER D 1 468 ? 65.212 61.671 61.349 1.00 58.15 509 SER D C 1
ATOM 17533 O O . SER D 1 468 ? 64.715 62.763 61.606 1.00 59.38 509 SER D O 1
ATOM 17536 N N . ILE D 1 469 ? 64.864 60.970 60.283 1.00 57.49 510 ILE D N 1
ATOM 17537 C CA . ILE D 1 469 ? 63.757 61.468 59.465 1.00 57.64 510 ILE D CA 1
ATOM 17538 C C . ILE D 1 469 ? 62.473 61.486 60.285 1.00 57.58 510 ILE D C 1
ATOM 17539 O O . ILE D 1 469 ? 61.694 62.437 60.223 1.00 59.21 510 ILE D O 1
ATOM 17544 N N . LEU D 1 470 ? 62.258 60.435 61.066 1.00 56.09 511 LEU D N 1
ATOM 17545 C CA . LEU D 1 470 ? 61.042 60.343 61.861 1.00 55.64 511 LEU D CA 1
ATOM 17546 C C . LEU D 1 470 ? 60.984 61.405 62.957 1.00 56.21 511 LEU D C 1
ATOM 17547 O O . LEU D 1 470 ? 59.903 61.898 63.301 1.00 57.68 511 LEU D O 1
ATOM 17552 N N . VAL D 1 471 ? 62.142 61.775 63.491 1.00 55.53 512 VAL D N 1
ATOM 17553 C CA . VAL D 1 471 ? 62.192 62.738 64.590 1.00 55.77 512 VAL D CA 1
ATOM 17554 C C . VAL D 1 471 ? 61.985 64.156 64.070 1.00 58.34 512 VAL D C 1
ATOM 17555 O O . VAL D 1 471 ? 61.241 64.952 64.659 1.00 59.75 512 VAL D O 1
ATOM 17559 N N . VAL D 1 472 ? 62.636 64.461 62.950 1.00 59.00 513 VAL D N 1
ATOM 17560 C CA . VAL D 1 472 ? 62.554 65.789 62.371 1.00 60.99 513 VAL D CA 1
ATOM 17561 C C . VAL D 1 472 ? 61.207 66.018 61.711 1.00 62.12 513 VAL D C 1
ATOM 17562 O O . VAL D 1 472 ? 60.705 67.138 61.705 1.00 64.55 513 VAL D O 1
ATOM 17566 N N . LEU D 1 473 ? 60.620 64.957 61.164 1.00 60.92 514 LEU D N 1
ATOM 17567 C CA . LEU D 1 473 ? 59.351 65.072 60.455 1.00 62.22 514 LEU D CA 1
ATOM 17568 C C . LEU D 1 473 ? 58.364 64.010 60.910 1.00 62.08 514 LEU D C 1
ATOM 17569 O O . LEU D 1 473 ? 57.956 63.176 60.114 1.00 62.88 514 LEU D O 1
ATOM 17574 N N . PRO D 1 474 ? 57.959 64.042 62.184 1.00 61.83 515 PRO D N 1
ATOM 17575 C CA . PRO D 1 474 ? 57.158 62.974 62.760 1.00 60.84 515 PRO D CA 1
ATOM 17576 C C . PRO D 1 474 ? 56.043 62.469 61.865 1.00 61.87 515 PRO D C 1
ATOM 17577 O O . PRO D 1 474 ? 55.745 61.293 61.894 1.00 60.10 515 PRO D O 1
ATOM 17581 N N . GLU D 1 475 ? 55.398 63.320 61.072 1.00 65.83 516 GLU D N 1
ATOM 17582 C CA . GLU D 1 475 ? 54.229 62.796 60.359 1.00 68.78 516 GLU D CA 1
ATOM 17583 C C . GLU D 1 475 ? 54.596 62.026 59.099 1.00 68.11 516 GLU D C 1
ATOM 17584 O O . GLU D 1 475 ? 53.732 61.483 58.401 1.00 69.95 516 GLU D O 1
ATOM 17590 N N . LYS D 1 476 ? 55.891 61.970 58.829 1.00 65.71 517 LYS D N 1
ATOM 17591 C CA . LYS D 1 476 ? 56.381 61.089 57.806 1.00 64.61 517 LYS D CA 1
ATOM 17592 C C . LYS D 1 476 ? 56.257 59.654 58.309 1.00 63.96 517 LYS D C 1
ATOM 17593 O O . LYS D 1 476 ? 56.619 58.723 57.596 1.00 64.04 517 LYS D O 1
ATOM 17599 N N . VAL D 1 477 ? 55.707 59.479 59.516 1.00 64.02 518 VAL D N 1
ATOM 17600 C CA . VAL D 1 477 ? 55.470 58.141 60.080 1.00 63.93 518 VAL D CA 1
ATOM 17601 C C . VAL D 1 477 ? 54.315 57.454 59.384 1.00 66.18 518 VAL D C 1
ATOM 17602 O O . VAL D 1 477 ? 54.203 56.229 59.391 1.00 66.80 518 VAL D O 1
ATOM 17606 N N . ASN D 1 478 ? 53.431 58.245 58.800 1.00 68.09 519 ASN D N 1
ATOM 17607 C CA . ASN D 1 478 ? 52.271 57.692 58.156 1.00 70.54 519 ASN D CA 1
ATOM 17608 C C . ASN D 1 478 ? 52.700 56.766 57.035 1.00 71.14 519 ASN D C 1
ATOM 17609 O O . ASN D 1 478 ? 52.264 55.612 56.965 1.00 72.51 519 ASN D O 1
ATOM 17614 N N . GLY D 1 479 ? 53.580 57.268 56.175 1.00 70.32 520 GLY D N 1
ATOM 17615 C CA . GLY D 1 479 ? 54.054 56.501 55.047 1.00 70.49 520 GLY D CA 1
ATOM 17616 C C . GLY D 1 479 ? 54.997 55.416 55.485 1.00 68.24 520 GLY D C 1
ATOM 17617 O O . GLY D 1 479 ? 55.058 54.362 54.873 1.00 69.80 520 GLY D O 1
ATOM 17618 N N . ALA D 1 480 ? 55.745 55.666 56.549 1.00 65.79 521 ALA D N 1
ATOM 17619 C CA . ALA D 1 480 ? 56.700 54.671 57.026 1.00 64.59 521 ALA D CA 1
ATOM 17620 C C . ALA D 1 480 ? 55.955 53.434 57.525 1.00 66.80 521 ALA D C 1
ATOM 17621 O O . ALA D 1 480 ? 56.240 52.302 57.107 1.00 67.83 521 ALA D O 1
ATOM 17623 N N . ILE D 1 481 ? 54.979 53.656 58.403 1.00 67.91 522 ILE D N 1
ATOM 17624 C CA . ILE D 1 481 ? 54.167 52.563 58.917 1.00 69.60 522 ILE D CA 1
ATOM 17625 C C . ILE D 1 481 ? 53.390 51.861 57.801 1.00 74.08 522 ILE D C 1
ATOM 17626 O O . ILE D 1 481 ? 53.032 50.693 57.944 1.00 76.67 522 ILE D O 1
ATOM 17631 N N . ASN D 1 482 ? 53.134 52.550 56.692 1.00 75.79 523 ASN D N 1
ATOM 17632 C CA . ASN D 1 482 ? 52.451 51.902 55.573 1.00 80.23 523 ASN D CA 1
ATOM 17633 C C . ASN D 1 482 ? 53.384 51.020 54.795 1.00 80.54 523 ASN D C 1
ATOM 17634 O O . ASN D 1 482 ? 52.960 50.049 54.163 1.00 83.97 523 ASN D O 1
ATOM 17639 N N . ILE D 1 483 ? 54.660 51.378 54.829 1.00 77.35 524 ILE D N 1
ATOM 17640 C CA . ILE D 1 483 ? 55.661 50.606 54.133 1.00 77.44 524 ILE D CA 1
ATOM 17641 C C . ILE D 1 483 ? 55.899 49.339 54.941 1.00 78.03 524 ILE D C 1
ATOM 17642 O O . ILE D 1 483 ? 56.161 48.277 54.377 1.00 80.29 524 ILE D O 1
ATOM 17647 N N . LEU D 1 484 ? 55.760 49.448 56.262 1.00 76.27 525 LEU D N 1
ATOM 17648 C CA . LEU D 1 484 ? 55.990 48.300 57.116 1.00 77.05 525 LEU D CA 1
ATOM 17649 C C . LEU D 1 484 ? 54.949 47.244 56.807 1.00 81.17 525 LEU D C 1
ATOM 17650 O O . LEU D 1 484 ? 55.269 46.052 56.716 1.00 83.51 525 LEU D O 1
ATOM 17655 N N . PHE D 1 485 ? 53.713 47.679 56.604 1.00 82.76 526 PHE D N 1
ATOM 17656 C CA . PHE D 1 485 ? 52.710 46.778 56.053 1.00 88.02 526 PHE D CA 1
ATOM 17657 C C . PHE D 1 485 ? 52.844 46.660 54.527 1.00 91.61 526 PHE D C 1
ATOM 17658 O O . PHE D 1 485 ? 53.875 46.220 54.023 1.00 92.48 526 PHE D O 1
ATOM 17666 N N . ASN D 1 486 ? 51.812 47.062 53.802 1.00 94.50 527 ASN D N 1
ATOM 17667 C CA . ASN D 1 486 ? 51.814 47.050 52.331 1.00 98.48 527 ASN D CA 1
ATOM 17668 C C . ASN D 1 486 ? 53.043 46.524 51.555 1.00 98.48 527 ASN D C 1
ATOM 17669 O O . ASN D 1 486 ? 52.987 45.437 50.972 1.00 102.82 527 ASN D O 1
ATOM 17674 N N . SER D 1 487 ? 54.126 47.298 51.496 1.00 93.91 528 SER D N 1
ATOM 17675 C CA . SER D 1 487 ? 55.258 46.878 50.669 1.00 93.69 528 SER D CA 1
ATOM 17676 C C . SER D 1 487 ? 55.985 45.670 51.251 1.00 93.18 528 SER D C 1
ATOM 17677 O O . SER D 1 487 ? 55.937 45.425 52.445 1.00 90.69 528 SER D O 1
ATOM 17680 N N . GLU D 1 488 ? 56.653 44.916 50.385 1.00 96.03 529 GLU D N 1
ATOM 17681 C CA . GLU D 1 488 ? 57.246 43.637 50.766 1.00 97.56 529 GLU D CA 1
ATOM 17682 C C . GLU D 1 488 ? 58.727 43.735 51.068 1.00 94.00 529 GLU D C 1
ATOM 17683 O O . GLU D 1 488 ? 59.553 43.712 50.159 1.00 95.33 529 GLU D O 1
ATOM 17689 N N . LEU D 1 489 ? 59.058 43.822 52.350 1.00 89.51 530 LEU D N 1
ATOM 17690 C CA . LEU D 1 489 ? 60.441 43.915 52.756 1.00 86.46 530 LEU D CA 1
ATOM 17691 C C . LEU D 1 489 ? 60.893 42.680 53.513 1.00 88.22 530 LEU D C 1
ATOM 17692 O O . LEU D 1 489 ? 60.085 41.864 53.920 1.00 90.53 530 LEU D O 1
ATOM 17697 N N . SER D 1 490 ? 62.182 42.595 53.791 1.00 87.46 531 SER D N 1
ATOM 17698 C CA . SER D 1 490 ? 62.770 41.415 54.386 1.00 90.15 531 SER D CA 1
ATOM 17699 C C . SER D 1 490 ? 63.077 41.601 55.842 1.00 87.89 531 SER D C 1
ATOM 17700 O O . SER D 1 490 ? 64.065 42.214 56.194 1.00 86.73 531 SER D O 1
ATOM 17703 N N . LEU D 1 491 ? 62.260 41.042 56.704 1.00 87.86 532 LEU D N 1
ATOM 17704 C CA . LEU D 1 491 ? 62.615 41.020 58.098 1.00 85.39 532 LEU D CA 1
ATOM 17705 C C . LEU D 1 491 ? 63.586 42.126 58.441 1.00 81.66 532 LEU D C 1
ATOM 17706 O O . LEU D 1 491 ? 63.184 43.213 58.830 1.00 78.37 532 LEU D O 1
ATOM 17711 N N . GLN D 1 492 ? 64.870 41.839 58.314 1.00 82.80 533 GLN D N 1
ATOM 17712 C CA . GLN D 1 492 ? 65.887 42.807 58.666 1.00 79.37 533 GLN D CA 1
ATOM 17713 C C . GLN D 1 492 ? 65.245 44.119 58.392 1.00 75.26 533 GLN D C 1
ATOM 17714 O O . GLN D 1 492 ? 65.044 44.939 59.261 1.00 72.73 533 GLN D O 1
ATOM 17720 N N . GLN D 1 493 ? 64.869 44.287 57.152 1.00 75.22 534 GLN D N 1
ATOM 17721 C CA . GLN D 1 493 ? 64.204 45.505 56.729 1.00 71.57 534 GLN D CA 1
ATOM 17722 C C . GLN D 1 493 ? 63.092 45.911 57.707 1.00 69.86 534 GLN D C 1
ATOM 17723 O O . GLN D 1 493 ? 63.076 47.035 58.203 1.00 66.49 534 GLN D O 1
ATOM 17729 N N . ARG D 1 494 ? 62.164 44.989 57.982 1.00 72.33 535 ARG D N 1
ATOM 17730 C CA . ARG D 1 494 ? 61.069 45.254 58.922 1.00 71.31 535 ARG D CA 1
ATOM 17731 C C . ARG D 1 494 ? 61.577 45.497 60.324 1.00 69.57 535 ARG D C 1
ATOM 17732 O O . ARG D 1 494 ? 61.160 46.441 60.983 1.00 67.05 535 ARG D O 1
ATOM 17740 N N . MET D 1 495 ? 62.469 44.626 60.786 1.00 71.92 536 MET D N 1
ATOM 17741 C CA . MET D 1 495 ? 62.982 44.706 62.150 1.00 71.24 536 MET D CA 1
ATOM 17742 C C . MET D 1 495 ? 63.572 46.082 62.432 1.00 67.67 536 MET D C 1
ATOM 17743 O O . MET D 1 495 ? 63.242 46.696 63.444 1.00 66.38 536 MET D O 1
ATOM 17748 N N . SER D 1 496 ? 64.417 46.586 61.538 1.00 66.58 537 SER D N 1
ATOM 17749 C CA . SER D 1 496 ? 65.068 47.869 61.807 1.00 64.41 537 SER D CA 1
ATOM 17750 C C . SER D 1 496 ? 64.150 49.065 61.623 1.00 61.88 537 SER D C 1
ATOM 17751 O O . SER D 1 496 ? 64.328 50.082 62.294 1.00 60.82 537 SER D O 1
ATOM 17754 N N . LEU D 1 497 ? 63.166 48.942 60.738 1.00 61.68 538 LEU D N 1
ATOM 17755 C CA . LEU D 1 497 ? 62.137 49.979 60.604 1.00 59.27 538 LEU D CA 1
ATOM 17756 C C . LEU D 1 497 ? 61.382 50.058 61.915 1.00 59.04 538 LEU D C 1
ATOM 17757 O O . LEU D 1 497 ? 61.195 51.140 62.476 1.00 57.65 538 LEU D O 1
ATOM 17762 N N . LEU D 1 498 ? 60.957 48.892 62.404 1.00 60.66 539 LEU D N 1
ATOM 17763 C CA . LEU D 1 498 ? 60.267 48.799 63.678 1.00 60.09 539 LEU D CA 1
ATOM 17764 C C . LEU D 1 498 ? 61.136 49.469 64.742 1.00 58.53 539 LEU D C 1
ATOM 17765 O O . LEU D 1 498 ? 60.637 50.239 65.550 1.00 58.02 539 LEU D O 1
ATOM 17770 N N . SER D 1 499 ? 62.438 49.200 64.708 1.00 58.44 540 SER D N 1
ATOM 17771 C CA . SER D 1 499 ? 63.392 49.827 65.620 1.00 57.52 540 SER D CA 1
ATOM 17772 C C . SER D 1 499 ? 63.413 51.354 65.524 1.00 56.30 540 SER D C 1
ATOM 17773 O O . SER D 1 499 ? 63.463 52.053 66.546 1.00 56.02 540 SER D O 1
ATOM 17776 N N . ALA D 1 500 ? 63.392 51.873 64.301 1.00 55.98 541 ALA D N 1
ATOM 17777 C CA . ALA D 1 500 ? 63.426 53.307 64.107 1.00 55.37 541 ALA D CA 1
ATOM 17778 C C . ALA D 1 500 ? 62.177 53.941 64.733 1.00 55.79 541 ALA D C 1
ATOM 17779 O O . ALA D 1 500 ? 62.262 54.983 65.420 1.00 56.17 541 ALA D O 1
ATOM 17781 N N . LEU D 1 501 ? 61.025 53.305 64.502 1.00 55.93 542 LEU D N 1
ATOM 17782 C CA . LEU D 1 501 ? 59.766 53.796 65.038 1.00 55.28 542 LEU D CA 1
ATOM 17783 C C . LEU D 1 501 ? 59.900 53.981 66.540 1.00 55.31 542 LEU D C 1
ATOM 17784 O O . LEU D 1 501 ? 59.590 55.044 67.078 1.00 56.01 542 LEU D O 1
ATOM 17789 N N . GLY D 1 502 ? 60.386 52.959 67.223 1.00 54.97 543 GLY D N 1
ATOM 17790 C CA . GLY D 1 502 ? 60.505 53.047 68.661 1.00 54.90 543 GLY D CA 1
ATOM 17791 C C . GLY D 1 502 ? 61.510 54.090 69.093 1.00 54.44 543 GLY D C 1
ATOM 17792 O O . GLY D 1 502 ? 61.285 54.840 70.046 1.00 54.61 543 GLY D O 1
ATOM 17793 N N . LEU D 1 503 ? 62.634 54.136 68.395 1.00 54.33 544 LEU D N 1
ATOM 17794 C CA . LEU D 1 503 ? 63.704 55.061 68.752 1.00 54.46 544 LEU D CA 1
ATOM 17795 C C . LEU D 1 503 ? 63.238 56.481 68.589 1.00 54.81 544 LEU D C 1
ATOM 17796 O O . LEU D 1 503 ? 63.484 57.314 69.464 1.00 56.55 544 LEU D O 1
ATOM 17801 N N . SER D 1 504 ? 62.580 56.768 67.461 1.00 53.51 545 SER D N 1
ATOM 17802 C CA . SER D 1 504 ? 62.098 58.117 67.217 1.00 53.06 545 SER D CA 1
ATOM 17803 C C . SER D 1 504 ? 61.014 58.492 68.226 1.00 52.64 545 SER D C 1
ATOM 17804 O O . SER D 1 504 ? 60.992 59.612 68.720 1.00 53.89 545 SER D O 1
ATOM 17807 N N . ALA D 1 505 ? 60.127 57.560 68.548 1.00 51.22 546 ALA D N 1
ATOM 17808 C CA . ALA D 1 505 ? 59.109 57.841 69.544 1.00 51.47 546 ALA D CA 1
ATOM 17809 C C . ALA D 1 505 ? 59.758 58.327 70.829 1.00 52.62 546 ALA D C 1
ATOM 17810 O O . ALA D 1 505 ? 59.296 59.268 71.487 1.00 53.25 546 ALA D O 1
ATOM 17812 N N . ARG D 1 506 ? 60.837 57.673 71.211 1.00 53.53 547 ARG D N 1
ATOM 17813 C CA . ARG D 1 506 ? 61.445 58.017 72.479 1.00 56.12 547 ARG D CA 1
ATOM 17814 C C . ARG D 1 506 ? 62.087 59.384 72.411 1.00 57.12 547 ARG D C 1
ATOM 17815 O O . ARG D 1 506 ? 61.997 60.159 73.371 1.00 59.58 547 ARG D O 1
ATOM 17823 N N . GLU D 1 507 ? 62.706 59.695 71.273 1.00 55.72 548 GLU D N 1
ATOM 17824 C CA . GLU D 1 507 ? 63.359 60.979 71.111 1.00 56.36 548 GLU D CA 1
ATOM 17825 C C . GLU D 1 507 ? 62.344 62.091 71.150 1.00 56.78 548 GLU D C 1
ATOM 17826 O O . GLU D 1 507 ? 62.508 63.073 71.873 1.00 58.97 548 GLU D O 1
ATOM 17832 N N . LEU D 1 508 ? 61.296 61.927 70.359 1.00 55.35 549 LEU D N 1
ATOM 17833 C CA . LEU D 1 508 ? 60.214 62.867 70.359 1.00 56.79 549 LEU D CA 1
ATOM 17834 C C . LEU D 1 508 ? 59.634 63.051 71.756 1.00 59.44 549 LEU D C 1
ATOM 17835 O O . LEU D 1 508 ? 59.350 64.174 72.140 1.00 62.07 549 LEU D O 1
ATOM 17840 N N . ARG D 1 509 ? 59.467 61.987 72.541 1.00 59.79 550 ARG D N 1
ATOM 17841 C CA . ARG D 1 509 ? 58.950 62.191 73.910 1.00 62.58 550 ARG D CA 1
ATOM 17842 C C . ARG D 1 509 ? 59.997 62.906 74.773 1.00 66.65 550 ARG D C 1
ATOM 17843 O O . ARG D 1 509 ? 59.695 63.458 75.825 1.00 68.60 550 ARG D O 1
ATOM 17851 N N . GLY D 1 510 ? 61.235 62.886 74.294 1.00 68.79 551 GLY D N 1
ATOM 17852 C CA . GLY D 1 510 ? 62.342 63.555 74.944 1.00 73.75 551 GLY D CA 1
ATOM 17853 C C . GLY D 1 510 ? 62.330 63.437 76.444 1.00 78.25 551 GLY D C 1
ATOM 17854 O O . GLY D 1 510 ? 62.232 64.440 77.151 1.00 81.71 551 GLY D O 1
ATOM 17855 N N . LEU D 1 511 ? 62.455 62.210 76.934 1.00 79.38 552 LEU D N 1
ATOM 17856 C CA . LEU D 1 511 ? 62.528 61.970 78.363 1.00 83.78 552 LEU D CA 1
ATOM 17857 C C . LEU D 1 511 ? 63.888 61.328 78.612 1.00 87.34 552 LEU D C 1
ATOM 17858 O O . LEU D 1 511 ? 64.373 61.234 79.741 1.00 90.71 552 LEU D O 1
ATOM 17863 N N . ASP D 1 512 ? 64.503 60.922 77.506 1.00 87.86 553 ASP D N 1
ATOM 17864 C CA . ASP D 1 512 ? 65.717 60.117 77.484 1.00 90.30 553 ASP D CA 1
ATOM 17865 C C . ASP D 1 512 ? 66.393 60.328 76.122 1.00 89.01 553 ASP D C 1
ATOM 17866 O O . ASP D 1 512 ? 65.731 60.304 75.065 1.00 86.37 553 ASP D O 1
ATOM 17871 N N . THR D 1 570 ? 64.207 68.450 76.678 1.00 104.44 611 THR D N 1
ATOM 17872 C CA . THR D 1 570 ? 62.856 68.093 77.107 1.00 103.00 611 THR D CA 1
ATOM 17873 C C . THR D 1 570 ? 61.804 68.584 76.091 1.00 100.43 611 THR D C 1
ATOM 17874 O O . THR D 1 570 ? 62.144 69.159 75.053 1.00 100.83 611 THR D O 1
ATOM 17878 N N . GLN D 1 571 ? 60.530 68.361 76.381 1.00 97.68 612 GLN D N 1
ATOM 17879 C CA . GLN D 1 571 ? 59.491 68.775 75.463 1.00 94.67 612 GLN D CA 1
ATOM 17880 C C . GLN D 1 571 ? 58.867 67.572 74.828 1.00 87.97 612 GLN D C 1
ATOM 17881 O O . GLN D 1 571 ? 59.427 66.991 73.915 1.00 85.58 612 GLN D O 1
ATOM 17887 N N . ASN D 1 572 ? 57.708 67.190 75.331 1.00 84.82 613 ASN D N 1
ATOM 17888 C CA . ASN D 1 572 ? 57.009 66.066 74.795 1.00 78.47 613 ASN D CA 1
ATOM 17889 C C . ASN D 1 572 ? 56.599 66.424 73.382 1.00 76.19 613 ASN D C 1
ATOM 17890 O O . ASN D 1 572 ? 55.451 66.733 73.109 1.00 78.23 613 ASN D O 1
ATOM 17895 N N . ARG D 1 573 ? 57.565 66.422 72.481 1.00 72.35 614 ARG D N 1
ATOM 17896 C CA . ARG D 1 573 ? 57.314 66.683 71.083 1.00 69.17 614 ARG D CA 1
ATOM 17897 C C . ARG D 1 573 ? 56.550 65.514 70.480 1.00 65.72 614 ARG D C 1
ATOM 17898 O O . ARG D 1 573 ? 56.251 65.507 69.291 1.00 65.10 614 ARG D O 1
ATOM 17906 N N . PHE D 1 574 ? 56.240 64.515 71.296 1.00 63.76 615 PHE D N 1
ATOM 17907 C CA . PHE D 1 574 ? 55.618 63.285 70.793 1.00 60.95 615 PHE D CA 1
ATOM 17908 C C . PHE D 1 574 ? 54.108 63.240 70.964 1.00 62.47 615 PHE D C 1
ATOM 17909 O O . PHE D 1 574 ? 53.407 62.621 70.166 1.00 61.45 615 PHE D O 1
ATOM 17917 N N . ARG D 1 575 ? 53.604 63.889 72.009 1.00 65.16 616 ARG D N 1
ATOM 17918 C CA . ARG D 1 575 ? 52.178 63.849 72.294 1.00 67.18 616 ARG D CA 1
ATOM 17919 C C . ARG D 1 575 ? 51.375 64.186 71.065 1.00 67.74 616 ARG D C 1
ATOM 17920 O O . ARG D 1 575 ? 50.388 63.532 70.762 1.00 67.63 616 ARG D O 1
ATOM 17928 N N . LYS D 1 576 ? 51.812 65.221 70.361 1.00 69.15 617 LYS D N 1
ATOM 17929 C CA . LYS D 1 576 ? 51.130 65.682 69.168 1.00 70.72 617 LYS D CA 1
ATOM 17930 C C . LYS D 1 576 ? 51.036 64.621 68.078 1.00 68.02 617 LYS D C 1
ATOM 17931 O O . LYS D 1 576 ? 50.253 64.756 67.163 1.00 69.47 617 LYS D O 1
ATOM 17937 N N . TYR D 1 577 ? 51.840 63.573 68.154 1.00 65.25 618 TYR D N 1
ATOM 17938 C CA . TYR D 1 577 ? 51.827 62.565 67.094 1.00 64.32 618 TYR D CA 1
ATOM 17939 C C . TYR D 1 577 ? 51.558 61.159 67.610 1.00 63.40 618 TYR D C 1
ATOM 17940 O O . TYR D 1 577 ? 51.499 60.210 66.821 1.00 62.21 618 TYR D O 1
ATOM 17949 N N . ALA D 1 578 ? 51.405 61.028 68.932 1.00 63.88 619 ALA D N 1
ATOM 17950 C CA . ALA D 1 578 ? 51.248 59.720 69.581 1.00 62.25 619 ALA D CA 1
ATOM 17951 C C . ALA D 1 578 ? 50.360 58.771 68.787 1.00 62.68 619 ALA D C 1
ATOM 17952 O O . ALA D 1 578 ? 50.767 57.670 68.439 1.00 61.76 619 ALA D O 1
ATOM 17954 N N . GLY D 1 579 ? 49.144 59.198 68.490 1.00 64.78 620 GLY D N 1
ATOM 17955 C CA . GLY D 1 579 ? 48.200 58.324 67.823 1.00 65.98 620 GLY D CA 1
ATOM 17956 C C . GLY D 1 579 ? 48.589 57.937 66.408 1.00 65.37 620 GLY D C 1
ATOM 17957 O O . GLY D 1 579 ? 48.100 56.927 65.889 1.00 66.47 620 GLY D O 1
ATOM 17958 N N . LEU D 1 580 ? 49.444 58.736 65.768 1.00 63.91 621 LEU D N 1
ATOM 17959 C CA . LEU D 1 580 ? 49.909 58.393 64.428 1.00 62.99 621 LEU D CA 1
ATOM 17960 C C . LEU D 1 580 ? 50.847 57.199 64.521 1.00 61.82 621 LEU D C 1
ATOM 17961 O O . LEU D 1 580 ? 50.896 56.369 63.622 1.00 62.43 621 LEU D O 1
ATOM 17966 N N . PHE D 1 581 ? 51.606 57.110 65.609 1.00 60.54 622 PHE D N 1
ATOM 17967 C CA . PHE D 1 581 ? 52.480 55.967 65.788 1.00 59.34 622 PHE D CA 1
ATOM 17968 C C . PHE D 1 581 ? 51.659 54.814 66.327 1.00 61.62 622 PHE D C 1
ATOM 17969 O O . PHE D 1 581 ? 51.833 53.665 65.912 1.00 63.24 622 PHE D O 1
ATOM 17977 N N . PHE D 1 582 ? 50.764 55.108 67.261 1.00 62.65 623 PHE D N 1
ATOM 17978 C CA . PHE D 1 582 ? 50.223 54.038 68.079 1.00 63.77 623 PHE D CA 1
ATOM 17979 C C . PHE D 1 582 ? 49.103 53.217 67.462 1.00 65.94 623 PHE D C 1
ATOM 17980 O O . PHE D 1 582 ? 49.036 52.029 67.694 1.00 66.91 623 PHE D O 1
ATOM 17988 N N . TYR D 1 583 ? 48.218 53.837 66.695 1.00 67.67 624 TYR D N 1
ATOM 17989 C CA . TYR D 1 583 ? 47.020 53.137 66.254 1.00 70.50 624 TYR D CA 1
ATOM 17990 C C . TYR D 1 583 ? 47.283 52.191 65.096 1.00 71.74 624 TYR D C 1
ATOM 17991 O O . TYR D 1 583 ? 46.824 51.049 65.123 1.00 74.40 624 TYR D O 1
ATOM 18000 N N . PRO D 1 584 ? 48.038 52.650 64.086 1.00 70.20 625 PRO D N 1
ATOM 18001 C CA . PRO D 1 584 ? 48.281 51.780 62.955 1.00 71.26 625 PRO D CA 1
ATOM 18002 C C . PRO D 1 584 ? 48.980 50.514 63.423 1.00 71.02 625 PRO D C 1
ATOM 18003 O O . PRO D 1 584 ? 48.723 49.425 62.906 1.00 72.95 625 PRO D O 1
ATOM 18007 N N . LEU D 1 585 ? 49.852 50.659 64.411 1.00 69.25 626 LEU D N 1
ATOM 18008 C CA . LEU D 1 585 ? 50.587 49.516 64.915 1.00 69.77 626 LEU D CA 1
ATOM 18009 C C . LEU D 1 585 ? 49.688 48.608 65.744 1.00 71.99 626 LEU D C 1
ATOM 18010 O O . LEU D 1 585 ? 49.777 47.390 65.651 1.00 73.96 626 LEU D O 1
ATOM 18015 N N . ALA D 1 586 ? 48.813 49.213 66.539 1.00 72.22 627 ALA D N 1
ATOM 18016 C CA . ALA D 1 586 ? 47.948 48.469 67.441 1.00 74.16 627 ALA D CA 1
ATOM 18017 C C . ALA D 1 586 ? 46.974 47.638 66.641 1.00 77.44 627 ALA D C 1
ATOM 18018 O O . ALA D 1 586 ? 46.725 46.472 66.952 1.00 79.39 627 ALA D O 1
ATOM 18020 N N . HIS D 1 587 ? 46.417 48.244 65.606 1.00 78.43 628 HIS D N 1
ATOM 18021 C CA . HIS D 1 587 ? 45.494 47.525 64.753 1.00 82.31 628 HIS D CA 1
ATOM 18022 C C . HIS D 1 587 ? 46.282 46.475 63.985 1.00 83.32 628 HIS D C 1
ATOM 18023 O O . HIS D 1 587 ? 45.906 45.308 63.940 1.00 86.56 628 HIS D O 1
ATOM 18030 N N . GLY D 1 588 ? 47.407 46.887 63.417 1.00 81.14 629 GLY D N 1
ATOM 18031 C CA . GLY D 1 588 ? 48.310 45.946 62.782 1.00 81.73 629 GLY D CA 1
ATOM 18032 C C . GLY D 1 588 ? 48.354 44.666 63.584 1.00 83.39 629 GLY D C 1
ATOM 18033 O O . GLY D 1 588 ? 48.166 43.584 63.042 1.00 86.57 629 GLY D O 1
ATOM 18034 N N . TRP D 1 589 ? 48.596 44.794 64.884 1.00 81.91 630 TRP D N 1
ATOM 18035 C CA . TRP D 1 589 ? 48.647 43.633 65.771 1.00 84.03 630 TRP D CA 1
ATOM 18036 C C . TRP D 1 589 ? 47.308 42.901 65.831 1.00 88.56 630 TRP D C 1
ATOM 18037 O O . TRP D 1 589 ? 47.208 41.750 65.439 1.00 91.33 630 TRP D O 1
ATOM 18048 N N . LEU D 1 590 ? 46.287 43.583 66.331 1.00 89.88 631 LEU D N 1
ATOM 18049 C CA . LEU D 1 590 ? 45.006 42.947 66.584 1.00 94.86 631 LEU D CA 1
ATOM 18050 C C . LEU D 1 590 ? 44.427 42.293 65.336 1.00 100.26 631 LEU D C 1
ATOM 18051 O O . LEU D 1 590 ? 44.004 41.139 65.370 1.00 104.39 631 LEU D O 1
ATOM 18056 N N . ASN D 1 591 ? 44.396 43.015 64.228 1.00 101.29 632 ASN D N 1
ATOM 18057 C CA . ASN D 1 591 ? 43.684 42.481 63.078 1.00 107.59 632 ASN D CA 1
ATOM 18058 C C . ASN D 1 591 ? 44.521 41.554 62.178 1.00 110.17 632 ASN D C 1
ATOM 18059 O O . ASN D 1 591 ? 43.981 40.788 61.381 1.00 115.44 632 ASN D O 1
ATOM 18064 N N . GLY D 1 592 ? 45.834 41.603 62.321 1.00 107.69 633 GLY D N 1
ATOM 18065 C CA . GLY D 1 592 ? 46.693 40.731 61.530 1.00 110.78 633 GLY D CA 1
ATOM 18066 C C . GLY D 1 592 ? 47.562 39.843 62.396 1.00 111.65 633 GLY D C 1
ATOM 18067 O O . GLY D 1 592 ? 47.478 38.628 62.344 1.00 116.04 633 GLY D O 1
ATOM 18068 N N . ILE D 1 593 ? 48.386 40.471 63.221 1.00 108.53 634 ILE D N 1
ATOM 18069 C CA . ILE D 1 593 ? 49.408 39.798 64.030 1.00 108.75 634 ILE D CA 1
ATOM 18070 C C . ILE D 1 593 ? 50.603 39.409 63.175 1.00 109.41 634 ILE D C 1
ATOM 18071 O O . ILE D 1 593 ? 51.716 39.839 63.463 1.00 106.84 634 ILE D O 1
ATOM 18076 N N . GLN D 1 600 ? 58.386 34.665 66.366 1.00 102.84 641 GLN D N 1
ATOM 18077 C CA . GLN D 1 600 ? 58.622 35.035 67.753 1.00 101.57 641 GLN D CA 1
ATOM 18078 C C . GLN D 1 600 ? 59.520 36.247 67.758 1.00 96.72 641 GLN D C 1
ATOM 18079 O O . GLN D 1 600 ? 59.192 37.295 68.319 1.00 92.88 641 GLN D O 1
ATOM 18085 N N . LEU D 1 601 ? 60.675 36.085 67.130 1.00 97.35 642 LEU D N 1
ATOM 18086 C CA . LEU D 1 601 ? 61.664 37.122 67.133 1.00 93.74 642 LEU D CA 1
ATOM 18087 C C . LEU D 1 601 ? 60.968 38.408 66.714 1.00 88.87 642 LEU D C 1
ATOM 18088 O O . LEU D 1 601 ? 61.090 39.451 67.379 1.00 86.08 642 LEU D O 1
ATOM 18093 N N . PHE D 1 602 ? 60.206 38.317 65.626 1.00 88.30 643 PHE D N 1
ATOM 18094 C CA . PHE D 1 602 ? 59.517 39.476 65.060 1.00 83.44 643 PHE D CA 1
ATOM 18095 C C . PHE D 1 602 ? 58.340 39.943 65.899 1.00 81.57 643 PHE D C 1
ATOM 18096 O O . PHE D 1 602 ? 58.326 41.073 66.370 1.00 78.34 643 PHE D O 1
ATOM 18104 N N . LYS D 1 603 ? 57.346 39.090 66.087 1.00 84.22 644 LYS D N 1
ATOM 18105 C CA . LYS D 1 603 ? 56.211 39.499 66.910 1.00 82.80 644 LYS D CA 1
ATOM 18106 C C . LYS D 1 603 ? 56.671 40.112 68.239 1.00 79.80 644 LYS D C 1
ATOM 18107 O O . LYS D 1 603 ? 56.086 41.082 68.722 1.00 77.00 644 LYS D O 1
ATOM 18113 N N . SER D 1 604 ? 57.714 39.537 68.829 1.00 80.57 645 SER D N 1
ATOM 18114 C CA . SER D 1 604 ? 58.188 39.982 70.136 1.00 78.61 645 SER D CA 1
ATOM 18115 C C . SER D 1 604 ? 58.781 41.386 70.052 1.00 73.84 645 SER D C 1
ATOM 18116 O O . SER D 1 604 ? 58.665 42.180 70.985 1.00 72.39 645 SER D O 1
ATOM 18119 N N . HIS D 1 605 ? 59.415 41.678 68.922 1.00 72.14 646 HIS D N 1
ATOM 18120 C CA . HIS D 1 605 ? 59.979 42.987 68.660 1.00 67.88 646 HIS D CA 1
ATOM 18121 C C . HIS D 1 605 ? 58.842 43.966 68.452 1.00 64.98 646 HIS D C 1
ATOM 18122 O O . HIS D 1 605 ? 58.734 44.963 69.163 1.00 63.85 646 HIS D O 1
ATOM 18129 N N . TYR D 1 606 ? 58.003 43.679 67.461 1.00 64.48 647 TYR D N 1
ATOM 18130 C CA . TYR D 1 606 ? 56.782 44.438 67.215 1.00 61.42 647 TYR D CA 1
ATOM 18131 C C . TYR D 1 606 ? 56.107 44.775 68.551 1.00 60.74 647 TYR D C 1
ATOM 18132 O O . TYR D 1 606 ? 55.884 45.932 68.865 1.00 57.77 647 TYR D O 1
ATOM 18141 N N . LEU D 1 607 ? 55.805 43.762 69.359 1.00 63.45 648 LEU D N 1
ATOM 18142 C CA . LEU D 1 607 ? 55.132 44.018 70.618 1.00 63.68 648 LEU D CA 1
ATOM 18143 C C . LEU D 1 607 ? 55.938 45.000 71.459 1.00 62.26 648 LEU D C 1
ATOM 18144 O O . LEU D 1 607 ? 55.404 45.986 71.959 1.00 61.63 648 LEU D O 1
ATOM 18149 N N . THR D 1 608 ? 57.228 44.741 71.619 1.00 62.63 649 THR D N 1
ATOM 18150 C CA . THR D 1 608 ? 58.052 45.610 72.426 1.00 61.55 649 THR D CA 1
ATOM 18151 C C . THR D 1 608 ? 58.074 47.041 71.901 1.00 59.53 649 THR D C 1
ATOM 18152 O O . THR D 1 608 ? 58.036 48.005 72.669 1.00 58.61 649 THR D O 1
ATOM 18156 N N . THR D 1 609 ? 58.130 47.209 70.590 1.00 59.39 650 THR D N 1
ATOM 18157 C CA . THR D 1 609 ? 58.242 48.565 70.103 1.00 58.07 650 THR D CA 1
ATOM 18158 C C . THR D 1 609 ? 56.886 49.229 70.257 1.00 58.72 650 THR D C 1
ATOM 18159 O O . THR D 1 609 ? 56.799 50.435 70.520 1.00 58.35 650 THR D O 1
ATOM 18163 N N . LEU D 1 610 ? 55.828 48.433 70.137 1.00 60.85 651 LEU D N 1
ATOM 18164 C CA . LEU D 1 610 ? 54.482 48.939 70.399 1.00 61.86 651 LEU D CA 1
ATOM 18165 C C . LEU D 1 610 ? 54.375 49.374 71.865 1.00 62.56 651 LEU D C 1
ATOM 18166 O O . LEU D 1 610 ? 53.753 50.406 72.172 1.00 61.72 651 LEU D O 1
ATOM 18171 N N . ARG D 1 611 ? 55.002 48.605 72.764 1.00 63.64 652 ARG D N 1
ATOM 18172 C CA . ARG D 1 611 ? 54.989 48.947 74.182 1.00 64.17 652 ARG D CA 1
ATOM 18173 C C . ARG D 1 611 ? 55.690 50.297 74.388 1.00 62.72 652 ARG D C 1
ATOM 18174 O O . ARG D 1 611 ? 55.165 51.200 75.056 1.00 62.64 652 ARG D O 1
ATOM 18182 N N . ILE D 1 612 ? 56.871 50.434 73.793 1.00 61.46 653 ILE D N 1
ATOM 18183 C CA . ILE D 1 612 ? 57.594 51.700 73.825 1.00 60.23 653 ILE D CA 1
ATOM 18184 C C . ILE D 1 612 ? 56.719 52.867 73.358 1.00 58.69 653 ILE D C 1
ATOM 18185 O O . ILE D 1 612 ? 56.536 53.865 74.065 1.00 58.95 653 ILE D O 1
ATOM 18190 N N . ILE D 1 613 ? 56.165 52.742 72.164 1.00 57.18 654 ILE D N 1
ATOM 18191 C CA . ILE D 1 613 ? 55.277 53.784 71.665 1.00 56.56 654 ILE D CA 1
ATOM 18192 C C . ILE D 1 613 ? 54.109 54.083 72.618 1.00 57.73 654 ILE D C 1
ATOM 18193 O O . ILE D 1 613 ? 53.759 55.240 72.847 1.00 57.34 654 ILE D O 1
ATOM 18198 N N . TYR D 1 614 ? 53.523 53.035 73.190 1.00 58.81 655 TYR D N 1
ATOM 18199 C CA . TYR D 1 614 ? 52.438 53.208 74.147 1.00 59.88 655 TYR D CA 1
ATOM 18200 C C . TYR D 1 614 ? 52.878 54.025 75.367 1.00 61.15 655 TYR D C 1
ATOM 18201 O O . TYR D 1 614 ? 52.190 54.938 75.777 1.00 62.07 655 TYR D O 1
ATOM 18210 N N . SER D 1 615 ? 54.037 53.723 75.937 1.00 62.12 656 SER D N 1
ATOM 18211 C CA . SER D 1 615 ? 54.500 54.493 77.078 1.00 63.93 656 SER D CA 1
ATOM 18212 C C . SER D 1 615 ? 54.827 55.907 76.642 1.00 64.04 656 SER D C 1
ATOM 18213 O O . SER D 1 615 ? 54.550 56.872 77.352 1.00 65.89 656 SER D O 1
ATOM 18216 N N . CYS D 1 616 ? 55.418 56.032 75.464 1.00 62.84 657 CYS D N 1
ATOM 18217 C CA . CYS D 1 616 ? 55.850 57.335 75.014 1.00 63.30 657 CYS D CA 1
ATOM 18218 C C . CYS D 1 616 ? 54.663 58.232 74.862 1.00 64.79 657 CYS D C 1
ATOM 18219 O O . CYS D 1 616 ? 54.789 59.444 74.947 1.00 66.33 657 CYS D O 1
ATOM 18222 N N . ALA D 1 617 ? 53.503 57.634 74.631 1.00 65.37 658 ALA D N 1
ATOM 18223 C CA . ALA D 1 617 ? 52.299 58.413 74.475 1.00 66.87 658 ALA D CA 1
ATOM 18224 C C . ALA D 1 617 ? 51.651 58.654 75.829 1.00 70.24 658 ALA D C 1
ATOM 18225 O O . ALA D 1 617 ? 50.445 58.792 75.882 1.00 72.22 658 ALA D O 1
ATOM 18227 N N . ASN D 1 618 ? 52.407 58.713 76.927 1.00 71.75 659 ASN D N 1
ATOM 18228 C CA . ASN D 1 618 ? 51.728 58.623 78.205 1.00 74.97 659 ASN D CA 1
ATOM 18229 C C . ASN D 1 618 ? 50.881 59.771 78.675 1.00 79.29 659 ASN D C 1
ATOM 18230 O O . ASN D 1 618 ? 50.058 59.599 79.597 1.00 83.23 659 ASN D O 1
ATOM 18235 N N . PRO D 1 619 ? 51.131 60.971 78.167 1.00 79.39 660 PRO D N 1
ATOM 18236 C CA . PRO D 1 619 ? 49.987 61.844 78.437 1.00 82.00 660 PRO D CA 1
ATOM 18237 C C . PRO D 1 619 ? 48.888 61.844 77.340 1.00 81.82 660 PRO D C 1
ATOM 18238 O O . PRO D 1 619 ? 47.703 61.645 77.655 1.00 84.43 660 PRO D O 1
ATOM 18242 N N . VAL D 1 620 ? 49.248 62.018 76.073 1.00 79.02 661 VAL D N 1
ATOM 18243 C CA . VAL D 1 620 ? 48.210 62.219 75.027 1.00 79.28 661 VAL D CA 1
ATOM 18244 C C . VAL D 1 620 ? 46.874 62.850 75.465 1.00 82.28 661 VAL D C 1
ATOM 18245 O O . VAL D 1 620 ? 46.745 64.091 75.515 1.00 85.88 661 VAL D O 1
ATOM 18249 N N . HIS D 1 621 ? 45.867 62.016 75.728 1.00 80.91 662 HIS D N 1
ATOM 18250 C CA . HIS D 1 621 ? 44.514 62.539 75.990 1.00 83.69 662 HIS D CA 1
ATOM 18251 C C . HIS D 1 621 ? 43.428 61.555 75.588 1.00 83.97 662 HIS D C 1
ATOM 18252 O O . HIS D 1 621 ? 42.322 61.558 76.159 1.00 87.22 662 HIS D O 1
ATOM 18259 N N . ASP D 1 622 ? 43.728 60.758 74.567 1.00 80.66 663 ASP D N 1
ATOM 18260 C CA . ASP D 1 622 ? 42.951 59.570 74.268 1.00 79.93 663 ASP D CA 1
ATOM 18261 C C . ASP D 1 622 ? 43.780 58.377 74.705 1.00 75.92 663 ASP D C 1
ATOM 18262 O O . ASP D 1 622 ? 43.690 57.300 74.140 1.00 75.36 663 ASP D O 1
ATOM 18267 N N . PHE D 1 623 ? 44.603 58.591 75.721 1.00 73.93 664 PHE D N 1
ATOM 18268 C CA . PHE D 1 623 ? 45.440 57.539 76.266 1.00 71.44 664 PHE D CA 1
ATOM 18269 C C . PHE D 1 623 ? 44.563 56.412 76.814 1.00 74.41 664 PHE D C 1
ATOM 18270 O O . PHE D 1 623 ? 44.930 55.231 76.767 1.00 72.98 664 PHE D O 1
ATOM 18278 N N . GLU D 1 624 ? 43.393 56.785 77.331 1.00 79.05 665 GLU D N 1
ATOM 18279 C CA . GLU D 1 624 ? 42.435 55.812 77.828 1.00 82.26 665 GLU D CA 1
ATOM 18280 C C . GLU D 1 624 ? 42.109 54.812 76.715 1.00 81.35 665 GLU D C 1
ATOM 18281 O O . GLU D 1 624 ? 42.212 53.602 76.895 1.00 80.83 665 GLU D O 1
ATOM 18287 N N . SER D 1 625 ? 41.728 55.336 75.557 1.00 81.52 666 SER D N 1
ATOM 18288 C CA . SER D 1 625 ? 41.428 54.507 74.405 1.00 81.45 666 SER D CA 1
ATOM 18289 C C . SER D 1 625 ? 42.629 53.649 74.091 1.00 78.58 666 SER D C 1
ATOM 18290 O O . SER D 1 625 ? 42.501 52.442 73.874 1.00 79.64 666 SER D O 1
ATOM 18293 N N . MET D 1 626 ? 43.806 54.266 74.074 1.00 75.46 667 MET D N 1
ATOM 18294 C CA . MET D 1 626 ? 45.025 53.517 73.794 1.00 72.49 667 MET D CA 1
ATOM 18295 C C . MET D 1 626 ? 45.177 52.364 74.782 1.00 72.57 667 MET D C 1
ATOM 18296 O O . MET D 1 626 ? 45.520 51.246 74.397 1.00 72.30 667 MET D O 1
ATOM 18301 N N . THR D 1 627 ? 44.903 52.636 76.053 1.00 73.09 668 THR D N 1
ATOM 18302 C CA . THR D 1 627 ? 45.029 51.614 77.066 1.00 73.30 668 THR D CA 1
ATOM 18303 C C . THR D 1 627 ? 44.068 50.461 76.818 1.00 75.35 668 THR D C 1
ATOM 18304 O O . THR D 1 627 ? 44.440 49.296 76.990 1.00 75.48 668 THR D O 1
ATOM 18308 N N . GLU D 1 628 ? 42.834 50.774 76.423 1.00 77.57 669 GLU D N 1
ATOM 18309 C CA . GLU D 1 628 ? 41.862 49.721 76.119 1.00 80.56 669 GLU D CA 1
ATOM 18310 C C . GLU D 1 628 ? 42.439 48.819 75.024 1.00 80.03 669 GLU D C 1
ATOM 18311 O O . GLU D 1 628 ? 42.652 47.624 75.236 1.00 81.26 669 GLU D O 1
ATOM 18313 N N . LEU D 1 629 ? 42.727 49.390 73.861 1.00 78.46 670 LEU D N 1
ATOM 18314 C CA . LEU D 1 629 ? 43.317 48.607 72.797 1.00 77.99 670 LEU D CA 1
ATOM 18315 C C . LEU D 1 629 ? 44.477 47.804 73.344 1.00 78.04 670 LEU D C 1
ATOM 18316 O O . LEU D 1 629 ? 44.707 46.665 72.952 1.00 79.50 670 LEU D O 1
ATOM 18321 N N . MET D 1 630 ? 45.222 48.405 74.258 1.00 77.40 671 MET D N 1
ATOM 18322 C CA . MET D 1 630 ? 46.494 47.840 74.641 1.00 77.07 671 MET D CA 1
ATOM 18323 C C . MET D 1 630 ? 46.357 46.526 75.408 1.00 80.21 671 MET D C 1
ATOM 18324 O O . MET D 1 630 ? 47.100 45.578 75.137 1.00 81.07 671 MET D O 1
ATOM 18329 N N . ASN D 1 631 ? 45.426 46.428 76.352 1.00 82.62 672 ASN D N 1
ATOM 18330 C CA . ASN D 1 631 ? 45.343 45.147 77.054 1.00 85.93 672 ASN D CA 1
ATOM 18331 C C . ASN D 1 631 ? 44.648 44.059 76.280 1.00 88.48 672 ASN D C 1
ATOM 18332 O O . ASN D 1 631 ? 44.700 42.897 76.666 1.00 91.41 672 ASN D O 1
ATOM 18337 N N . HIS D 1 632 ? 44.005 44.412 75.180 1.00 88.16 673 HIS D N 1
ATOM 18338 C CA . HIS D 1 632 ? 43.617 43.366 74.254 1.00 90.49 673 HIS D CA 1
ATOM 18339 C C . HIS D 1 632 ? 44.900 42.847 73.652 1.00 88.92 673 HIS D C 1
ATOM 18340 O O . HIS D 1 632 ? 45.163 41.641 73.658 1.00 91.44 673 HIS D O 1
ATOM 18347 N N . ILE D 1 633 ? 45.721 43.769 73.167 1.00 84.71 674 ILE D N 1
ATOM 18348 C CA . ILE D 1 633 ? 46.990 43.377 72.602 1.00 83.01 674 ILE D CA 1
ATOM 18349 C C . ILE D 1 633 ? 47.839 42.594 73.595 1.00 83.62 674 ILE D C 1
ATOM 18350 O O . ILE D 1 633 ? 48.397 41.558 73.242 1.00 85.50 674 ILE D O 1
ATOM 18355 N N . ILE D 1 634 ? 47.932 43.064 74.831 1.00 82.71 675 ILE D N 1
ATOM 18356 C CA . ILE D 1 634 ? 48.768 42.360 75.803 1.00 84.17 675 ILE D CA 1
ATOM 18357 C C . ILE D 1 634 ? 48.234 40.955 76.084 1.00 88.54 675 ILE D C 1
ATOM 18358 O O . ILE D 1 634 ? 48.945 39.959 75.964 1.00 89.79 675 ILE D O 1
ATOM 18363 N N . SER D 1 635 ? 46.966 40.897 76.460 1.00 91.04 676 SER D N 1
ATOM 18364 C CA . SER D 1 635 ? 46.271 39.643 76.650 1.00 95.60 676 SER D CA 1
ATOM 18365 C C . SER D 1 635 ? 46.409 38.747 75.413 1.00 97.30 676 SER D C 1
ATOM 18366 O O . SER D 1 635 ? 46.642 37.544 75.529 1.00 100.76 676 SER D O 1
ATOM 18369 N N . SER D 1 636 ? 46.274 39.330 74.230 1.00 95.59 677 SER D N 1
ATOM 18370 C CA . SER D 1 636 ? 46.481 38.573 73.003 1.00 97.97 677 SER D CA 1
ATOM 18371 C C . SER D 1 636 ? 47.889 37.988 72.964 1.00 98.03 677 SER D C 1
ATOM 18372 O O . SER D 1 636 ? 48.083 36.837 72.564 1.00 101.46 677 SER D O 1
ATOM 18375 N N . ALA D 1 637 ? 48.869 38.787 73.377 1.00 94.50 678 ALA D N 1
ATOM 18376 C CA . ALA D 1 637 ? 50.257 38.365 73.327 1.00 94.47 678 ALA D CA 1
ATOM 18377 C C . ALA D 1 637 ? 50.465 37.177 74.238 1.00 99.34 678 ALA D C 1
ATOM 18378 O O . ALA D 1 637 ? 51.109 36.207 73.854 1.00 102.31 678 ALA D O 1
ATOM 18380 N N . ILE D 1 638 ? 49.913 37.256 75.444 1.00 101.08 679 ILE D N 1
ATOM 18381 C CA . ILE D 1 638 ? 50.045 36.181 76.428 1.00 106.26 679 ILE D CA 1
ATOM 18382 C C . ILE D 1 638 ? 49.646 34.819 75.863 1.00 112.36 679 ILE D C 1
ATOM 18383 O O . ILE D 1 638 ? 50.499 33.943 75.717 1.00 114.94 679 ILE D O 1
ATOM 18388 N N . GLU D 1 639 ? 48.367 34.637 75.541 1.00 115.46 680 GLU D N 1
ATOM 18389 C CA . GLU D 1 639 ? 47.946 33.430 74.836 1.00 122.27 680 GLU D CA 1
ATOM 18390 C C . GLU D 1 639 ? 48.975 33.084 73.776 1.00 122.58 680 GLU D C 1
ATOM 18391 O O . GLU D 1 639 ? 49.815 32.217 73.974 1.00 125.81 680 GLU D O 1
ATOM 18397 N N . GLU D 1 640 ? 48.892 33.765 72.640 1.00 119.96 681 GLU D N 1
ATOM 18398 C CA . GLU D 1 640 ? 49.895 33.650 71.588 1.00 119.60 681 GLU D CA 1
ATOM 18399 C C . GLU D 1 640 ? 51.272 33.171 72.078 1.00 119.62 681 GLU D C 1
ATOM 18400 O O . GLU D 1 640 ? 51.978 32.467 71.352 1.00 121.86 681 GLU D O 1
ATOM 18406 N N . GLY D 1 641 ? 51.657 33.567 73.293 1.00 117.21 682 GLY D N 1
ATOM 18407 C CA . GLY D 1 641 ? 52.932 33.142 73.877 1.00 117.82 682 GLY D CA 1
ATOM 18408 C C . GLY D 1 641 ? 54.125 34.001 73.500 1.00 113.19 682 GLY D C 1
ATOM 18409 O O . GLY D 1 641 ? 55.270 33.600 73.671 1.00 114.44 682 GLY D O 1
ATOM 18410 N N . ILE D 1 642 ? 53.852 35.192 72.980 1.00 108.30 683 ILE D N 1
ATOM 18411 C CA . ILE D 1 642 ? 54.896 36.145 72.638 1.00 103.87 683 ILE D CA 1
ATOM 18412 C C . ILE D 1 642 ? 55.374 36.882 73.879 1.00 102.28 683 ILE D C 1
ATOM 18413 O O . ILE D 1 642 ? 54.667 36.943 74.882 1.00 103.12 683 ILE D O 1
ATOM 18418 N N . SER D 1 643 ? 56.573 37.448 73.808 1.00 100.58 684 SER D N 1
ATOM 18419 C CA . SER D 1 643 ? 57.207 38.024 74.982 1.00 100.14 684 SER D CA 1
ATOM 18420 C C . SER D 1 643 ? 57.611 39.461 74.765 1.00 96.47 684 SER D C 1
ATOM 18421 O O . SER D 1 643 ? 57.930 39.856 73.640 1.00 95.22 684 SER D O 1
ATOM 18424 N N . LEU D 1 644 ? 57.584 40.241 75.847 1.00 95.78 685 LEU D N 1
ATOM 18425 C CA . LEU D 1 644 ? 58.055 41.627 75.841 1.00 92.21 685 LEU D CA 1
ATOM 18426 C C . LEU D 1 644 ? 59.556 41.635 76.012 1.00 93.88 685 LEU D C 1
ATOM 18427 O O . LEU D 1 644 ? 60.105 40.798 76.729 1.00 97.30 685 LEU D O 1
ATOM 18432 N N . ASN D 1 645 ? 60.225 42.588 75.381 1.00 92.13 686 ASN D N 1
ATOM 18433 C CA . ASN D 1 645 ? 61.664 42.549 75.371 1.00 94.85 686 ASN D CA 1
ATOM 18434 C C . ASN D 1 645 ? 62.332 43.597 76.222 1.00 96.25 686 ASN D C 1
ATOM 18435 O O . ASN D 1 645 ? 63.442 44.028 75.909 1.00 97.04 686 ASN D O 1
ATOM 18440 N N . LYS D 1 646 ? 61.690 44.005 77.306 1.00 97.96 687 LYS D N 1
ATOM 18441 C CA . LYS D 1 646 ? 62.375 44.882 78.258 1.00 99.60 687 LYS D CA 1
ATOM 18442 C C . LYS D 1 646 ? 63.177 45.948 77.521 1.00 97.67 687 LYS D C 1
ATOM 18443 O O . LYS D 1 646 ? 64.224 46.372 77.991 1.00 98.49 687 LYS D O 1
ATOM 18449 N N . GLY D 1 647 ? 62.694 46.354 76.351 1.00 95.80 688 GLY D N 1
ATOM 18450 C CA . GLY D 1 647 ? 63.337 47.422 75.588 1.00 94.50 688 GLY D CA 1
ATOM 18451 C C . GLY D 1 647 ? 63.124 48.774 76.254 1.00 94.25 688 GLY D C 1
ATOM 18452 O O . GLY D 1 647 ? 62.702 48.852 77.425 1.00 96.11 688 GLY D O 1
#

Secondary structure (DSSP, 8-state):
-HHHHTTT---HHHHHHHHHHHHTS------HHHHHHHHHHTGGGTTTS-HHHHHHHHHHHHHHSHHHHHHHHHHHH---HHHHHHHHHHHHHHHH-TTHHHHHHHHS-SSHHHHHHHHHHHTS-HHHHHHTTTS-HHHHHHHHHHHHHHHHHSS--S--SHHHHHHHHHHHH-HHHHIIIIIIIIITT-HHHHHHHHHHHHTS-HHHHHIIIIIIIHHHHHHH--HHHHHHHHHHHTTS-HHHH--HHHHHH---HHHHHHHHTTS-HHHHHHHHHHHHHHHHS---HHHHHHHHHHHHHHHHHT--HHHHHHHHT-HHHHHHHHHHHT-S-HHHHHHHHHHHHHH-S-S-----------------TT---HHHH---GGGG---HHHHHHHHT----S-SHHHHHHHHHHHHS----SSHHHHHHHHHHHHHH---TT--TTTTHHHHHHHHHHHHHSGGGHHHHHHHHTTS---HHHHHHHHHHHHHHHHHHHT-----TTGGGHHHHHHHHHHIIIII--HHHHHHHHHHHHHHHHTSSSSSHHHHHHHHHHHHHHHHHHT------/-HHHHTTT---HHHHHHHHHHHHTS------HHHHHHHHHHTGGGTTTS-HHHHHHHHHHHHHHSHHHHHHHHHHHH---HHHHHHHHHHHHHHHH-TTHHHHHHHHS-SSHHHHHHHHHHHTS-HHHHHHTTTS-HHHHHHHHHHHHHHHHHSS--S--SHHHHHHHHHHHH-HHHHIIIIIIIIITT-HHHHHHHHHHHHTS-HHHHHIIIIIIIHHHHHHH--HHHHHHHHHHHTTS-HHHH--HHHHHH---HHHHHHHHTTS-HHHHHHHHHHHHHHHHS---HHHHHHHHHHHHHHHHHT--HHHHHHHHT-HHHHHHHHHHHT-S-HHHHHHHHHHHHHH-S-S-B---------------TT---HHHH---GGGG---HHHHHHHHT----S-SHHHHHHHHHHHHS----SSHHHHHHHHHHHHHH---TT--TTTTHHHHHHHHHHHHHSGGGHHHHHHHHTTS---THHHHHHHHHHHHHHHHHHT-----TTGGGHHHHHHHHHHIIIII--HHHHHHHHHHHHHHHHTSSSSSHHHHHHHHHHHHHHHHHHT------/-HHHHTTT---HHHHHHHHHHHHTS------HHHHHHHHHHTGGGTTTS-HHHHHHHHHHHHHHSHHHHHHHHHHHH---HHHHHHHHHHHHHHHH-TTHHHHHHHHS-SSHHHHHHHHHHHTS-HHHHHHTTTS-HHHHHHHHHHHHHHHHHSS--S--SHHHHHHHHHHHH-HHHHIIIIIIIIITT-HHHHHHHHHHHHTS-HHHHHIIIIIIIHHHHHHH--HHHHHHHHHHHTTS-HHHH--HHHHHH---HHHHHHHHTTS-HHHHHHHHHHHHHHHHS---HHHHHHHHHHHHHHHHHT--HHHHHHHHT-HHHHHHHHHHHT-S-HHHHHHHHHHHHHH-S-S-----------------TT---HHHH---GGGG---HHHHHHHHT----S-SHHHHHHHHHHHHS----SSHHHHHHHHHHHHHH---TT--TTTTHHHHHHHHHHHHHSGGGHHHHHHHHTTS---THHHHHHHHHHHHHHHHHHT-----TTGGGHHHHHHHHHHIIIII--HHHHHHHHHHHHHHHHTSSSSSHHHHHHHHHHHHHHHHHHT------/-HHHHTTT---HHHHHHHHHHHHTS------HHHHHHHHHHTGGGTTTS-HHHHHHHHHHHHHHSHHHHHHHHHHHH---HHHHHHHHHHHHHHHH-TTHHHHHHHHS-SSHHHHHHHHHHHTS-HHHHHHTTTS-HHHHHHHHHHHHHHHHHSS--S--SHHHHHHHHHHHH-HHHHIIIIIIIIITT-HHHHHHHHHHHHTS-HHHHHIIIIIIIHHHHHHH--HHHHHHHHHHHTTS-HHHH--HHHHHH---HHHHHHHHTTS-HHHHHHHHHHHHHHHHS---HHHHHHHHHHHHHHHHHT--HHHHHHHHT-HHHHHHHHHHHT-S-HHHHHHHHHHHHHH-S-S-----------------TT---HHHH---GGGG---HHHHHHHHT----S-SHHHHHHHHHHHHS----SSHHHHHHHHHHHHHH---TT--TTTTHHHHHHHHHHHHHSGGGHHHHHHHHTTS---THHHHHHHHHHHHHHHHHHT-----TTGGGHHHHHHHHHHIIIII--HHHHHHHHHHHHHHHHTSSSSSHHHHHHHHHHHHHHHHHHT-B----

Solvent-accessible surface area: 100719 Å² total; per-residue (Å²): 176,9,64,114,70,2,105,174,36,42,82,55,64,73,6,29,111,10,1,56,94,35,40,96,98,102,155,134,79,15,80,97,101,9,0,53,17,3,0,120,81,0,0,53,37,0,58,73,5,60,107,145,0,28,35,16,1,11,117,43,0,0,89,9,12,51,1,1,30,39,0,5,61,48,4,128,101,72,114,98,147,102,20,140,42,10,10,49,2,1,13,25,1,2,35,116,20,43,1,0,0,1,46,1,9,122,70,20,24,124,40,140,76,56,65,49,46,0,48,31,4,0,2,52,1,113,0,0,22,12,0,13,63,85,9,61,0,13,83,0,0,25,28,0,45,72,1,0,68,77,12,17,104,30,149,64,86,106,19,60,16,31,3,0,58,1,0,6,20,0,1,81,8,17,63,99,10,0,10,24,42,0,0,14,53,0,0,6,40,98,71,66,8,0,101,25,1,28,67,5,2,84,47,11,56,79,134,18,14,90,97,1,1,16,56,11,1,6,59,15,0,48,87,14,25,65,123,130,3,5,56,12,0,94,14,0,1,103,44,21,69,6,58,108,4,7,53,30,69,21,0,26,114,6,146,26,45,35,0,4,1,12,0,0,114,42,13,45,102,118,3,0,68,112,24,9,52,43,0,2,51,44,0,8,51,39,106,37,57,128,27,2,57,48,0,0,35,0,0,3,0,0,0,56,46,27,15,87,122,63,46,49,66,125,15,8,109,40,147,77,3,62,43,0,10,1,56,0,3,0,13,51,87,122,93,0,31,3,7,0,0,34,0,6,62,51,2,13,74,52,44,5,120,16,160,24,130,48,133,24,115,33,39,93,57,242,113,65,106,122,122,18,72,15,118,37,5,98,37,112,104,16,80,65,24,48,62,12,55,41,0,23,76,30,23,54,130,150,47,118,64,70,18,19,36,10,0,93,5,0,22,103,10,1,93,88,67,6,64,114,65,29,2,28,31,16,0,93,13,0,5,44,30,0,0,67,24,82,49,113,85,118,25,113,110,9,40,104,62,5,30,50,0,0,10,0,0,0,11,20,16,6,99,48,0,68,28,0,1,83,31,4,72,131,47,172,14,57,101,93,13,63,32,4,0,0,28,0,0,3,83,0,0,97,75,2,21,22,116,114,165,123,33,97,0,98,160,33,0,22,63,0,0,53,44,1,0,84,15,2,68,122,59,70,146,118,44,59,7,38,10,0,6,4,0,12,24,0,0,2,6,1,54,53,10,56,28,35,99,56,0,7,57,36,0,34,122,0,8,48,25,0,42,147,74,18,2,32,8,81,73,50,176,8,62,114,69,2,107,174,36,41,83,58,63,75,6,30,108,10,1,56,93,36,40,98,100,102,158,134,83,15,78,97,102,11,0,51,16,4,0,122,80,0,0,55,36,0,58,72,5,59,109,148,0,29,35,19,1,11,118,42,1,0,91,8,12,51,1,1,30,40,0,5,60,49,4,132,99,76,115,94,146,101,23,137,45,11,9,50,3,1,14,26,2,3,35,116,20,43,0,0,0,1,43,1,9,122,69,19,23,123,41,139,78,54,64,49,45,0,48,30,4,0,2,51,1,114,1,0,24,13,0,12,65,90,9,61,0,11,83,0,0,25,28,0,44,72,0,0,69,77,12,17,104,30,148,64,85,107,19,59,17,30,3,0,58,1,0,6,21,0,1,83,9,18,62,100,11,0,10,23,42,0,0,11,52,0,0,5,34,98,74,66,8,0,101,26,1,26,65,6,2,83,47,11,54,80,132,16,12,88,95,1,0,15,57,10,0,6,60,12,0,49,89,16,26,65,121,133,5,5,54,13,0,94,14,0,0,97,43,20,68,5,56,106,4,7,52,28,68,21,0,24,115,7,143,25,44,34,0,3,1,12,0,0,116,41,13,48,104,118,4,0,68,110,22,8,52,44,0,2,51,47,0,9,53,39,104,38,57,127,29,3,58,46,0,0,34,0,0,3,0,0,0,57,48,25,16,86,122,64,47,49,64,127,15,8,112,41,146,76,4,53,42,0,10,0,56,0,2,0,14,49,85,121,91,0,31,3,6,0,1,33,1,6,61,51,2,14,73,49,44,5,112,17,160,24,129,47,135,23,114,31,38,94,51,222,118,64,108,118,121,18,74,11,117,43,6,91,41,114,106,16,81,69,24,49,64,14,57,40,0,23,79,29,23,54,131,151,46,117,64,70,19,17,36,9,0,92,4,0,22,103,10,2,95,86,64,7,62,113,65,28,3,27,32,15,0,93,13,0,5,44,30,0,1,66,25,85,50,112,84,118,27,114,108,8,42,103,61,5,30,49,0,0,10,0,0,0,10,19,16,6,100,48,0,69,29,0,2,83,31,4,72,131,48,171,14,58,90,92,15,62,33,5,0,0,28,0,0,3,84,0,0,98,75,2,22,22,116,113,164,122,32,94,0,97,164,34,0,22,64,0,0,53,46,1,0,82,15,2,69,121,58,71,144,121,43,60,8,37,12,1,7,3,0,12,24,0,0,2,6,0,54,52,10,57,29,36,98,56,0,6,56,36,0,33,122,0,7,46,26,0,41,147,72,19,2,29,7,82,72,54,177,9,64,115,70,2,108,173,36,41,82,57,64,74,8,29,109,12,2,59,93,38,42,96,99,102,165,135,83,14,77,98,101,11,0,51,16,4,0,121,80,0,0,55,36,0,60,74,5,61,110,147,0,31,35,21,2,15,123,47,1,0,100,9,12,51,1,1,29,39,0,5,59,48,2,122,99,71,114,99,147,104,20,134,46,11,12,51,4,1,14,26,1,2,34,117,21,41,1,0,0,1,45,1,8,121,70,18,24,123,41,139,77,56,65,49,47,0,50,30,4,0,3,46,0,113,0,1,28,9,0,16,73,87,10,56,0,13,98,0,0,24,29,1,44,74,0,0,69,76,12,17,104,31,147,63,86,108,19,58,17,32,3,0,58,0,0,7,22,0,1,81,7,17,63,98,10,0,10,20,44,0,0,13,49,0,0,5,42,97,70,67,8,0,100,26,1,29,66,6,2,83,46,12,56,80,130,18,15,90,95,2,0,16,57,11,0,6,60,12,0,49,88,16,25,66,123,130,3,3,54,13,0,94,13,0,1,105,41,20,67,5,58,108,5,7,53,30,65,21,0,27,115,7,143,27,46,35,0,3,1,10,0,0,115,43,15,45,104,117,4,0,68,110,23,9,53,44,0,2,52,42,0,9,50,40,109,35,57,126,27,2,58,50,0,0,37,0,1,3,1,0,1,57,47,26,16,86,123,64,46,48,65,125,15,8,111,42,147,76,4,68,43,0,11,1,58,0,2,0,13,51,85,115,92,0,30,3,6,0,1,34,0,6,62,51,2,12,73,53,46,4,119,15,161,25,130,51,133,24,117,31,38,96,56,242,112,66,104,120,121,19,71,15,120,40,8,103,40,112,106,16,81,65,23,46,57,14,52,39,0,21,56,29,23,44,131,149,47,120,64,71,20,18,37,9,0,92,5,0,22,100,10,2,95,89,65,6,61,114,65,26,2,25,31,15,0,90,12,0,5,42,29,0,0,64,25,84,50,112,82,116,26,116,110,9,41,104,61,4,31,50,0,0,12,0,0,0,10,18,15,5,102,45,0,68,25,0,2,83,28,4,71,129,46,171,13,59,104,91,13,63,33,5,0,0,28,0,0,3,83,0,0,97,73,2,22,22,117,112,163,124,33,95,0,100,163,34,0,22,64,0,0,53,46,1,0,86,13,1,68,124,55,72,147,123,47,58,8,38,11,1,7,3,0,12,23,0,0,3,7,0,52,53,10,56,29,36,102,56,0,5,57,37,0,32,121,0,7,48,26,0,40,148,73,20,3,29,7,80,72,54,177,10,64,116,70,2,103,175,38,41,83,56,66,74,5,30,110,11,2,58,94,36,43,97,98,102,164,136,82,16,78,98,101,11,0,51,17,3,0,119,83,0,0,53,37,1,59,73,5,62,107,146,0,30,34,20,2,12,121,46,0,0,96,9,13,51,1,0,29,39,0,4,60,47,2,121,101,69,113,99,144,102,20,138,46,11,11,51,3,0,13,25,1,2,34,115,20,42,1,0,0,1,44,1,9,122,70,20,25,122,40,138,77,55,66,50,47,0,50,31,5,0,2,48,1,111,0,0,27,10,0,16,72,84,9,57,0,13,92,0,0,24,29,0,45,72,1,0,69,78,12,17,105,31,147,64,84,106,20,60,18,30,3,0,57,0,0,5,20,0,1,80,6,16,63,97,10,0,9,22,43,0,0,12,51,0,0,5,38,98,71,67,9,0,102,26,1,29,66,5,2,82,47,11,55,80,132,17,14,90,94,2,0,16,56,10,0,7,60,13,0,48,90,15,26,66,118,134,4,4,53,13,0,92,13,0,0,99,41,21,70,5,59,108,4,7,54,35,67,22,0,28,117,7,144,26,44,33,0,4,1,12,0,0,111,43,13,45,103,118,4,0,69,110,26,8,54,44,0,2,53,40,0,9,49,41,108,35,58,128,26,3,56,49,0,0,35,0,0,4,0,0,0,56,44,26,15,88,125,63,45,48,65,124,14,8,108,41,147,78,4,64,43,0,10,0,58,0,3,0,14,49,87,118,91,0,31,3,5,0,2,33,0,6,63,50,2,13,73,52,44,4,119,16,161,25,130,49,135,24,114,31,37,96,57,242,110,65,102,120,122,18,71,13,118,39,5,99,40,114,107,16,81,67,23,46,57,13,52,39,0,22,57,30,22,40,130,150,47,118,64,71,18,17,34,10,0,91,5,0,22,102,11,1,92,87,66,6,63,115,66,25,3,27,31,15,0,92,13,0,5,44,29,0,0,69,25,85,48,113,84,117,25,113,113,9,38,102,59,4,31,50,0,0,11,0,0,0,10,18,16,5,101,47,0,69,28,0,2,83,30,5,70,133,46,171,16,60,100,91,14,64,32,5,0,0,26,0,0,3,83,0,0,96,73,2,22,22,116,114,164,125,32,96,0,100,159,33,0,21,63,0,0,55,45,1,0,82,16,1,67,121,60,70,140,123,47,59,8,39,10,0,6,4,0,10,24,0,0,3,7,0,52,52,9,57,27,37,102,57,0,7,56,37,0,29,122,0,6,43,26,0,35,148,72,21,1,24,4,80,64,51

Radius of gyration: 48.15 Å; Cα contacts (8 Å, |Δi|>4): 2872; chains: 4; bounding box: 96×92×161 Å

Sequence (2288 aa):
MVLETLKQGLDSSQIHEALIQLDSYPREPVDLDASMVLIKFVIPVYPSLPERSKVILRRLASKSFTFLCQIVTFSRTIGLQEIRIYQEILEDIISFEPGCLTFYLKASTTSKADRDSIKALFFGSKLFNVLANRIDMAKYLGYLRLQWKFLLESNETDPPGFLGEWLVSSFLLNPVLAADMLLGELFLLKESYFFSFQKIISASSLIDQKRLIAKFLLPYIQVIVTLENLNDVRKILRRFDLDKIISLSVLFEIQSLPLKEVIVRLMSNHSSTKFVSALVSKFADFTDEEVDTKTCELLVLFAVHNLNHSQREEIAHDERFLNGVTKHLGSNEREARERAMFIAKLLSGGHLKYESDFKINIPNVKSDDKIIDFQSLKREIVKRIVFLKDLMKEYEKSRKAPLIPLLKQTVKLIRQKAFQLEVGYYAQGILSSIVCLNNEFDEPLFEQWRINALTSILVVLPEKVNGAINILFNSELSLQQRMSLLSALGLSARELRGLDTQNRFRKYAGLFFYPLAHGWLNGIQLFKSHYLTTLRIIYSCANPVHDFESMTELMNHIISSAIEEGISLNKGMVLETLKQGLDSSQIHEALIQLDSYPREPVDLDASMVLIKFVIPVYPSLPERSKVILRRLASKSFTFLCQIVTFSRTIGLQEIRIYQEILEDIISFEPGCLTFYLKASTTSKADRDSIKALFFGSKLFNVLANRIDMAKYLGYLRLQWKFLLESNETDPPGFLGEWLVSSFLLNPVLAADMLLGELFLLKESYFFSFQKIISASSLIDQKRLIAKFLLPYIQVIVTLENLNDVRKILRRFDLDKIISLSVLFEIQSLPLKEVIVRLMSNHSSTKFVSALVSKFADFTDEEVDTKTCELLVLFAVHNLNHSQREEIAHDERFLNGVTKHLGSNEREARERAMFIAKLLSGGHLKYESDFKINIPNVKSDDKIIDFQSLKREIVKRIVFLKDLMKEYEKSRKAPLIPLLKQTVKLIRQKAFQLEVGYYAQGILSSIVCLNNEFDEPLFEQWRINALTSILVVLPEKVNGAINILFNSELSLQQRMSLLSALGLSARELRGLDTQNRFRKYAGLFFYPLAHGWLNGIQLFKSHYLTTLRIIYSCANPVHDFESMTELMNHIISSAIEEGISLNKGMVLETLKQGLDSSQIHEALIQLDSYPREPVDLDASMVLIKFVIPVYPSLPERSKVILRRLASKSFTFLCQIVTFSRTIGLQEIRIYQEILEDIISFEPGCLTFYLKASTTSKADRDSIKALFFGSKLFNVLANRIDMAKYLGYLRLQWKFLLESNETDPPGFLGEWLVSSFLLNPVLAADMLLGELFLLKESYFFSFQKIISASSLIDQKRLIAKFLLPYIQVIVTLENLNDVRKILRRFDLDKIISLSVLFEIQSLPLKEVIVRLMSNHSSTKFVSALVSKFADFTDEEVDTKTCELLVLFAVHNLNHSQREEIAHDERFLNGVTKHLGSNEREARERAMFIAKLLSGGHLKYESDFKINIPNVKSDDKIIDFQSLKREIVKRIVFLKDLMKEYEKSRKAPLIPLLKQTVKLIRQKAFQLEVGYYAQGILSSIVCLNNEFDEPLFEQWRINALTSILVVLPEKVNGAINILFNSELSLQQRMSLLSALGLSARELRGLDTQNRFRKYAGLFFYPLAHGWLNGIQLFKSHYLTTLRIIYSCANPVHDFESMTELMNHIISSAIEEGISLNKGMVLETLKQGLDSSQIHEALIQLDSYPREPVDLDASMVLIKFVIPVYPSLPERSKVILRRLASKSFTFLCQIVTFSRTIGLQEIRIYQEILEDIISFEPGCLTFYLKASTTSKADRDSIKALFFGSKLFNVLANRIDMAKYLGYLRLQWKFLLESNETDPPGFLGEWLVSSFLLNPVLAADMLLGELFLLKESYFFSFQKIISASSLIDQKRLIAKFLLPYIQVIVTLENLNDVRKILRRFDLDKIISLSVLFEIQSLPLKEVIVRLMSNHSSTKFVSALVSKFADFTDEEVDTKTCELLVLFAVHNLNHSQREEIAHDERFLNGVTKHLGSNEREARERAMFIAKLLSGGHLKYESDFKINIPNVKSDDKIIDFQSLKREIVKRIVFLKDLMKEYEKSRKAPLIPLLKQTVKLIRQKAFQLEVGYYAQGILSSIVCLNNEFDEPLFEQWRINALTSILVVLPEKVNGAINILFNSELSLQQRMSLLSALGLSARELRGLDTQNRFRKYAGLFFYPLAHGWLNGIQLFKSHYLTTLRIIYSCANPVHDFESMTELMNHIISSAIEEGISLNKG

CATH classification: 1.25.40.720

InterPro domains:
  IPR019337 Telomere length regulation protein, conserved domain [PF10193] (434-546)
  IPR038528 TEL2, C-terminal domain superfamily [G3DSA:1.25.40.720] (428-593)
  IPR038528 TEL2, C-terminal domain superfamily [G3DSA:1.25.40.720] (602-688)
  IPR051970 Telomere Length Regulation TEL2 [PTHR15830] (66-677)

GO terms:
  GO:0000781 chromosome, telomeric region (C, IDA)
  GO:0042162 telomeric repeat DNA binding (F, IDA)
  GO:0034502 protein localization to chromosome (P, IMP)
  GO:0110078 TTT Hsp90 cochaperone complex (C, HDA)
  GO:0007004 telomere maintenance via telomerase (P, IMP)
  GO:0000723 telomere maintenance (P, IMP)

B-factor: mean 105.18, std 35.77, range [51.09, 282.34]